Protein 9IT2 (pdb70)

Nearest PDB structures (foldseek):
  6qsu-assembly1_A  TM=9.315E-01  e=1.020E-12  Helicobacter pylori
  8hc1-assembly1_A  TM=9.278E-01  e=2.752E-12  Helicobacter pylori 26695
  1e9y-assembly1_A  TM=9.715E-01  e=1.255E-11  Helicobacter pylori
  8hcn-assembly1_B  TM=9.342E-01  e=1.255E-11  Klebsiella pneumoniae
  3qga-assembly1_A  TM=9.316E-01  e=1.296E-10  Helicobacter mustelae 12198

Solvent-accessible surface area: 66598 Å² total

B-factor: mean 24.15, std 7.8, range [13.93, 62.19]

Radius of gyration: 39.02 Å; Cα contacts (8 Å, |Δi|>4): 7038; chains: 9; bounding box: 124×124×63 Å

Secondary structure (DSSP, 8-state):
--B-HHHHHHHHHHHHHHHHHHHHHTTPPB-HHHHHHHHHHHHHHHHHHT--HHHHHHHGGGS--GGGB-TTHHHH--EEEEEEEETTEEEEEEEES-S--/----TT-EEPPSS-EEESTT---EEEEEEE-SSS-EEEESSS-GGGS-TTEEEE-TTS-EETT-TTTTTEEE-S-TT-EEEE-TT-EEEEEEEE--TT-EE-STTSS--EEPP-/-EEE-HHHHHHHH---TT-EEE-TTSS-EEE---B-S-TT-----STTSSSSBTTTB-SS--TT-EETTEEB-SEEEEEEEEESSS-EEEEEEEEETTEEEEEE-EE-TTTSSS-SEE--TT-EEEE-TT-EEEEPEEEEEEE---TTHHHHHHHTTEEEEEEE--SS-HHHHH-----HHHHHHHHHHHHTTSSSEEEEB----SSHHHHHHHHHTT--B--BTTS---HHHHHHHHHHHHHHT-B-EEB--TT-SS--HHHHHHHHTT--EEETTTT-SSSSSTTTGGGGGG-TTEEEEEEGGGSS-BTTHHHHHHHHHHHHT---TTSHHHHHHHHTTS-HHHHHHHHHHHHHTS--EEE--BTTTB-GGGHHHHHHHHHHHHHHHH-SBTT-BTTB-HHHHHHHHHTTTTHHHHHTT-TTTSSSS-TTSB--EEEE-GGGTTT--SEEEETTEEEEEEE--TTSSSTTBSS-EEEE-GGGSHHHHHHS-EEEE-HHHHHTTHHHHTT--SEEEE---SSS--GGGSSS-------EE-TTT--EEE-TGGGTTSBSS-HHHHHTTS-B-SSS-EE---PPBSS-SSSTTT---/--B-HHHHHHHHHHHHHHHHHHHHHTTPPB-HHHHHHHHHHHHHHHHHHT--HHHHHHHGGGS--GGGB-TTHHHH--EEEEEEEETTEEEEEEEES-S--/----TT-EEPPSS-EEESTT---EEEEEEE-SSS-EEEETTS-GGGS-TTEEEE-TTS-EETT-TTTTTEEE-S-TT-EEEE-TT-EEEEEEEE--TT-EE-STTSS--EEPP-/-EEE-HHHHHHHH---TT-EEE-TTSS-EEE---B-S-TT-----STTSSSSBTTTB-SS--TT-EETTEEB-SEEEEEEEEE-SS-EEEEEEEEETTEEEEEE-EE-TTTSSS-SEE--TT-EEEE-TT-EEEEPEEEEEEE---TTHHHHHHHTTEEEEEEE--SS-HHHHH-----HHHHHHHHHHHHTTSSSEEEEB----S-HHHHHHHHHTT--B--BGGG---HHHHHHHHHHHHHHT-B-EEB--TT-SS--HHHHHHHHTT--EEETTTT-SSSSSTTTGGGGGG-TTEEEEEEGGGSS-BTTHHHHHHHHHHHHTT--TTSHHHHHHHHTTS-HHHHHHHHHHHHHTS--EEE--BTTTB-GGGHHHHHHHHHHHHHHHH-SBTT-BTTB-HHHHHHHHTTTTHHHHHHTT-TTTSSSS-TTSB--EEEE-GGGTTT--SEEEETTEEEEEEE--TTSSSTT-SS-EEEE-GGGSHHHHHHS-EEEE-HHHHHTTHHHHTT--SEEEE---SSS--GGGSSS-------EE-TTT--EEE-TGGGTTSBSS-HHHHHTTS-B-SSS-EE---PPBSS-SSSTTT---/--B-HHHHHHHHHHHHHHHHHHHHHTTPPB-HHHHHHHHHHHHHHHHHHT--HHHHHHHGGGS--GGGB-TTHHHH--EEEEEEEETTEEEEEEEES-S--/----TT-EEPPSS-EEESTT---EEEEEEE-SSS-EEEESSS-GGGS-TTEEEE-TTS-EETT-TTTTTEEE-S-TT-EEEE-TT-EEEEEEEE--TT-EE-STTSS--EEPP-/-EEE-HHHHHHHH---TT-EEE-TTSS-EEE---B-S-TT-----STTSSSSBTTTB-SS--TT-EETTEEB-SEEEEEEEEESSS-EEEEEEEEETTEEEEEE-EE-TTTSSS-SEE--TT-EEEE-TT-EEEEPEEEEEEE---TTHHHHHHHTTEEEEEEE--SS-HHHHH-----HHHHHHHHHHHHTTSSSEEEEB----S-HHHHHHHHHTT--B--BTTT---HHHHHHHHHHHHHHT-B-EEB--TT-SS--HHHHHHHHTT--EEETTTT-SSSSSTTTGGGGGG-TTEEEEEEGGGSS-BTTHHHHHHHHHHHHT---TTSHHHHHHHHTTS-HHHHHHHHHHHHHTS--EEE--BTTTB-GGGHHHHHHHHHHHHHHHH-SBTT-BTTB-HHHHHHHHHTTTTHHHHHTT-TTTSSSS-TTSB--EEEE-GGGTTT--SEEEETTEEEEEEE--TTSSSTT-SS-EEEE-GGGSGGGTTTS-EEEE-HHHHHTTHHHHTT--SEEEE----SS--GGGSSS-------EE-TTT--EEE-TGGGTTSBSS-HHHHHTTSPB-SSS-EE---PPBSS-SSSTTT---

InterPro domains:
  IPR002026 Urease, gamma/gamma-beta subunit [PF00547] (1-99)
  IPR002026 Urease, gamma/gamma-beta subunit [TIGR00193] (1-99)
  IPR002026 Urease, gamma/gamma-beta subunit [cd00390] (6-99)
  IPR012010 Urease, gamma subunit [MF_00739] (1-100)
  IPR012010 Urease, gamma subunit [PIRSF001223] (1-99)
  IPR036463 Urease, gamma subunit superfamily [G3DSA:3.30.280.10] (1-100)
  IPR036463 Urease, gamma subunit superfamily [SSF54111] (1-99)
  IPR050069 Urease subunit [PTHR33569] (1-100)

Sequence (2436 aa):
MNLSLREVQKLLITVAADVARRRLARGLKLNYSEAVALITDHVMEGARDGKLVADLMQSAREVLRVDQVMMEGVDTMVSIIQVEVTFPDGTKLVSVHDPIYKGKLVPGAINFASGEIVMNEGREAKVISIKNTGDRPIQVGSHFHLFEVNSALVFFDEKGNEDKERKVAYGRRFDIPSGTAIRFEPGDKKEVSIIDLAGTREVWGVNGLVNGKLKKMFKISRKNYSDLYGITTGDSVRLGDTNLWVKVEKDLTTYGEESVFGGGKTLREGMGMNSTMKLDDKLGNAEVMDLVITNALIVDYTGIYKADIGIKNGKIAAIGKSGNPHLTDNVDMIVGISTEISAGEGKIYTAGGLDTHVHWLEPEIVPVALDGGITTVIAGGTGMNDGTKATTVSPGKFWVKSALQAADGLSINAGFLAKGQGMEDPIFEQIAAGACGLIHEDWGATGNAIDLALTVADKTDVAVAIHTDTLNEAGFVEHTIAAMKGRTIHAYHTEGAGGGHAPDILETVKYAHILPASTNPTIPYTVNTIAEHLDMLMVCHHLNPKVPEDVAFADSRIRSQTIAAEDLLHDMGAISIMSSDTLAMGRIGEVATRTWQMAHKMKAQFGSLKGDSEFSDNNRVKRYISKYTINPAIAHGVDSYIGSLEVGKLADIVAWEPKFFGAKPYYVVKMGVIARCVAGDPNASIPTCEPVIMRDQFGTYGRLLTNTSVSFVSKIGLENGIKEEYKLEKELLPVKNCRSVNKKSMKWNSATPNLEVDPQTFDAAVDFNDLENWLEQSASELAKKLKKTSSGKYILDAEPLTEAPLAQRYFLFMNLSLREVQKLLITVAADVARRRLARGLKLNYSEAVALITDHVMEGARDGKLVADLMQSAREVLRVDQVMMEGVDTMVSIIQVEVTFPDGTKLVSVHDPIYKGKLVPGAINFASGEIVMNEGREAKVISIKNTGDRPIQVGSHFHLFEVNSALVFFDEKGNEDKERKVAYGRRFDIPSGTAIRFEPGDKKEVSIIDLAGTREVWGVNGLVNGKLKKMFKISRKNYSDLYGITTGDSVRLGDTNLWVKVEKDLTTYGEESVFGGGKTLREGMGMNSTMKLDDKLGNAEVMDLVITNALIVDYTGIYKADIGIKNGKIAAIGKSGNPHLTDNVDMIVGISTEISAGEGKIYTAGGLDTHVHWLEPEIVPVALDGGITTVIAGGTGMNDGTKATTVSPGKFWVKSALQAADGLSINAGFLAKGQGMEDPIFEQIAAGACGLIHEDWGATGNAIDLALTVADKTDVAVAIHTDTLNEAGFVEHTIAAMKGRTIHAYHTEGAGGGHAPDILETVKYAHILPASTNPTIPYTVNTIAEHLDMLMVCHHLNPKVPEDVAFADSRIRSQTIAAEDLLHDMGAISIMSSDTLAMGRIGEVATRTWQMAHKMKAQFGSLKGDSEFSDNNRVKRYISKYTINPAIAHGVDSYIGSLEVGKLADIVAWEPKFFGAKPYYVVKMGVIARCVAGDPNASIPTCEPVIMRDQFGTYGRLLTNTSVSFVSKIGLENGIKEEYKLEKELLPVKNCRSVNKKSMKWNSATPNLEVDPQTFDAAVDFNDLENWLEQSASELAKKLKKTSSGKYILDAEPLTEAPLAQRYFLFMNLSLREVQKLLITVAADVARRRLARGLKLNYSEAVALITDHVMEGARDGKLVADLMQSAREVLRVDQVMMEGVDTMVSIIQVEVTFPDGTKLVSVHDPIYKGKLVPGAINFASGEIVMNEGREAKVISIKNTGDRPIQVGSHFHLFEVNSALVFFDEKGNEDKERKVAYGRRFDIPSGTAIRFEPGDKKEVSIIDLAGTREVWGVNGLVNGKLKKMFKISRKNYSDLYGITTGDSVRLGDTNLWVKVEKDLTTYGEESVFGGGKTLREGMGMNSTMKLDDKLGNAEVMDLVITNALIVDYTGIYKADIGIKNGKIAAIGKSGNPHLTDNVDMIVGISTEISAGEGKIYTAGGLDTHVHWLEPEIVPVALDGGITTVIAGGTGMNDGTKATTVSPGKFWVKSALQAADGLSINAGFLAKGQGMEDPIFEQIAAGACGLIHEDWGATGNAIDLALTVADKTDVAVAIHTDTLNEAGFVEHTIAAMKGRTIHAYHTEGAGGGHAPDILETVKYAHILPASTNPTIPYTVNTIAEHLDMLMVCHHLNPKVPEDVAFADSRIRSQTIAAEDLLHDMGAISIMSSDTLAMGRIGEVATRTWQMAHKMKAQFGSLKGDSEFSDNNRVKRYISKYTINPAIAHGVDSYIGSLEVGKLADIVAWEPKFFGAKPYYVVKMGVIARCVAGDPNASIPTCEPVIMRDQFGTYGRLLTNTSVSFVSKIGLENGIKEEYKLEKELLPVKNCRSVNKKSMKWNSATPNLEVDPQTFDAAVDFNDLENWLEQSASELAKKLKKTSSGKYILDAEPLTEAPLAQRYFLF

Structure (mmCIF, N/CA/C/O backbone):
data_9IT2
#
_entry.id   9IT2
#
_cell.length_a   1.00
_cell.length_b   1.00
_cell.length_c   1.00
_cell.angle_alpha   90.00
_cell.angle_beta   90.00
_cell.angle_gamma   90.00
#
_symmetry.space_group_name_H-M   'P 1'
#
loop_
_entity.id
_entity.type
_entity.pdbx_description
1 polymer 'Urease subunit gamma'
2 polymer 'Urease subunit beta'
3 polymer 'Urease subunit alpha'
4 non-polymer BETA-MERCAPTOETHANOL
5 non-polymer 'NICKEL (II) ION'
6 water water
#
loop_
_atom_site.group_PDB
_atom_site.id
_atom_site.type_symbol
_atom_site.label_atom_id
_atom_site.label_alt_id
_atom_site.label_comp_id
_atom_site.label_asym_id
_atom_site.label_entity_id
_atom_site.label_seq_id
_atom_site.pdbx_PDB_ins_code
_atom_site.Cartn_x
_atom_site.Cartn_y
_atom_site.Cartn_z
_atom_site.occupancy
_atom_site.B_iso_or_equiv
_atom_site.auth_seq_id
_atom_site.auth_comp_id
_atom_site.auth_asym_id
_atom_site.auth_atom_id
_atom_site.pdbx_PDB_model_num
ATOM 1 N N . MET A 1 1 ? 164.122 171.522 161.016 1.00 17.65 1 MET A N 1
ATOM 2 C CA . MET A 1 1 ? 164.950 170.385 161.403 1.00 17.65 1 MET A CA 1
ATOM 3 C C . MET A 1 1 ? 166.010 170.086 160.349 1.00 17.65 1 MET A C 1
ATOM 4 O O . MET A 1 1 ? 167.129 169.698 160.682 1.00 17.65 1 MET A O 1
ATOM 9 N N . ASN A 1 2 ? 165.642 170.267 159.078 1.00 17.92 2 ASN A N 1
ATOM 10 C CA . ASN A 1 2 ? 166.530 169.999 157.945 1.00 17.92 2 ASN A CA 1
ATOM 11 C C . ASN A 1 2 ? 166.992 168.542 157.942 1.00 17.92 2 ASN A C 1
ATOM 12 O O . ASN A 1 2 ? 168.183 168.243 157.860 1.00 17.92 2 ASN A O 1
ATOM 17 N N . LEU A 1 3 ? 166.029 167.628 158.028 1.00 17.06 3 LEU A N 1
ATOM 18 C CA . LEU A 1 3 ? 166.340 166.207 158.111 1.00 17.06 3 LEU A CA 1
ATOM 19 C C . LEU A 1 3 ? 166.642 165.639 156.730 1.00 17.06 3 LEU A C 1
ATOM 20 O O . LEU A 1 3 ? 165.869 165.830 155.786 1.00 17.06 3 LEU A O 1
ATOM 25 N N . SER A 1 4 ? 167.769 164.944 156.616 1.00 16.61 4 SER A N 1
ATOM 26 C CA . SER A 1 4 ? 168.068 164.169 155.425 1.00 16.61 4 SER A CA 1
ATOM 27 C C . SER A 1 4 ? 167.292 162.852 155.453 1.00 16.61 4 SER A C 1
ATOM 28 O O . SER A 1 4 ? 166.659 162.494 156.449 1.00 16.61 4 SER A O 1
ATOM 31 N N . LEU A 1 5 ? 167.348 162.125 154.335 1.00 17.39 5 LEU A N 1
ATOM 32 C CA . LEU A 1 5 ? 166.556 160.904 154.207 1.00 17.39 5 LEU A CA 1
ATOM 33 C C . LEU A 1 5 ? 166.993 159.842 155.212 1.00 17.39 5 LEU A C 1
ATOM 34 O O . LEU A 1 5 ? 166.152 159.142 155.787 1.00 17.39 5 LEU A O 1
ATOM 39 N N . ARG A 1 6 ? 168.303 159.697 155.427 1.00 18.31 6 ARG A N 1
ATOM 40 C CA . ARG A 1 6 ? 168.783 158.682 156.361 1.00 18.31 6 ARG A CA 1
ATOM 41 C C . ARG A 1 6 ? 168.325 158.978 157.786 1.00 18.31 6 ARG A C 1
ATOM 42 O O . ARG A 1 6 ? 167.905 158.067 158.515 1.00 18.31 6 ARG A O 1
ATOM 50 N N . GLU A 1 7 ? 168.368 160.252 158.189 1.00 17.96 7 GLU A N 1
ATOM 51 C CA . GLU A 1 7 ? 167.858 160.632 159.502 1.00 17.96 7 GLU A CA 1
ATOM 52 C C . GLU A 1 7 ? 166.380 160.294 159.637 1.00 17.96 7 GLU A C 1
ATOM 53 O O . GLU A 1 7 ? 165.950 159.759 160.664 1.00 17.96 7 GLU A O 1
ATOM 59 N N . VAL A 1 8 ? 165.587 160.604 158.609 1.00 17.20 8 VAL A N 1
ATOM 60 C CA . VAL A 1 8 ? 164.152 160.330 158.659 1.00 17.20 8 VAL A CA 1
ATOM 61 C C . VAL A 1 8 ? 163.903 158.833 158.791 1.00 17.20 8 VAL A C 1
ATOM 62 O O . VAL A 1 8 ? 163.104 158.388 159.624 1.00 17.20 8 VAL A O 1
ATOM 66 N N . GLN A 1 9 ? 164.593 158.033 157.978 1.00 17.62 9 GLN A N 1
ATOM 67 C CA . GLN A 1 9 ? 164.371 156.593 157.994 1.00 17.62 9 GLN A CA 1
ATOM 68 C C . GLN A 1 9 ? 164.870 155.938 159.275 1.00 17.62 9 GLN A C 1
ATOM 69 O O . GLN A 1 9 ? 164.397 154.851 159.620 1.00 17.62 9 GLN A O 1
ATOM 75 N N . LYS A 1 10 ? 165.804 156.569 159.989 1.00 19.20 10 LYS A N 1
ATOM 76 C CA . LYS A 1 10 ? 166.256 155.982 161.246 1.00 19.20 10 LYS A CA 1
ATOM 77 C C . LYS A 1 10 ? 165.231 156.094 162.372 1.00 19.20 10 LYS A C 1
ATOM 78 O O . LYS A 1 10 ? 165.385 155.408 163.388 1.00 19.20 10 LYS A O 1
ATOM 84 N N . LEU A 1 11 ? 164.196 156.928 162.224 1.00 17.89 11 LEU A N 1
ATOM 85 C CA . LEU A 1 11 ? 163.145 157.009 163.237 1.00 17.89 11 LEU A CA 1
ATOM 86 C C . LEU A 1 11 ? 162.305 155.736 163.306 1.00 17.89 11 LEU A C 1
ATOM 87 O O . LEU A 1 11 ? 161.654 155.485 164.331 1.00 17.89 11 LEU A O 1
ATOM 92 N N . LEU A 1 12 ? 162.300 154.937 162.236 1.00 17.62 12 LEU A N 1
ATOM 93 C CA . LEU A 1 12 ? 161.605 153.655 162.270 1.00 17.62 12 LEU A CA 1
ATOM 94 C C . LEU A 1 12 ? 162.197 152.749 163.340 1.00 17.62 12 LEU A C 1
ATOM 95 O O . LEU A 1 12 ? 161.465 152.039 164.040 1.00 17.62 12 LEU A O 1
ATOM 100 N N . ILE A 1 13 ? 163.526 152.757 163.471 1.00 16.76 13 ILE A N 1
ATOM 101 C CA . ILE A 1 13 ? 164.178 151.994 164.530 1.00 16.76 13 ILE A CA 1
ATOM 102 C C . ILE A 1 13 ? 163.696 152.468 165.892 1.00 16.76 13 ILE A C 1
ATOM 103 O O . ILE A 1 13 ? 163.404 151.658 166.778 1.00 16.76 13 ILE A O 1
ATOM 108 N N . THR A 1 14 ? 163.609 153.786 166.082 1.00 17.18 14 THR A N 1
ATOM 109 C CA . THR A 1 14 ? 163.152 154.329 167.357 1.00 17.18 14 THR A CA 1
ATOM 110 C C . THR A 1 14 ? 161.749 153.838 167.691 1.00 17.18 14 THR A C 1
ATOM 111 O O . THR A 1 14 ? 161.484 153.394 168.814 1.00 17.18 14 THR A O 1
ATOM 115 N N . VAL A 1 15 ? 160.840 153.892 166.716 1.00 15.79 15 VAL A N 1
ATOM 116 C CA . VAL A 1 15 ? 159.457 153.491 166.975 1.00 15.79 15 VAL A CA 1
ATOM 117 C C . VAL A 1 15 ? 159.371 151.992 167.262 1.00 15.79 15 VAL A C 1
ATOM 118 O O . VAL A 1 15 ? 158.698 151.559 168.210 1.00 15.79 15 VAL A O 1
ATOM 122 N N . ALA A 1 16 ? 160.049 151.176 166.449 1.00 15.57 16 ALA A N 1
ATOM 123 C CA . ALA A 1 16 ? 160.005 149.730 166.647 1.00 15.57 16 ALA A CA 1
ATOM 124 C C . ALA A 1 16 ? 160.617 149.338 167.987 1.00 15.57 16 ALA A C 1
ATOM 125 O O . ALA A 1 16 ? 160.117 148.435 168.669 1.00 15.57 16 ALA A O 1
ATOM 127 N N . ALA A 1 17 ? 161.698 150.012 168.384 1.00 15.93 17 ALA A N 1
ATOM 128 C CA . ALA A 1 17 ? 162.313 149.735 169.673 1.00 15.93 17 ALA A CA 1
ATOM 129 C C . ALA A 1 17 ? 161.436 150.191 170.828 1.00 15.93 17 ALA A C 1
ATOM 130 O O . ALA A 1 17 ? 161.448 149.562 171.888 1.00 15.93 17 ALA A O 1
ATOM 132 N N . ASP A 1 18 ? 160.683 151.281 170.657 1.00 18.17 18 ASP A N 1
ATOM 133 C CA . ASP A 1 18 ? 159.714 151.662 171.679 1.00 18.17 18 ASP A CA 1
ATOM 134 C C . ASP A 1 18 ? 158.649 150.585 171.844 1.00 18.17 18 ASP A C 1
ATOM 135 O O . ASP A 1 18 ? 158.276 150.229 172.971 1.00 18.17 18 ASP A O 1
ATOM 140 N N . VAL A 1 19 ? 158.153 150.052 170.725 1.00 16.85 19 VAL A N 1
ATOM 141 C CA . VAL A 1 19 ? 157.190 148.952 170.781 1.00 16.85 19 VAL A CA 1
ATOM 142 C C . VAL A 1 19 ? 157.790 147.760 171.520 1.00 16.85 19 VAL A C 1
ATOM 143 O O . VAL A 1 19 ? 157.159 147.170 172.409 1.00 16.85 19 VAL A O 1
ATOM 147 N N . ALA A 1 20 ? 159.025 147.397 171.164 1.00 17.11 20 ALA A N 1
ATOM 148 C CA . ALA A 1 20 ? 159.682 146.254 171.792 1.00 17.11 20 ALA A CA 1
ATOM 149 C C . ALA A 1 20 ? 159.891 146.480 173.284 1.00 17.11 20 ALA A C 1
ATOM 150 O O . ALA A 1 20 ? 159.719 145.558 174.087 1.00 17.11 20 ALA A O 1
ATOM 152 N N . ARG A 1 21 ? 160.282 147.695 173.670 1.00 17.58 21 ARG A N 1
ATOM 153 C CA . ARG A 1 21 ? 160.506 148.010 175.076 1.00 17.58 21 ARG A CA 1
ATOM 154 C C . ARG A 1 21 ? 159.213 147.927 175.875 1.00 17.58 21 ARG A C 1
ATOM 155 O O . ARG A 1 21 ? 159.197 147.384 176.987 1.00 17.58 21 ARG A O 1
ATOM 163 N N . ARG A 1 22 ? 158.115 148.454 175.324 1.00 18.78 22 ARG A N 1
ATOM 164 C CA . ARG A 1 22 ? 156.831 148.345 176.010 1.00 18.78 22 ARG A CA 1
ATOM 165 C C . ARG A 1 22 ? 156.405 146.890 176.156 1.00 18.78 22 ARG A C 1
ATOM 166 O O . ARG A 1 22 ? 155.898 146.488 177.209 1.00 18.78 22 ARG A O 1
ATOM 174 N N . ARG A 1 23 ? 156.602 146.084 175.110 1.00 17.80 23 ARG A N 1
ATOM 175 C CA . ARG A 1 23 ? 156.224 144.676 175.196 1.00 17.80 23 ARG A CA 1
ATOM 176 C C . ARG A 1 23 ? 157.093 143.922 176.199 1.00 17.80 23 ARG A C 1
ATOM 177 O O . ARG A 1 23 ? 156.600 143.050 176.923 1.00 17.80 23 ARG A O 1
ATOM 185 N N . LEU A 1 24 ? 158.388 144.243 176.254 1.00 18.20 24 LEU A N 1
ATOM 186 C CA . LEU A 1 24 ? 159.264 143.637 177.250 1.00 18.20 24 LEU A CA 1
ATOM 187 C C . LEU A 1 24 ? 158.843 144.025 178.661 1.00 18.20 24 LEU A C 1
ATOM 188 O O . LEU A 1 24 ? 158.911 143.206 179.586 1.00 18.20 24 LEU A O 1
ATOM 193 N N . ALA A 1 25 ? 158.405 145.273 178.846 1.00 19.04 25 ALA A N 1
ATOM 194 C CA . ALA A 1 25 ? 157.969 145.718 180.165 1.00 19.04 25 ALA A CA 1
ATOM 195 C C . ALA A 1 25 ? 156.740 144.955 180.644 1.00 19.04 25 ALA A C 1
ATOM 196 O O . ALA A 1 25 ? 156.512 144.846 181.853 1.00 19.04 25 ALA A O 1
ATOM 198 N N . ARG A 1 26 ? 155.938 144.424 179.721 1.00 19.52 26 ARG A N 1
ATOM 199 C CA . ARG A 1 26 ? 154.770 143.631 180.083 1.00 19.52 26 ARG A CA 1
ATOM 200 C C . ARG A 1 26 ? 155.111 142.178 180.385 1.00 19.52 26 ARG A C 1
ATOM 201 O O . ARG A 1 26 ? 154.206 141.404 180.714 1.00 19.52 26 ARG A O 1
ATOM 209 N N . GLY A 1 27 ? 156.378 141.790 180.280 1.00 20.02 27 GLY A N 1
ATOM 210 C CA . GLY A 1 27 ? 156.769 140.414 180.500 1.00 20.02 27 GLY A CA 1
ATOM 211 C C . GLY A 1 27 ? 156.660 139.516 179.291 1.00 20.02 27 GLY A C 1
ATOM 212 O O . GLY A 1 27 ? 156.646 138.291 179.448 1.00 20.02 27 GLY A O 1
ATOM 213 N N . LEU A 1 28 ? 156.580 140.082 178.090 1.00 18.33 28 LEU A N 1
ATOM 214 C CA . LEU A 1 28 ? 156.494 139.299 176.867 1.00 18.33 28 LEU A CA 1
ATOM 215 C C . LEU A 1 28 ? 157.884 138.895 176.397 1.00 18.33 28 LEU A C 1
ATOM 216 O O . LEU A 1 28 ? 158.852 139.640 176.566 1.00 18.33 28 LEU A O 1
ATOM 221 N N . LYS A 1 29 ? 157.974 137.706 175.807 1.00 19.15 29 LYS A N 1
ATOM 222 C CA . LYS A 1 29 ? 159.219 137.249 175.206 1.00 19.15 29 LYS A CA 1
ATOM 223 C C . LYS A 1 29 ? 159.328 137.820 173.796 1.00 19.15 29 LYS A C 1
ATOM 224 O O . LYS A 1 29 ? 158.433 137.622 172.968 1.00 19.15 29 LYS A O 1
ATOM 230 N N . LEU A 1 30 ? 160.422 138.526 173.528 1.00 17.42 30 LEU A N 1
ATOM 231 C CA . LEU A 1 30 ? 160.555 139.269 172.284 1.00 17.42 30 LEU A CA 1
ATOM 232 C C . LEU A 1 30 ? 160.796 138.335 171.103 1.00 17.42 30 LEU A C 1
ATOM 233 O O . LEU A 1 30 ? 161.428 137.283 171.228 1.00 17.42 30 LEU A O 1
ATOM 238 N N . ASN A 1 31 ? 160.280 138.733 169.944 1.00 16.70 31 ASN A N 1
ATOM 239 C CA . ASN A 1 31 ? 160.509 138.003 168.708 1.00 16.70 31 ASN A CA 1
ATOM 240 C C . ASN A 1 31 ? 161.771 138.535 168.024 1.00 16.70 31 ASN A C 1
ATOM 241 O O . ASN A 1 31 ? 162.535 139.313 168.602 1.00 16.70 31 ASN A O 1
ATOM 246 N N . TYR A 1 32 ? 162.001 138.114 166.779 1.00 15.96 32 TYR A N 1
ATOM 247 C CA . TYR A 1 32 ? 163.226 138.487 166.076 1.00 15.96 32 TYR A CA 1
ATOM 248 C C . TYR A 1 32 ? 163.307 139.995 165.857 1.00 15.96 32 TYR A C 1
ATOM 249 O O . TYR A 1 32 ? 164.302 140.638 166.222 1.00 15.96 32 TYR A O 1
ATOM 258 N N . SER A 1 33 ? 162.258 140.578 165.270 1.00 16.17 33 SER A N 1
ATOM 259 C CA . SER A 1 33 ? 162.294 141.991 164.910 1.00 16.17 33 SER A CA 1
ATOM 260 C C . SER A 1 33 ? 162.359 142.883 166.143 1.00 16.17 33 SER A C 1
ATOM 261 O O . SER A 1 33 ? 163.096 143.876 166.156 1.00 16.17 33 SER A O 1
ATOM 264 N N . GLU A 1 34 ? 161.592 142.550 167.184 1.00 16.65 34 GLU A N 1
ATOM 265 C CA . GLU A 1 34 ? 161.614 143.348 168.405 1.00 16.65 34 GLU A CA 1
ATOM 266 C C . GLU A 1 34 ? 162.997 143.344 169.042 1.00 16.65 34 GLU A C 1
ATOM 267 O O . GLU A 1 34 ? 163.503 144.395 169.454 1.00 16.65 34 GLU A O 1
ATOM 273 N N . ALA A 1 35 ? 163.626 142.170 169.121 1.00 15.66 35 ALA A N 1
ATOM 274 C CA . ALA A 1 35 ? 164.961 142.072 169.702 1.00 15.66 35 ALA A CA 1
ATOM 275 C C . ALA A 1 35 ? 165.975 142.866 168.888 1.00 15.66 35 ALA A C 1
ATOM 276 O O . ALA A 1 35 ? 166.804 143.600 169.447 1.00 15.66 35 ALA A O 1
ATOM 278 N N . VAL A 1 36 ? 165.919 142.734 167.559 1.00 15.36 36 VAL A N 1
ATOM 279 C CA . VAL A 1 36 ? 166.855 143.463 166.707 1.00 15.36 36 VAL A CA 1
ATOM 280 C C . VAL A 1 36 ? 166.680 144.966 166.886 1.00 15.36 36 VAL A C 1
ATOM 281 O O . VAL A 1 36 ? 167.661 145.709 167.023 1.00 15.36 36 VAL A O 1
ATOM 285 N N . ALA A 1 37 ? 165.429 145.435 166.902 1.00 15.01 37 ALA A N 1
ATOM 286 C CA . ALA A 1 37 ? 165.172 146.862 167.070 1.00 15.01 37 ALA A CA 1
ATOM 287 C C . ALA A 1 37 ? 165.670 147.364 168.419 1.00 15.01 37 ALA A C 1
ATOM 288 O O . ALA A 1 37 ? 166.261 148.446 168.505 1.00 15.01 37 ALA A O 1
ATOM 290 N N . LEU A 1 38 ? 165.434 146.595 169.487 1.00 15.46 38 LEU A N 1
ATOM 291 C CA . LEU A 1 38 ? 165.868 147.026 170.814 1.00 15.46 38 LEU A CA 1
ATOM 292 C C . LEU A 1 38 ? 167.388 147.130 170.895 1.00 15.46 38 LEU A C 1
ATOM 293 O O . LEU A 1 38 ? 167.926 148.117 171.419 1.00 15.46 38 LEU A O 1
ATOM 298 N N . ILE A 1 39 ? 168.100 146.130 170.366 1.00 15.83 39 ILE A N 1
ATOM 299 C CA . ILE A 1 39 ? 169.561 146.172 170.400 1.00 15.83 39 ILE A CA 1
ATOM 300 C C . ILE A 1 39 ? 170.086 147.328 169.553 1.00 15.83 39 ILE A C 1
ATOM 301 O O . ILE A 1 39 ? 171.025 148.037 169.949 1.00 15.83 39 ILE A O 1
ATOM 306 N N . THR A 1 40 ? 169.484 147.545 168.379 1.00 16.46 40 THR A N 1
ATOM 307 C CA . THR A 1 40 ? 169.905 148.650 167.524 1.00 16.46 40 THR A CA 1
ATOM 308 C C . THR A 1 40 ? 169.692 149.994 168.209 1.00 16.46 40 THR A C 1
ATOM 309 O O . THR A 1 40 ? 170.533 150.893 168.103 1.00 16.46 40 THR A O 1
ATOM 313 N N . ASP A 1 41 ? 168.562 150.156 168.902 1.00 17.35 41 ASP A N 1
ATOM 314 C CA . ASP A 1 41 ? 168.307 151.403 169.614 1.00 17.35 41 ASP A CA 1
ATOM 315 C C . ASP A 1 41 ? 169.311 151.612 170.737 1.00 17.35 41 ASP A C 1
ATOM 316 O O . ASP A 1 41 ? 169.768 152.738 170.969 1.00 17.35 41 ASP A O 1
ATOM 321 N N . HIS A 1 42 ? 169.651 150.541 171.460 1.00 16.93 42 HIS A N 1
ATOM 322 C CA . HIS A 1 42 ? 170.701 150.654 172.469 1.00 16.93 42 HIS A CA 1
ATOM 323 C C . HIS A 1 42 ? 171.998 151.153 171.846 1.00 16.93 42 HIS A C 1
ATOM 324 O O . HIS A 1 42 ? 172.647 152.062 172.377 1.00 16.93 42 HIS A O 1
ATOM 331 N N . VAL A 1 43 ? 172.383 150.573 170.706 1.00 17.62 43 VAL A N 1
ATOM 332 C CA . VAL A 1 43 ? 173.629 150.974 170.054 1.00 17.62 43 VAL A CA 1
ATOM 333 C C . VAL A 1 43 ? 173.568 152.437 169.624 1.00 17.62 43 VAL A C 1
ATOM 334 O O . VAL A 1 43 ? 174.525 153.197 169.817 1.00 17.62 43 VAL A O 1
ATOM 338 N N . MET A 1 44 ? 172.447 152.850 169.029 1.00 19.76 44 MET A N 1
ATOM 339 C CA . MET A 1 44 ? 172.319 154.222 168.546 1.00 19.76 44 MET A CA 1
ATOM 340 C C . MET A 1 44 ? 172.384 155.225 169.691 1.00 19.76 44 MET A C 1
ATOM 341 O O . MET A 1 44 ? 173.072 156.250 169.593 1.00 19.76 44 MET A O 1
ATOM 346 N N . GLU A 1 45 ? 171.681 154.944 170.791 1.00 19.32 45 GLU A N 1
ATOM 347 C CA . GLU A 1 45 ? 171.701 155.864 171.923 1.00 19.32 45 GLU A CA 1
ATOM 348 C C . GLU A 1 45 ? 173.073 155.895 172.585 1.00 19.32 45 GLU A C 1
ATOM 349 O O . GLU A 1 45 ? 173.527 156.956 173.030 1.00 19.32 45 GLU A O 1
ATOM 355 N N . GLY A 1 46 ? 173.758 154.750 172.649 1.00 19.00 46 GLY A N 1
ATOM 356 C CA . GLY A 1 46 ? 175.111 154.742 173.181 1.00 19.00 46 GLY A CA 1
ATOM 357 C C . GLY A 1 46 ? 176.079 155.535 172.324 1.00 19.00 46 GLY A C 1
ATOM 358 O O . GLY A 1 46 ? 176.960 156.225 172.842 1.00 19.00 46 GLY A O 1
ATOM 359 N N . ALA A 1 47 ? 175.932 155.442 171.001 1.00 19.11 47 ALA A N 1
ATOM 360 C CA . ALA A 1 47 ? 176.762 156.242 170.104 1.00 19.11 47 ALA A CA 1
ATOM 361 C C . ALA A 1 47 ? 176.477 157.729 170.268 1.00 19.11 47 ALA A C 1
ATOM 362 O O . ALA A 1 47 ? 177.401 158.550 170.237 1.00 19.11 47 ALA A O 1
ATOM 364 N N . ARG A 1 48 ? 175.203 158.096 170.431 1.00 18.33 48 ARG A N 1
ATOM 365 C CA . ARG A 1 48 ? 174.874 159.492 170.708 1.00 18.33 48 ARG A CA 1
ATOM 366 C C . ARG A 1 48 ? 175.467 159.950 172.035 1.00 18.33 48 ARG A C 1
ATOM 367 O O . ARG A 1 48 ? 175.871 161.111 172.166 1.00 18.33 48 ARG A O 1
ATOM 375 N N . ASP A 1 49 ? 175.535 159.055 173.024 1.00 20.31 49 ASP A N 1
ATOM 376 C CA . ASP A 1 49 ? 176.111 159.414 174.317 1.00 20.31 49 ASP A CA 1
ATOM 377 C C . ASP A 1 49 ? 177.593 159.749 174.206 1.00 20.31 49 ASP A C 1
ATOM 378 O O . ASP A 1 49 ? 178.102 160.571 174.976 1.00 20.31 49 ASP A O 1
ATOM 383 N N . GLY A 1 50 ? 178.295 159.132 173.269 1.00 20.69 50 GLY A N 1
ATOM 384 C CA . GLY A 1 50 ? 179.716 159.320 173.108 1.00 20.69 50 GLY A CA 1
ATOM 385 C C . GLY A 1 50 ? 180.581 158.111 173.424 1.00 20.69 50 GLY A C 1
ATOM 386 O O . GLY A 1 50 ? 181.790 158.280 173.625 1.00 20.69 50 GLY A O 1
ATOM 387 N N . LYS A 1 51 ? 180.006 156.913 173.480 1.00 21.70 51 LYS A N 1
ATOM 388 C CA . LYS A 1 51 ? 180.780 155.709 173.734 1.00 21.70 51 LYS A CA 1
ATOM 389 C C . LYS A 1 51 ? 181.670 155.377 172.539 1.00 21.70 51 LYS A C 1
ATOM 390 O O . LYS A 1 51 ? 181.424 155.800 171.407 1.00 21.70 51 LYS A O 1
ATOM 396 N N . LEU A 1 52 ? 182.725 154.613 172.809 1.00 21.80 52 LEU A N 1
ATOM 397 C CA . LEU A 1 52 ? 183.566 154.103 171.737 1.00 21.80 52 LEU A CA 1
ATOM 398 C C . LEU A 1 52 ? 182.862 152.956 171.015 1.00 21.80 52 LEU A C 1
ATOM 399 O O . LEU A 1 52 ? 181.968 152.300 171.556 1.00 21.80 52 LEU A O 1
ATOM 404 N N . VAL A 1 53 ? 183.275 152.726 169.766 1.00 21.59 53 VAL A N 1
ATOM 405 C CA . VAL A 1 53 ? 182.642 151.690 168.952 1.00 21.59 53 VAL A CA 1
ATOM 406 C C . VAL A 1 53 ? 182.798 150.324 169.610 1.00 21.59 53 VAL A C 1
ATOM 407 O O . VAL A 1 53 ? 181.827 149.573 169.753 1.00 21.59 53 VAL A O 1
ATOM 411 N N . ALA A 1 54 ? 184.016 149.999 170.056 1.00 22.59 54 ALA A N 1
ATOM 412 C CA . ALA A 1 54 ? 184.270 148.693 170.662 1.00 22.59 54 ALA A CA 1
ATOM 413 C C . ALA A 1 54 ? 183.440 148.495 171.925 1.00 22.59 54 ALA A C 1
ATOM 414 O O . ALA A 1 54 ? 182.924 147.395 172.178 1.00 22.59 54 ALA A O 1
ATOM 416 N N . ASP A 1 55 ? 183.306 149.550 172.732 1.00 22.93 55 ASP A N 1
ATOM 417 C CA . ASP A 1 55 ? 182.459 149.476 173.916 1.00 22.93 55 ASP A CA 1
ATOM 418 C C . ASP A 1 55 ? 181.030 149.109 173.544 1.00 22.93 55 ASP A C 1
ATOM 419 O O . ASP A 1 55 ? 180.390 148.312 174.235 1.00 22.93 55 ASP A O 1
ATOM 424 N N . LEU A 1 56 ? 180.513 149.676 172.451 1.00 20.56 56 LEU A N 1
ATOM 425 C CA . LEU A 1 56 ? 179.152 149.351 172.035 1.00 20.56 56 LEU A CA 1
ATOM 426 C C . LEU A 1 56 ? 179.056 147.928 171.494 1.00 20.56 56 LEU A C 1
ATOM 427 O O . LEU A 1 56 ? 178.081 147.223 171.777 1.00 20.56 56 LEU A O 1
ATOM 432 N N . MET A 1 57 ? 180.054 147.483 170.720 1.00 23.22 57 MET A N 1
ATOM 433 C CA . MET A 1 57 ? 180.054 146.093 170.266 1.00 23.22 57 MET A CA 1
ATOM 434 C C . MET A 1 57 ? 180.028 145.124 171.438 1.00 23.22 57 MET A C 1
ATOM 435 O O . MET A 1 57 ? 179.423 144.050 171.342 1.00 23.22 57 MET A O 1
ATOM 440 N N . GLN A 1 58 ? 180.678 145.479 172.546 1.00 22.72 58 GLN A N 1
ATOM 441 C CA . GLN A 1 58 ? 180.671 144.583 173.698 1.00 22.72 58 GLN A CA 1
ATOM 442 C C . GLN A 1 58 ? 179.417 144.733 174.556 1.00 22.72 58 GLN A C 1
ATOM 443 O O . GLN A 1 58 ? 178.951 143.744 175.133 1.00 22.72 58 GLN A O 1
ATOM 449 N N . SER A 1 59 ? 178.853 145.938 174.652 1.00 19.89 59 SER A N 1
ATOM 450 C CA . SER A 1 59 ? 177.735 146.183 175.554 1.00 19.89 59 SER A CA 1
ATOM 451 C C . SER A 1 59 ? 176.374 145.925 174.925 1.00 19.89 59 SER A C 1
ATOM 452 O O . SER A 1 59 ? 175.389 145.789 175.660 1.00 19.89 59 SER A O 1
ATOM 455 N N . ALA A 1 60 ? 176.284 145.858 173.596 1.00 19.39 60 ALA A N 1
ATOM 456 C CA . ALA A 1 60 ? 175.022 145.498 172.966 1.00 19.39 60 ALA A CA 1
ATOM 457 C C . ALA A 1 60 ? 174.676 144.029 173.157 1.00 19.39 60 ALA A C 1
ATOM 458 O O . ALA A 1 60 ? 173.548 143.630 172.854 1.00 19.39 60 ALA A O 1
ATOM 460 N N . ARG A 1 61 ? 175.615 143.225 173.649 1.00 21.29 61 ARG A N 1
ATOM 461 C CA . ARG A 1 61 ? 175.394 141.811 173.909 1.00 21.29 61 ARG A CA 1
ATOM 462 C C . ARG A 1 61 ? 174.780 141.553 175.278 1.00 21.29 61 ARG A C 1
ATOM 463 O O . ARG A 1 61 ? 174.518 140.394 175.615 1.00 21.29 61 ARG A O 1
ATOM 471 N N . GLU A 1 62 ? 174.550 142.599 176.071 1.00 22.41 62 GLU A N 1
ATOM 472 C CA . GLU A 1 62 ? 173.947 142.472 177.391 1.00 22.41 62 GLU A CA 1
ATOM 473 C C . GLU A 1 62 ? 172.549 143.074 177.453 1.00 22.41 62 GLU A C 1
ATOM 474 O O . GLU A 1 62 ? 171.973 143.170 178.542 1.00 22.41 62 GLU A O 1
ATOM 480 N N . VAL A 1 63 ? 171.993 143.488 176.314 1.00 18.90 63 VAL A N 1
ATOM 481 C CA . VAL A 1 63 ? 170.659 144.080 176.307 1.00 18.90 63 VAL A CA 1
ATOM 482 C C . VAL A 1 63 ? 169.594 143.021 176.572 1.00 18.90 63 VAL A C 1
ATOM 483 O O . VAL A 1 63 ? 168.653 143.248 177.342 1.00 18.90 63 VAL A O 1
ATOM 487 N N . LEU A 1 64 ? 169.719 141.855 175.943 1.00 18.38 64 LEU A N 1
ATOM 488 C CA . LEU A 1 64 ? 168.711 140.810 176.035 1.00 18.38 64 LEU A CA 1
ATOM 489 C C . LEU A 1 64 ? 169.362 139.472 176.345 1.00 18.38 64 LEU A C 1
ATOM 490 O O . LEU A 1 64 ? 170.402 139.129 175.776 1.00 18.38 64 LEU A O 1
ATOM 495 N N . ARG A 1 65 ? 168.738 138.718 177.244 1.00 20.80 65 ARG A N 1
ATOM 496 C CA . ARG A 1 65 ? 169.164 137.364 177.554 1.00 20.80 65 ARG A CA 1
ATOM 497 C C . ARG A 1 65 ? 168.378 136.358 176.717 1.00 20.80 65 ARG A C 1
ATOM 498 O O . ARG A 1 65 ? 167.410 136.698 176.033 1.00 20.80 65 ARG A O 1
ATOM 506 N N . VAL A 1 66 ? 168.813 135.098 176.776 1.00 21.22 66 VAL A N 1
ATOM 507 C CA . VAL A 1 66 ? 168.154 134.044 176.009 1.00 21.22 66 VAL A CA 1
ATOM 508 C C . VAL A 1 66 ? 166.727 133.835 176.501 1.00 21.22 66 VAL A C 1
ATOM 509 O O . VAL A 1 66 ? 165.814 133.570 175.710 1.00 21.22 66 VAL A O 1
ATOM 513 N N . ASP A 1 67 ? 166.504 133.972 177.809 1.00 22.03 67 ASP A N 1
ATOM 514 C CA . ASP A 1 67 ? 165.180 133.746 178.374 1.00 22.03 67 ASP A CA 1
ATOM 515 C C . ASP A 1 67 ? 164.213 134.907 178.157 1.00 22.03 67 ASP A C 1
ATOM 516 O O . ASP A 1 67 ? 163.033 134.774 178.494 1.00 22.03 67 ASP A O 1
ATOM 521 N N . GLN A 1 68 ? 164.672 136.031 177.613 1.00 19.61 68 GLN A N 1
ATOM 522 C CA . GLN A 1 68 ? 163.796 137.164 177.341 1.00 19.61 68 GLN A CA 1
ATOM 523 C C . GLN A 1 68 ? 163.255 137.173 175.917 1.00 19.61 68 GLN A C 1
ATOM 524 O O . GLN A 1 68 ? 162.532 138.105 175.552 1.00 19.61 68 GLN A O 1
ATOM 530 N N . VAL A 1 69 ? 163.576 136.163 175.110 1.00 18.52 69 VAL A N 1
ATOM 531 C CA . VAL A 1 69 ? 163.127 136.095 173.727 1.00 18.52 69 VAL A CA 1
ATOM 532 C C . VAL A 1 69 ? 162.498 134.732 173.479 1.00 18.52 69 VAL A C 1
ATOM 533 O O . VAL A 1 69 ? 162.702 133.778 174.233 1.00 18.52 69 VAL A O 1
ATOM 537 N N A MET A 1 70 ? 161.718 134.655 172.405 0.50 18.42 70 MET A N 1
ATOM 538 N N B MET A 1 70 ? 161.721 134.653 172.402 0.50 18.42 70 MET A N 1
ATOM 539 C CA A MET A 1 70 ? 161.078 133.406 172.028 0.50 18.42 70 MET A CA 1
ATOM 540 C CA B MET A 1 70 ? 161.076 133.407 172.027 0.50 18.42 70 MET A CA 1
ATOM 541 C C A MET A 1 70 ? 162.123 132.369 171.626 0.50 18.42 70 MET A C 1
ATOM 542 C C B MET A 1 70 ? 162.115 132.370 171.606 0.50 18.42 70 MET A C 1
ATOM 543 O O A MET A 1 70 ? 163.253 132.696 171.249 0.50 18.42 70 MET A O 1
ATOM 544 O O B MET A 1 70 ? 163.235 132.699 171.203 0.50 18.42 70 MET A O 1
ATOM 553 N N . GLU A 1 71 ? 161.729 131.101 171.721 1.00 20.69 71 GLU A N 1
ATOM 554 C CA . GLU A 1 71 ? 162.631 130.003 171.392 1.00 20.69 71 GLU A CA 1
ATOM 555 C C . GLU A 1 71 ? 163.133 130.113 169.957 1.00 20.69 71 GLU A C 1
ATOM 556 O O . GLU A 1 71 ? 162.349 130.297 169.022 1.00 20.69 71 GLU A O 1
ATOM 562 N N . GLY A 1 72 ? 164.450 130.002 169.790 1.00 18.87 72 GLY A N 1
ATOM 563 C CA . GLY A 1 72 ? 165.074 130.068 168.489 1.00 18.87 72 GLY A CA 1
ATOM 564 C C . GLY A 1 72 ? 165.483 131.453 168.036 1.00 18.87 72 GLY A C 1
ATOM 565 O O . GLY A 1 72 ? 166.257 131.568 167.078 1.00 18.87 72 GLY A O 1
ATOM 566 N N . VAL A 1 73 ? 164.994 132.507 168.693 1.00 17.82 73 VAL A N 1
ATOM 567 C CA . VAL A 1 73 ? 165.334 133.867 168.285 1.00 17.82 73 VAL A CA 1
ATOM 568 C C . VAL A 1 73 ? 166.817 134.141 168.511 1.00 17.82 73 VAL A C 1
ATOM 569 O O . VAL A 1 73 ? 167.469 134.808 167.699 1.00 17.82 73 VAL A O 1
ATOM 573 N N . ASP A 1 74 ? 167.375 133.621 169.607 1.00 19.88 74 ASP A N 1
ATOM 574 C CA . ASP A 1 74 ? 168.785 133.860 169.905 1.00 19.88 74 ASP A CA 1
ATOM 575 C C . ASP A 1 74 ? 169.691 133.270 168.829 1.00 19.88 74 ASP A C 1
ATOM 576 O O . ASP A 1 74 ? 170.730 133.852 168.497 1.00 19.88 74 ASP A O 1
ATOM 581 N N . THR A 1 75 ? 169.319 132.117 168.270 1.00 19.61 75 THR A N 1
ATOM 582 C CA . THR A 1 75 ? 170.054 131.568 167.138 1.00 19.61 75 THR A CA 1
ATOM 583 C C . THR A 1 75 ? 169.756 132.305 165.840 1.00 19.61 75 THR A C 1
ATOM 584 O O . THR A 1 75 ? 170.559 132.237 164.904 1.00 19.61 75 THR A O 1
ATOM 588 N N . MET A 1 76 ? 168.622 133.001 165.765 1.00 18.48 76 MET A N 1
ATOM 589 C CA . MET A 1 76 ? 168.252 133.719 164.553 1.00 18.48 76 MET A CA 1
ATOM 590 C C . MET A 1 76 ? 169.039 135.013 164.391 1.00 18.48 76 MET A C 1
ATOM 591 O O . MET A 1 76 ? 169.357 135.403 163.262 1.00 18.48 76 MET A O 1
ATOM 596 N N . VAL A 1 77 ? 169.363 135.684 165.495 1.00 19.09 77 VAL A N 1
ATOM 597 C CA . VAL A 1 77 ? 170.055 136.974 165.455 1.00 19.09 77 VAL A CA 1
ATOM 598 C C . VAL A 1 77 ? 171.551 136.673 165.495 1.00 19.09 77 VAL A C 1
ATOM 599 O O . VAL A 1 77 ? 172.183 136.678 166.551 1.00 19.09 77 VAL A O 1
ATOM 603 N N . SER A 1 78 ? 172.124 136.406 164.322 1.00 19.89 78 SER A N 1
ATOM 604 C CA . SER A 1 78 ? 173.556 136.139 164.245 1.00 19.89 78 SER A CA 1
ATOM 605 C C . SER A 1 78 ? 174.376 137.420 164.340 1.00 19.89 78 SER A C 1
ATOM 606 O O . SER A 1 78 ? 175.442 137.430 164.965 1.00 19.89 78 SER A O 1
ATOM 609 N N . ILE A 1 79 ? 173.897 138.507 163.735 1.00 20.08 79 ILE A N 1
ATOM 610 C CA . ILE A 1 79 ? 174.652 139.752 163.685 1.00 20.08 79 ILE A CA 1
ATOM 611 C C . ILE A 1 79 ? 173.673 140.904 163.512 1.00 20.08 79 ILE A C 1
ATOM 612 O O . ILE A 1 79 ? 172.635 140.764 162.860 1.00 20.08 79 ILE A O 1
ATOM 617 N N . ILE A 1 80 ? 173.997 142.041 164.125 1.00 18.20 80 ILE A N 1
ATOM 618 C CA . ILE A 1 80 ? 173.245 143.281 163.955 1.00 18.20 80 ILE A CA 1
ATOM 619 C C . ILE A 1 80 ? 174.230 144.389 163.612 1.00 18.20 80 ILE A C 1
ATOM 620 O O . ILE A 1 80 ? 175.232 144.567 164.308 1.00 18.20 80 ILE A O 1
ATOM 625 N N . GLN A 1 81 ? 173.944 145.145 162.558 1.00 19.51 81 GLN A N 1
ATOM 626 C CA . GLN A 1 81 ? 174.861 146.179 162.101 1.00 19.51 81 GLN A CA 1
ATOM 627 C C . GLN A 1 81 ? 174.117 147.493 161.923 1.00 19.51 81 GLN A C 1
ATOM 628 O O . GLN A 1 81 ? 173.007 147.517 161.383 1.00 19.51 81 GLN A O 1
ATOM 634 N N . VAL A 1 82 ? 174.724 148.583 162.386 1.00 18.80 82 VAL A N 1
ATOM 635 C CA . VAL A 1 82 ? 174.093 149.897 162.272 1.00 18.80 82 VAL A CA 1
ATOM 636 C C . VAL A 1 82 ? 175.179 150.963 162.304 1.00 18.80 82 VAL A C 1
ATOM 637 O O . VAL A 1 82 ? 176.192 150.817 162.990 1.00 18.80 82 VAL A O 1
ATOM 641 N N . GLU A 1 83 ? 174.962 152.040 161.556 1.00 20.29 83 GLU A N 1
ATOM 642 C CA . GLU A 1 83 ? 175.902 153.151 161.491 1.00 20.29 83 GLU A CA 1
ATOM 643 C C . GLU A 1 83 ? 175.299 154.370 162.173 1.00 20.29 83 GLU A C 1
ATOM 644 O O . GLU A 1 83 ? 174.153 154.737 161.899 1.00 20.29 83 GLU A O 1
ATOM 650 N N . VAL A 1 84 ? 176.077 154.995 163.058 1.00 19.09 84 VAL A N 1
ATOM 651 C CA . VAL A 1 84 ? 175.608 156.125 163.847 1.00 19.09 84 VAL A CA 1
ATOM 652 C C . VAL A 1 84 ? 176.655 157.231 163.832 1.00 19.09 84 VAL A C 1
ATOM 653 O O . VAL A 1 84 ? 177.831 157.006 163.540 1.00 19.09 84 VAL A O 1
ATOM 657 N N . THR A 1 85 ? 176.210 158.439 164.173 1.00 19.19 85 THR A N 1
ATOM 658 C CA . THR A 1 85 ? 177.082 159.612 164.220 1.00 19.19 85 THR A CA 1
ATOM 659 C C . THR A 1 85 ? 177.734 159.685 165.596 1.00 19.19 85 THR A C 1
ATOM 660 O O . THR A 1 85 ? 177.145 160.194 166.552 1.00 19.19 85 THR A O 1
ATOM 664 N N . PHE A 1 86 ? 178.947 159.158 165.700 1.00 18.48 86 PHE A N 1
ATOM 665 C CA . PHE A 1 86 ? 179.778 159.317 166.878 1.00 18.48 86 PHE A CA 1
ATOM 666 C C . PHE A 1 86 ? 180.339 160.733 166.904 1.00 18.48 86 PHE A C 1
ATOM 667 O O . PHE A 1 86 ? 180.262 161.459 165.910 1.00 18.48 86 PHE A O 1
ATOM 675 N N . PRO A 1 87 ? 180.894 161.168 168.041 1.00 19.31 87 PRO A N 1
ATOM 676 C CA . PRO A 1 87 ? 181.529 162.497 168.084 1.00 19.31 87 PRO A CA 1
ATOM 677 C C . PRO A 1 87 ? 182.511 162.761 166.952 1.00 19.31 87 PRO A C 1
ATOM 678 O O . PRO A 1 87 ? 182.699 163.922 166.569 1.00 19.31 87 PRO A O 1
ATOM 682 N N . ASP A 1 88 ? 183.139 161.723 166.400 1.00 21.49 88 ASP A N 1
ATOM 683 C CA . ASP A 1 88 ? 184.136 161.875 165.349 1.00 21.49 88 ASP A CA 1
ATOM 684 C C . ASP A 1 88 ? 183.587 161.569 163.956 1.00 21.49 88 ASP A C 1
ATOM 685 O O . ASP A 1 88 ? 184.370 161.397 163.017 1.00 21.49 88 ASP A O 1
ATOM 690 N N . GLY A 1 89 ? 182.272 161.500 163.800 1.00 18.43 89 GLY A N 1
ATOM 691 C CA . GLY A 1 89 ? 181.662 161.242 162.509 1.00 18.43 89 GLY A CA 1
ATOM 692 C C . GLY A 1 89 ? 180.920 159.917 162.486 1.00 18.43 89 GLY A C 1
ATOM 693 O O . GLY A 1 89 ? 180.752 159.242 163.501 1.00 18.43 89 GLY A O 1
ATOM 694 N N . THR A 1 90 ? 180.453 159.555 161.295 1.00 19.34 90 THR A N 1
ATOM 695 C CA . THR A 1 90 ? 179.673 158.333 161.146 1.00 19.34 90 THR A CA 1
ATOM 696 C C . THR A 1 90 ? 180.571 157.106 161.250 1.00 19.34 90 THR A C 1
ATOM 697 O O . THR A 1 90 ? 181.613 157.028 160.594 1.00 19.34 90 THR A O 1
ATOM 701 N N . LYS A 1 91 ? 180.156 156.143 162.071 1.00 20.37 91 LYS A N 1
ATOM 702 C CA . LYS A 1 91 ? 180.886 154.898 162.258 1.00 20.37 91 LYS A CA 1
ATOM 703 C C . LYS A 1 91 ? 179.915 153.727 162.262 1.00 20.37 91 LYS A C 1
ATOM 704 O O . LYS A 1 91 ? 178.741 153.870 162.617 1.00 20.37 91 LYS A O 1
ATOM 710 N N . LEU A 1 92 ? 180.430 152.561 161.882 1.00 19.48 92 LEU A N 1
ATOM 711 C CA . LEU A 1 92 ? 179.663 151.324 161.842 1.00 19.48 92 LEU A CA 1
ATOM 712 C C . LEU A 1 92 ? 179.908 150.516 163.109 1.00 19.48 92 LEU A C 1
ATOM 713 O O . LEU A 1 92 ? 181.055 150.366 163.544 1.00 19.48 92 LEU A O 1
ATOM 718 N N . VAL A 1 93 ? 178.832 149.999 163.694 1.00 18.71 93 VAL A N 1
ATOM 719 C CA . VAL A 1 93 ? 178.886 149.113 164.847 1.00 18.71 93 VAL A CA 1
ATOM 720 C C . VAL A 1 93 ? 178.254 147.789 164.448 1.00 18.71 93 VAL A C 1
ATOM 721 O O . VAL A 1 93 ? 177.115 147.758 163.958 1.00 18.71 93 VAL A O 1
ATOM 725 N N . SER A 1 94 ? 178.998 146.703 164.646 1.00 20.39 94 SER A N 1
ATOM 726 C CA . SER A 1 94 ? 178.533 145.351 164.375 1.00 20.39 94 SER A CA 1
ATOM 727 C C . SER A 1 94 ? 178.555 144.549 165.668 1.00 20.39 94 SER A C 1
ATOM 728 O O . SER A 1 94 ? 179.585 144.483 166.347 1.00 20.39 94 SER A O 1
ATOM 731 N N . VAL A 1 95 ? 177.420 143.944 165.999 1.00 20.56 95 VAL A N 1
ATOM 732 C CA . VAL A 1 95 ? 177.255 143.124 167.191 1.00 20.56 95 VAL A CA 1
ATOM 733 C C . VAL A 1 95 ? 177.101 141.682 166.736 1.00 20.56 95 VAL A C 1
ATOM 734 O O . VAL A 1 95 ? 176.205 141.368 165.941 1.00 20.56 95 VAL A O 1
ATOM 738 N N . HIS A 1 96 ? 177.974 140.811 167.236 1.00 22.45 96 HIS A N 1
ATOM 739 C CA . HIS A 1 96 ? 177.983 139.399 166.882 1.00 22.45 96 HIS A CA 1
ATOM 740 C C . HIS A 1 96 ? 177.336 138.592 167.999 1.00 22.45 96 HIS A C 1
ATOM 741 O O . HIS A 1 96 ? 177.745 138.699 169.160 1.00 22.45 96 HIS A O 1
ATOM 748 N N . ASP A 1 97 ? 176.348 137.778 167.639 1.00 21.60 97 ASP A N 1
ATOM 749 C CA . ASP A 1 97 ? 175.603 136.954 168.585 1.00 21.60 97 ASP A CA 1
ATOM 750 C C . ASP A 1 97 ? 175.180 137.740 169.831 1.00 21.60 97 ASP A C 1
ATOM 751 O O . ASP A 1 97 ? 175.564 137.391 170.951 1.00 21.60 97 ASP A O 1
ATOM 756 N N . PRO A 1 98 ? 174.396 138.810 169.665 1.00 20.23 98 PRO A N 1
ATOM 757 C CA . PRO A 1 98 ? 174.066 139.657 170.824 1.00 20.23 98 PRO A CA 1
ATOM 758 C C . PRO A 1 98 ? 173.263 138.949 171.902 1.00 20.23 98 PRO A C 1
ATOM 759 O O . PRO A 1 98 ? 173.353 139.333 173.074 1.00 20.23 98 PRO A O 1
ATOM 763 N N . ILE A 1 99 ? 172.481 137.934 171.551 1.00 19.57 99 ILE A N 1
ATOM 764 C CA . ILE A 1 99 ? 171.590 137.271 172.501 1.00 19.57 99 ILE A CA 1
ATOM 765 C C . ILE A 1 99 ? 172.250 135.951 172.882 1.00 19.57 99 ILE A C 1
ATOM 766 O O . ILE A 1 99 ? 172.087 134.927 172.216 1.00 19.57 99 ILE A O 1
ATOM 771 N N . TYR A 1 100 ? 173.002 135.980 173.977 1.00 23.11 100 TYR A N 1
ATOM 772 C CA . TYR A 1 100 ? 173.646 134.804 174.539 1.00 23.11 100 TYR A CA 1
ATOM 773 C C . TYR A 1 100 ? 173.427 134.806 176.046 1.00 23.11 100 TYR A C 1
ATOM 774 O O . TYR A 1 100 ? 172.984 135.801 176.625 1.00 23.11 100 TYR A O 1
ATOM 783 N N . LYS A 1 101 ? 173.728 133.666 176.668 1.00 26.02 101 LYS A N 1
ATOM 784 C CA . LYS A 1 101 ? 173.600 133.427 178.117 1.00 26.02 101 LYS A CA 1
ATOM 785 C C . LYS A 1 101 ? 172.274 133.887 178.735 1.00 26.02 101 LYS A C 1
ATOM 786 O O . LYS A 1 101 ? 172.122 133.854 179.955 1.00 26.02 101 LYS A O 1
ATOM 793 N N . GLY B 2 11 ? 164.166 118.608 171.109 1.00 30.74 11 GLY B N 1
ATOM 794 C CA . GLY B 2 11 ? 165.097 119.530 171.731 1.00 30.74 11 GLY B CA 1
ATOM 795 C C . GLY B 2 11 ? 164.772 120.985 171.456 1.00 30.74 11 GLY B C 1
ATOM 796 O O . GLY B 2 11 ? 163.617 121.338 171.224 1.00 30.74 11 GLY B O 1
ATOM 797 N N . LYS B 2 12 ? 165.798 121.833 171.488 1.00 27.23 12 LYS B N 1
ATOM 798 C CA . LYS B 2 12 ? 165.603 123.251 171.223 1.00 27.23 12 LYS B CA 1
ATOM 799 C C . LYS B 2 12 ? 165.191 123.469 169.773 1.00 27.23 12 LYS B C 1
ATOM 800 O O . LYS B 2 12 ? 165.819 122.945 168.850 1.00 27.23 12 LYS B O 1
ATOM 806 N N . LEU B 2 13 ? 164.131 124.249 169.576 1.00 23.04 13 LEU B N 1
ATOM 807 C CA . LEU B 2 13 ? 163.631 124.542 168.237 1.00 23.04 13 LEU B CA 1
ATOM 808 C C . LEU B 2 13 ? 164.504 125.622 167.610 1.00 23.04 13 LEU B C 1
ATOM 809 O O . LEU B 2 13 ? 164.462 126.785 168.025 1.00 23.04 13 LEU B O 1
ATOM 814 N N . VAL B 2 14 ? 165.297 125.241 166.615 1.00 20.23 14 VAL B N 1
ATOM 815 C CA . VAL B 2 14 ? 166.171 126.158 165.894 1.00 20.23 14 VAL B CA 1
ATOM 816 C C . VAL B 2 14 ? 165.589 126.353 164.495 1.00 20.23 14 VAL B C 1
ATOM 817 O O . VAL B 2 14 ? 165.611 125.416 163.683 1.00 20.23 14 VAL B O 1
ATOM 821 N N . PRO B 2 15 ? 165.046 127.527 164.176 1.00 18.19 15 PRO B N 1
ATOM 822 C CA . PRO B 2 15 ? 164.546 127.760 162.815 1.00 18.19 15 PRO B CA 1
ATOM 823 C C . PRO B 2 15 ? 165.653 127.596 161.784 1.00 18.19 15 PRO B C 1
ATOM 824 O O . PRO B 2 15 ? 166.783 128.049 161.980 1.00 18.19 15 PRO B O 1
ATOM 828 N N . GLY B 2 16 ? 165.313 126.948 160.674 1.00 17.78 16 GLY B N 1
ATOM 829 C CA . GLY B 2 16 ? 166.296 126.679 159.640 1.00 17.78 16 GLY B CA 1
ATOM 830 C C . GLY B 2 16 ? 167.420 125.770 160.080 1.00 17.78 16 GLY B C 1
ATOM 831 O O . GLY B 2 16 ? 168.548 125.910 159.597 1.00 17.78 16 GLY B O 1
ATOM 832 N N . ALA B 2 17 ? 167.144 124.839 160.990 1.00 19.10 17 ALA B N 1
ATOM 833 C CA . ALA B 2 17 ? 168.161 123.906 161.445 1.00 19.10 17 ALA B CA 1
ATOM 834 C C . ALA B 2 17 ? 168.568 122.968 160.313 1.00 19.10 17 ALA B C 1
ATOM 835 O O . ALA B 2 17 ? 167.805 122.706 159.380 1.00 19.10 17 ALA B O 1
ATOM 837 N N . ILE B 2 18 ? 169.792 122.458 160.405 1.00 20.83 18 ILE B N 1
ATOM 838 C CA . ILE B 2 18 ? 170.358 121.571 159.398 1.00 20.83 18 ILE B CA 1
ATOM 839 C C . ILE B 2 18 ? 170.592 120.207 160.028 1.00 20.83 18 ILE B C 1
ATOM 840 O O . ILE B 2 18 ? 171.170 120.111 161.117 1.00 20.83 18 ILE B O 1
ATOM 845 N N . ASN B 2 19 ? 170.137 119.158 159.349 1.00 22.01 19 ASN B N 1
ATOM 846 C CA . ASN B 2 19 ? 170.416 117.781 159.731 1.00 22.01 19 ASN B CA 1
ATOM 847 C C . ASN B 2 19 ? 171.347 117.176 158.689 1.00 22.01 19 ASN B C 1
ATOM 848 O O . ASN B 2 19 ? 171.007 117.125 157.503 1.00 22.01 19 ASN B O 1
ATOM 853 N N . PHE B 2 20 ? 172.514 116.721 159.131 1.00 24.57 20 PHE B N 1
ATOM 854 C CA . PHE B 2 20 ? 173.526 116.201 158.225 1.00 24.57 20 PHE B CA 1
ATOM 855 C C . PHE B 2 20 ? 173.365 114.701 158.026 1.00 24.57 20 PHE B C 1
ATOM 856 O O . PHE B 2 20 ? 172.896 113.981 158.911 1.00 24.57 20 PHE B O 1
ATOM 864 N N . ALA B 2 21 ? 173.762 114.236 156.845 1.00 26.19 21 ALA B N 1
ATOM 865 C CA . ALA B 2 21 ? 173.773 112.815 156.541 1.00 26.19 21 ALA B CA 1
ATOM 866 C C . ALA B 2 21 ? 175.017 112.164 157.142 1.00 26.19 21 ALA B C 1
ATOM 867 O O . ALA B 2 21 ? 175.904 112.830 157.682 1.00 26.19 21 ALA B O 1
ATOM 869 N N . SER B 2 22 ? 175.085 110.839 157.051 1.00 31.15 22 SER B N 1
ATOM 870 C CA . SER B 2 22 ? 176.209 110.076 157.575 1.00 31.15 22 SER B CA 1
ATOM 871 C C . SER B 2 22 ? 177.231 109.844 156.470 1.00 31.15 22 SER B C 1
ATOM 872 O O . SER B 2 22 ? 176.873 109.432 155.362 1.00 31.15 22 SER B O 1
ATOM 875 N N . GLY B 2 23 ? 178.499 110.111 156.774 1.00 32.43 23 GLY B N 1
ATOM 876 C CA . GLY B 2 23 ? 179.564 109.886 155.817 1.00 32.43 23 GLY B CA 1
ATOM 877 C C . GLY B 2 23 ? 180.318 111.141 155.432 1.00 32.43 23 GLY B C 1
ATOM 878 O O . GLY B 2 23 ? 179.844 112.258 155.660 1.00 32.43 23 GLY B O 1
ATOM 879 N N . GLU B 2 24 ? 181.496 110.966 154.845 1.00 33.22 24 GLU B N 1
ATOM 880 C CA . GLU B 2 24 ? 182.327 112.075 154.402 1.00 33.22 24 GLU B CA 1
ATOM 881 C C . GLU B 2 24 ? 182.157 112.294 152.901 1.00 33.22 24 GLU B C 1
ATOM 882 O O . GLU B 2 24 ? 181.617 111.454 152.178 1.00 33.22 24 GLU B O 1
ATOM 888 N N . ILE B 2 25 ? 182.626 113.449 152.437 1.00 30.29 25 ILE B N 1
ATOM 889 C CA . ILE B 2 25 ? 182.531 113.842 151.036 1.00 30.29 25 ILE B CA 1
ATOM 890 C C . ILE B 2 25 ? 183.924 113.826 150.426 1.00 30.29 25 ILE B C 1
ATOM 891 O O . ILE B 2 25 ? 184.872 114.367 151.009 1.00 30.29 25 ILE B O 1
ATOM 896 N N . VAL B 2 26 ? 184.044 113.208 149.256 1.00 29.87 26 VAL B N 1
ATOM 897 C CA . VAL B 2 26 ? 185.310 113.093 148.543 1.00 29.87 26 VAL B CA 1
ATOM 898 C C . VAL B 2 26 ? 185.359 114.169 147.467 1.00 29.87 26 VAL B C 1
ATOM 899 O O . VAL B 2 26 ? 184.539 114.172 146.541 1.00 29.87 26 VAL B O 1
ATOM 903 N N . MET B 2 27 ? 186.318 115.082 147.588 1.00 30.05 27 MET B N 1
ATOM 904 C CA . MET B 2 27 ? 186.540 116.131 146.604 1.00 30.05 27 MET B CA 1
ATOM 905 C C . MET B 2 27 ? 187.591 115.693 145.593 1.00 30.05 27 MET B C 1
ATOM 906 O O . MET B 2 27 ? 188.585 115.056 145.953 1.00 30.05 27 MET B O 1
ATOM 911 N N . ASN B 2 28 ? 187.364 116.049 144.328 1.00 29.80 28 ASN B N 1
ATOM 912 C CA . ASN B 2 28 ? 188.278 115.731 143.231 1.00 29.80 28 ASN B CA 1
ATOM 913 C C . ASN B 2 28 ? 188.578 114.235 143.182 1.00 29.80 28 ASN B C 1
ATOM 914 O O . ASN B 2 28 ? 189.732 113.804 143.125 1.00 29.80 28 ASN B O 1
ATOM 919 N N . GLU B 2 29 ? 187.514 113.437 143.214 1.00 33.08 29 GLU B N 1
ATOM 920 C CA . GLU B 2 29 ? 187.661 111.990 143.157 1.00 33.08 29 GLU B CA 1
ATOM 921 C C . GLU B 2 29 ? 188.227 111.565 141.808 1.00 33.08 29 GLU B C 1
ATOM 922 O O . GLU B 2 29 ? 187.824 112.071 140.758 1.00 33.08 29 GLU B O 1
ATOM 928 N N . GLY B 2 30 ? 189.173 110.629 141.842 1.00 32.44 30 GLY B N 1
ATOM 929 C CA . GLY B 2 30 ? 189.794 110.128 140.636 1.00 32.44 30 GLY B CA 1
ATOM 930 C C . GLY B 2 30 ? 190.898 110.993 140.072 1.00 32.44 30 GLY B C 1
ATOM 931 O O . GLY B 2 30 ? 191.454 110.650 139.021 1.00 32.44 30 GLY B O 1
ATOM 932 N N . ARG B 2 31 ? 191.234 112.099 140.727 1.00 31.50 31 ARG B N 1
ATOM 933 C CA . ARG B 2 31 ? 192.275 113.014 140.268 1.00 31.50 31 ARG B CA 1
ATOM 934 C C . ARG B 2 31 ? 193.469 112.864 141.205 1.00 31.50 31 ARG B C 1
ATOM 935 O O . ARG B 2 31 ? 193.514 113.481 142.273 1.00 31.50 31 ARG B O 1
ATOM 943 N N . GLU B 2 32 ? 194.430 112.035 140.801 1.00 36.94 32 GLU B N 1
ATOM 944 C CA . GLU B 2 32 ? 195.594 111.771 141.636 1.00 36.94 32 GLU B CA 1
ATOM 945 C C . GLU B 2 32 ? 196.403 113.044 141.849 1.00 36.94 32 GLU B C 1
ATOM 946 O O . GLU B 2 32 ? 196.636 113.819 140.917 1.00 36.94 32 GLU B O 1
ATOM 952 N N . ALA B 2 33 ? 196.833 113.255 143.088 1.00 34.65 33 ALA B N 1
ATOM 953 C CA . ALA B 2 33 ? 197.527 114.467 143.487 1.00 34.65 33 ALA B CA 1
ATOM 954 C C . ALA B 2 33 ? 199.007 114.192 143.720 1.00 34.65 33 ALA B C 1
ATOM 955 O O . ALA B 2 33 ? 199.404 113.075 144.062 1.00 34.65 33 ALA B O 1
ATOM 957 N N . LYS B 2 34 ? 199.818 115.228 143.531 1.00 35.10 34 LYS B N 1
ATOM 958 C CA . LYS B 2 34 ? 201.252 115.170 143.770 1.00 35.10 34 LYS B CA 1
ATOM 959 C C . LYS B 2 34 ? 201.620 116.148 144.876 1.00 35.10 34 LYS B C 1
ATOM 960 O O . LYS B 2 34 ? 201.083 117.260 144.938 1.00 35.10 34 LYS B O 1
ATOM 966 N N . VAL B 2 35 ? 202.530 115.729 145.749 1.00 35.47 35 VAL B N 1
ATOM 967 C CA . VAL B 2 35 ? 202.962 116.531 146.887 1.00 35.47 35 VAL B CA 1
ATOM 968 C C . VAL B 2 35 ? 204.245 117.255 146.503 1.00 35.47 35 VAL B C 1
ATOM 969 O O . VAL B 2 35 ? 205.251 116.618 146.168 1.00 35.47 35 VAL B O 1
ATOM 973 N N . ILE B 2 36 ? 204.212 118.585 146.553 1.00 33.91 36 ILE B N 1
ATOM 974 C CA . ILE B 2 36 ? 205.349 119.428 146.220 1.00 33.91 36 ILE B CA 1
ATOM 975 C C . ILE B 2 36 ? 205.533 120.449 147.338 1.00 33.91 36 ILE B C 1
ATOM 976 O O . ILE B 2 36 ? 204.813 120.438 148.334 1.00 33.91 36 ILE B O 1
ATOM 981 N N . SER B 2 37 ? 206.511 121.336 147.169 1.00 34.40 37 SER B N 1
ATOM 982 C CA . SER B 2 37 ? 206.769 122.383 148.147 1.00 34.40 37 SER B CA 1
ATOM 983 C C . SER B 2 37 ? 206.797 123.739 147.458 1.00 34.40 37 SER B C 1
ATOM 984 O O . SER B 2 37 ? 207.217 123.858 146.307 1.00 34.40 37 SER B O 1
ATOM 987 N N . ILE B 2 38 ? 206.336 124.763 148.171 1.00 33.27 38 ILE B N 1
ATOM 988 C CA . ILE B 2 38 ? 206.365 126.136 147.680 1.00 33.27 38 ILE B CA 1
ATOM 989 C C . ILE B 2 38 ? 206.949 127.023 148.770 1.00 33.27 38 ILE B C 1
ATOM 990 O O . ILE B 2 38 ? 206.539 126.936 149.932 1.00 33.27 38 ILE B O 1
ATOM 995 N N . LYS B 2 39 ? 207.896 127.879 148.394 1.00 34.73 39 LYS B N 1
ATOM 996 C CA . LYS B 2 39 ? 208.571 128.770 149.329 1.00 34.73 39 LYS B CA 1
ATOM 997 C C . LYS B 2 39 ? 208.423 130.211 148.864 1.00 34.73 39 LYS B C 1
ATOM 998 O O . LYS B 2 39 ? 208.653 130.516 147.690 1.00 34.73 39 LYS B O 1
ATOM 1004 N N . ASN B 2 40 ? 208.040 131.093 149.783 1.00 33.02 40 ASN B N 1
ATOM 1005 C CA . ASN B 2 40 ? 207.955 132.519 149.501 1.00 33.02 40 ASN B CA 1
ATOM 1006 C C . ASN B 2 40 ? 209.305 133.162 149.799 1.00 33.02 40 ASN B C 1
ATOM 1007 O O . ASN B 2 40 ? 209.768 133.140 150.944 1.00 33.02 40 ASN B O 1
ATOM 1012 N N . THR B 2 41 ? 209.932 133.733 148.770 1.00 33.39 41 THR B N 1
ATOM 1013 C CA . THR B 2 41 ? 211.222 134.393 148.920 1.00 33.39 41 THR B CA 1
ATOM 1014 C C . THR B 2 41 ? 211.117 135.911 148.972 1.00 33.39 41 THR B C 1
ATOM 1015 O O . THR B 2 41 ? 212.118 136.574 149.263 1.00 33.39 41 THR B O 1
ATOM 1019 N N . GLY B 2 42 ? 209.942 136.474 148.699 1.00 32.33 42 GLY B N 1
ATOM 1020 C CA . GLY B 2 42 ? 209.742 137.901 148.806 1.00 32.33 42 GLY B CA 1
ATOM 1021 C C . GLY B 2 42 ? 209.573 138.348 150.244 1.00 32.33 42 GLY B C 1
ATOM 1022 O O . GLY B 2 42 ? 209.529 137.552 151.181 1.00 32.33 42 GLY B O 1
ATOM 1023 N N . ASP B 2 43 ? 209.477 139.666 150.416 1.00 32.34 43 ASP B N 1
ATOM 1024 C CA . ASP B 2 43 ? 209.323 140.273 151.731 1.00 32.34 43 ASP B CA 1
ATOM 1025 C C . ASP B 2 43 ? 207.882 140.675 152.031 1.00 32.34 43 ASP B C 1
ATOM 1026 O O . ASP B 2 43 ? 207.642 141.459 152.955 1.00 32.34 43 ASP B O 1
ATOM 1031 N N . ARG B 2 44 ? 206.923 140.162 151.266 1.00 29.39 44 ARG B N 1
ATOM 1032 C CA . ARG B 2 44 ? 205.511 140.447 151.463 1.00 29.39 44 ARG B CA 1
ATOM 1033 C C . ARG B 2 44 ? 204.720 139.156 151.314 1.00 29.39 44 ARG B C 1
ATOM 1034 O O . ARG B 2 44 ? 205.128 138.259 150.567 1.00 29.39 44 ARG B O 1
ATOM 1042 N N . PRO B 2 45 ? 203.592 139.032 152.013 1.00 29.42 45 PRO B N 1
ATOM 1043 C CA . PRO B 2 45 ? 202.841 137.773 151.978 1.00 29.42 45 PRO B CA 1
ATOM 1044 C C . PRO B 2 45 ? 202.162 137.541 150.638 1.00 29.42 45 PRO B C 1
ATOM 1045 O O . PRO B 2 45 ? 201.728 138.474 149.958 1.00 29.42 45 PRO B O 1
ATOM 1049 N N . ILE B 2 46 ? 202.068 136.266 150.268 1.00 28.59 46 ILE B N 1
ATOM 1050 C CA . ILE B 2 46 ? 201.411 135.839 149.040 1.00 28.59 46 ILE B CA 1
ATOM 1051 C C . ILE B 2 46 ? 200.294 134.876 149.419 1.00 28.59 46 ILE B C 1
ATOM 1052 O O . ILE B 2 46 ? 200.387 134.162 150.419 1.00 28.59 46 ILE B O 1
ATOM 1057 N N . GLN B 2 47 ? 199.210 134.889 148.648 1.00 29.21 47 GLN B N 1
ATOM 1058 C CA . GLN B 2 47 ? 198.117 133.955 148.889 1.00 29.21 47 GLN B CA 1
ATOM 1059 C C . GLN B 2 47 ? 197.526 133.544 147.551 1.00 29.21 47 GLN B C 1
ATOM 1060 O O . GLN B 2 47 ? 197.182 134.403 146.736 1.00 29.21 47 GLN B O 1
ATOM 1066 N N . VAL B 2 48 ? 197.408 132.237 147.332 1.00 27.59 48 VAL B N 1
ATOM 1067 C CA . VAL B 2 48 ? 197.060 131.684 146.027 1.00 27.59 48 VAL B CA 1
ATOM 1068 C C . VAL B 2 48 ? 195.782 130.867 146.160 1.00 27.59 48 VAL B C 1
ATOM 1069 O O . VAL B 2 48 ? 195.664 130.032 147.063 1.00 27.59 48 VAL B O 1
ATOM 1073 N N . GLY B 2 49 ? 194.834 131.105 145.252 1.00 25.90 49 GLY B N 1
ATOM 1074 C CA . GLY B 2 49 ? 193.560 130.420 145.269 1.00 25.90 49 GLY B CA 1
ATOM 1075 C C . GLY B 2 49 ? 193.637 129.004 144.726 1.00 25.90 49 GLY B C 1
ATOM 1076 O O . GLY B 2 49 ? 194.671 128.531 144.256 1.00 25.90 49 GLY B O 1
ATOM 1077 N N . SER B 2 50 ? 192.492 128.319 144.794 1.00 25.44 50 SER B N 1
ATOM 1078 C CA . SER B 2 50 ? 192.446 126.901 144.451 1.00 25.44 50 SER B CA 1
ATOM 1079 C C . SER B 2 50 ? 192.608 126.671 142.952 1.00 25.44 50 SER B C 1
ATOM 1080 O O . SER B 2 50 ? 193.233 125.689 142.537 1.00 25.44 50 SER B O 1
ATOM 1083 N N . HIS B 2 51 ? 192.054 127.556 142.125 1.00 24.84 51 HIS B N 1
ATOM 1084 C CA . HIS B 2 51 ? 192.020 127.349 140.682 1.00 24.84 51 HIS B CA 1
ATOM 1085 C C . HIS B 2 51 ? 192.991 128.246 139.924 1.00 24.84 51 HIS B C 1
ATOM 1086 O O . HIS B 2 51 ? 192.941 128.289 138.691 1.00 24.84 51 HIS B O 1
ATOM 1093 N N . PHE B 2 52 ? 193.866 128.960 140.624 1.00 25.32 52 PHE B N 1
ATOM 1094 C CA . PHE B 2 52 ? 194.888 129.754 139.956 1.00 25.32 52 PHE B CA 1
ATOM 1095 C C . PHE B 2 52 ? 195.922 128.838 139.315 1.00 25.32 52 PHE B C 1
ATOM 1096 O O . PHE B 2 52 ? 196.419 127.904 139.951 1.00 25.32 52 PHE B O 1
ATOM 1104 N N . HIS B 2 53 ? 196.242 129.104 138.049 1.00 26.25 53 HIS B N 1
ATOM 1105 C CA . HIS B 2 53 ? 197.258 128.329 137.348 1.00 26.25 53 HIS B CA 1
ATOM 1106 C C . HIS B 2 53 ? 198.604 128.521 138.035 1.00 26.25 53 HIS B C 1
ATOM 1107 O O . HIS B 2 53 ? 199.193 129.604 137.965 1.00 26.25 53 HIS B O 1
ATOM 1114 N N . LEU B 2 54 ? 199.094 127.472 138.702 1.00 27.54 54 LEU B N 1
ATOM 1115 C CA . LEU B 2 54 ? 200.270 127.603 139.556 1.00 27.54 54 LEU B CA 1
ATOM 1116 C C . LEU B 2 54 ? 201.528 127.959 138.775 1.00 27.54 54 LEU B C 1
ATOM 1117 O O . LEU B 2 54 ? 202.488 128.466 139.364 1.00 27.54 54 LEU B O 1
ATOM 1122 N N . PHE B 2 55 ? 201.543 127.704 137.466 1.00 29.06 55 PHE B N 1
ATOM 1123 C CA . PHE B 2 55 ? 202.677 128.078 136.631 1.00 29.06 55 PHE B CA 1
ATOM 1124 C C . PHE B 2 55 ? 202.835 129.589 136.507 1.00 29.06 55 PHE B C 1
ATOM 1125 O O . PHE B 2 55 ? 203.913 130.057 136.127 1.00 29.06 55 PHE B O 1
ATOM 1133 N N . GLU B 2 56 ? 201.796 130.363 136.836 1.00 27.42 56 GLU B N 1
ATOM 1134 C CA . GLU B 2 56 ? 201.789 131.804 136.606 1.00 27.42 56 GLU B CA 1
ATOM 1135 C C . GLU B 2 56 ? 201.703 132.609 137.901 1.00 27.42 56 GLU B C 1
ATOM 1136 O O . GLU B 2 56 ? 201.378 133.799 137.862 1.00 27.42 56 GLU B O 1
ATOM 1142 N N . VAL B 2 57 ? 201.993 131.991 139.045 1.00 27.48 57 VAL B N 1
ATOM 1143 C CA . VAL B 2 57 ? 201.935 132.684 140.330 1.00 27.48 57 VAL B CA 1
ATOM 1144 C C . VAL B 2 57 ? 203.078 133.685 140.436 1.00 27.48 57 VAL B C 1
ATOM 1145 O O . VAL B 2 57 ? 203.965 133.724 139.575 1.00 27.48 57 VAL B O 1
ATOM 1149 N N . ASN B 2 58 ? 203.041 134.513 141.484 1.00 28.12 58 ASN B N 1
ATOM 1150 C CA . ASN B 2 58 ? 204.078 135.506 141.751 1.00 28.12 58 ASN B CA 1
ATOM 1151 C C . ASN B 2 58 ? 205.468 134.903 141.585 1.00 28.12 58 ASN B C 1
ATOM 1152 O O . ASN B 2 58 ? 205.736 133.786 142.035 1.00 28.12 58 ASN B O 1
ATOM 1157 N N . SER B 2 59 ? 206.352 135.659 140.928 1.00 29.58 59 SER B N 1
ATOM 1158 C CA . SER B 2 59 ? 207.700 135.174 140.653 1.00 29.58 59 SER B CA 1
ATOM 1159 C C . SER B 2 59 ? 208.519 134.969 141.921 1.00 29.58 59 SER B C 1
ATOM 1160 O O . SER B 2 59 ? 209.549 134.289 141.871 1.00 29.58 59 SER B O 1
ATOM 1163 N N . ALA B 2 60 ? 208.090 135.535 143.051 1.00 30.93 60 ALA B N 1
ATOM 1164 C CA . ALA B 2 60 ? 208.807 135.326 144.303 1.00 30.93 60 ALA B CA 1
ATOM 1165 C C . ALA B 2 60 ? 208.605 133.923 144.856 1.00 30.93 60 ALA B C 1
ATOM 1166 O O . ALA B 2 60 ? 209.385 133.490 145.711 1.00 30.93 60 ALA B O 1
ATOM 1168 N N . LEU B 2 61 ? 207.584 133.207 144.394 1.00 30.63 61 LEU B N 1
ATOM 1169 C CA . LEU B 2 61 ? 207.369 131.832 144.819 1.00 30.63 61 LEU B CA 1
ATOM 1170 C C . LEU B 2 61 ? 208.342 130.901 144.107 1.00 30.63 61 LEU B C 1
ATOM 1171 O O . LEU B 2 61 ? 208.536 130.990 142.892 1.00 30.63 61 LEU B O 1
ATOM 1176 N N . VAL B 2 62 ? 208.951 130.002 144.875 1.00 32.51 62 VAL B N 1
ATOM 1177 C CA . VAL B 2 62 ? 209.914 129.034 144.367 1.00 32.51 62 VAL B CA 1
ATOM 1178 C C . VAL B 2 62 ? 209.352 127.642 144.614 1.00 32.51 62 VAL B C 1
ATOM 1179 O O . VAL B 2 62 ? 208.950 127.320 145.738 1.00 32.51 62 VAL B O 1
ATOM 1183 N N . PHE B 2 63 ? 209.320 126.826 143.567 1.00 33.08 63 PHE B N 1
ATOM 1184 C CA . PHE B 2 63 ? 208.728 125.500 143.625 1.00 33.08 63 PHE B CA 1
ATOM 1185 C C . PHE B 2 63 ? 209.799 124.440 143.858 1.00 33.08 63 PHE B C 1
ATOM 1186 O O . PHE B 2 63 ? 210.950 124.587 143.439 1.00 33.08 63 PHE B O 1
ATOM 1194 N N . PHE B 2 64 ? 209.401 123.369 144.539 1.00 35.61 64 PHE B N 1
ATOM 1195 C CA . PHE B 2 64 ? 210.248 122.215 144.797 1.00 35.61 64 PHE B CA 1
ATOM 1196 C C . PHE B 2 64 ? 209.457 120.969 144.436 1.00 35.61 64 PHE B C 1
ATOM 1197 O O . PHE B 2 64 ? 208.346 120.770 144.941 1.00 35.61 64 PHE B O 1
ATOM 1205 N N . ASP B 2 65 ? 210.041 120.127 143.587 1.00 38.63 65 ASP B N 1
ATOM 1206 C CA . ASP B 2 65 ? 209.331 118.991 143.022 1.00 38.63 65 ASP B CA 1
ATOM 1207 C C . ASP B 2 65 ? 209.072 117.924 144.088 1.00 38.63 65 ASP B C 1
ATOM 1208 O O . ASP B 2 65 ? 209.385 118.090 145.270 1.00 38.63 65 ASP B O 1
ATOM 1213 N N . GLU B 2 66 ? 208.485 116.808 143.650 1.00 39.96 66 GLU B N 1
ATOM 1214 C CA . GLU B 2 66 ? 208.102 115.747 144.574 1.00 39.96 66 GLU B CA 1
ATOM 1215 C C . GLU B 2 66 ? 209.302 115.110 145.262 1.00 39.96 66 GLU B C 1
ATOM 1216 O O . GLU B 2 66 ? 209.133 114.455 146.297 1.00 39.96 66 GLU B O 1
ATOM 1222 N N . LYS B 2 67 ? 210.504 115.284 144.718 1.00 40.99 67 LYS B N 1
ATOM 1223 C CA . LYS B 2 67 ? 211.719 114.779 145.341 1.00 40.99 67 LYS B CA 1
ATOM 1224 C C . LYS B 2 67 ? 212.410 115.815 146.218 1.00 40.99 67 LYS B C 1
ATOM 1225 O O . LYS B 2 67 ? 213.449 115.509 146.811 1.00 40.99 67 LYS B O 1
ATOM 1231 N N . GLY B 2 68 ? 211.862 117.027 146.316 1.00 39.22 68 GLY B N 1
ATOM 1232 C CA . GLY B 2 68 ? 212.431 118.066 147.144 1.00 39.22 68 GLY B CA 1
ATOM 1233 C C . GLY B 2 68 ? 213.421 118.978 146.451 1.00 39.22 68 GLY B C 1
ATOM 1234 O O . GLY B 2 68 ? 213.881 119.947 147.069 1.00 39.22 68 GLY B O 1
ATOM 1235 N N . ASN B 2 69 ? 213.763 118.706 145.195 1.00 39.26 69 ASN B N 1
ATOM 1236 C CA . ASN B 2 69 ? 214.720 119.529 144.471 1.00 39.26 69 ASN B CA 1
ATOM 1237 C C . ASN B 2 69 ? 214.033 120.748 143.869 1.00 39.26 69 ASN B C 1
ATOM 1238 O O . ASN B 2 69 ? 212.890 120.672 143.409 1.00 39.26 69 ASN B O 1
ATOM 1243 N N . GLU B 2 70 ? 214.739 121.876 143.875 1.00 38.44 70 GLU B N 1
ATOM 1244 C CA . GLU B 2 70 ? 214.181 123.119 143.363 1.00 38.44 70 GLU B CA 1
ATOM 1245 C C . GLU B 2 70 ? 213.908 123.014 141.866 1.00 38.44 70 GLU B C 1
ATOM 1246 O O . GLU B 2 70 ? 214.687 122.434 141.105 1.00 38.44 70 GLU B O 1
ATOM 1252 N N . ASP B 2 71 ? 212.781 123.586 141.449 1.00 37.69 71 ASP B N 1
ATOM 1253 C CA . ASP B 2 71 ? 212.324 123.552 140.061 1.00 37.69 71 ASP B CA 1
ATOM 1254 C C . ASP B 2 71 ? 212.280 124.995 139.567 1.00 37.69 71 ASP B C 1
ATOM 1255 O O . ASP B 2 71 ? 211.303 125.712 139.805 1.00 37.69 71 ASP B O 1
ATOM 1260 N N . LYS B 2 72 ? 213.342 125.417 138.876 1.00 38.99 72 LYS B N 1
ATOM 1261 C CA . LYS B 2 72 ? 213.461 126.817 138.478 1.00 38.99 72 LYS B CA 1
ATOM 1262 C C . LYS B 2 72 ? 212.523 127.170 137.331 1.00 38.99 72 LYS B C 1
ATOM 1263 O O . LYS B 2 72 ? 212.069 128.316 137.237 1.00 38.99 72 LYS B O 1
ATOM 1269 N N . GLU B 2 73 ? 212.221 126.215 136.455 1.00 38.58 73 GLU B N 1
ATOM 1270 C CA . GLU B 2 73 ? 211.332 126.460 135.328 1.00 38.58 73 GLU B CA 1
ATOM 1271 C C . GLU B 2 73 ? 209.885 126.087 135.619 1.00 38.58 73 GLU B C 1
ATOM 1272 O O . GLU B 2 73 ? 209.046 126.180 134.716 1.00 38.58 73 GLU B O 1
ATOM 1278 N N . ARG B 2 74 ? 209.578 125.670 136.850 1.00 33.13 74 ARG B N 1
ATOM 1279 C CA . ARG B 2 74 ? 208.208 125.382 137.280 1.00 33.13 74 ARG B CA 1
ATOM 1280 C C . ARG B 2 74 ? 207.557 124.303 136.416 1.00 33.13 74 ARG B C 1
ATOM 1281 O O . ARG B 2 74 ? 206.359 124.349 136.133 1.00 33.13 74 ARG B O 1
ATOM 1289 N N . LYS B 2 75 ? 208.353 123.318 135.993 1.00 35.61 75 LYS B N 1
ATOM 1290 C CA . LYS B 2 75 ? 207.813 122.229 135.187 1.00 35.61 75 LYS B CA 1
ATOM 1291 C C . LYS B 2 75 ? 206.807 121.382 135.957 1.00 35.61 75 LYS B C 1
ATOM 1292 O O . LYS B 2 75 ? 205.940 120.758 135.336 1.00 35.61 75 LYS B O 1
ATOM 1298 N N . VAL B 2 76 ? 206.901 121.346 137.287 1.00 33.90 76 VAL B N 1
ATOM 1299 C CA . VAL B 2 76 ? 205.919 120.617 138.081 1.00 33.90 76 VAL B CA 1
ATOM 1300 C C . VAL B 2 76 ? 204.611 121.388 138.220 1.00 33.90 76 VAL B C 1
ATOM 1301 O O . VAL B 2 76 ? 203.564 120.776 138.462 1.00 33.90 76 VAL B O 1
ATOM 1305 N N . ALA B 2 77 ? 204.637 122.709 138.061 1.00 30.84 77 ALA B N 1
ATOM 1306 C CA . ALA B 2 77 ? 203.453 123.543 138.222 1.00 30.84 77 ALA B CA 1
ATOM 1307 C C . ALA B 2 77 ? 202.699 123.777 136.920 1.00 30.84 77 ALA B C 1
ATOM 1308 O O . ALA B 2 77 ? 201.642 124.415 136.944 1.00 30.84 77 ALA B O 1
ATOM 1310 N N . TYR B 2 78 ? 203.207 123.283 135.794 1.00 32.02 78 TYR B N 1
ATOM 1311 C CA . TYR B 2 78 ? 202.579 123.553 134.507 1.00 32.02 78 TYR B CA 1
ATOM 1312 C C . TYR B 2 78 ? 201.288 122.755 134.372 1.00 32.02 78 TYR B C 1
ATOM 1313 O O . TYR B 2 78 ? 201.293 121.525 134.489 1.00 32.02 78 TYR B O 1
ATOM 1322 N N . GLY B 2 79 ? 200.185 123.456 134.121 1.00 29.39 79 GLY B N 1
ATOM 1323 C CA . GLY B 2 79 ? 198.910 122.800 133.912 1.00 29.39 79 GLY B CA 1
ATOM 1324 C C . GLY B 2 79 ? 198.269 122.226 135.153 1.00 29.39 79 GLY B C 1
ATOM 1325 O O . GLY B 2 79 ? 197.424 121.335 135.043 1.00 29.39 79 GLY B O 1
ATOM 1326 N N . ARG B 2 80 ? 198.642 122.709 136.338 1.00 29.20 80 ARG B N 1
ATOM 1327 C CA . ARG B 2 80 ? 198.136 122.161 137.586 1.00 29.20 80 ARG B CA 1
ATOM 1328 C C . ARG B 2 80 ? 197.677 123.278 138.514 1.00 29.20 80 ARG B C 1
ATOM 1329 O O . ARG B 2 80 ? 198.080 124.437 138.385 1.00 29.20 80 ARG B O 1
ATOM 1337 N N . ARG B 2 81 ? 196.814 122.899 139.454 1.00 26.95 81 ARG B N 1
ATOM 1338 C CA . ARG B 2 81 ? 196.264 123.797 140.457 1.00 26.95 81 ARG B CA 1
ATOM 1339 C C . ARG B 2 81 ? 196.307 123.105 141.813 1.00 26.95 81 ARG B C 1
ATOM 1340 O O . ARG B 2 81 ? 196.609 121.913 141.917 1.00 26.95 81 ARG B O 1
ATOM 1348 N N . PHE B 2 82 ? 196.002 123.866 142.861 1.00 27.29 82 PHE B N 1
ATOM 1349 C CA . PHE B 2 82 ? 195.976 123.307 144.206 1.00 27.29 82 PHE B CA 1
ATOM 1350 C C . PHE B 2 82 ? 194.832 122.312 144.365 1.00 27.29 82 PHE B C 1
ATOM 1351 O O . PHE B 2 82 ? 193.745 122.480 143.805 1.00 27.29 82 PHE B O 1
ATOM 1359 N N . ASP B 2 83 ? 195.090 121.264 145.143 1.00 29.97 83 ASP B N 1
ATOM 1360 C CA . ASP B 2 83 ? 194.079 120.257 145.454 1.00 29.97 83 ASP B CA 1
ATOM 1361 C C . ASP B 2 83 ? 193.446 120.603 146.803 1.00 29.97 83 ASP B C 1
ATOM 1362 O O . ASP B 2 83 ? 193.596 119.904 147.806 1.00 29.97 83 ASP B O 1
ATOM 1367 N N . ILE B 2 84 ? 192.735 121.725 146.805 1.00 28.47 84 ILE B N 1
ATOM 1368 C CA . ILE B 2 84 ? 192.110 122.262 148.013 1.00 28.47 84 ILE B CA 1
ATOM 1369 C C . ILE B 2 84 ? 190.666 122.611 147.679 1.00 28.47 84 ILE B C 1
ATOM 1370 O O . ILE B 2 84 ? 190.305 122.724 146.497 1.00 28.47 84 ILE B O 1
ATOM 1375 N N . PRO B 2 85 ? 189.807 122.759 148.693 1.00 27.05 85 PRO B N 1
ATOM 1376 C CA . PRO B 2 85 ? 188.397 123.065 148.415 1.00 27.05 85 PRO B CA 1
ATOM 1377 C C . PRO B 2 85 ? 188.253 124.311 147.553 1.00 27.05 85 PRO B C 1
ATOM 1378 O O . PRO B 2 85 ? 188.960 125.303 147.738 1.00 27.05 85 PRO B O 1
ATOM 1382 N N . SER B 2 86 ? 187.337 124.235 146.588 1.00 25.44 86 SER B N 1
ATOM 1383 C CA . SER B 2 86 ? 187.135 125.329 145.648 1.00 25.44 86 SER B CA 1
ATOM 1384 C C . SER B 2 86 ? 186.764 126.609 146.385 1.00 25.44 86 SER B C 1
ATOM 1385 O O . SER B 2 86 ? 185.919 126.602 147.284 1.00 25.44 86 SER B O 1
ATOM 1388 N N . GLY B 2 87 ? 187.411 127.709 146.006 1.00 25.35 87 GLY B N 1
ATOM 1389 C CA . GLY B 2 87 ? 187.175 128.993 146.624 1.00 25.35 87 GLY B CA 1
ATOM 1390 C C . GLY B 2 87 ? 188.062 129.310 147.808 1.00 25.35 87 GLY B C 1
ATOM 1391 O O . GLY B 2 87 ? 188.074 130.462 148.259 1.00 25.35 87 GLY B O 1
ATOM 1392 N N . THR B 2 88 ? 188.804 128.334 148.325 1.00 26.07 88 THR B N 1
ATOM 1393 C CA . THR B 2 88 ? 189.730 128.578 149.420 1.00 26.07 88 THR B CA 1
ATOM 1394 C C . THR B 2 88 ? 191.080 129.015 148.852 1.00 26.07 88 THR B C 1
ATOM 1395 O O . THR B 2 88 ? 191.236 129.216 147.645 1.00 26.07 88 THR B O 1
ATOM 1399 N N . ALA B 2 89 ? 192.076 129.159 149.721 1.00 26.62 89 ALA B N 1
ATOM 1400 C CA . ALA B 2 89 ? 193.385 129.630 149.295 1.00 26.62 89 ALA B CA 1
ATOM 1401 C C . ALA B 2 89 ? 194.438 129.140 150.277 1.00 26.62 89 ALA B C 1
ATOM 1402 O O . ALA B 2 89 ? 194.126 128.699 151.386 1.00 26.62 89 ALA B O 1
ATOM 1404 N N . ILE B 2 90 ? 195.693 129.222 149.846 1.00 29.02 90 ILE B N 1
ATOM 1405 C CA . ILE B 2 90 ? 196.847 128.871 150.665 1.00 29.02 90 ILE B CA 1
ATOM 1406 C C . ILE B 2 90 ? 197.728 130.104 150.794 1.00 29.02 90 ILE B C 1
ATOM 1407 O O . ILE B 2 90 ? 198.007 130.782 149.797 1.00 29.02 90 ILE B O 1
ATOM 1412 N N . ARG B 2 91 ? 198.157 130.394 152.019 1.00 33.65 91 ARG B N 1
ATOM 1413 C CA . ARG B 2 91 ? 198.902 131.604 152.341 1.00 33.65 91 ARG B CA 1
ATOM 1414 C C . ARG B 2 91 ? 200.356 131.258 152.637 1.00 33.65 91 ARG B C 1
ATOM 1415 O O . ARG B 2 91 ? 200.637 130.298 153.362 1.00 33.65 91 ARG B O 1
ATOM 1423 N N . PHE B 2 92 ? 201.271 132.040 152.068 1.00 31.60 92 PHE B N 1
ATOM 1424 C CA . PHE B 2 92 ? 202.706 131.914 152.288 1.00 31.60 92 PHE B CA 1
ATOM 1425 C C . PHE B 2 92 ? 203.218 133.251 152.811 1.00 31.60 92 PHE B C 1
ATOM 1426 O O . PHE B 2 92 ? 203.201 134.254 152.087 1.00 31.60 92 PHE B O 1
ATOM 1434 N N . GLU B 2 93 ? 203.651 133.266 154.069 1.00 34.75 93 GLU B N 1
ATOM 1435 C CA . GLU B 2 93 ? 204.302 134.436 154.629 1.00 34.75 93 GLU B CA 1
ATOM 1436 C C . GLU B 2 93 ? 205.726 134.547 154.086 1.00 34.75 93 GLU B C 1
ATOM 1437 O O . GLU B 2 93 ? 206.278 133.571 153.574 1.00 34.75 93 GLU B O 1
ATOM 1443 N N . PRO B 2 94 ? 206.331 135.733 154.159 1.00 33.96 94 PRO B N 1
ATOM 1444 C CA . PRO B 2 94 ? 207.721 135.875 153.701 1.00 33.96 94 PRO B CA 1
ATOM 1445 C C . PRO B 2 94 ? 208.648 134.907 154.424 1.00 33.96 94 PRO B C 1
ATOM 1446 O O . PRO B 2 94 ? 208.648 134.819 155.654 1.00 33.96 94 PRO B O 1
ATOM 1450 N N . GLY B 2 95 ? 209.442 134.177 153.643 1.00 36.88 95 GLY B N 1
ATOM 1451 C CA . GLY B 2 95 ? 210.372 133.206 154.178 1.00 36.88 95 GLY B CA 1
ATOM 1452 C C . GLY B 2 95 ? 209.774 131.862 154.532 1.00 36.88 95 GLY B C 1
ATOM 1453 O O . GLY B 2 95 ? 210.498 131.001 155.048 1.00 36.88 95 GLY B O 1
ATOM 1454 N N . ASP B 2 96 ? 208.488 131.651 154.277 1.00 38.58 96 ASP B N 1
ATOM 1455 C CA . ASP B 2 96 ? 207.813 130.421 154.661 1.00 38.58 96 ASP B CA 1
ATOM 1456 C C . ASP B 2 96 ? 207.839 129.409 153.521 1.00 38.58 96 ASP B C 1
ATOM 1457 O O . ASP B 2 96 ? 207.774 129.766 152.342 1.00 38.58 96 ASP B O 1
ATOM 1462 N N . LYS B 2 97 ? 207.931 128.132 153.890 1.00 36.43 97 LYS B N 1
ATOM 1463 C CA . LYS B 2 97 ? 207.994 127.031 152.935 1.00 36.43 97 LYS B CA 1
ATOM 1464 C C . LYS B 2 97 ? 206.992 125.966 153.353 1.00 36.43 97 LYS B C 1
ATOM 1465 O O . LYS B 2 97 ? 207.120 125.382 154.434 1.00 36.43 97 LYS B O 1
ATOM 1471 N N . LYS B 2 98 ? 206.003 125.711 152.499 1.00 36.33 98 LYS B N 1
ATOM 1472 C CA . LYS B 2 98 ? 204.901 124.811 152.807 1.00 36.33 98 LYS B CA 1
ATOM 1473 C C . LYS B 2 98 ? 204.855 123.648 151.829 1.00 36.33 98 LYS B C 1
ATOM 1474 O O . LYS B 2 98 ? 205.123 123.814 150.634 1.00 36.33 98 LYS B O 1
ATOM 1480 N N . GLU B 2 99 ? 204.499 122.474 152.344 1.00 36.58 99 GLU B N 1
ATOM 1481 C CA . GLU B 2 99 ? 204.150 121.344 151.497 1.00 36.58 99 GLU B CA 1
ATOM 1482 C C . GLU B 2 99 ? 202.701 121.483 151.048 1.00 36.58 99 GLU B C 1
ATOM 1483 O O . GLU B 2 99 ? 201.818 121.781 151.858 1.00 36.58 99 GLU B O 1
ATOM 1489 N N . VAL B 2 100 ? 202.459 121.273 149.755 1.00 34.18 100 VAL B N 1
ATOM 1490 C CA . VAL B 2 100 ? 201.136 121.432 149.168 1.00 34.18 100 VAL B CA 1
ATOM 1491 C C . VAL B 2 100 ? 200.850 120.257 148.243 1.00 34.18 100 VAL B C 1
ATOM 1492 O O . VAL B 2 100 ? 201.751 119.533 147.813 1.00 34.18 100 VAL B O 1
ATOM 1496 N N . SER B 2 101 ? 199.567 120.074 147.950 1.00 31.91 101 SER B N 1
ATOM 1497 C CA . SER B 2 101 ? 199.085 119.016 147.074 1.00 31.91 101 SER B CA 1
ATOM 1498 C C . SER B 2 101 ? 198.495 119.646 145.819 1.00 31.91 101 SER B C 1
ATOM 1499 O O . SER B 2 101 ? 197.716 120.601 145.909 1.00 31.91 101 SER B O 1
ATOM 1502 N N . ILE B 2 102 ? 198.870 119.119 144.653 1.00 30.41 102 ILE B N 1
ATOM 1503 C CA . ILE B 2 102 ? 198.481 119.699 143.375 1.00 30.41 102 ILE B CA 1
ATOM 1504 C C . ILE B 2 102 ? 197.873 118.625 142.483 1.00 30.41 102 ILE B C 1
ATOM 1505 O O . ILE B 2 102 ? 198.170 117.434 142.619 1.00 30.41 102 ILE B O 1
ATOM 1510 N N . ILE B 2 103 ? 197.013 119.061 141.561 1.00 28.76 103 ILE B N 1
ATOM 1511 C CA . ILE B 2 103 ? 196.351 118.176 140.609 1.00 28.76 103 ILE B CA 1
ATOM 1512 C C . ILE B 2 103 ? 196.298 118.855 139.247 1.00 28.76 103 ILE B C 1
ATOM 1513 O O . ILE B 2 103 ? 196.269 120.084 139.144 1.00 28.76 103 ILE B O 1
ATOM 1518 N N . ASP B 2 104 ? 196.257 118.039 138.197 1.00 29.67 104 ASP B N 1
ATOM 1519 C CA . ASP B 2 104 ? 196.194 118.555 136.836 1.00 29.67 104 ASP B CA 1
ATOM 1520 C C . ASP B 2 104 ? 194.857 119.237 136.564 1.00 29.67 104 ASP B C 1
ATOM 1521 O O . ASP B 2 104 ? 193.815 118.857 137.105 1.00 29.67 104 ASP B O 1
ATOM 1526 N N . LEU B 2 105 ? 194.898 120.255 135.709 1.00 27.57 105 LEU B N 1
ATOM 1527 C CA . LEU B 2 105 ? 193.683 120.912 135.256 1.00 27.57 105 LEU B CA 1
ATOM 1528 C C . LEU B 2 105 ? 192.882 119.985 134.342 1.00 27.57 105 LEU B C 1
ATOM 1529 O O . LEU B 2 105 ? 193.414 119.052 133.734 1.00 27.57 105 LEU B O 1
ATOM 1534 N N . ALA B 2 106 ? 191.586 120.256 134.250 1.00 27.28 106 ALA B N 1
ATOM 1535 C CA . ALA B 2 106 ? 190.640 119.420 133.523 1.00 27.28 106 ALA B CA 1
ATOM 1536 C C . ALA B 2 106 ? 190.022 120.219 132.375 1.00 27.28 106 ALA B C 1
ATOM 1537 O O . ALA B 2 106 ? 190.461 121.326 132.051 1.00 27.28 106 ALA B O 1
ATOM 1539 N N . GLY B 2 107 ? 189.014 119.629 131.735 1.00 28.41 107 GLY B N 1
ATOM 1540 C CA . GLY B 2 107 ? 188.339 120.297 130.638 1.00 28.41 107 GLY B CA 1
ATOM 1541 C C . GLY B 2 107 ? 189.088 120.126 129.328 1.00 28.41 107 GLY B C 1
ATOM 1542 O O . GLY B 2 107 ? 189.728 119.105 129.074 1.00 28.41 107 GLY B O 1
ATOM 1543 N N . THR B 2 108 ? 189.004 121.154 128.485 1.00 28.81 108 THR B N 1
ATOM 1544 C CA . THR B 2 108 ? 189.794 121.182 127.262 1.00 28.81 108 THR B CA 1
ATOM 1545 C C . THR B 2 108 ? 191.253 121.524 127.525 1.00 28.81 108 THR B C 1
ATOM 1546 O O . THR B 2 108 ? 192.060 121.485 126.590 1.00 28.81 108 THR B O 1
ATOM 1550 N N . ARG B 2 109 ? 191.597 121.855 128.771 1.00 29.08 109 ARG B N 1
ATOM 1551 C CA . ARG B 2 109 ? 192.968 122.126 129.197 1.00 29.08 109 ARG B CA 1
ATOM 1552 C C . ARG B 2 109 ? 193.587 123.264 128.383 1.00 29.08 109 ARG B C 1
ATOM 1553 O O . ARG B 2 109 ? 194.634 123.122 127.750 1.00 29.08 109 ARG B O 1
ATOM 1561 N N . GLU B 2 110 ? 192.906 124.405 128.410 1.00 29.29 110 GLU B N 1
ATOM 1562 C CA . GLU B 2 110 ? 193.430 125.655 127.883 1.00 29.29 110 GLU B CA 1
ATOM 1563 C C . GLU B 2 110 ? 193.394 126.704 128.982 1.00 29.29 110 GLU B C 1
ATOM 1564 O O . GLU B 2 110 ? 192.428 126.780 129.747 1.00 29.29 110 GLU B O 1
ATOM 1570 N N . VAL B 2 111 ? 194.449 127.507 129.062 1.00 27.87 111 VAL B N 1
ATOM 1571 C CA . VAL B 2 111 ? 194.528 128.606 130.016 1.00 27.87 111 VAL B CA 1
ATOM 1572 C C . VAL B 2 111 ? 194.597 129.901 129.223 1.00 27.87 111 VAL B C 1
ATOM 1573 O O . VAL B 2 111 ? 195.531 130.106 128.439 1.00 27.87 111 VAL B O 1
ATOM 1577 N N . TRP B 2 112 ? 193.610 130.768 129.427 1.00 27.99 112 TRP B N 1
ATOM 1578 C CA . TRP B 2 112 ? 193.545 132.069 128.779 1.00 27.99 112 TRP B CA 1
ATOM 1579 C C . TRP B 2 112 ? 193.439 133.142 129.850 1.00 27.99 112 TRP B C 1
ATOM 1580 O O . TRP B 2 112 ? 192.579 133.059 130.733 1.00 27.99 112 TRP B O 1
ATOM 1591 N N . GLY B 2 113 ? 194.303 134.141 129.768 1.00 28.10 113 GLY B N 1
ATOM 1592 C CA . GLY B 2 113 ? 194.343 135.199 130.761 1.00 28.10 113 GLY B CA 1
ATOM 1593 C C . GLY B 2 113 ? 195.398 134.920 131.823 1.00 28.10 113 GLY B C 1
ATOM 1594 O O . GLY B 2 113 ? 196.544 134.607 131.500 1.00 28.10 113 GLY B O 1
ATOM 1595 N N . VAL B 2 114 ? 194.995 135.010 133.092 1.00 27.51 114 VAL B N 1
ATOM 1596 C CA . VAL B 2 114 ? 195.903 134.919 134.232 1.00 27.51 114 VAL B CA 1
ATOM 1597 C C . VAL B 2 114 ? 197.039 135.909 134.001 1.00 27.51 114 VAL B C 1
ATOM 1598 O O . VAL B 2 114 ? 196.808 137.119 133.916 1.00 27.51 114 VAL B O 1
ATOM 1602 N N . ASN B 2 115 ? 198.265 135.412 133.860 1.00 29.47 115 ASN B N 1
ATOM 1603 C CA . ASN B 2 115 ? 199.412 136.267 133.588 1.00 29.47 115 ASN B CA 1
ATOM 1604 C C . ASN B 2 115 ? 199.785 136.287 132.112 1.00 29.47 115 ASN B C 1
ATOM 1605 O O . ASN B 2 115 ? 200.828 136.841 131.754 1.00 29.47 115 ASN B O 1
ATOM 1610 N N . GLY B 2 116 ? 198.955 135.703 131.251 1.00 29.41 116 GLY B N 1
ATOM 1611 C CA . GLY B 2 116 ? 199.246 135.678 129.833 1.00 29.41 116 GLY B CA 1
ATOM 1612 C C . GLY B 2 116 ? 200.421 134.813 129.447 1.00 29.41 116 GLY B C 1
ATOM 1613 O O . GLY B 2 116 ? 200.987 134.998 128.367 1.00 29.41 116 GLY B O 1
ATOM 1614 N N . LEU B 2 117 ? 200.808 133.866 130.304 1.00 28.95 117 LEU B N 1
ATOM 1615 C CA . LEU B 2 117 ? 201.970 133.034 130.022 1.00 28.95 117 LEU B CA 1
ATOM 1616 C C . LEU B 2 117 ? 201.643 131.896 129.065 1.00 28.95 117 LEU B C 1
ATOM 1617 O O . LEU B 2 117 ? 202.539 131.402 128.371 1.00 28.95 117 LEU B O 1
ATOM 1622 N N . VAL B 2 118 ? 200.384 131.468 129.012 1.00 29.29 118 VAL B N 1
ATOM 1623 C CA . VAL B 2 118 ? 199.939 130.424 128.091 1.00 29.29 118 VAL B CA 1
ATOM 1624 C C . VAL B 2 118 ? 199.049 131.002 126.994 1.00 29.29 118 VAL B C 1
ATOM 1625 O O . VAL B 2 118 ? 199.409 130.976 125.815 1.00 29.29 118 VAL B O 1
ATOM 1629 N N . ASN B 2 119 ? 197.891 131.550 127.368 1.00 29.08 119 ASN B N 1
ATOM 1630 C CA . ASN B 2 119 ? 196.923 132.116 126.426 1.00 29.08 119 ASN B CA 1
ATOM 1631 C C . ASN B 2 119 ? 196.626 131.144 125.284 1.00 29.08 119 ASN B C 1
ATOM 1632 O O . ASN B 2 119 ? 196.668 131.495 124.104 1.00 29.08 119 ASN B O 1
ATOM 1637 N N . GLY B 2 120 ? 196.330 129.902 125.651 1.00 29.04 120 GLY B N 1
ATOM 1638 C CA . GLY B 2 120 ? 196.042 128.886 124.658 1.00 29.04 120 GLY B CA 1
ATOM 1639 C C . GLY B 2 120 ? 196.048 127.504 125.281 1.00 29.04 120 GLY B C 1
ATOM 1640 O O . GLY B 2 120 ? 195.975 127.359 126.502 1.00 29.04 120 GLY B O 1
ATOM 1641 N N . LYS B 2 121 ? 196.131 126.496 124.418 1.00 32.21 121 LYS B N 1
ATOM 1642 C CA . LYS B 2 121 ? 196.158 125.116 124.879 1.00 32.21 121 LYS B CA 1
ATOM 1643 C C . LYS B 2 121 ? 197.461 124.819 125.610 1.00 32.21 121 LYS B C 1
ATOM 1644 O O . LYS B 2 121 ? 198.540 125.244 125.190 1.00 32.21 121 LYS B O 1
ATOM 1650 N N . LEU B 2 122 ? 197.353 124.086 126.715 1.00 33.13 122 LEU B N 1
ATOM 1651 C CA . LEU B 2 122 ? 198.539 123.620 127.419 1.00 33.13 122 LEU B CA 1
ATOM 1652 C C . LEU B 2 122 ? 199.280 122.594 126.571 1.00 33.13 122 LEU B C 1
ATOM 1653 O O . LEU B 2 122 ? 198.666 121.743 125.921 1.00 33.13 122 LEU B O 1
ATOM 1658 N N . LYS B 2 123 ? 200.608 122.679 126.576 1.00 38.03 123 LYS B N 1
ATOM 1659 C CA . LYS B 2 123 ? 201.416 121.776 125.768 1.00 38.03 123 LYS B CA 1
ATOM 1660 C C . LYS B 2 123 ? 201.312 120.353 126.300 1.00 38.03 123 LYS B C 1
ATOM 1661 O O . LYS B 2 123 ? 201.488 120.110 127.497 1.00 38.03 123 LYS B O 1
ATOM 1667 N N . LYS B 2 124 ? 201.028 119.413 125.404 1.00 44.27 124 LYS B N 1
ATOM 1668 C CA . LYS B 2 124 ? 200.846 118.018 125.784 1.00 44.27 124 LYS B CA 1
ATOM 1669 C C . LYS B 2 124 ? 202.168 117.259 125.740 1.00 44.27 124 LYS B C 1
ATOM 1670 O O . LYS B 2 124 ? 203.108 117.664 125.057 1.00 44.27 124 LYS B O 1
ATOM 1677 N N . MET C 3 1 ? 175.967 209.467 145.387 1.00 35.89 1 MET C N 1
ATOM 1678 C CA . MET C 3 1 ? 177.066 208.784 146.057 1.00 35.89 1 MET C CA 1
ATOM 1679 C C . MET C 3 1 ? 176.849 208.841 147.566 1.00 35.89 1 MET C C 1
ATOM 1680 O O . MET C 3 1 ? 176.465 209.876 148.110 1.00 35.89 1 MET C O 1
ATOM 1685 N N . PHE C 3 2 ? 177.097 207.719 148.236 1.00 32.26 2 PHE C N 1
ATOM 1686 C CA . PHE C 3 2 ? 176.995 207.639 149.688 1.00 32.26 2 PHE C CA 1
ATOM 1687 C C . PHE C 3 2 ? 177.887 206.497 150.161 1.00 32.26 2 PHE C C 1
ATOM 1688 O O . PHE C 3 2 ? 178.579 205.854 149.368 1.00 32.26 2 PHE C O 1
ATOM 1696 N N . LYS C 3 3 ? 177.870 206.253 151.469 1.00 32.95 3 LYS C N 1
ATOM 1697 C CA . LYS C 3 3 ? 178.717 205.241 152.081 1.00 32.95 3 LYS C CA 1
ATOM 1698 C C . LYS C 3 3 ? 177.882 204.342 152.980 1.00 32.95 3 LYS C C 1
ATOM 1699 O O . LYS C 3 3 ? 176.898 204.778 153.583 1.00 32.95 3 LYS C O 1
ATOM 1705 N N . ILE C 3 4 ? 178.290 203.079 153.066 1.00 31.04 4 ILE C N 1
ATOM 1706 C CA . ILE C 3 4 ? 177.583 202.074 153.849 1.00 31.04 4 ILE C CA 1
ATOM 1707 C C . ILE C 3 4 ? 178.608 201.218 154.582 1.00 31.04 4 ILE C C 1
ATOM 1708 O O . ILE C 3 4 ? 179.704 200.966 154.071 1.00 31.04 4 ILE C O 1
ATOM 1713 N N . SER C 3 5 ? 178.260 200.795 155.794 1.00 29.94 5 SER C N 1
ATOM 1714 C CA . SER C 3 5 ? 179.117 199.890 156.541 1.00 29.94 5 SER C CA 1
ATOM 1715 C C . SER C 3 5 ? 179.041 198.483 155.955 1.00 29.94 5 SER C C 1
ATOM 1716 O O . SER C 3 5 ? 178.083 198.115 155.270 1.00 29.94 5 SER C O 1
ATOM 1719 N N . ARG C 3 6 ? 180.081 197.692 156.227 1.00 26.85 6 ARG C N 1
ATOM 1720 C CA . ARG C 3 6 ? 180.120 196.328 155.711 1.00 26.85 6 ARG C CA 1
ATOM 1721 C C . ARG C 3 6 ? 179.035 195.456 156.331 1.00 26.85 6 ARG C C 1
ATOM 1722 O O . ARG C 3 6 ? 178.535 194.538 155.674 1.00 26.85 6 ARG C O 1
ATOM 1730 N N . LYS C 3 7 ? 178.658 195.725 157.582 1.00 28.49 7 LYS C N 1
ATOM 1731 C CA . LYS C 3 7 ? 177.608 194.942 158.227 1.00 28.49 7 LYS C CA 1
ATOM 1732 C C . LYS C 3 7 ? 176.266 195.133 157.527 1.00 28.49 7 LYS C C 1
ATOM 1733 O O . LYS C 3 7 ? 175.575 194.158 157.206 1.00 28.49 7 LYS C O 1
ATOM 1739 N N . ASN C 3 8 ? 175.885 196.387 157.269 1.00 29.25 8 ASN C N 1
ATOM 1740 C CA . ASN C 3 8 ? 174.623 196.650 156.581 1.00 29.25 8 ASN C CA 1
ATOM 1741 C C . ASN C 3 8 ? 174.661 196.148 155.142 1.00 29.25 8 ASN C C 1
ATOM 1742 O O . ASN C 3 8 ? 173.662 195.623 154.633 1.00 29.25 8 ASN C O 1
ATOM 1747 N N . TYR C 3 9 ? 175.803 196.306 154.470 1.00 27.86 9 TYR C N 1
ATOM 1748 C CA . TYR C 3 9 ? 175.937 195.782 153.115 1.00 27.86 9 TYR C CA 1
ATOM 1749 C C . TYR C 3 9 ? 175.755 194.270 153.092 1.00 27.86 9 TYR C C 1
ATOM 1750 O O . TYR C 3 9 ? 175.076 193.735 152.210 1.00 27.86 9 TYR C O 1
ATOM 1759 N N . SER C 3 10 ? 176.371 193.562 154.043 1.00 27.27 10 SER C N 1
ATOM 1760 C CA . SER C 3 10 ? 176.204 192.116 154.117 1.00 27.27 10 SER C CA 1
ATOM 1761 C C . SER C 3 10 ? 174.771 191.736 154.459 1.00 27.27 10 SER C C 1
ATOM 1762 O O . SER C 3 10 ? 174.273 190.711 153.980 1.00 27.27 10 SER C O 1
ATOM 1765 N N . ASP C 3 11 ? 174.099 192.541 155.284 1.00 29.04 11 ASP C N 1
ATOM 1766 C CA . ASP C 3 11 ? 172.682 192.308 155.542 1.00 29.04 11 ASP C CA 1
ATOM 1767 C C . ASP C 3 11 ? 171.872 192.407 154.257 1.00 29.04 11 ASP C C 1
ATOM 1768 O O . ASP C 3 11 ? 170.967 191.599 154.018 1.00 29.04 11 ASP C O 1
ATOM 1773 N N . LEU C 3 12 ? 172.184 193.395 153.419 1.00 26.37 12 LEU C N 1
ATOM 1774 C CA . LEU C 3 12 ? 171.408 193.611 152.202 1.00 26.37 12 LEU C CA 1
ATOM 1775 C C . LEU C 3 12 ? 171.715 192.577 151.120 1.00 26.37 12 LEU C C 1
ATOM 1776 O O . LEU C 3 12 ? 170.793 192.063 150.477 1.00 26.37 12 LEU C O 1
ATOM 1781 N N . TYR C 3 13 ? 172.993 192.254 150.903 1.00 24.93 13 TYR C N 1
ATOM 1782 C CA . TYR C 3 13 ? 173.377 191.449 149.751 1.00 24.93 13 TYR C CA 1
ATOM 1783 C C . TYR C 3 13 ? 174.387 190.350 150.052 1.00 24.93 13 TYR C C 1
ATOM 1784 O O . TYR C 3 13 ? 174.826 189.678 149.115 1.00 24.93 13 TYR C O 1
ATOM 1793 N N . GLY C 3 14 ? 174.767 190.136 151.307 1.00 23.72 14 GLY C N 1
ATOM 1794 C CA . GLY C 3 14 ? 175.834 189.214 151.628 1.00 23.72 14 GLY C CA 1
ATOM 1795 C C . GLY C 3 14 ? 177.196 189.885 151.632 1.00 23.72 14 GLY C C 1
ATOM 1796 O O . GLY C 3 14 ? 177.366 191.039 151.232 1.00 23.72 14 GLY C O 1
ATOM 1797 N N . ILE C 3 15 ? 178.193 189.130 152.098 1.00 21.59 15 ILE C N 1
ATOM 1798 C CA . ILE C 3 15 ? 179.521 189.702 152.296 1.00 21.59 15 ILE C CA 1
ATOM 1799 C C . ILE C 3 15 ? 180.195 189.969 150.953 1.00 21.59 15 ILE C C 1
ATOM 1800 O O . ILE C 3 15 ? 179.870 189.371 149.921 1.00 21.59 15 ILE C O 1
ATOM 1805 N N . THR C 3 16 ? 181.157 190.892 150.976 1.00 22.23 16 THR C N 1
ATOM 1806 C CA . THR C 3 16 ? 181.862 191.312 149.771 1.00 22.23 16 THR C CA 1
ATOM 1807 C C . THR C 3 16 ? 183.373 191.196 149.948 1.00 22.23 16 THR C C 1
ATOM 1808 O O . THR C 3 16 ? 183.843 190.586 150.914 1.00 22.23 16 THR C O 1
ATOM 1812 N N . THR C 3 17 ? 184.132 191.774 149.015 1.00 21.10 17 THR C N 1
ATOM 1813 C CA . THR C 3 17 ? 185.580 191.595 148.972 1.00 21.10 17 THR C CA 1
ATOM 1814 C C . THR C 3 17 ? 186.230 191.981 150.295 1.00 21.10 17 THR C C 1
ATOM 1815 O O . THR C 3 17 ? 185.948 193.042 150.859 1.00 21.10 17 THR C O 1
ATOM 1819 N N . GLY C 3 18 ? 187.107 191.106 150.789 1.00 20.78 18 GLY C N 1
ATOM 1820 C CA . GLY C 3 18 ? 187.789 191.302 152.045 1.00 20.78 18 GLY C CA 1
ATOM 1821 C C . GLY C 3 18 ? 187.123 190.654 153.240 1.00 20.78 18 GLY C C 1
ATOM 1822 O O . GLY C 3 18 ? 187.804 190.375 154.233 1.00 20.78 18 GLY C O 1
ATOM 1823 N N . ASP C 3 19 ? 185.820 190.401 153.173 1.00 21.78 19 ASP C N 1
ATOM 1824 C CA . ASP C 3 19 ? 185.119 189.737 154.259 1.00 21.78 19 ASP C CA 1
ATOM 1825 C C . ASP C 3 19 ? 185.341 188.231 154.193 1.00 21.78 19 ASP C C 1
ATOM 1826 O O . ASP C 3 19 ? 185.617 187.668 153.131 1.00 21.78 19 ASP C O 1
ATOM 1831 N N . SER C 3 20 ? 185.218 187.581 155.347 1.00 19.51 20 SER C N 1
ATOM 1832 C CA . SER C 3 20 ? 185.444 186.150 155.464 1.00 19.51 20 SER C CA 1
ATOM 1833 C C . SER C 3 20 ? 184.264 185.497 156.165 1.00 19.51 20 SER C C 1
ATOM 1834 O O . SER C 3 20 ? 183.636 186.091 157.044 1.00 19.51 20 SER C O 1
ATOM 1837 N N . VAL C 3 21 ? 183.968 184.264 155.764 1.00 18.02 21 VAL C N 1
ATOM 1838 C CA . VAL C 3 21 ? 182.898 183.482 156.370 1.00 18.02 21 VAL C CA 1
ATOM 1839 C C . VAL C 3 21 ? 183.433 182.100 156.723 1.00 18.02 21 VAL C C 1
ATOM 1840 O O . VAL C 3 21 ? 184.270 181.540 156.004 1.00 18.02 21 VAL C O 1
ATOM 1844 N N . ARG C 3 22 ? 182.972 181.571 157.855 1.00 17.51 22 ARG C N 1
ATOM 1845 C CA . ARG C 3 22 ? 183.409 180.276 158.360 1.00 17.51 22 ARG C CA 1
ATOM 1846 C C . ARG C 3 22 ? 182.579 179.164 157.733 1.00 17.51 22 ARG C C 1
ATOM 1847 O O . ARG C 3 22 ? 181.348 179.246 157.693 1.00 17.51 22 ARG C O 1
ATOM 1855 N N . LEU C 3 23 ? 183.255 178.127 157.246 1.00 15.36 23 LEU C N 1
ATOM 1856 C CA . LEU C 3 23 ? 182.581 176.981 156.640 1.00 15.36 23 LEU C CA 1
ATOM 1857 C C . LEU C 3 23 ? 182.007 176.106 157.747 1.00 15.36 23 LEU C C 1
ATOM 1858 O O . LEU C 3 23 ? 182.738 175.384 158.426 1.00 15.36 23 LEU C O 1
ATOM 1863 N N . GLY C 3 24 ? 180.688 176.167 157.924 1.00 16.39 24 GLY C N 1
ATOM 1864 C CA . GLY C 3 24 ? 180.023 175.349 158.926 1.00 16.39 24 GLY C CA 1
ATOM 1865 C C . GLY C 3 24 ? 180.563 175.608 160.317 1.00 16.39 24 GLY C C 1
ATOM 1866 O O . GLY C 3 24 ? 180.813 176.751 160.713 1.00 16.39 24 GLY C O 1
ATOM 1867 N N . ASP C 3 25 ? 180.758 174.527 161.071 1.00 16.86 25 ASP C N 1
ATOM 1868 C CA . ASP C 3 25 ? 181.363 174.589 162.393 1.00 16.86 25 ASP C CA 1
ATOM 1869 C C . ASP C 3 25 ? 182.820 174.136 162.384 1.00 16.86 25 ASP C C 1
ATOM 1870 O O . ASP C 3 25 ? 183.361 173.785 163.437 1.00 16.86 25 ASP C O 1
ATOM 1875 N N . THR C 3 26 ? 183.459 174.132 161.216 1.00 16.02 26 THR C N 1
ATOM 1876 C CA . THR C 3 26 ? 184.865 173.782 161.107 1.00 16.02 26 THR C CA 1
ATOM 1877 C C . THR C 3 26 ? 185.737 174.975 161.496 1.00 16.02 26 THR C C 1
ATOM 1878 O O . THR C 3 26 ? 185.248 176.056 161.837 1.00 16.02 26 THR C O 1
ATOM 1882 N N . ASN C 3 27 ? 187.051 174.777 161.435 1.00 16.52 27 ASN C N 1
ATOM 1883 C CA . ASN C 3 27 ? 188.020 175.835 161.681 1.00 16.52 27 ASN C CA 1
ATOM 1884 C C . ASN C 3 27 ? 188.432 176.562 160.407 1.00 16.52 27 ASN C C 1
ATOM 1885 O O . ASN C 3 27 ? 189.420 177.302 160.422 1.00 16.52 27 ASN C O 1
ATOM 1890 N N . LEU C 3 28 ? 187.704 176.366 159.312 1.00 17.24 28 LEU C N 1
ATOM 1891 C CA . LEU C 3 28 ? 188.079 176.898 158.011 1.00 17.24 28 LEU C CA 1
ATOM 1892 C C . LEU C 3 28 ? 187.327 178.189 157.712 1.00 17.24 28 LEU C C 1
ATOM 1893 O O . LEU C 3 28 ? 186.133 178.308 158.001 1.00 17.24 28 LEU C O 1
ATOM 1898 N N . TRP C 3 29 ? 188.040 179.152 157.133 1.00 19.03 29 TRP C N 1
ATOM 1899 C CA . TRP C 3 29 ? 187.485 180.427 156.702 1.00 19.03 29 TRP C CA 1
ATOM 1900 C C . TRP C 3 29 ? 187.739 180.611 155.213 1.00 19.03 29 TRP C C 1
ATOM 1901 O O . TRP C 3 29 ? 188.802 180.239 154.708 1.00 19.03 29 TRP C O 1
ATOM 1912 N N . VAL C 3 30 ? 186.770 181.191 154.510 1.00 18.23 30 VAL C N 1
ATOM 1913 C CA . VAL C 3 30 ? 186.947 181.581 153.115 1.00 18.23 30 VAL C CA 1
ATOM 1914 C C . VAL C 3 30 ? 186.766 183.088 153.013 1.00 18.23 30 VAL C C 1
ATOM 1915 O O . VAL C 3 30 ? 185.834 183.650 153.601 1.00 18.23 30 VAL C O 1
ATOM 1919 N N . LYS C 3 31 ? 187.666 183.737 152.278 1.00 19.05 31 LYS C N 1
ATOM 1920 C CA . LYS C 3 31 ? 187.674 185.183 152.112 1.00 19.05 31 LYS C CA 1
ATOM 1921 C C . LYS C 3 31 ? 187.335 185.538 150.671 1.00 19.05 31 LYS C C 1
ATOM 1922 O O . LYS C 3 31 ? 187.826 184.904 149.733 1.00 19.05 31 LYS C O 1
ATOM 1928 N N . VAL C 3 32 ? 186.491 186.554 150.503 1.00 19.39 32 VAL C N 1
ATOM 1929 C CA . VAL C 3 32 ? 186.035 186.966 149.178 1.00 19.39 32 VAL C CA 1
ATOM 1930 C C . VAL C 3 32 ? 187.215 187.585 148.435 1.00 19.39 32 VAL C C 1
ATOM 1931 O O . VAL C 3 32 ? 187.712 188.648 148.816 1.00 19.39 32 VAL C O 1
ATOM 1935 N N . GLU C 3 33 ? 187.665 186.920 147.370 1.00 20.97 33 GLU C N 1
ATOM 1936 C CA . GLU C 3 33 ? 188.813 187.408 146.614 1.00 20.97 33 GLU C CA 1
ATOM 1937 C C . GLU C 3 33 ? 188.456 188.581 145.710 1.00 20.97 33 GLU C C 1
ATOM 1938 O O . GLU C 3 33 ? 189.288 189.472 145.507 1.00 20.97 33 GLU C O 1
ATOM 1944 N N . LYS C 3 34 ? 187.244 188.603 145.162 1.00 20.41 34 LYS C N 1
ATOM 1945 C CA . LYS C 3 34 ? 186.829 189.684 144.279 1.00 20.41 34 LYS C CA 1
ATOM 1946 C C . LYS C 3 34 ? 185.310 189.733 144.239 1.00 20.41 34 LYS C C 1
ATOM 1947 O O . LYS C 3 34 ? 184.628 188.763 144.582 1.00 20.41 34 LYS C O 1
ATOM 1953 N N . ASP C 3 35 ? 184.788 190.881 143.813 1.00 21.73 35 ASP C N 1
ATOM 1954 C CA . ASP C 3 35 ? 183.353 191.081 143.648 1.00 21.73 35 ASP C CA 1
ATOM 1955 C C . ASP C 3 35 ? 183.101 191.597 142.240 1.00 21.73 35 ASP C C 1
ATOM 1956 O O . ASP C 3 35 ? 183.682 192.609 141.835 1.00 21.73 35 ASP C O 1
ATOM 1961 N N . LEU C 3 36 ? 182.237 190.908 141.500 1.00 20.71 36 LEU C N 1
ATOM 1962 C CA . LEU C 3 36 ? 181.963 191.244 140.109 1.00 20.71 36 LEU C CA 1
ATOM 1963 C C . LEU C 3 36 ? 180.823 192.240 139.944 1.00 20.71 36 LEU C C 1
ATOM 1964 O O . LEU C 3 36 ? 180.482 192.585 138.808 1.00 20.71 36 LEU C O 1
ATOM 1969 N N . THR C 3 37 ? 180.226 192.706 141.035 1.00 24.08 37 THR C N 1
ATOM 1970 C CA . THR C 3 37 ? 179.134 193.662 140.959 1.00 24.08 37 THR C CA 1
ATOM 1971 C C . THR C 3 37 ? 179.665 195.093 140.963 1.00 24.08 37 THR C C 1
ATOM 1972 O O . THR C 3 37 ? 180.846 195.351 141.206 1.00 24.08 37 THR C O 1
ATOM 1976 N N . THR C 3 38 ? 178.768 196.031 140.680 1.00 26.75 38 THR C N 1
ATOM 1977 C CA . THR C 3 38 ? 179.033 197.454 140.839 1.00 26.75 38 THR C CA 1
ATOM 1978 C C . THR C 3 38 ? 178.266 197.949 142.056 1.00 26.75 38 THR C C 1
ATOM 1979 O O . THR C 3 38 ? 177.048 197.761 142.143 1.00 26.75 38 THR C O 1
ATOM 1983 N N . TYR C 3 39 ? 178.980 198.569 142.992 1.00 27.18 39 TYR C N 1
ATOM 1984 C CA . TYR C 3 39 ? 178.367 198.989 144.245 1.00 27.18 39 TYR C CA 1
ATOM 1985 C C . TYR C 3 39 ? 177.279 200.024 143.987 1.00 27.18 39 TYR C C 1
ATOM 1986 O O . TYR C 3 39 ? 177.496 201.009 143.276 1.00 27.18 39 TYR C O 1
ATOM 1995 N N . GLY C 3 40 ? 176.107 199.797 144.574 1.00 27.15 40 GLY C N 1
ATOM 1996 C CA . GLY C 3 40 ? 174.946 200.623 144.324 1.00 27.15 40 GLY C CA 1
ATOM 1997 C C . GLY C 3 40 ? 174.047 200.147 143.204 1.00 27.15 40 GLY C C 1
ATOM 1998 O O . GLY C 3 40 ? 172.991 200.752 142.983 1.00 27.15 40 GLY C O 1
ATOM 1999 N N . GLU C 3 41 ? 174.427 199.085 142.488 1.00 26.98 41 GLU C N 1
ATOM 2000 C CA . GLU C 3 41 ? 173.630 198.567 141.382 1.00 26.98 41 GLU C CA 1
ATOM 2001 C C . GLU C 3 41 ? 173.309 197.085 141.550 1.00 26.98 41 GLU C C 1
ATOM 2002 O O . GLU C 3 41 ? 173.004 196.410 140.562 1.00 26.98 41 GLU C O 1
ATOM 2008 N N . GLU C 3 42 ? 173.367 196.569 142.776 1.00 25.75 42 GLU C N 1
ATOM 2009 C CA . GLU C 3 42 ? 173.142 195.150 143.016 1.00 25.75 42 GLU C CA 1
ATOM 2010 C C . GLU C 3 42 ? 171.735 194.740 142.590 1.00 25.75 42 GLU C C 1
ATOM 2011 O O . GLU C 3 42 ? 170.773 195.500 142.721 1.00 25.75 42 GLU C O 1
ATOM 2017 N N . SER C 3 43 ? 171.625 193.519 142.072 1.00 24.11 43 SER C N 1
ATOM 2018 C CA . SER C 3 43 ? 170.349 192.973 141.631 1.00 24.11 43 SER C CA 1
ATOM 2019 C C . SER C 3 43 ? 169.697 192.223 142.786 1.00 24.11 43 SER C C 1
ATOM 2020 O O . SER C 3 43 ? 170.232 191.215 143.259 1.00 24.11 43 SER C O 1
ATOM 2023 N N . VAL C 3 44 ? 168.548 192.718 143.238 1.00 23.86 44 VAL C N 1
ATOM 2024 C CA . VAL C 3 44 ? 167.789 192.106 144.321 1.00 23.86 44 VAL C CA 1
ATOM 2025 C C . VAL C 3 44 ? 166.332 192.022 143.893 1.00 23.86 44 VAL C C 1
ATOM 2026 O O . VAL C 3 44 ? 165.802 192.954 143.278 1.00 23.86 44 VAL C O 1
ATOM 2030 N N . PHE C 3 45 ? 165.687 190.905 144.211 1.00 22.76 45 PHE C N 1
ATOM 2031 C CA . PHE C 3 45 ? 164.296 190.674 143.853 1.00 22.76 45 PHE C CA 1
ATOM 2032 C C . PHE C 3 45 ? 163.405 190.791 145.082 1.00 22.76 45 PHE C C 1
ATOM 2033 O O . PHE C 3 45 ? 163.757 190.319 146.166 1.00 22.76 45 PHE C O 1
ATOM 2041 N N . GLY C 3 46 ? 162.253 191.420 144.906 1.00 23.80 46 GLY C N 1
ATOM 2042 C CA . GLY C 3 46 ? 161.294 191.548 145.983 1.00 23.80 46 GLY C CA 1
ATOM 2043 C C . GLY C 3 46 ? 160.339 192.693 145.726 1.00 23.80 46 GLY C C 1
ATOM 2044 O O . GLY C 3 46 ? 160.445 193.417 144.736 1.00 23.80 46 GLY C O 1
ATOM 2045 N N . GLY C 3 47 ? 159.390 192.835 146.649 1.00 24.42 47 GLY C N 1
ATOM 2046 C CA . GLY C 3 47 ? 158.432 193.921 146.587 1.00 24.42 47 GLY C CA 1
ATOM 2047 C C . GLY C 3 47 ? 159.093 195.281 146.681 1.00 24.42 47 GLY C C 1
ATOM 2048 O O . GLY C 3 47 ? 159.788 195.572 147.659 1.00 24.42 47 GLY C O 1
ATOM 2049 N N . GLY C 3 48 ? 158.884 196.121 145.670 1.00 25.11 48 GLY C N 1
ATOM 2050 C CA . GLY C 3 48 ? 159.521 197.426 145.642 1.00 25.11 48 GLY C CA 1
ATOM 2051 C C . GLY C 3 48 ? 161.030 197.371 145.598 1.00 25.11 48 GLY C C 1
ATOM 2052 O O . GLY C 3 48 ? 161.692 198.188 146.247 1.00 25.11 48 GLY C O 1
ATOM 2053 N N . LYS C 3 49 ? 161.596 196.431 144.848 1.00 24.95 49 LYS C N 1
ATOM 2054 C CA . LYS C 3 49 ? 163.034 196.235 144.772 1.00 24.95 49 LYS C CA 1
ATOM 2055 C C . LYS C 3 49 ? 163.520 196.446 143.337 1.00 24.95 49 LYS C C 1
ATOM 2056 O O . LYS C 3 49 ? 162.767 196.880 142.458 1.00 24.95 49 LYS C O 1
ATOM 2062 N N . THR C 3 50 ? 164.801 196.144 143.108 1.00 24.95 50 THR C N 1
ATOM 2063 C CA . THR C 3 50 ? 165.455 196.540 141.863 1.00 24.95 50 THR C CA 1
ATOM 2064 C C . THR C 3 50 ? 164.884 195.807 140.653 1.00 24.95 50 THR C C 1
ATOM 2065 O O . THR C 3 50 ? 164.627 196.427 139.615 1.00 24.95 50 THR C O 1
ATOM 2069 N N . LEU C 3 51 ? 164.676 194.495 140.760 1.00 23.69 51 LEU C N 1
ATOM 2070 C CA . LEU C 3 51 ? 164.351 193.670 139.595 1.00 23.69 51 LEU C CA 1
ATOM 2071 C C . LEU C 3 51 ? 162.852 193.745 139.319 1.00 23.69 51 LEU C C 1
ATOM 2072 O O . LEU C 3 51 ? 162.071 192.848 139.649 1.00 23.69 51 LEU C O 1
ATOM 2077 N N . ARG C 3 52 ? 162.451 194.845 138.687 1.00 23.53 52 ARG C N 1
ATOM 2078 C CA . ARG C 3 52 ? 161.070 195.063 138.287 1.00 23.53 52 ARG C CA 1
ATOM 2079 C C . ARG C 3 52 ? 161.052 195.689 136.899 1.00 23.53 52 ARG C C 1
ATOM 2080 O O . ARG C 3 52 ? 162.052 196.241 136.432 1.00 23.53 52 ARG C O 1
ATOM 2088 N N . GLU C 3 53 ? 159.897 195.581 136.242 1.00 25.97 53 GLU C N 1
ATOM 2089 C CA . GLU C 3 53 ? 159.748 195.970 134.842 1.00 25.97 53 GLU C CA 1
ATOM 2090 C C . GLU C 3 53 ? 160.246 197.385 134.589 1.00 25.97 53 GLU C C 1
ATOM 2091 O O . GLU C 3 53 ? 159.707 198.354 135.130 1.00 25.97 53 GLU C O 1
ATOM 2097 N N . GLY C 3 54 ? 161.284 197.494 133.761 1.00 24.68 54 GLY C N 1
ATOM 2098 C CA . GLY C 3 54 ? 161.814 198.770 133.343 1.00 24.68 54 GLY C CA 1
ATOM 2099 C C . GLY C 3 54 ? 162.866 199.371 134.249 1.00 24.68 54 GLY C C 1
ATOM 2100 O O . GLY C 3 54 ? 163.536 200.326 133.837 1.00 24.68 54 GLY C O 1
ATOM 2101 N N . MET C 3 55 ? 163.031 198.858 135.469 1.00 26.05 55 MET C N 1
ATOM 2102 C CA . MET C 3 55 ? 164.009 199.401 136.405 1.00 26.05 55 MET C CA 1
ATOM 2103 C C . MET C 3 55 ? 165.274 198.551 136.471 1.00 26.05 55 MET C C 1
ATOM 2104 O O . MET C 3 55 ? 166.368 199.029 136.158 1.00 26.05 55 MET C O 1
ATOM 2109 N N . GLY C 3 56 ? 165.140 197.286 136.857 1.00 24.36 56 GLY C N 1
ATOM 2110 C CA . GLY C 3 56 ? 166.266 196.375 136.893 1.00 24.36 56 GLY C CA 1
ATOM 2111 C C . GLY C 3 56 ? 166.075 195.233 135.921 1.00 24.36 56 GLY C C 1
ATOM 2112 O O . GLY C 3 56 ? 167.041 194.624 135.452 1.00 24.36 56 GLY C O 1
ATOM 2113 N N . MET C 3 57 ? 164.817 194.937 135.618 1.00 22.11 57 MET C N 1
ATOM 2114 C CA . MET C 3 57 ? 164.454 193.902 134.661 1.00 22.11 57 MET C CA 1
ATOM 2115 C C . MET C 3 57 ? 164.116 194.560 133.329 1.00 22.11 57 MET C C 1
ATOM 2116 O O . MET C 3 57 ? 163.243 195.432 133.266 1.00 22.11 57 MET C O 1
ATOM 2121 N N . ASN C 3 58 ? 164.819 194.151 132.277 1.00 22.56 58 ASN C N 1
ATOM 2122 C CA . ASN C 3 58 ? 164.550 194.664 130.943 1.00 22.56 58 ASN C CA 1
ATOM 2123 C C . ASN C 3 58 ? 163.162 194.233 130.481 1.00 22.56 58 ASN C C 1
ATOM 2124 O O . ASN C 3 58 ? 162.697 193.130 130.779 1.00 22.56 58 ASN C O 1
ATOM 2129 N N . SER C 3 59 ? 162.496 195.121 129.744 1.00 24.95 59 SER C N 1
ATOM 2130 C CA . SER C 3 59 ? 161.113 194.909 129.350 1.00 24.95 59 SER C CA 1
ATOM 2131 C C . SER C 3 59 ? 160.904 194.806 127.845 1.00 24.95 59 SER C C 1
ATOM 2132 O O . SER C 3 59 ? 159.762 194.623 127.409 1.00 24.95 59 SER C O 1
ATOM 2135 N N . THR C 3 60 ? 161.958 194.914 127.041 1.00 24.47 60 THR C N 1
ATOM 2136 C CA . THR C 3 60 ? 161.823 194.920 125.588 1.00 24.47 60 THR C CA 1
ATOM 2137 C C . THR C 3 60 ? 162.354 193.665 124.914 1.00 24.47 60 THR C C 1
ATOM 2138 O O . THR C 3 60 ? 161.736 193.178 123.966 1.00 24.47 60 THR C O 1
ATOM 2142 N N . MET C 3 61 ? 163.479 193.127 125.373 1.00 26.13 61 MET C N 1
ATOM 2143 C CA . MET C 3 61 ? 164.120 192.021 124.678 1.00 26.13 61 MET C CA 1
ATOM 2144 C C . MET C 3 61 ? 163.371 190.716 124.906 1.00 26.13 61 MET C C 1
ATOM 2145 O O . MET C 3 61 ? 162.898 190.434 126.010 1.00 26.13 61 MET C O 1
ATOM 2150 N N . LYS C 3 62 ? 163.263 189.922 123.846 1.00 25.81 62 LYS C N 1
ATOM 2151 C CA . LYS C 3 62 ? 162.686 188.593 123.942 1.00 25.81 62 LYS C CA 1
ATOM 2152 C C . LYS C 3 62 ? 163.728 187.608 124.470 1.00 25.81 62 LYS C C 1
ATOM 2153 O O . LYS C 3 62 ? 164.909 187.931 124.621 1.00 25.81 62 LYS C O 1
ATOM 2159 N N . LEU C 3 63 ? 163.270 186.387 124.765 1.00 23.47 63 LEU C N 1
ATOM 2160 C CA . LEU C 3 63 ? 164.151 185.387 125.362 1.00 23.47 63 LEU C CA 1
ATOM 2161 C C . LEU C 3 63 ? 165.348 185.076 124.470 1.00 23.47 63 LEU C C 1
ATOM 2162 O O . LEU C 3 63 ? 166.444 184.811 124.976 1.00 23.47 63 LEU C O 1
ATOM 2167 N N . ASP C 3 64 ? 165.168 185.113 123.152 1.00 28.02 64 ASP C N 1
ATOM 2168 C CA . ASP C 3 64 ? 166.247 184.825 122.216 1.00 28.02 64 ASP C CA 1
ATOM 2169 C C . ASP C 3 64 ? 166.974 186.074 121.733 1.00 28.02 64 ASP C C 1
ATOM 2170 O O . ASP C 3 64 ? 167.878 185.960 120.899 1.00 28.02 64 ASP C O 1
ATOM 2175 N N . ASP C 3 65 ? 166.612 187.253 122.230 1.00 28.53 65 ASP C N 1
ATOM 2176 C CA . ASP C 3 65 ? 167.252 188.484 121.794 1.00 28.53 65 ASP C CA 1
ATOM 2177 C C . ASP C 3 65 ? 168.629 188.637 122.434 1.00 28.53 65 ASP C C 1
ATOM 2178 O O . ASP C 3 65 ? 168.932 188.049 123.475 1.00 28.53 65 ASP C O 1
ATOM 2183 N N . LYS C 3 66 ? 169.467 189.448 121.792 1.00 30.70 66 LYS C N 1
ATOM 2184 C CA . LYS C 3 66 ? 170.812 189.716 122.277 1.00 30.70 66 LYS C CA 1
ATOM 2185 C C . LYS C 3 66 ? 171.112 191.203 122.165 1.00 30.70 66 LYS C C 1
ATOM 2186 O O . LYS C 3 66 ? 170.624 191.887 121.262 1.00 30.70 66 LYS C O 1
ATOM 2192 N N . LEU C 3 67 ? 171.924 191.695 123.099 1.00 31.83 67 LEU C N 1
ATOM 2193 C CA . LEU C 3 67 ? 172.435 193.065 123.078 1.00 31.83 67 LEU C CA 1
ATOM 2194 C C . LEU C 3 67 ? 173.940 192.978 123.306 1.00 31.83 67 LEU C C 1
ATOM 2195 O O . LEU C 3 67 ? 174.396 192.888 124.450 1.00 31.83 67 LEU C O 1
ATOM 2200 N N . GLY C 3 68 ? 174.707 193.011 122.223 1.00 33.34 68 GLY C N 1
ATOM 2201 C CA . GLY C 3 68 ? 176.129 192.728 122.337 1.00 33.34 68 GLY C CA 1
ATOM 2202 C C . GLY C 3 68 ? 176.332 191.260 122.651 1.00 33.34 68 GLY C C 1
ATOM 2203 O O . GLY C 3 68 ? 175.763 190.380 121.996 1.00 33.34 68 GLY C O 1
ATOM 2204 N N . ASN C 3 69 ? 177.149 190.980 123.664 1.00 34.63 69 ASN C N 1
ATOM 2205 C CA . ASN C 3 69 ? 177.369 189.612 124.111 1.00 34.63 69 ASN C CA 1
ATOM 2206 C C . ASN C 3 69 ? 176.384 189.166 125.184 1.00 34.63 69 ASN C C 1
ATOM 2207 O O . ASN C 3 69 ? 176.391 187.988 125.557 1.00 34.63 69 ASN C O 1
ATOM 2212 N N . ALA C 3 70 ? 175.543 190.067 125.683 1.00 28.55 70 ALA C N 1
ATOM 2213 C CA . ALA C 3 70 ? 174.618 189.732 126.754 1.00 28.55 70 ALA C CA 1
ATOM 2214 C C . ALA C 3 70 ? 173.348 189.093 126.203 1.00 28.55 70 ALA C C 1
ATOM 2215 O O . ALA C 3 70 ? 172.864 189.447 125.124 1.00 28.55 70 ALA C O 1
ATOM 2217 N N . GLU C 3 71 ? 172.808 188.144 126.964 1.00 25.58 71 GLU C N 1
ATOM 2218 C CA . GLU C 3 71 ? 171.604 187.416 126.592 1.00 25.58 71 GLU C CA 1
ATOM 2219 C C . GLU C 3 71 ? 170.619 187.436 127.753 1.00 25.58 71 GLU C C 1
ATOM 2220 O O . GLU C 3 71 ? 170.971 187.751 128.892 1.00 25.58 71 GLU C O 1
ATOM 2226 N N . VAL C 3 72 ? 169.370 187.099 127.450 1.00 21.71 72 VAL C N 1
ATOM 2227 C CA . VAL C 3 72 ? 168.335 186.949 128.466 1.00 21.71 72 VAL C CA 1
ATOM 2228 C C . VAL C 3 72 ? 168.428 185.545 129.048 1.00 21.71 72 VAL C C 1
ATOM 2229 O O . VAL C 3 72 ? 168.417 184.554 128.309 1.00 21.71 72 VAL C O 1
ATOM 2233 N N . MET C 3 73 ? 168.521 185.459 130.370 1.00 20.10 73 MET C N 1
ATOM 2234 C CA . MET C 3 73 ? 168.677 184.185 131.056 1.00 20.10 73 MET C CA 1
ATOM 2235 C C . MET C 3 73 ? 167.326 183.571 131.395 1.00 20.10 73 MET C C 1
ATOM 2236 O O . MET C 3 73 ? 166.324 184.271 131.561 1.00 20.10 73 MET C O 1
ATOM 2241 N N . ASP C 3 74 ? 167.309 182.240 131.488 1.00 18.66 74 ASP C N 1
ATOM 2242 C CA . ASP C 3 74 ? 166.157 181.565 132.075 1.00 18.66 74 ASP C CA 1
ATOM 2243 C C . ASP C 3 74 ? 166.146 181.730 133.589 1.00 18.66 74 ASP C C 1
ATOM 2244 O O . ASP C 3 74 ? 165.090 181.970 134.185 1.00 18.66 74 ASP C O 1
ATOM 2249 N N . LEU C 3 75 ? 167.310 181.611 134.227 1.00 18.17 75 LEU C N 1
ATOM 2250 C CA . LEU C 3 75 ? 167.409 181.757 135.673 1.00 18.17 75 LEU C CA 1
ATOM 2251 C C . LEU C 3 75 ? 168.620 182.612 136.013 1.00 18.17 75 LEU C C 1
ATOM 2252 O O . LEU C 3 75 ? 169.647 182.539 135.336 1.00 18.17 75 LEU C O 1
ATOM 2257 N N . VAL C 3 76 ? 168.490 183.444 137.042 1.00 17.62 76 VAL C N 1
ATOM 2258 C CA . VAL C 3 76 ? 169.603 184.243 137.544 1.00 17.62 76 VAL C CA 1
ATOM 2259 C C . VAL C 3 76 ? 169.675 184.070 139.054 1.00 17.62 76 VAL C C 1
ATOM 2260 O O . VAL C 3 76 ? 168.709 184.374 139.763 1.00 17.62 76 VAL C O 1
ATOM 2264 N N . ILE C 3 77 ? 170.811 183.582 139.540 1.00 17.76 77 ILE C N 1
ATOM 2265 C CA . ILE C 3 77 ? 171.100 183.528 140.967 1.00 17.76 77 ILE C CA 1
ATOM 2266 C C . ILE C 3 77 ? 171.905 184.769 141.322 1.00 17.76 77 ILE C C 1
ATOM 2267 O O . ILE C 3 77 ? 173.024 184.957 140.830 1.00 17.76 77 ILE C O 1
ATOM 2272 N N . THR C 3 78 ? 171.334 185.617 142.171 1.00 17.74 78 THR C N 1
ATOM 2273 C CA . THR C 3 78 ? 171.928 186.909 142.488 1.00 17.74 78 THR C CA 1
ATOM 2274 C C . THR C 3 78 ? 172.778 186.828 143.749 1.00 17.74 78 THR C C 1
ATOM 2275 O O . THR C 3 78 ? 172.433 186.123 144.700 1.00 17.74 78 THR C O 1
ATOM 2279 N N . ASN C 3 79 ? 173.895 187.561 143.742 1.00 18.53 79 ASN C N 1
ATOM 2280 C CA . ASN C 3 79 ? 174.759 187.716 144.916 1.00 18.53 79 ASN C CA 1
ATOM 2281 C C . ASN C 3 79 ? 175.254 186.369 145.440 1.00 18.53 79 ASN C C 1
ATOM 2282 O O . ASN C 3 79 ? 175.325 186.140 146.648 1.00 18.53 79 ASN C O 1
ATOM 2287 N N . ALA C 3 80 ? 175.590 185.468 144.525 1.00 17.09 80 ALA C N 1
ATOM 2288 C CA . ALA C 3 80 ? 176.116 184.166 144.905 1.00 17.09 80 ALA C CA 1
ATOM 2289 C C . ALA C 3 80 ? 177.568 184.276 145.351 1.00 17.09 80 ALA C C 1
ATOM 2290 O O . ALA C 3 80 ? 178.364 185.013 144.759 1.00 17.09 80 ALA C O 1
ATOM 2292 N N . LEU C 3 81 ? 177.908 183.539 146.406 1.00 15.90 81 LEU C N 1
ATOM 2293 C CA . LEU C 3 81 ? 179.291 183.382 146.852 1.00 15.90 81 LEU C CA 1
ATOM 2294 C C . LEU C 3 81 ? 179.801 182.067 146.276 1.00 15.90 81 LEU C C 1
ATOM 2295 O O . LEU C 3 81 ? 179.584 180.996 146.849 1.00 15.90 81 LEU C O 1
ATOM 2300 N N . ILE C 3 82 ? 180.473 182.150 145.134 1.00 15.93 82 ILE C N 1
ATOM 2301 C CA . ILE C 3 82 ? 180.982 180.970 144.448 1.00 15.93 82 ILE C CA 1
ATOM 2302 C C . ILE C 3 82 ? 182.269 180.524 145.128 1.00 15.93 82 ILE C C 1
ATOM 2303 O O . ILE C 3 82 ? 183.211 181.312 145.278 1.00 15.93 82 ILE C O 1
ATOM 2308 N N . VAL C 3 83 ? 182.301 179.263 145.548 1.00 15.38 83 VAL C N 1
ATOM 2309 C CA . VAL C 3 83 ? 183.506 178.603 146.033 1.00 15.38 83 VAL C CA 1
ATOM 2310 C C . VAL C 3 83 ? 183.827 177.494 145.042 1.00 15.38 83 VAL C C 1
ATOM 2311 O O . VAL C 3 83 ? 183.080 176.514 144.925 1.00 15.38 83 VAL C O 1
ATOM 2315 N N . ASP C 3 84 ? 184.939 177.644 144.330 1.00 17.34 84 ASP C N 1
ATOM 2316 C CA . ASP C 3 84 ? 185.280 176.761 143.226 1.00 17.34 84 ASP C CA 1
ATOM 2317 C C . ASP C 3 84 ? 186.797 176.675 143.136 1.00 17.34 84 ASP C C 1
ATOM 2318 O O . ASP C 3 84 ? 187.520 177.462 143.751 1.00 17.34 84 ASP C O 1
ATOM 2323 N N . TYR C 3 85 ? 187.279 175.696 142.366 1.00 18.66 85 TYR C N 1
ATOM 2324 C CA . TYR C 3 85 ? 188.716 175.612 142.125 1.00 18.66 85 TYR C CA 1
ATOM 2325 C C . TYR C 3 85 ? 189.212 176.824 141.349 1.00 18.66 85 TYR C C 1
ATOM 2326 O O . TYR C 3 85 ? 190.384 177.200 141.465 1.00 18.66 85 TYR C O 1
ATOM 2335 N N . THR C 3 86 ? 188.337 177.449 140.558 1.00 19.48 86 THR C N 1
ATOM 2336 C CA . THR C 3 86 ? 188.714 178.668 139.852 1.00 19.48 86 THR C CA 1
ATOM 2337 C C . THR C 3 86 ? 188.894 179.842 140.807 1.00 19.48 86 THR C C 1
ATOM 2338 O O . THR C 3 86 ? 189.772 180.683 140.588 1.00 19.48 86 THR C O 1
ATOM 2342 N N . GLY C 3 87 ? 188.086 179.921 141.857 1.00 17.98 87 GLY C N 1
ATOM 2343 C CA . GLY C 3 87 ? 188.238 180.991 142.824 1.00 17.98 87 GLY C CA 1
ATOM 2344 C C . GLY C 3 87 ? 187.089 181.019 143.805 1.00 17.98 87 GLY C C 1
ATOM 2345 O O . GLY C 3 87 ? 186.098 180.296 143.670 1.00 17.98 87 GLY C O 1
ATOM 2346 N N . ILE C 3 88 ? 187.249 181.875 144.811 1.00 17.61 88 ILE C N 1
ATOM 2347 C CA . ILE C 3 88 ? 186.221 182.150 145.809 1.00 17.61 88 ILE C CA 1
ATOM 2348 C C . ILE C 3 88 ? 185.860 183.621 145.667 1.00 17.61 88 ILE C C 1
ATOM 2349 O O . ILE C 3 88 ? 186.685 184.498 145.952 1.00 17.61 88 ILE C O 1
ATOM 2354 N N . TYR C 3 89 ? 184.635 183.898 145.229 1.00 17.51 89 TYR C N 1
ATOM 2355 C CA . TYR C 3 89 ? 184.300 185.269 144.860 1.00 17.51 89 TYR C CA 1
ATOM 2356 C C . TYR C 3 89 ? 182.792 185.458 144.797 1.00 17.51 89 TYR C C 1
ATOM 2357 O O . TYR C 3 89 ? 182.028 184.498 144.699 1.00 17.51 89 TYR C O 1
ATOM 2366 N N . LYS C 3 90 ? 182.381 186.723 144.819 1.00 18.70 90 LYS C N 1
ATOM 2367 C CA . LYS C 3 90 ? 180.977 187.105 144.757 1.00 18.70 90 LYS C CA 1
ATOM 2368 C C . LYS C 3 90 ? 180.607 187.466 143.324 1.00 18.70 90 LYS C C 1
ATOM 2369 O O . LYS C 3 90 ? 181.296 188.269 142.686 1.00 18.70 90 LYS C O 1
ATOM 2375 N N . ALA C 3 91 ? 179.520 186.878 142.825 1.00 18.21 91 ALA C N 1
ATOM 2376 C CA . ALA C 3 91 ? 179.059 187.170 141.473 1.00 18.21 91 ALA C CA 1
ATOM 2377 C C . ALA C 3 91 ? 177.633 186.668 141.300 1.00 18.21 91 ALA C C 1
ATOM 2378 O O . ALA C 3 91 ? 177.123 185.886 142.105 1.00 18.21 91 ALA C O 1
ATOM 2380 N N . ASP C 3 92 ? 176.996 187.135 140.230 1.00 18.84 92 ASP C N 1
ATOM 2381 C CA . ASP C 3 92 ? 175.719 186.600 139.782 1.00 18.84 92 ASP C CA 1
ATOM 2382 C C . ASP C 3 92 ? 175.949 185.486 138.769 1.00 18.84 92 ASP C C 1
ATOM 2383 O O . ASP C 3 92 ? 176.886 185.535 137.968 1.00 18.84 92 ASP C O 1
ATOM 2388 N N . ILE C 3 93 ? 175.082 184.480 138.810 1.00 17.30 93 ILE C N 1
ATOM 2389 C CA . ILE C 3 93 ? 175.167 183.327 137.918 1.00 17.30 93 ILE C CA 1
ATOM 2390 C C . ILE C 3 93 ? 173.936 183.329 137.022 1.00 17.30 93 ILE C C 1
ATOM 2391 O O . ILE C 3 93 ? 172.805 183.325 137.518 1.00 17.30 93 ILE C O 1
ATOM 2396 N N . GLY C 3 94 ? 174.151 183.330 135.710 1.00 17.19 94 GLY C N 1
ATOM 2397 C CA . GLY C 3 94 ? 173.054 183.268 134.767 1.00 17.19 94 GLY C CA 1
ATOM 2398 C C . GLY C 3 94 ? 173.010 181.958 134.012 1.00 17.19 94 GLY C C 1
ATOM 2399 O O . GLY C 3 94 ? 173.983 181.581 133.351 1.00 17.19 94 GLY C O 1
ATOM 2400 N N . ILE C 3 95 ? 171.868 181.277 134.091 1.00 17.51 95 ILE C N 1
ATOM 2401 C CA . ILE C 3 95 ? 171.660 179.954 133.521 1.00 17.51 95 ILE C CA 1
ATOM 2402 C C . ILE C 3 95 ? 170.654 180.070 132.385 1.00 17.51 95 ILE C C 1
ATOM 2403 O O . ILE C 3 95 ? 169.563 180.633 132.564 1.00 17.51 95 ILE C O 1
ATOM 2408 N N . LYS C 3 96 ? 171.022 179.531 131.224 1.00 18.48 96 LYS C N 1
ATOM 2409 C CA . LYS C 3 96 ? 170.187 179.527 130.032 1.00 18.48 96 LYS C CA 1
ATOM 2410 C C . LYS C 3 96 ? 170.271 178.154 129.382 1.00 18.48 96 LYS C C 1
ATOM 2411 O O . LYS C 3 96 ? 171.368 177.610 129.225 1.00 18.48 96 LYS C O 1
ATOM 2417 N N . ASN C 3 97 ? 169.114 177.602 129.011 1.00 18.88 97 ASN C N 1
ATOM 2418 C CA . ASN C 3 97 ? 169.025 176.295 128.355 1.00 18.88 97 ASN C CA 1
ATOM 2419 C C . ASN C 3 97 ? 169.662 175.188 129.192 1.00 18.88 97 ASN C C 1
ATOM 2420 O O . ASN C 3 97 ? 170.237 174.241 128.651 1.00 18.88 97 ASN C O 1
ATOM 2425 N N . GLY C 3 98 ? 169.572 175.296 130.515 1.00 18.13 98 GLY C N 1
ATOM 2426 C CA . GLY C 3 98 ? 170.111 174.278 131.392 1.00 18.13 98 GLY C CA 1
ATOM 2427 C C . GLY C 3 98 ? 171.607 174.323 131.606 1.00 18.13 98 GLY C C 1
ATOM 2428 O O . GLY C 3 98 ? 172.147 173.429 132.267 1.00 18.13 98 GLY C O 1
ATOM 2429 N N . LYS C 3 99 ? 172.294 175.328 131.074 1.00 18.98 99 LYS C N 1
ATOM 2430 C CA . LYS C 3 99 ? 173.734 175.463 131.222 1.00 18.98 99 LYS C CA 1
ATOM 2431 C C . LYS C 3 99 ? 174.069 176.810 131.845 1.00 18.98 99 LYS C C 1
ATOM 2432 O O . LYS C 3 99 ? 173.296 177.768 131.758 1.00 18.98 99 LYS C O 1
ATOM 2438 N N . ILE C 3 100 ? 175.236 176.875 132.481 1.00 17.42 100 ILE C N 1
ATOM 2439 C CA . ILE C 3 100 ? 175.726 178.137 133.027 1.00 17.42 100 ILE C CA 1
ATOM 2440 C C . ILE C 3 100 ? 176.095 179.037 131.852 1.00 17.42 100 ILE C C 1
ATOM 2441 O O . ILE C 3 100 ? 177.111 178.822 131.186 1.00 17.42 100 ILE C O 1
ATOM 2446 N N . ALA C 3 101 ? 175.265 180.044 131.590 1.00 17.83 101 ALA C N 1
ATOM 2447 C CA . ALA C 3 101 ? 175.475 180.916 130.444 1.00 17.83 101 ALA C CA 1
ATOM 2448 C C . ALA C 3 101 ? 176.421 182.068 130.754 1.00 17.83 101 ALA C C 1
ATOM 2449 O O . ALA C 3 101 ? 177.197 182.478 129.884 1.00 17.83 101 ALA C O 1
ATOM 2451 N N . ALA C 3 102 ? 176.381 182.600 131.974 1.00 18.54 102 ALA C N 1
ATOM 2452 C CA . ALA C 3 102 ? 177.219 183.745 132.299 1.00 18.54 102 ALA C CA 1
ATOM 2453 C C . ALA C 3 102 ? 177.530 183.767 133.788 1.00 18.54 102 ALA C C 1
ATOM 2454 O O . ALA C 3 102 ? 176.791 183.219 134.608 1.00 18.54 102 ALA C O 1
ATOM 2456 N N . ILE C 3 103 ? 178.640 184.419 134.128 1.00 19.63 103 ILE C N 1
ATOM 2457 C CA . ILE C 3 103 ? 179.013 184.683 135.514 1.00 19.63 103 ILE C CA 1
ATOM 2458 C C . ILE C 3 103 ? 179.496 186.126 135.579 1.00 19.63 103 ILE C C 1
ATOM 2459 O O . ILE C 3 103 ? 180.535 186.462 135.001 1.00 19.63 103 ILE C O 1
ATOM 2464 N N . GLY C 3 104 ? 178.745 186.976 136.273 1.00 20.87 104 GLY C N 1
ATOM 2465 C CA . GLY C 3 104 ? 179.080 188.384 136.344 1.00 20.87 104 GLY C CA 1
ATOM 2466 C C . GLY C 3 104 ? 177.989 189.249 136.940 1.00 20.87 104 GLY C C 1
ATOM 2467 O O . GLY C 3 104 ? 177.447 188.938 138.004 1.00 20.87 104 GLY C O 1
ATOM 2468 N N . LYS C 3 105 ? 177.659 190.341 136.257 1.00 23.57 105 LYS C N 1
ATOM 2469 C CA . LYS C 3 105 ? 176.694 191.320 136.738 1.00 23.57 105 LYS C CA 1
ATOM 2470 C C . LYS C 3 105 ? 175.404 191.207 135.938 1.00 23.57 105 LYS C C 1
ATOM 2471 O O . LYS C 3 105 ? 175.433 191.187 134.703 1.00 23.57 105 LYS C O 1
ATOM 2477 N N . SER C 3 106 ? 174.280 191.138 136.643 1.00 22.02 106 SER C N 1
ATOM 2478 C CA . SER C 3 106 ? 172.960 191.037 136.040 1.00 22.02 106 SER C CA 1
ATOM 2479 C C . SER C 3 106 ? 172.198 192.346 136.203 1.00 22.02 106 SER C C 1
ATOM 2480 O O . SER C 3 106 ? 172.490 193.155 137.087 1.00 22.02 106 SER C O 1
ATOM 2483 N N . GLY C 3 107 ? 171.211 192.541 135.343 1.00 23.13 107 GLY C N 1
ATOM 2484 C CA . GLY C 3 107 ? 170.329 193.682 135.450 1.00 23.13 107 GLY C CA 1
ATOM 2485 C C . GLY C 3 107 ? 169.804 194.090 134.088 1.00 23.13 107 GLY C C 1
ATOM 2486 O O . GLY C 3 107 ? 169.722 193.281 133.170 1.00 23.13 107 GLY C O 1
ATOM 2487 N N . ASN C 3 108 ? 169.451 195.370 133.992 1.00 24.51 108 ASN C N 1
ATOM 2488 C CA . ASN C 3 108 ? 168.908 195.960 132.775 1.00 24.51 108 ASN C CA 1
ATOM 2489 C C . ASN C 3 108 ? 169.950 196.882 132.161 1.00 24.51 108 ASN C C 1
ATOM 2490 O O . ASN C 3 108 ? 170.284 197.914 132.764 1.00 24.51 108 ASN C O 1
ATOM 2495 N N . PRO C 3 109 ? 170.491 196.564 130.983 1.00 25.29 109 PRO C N 1
ATOM 2496 C CA . PRO C 3 109 ? 171.481 197.463 130.363 1.00 25.29 109 PRO C CA 1
ATOM 2497 C C . PRO C 3 109 ? 170.921 198.831 130.023 1.00 25.29 109 PRO C C 1
ATOM 2498 O O . PRO C 3 109 ? 171.700 199.772 129.824 1.00 25.29 109 PRO C O 1
ATOM 2502 N N . HIS C 3 110 ? 169.596 198.971 129.944 1.00 26.30 110 HIS C N 1
ATOM 2503 C CA . HIS C 3 110 ? 168.996 200.263 129.634 1.00 26.30 110 HIS C CA 1
ATOM 2504 C C . HIS C 3 110 ? 169.268 201.292 130.725 1.00 26.30 110 HIS C C 1
ATOM 2505 O O . HIS C 3 110 ? 169.358 202.491 130.435 1.00 26.30 110 HIS C O 1
ATOM 2512 N N . LEU C 3 111 ? 169.398 200.853 131.979 1.00 26.47 111 LEU C N 1
ATOM 2513 C CA . LEU C 3 111 ? 169.637 201.758 133.093 1.00 26.47 111 LEU C CA 1
ATOM 2514 C C . LEU C 3 111 ? 170.948 201.525 133.830 1.00 26.47 111 LEU C C 1
ATOM 2515 O O . LEU C 3 111 ? 171.320 202.364 134.657 1.00 26.47 111 LEU C O 1
ATOM 2520 N N . THR C 3 112 ? 171.654 200.428 133.569 1.00 26.25 112 THR C N 1
ATOM 2521 C CA . THR C 3 112 ? 172.851 200.084 134.321 1.00 26.25 112 THR C CA 1
ATOM 2522 C C . THR C 3 112 ? 174.014 199.841 133.368 1.00 26.25 112 THR C C 1
ATOM 2523 O O . THR C 3 112 ? 173.834 199.333 132.258 1.00 26.25 112 THR C O 1
ATOM 2527 N N . ASP C 3 113 ? 175.210 200.212 133.815 1.00 28.50 113 ASP C N 1
ATOM 2528 C CA . ASP C 3 113 ? 176.429 200.032 133.042 1.00 28.50 113 ASP C CA 1
ATOM 2529 C C . ASP C 3 113 ? 177.008 198.640 133.259 1.00 28.50 113 ASP C C 1
ATOM 2530 O O . ASP C 3 113 ? 176.878 198.052 134.336 1.00 28.50 113 ASP C O 1
ATOM 2535 N N . ASN C 3 114 ? 177.653 198.119 132.211 1.00 29.59 114 ASN C N 1
ATOM 2536 C CA . ASN C 3 114 ? 178.431 196.879 132.282 1.00 29.59 114 ASN C CA 1
ATOM 2537 C C . ASN C 3 114 ? 177.571 195.695 132.725 1.00 29.59 114 ASN C C 1
ATOM 2538 O O . ASN C 3 114 ? 177.883 194.995 133.690 1.00 29.59 114 ASN C O 1
ATOM 2543 N N . VAL C 3 115 ? 176.476 195.474 132.007 1.00 25.92 115 VAL C N 1
ATOM 2544 C CA . VAL C 3 115 ? 175.591 194.343 132.264 1.00 25.92 115 VAL C CA 1
ATOM 2545 C C . VAL C 3 115 ? 176.028 193.182 131.379 1.00 25.92 115 VAL C C 1
ATOM 2546 O O . VAL C 3 115 ? 176.068 193.308 130.150 1.00 25.92 115 VAL C O 1
ATOM 2550 N N . ASP C 3 116 ? 176.362 192.052 132.002 1.00 26.56 116 ASP C N 1
ATOM 2551 C CA . ASP C 3 116 ? 176.807 190.876 131.263 1.00 26.56 116 ASP C CA 1
ATOM 2552 C C . ASP C 3 116 ? 175.673 189.909 130.959 1.00 26.56 116 ASP C C 1
ATOM 2553 O O . ASP C 3 116 ? 175.713 189.219 129.934 1.00 26.56 116 ASP C O 1
ATOM 2558 N N . MET C 3 117 ? 174.671 189.838 131.829 1.00 23.10 117 MET C N 1
ATOM 2559 C CA . MET C 3 117 ? 173.503 188.993 131.633 1.00 23.10 117 MET C CA 1
ATOM 2560 C C . MET C 3 117 ? 172.258 189.811 131.939 1.00 23.10 117 MET C C 1
ATOM 2561 O O . MET C 3 117 ? 172.255 190.631 132.862 1.00 23.10 117 MET C O 1
ATOM 2566 N N . ILE C 3 118 ? 171.204 189.594 131.162 1.00 21.70 118 ILE C N 1
ATOM 2567 C CA . ILE C 3 118 ? 170.023 190.447 131.194 1.00 21.70 118 ILE C CA 1
ATOM 2568 C C . ILE C 3 118 ? 168.894 189.707 131.894 1.00 21.70 118 ILE C C 1
ATOM 2569 O O . ILE C 3 118 ? 168.507 188.607 131.480 1.00 21.70 118 ILE C O 1
ATOM 2574 N N . VAL C 3 119 ? 168.372 190.313 132.956 1.00 21.23 119 VAL C N 1
ATOM 2575 C CA . VAL C 3 119 ? 167.146 189.845 133.591 1.00 21.23 119 VAL C CA 1
ATOM 2576 C C . VAL C 3 119 ? 165.980 190.365 132.757 1.00 21.23 119 VAL C C 1
ATOM 2577 O O . VAL C 3 119 ? 165.739 191.572 132.697 1.00 21.23 119 VAL C O 1
ATOM 2581 N N . GLY C 3 120 ? 165.265 189.457 132.101 1.00 20.65 120 GLY C N 1
ATOM 2582 C CA . GLY C 3 120 ? 164.172 189.850 131.236 1.00 20.65 120 GLY C CA 1
ATOM 2583 C C . GLY C 3 120 ? 162.826 189.332 131.693 1.00 20.65 120 GLY C C 1
ATOM 2584 O O . GLY C 3 120 ? 162.691 188.826 132.810 1.00 20.65 120 GLY C O 1
ATOM 2585 N N . ILE C 3 121 ? 161.819 189.456 130.825 1.00 20.62 121 ILE C N 1
ATOM 2586 C CA . ILE C 3 121 ? 160.471 189.009 131.162 1.00 20.62 121 ILE C CA 1
ATOM 2587 C C . ILE C 3 121 ? 160.439 187.501 131.367 1.00 20.62 121 ILE C C 1
ATOM 2588 O O . ILE C 3 121 ? 159.699 186.993 132.218 1.00 20.62 121 ILE C O 1
ATOM 2593 N N . SER C 3 122 ? 161.239 186.762 130.601 1.00 20.96 122 SER C N 1
ATOM 2594 C CA . SER C 3 122 ? 161.283 185.307 130.667 1.00 20.96 122 SER C CA 1
ATOM 2595 C C . SER C 3 122 ? 162.324 184.789 131.655 1.00 20.96 122 SER C C 1
ATOM 2596 O O . SER C 3 122 ? 162.820 183.667 131.493 1.00 20.96 122 SER C O 1
ATOM 2599 N N . THR C 3 123 ? 162.666 185.569 132.676 1.00 19.54 123 THR C N 1
ATOM 2600 C CA . THR C 3 123 ? 163.745 185.235 133.597 1.00 19.54 123 THR C CA 1
ATOM 2601 C C . THR C 3 123 ? 163.191 184.975 134.992 1.00 19.54 123 THR C C 1
ATOM 2602 O O . THR C 3 123 ? 162.377 185.754 135.498 1.00 19.54 123 THR C O 1
ATOM 2606 N N . GLU C 3 124 ? 163.636 183.882 135.604 1.00 19.34 124 GLU C N 1
ATOM 2607 C CA . GLU C 3 124 ? 163.367 183.586 137.003 1.00 19.34 124 GLU C CA 1
ATOM 2608 C C . GLU C 3 124 ? 164.559 184.026 137.848 1.00 19.34 124 GLU C C 1
ATOM 2609 O O . GLU C 3 124 ? 165.694 184.072 137.368 1.00 19.34 124 GLU C O 1
ATOM 2615 N N . ILE C 3 125 ? 164.293 184.371 139.106 1.00 18.80 125 ILE C N 1
ATOM 2616 C CA . ILE C 3 125 ? 165.312 184.900 140.005 1.00 18.80 125 ILE C CA 1
ATOM 2617 C C . ILE C 3 125 ? 165.399 184.018 141.244 1.00 18.80 125 ILE C C 1
ATOM 2618 O O . ILE C 3 125 ? 164.374 183.672 141.842 1.00 18.80 125 ILE C O 1
ATOM 2623 N N . SER C 3 126 ? 166.624 183.655 141.619 1.00 18.87 126 SER C N 1
ATOM 2624 C CA . SER C 3 126 ? 166.921 182.995 142.883 1.00 18.87 126 SER C CA 1
ATOM 2625 C C . SER C 3 126 ? 167.886 183.878 143.663 1.00 18.87 126 SER C C 1
ATOM 2626 O O . SER C 3 126 ? 168.972 184.203 143.168 1.00 18.87 126 SER C O 1
ATOM 2629 N N . ALA C 3 127 ? 167.496 184.259 144.877 1.00 18.59 127 ALA C N 1
ATOM 2630 C CA . ALA C 3 127 ? 168.311 185.146 145.700 1.00 18.59 127 ALA C CA 1
ATOM 2631 C C . ALA C 3 127 ? 169.360 184.320 146.434 1.00 18.59 127 ALA C C 1
ATOM 2632 O O . ALA C 3 127 ? 169.039 183.579 147.369 1.00 18.59 127 ALA C O 1
ATOM 2634 N N . GLY C 3 128 ? 170.613 184.442 146.009 1.00 18.30 128 GLY C N 1
ATOM 2635 C CA . GLY C 3 128 ? 171.721 183.750 146.627 1.00 18.30 128 GLY C CA 1
ATOM 2636 C C . GLY C 3 128 ? 172.505 184.559 147.635 1.00 18.30 128 GLY C C 1
ATOM 2637 O O . GLY C 3 128 ? 173.598 184.134 148.026 1.00 18.30 128 GLY C O 1
ATOM 2638 N N . GLU C 3 129 ? 171.994 185.713 148.061 1.00 19.22 129 GLU C N 1
ATOM 2639 C CA . GLU C 3 129 ? 172.711 186.542 149.020 1.00 19.22 129 GLU C CA 1
ATOM 2640 C C . GLU C 3 129 ? 172.875 185.804 150.343 1.00 19.22 129 GLU C C 1
ATOM 2641 O O . GLU C 3 129 ? 171.922 185.218 150.865 1.00 19.22 129 GLU C O 1
ATOM 2647 N N . GLY C 3 130 ? 174.091 185.830 150.880 1.00 18.08 130 GLY C N 1
ATOM 2648 C CA . GLY C 3 130 ? 174.377 185.169 152.135 1.00 18.08 130 GLY C CA 1
ATOM 2649 C C . GLY C 3 130 ? 174.541 183.668 152.061 1.00 18.08 130 GLY C C 1
ATOM 2650 O O . GLY C 3 130 ? 174.642 183.025 153.110 1.00 18.08 130 GLY C O 1
ATOM 2651 N N . LYS C 3 131 ? 174.567 183.087 150.865 1.00 16.69 131 LYS C N 1
ATOM 2652 C CA . LYS C 3 131 ? 174.723 181.650 150.694 1.00 16.69 131 LYS C CA 1
ATOM 2653 C C . LYS C 3 131 ? 175.940 181.356 149.826 1.00 16.69 131 LYS C C 1
ATOM 2654 O O . LYS C 3 131 ? 176.358 182.184 149.013 1.00 16.69 131 LYS C O 1
ATOM 2660 N N . ILE C 3 132 ? 176.502 180.164 150.009 1.00 15.17 132 ILE C N 1
ATOM 2661 C CA . ILE C 3 132 ? 177.669 179.710 149.262 1.00 15.17 132 ILE C CA 1
ATOM 2662 C C . ILE C 3 132 ? 177.201 178.755 148.174 1.00 15.17 132 ILE C C 1
ATOM 2663 O O . ILE C 3 132 ? 176.379 177.867 148.428 1.00 15.17 132 ILE C O 1
ATOM 2668 N N . TYR C 3 133 ? 177.713 178.933 146.961 1.00 15.32 133 TYR C N 1
ATOM 2669 C CA . TYR C 3 133 ? 177.328 178.105 145.826 1.00 15.32 133 TYR C CA 1
ATOM 2670 C C . TYR C 3 133 ? 178.538 177.336 145.320 1.00 15.32 133 TYR C C 1
ATOM 2671 O O . TYR C 3 133 ? 179.605 177.920 145.106 1.00 15.32 133 TYR C O 1
ATOM 2680 N N . THR C 3 134 ? 178.370 176.027 145.139 1.00 14.96 134 THR C N 1
ATOM 2681 C CA . THR C 3 134 ? 179.432 175.171 144.630 1.00 14.96 134 THR C CA 1
ATOM 2682 C C . THR C 3 134 ? 178.895 174.326 143.484 1.00 14.96 134 THR C C 1
ATOM 2683 O O . THR C 3 134 ? 177.685 174.208 143.278 1.00 14.96 134 THR C O 1
ATOM 2687 N N . ALA C 3 135 ? 179.817 173.747 142.723 1.00 15.63 135 ALA C N 1
ATOM 2688 C CA . ALA C 3 135 ? 179.440 172.771 141.715 1.00 15.63 135 ALA C CA 1
ATOM 2689 C C . ALA C 3 135 ? 178.976 171.481 142.380 1.00 15.63 135 ALA C C 1
ATOM 2690 O O . ALA C 3 135 ? 179.396 171.142 143.490 1.00 15.63 135 ALA C O 1
ATOM 2692 N N . GLY C 3 136 ? 178.091 170.765 141.694 1.00 15.95 136 GLY C N 1
ATOM 2693 C CA . GLY C 3 136 ? 177.663 169.473 142.199 1.00 15.95 136 GLY C CA 1
ATOM 2694 C C . GLY C 3 136 ? 178.829 168.503 142.271 1.00 15.95 136 GLY C C 1
ATOM 2695 O O . GLY C 3 136 ? 179.703 168.485 141.402 1.00 15.95 136 GLY C O 1
ATOM 2696 N N . GLY C 3 137 ? 178.846 167.701 143.330 1.00 16.77 137 GLY C N 1
ATOM 2697 C CA . GLY C 3 137 ? 179.918 166.748 143.509 1.00 16.77 137 GLY C CA 1
ATOM 2698 C C . GLY C 3 137 ? 179.796 165.553 142.583 1.00 16.77 137 GLY C C 1
ATOM 2699 O O . GLY C 3 137 ? 178.727 165.224 142.069 1.00 16.77 137 GLY C O 1
ATOM 2700 N N . LEU C 3 138 ? 180.930 164.893 142.371 1.00 18.99 138 LEU C N 1
ATOM 2701 C CA . LEU C 3 138 ? 181.003 163.669 141.586 1.00 18.99 138 LEU C CA 1
ATOM 2702 C C . LEU C 3 138 ? 181.493 162.537 142.474 1.00 18.99 138 LEU C C 1
ATOM 2703 O O . LEU C 3 138 ? 182.503 162.683 143.171 1.00 18.99 138 LEU C O 1
ATOM 2708 N N . ASP C 3 139 ? 180.781 161.415 142.448 1.00 21.21 139 ASP C N 1
ATOM 2709 C CA . ASP C 3 139 ? 181.166 160.214 143.179 1.00 21.21 139 ASP C CA 1
ATOM 2710 C C . ASP C 3 139 ? 181.512 159.143 142.152 1.00 21.21 139 ASP C C 1
ATOM 2711 O O . ASP C 3 139 ? 180.621 158.592 141.498 1.00 21.21 139 ASP C O 1
ATOM 2716 N N . THR C 3 140 ? 182.802 158.848 142.014 1.00 22.08 140 THR C N 1
ATOM 2717 C CA . THR C 3 140 ? 183.291 157.965 140.963 1.00 22.08 140 THR C CA 1
ATOM 2718 C C . THR C 3 140 ? 183.509 156.531 141.426 1.00 22.08 140 THR C C 1
ATOM 2719 O O . THR C 3 140 ? 183.977 155.708 140.633 1.00 22.08 140 THR C O 1
ATOM 2723 N N . HIS C 3 141 ? 183.191 156.208 142.679 1.00 22.04 141 HIS C N 1
ATOM 2724 C CA . HIS C 3 141 ? 183.282 154.840 143.193 1.00 22.04 141 HIS C CA 1
ATOM 2725 C C . HIS C 3 141 ? 181.951 154.535 143.874 1.00 22.04 141 HIS C C 1
ATOM 2726 O O . HIS C 3 141 ? 181.800 154.738 145.081 1.00 22.04 141 HIS C O 1
ATOM 2733 N N . VAL C 3 142 ? 180.986 154.052 143.097 1.00 19.29 142 VAL C N 1
ATOM 2734 C CA . VAL C 3 142 ? 179.638 153.786 143.586 1.00 19.29 142 VAL C CA 1
ATOM 2735 C C . VAL C 3 142 ? 179.251 152.373 143.179 1.00 19.29 142 VAL C C 1
ATOM 2736 O O . VAL C 3 142 ? 179.288 152.033 141.991 1.00 19.29 142 VAL C O 1
ATOM 2740 N N . HIS C 3 143 ? 178.890 151.549 144.157 1.00 19.16 143 HIS C N 1
ATOM 2741 C CA . HIS C 3 143 ? 178.302 150.251 143.862 1.00 19.16 143 HIS C CA 1
ATOM 2742 C C . HIS C 3 143 ? 176.810 150.429 143.607 1.00 19.16 143 HIS C C 1
ATOM 2743 O O . HIS C 3 143 ? 176.094 151.004 144.432 1.00 19.16 143 HIS C O 1
ATOM 2750 N N . TRP C 3 144 ? 176.348 149.942 142.456 1.00 16.90 144 TRP C N 1
ATOM 2751 C CA . TRP C 3 144 ? 174.975 150.154 141.995 1.00 16.90 144 TRP C CA 1
ATOM 2752 C C . TRP C 3 144 ? 174.089 149.086 142.636 1.00 16.90 144 TRP C C 1
ATOM 2753 O O . TRP C 3 144 ? 173.734 148.073 142.030 1.00 16.90 144 TRP C O 1
ATOM 2764 N N . LEU C 3 145 ? 173.727 149.326 143.897 1.00 18.14 145 LEU C N 1
ATOM 2765 C CA . LEU C 3 145 ? 173.083 148.319 144.733 1.00 18.14 145 LEU C CA 1
ATOM 2766 C C . LEU C 3 145 ? 171.605 148.581 144.981 1.00 18.14 145 LEU C C 1
ATOM 2767 O O . LEU C 3 145 ? 170.784 147.680 144.782 1.00 18.14 145 LEU C O 1
ATOM 2772 N N . GLU C 3 146 ? 171.231 149.779 145.421 1.00 17.30 146 GLU C N 1
ATOM 2773 C CA . GLU C 3 146 ? 169.826 150.102 145.627 1.00 17.30 146 GLU C CA 1
ATOM 2774 C C . GLU C 3 146 ? 169.544 151.520 145.155 1.00 17.30 146 GLU C C 1
ATOM 2775 O O . GLU C 3 146 ? 170.415 152.393 145.246 1.00 17.30 146 GLU C O 1
ATOM 2781 N N . PRO C 3 147 ? 168.338 151.774 144.637 1.00 16.57 147 PRO C N 1
ATOM 2782 C CA . PRO C 3 147 ? 168.037 153.110 144.090 1.00 16.57 147 PRO C CA 1
ATOM 2783 C C . PRO C 3 147 ? 168.115 154.236 145.106 1.00 16.57 147 PRO C C 1
ATOM 2784 O O . PRO C 3 147 ? 168.466 155.363 144.735 1.00 16.57 147 PRO C O 1
ATOM 2788 N N . GLU C 3 148 ? 167.809 153.974 146.378 1.00 17.50 148 GLU C N 1
ATOM 2789 C CA . GLU C 3 148 ? 167.765 155.056 147.357 1.00 17.50 148 GLU C CA 1
ATOM 2790 C C . GLU C 3 148 ? 169.130 155.675 147.634 1.00 17.50 148 GLU C C 1
ATOM 2791 O O . GLU C 3 148 ? 169.205 156.615 148.432 1.00 17.50 148 GLU C O 1
ATOM 2797 N N . ILE C 3 149 ? 170.204 155.188 147.007 1.00 16.11 149 ILE C N 1
ATOM 2798 C CA . ILE C 3 149 ? 171.471 155.904 147.074 1.00 16.11 149 ILE C CA 1
ATOM 2799 C C . ILE C 3 149 ? 171.387 157.241 146.353 1.00 16.11 149 ILE C C 1
ATOM 2800 O O . ILE C 3 149 ? 172.164 158.152 146.660 1.00 16.11 149 ILE C O 1
ATOM 2805 N N . VAL C 3 150 ? 170.468 157.387 145.401 1.00 15.20 150 VAL C N 1
ATOM 2806 C CA . VAL C 3 150 ? 170.342 158.631 144.642 1.00 15.20 150 VAL C CA 1
ATOM 2807 C C . VAL C 3 150 ? 169.874 159.765 145.554 1.00 15.20 150 VAL C C 1
ATOM 2808 O O . VAL C 3 150 ? 170.557 160.798 145.619 1.00 15.20 150 VAL C O 1
ATOM 2812 N N . PRO C 3 151 ? 168.744 159.651 146.270 1.00 14.94 151 PRO C N 1
ATOM 2813 C CA . PRO C 3 151 ? 168.363 160.756 147.170 1.00 14.94 151 PRO C CA 1
ATOM 2814 C C . PRO C 3 151 ? 169.377 161.018 148.269 1.00 14.94 151 PRO C C 1
ATOM 2815 O O . PRO C 3 151 ? 169.522 162.168 148.700 1.00 14.94 151 PRO C O 1
ATOM 2819 N N . VAL C 3 152 ? 170.079 159.987 148.743 1.00 14.80 152 VAL C N 1
ATOM 2820 C CA . VAL C 3 152 ? 171.121 160.196 149.745 1.00 14.80 152 VAL C CA 1
ATOM 2821 C C . VAL C 3 152 ? 172.271 161.004 149.156 1.00 14.80 152 VAL C C 1
ATOM 2822 O O . VAL C 3 152 ? 172.744 161.973 149.761 1.00 14.80 152 VAL C O 1
ATOM 2826 N N . ALA C 3 153 ? 172.722 160.628 147.956 1.00 14.83 153 ALA C N 1
ATOM 2827 C CA . ALA C 3 153 ? 173.822 161.340 147.314 1.00 14.83 153 ALA C CA 1
ATOM 2828 C C . ALA C 3 153 ? 173.482 162.809 147.105 1.00 14.83 153 ALA C C 1
ATOM 2829 O O . ALA C 3 153 ? 174.305 163.690 147.380 1.00 14.83 153 ALA C O 1
ATOM 2831 N N . LEU C 3 154 ? 172.267 163.094 146.629 1.00 14.66 154 LEU C N 1
ATOM 2832 C CA . LEU C 3 154 ? 171.836 164.480 146.490 1.00 14.66 154 LEU C CA 1
ATOM 2833 C C . LEU C 3 154 ? 171.774 165.179 147.839 1.00 14.66 154 LEU C C 1
ATOM 2834 O O . LEU C 3 154 ? 172.032 166.384 147.925 1.00 14.66 154 LEU C O 1
ATOM 2839 N N . ASP C 3 155 ? 171.436 164.446 148.903 1.00 15.92 155 ASP C N 1
ATOM 2840 C CA . ASP C 3 155 ? 171.468 165.022 150.240 1.00 15.92 155 ASP C CA 1
ATOM 2841 C C . ASP C 3 155 ? 172.883 165.332 150.705 1.00 15.92 155 ASP C C 1
ATOM 2842 O O . ASP C 3 155 ? 173.048 166.073 151.679 1.00 15.92 155 ASP C O 1
ATOM 2847 N N . GLY C 3 156 ? 173.898 164.782 150.045 1.00 15.59 156 GLY C N 1
ATOM 2848 C CA . GLY C 3 156 ? 175.284 165.096 150.310 1.00 15.59 156 GLY C CA 1
ATOM 2849 C C . GLY C 3 156 ? 175.937 166.021 149.305 1.00 15.59 156 GLY C C 1
ATOM 2850 O O . GLY C 3 156 ? 177.159 166.201 149.359 1.00 15.59 156 GLY C O 1
ATOM 2851 N N . GLY C 3 157 ? 175.170 166.614 148.393 1.00 15.54 157 GLY C N 1
ATOM 2852 C CA . GLY C 3 157 ? 175.734 167.494 147.388 1.00 15.54 157 GLY C CA 1
ATOM 2853 C C . GLY C 3 157 ? 176.315 166.803 146.177 1.00 15.54 157 GLY C C 1
ATOM 2854 O O . GLY C 3 157 ? 177.160 167.389 145.493 1.00 15.54 157 GLY C O 1
ATOM 2855 N N . ILE C 3 158 ? 175.887 165.579 145.883 1.00 16.46 158 ILE C N 1
ATOM 2856 C CA . ILE C 3 158 ? 176.410 164.792 144.770 1.00 16.46 158 ILE C CA 1
ATOM 2857 C C . ILE C 3 158 ? 175.363 164.776 143.665 1.00 16.46 158 ILE C C 1
ATOM 2858 O O . ILE C 3 158 ? 174.217 164.372 143.894 1.00 16.46 158 ILE C O 1
ATOM 2863 N N . THR C 3 159 ? 175.757 165.210 142.466 1.00 17.14 159 THR C N 1
ATOM 2864 C CA . THR C 3 159 ? 174.863 165.243 141.317 1.00 17.14 159 THR C CA 1
ATOM 2865 C C . THR C 3 159 ? 175.229 164.242 140.230 1.00 17.14 159 THR C C 1
ATOM 2866 O O . THR C 3 159 ? 174.442 164.056 139.292 1.00 17.14 159 THR C O 1
ATOM 2870 N N . THR C 3 160 ? 176.385 163.590 140.329 1.00 16.67 160 THR C N 1
ATOM 2871 C CA . THR C 3 160 ? 176.839 162.660 139.307 1.00 16.67 160 THR C CA 1
ATOM 2872 C C . THR C 3 160 ? 177.515 161.468 139.966 1.00 16.67 160 THR C C 1
ATOM 2873 O O . THR C 3 160 ? 178.296 161.627 140.908 1.00 16.67 160 THR C O 1
ATOM 2877 N N . VAL C 3 161 ? 177.208 160.277 139.462 1.00 16.44 161 VAL C N 1
ATOM 2878 C CA . VAL C 3 161 ? 177.825 159.039 139.916 1.00 16.44 161 VAL C CA 1
ATOM 2879 C C . VAL C 3 161 ? 178.406 158.306 138.715 1.00 16.44 161 VAL C C 1
ATOM 2880 O O . VAL C 3 161 ? 177.776 158.224 137.654 1.00 16.44 161 VAL C O 1
ATOM 2884 N N . ILE C 3 162 ? 179.624 157.804 138.874 1.00 19.35 162 ILE C N 1
ATOM 2885 C CA . ILE C 3 162 ? 180.193 156.809 137.976 1.00 19.35 162 ILE C CA 1
ATOM 2886 C C . ILE C 3 162 ? 180.165 155.497 138.748 1.00 19.35 162 ILE C C 1
ATOM 2887 O O . ILE C 3 162 ? 181.014 155.249 139.611 1.00 19.35 162 ILE C O 1
ATOM 2892 N N . ALA C 3 163 ? 179.182 154.662 138.446 1.00 17.89 163 ALA C N 1
ATOM 2893 C CA . ALA C 3 163 ? 178.851 153.491 139.239 1.00 17.89 163 ALA C CA 1
ATOM 2894 C C . ALA C 3 163 ? 179.037 152.224 138.414 1.00 17.89 163 ALA C C 1
ATOM 2895 O O . ALA C 3 163 ? 179.442 152.259 137.252 1.00 17.89 163 ALA C O 1
ATOM 2897 N N . GLY C 3 164 ? 178.747 151.092 139.046 1.00 17.92 164 GLY C N 1
ATOM 2898 C CA . GLY C 3 164 ? 178.788 149.803 138.391 1.00 17.92 164 GLY C CA 1
ATOM 2899 C C . GLY C 3 164 ? 178.131 148.743 139.247 1.00 17.92 164 GLY C C 1
ATOM 2900 O O . GLY C 3 164 ? 178.357 148.698 140.459 1.00 17.92 164 GLY C O 1
ATOM 2901 N N . GLY C 3 165 ? 177.311 147.899 138.649 1.00 17.41 165 GLY C N 1
ATOM 2902 C CA . GLY C 3 165 ? 176.672 146.835 139.388 1.00 17.41 165 GLY C CA 1
ATOM 2903 C C . GLY C 3 165 ? 175.365 146.419 138.746 1.00 17.41 165 GLY C C 1
ATOM 2904 O O . GLY C 3 165 ? 175.008 146.870 137.662 1.00 17.41 165 GLY C O 1
ATOM 2905 N N . THR C 3 166 ? 174.656 145.539 139.458 1.00 18.47 166 THR C N 1
ATOM 2906 C CA . THR C 3 166 ? 173.460 144.882 138.945 1.00 18.47 166 THR C CA 1
ATOM 2907 C C . THR C 3 166 ? 172.303 144.910 139.935 1.00 18.47 166 THR C C 1
ATOM 2908 O O . THR C 3 166 ? 171.311 144.202 139.727 1.00 18.47 166 THR C O 1
ATOM 2912 N N . GLY C 3 167 ? 172.398 145.699 141.000 1.00 19.19 167 GLY C N 1
ATOM 2913 C CA . GLY C 3 167 ? 171.441 145.609 142.083 1.00 19.19 167 GLY C CA 1
ATOM 2914 C C . GLY C 3 167 ? 172.029 144.861 143.260 1.00 19.19 167 GLY C C 1
ATOM 2915 O O . GLY C 3 167 ? 173.248 144.873 143.452 1.00 19.19 167 GLY C O 1
ATOM 2916 N N . MET C 3 168 ? 171.190 144.192 144.045 1.00 19.98 168 MET C N 1
ATOM 2917 C CA . MET C 3 168 ? 171.654 143.506 145.251 1.00 19.98 168 MET C CA 1
ATOM 2918 C C . MET C 3 168 ? 172.157 142.096 144.949 1.00 19.98 168 MET C C 1
ATOM 2919 O O . MET C 3 168 ? 171.720 141.114 145.546 1.00 19.98 168 MET C O 1
ATOM 2924 N N . ASN C 3 169 ? 173.093 141.994 144.011 1.00 19.75 169 ASN C N 1
ATOM 2925 C CA . ASN C 3 169 ? 173.788 140.749 143.721 1.00 19.75 169 ASN C CA 1
ATOM 2926 C C . ASN C 3 169 ? 175.170 140.771 144.364 1.00 19.75 169 ASN C C 1
ATOM 2927 O O . ASN C 3 169 ? 175.768 141.832 144.554 1.00 19.75 169 ASN C O 1
ATOM 2932 N N . ASP C 3 170 ? 175.671 139.579 144.699 1.00 21.58 170 ASP C N 1
ATOM 2933 C CA . ASP C 3 170 ? 176.944 139.476 145.409 1.00 21.58 170 ASP C CA 1
ATOM 2934 C C . ASP C 3 170 ? 178.092 140.051 144.588 1.00 21.58 170 ASP C C 1
ATOM 2935 O O . ASP C 3 170 ? 178.995 140.696 145.136 1.00 21.58 170 ASP C O 1
ATOM 2940 N N . GLY C 3 171 ? 178.079 139.823 143.273 1.00 20.13 171 GLY C N 1
ATOM 2941 C CA . GLY C 3 171 ? 179.084 140.434 142.418 1.00 20.13 171 GLY C CA 1
ATOM 2942 C C . GLY C 3 171 ? 179.078 141.948 142.510 1.00 20.13 171 GLY C C 1
ATOM 2943 O O . GLY C 3 171 ? 180.133 142.585 142.501 1.00 20.13 171 GLY C O 1
ATOM 2944 N N . THR C 3 172 ? 177.887 142.543 142.603 1.00 19.10 172 THR C N 1
ATOM 2945 C CA . THR C 3 172 ? 177.793 143.986 142.796 1.00 19.10 172 THR C CA 1
ATOM 2946 C C . THR C 3 172 ? 178.155 144.374 144.224 1.00 19.10 172 THR C C 1
ATOM 2947 O O . THR C 3 172 ? 178.766 145.424 144.453 1.00 19.10 172 THR C O 1
ATOM 2951 N N . LYS C 3 173 ? 177.794 143.535 145.198 1.00 19.82 173 LYS C N 1
ATOM 2952 C CA . LYS C 3 173 ? 178.165 143.809 146.583 1.00 19.82 173 LYS C CA 1
ATOM 2953 C C . LYS C 3 173 ? 179.677 143.867 146.751 1.00 19.82 173 LYS C C 1
ATOM 2954 O O . LYS C 3 173 ? 180.178 144.581 147.626 1.00 19.82 173 LYS C O 1
ATOM 2960 N N . ALA C 3 174 ? 180.416 143.130 145.924 1.00 20.21 174 ALA C N 1
ATOM 2961 C CA . ALA C 3 174 ? 181.871 143.114 146.010 1.00 20.21 174 ALA C CA 1
ATOM 2962 C C . ALA C 3 174 ? 182.531 144.149 145.105 1.00 20.21 174 ALA C C 1
ATOM 2963 O O . ALA C 3 174 ? 183.489 144.809 145.522 1.00 20.21 174 ALA C O 1
ATOM 2965 N N . THR C 3 175 ? 182.044 144.310 143.874 1.00 19.76 175 THR C N 1
ATOM 2966 C CA . THR C 3 175 ? 182.725 145.100 142.856 1.00 19.76 175 THR C CA 1
ATOM 2967 C C . THR C 3 175 ? 181.755 146.059 142.179 1.00 19.76 175 THR C C 1
ATOM 2968 O O . THR C 3 175 ? 180.546 145.819 142.137 1.00 19.76 175 THR C O 1
ATOM 2972 N N . THR C 3 176 ? 182.304 147.151 141.641 1.00 19.79 176 THR C N 1
ATOM 2973 C CA . THR C 3 176 ? 181.535 148.098 140.827 1.00 19.79 176 THR C CA 1
ATOM 2974 C C . THR C 3 176 ? 181.632 147.694 139.356 1.00 19.79 176 THR C C 1
ATOM 2975 O O . THR C 3 176 ? 182.335 148.303 138.548 1.00 19.79 176 THR C O 1
ATOM 2979 N N . VAL C 3 177 ? 180.900 146.638 139.013 1.00 18.81 177 VAL C N 1
ATOM 2980 C CA . VAL C 3 177 ? 180.963 146.047 137.683 1.00 18.81 177 VAL C CA 1
ATOM 2981 C C . VAL C 3 177 ? 179.548 145.791 137.189 1.00 18.81 177 VAL C C 1
ATOM 2982 O O . VAL C 3 177 ? 178.797 145.030 137.810 1.00 18.81 177 VAL C O 1
ATOM 2986 N N . SER C 3 178 ? 179.186 146.425 136.071 1.00 18.46 178 SER C N 1
ATOM 2987 C CA . SER C 3 178 ? 177.998 146.057 135.317 1.00 18.46 178 SER C CA 1
ATOM 2988 C C . SER C 3 178 ? 178.443 145.131 134.194 1.00 18.46 178 SER C C 1
ATOM 2989 O O . SER C 3 178 ? 178.888 145.612 133.142 1.00 18.46 178 SER C O 1
ATOM 2992 N N . PRO C 3 179 ? 178.356 143.810 134.361 1.00 18.16 179 PRO C N 1
ATOM 2993 C CA . PRO C 3 179 ? 178.956 142.892 133.380 1.00 18.16 179 PRO C CA 1
ATOM 2994 C C . PRO C 3 179 ? 178.086 142.757 132.140 1.00 18.16 179 PRO C C 1
ATOM 2995 O O . PRO C 3 179 ? 176.948 142.289 132.210 1.00 18.16 179 PRO C O 1
ATOM 2999 N N . GLY C 3 180 ? 178.629 143.173 131.001 1.00 18.20 180 GLY C N 1
ATOM 3000 C CA . GLY C 3 180 ? 178.029 142.871 129.722 1.00 18.20 180 GLY C CA 1
ATOM 3001 C C . GLY C 3 180 ? 176.913 143.805 129.300 1.00 18.20 180 GLY C C 1
ATOM 3002 O O . GLY C 3 180 ? 176.482 144.716 130.017 1.00 18.20 180 GLY C O 1
ATOM 3003 N N . LYS C 3 181 ? 176.432 143.540 128.083 1.00 19.23 181 LYS C N 1
ATOM 3004 C CA . LYS C 3 181 ? 175.428 144.392 127.460 1.00 19.23 181 LYS C CA 1
ATOM 3005 C C . LYS C 3 181 ? 174.135 144.413 128.263 1.00 19.23 181 LYS C C 1
ATOM 3006 O O . LYS C 3 181 ? 173.537 145.478 128.450 1.00 19.23 181 LYS C O 1
ATOM 3012 N N . PHE C 3 182 ? 173.686 143.250 128.742 1.00 17.88 182 PHE C N 1
ATOM 3013 C CA . PHE C 3 182 ? 172.422 143.194 129.469 1.00 17.88 182 PHE C CA 1
ATOM 3014 C C . PHE C 3 182 ? 172.459 144.083 130.704 1.00 17.88 182 PHE C C 1
ATOM 3015 O O . PHE C 3 182 ? 171.546 144.883 130.934 1.00 17.88 182 PHE C O 1
ATOM 3023 N N . TRP C 3 183 ? 173.516 143.970 131.504 1.00 17.18 183 TRP C N 1
ATOM 3024 C CA . TRP C 3 183 ? 173.558 144.716 132.753 1.00 17.18 183 TRP C CA 1
ATOM 3025 C C . TRP C 3 183 ? 173.888 146.187 132.536 1.00 17.18 183 TRP C C 1
ATOM 3026 O O . TRP C 3 183 ? 173.394 147.038 133.282 1.00 17.18 183 TRP C O 1
ATOM 3037 N N . VAL C 3 184 ? 174.683 146.515 131.515 1.00 17.21 184 VAL C N 1
ATOM 3038 C CA . VAL C 3 184 ? 174.889 147.923 131.180 1.00 17.21 184 VAL C CA 1
ATOM 3039 C C . VAL C 3 184 ? 173.573 148.561 130.743 1.00 17.21 184 VAL C C 1
ATOM 3040 O O . VAL C 3 184 ? 173.228 149.672 131.171 1.00 17.21 184 VAL C O 1
ATOM 3044 N N . LYS C 3 185 ? 172.812 147.860 129.897 1.00 17.70 185 LYS C N 1
ATOM 3045 C CA . LYS C 3 185 ? 171.513 148.359 129.462 1.00 17.70 185 LYS C CA 1
ATOM 3046 C C . LYS C 3 185 ? 170.548 148.488 130.634 1.00 17.70 185 LYS C C 1
ATOM 3047 O O . LYS C 3 185 ? 169.794 149.461 130.718 1.00 17.70 185 LYS C O 1
ATOM 3053 N N . SER C 3 186 ? 170.552 147.511 131.544 1.00 16.74 186 SER C N 1
ATOM 3054 C CA . SER C 3 186 ? 169.682 147.583 132.713 1.00 16.74 186 SER C CA 1
ATOM 3055 C C . SER C 3 186 ? 170.043 148.769 133.598 1.00 16.74 186 SER C C 1
ATOM 3056 O O . SER C 3 186 ? 169.157 149.464 134.105 1.00 16.74 186 SER C O 1
ATOM 3059 N N . ALA C 3 187 ? 171.341 149.015 133.795 1.00 16.38 187 ALA C N 1
ATOM 3060 C CA . ALA C 3 187 ? 171.764 150.170 134.578 1.00 16.38 187 ALA C CA 1
ATOM 3061 C C . ALA C 3 187 ? 171.320 151.472 133.924 1.00 16.38 187 ALA C C 1
ATOM 3062 O O . ALA C 3 187 ? 170.821 152.377 134.603 1.00 16.38 187 ALA C O 1
ATOM 3064 N N . LEU C 3 188 ? 171.492 151.584 132.604 1.00 16.38 188 LEU C N 1
ATOM 3065 C CA . LEU C 3 188 ? 171.074 152.801 131.911 1.00 16.38 188 LEU C CA 1
ATOM 3066 C C . LEU C 3 188 ? 169.562 152.988 131.987 1.00 16.38 188 LEU C C 1
ATOM 3067 O O . LEU C 3 188 ? 169.076 154.105 132.201 1.00 16.38 188 LEU C O 1
ATOM 3072 N N . GLN C 3 189 ? 168.805 151.901 131.833 1.00 17.21 189 GLN C N 1
ATOM 3073 C CA . GLN C 3 189 ? 167.350 151.985 131.890 1.00 17.21 189 GLN C CA 1
ATOM 3074 C C . GLN C 3 189 ? 166.868 152.368 133.284 1.00 17.21 189 GLN C C 1
ATOM 3075 O O . GLN C 3 189 ? 165.910 153.138 133.425 1.00 17.21 189 GLN C O 1
ATOM 3081 N N . ALA C 3 190 ? 167.508 151.834 134.327 1.00 16.03 190 ALA C N 1
ATOM 3082 C CA . ALA C 3 190 ? 167.151 152.221 135.688 1.00 16.03 190 ALA C CA 1
ATOM 3083 C C . ALA C 3 190 ? 167.499 153.681 135.956 1.00 16.03 190 ALA C C 1
ATOM 3084 O O . ALA C 3 190 ? 166.696 154.417 136.540 1.00 16.03 190 ALA C O 1
ATOM 3086 N N . ALA C 3 191 ? 168.688 154.119 135.532 1.00 16.12 191 ALA C N 1
ATOM 3087 C CA . ALA C 3 191 ? 169.078 155.514 135.699 1.00 16.12 191 ALA C CA 1
ATOM 3088 C C . ALA C 3 191 ? 168.185 156.461 134.910 1.00 16.12 191 ALA C C 1
ATOM 3089 O O . ALA C 3 191 ? 168.064 157.632 135.284 1.00 16.12 191 ALA C O 1
ATOM 3091 N N . ASP C 3 192 ? 167.562 155.977 133.832 1.00 17.99 192 ASP C N 1
ATOM 3092 C CA . ASP C 3 192 ? 166.637 156.807 133.066 1.00 17.99 192 ASP C CA 1
ATOM 3093 C C . ASP C 3 192 ? 165.498 157.334 133.932 1.00 17.99 192 ASP C C 1
ATOM 3094 O O . ASP C 3 192 ? 164.919 158.380 133.622 1.00 17.99 192 ASP C O 1
ATOM 3099 N N . GLY C 3 193 ? 165.164 156.631 135.013 1.00 17.24 193 GLY C N 1
ATOM 3100 C CA . GLY C 3 193 ? 164.121 157.080 135.914 1.00 17.24 193 GLY C CA 1
ATOM 3101 C C . GLY C 3 193 ? 164.623 157.502 137.280 1.00 17.24 193 GLY C C 1
ATOM 3102 O O . GLY C 3 193 ? 163.929 157.320 138.283 1.00 17.24 193 GLY C O 1
ATOM 3103 N N . LEU C 3 194 ? 165.831 158.061 137.334 1.00 16.59 194 LEU C N 1
ATOM 3104 C CA . LEU C 3 194 ? 166.401 158.597 138.562 1.00 16.59 194 LEU C CA 1
ATOM 3105 C C . LEU C 3 194 ? 166.999 159.969 138.284 1.00 16.59 194 LEU C C 1
ATOM 3106 O O . LEU C 3 194 ? 167.572 160.200 137.216 1.00 16.59 194 LEU C O 1
ATOM 3111 N N . SER C 3 195 ? 166.864 160.878 139.251 1.00 17.02 195 SER C N 1
ATOM 3112 C CA . SER C 3 195 ? 167.311 162.262 139.082 1.00 17.02 195 SER C CA 1
ATOM 3113 C C . SER C 3 195 ? 168.772 162.400 139.513 1.00 17.02 195 SER C C 1
ATOM 3114 O O . SER C 3 195 ? 169.105 162.943 140.568 1.00 17.02 195 SER C O 1
ATOM 3117 N N . ILE C 3 196 ? 169.655 161.895 138.653 1.00 16.03 196 ILE C N 1
ATOM 3118 C CA . ILE C 3 196 ? 171.093 161.981 138.876 1.00 16.03 196 ILE C CA 1
ATOM 3119 C C . ILE C 3 196 ? 171.781 161.777 137.537 1.00 16.03 196 ILE C C 1
ATOM 3120 O O . ILE C 3 196 ? 171.261 161.088 136.655 1.00 16.03 196 ILE C O 1
ATOM 3125 N N . ASN C 3 197 ? 172.946 162.401 137.372 1.00 16.10 197 ASN C N 1
ATOM 3126 C CA . ASN C 3 197 ? 173.795 162.093 136.229 1.00 16.10 197 ASN C CA 1
ATOM 3127 C C . ASN C 3 197 ? 174.525 160.788 136.509 1.00 16.10 197 ASN C C 1
ATOM 3128 O O . ASN C 3 197 ? 175.034 160.585 137.614 1.00 16.10 197 ASN C O 1
ATOM 3133 N N . ALA C 3 198 ? 174.565 159.893 135.526 1.00 16.41 198 ALA C N 1
ATOM 3134 C CA . ALA C 3 198 ? 175.098 158.561 135.778 1.00 16.41 198 ALA C CA 1
ATOM 3135 C C . ALA C 3 198 ? 175.914 158.055 134.600 1.00 16.41 198 ALA C C 1
ATOM 3136 O O . ALA C 3 198 ? 175.502 158.184 133.444 1.00 16.41 198 ALA C O 1
ATOM 3138 N N . GLY C 3 199 ? 177.075 157.480 134.914 1.00 17.27 199 GLY C N 1
ATOM 3139 C CA . GLY C 3 199 ? 177.796 156.650 133.977 1.00 17.27 199 GLY C CA 1
ATOM 3140 C C . GLY C 3 199 ? 178.110 155.324 134.643 1.00 17.27 199 GLY C C 1
ATOM 3141 O O . GLY C 3 199 ? 178.053 155.197 135.863 1.00 17.27 199 GLY C O 1
ATOM 3142 N N . PHE C 3 200 ? 178.437 154.327 133.825 1.00 16.57 200 PHE C N 1
ATOM 3143 C CA . PHE C 3 200 ? 178.577 152.979 134.358 1.00 16.57 200 PHE C CA 1
ATOM 3144 C C . PHE C 3 200 ? 179.814 152.287 133.802 1.00 16.57 200 PHE C C 1
ATOM 3145 O O . PHE C 3 200 ? 180.258 152.562 132.685 1.00 16.57 200 PHE C O 1
ATOM 3153 N N . LEU C 3 201 ? 180.356 151.374 134.606 1.00 18.48 201 LEU C N 1
ATOM 3154 C CA . LEU C 3 201 ? 181.594 150.666 134.313 1.00 18.48 201 LEU C CA 1
ATOM 3155 C C . LEU C 3 201 ? 181.314 149.186 134.093 1.00 18.48 201 LEU C C 1
ATOM 3156 O O . LEU C 3 201 ? 180.445 148.604 134.749 1.00 18.48 201 LEU C O 1
ATOM 3161 N N . ALA C 3 202 ? 182.055 148.583 133.170 1.00 19.29 202 ALA C N 1
ATOM 3162 C CA . ALA C 3 202 ? 181.907 147.179 132.831 1.00 19.29 202 ALA C CA 1
ATOM 3163 C C . ALA C 3 202 ? 183.058 146.368 133.430 1.00 19.29 202 ALA C C 1
ATOM 3164 O O . ALA C 3 202 ? 183.894 146.887 134.176 1.00 19.29 202 ALA C O 1
ATOM 3166 N N . LYS C 3 203 ? 183.105 145.078 133.102 1.00 19.90 203 LYS C N 1
ATOM 3167 C CA . LYS C 3 203 ? 184.089 144.160 133.664 1.00 19.90 203 LYS C CA 1
ATOM 3168 C C . LYS C 3 203 ? 185.370 144.205 132.839 1.00 19.90 203 LYS C C 1
ATOM 3169 O O . LYS C 3 203 ? 185.372 143.822 131.664 1.00 19.90 203 LYS C O 1
ATOM 3175 N N . GLY C 3 204 ? 186.455 144.668 133.455 1.00 22.62 204 GLY C N 1
ATOM 3176 C CA . GLY C 3 204 ? 187.737 144.730 132.782 1.00 22.62 204 GLY C CA 1
ATOM 3177 C C . GLY C 3 204 ? 188.573 143.476 132.944 1.00 22.62 204 GLY C C 1
ATOM 3178 O O . GLY C 3 204 ? 189.630 143.507 133.582 1.00 22.62 204 GLY C O 1
ATOM 3179 N N . GLN C 3 205 ? 188.112 142.364 132.374 1.00 23.16 205 GLN C N 1
ATOM 3180 C CA . GLN C 3 205 ? 188.849 141.110 132.421 1.00 23.16 205 GLN C CA 1
ATOM 3181 C C . GLN C 3 205 ? 188.600 140.342 131.132 1.00 23.16 205 GLN C C 1
ATOM 3182 O O . GLN C 3 205 ? 187.612 140.571 130.431 1.00 23.16 205 GLN C O 1
ATOM 3188 N N . GLY C 3 206 ? 189.504 139.419 130.833 1.00 25.95 206 GLY C N 1
ATOM 3189 C CA . GLY C 3 206 ? 189.367 138.561 129.675 1.00 25.95 206 GLY C CA 1
ATOM 3190 C C . GLY C 3 206 ? 190.134 139.056 128.464 1.00 25.95 206 GLY C C 1
ATOM 3191 O O . GLY C 3 206 ? 191.034 139.893 128.548 1.00 25.95 206 GLY C O 1
ATOM 3192 N N . MET C 3 207 ? 189.754 138.513 127.309 1.00 27.47 207 MET C N 1
ATOM 3193 C CA . MET C 3 207 ? 190.392 138.861 126.049 1.00 27.47 207 MET C CA 1
ATOM 3194 C C . MET C 3 207 ? 189.822 140.171 125.509 1.00 27.47 207 MET C C 1
ATOM 3195 O O . MET C 3 207 ? 188.973 140.817 126.129 1.00 27.47 207 MET C O 1
ATOM 3200 N N . GLU C 3 208 ? 190.299 140.570 124.328 1.00 29.31 208 GLU C N 1
ATOM 3201 C CA . GLU C 3 208 ? 189.981 141.897 123.808 1.00 29.31 208 GLU C CA 1
ATOM 3202 C C . GLU C 3 208 ? 188.516 142.008 123.400 1.00 29.31 208 GLU C C 1
ATOM 3203 O O . GLU C 3 208 ? 187.846 142.991 123.733 1.00 29.31 208 GLU C O 1
ATOM 3209 N N . ASP C 3 209 ? 188.005 141.021 122.663 1.00 27.86 209 ASP C N 1
ATOM 3210 C CA . ASP C 3 209 ? 186.621 141.084 122.192 1.00 27.86 209 ASP C CA 1
ATOM 3211 C C . ASP C 3 209 ? 185.594 141.094 123.322 1.00 27.86 209 ASP C C 1
ATOM 3212 O O . ASP C 3 209 ? 184.658 141.914 123.264 1.00 27.86 209 ASP C O 1
ATOM 3217 N N . PRO C 3 210 ? 185.664 140.214 124.332 1.00 25.68 210 PRO C N 1
ATOM 3218 C CA . PRO C 3 210 ? 184.670 140.287 125.417 1.00 25.68 210 PRO C CA 1
ATOM 3219 C C . PRO C 3 210 ? 184.686 141.606 126.166 1.00 25.68 210 PRO C C 1
ATOM 3220 O O . PRO C 3 210 ? 183.625 142.074 126.598 1.00 25.68 210 PRO C O 1
ATOM 3224 N N . ILE C 3 211 ? 185.858 142.219 126.342 1.00 24.20 211 ILE C N 1
ATOM 3225 C CA . ILE C 3 211 ? 185.920 143.533 126.974 1.00 24.20 211 ILE C CA 1
ATOM 3226 C C . ILE C 3 211 ? 185.319 144.593 126.060 1.00 24.20 211 ILE C C 1
ATOM 3227 O O . ILE C 3 211 ? 184.545 145.450 126.502 1.00 24.20 211 ILE C O 1
ATOM 3232 N N . PHE C 3 212 ? 185.668 144.550 124.772 1.00 24.33 212 PHE C N 1
ATOM 3233 C CA . PHE C 3 212 ? 185.241 145.588 123.840 1.00 24.33 212 PHE C CA 1
ATOM 3234 C C . PHE C 3 212 ? 183.729 145.594 123.662 1.00 24.33 212 PHE C C 1
ATOM 3235 O O . PHE C 3 212 ? 183.119 146.664 123.546 1.00 24.33 212 PHE C O 1
ATOM 3243 N N . GLU C 3 213 ? 183.108 144.411 123.612 1.00 23.46 213 GLU C N 1
ATOM 3244 C CA . GLU C 3 213 ? 181.667 144.369 123.378 1.00 23.46 213 GLU C CA 1
ATOM 3245 C C . GLU C 3 213 ? 180.890 145.017 124.519 1.00 23.46 213 GLU C C 1
ATOM 3246 O O . GLU C 3 213 ? 179.777 145.511 124.306 1.00 23.46 213 GLU C O 1
ATOM 3252 N N . GLN C 3 214 ? 181.454 145.029 125.730 1.00 21.34 214 GLN C N 1
ATOM 3253 C CA . GLN C 3 214 ? 180.824 145.757 126.828 1.00 21.34 214 GLN C CA 1
ATOM 3254 C C . GLN C 3 214 ? 180.826 147.258 126.568 1.00 21.34 214 GLN C C 1
ATOM 3255 O O . GLN C 3 214 ? 179.831 147.943 126.833 1.00 21.34 214 GLN C O 1
ATOM 3261 N N . ILE C 3 215 ? 181.940 147.787 126.059 1.00 21.55 215 ILE C N 1
ATOM 3262 C CA . ILE C 3 215 ? 182.026 149.214 125.768 1.00 21.55 215 ILE C CA 1
ATOM 3263 C C . ILE C 3 215 ? 181.123 149.574 124.596 1.00 21.55 215 ILE C C 1
ATOM 3264 O O . ILE C 3 215 ? 180.516 150.652 124.570 1.00 21.55 215 ILE C O 1
ATOM 3269 N N . ALA C 3 216 ? 181.024 148.684 123.608 1.00 22.15 216 ALA C N 1
ATOM 3270 C CA . ALA C 3 216 ? 180.092 148.891 122.507 1.00 22.15 216 ALA C CA 1
ATOM 3271 C C . ALA C 3 216 ? 178.649 148.982 122.987 1.00 22.15 216 ALA C C 1
ATOM 3272 O O . ALA C 3 216 ? 177.814 149.577 122.298 1.00 22.15 216 ALA C O 1
ATOM 3274 N N . ALA C 3 217 ? 178.340 148.411 124.152 1.00 20.75 217 ALA C N 1
ATOM 3275 C CA . ALA C 3 217 ? 177.001 148.490 124.719 1.00 20.75 217 ALA C CA 1
ATOM 3276 C C . ALA C 3 217 ? 176.728 149.808 125.431 1.00 20.75 217 ALA C C 1
ATOM 3277 O O . ALA C 3 217 ? 175.584 150.051 125.827 1.00 20.75 217 ALA C O 1
ATOM 3279 N N . GLY C 3 218 ? 177.737 150.658 125.607 1.00 19.69 218 GLY C N 1
ATOM 3280 C CA . GLY C 3 218 ? 177.546 151.968 126.205 1.00 19.69 218 GLY C CA 1
ATOM 3281 C C . GLY C 3 218 ? 178.275 152.207 127.512 1.00 19.69 218 GLY C C 1
ATOM 3282 O O . GLY C 3 218 ? 178.092 153.278 128.107 1.00 19.69 218 GLY C O 1
ATOM 3283 N N . ALA C 3 219 ? 179.089 151.276 128.005 1.00 19.39 219 ALA C N 1
ATOM 3284 C CA . ALA C 3 219 ? 179.825 151.507 129.242 1.00 19.39 219 ALA C CA 1
ATOM 3285 C C . ALA C 3 219 ? 180.853 152.615 129.047 1.00 19.39 219 ALA C C 1
ATOM 3286 O O . ALA C 3 219 ? 181.583 152.631 128.052 1.00 19.39 219 ALA C O 1
ATOM 3288 N N . CYS C 3 220 ? 180.913 153.539 130.002 1.00 20.42 220 CYS C N 1
ATOM 3289 C CA . CYS C 3 220 ? 181.821 154.676 129.925 1.00 20.42 220 CYS C CA 1
ATOM 3290 C C . CYS C 3 220 ? 183.214 154.364 130.457 1.00 20.42 220 CYS C C 1
ATOM 3291 O O . CYS C 3 220 ? 184.082 155.241 130.425 1.00 20.42 220 CYS C O 1
ATOM 3294 N N . GLY C 3 221 ? 183.446 153.151 130.943 1.00 19.87 221 GLY C N 1
ATOM 3295 C CA . GLY C 3 221 ? 184.762 152.794 131.433 1.00 19.87 221 GLY C CA 1
ATOM 3296 C C . GLY C 3 221 ? 184.800 151.349 131.875 1.00 19.87 221 GLY C C 1
ATOM 3297 O O . GLY C 3 221 ? 183.838 150.599 131.696 1.00 19.87 221 GLY C O 1
ATOM 3298 N N . LEU C 3 222 ? 185.931 150.967 132.460 1.00 20.37 222 LEU C N 1
ATOM 3299 C CA . LEU C 3 222 ? 186.116 149.604 132.948 1.00 20.37 222 LEU C CA 1
ATOM 3300 C C . LEU C 3 222 ? 186.670 149.581 134.368 1.00 20.37 222 LEU C C 1
ATOM 3301 O O . LEU C 3 222 ? 187.499 150.410 134.737 1.00 20.37 222 LEU C O 1
ATOM 3318 N N . ILE C 3 224 ? 188.652 147.117 137.061 1.00 22.98 224 ILE C N 1
ATOM 3319 C CA . ILE C 3 224 ? 189.411 145.897 137.301 1.00 22.98 224 ILE C CA 1
ATOM 3320 C C . ILE C 3 224 ? 189.435 145.600 138.792 1.00 22.98 224 ILE C C 1
ATOM 3321 O O . ILE C 3 224 ? 190.141 146.258 139.553 1.00 22.98 224 ILE C O 1
ATOM 3326 N N . HIS C 3 225 ? 188.657 144.605 139.203 1.00 23.08 225 HIS C N 1
ATOM 3327 C CA . HIS C 3 225 ? 188.567 144.202 140.598 1.00 23.08 225 HIS C CA 1
ATOM 3328 C C . HIS C 3 225 ? 189.244 142.851 140.787 1.00 23.08 225 HIS C C 1
ATOM 3329 O O . HIS C 3 225 ? 189.154 141.975 139.921 1.00 23.08 225 HIS C O 1
ATOM 3336 N N . GLU C 3 226 ? 189.926 142.691 141.923 1.00 24.58 226 GLU C N 1
ATOM 3337 C CA . GLU C 3 226 ? 190.615 141.435 142.199 1.00 24.58 226 GLU C CA 1
ATOM 3338 C C . GLU C 3 226 ? 189.636 140.288 142.409 1.00 24.58 226 GLU C C 1
ATOM 3339 O O . GLU C 3 226 ? 189.990 139.126 142.178 1.00 24.58 226 GLU C O 1
ATOM 3345 N N . ASP C 3 227 ? 188.409 140.586 142.849 1.00 24.91 227 ASP C N 1
ATOM 3346 C CA . ASP C 3 227 ? 187.407 139.536 143.001 1.00 24.91 227 ASP C CA 1
ATOM 3347 C C . ASP C 3 227 ? 187.056 138.902 141.661 1.00 24.91 227 ASP C C 1
ATOM 3348 O O . ASP C 3 227 ? 186.629 137.744 141.616 1.00 24.91 227 ASP C O 1
ATOM 3353 N N . TRP C 3 228 ? 187.214 139.644 140.567 1.00 22.54 228 TRP C N 1
ATOM 3354 C CA . TRP C 3 228 ? 187.137 139.073 139.230 1.00 22.54 228 TRP C CA 1
ATOM 3355 C C . TRP C 3 228 ? 188.499 138.639 138.705 1.00 22.54 228 TRP C C 1
ATOM 3356 O O . TRP C 3 228 ? 188.568 138.013 137.641 1.00 22.54 228 TRP C O 1
ATOM 3367 N N . GLY C 3 229 ? 189.572 138.955 139.427 1.00 24.15 229 GLY C N 1
ATOM 3368 C CA . GLY C 3 229 ? 190.926 138.657 139.007 1.00 24.15 229 GLY C CA 1
ATOM 3369 C C . GLY C 3 229 ? 191.638 139.879 138.467 1.00 24.15 229 GLY C C 1
ATOM 3370 O O . GLY C 3 229 ? 191.446 140.254 137.307 1.00 24.15 229 GLY C O 1
ATOM 3371 N N . ALA C 3 230 ? 192.469 140.506 139.297 1.00 25.59 230 ALA C N 1
ATOM 3372 C CA . ALA C 3 230 ? 193.225 141.690 138.893 1.00 25.59 230 ALA C CA 1
ATOM 3373 C C . ALA C 3 230 ? 194.651 141.281 138.529 1.00 25.59 230 ALA C C 1
ATOM 3374 O O . ALA C 3 230 ? 195.621 141.555 139.236 1.00 25.59 230 ALA C O 1
ATOM 3376 N N . THR C 3 231 ? 194.756 140.605 137.392 1.00 26.24 231 THR C N 1
ATOM 3377 C CA . THR C 3 231 ? 196.010 140.036 136.933 1.00 26.24 231 THR C CA 1
ATOM 3378 C C . THR C 3 231 ? 196.658 140.944 135.889 1.00 26.24 231 THR C C 1
ATOM 3379 O O . THR C 3 231 ? 196.102 141.964 135.477 1.00 26.24 231 THR C O 1
ATOM 3383 N N . GLY C 3 232 ? 197.863 140.561 135.461 1.00 27.69 232 GLY C N 1
ATOM 3384 C CA . GLY C 3 232 ? 198.564 141.345 134.456 1.00 27.69 232 GLY C CA 1
ATOM 3385 C C . GLY C 3 232 ? 197.845 141.364 133.120 1.00 27.69 232 GLY C C 1
ATOM 3386 O O . GLY C 3 232 ? 197.758 142.406 132.465 1.00 27.69 232 GLY C O 1
ATOM 3387 N N . ASN C 3 233 ? 197.322 140.209 132.699 1.00 28.15 233 ASN C N 1
ATOM 3388 C CA . ASN C 3 233 ? 196.583 140.142 131.443 1.00 28.15 233 ASN C CA 1
ATOM 3389 C C . ASN C 3 233 ? 195.356 141.041 131.480 1.00 28.15 233 ASN C C 1
ATOM 3390 O O . ASN C 3 233 ? 195.064 141.746 130.506 1.00 28.15 233 ASN C O 1
ATOM 3395 N N . ALA C 3 234 ? 194.624 141.029 132.597 1.00 26.63 234 ALA C N 1
ATOM 3396 C CA . ALA C 3 234 ? 193.439 141.871 132.718 1.00 26.63 234 ALA C CA 1
ATOM 3397 C C . ALA C 3 234 ? 193.801 143.343 132.587 1.00 26.63 234 ALA C C 1
ATOM 3398 O O . ALA C 3 234 ? 193.165 144.085 131.830 1.00 26.63 234 ALA C O 1
ATOM 3400 N N . ILE C 3 235 ? 194.841 143.777 133.304 1.00 25.81 235 ILE C N 1
ATOM 3401 C CA . ILE C 3 235 ? 195.264 145.175 133.247 1.00 25.81 235 ILE C CA 1
ATOM 3402 C C . ILE C 3 235 ? 195.657 145.552 131.825 1.00 25.81 235 ILE C C 1
ATOM 3403 O O . ILE C 3 235 ? 195.187 146.557 131.274 1.00 25.81 235 ILE C O 1
ATOM 3408 N N . ASP C 3 236 ? 196.509 144.733 131.202 1.00 26.87 236 ASP C N 1
ATOM 3409 C CA . ASP C 3 236 ? 197.012 145.047 129.869 1.00 26.87 236 ASP C CA 1
ATOM 3410 C C . ASP C 3 236 ? 195.879 145.134 128.854 1.00 26.87 236 ASP C C 1
ATOM 3411 O O . ASP C 3 236 ? 195.789 146.101 128.087 1.00 26.87 236 ASP C O 1
ATOM 3416 N N . LEU C 3 237 ? 194.983 144.144 128.851 1.00 27.06 237 LEU C N 1
ATOM 3417 C CA . LEU C 3 237 ? 193.951 144.100 127.821 1.00 27.06 237 LEU C CA 1
ATOM 3418 C C . LEU C 3 237 ? 192.877 145.155 128.060 1.00 27.06 237 LEU C C 1
ATOM 3419 O O . LEU C 3 237 ? 192.380 145.766 127.105 1.00 27.06 237 LEU C O 1
ATOM 3424 N N . ALA C 3 238 ? 192.508 145.394 129.324 1.00 25.68 238 ALA C N 1
ATOM 3425 C CA . ALA C 3 238 ? 191.566 146.465 129.620 1.00 25.68 238 ALA C CA 1
ATOM 3426 C C . ALA C 3 238 ? 192.124 147.815 129.198 1.00 25.68 238 ALA C C 1
ATOM 3427 O O . ALA C 3 238 ? 191.405 148.634 128.612 1.00 25.68 238 ALA C O 1
ATOM 3429 N N . LEU C 3 239 ? 193.408 148.065 129.474 1.00 26.32 239 LEU C N 1
ATOM 3430 C CA . LEU C 3 239 ? 194.011 149.326 129.060 1.00 26.32 239 LEU C CA 1
ATOM 3431 C C . LEU C 3 239 ? 194.074 149.441 127.541 1.00 26.32 239 LEU C C 1
ATOM 3432 O O . LEU C 3 239 ? 193.848 150.524 126.990 1.00 26.32 239 LEU C O 1
ATOM 3437 N N . THR C 3 240 ? 194.380 148.340 126.849 1.00 27.47 240 THR C N 1
ATOM 3438 C CA . THR C 3 240 ? 194.403 148.364 125.389 1.00 27.47 240 THR C CA 1
ATOM 3439 C C . THR C 3 240 ? 193.033 148.726 124.823 1.00 27.47 240 THR C C 1
ATOM 3440 O O . THR C 3 240 ? 192.915 149.593 123.946 1.00 27.47 240 THR C O 1
ATOM 3444 N N . VAL C 3 241 ? 191.981 148.075 125.326 1.00 26.94 241 VAL C N 1
ATOM 3445 C CA . VAL C 3 241 ? 190.633 148.355 124.837 1.00 26.94 241 VAL C CA 1
ATOM 3446 C C . VAL C 3 241 ? 190.234 149.791 125.161 1.00 26.94 241 VAL C C 1
ATOM 3447 O O . VAL C 3 241 ? 189.624 150.481 124.335 1.00 26.94 241 VAL C O 1
ATOM 3451 N N . ALA C 3 242 ? 190.574 150.265 126.363 1.00 26.49 242 ALA C N 1
ATOM 3452 C CA . ALA C 3 242 ? 190.234 151.633 126.743 1.00 26.49 242 ALA C CA 1
ATOM 3453 C C . ALA C 3 242 ? 190.940 152.650 125.857 1.00 26.49 242 ALA C C 1
ATOM 3454 O O . ALA C 3 242 ? 190.354 153.673 125.486 1.00 26.49 242 ALA C O 1
ATOM 3456 N N . ASP C 3 243 ? 192.208 152.396 125.524 1.00 27.97 243 ASP C N 1
ATOM 3457 C CA . ASP C 3 243 ? 192.918 153.281 124.607 1.00 27.97 243 ASP C CA 1
ATOM 3458 C C . ASP C 3 243 ? 192.277 153.260 123.227 1.00 27.97 243 ASP C C 1
ATOM 3459 O O . ASP C 3 243 ? 192.195 154.294 122.555 1.00 27.97 243 ASP C O 1
ATOM 3464 N N . LYS C 3 244 ? 191.817 152.087 122.786 1.00 29.35 244 LYS C N 1
ATOM 3465 C CA . LYS C 3 244 ? 191.113 152.011 121.511 1.00 29.35 244 LYS C CA 1
ATOM 3466 C C . LYS C 3 244 ? 189.758 152.712 121.544 1.00 29.35 244 LYS C C 1
ATOM 3467 O O . LYS C 3 244 ? 189.274 153.143 120.493 1.00 29.35 244 LYS C O 1
ATOM 3473 N N . THR C 3 245 ? 189.140 152.841 122.720 1.00 27.05 245 THR C N 1
ATOM 3474 C CA . THR C 3 245 ? 187.779 153.354 122.823 1.00 27.05 245 THR C CA 1
ATOM 3475 C C . THR C 3 245 ? 187.659 154.671 123.581 1.00 27.05 245 THR C C 1
ATOM 3476 O O . THR C 3 245 ? 186.549 155.206 123.676 1.00 27.05 245 THR C O 1
ATOM 3480 N N . ASP C 3 246 ? 188.757 155.203 124.123 1.00 26.10 246 ASP C N 1
ATOM 3481 C CA . ASP C 3 246 ? 188.753 156.479 124.846 1.00 26.10 246 ASP C CA 1
ATOM 3482 C C . ASP C 3 246 ? 187.801 156.447 126.043 1.00 26.10 246 ASP C C 1
ATOM 3483 O O . ASP C 3 246 ? 186.922 157.298 126.193 1.00 26.10 246 ASP C O 1
ATOM 3488 N N . VAL C 3 247 ? 187.985 155.448 126.906 1.00 23.56 247 VAL C N 1
ATOM 3489 C CA . VAL C 3 247 ? 187.244 155.344 128.156 1.00 23.56 247 VAL C CA 1
ATOM 3490 C C . VAL C 3 247 ? 188.239 155.156 129.294 1.00 23.56 247 VAL C C 1
ATOM 3491 O O . VAL C 3 247 ? 189.398 154.790 129.085 1.00 23.56 247 VAL C O 1
ATOM 3495 N N . ALA C 3 248 ? 187.770 155.416 130.509 1.00 22.08 248 ALA C N 1
ATOM 3496 C CA . ALA C 3 248 ? 188.611 155.353 131.694 1.00 22.08 248 ALA C CA 1
ATOM 3497 C C . ALA C 3 248 ? 188.686 153.930 132.240 1.00 22.08 248 ALA C C 1
ATOM 3498 O O . ALA C 3 248 ? 187.841 153.080 131.953 1.00 22.08 248 ALA C O 1
ATOM 3500 N N . VAL C 3 249 ? 189.726 153.676 133.032 1.00 21.85 249 VAL C N 1
ATOM 3501 C CA . VAL C 3 249 ? 189.914 152.399 133.710 1.00 21.85 249 VAL C CA 1
ATOM 3502 C C . VAL C 3 249 ? 190.174 152.665 135.185 1.00 21.85 249 VAL C C 1
ATOM 3503 O O . VAL C 3 249 ? 191.043 153.471 135.533 1.00 21.85 249 VAL C O 1
ATOM 3507 N N . ALA C 3 250 ? 189.425 151.983 136.046 1.00 22.14 250 ALA C N 1
ATOM 3508 C CA . ALA C 3 250 ? 189.654 151.996 137.481 1.00 22.14 250 ALA C CA 1
ATOM 3509 C C . ALA C 3 250 ? 190.045 150.594 137.926 1.00 22.14 250 ALA C C 1
ATOM 3510 O O . ALA C 3 250 ? 189.599 149.599 137.349 1.00 22.14 250 ALA C O 1
ATOM 3512 N N . ILE C 3 251 ? 190.885 150.514 138.954 1.00 23.02 251 ILE C N 1
ATOM 3513 C CA . ILE C 3 251 ? 191.468 149.245 139.368 1.00 23.02 251 ILE C CA 1
ATOM 3514 C C . ILE C 3 251 ? 191.294 149.054 140.868 1.00 23.02 251 ILE C C 1
ATOM 3515 O O . ILE C 3 251 ? 191.425 150.001 141.651 1.00 23.02 251 ILE C O 1
ATOM 3520 N N . HIS C 3 252 ? 190.966 147.826 141.256 1.00 24.66 252 HIS C N 1
ATOM 3521 C CA . HIS C 3 252 ? 191.046 147.350 142.633 1.00 24.66 252 HIS C CA 1
ATOM 3522 C C . HIS C 3 252 ? 192.117 146.263 142.613 1.00 24.66 252 HIS C C 1
ATOM 3523 O O . HIS C 3 252 ? 191.834 145.107 142.285 1.00 24.66 252 HIS C O 1
ATOM 3530 N N . THR C 3 253 ? 193.346 146.638 142.961 1.00 25.51 253 THR C N 1
ATOM 3531 C CA . THR C 3 253 ? 194.503 145.804 142.669 1.00 25.51 253 THR C CA 1
ATOM 3532 C C . THR C 3 253 ? 194.521 144.553 143.547 1.00 25.51 253 THR C C 1
ATOM 3533 O O . THR C 3 253 ? 193.783 144.426 144.528 1.00 25.51 253 THR C O 1
ATOM 3537 N N . ASP C 3 254 ? 195.388 143.616 143.167 1.00 27.27 254 ASP C N 1
ATOM 3538 C CA . ASP C 3 254 ? 195.489 142.317 143.823 1.00 27.27 254 ASP C CA 1
ATOM 3539 C C . ASP C 3 254 ? 196.004 142.496 145.247 1.00 27.27 254 ASP C C 1
ATOM 3540 O O . ASP C 3 254 ? 197.180 142.807 145.458 1.00 27.27 254 ASP C O 1
ATOM 3545 N N . THR C 3 255 ? 195.121 142.299 146.229 1.00 27.89 255 THR C N 1
ATOM 3546 C CA . THR C 3 255 ? 195.523 142.428 147.626 1.00 27.89 255 THR C CA 1
ATOM 3547 C C . THR C 3 255 ? 196.395 141.256 148.060 1.00 27.89 255 THR C C 1
ATOM 3548 O O . THR C 3 255 ? 197.348 141.432 148.828 1.00 27.89 255 THR C O 1
ATOM 3552 N N . LEU C 3 256 ? 196.097 140.057 147.561 1.00 27.50 256 LEU C N 1
ATOM 3553 C CA . LEU C 3 256 ? 196.819 138.858 147.964 1.00 27.50 256 LEU C CA 1
ATOM 3554 C C . LEU C 3 256 ? 198.224 138.779 147.383 1.00 27.50 256 LEU C C 1
ATOM 3555 O O . LEU C 3 256 ? 198.980 137.882 147.774 1.00 27.50 256 LEU C O 1
ATOM 3560 N N . ASN C 3 257 ? 198.589 139.679 146.466 1.00 27.47 257 ASN C N 1
ATOM 3561 C CA . ASN C 3 257 ? 199.863 139.608 145.747 1.00 27.47 257 ASN C CA 1
ATOM 3562 C C . ASN C 3 257 ? 200.018 138.264 145.042 1.00 27.47 257 ASN C C 1
ATOM 3563 O O . ASN C 3 257 ? 201.124 137.734 144.918 1.00 27.47 257 ASN C O 1
ATOM 3568 N N . GLU C 3 258 ? 198.894 137.717 144.578 1.00 27.20 258 GLU C N 1
ATOM 3569 C CA . GLU C 3 258 ? 198.854 136.335 144.114 1.00 27.20 258 GLU C CA 1
ATOM 3570 C C . GLU C 3 258 ? 199.591 136.161 142.790 1.00 27.20 258 GLU C C 1
ATOM 3571 O O . GLU C 3 258 ? 200.290 135.161 142.591 1.00 27.20 258 GLU C O 1
ATOM 3577 N N . ALA C 3 259 ? 199.451 137.118 141.876 1.00 27.61 259 ALA C N 1
ATOM 3578 C CA . ALA C 3 259 ? 200.107 137.057 140.578 1.00 27.61 259 ALA C CA 1
ATOM 3579 C C . ALA C 3 259 ? 201.269 138.034 140.460 1.00 27.61 259 ALA C C 1
ATOM 3580 O O . ALA C 3 259 ? 201.824 138.194 139.369 1.00 27.61 259 ALA C O 1
ATOM 3582 N N . GLY C 3 260 ? 201.644 138.684 141.546 1.00 27.74 260 GLY C N 1
ATOM 3583 C CA . GLY C 3 260 ? 202.728 139.647 141.528 1.00 27.74 260 GLY C CA 1
ATOM 3584 C C . GLY C 3 260 ? 202.537 140.684 142.612 1.00 27.74 260 GLY C C 1
ATOM 3585 O O . GLY C 3 260 ? 201.489 140.779 143.244 1.00 27.74 260 GLY C O 1
ATOM 3586 N N . PHE C 3 261 ? 203.585 141.474 142.818 1.00 28.55 261 PHE C N 1
ATOM 3587 C CA . PHE C 3 261 ? 203.539 142.565 143.779 1.00 28.55 261 PHE C CA 1
ATOM 3588 C C . PHE C 3 261 ? 203.004 143.819 143.089 1.00 28.55 261 PHE C C 1
ATOM 3589 O O . PHE C 3 261 ? 202.566 143.781 141.936 1.00 28.55 261 PHE C O 1
ATOM 3597 N N . VAL C 3 262 ? 203.026 144.950 143.797 1.00 28.72 262 VAL C N 1
ATOM 3598 C CA . VAL C 3 262 ? 202.486 146.184 143.235 1.00 28.72 262 VAL C CA 1
ATOM 3599 C C . VAL C 3 262 ? 203.307 146.630 142.028 1.00 28.72 262 VAL C C 1
ATOM 3600 O O . VAL C 3 262 ? 202.761 147.162 141.052 1.00 28.72 262 VAL C O 1
ATOM 3604 N N . GLU C 3 263 ? 204.624 146.404 142.064 1.00 29.64 263 GLU C N 1
ATOM 3605 C CA . GLU C 3 263 ? 205.464 146.769 140.929 1.00 29.64 263 GLU C CA 1
ATOM 3606 C C . GLU C 3 263 ? 205.086 145.986 139.678 1.00 29.64 263 GLU C C 1
ATOM 3607 O O . GLU C 3 263 ? 205.190 146.511 138.565 1.00 29.64 263 GLU C O 1
ATOM 3613 N N . HIS C 3 264 ? 204.631 144.741 139.841 1.00 30.00 264 HIS C N 1
ATOM 3614 C CA . HIS C 3 264 ? 204.155 143.968 138.698 1.00 30.00 264 HIS C CA 1
ATOM 3615 C C . HIS C 3 264 ? 202.933 144.621 138.063 1.00 30.00 264 HIS C C 1
ATOM 3616 O O . HIS C 3 264 ? 202.839 144.720 136.834 1.00 30.00 264 HIS C O 1
ATOM 3623 N N . THR C 3 265 ? 201.991 145.086 138.888 1.00 28.81 265 THR C N 1
ATOM 3624 C CA . THR C 3 265 ? 200.823 145.792 138.369 1.00 28.81 265 THR C CA 1
ATOM 3625 C C . THR C 3 265 ? 201.227 147.083 137.663 1.00 28.81 265 THR C C 1
ATOM 3626 O O . THR C 3 265 ? 200.728 147.388 136.570 1.00 28.81 265 THR C O 1
ATOM 3630 N N . ILE C 3 266 ? 202.144 147.845 138.265 1.00 28.72 266 ILE C N 1
ATOM 3631 C CA . ILE C 3 266 ? 202.594 149.095 137.654 1.00 28.72 266 ILE C CA 1
ATOM 3632 C C . ILE C 3 266 ? 203.245 148.826 136.303 1.00 28.72 266 ILE C C 1
ATOM 3633 O O . ILE C 3 266 ? 203.005 149.548 135.327 1.00 28.72 266 ILE C O 1
ATOM 3638 N N . ALA C 3 267 ? 204.084 147.790 136.225 1.00 27.93 267 ALA C N 1
ATOM 3639 C CA . ALA C 3 267 ? 204.703 147.429 134.954 1.00 27.93 267 ALA C CA 1
ATOM 3640 C C . ALA C 3 267 ? 203.658 147.000 133.933 1.00 27.93 267 ALA C C 1
ATOM 3641 O O . ALA C 3 267 ? 203.759 147.341 132.749 1.00 27.93 267 ALA C O 1
ATOM 3643 N N . ALA C 3 268 ? 202.647 146.245 134.372 1.00 27.94 268 ALA C N 1
ATOM 3644 C CA . ALA C 3 268 ? 201.582 145.835 133.463 1.00 27.94 268 ALA C CA 1
ATOM 3645 C C . ALA C 3 268 ? 200.791 147.029 132.946 1.00 27.94 268 ALA C C 1
ATOM 3646 O O . ALA C 3 268 ? 200.210 146.961 131.856 1.00 27.94 268 ALA C O 1
ATOM 3648 N N . MET C 3 269 ? 200.750 148.126 133.708 1.00 28.19 269 MET C N 1
ATOM 3649 C CA . MET C 3 269 ? 200.072 149.327 133.223 1.00 28.19 269 MET C CA 1
ATOM 3650 C C . MET C 3 269 ? 200.748 149.882 131.973 1.00 28.19 269 MET C C 1
ATOM 3651 O O . MET C 3 269 ? 200.072 150.362 131.056 1.00 28.19 269 MET C O 1
ATOM 3656 N N . LYS C 3 270 ? 202.082 149.833 131.927 1.00 28.82 270 LYS C N 1
ATOM 3657 C CA . LYS C 3 270 ? 202.865 150.287 130.773 1.00 28.82 270 LYS C CA 1
ATOM 3658 C C . LYS C 3 270 ? 202.645 151.772 130.487 1.00 28.82 270 LYS C C 1
ATOM 3659 O O . LYS C 3 270 ? 202.570 152.196 129.333 1.00 28.82 270 LYS C O 1
ATOM 3665 N N . GLY C 3 271 ? 202.537 152.568 131.548 1.00 27.23 271 GLY C N 1
ATOM 3666 C CA . GLY C 3 271 ? 202.449 154.006 131.416 1.00 27.23 271 GLY C CA 1
ATOM 3667 C C . GLY C 3 271 ? 201.091 154.540 131.019 1.00 27.23 271 GLY C C 1
ATOM 3668 O O . GLY C 3 271 ? 200.935 155.762 130.904 1.00 27.23 271 GLY C O 1
ATOM 3669 N N . ARG C 3 272 ? 200.107 153.672 130.808 1.00 26.78 272 ARG C N 1
ATOM 3670 C CA . ARG C 3 272 ? 198.769 154.113 130.445 1.00 26.78 272 ARG C CA 1
ATOM 3671 C C . ARG C 3 272 ? 198.014 154.582 131.683 1.00 26.78 272 ARG C C 1
ATOM 3672 O O . ARG C 3 272 ? 198.149 154.006 132.766 1.00 26.78 272 ARG C O 1
ATOM 3680 N N . THR C 3 273 ? 197.229 155.645 131.516 1.00 25.00 273 THR C N 1
ATOM 3681 C CA . THR C 3 273 ? 196.546 156.264 132.645 1.00 25.00 273 THR C CA 1
ATOM 3682 C C . THR C 3 273 ? 195.530 155.308 133.260 1.00 25.00 273 THR C C 1
ATOM 3683 O O . THR C 3 273 ? 194.745 154.671 132.552 1.00 25.00 273 THR C O 1
ATOM 3687 N N . ILE C 3 274 ? 195.552 155.209 134.591 1.00 24.79 274 ILE C N 1
ATOM 3688 C CA . ILE C 3 274 ? 194.607 154.392 135.338 1.00 24.79 274 ILE C CA 1
ATOM 3689 C C . ILE C 3 274 ? 194.132 155.182 136.550 1.00 24.79 274 ILE C C 1
ATOM 3690 O O . ILE C 3 274 ? 194.787 156.122 137.005 1.00 24.79 274 ILE C O 1
ATOM 3695 N N . HIS C 3 275 ? 192.962 154.797 137.055 1.00 24.16 275 HIS C N 1
ATOM 3696 C CA . HIS C 3 275 ? 192.338 155.413 138.221 1.00 24.16 275 HIS C CA 1
ATOM 3697 C C . HIS C 3 275 ? 192.475 154.440 139.386 1.00 24.16 275 HIS C C 1
ATOM 3698 O O . HIS C 3 275 ? 191.849 153.375 139.386 1.00 24.16 275 HIS C O 1
ATOM 3705 N N . ALA C 3 276 ? 193.292 154.799 140.374 1.00 23.87 276 ALA C N 1
ATOM 3706 C CA . ALA C 3 276 ? 193.590 153.907 141.493 1.00 23.87 276 ALA C CA 1
ATOM 3707 C C . ALA C 3 276 ? 192.512 154.079 142.556 1.00 23.87 276 ALA C C 1
ATOM 3708 O O . ALA C 3 276 ? 192.517 155.052 143.313 1.00 23.87 276 ALA C O 1
ATOM 3710 N N . TYR C 3 277 ? 191.580 153.129 142.608 1.00 23.26 277 TYR C N 1
ATOM 3711 C CA . TYR C 3 277 ? 190.536 153.149 143.623 1.00 23.26 277 TYR C CA 1
ATOM 3712 C C . TYR C 3 277 ? 191.122 152.867 145.001 1.00 23.26 277 TYR C C 1
ATOM 3713 O O . TYR C 3 277 ? 191.919 151.939 145.171 1.00 23.26 277 TYR C O 1
ATOM 3722 N N . HIS C 3 278 ? 190.700 153.662 145.985 1.00 24.73 278 HIS C N 1
ATOM 3723 C CA . HIS C 3 278 ? 191.078 153.519 147.397 1.00 24.73 278 HIS C CA 1
ATOM 3724 C C . HIS C 3 278 ? 192.554 153.148 147.546 1.00 24.73 278 HIS C C 1
ATOM 3725 O O . HIS C 3 278 ? 192.917 152.087 148.052 1.00 24.73 278 HIS C O 1
ATOM 3732 N N . THR C 3 279 ? 193.410 154.060 147.080 1.00 27.15 279 THR C N 1
ATOM 3733 C CA . THR C 3 279 ? 194.838 153.777 146.992 1.00 27.15 279 THR C CA 1
ATOM 3734 C C . THR C 3 279 ? 195.489 153.562 148.354 1.00 27.15 279 THR C C 1
ATOM 3735 O O . THR C 3 279 ? 196.600 153.027 148.410 1.00 27.15 279 THR C O 1
ATOM 3739 N N . GLU C 3 280 ? 194.837 153.966 149.447 1.00 27.77 280 GLU C N 1
ATOM 3740 C CA . GLU C 3 280 ? 195.394 153.702 150.769 1.00 27.77 280 GLU C CA 1
ATOM 3741 C C . GLU C 3 280 ? 195.447 152.204 151.053 1.00 27.77 280 GLU C C 1
ATOM 3742 O O . GLU C 3 280 ? 196.427 151.706 151.619 1.00 27.77 280 GLU C O 1
ATOM 3748 N N . GLY C 3 281 ? 194.403 151.471 150.673 1.00 28.80 281 GLY C N 1
ATOM 3749 C CA . GLY C 3 281 ? 194.429 150.025 150.709 1.00 28.80 281 GLY C CA 1
ATOM 3750 C C . GLY C 3 281 ? 193.708 149.346 151.854 1.00 28.80 281 GLY C C 1
ATOM 3751 O O . GLY C 3 281 ? 193.863 148.131 152.015 1.00 28.80 281 GLY C O 1
ATOM 3752 N N . ALA C 3 282 ? 192.932 150.081 152.656 1.00 31.42 282 ALA C N 1
ATOM 3753 C CA . ALA C 3 282 ? 192.232 149.457 153.777 1.00 31.42 282 ALA C CA 1
ATOM 3754 C C . ALA C 3 282 ? 191.251 148.392 153.297 1.00 31.42 282 ALA C C 1
ATOM 3755 O O . ALA C 3 282 ? 191.236 147.268 153.813 1.00 31.42 282 ALA C O 1
ATOM 3757 N N . GLY C 3 283 ? 190.424 148.727 152.311 1.00 32.23 283 GLY C N 1
ATOM 3758 C CA . GLY C 3 283 ? 189.442 147.803 151.788 1.00 32.23 283 GLY C CA 1
ATOM 3759 C C . GLY C 3 283 ? 189.927 146.875 150.703 1.00 32.23 283 GLY C C 1
ATOM 3760 O O . GLY C 3 283 ? 189.230 145.914 150.363 1.00 32.23 283 GLY C O 1
ATOM 3761 N N . GLY C 3 284 ? 191.110 147.125 150.151 1.00 29.13 284 GLY C N 1
ATOM 3762 C CA . GLY C 3 284 ? 191.650 146.295 149.095 1.00 29.13 284 GLY C CA 1
ATOM 3763 C C . GLY C 3 284 ? 192.825 146.947 148.401 1.00 29.13 284 GLY C C 1
ATOM 3764 O O . GLY C 3 284 ? 192.989 148.169 148.461 1.00 29.13 284 GLY C O 1
ATOM 3765 N N . GLY C 3 285 ? 193.644 146.145 147.729 1.00 28.29 285 GLY C N 1
ATOM 3766 C CA . GLY C 3 285 ? 194.849 146.656 147.108 1.00 28.29 285 GLY C CA 1
ATOM 3767 C C . GLY C 3 285 ? 196.090 145.953 147.612 1.00 28.29 285 GLY C C 1
ATOM 3768 O O . GLY C 3 285 ? 196.057 145.327 148.676 1.00 28.29 285 GLY C O 1
ATOM 3769 N N . HIS C 3 286 ? 197.191 146.058 146.864 1.00 28.00 286 HIS C N 1
ATOM 3770 C CA . HIS C 3 286 ? 198.422 145.342 147.180 1.00 28.00 286 HIS C CA 1
ATOM 3771 C C . HIS C 3 286 ? 198.875 145.603 148.611 1.00 28.00 286 HIS C C 1
ATOM 3772 O O . HIS C 3 286 ? 199.234 146.731 148.964 1.00 28.00 286 HIS C O 1
ATOM 3779 N N . ALA C 3 287 ? 198.853 144.568 149.436 1.00 29.85 287 ALA C N 1
ATOM 3780 C CA . ALA C 3 287 ? 199.251 144.703 150.829 1.00 29.85 287 ALA C CA 1
ATOM 3781 C C . ALA C 3 287 ? 200.770 144.635 150.945 1.00 29.85 287 ALA C C 1
ATOM 3782 O O . ALA C 3 287 ? 201.381 143.684 150.447 1.00 29.85 287 ALA C O 1
ATOM 3784 N N . PRO C 3 288 ? 201.412 145.616 151.592 1.00 30.25 288 PRO C N 1
ATOM 3785 C CA . PRO C 3 288 ? 200.756 146.799 152.149 1.00 30.25 288 PRO C CA 1
ATOM 3786 C C . PRO C 3 288 ? 201.131 148.099 151.440 1.00 30.25 288 PRO C C 1
ATOM 3787 O O . PRO C 3 288 ? 200.859 149.175 151.971 1.00 30.25 288 PRO C O 1
ATOM 3791 N N . ASP C 3 289 ? 201.740 147.999 150.258 1.00 30.34 289 ASP C N 1
ATOM 3792 C CA . ASP C 3 289 ? 202.403 149.129 149.616 1.00 30.34 289 ASP C CA 1
ATOM 3793 C C . ASP C 3 289 ? 201.640 149.662 148.404 1.00 30.34 289 ASP C C 1
ATOM 3794 O O . ASP C 3 289 ? 202.251 150.155 147.453 1.00 30.34 289 ASP C O 1
ATOM 3799 N N . ILE C 3 290 ? 200.308 149.578 148.421 1.00 28.57 290 ILE C N 1
ATOM 3800 C CA . ILE C 3 290 ? 199.531 150.135 147.317 1.00 28.57 290 ILE C CA 1
ATOM 3801 C C . ILE C 3 290 ? 199.584 151.661 147.330 1.00 28.57 290 ILE C C 1
ATOM 3802 O O . ILE C 3 290 ? 199.517 152.302 146.272 1.00 28.57 290 ILE C O 1
ATOM 3807 N N . LEU C 3 291 ? 199.752 152.266 148.511 1.00 28.78 291 LEU C N 1
ATOM 3808 C CA . LEU C 3 291 ? 199.779 153.723 148.616 1.00 28.78 291 LEU C CA 1
ATOM 3809 C C . LEU C 3 291 ? 200.884 154.332 147.760 1.00 28.78 291 LEU C C 1
ATOM 3810 O O . LEU C 3 291 ? 200.779 155.490 147.334 1.00 28.78 291 LEU C O 1
ATOM 3815 N N . GLU C 3 292 ? 201.923 153.551 147.453 1.00 31.08 292 GLU C N 1
ATOM 3816 C CA . GLU C 3 292 ? 203.025 154.047 146.639 1.00 31.08 292 GLU C CA 1
ATOM 3817 C C . GLU C 3 292 ? 202.570 154.490 145.254 1.00 31.08 292 GLU C C 1
ATOM 3818 O O . GLU C 3 292 ? 203.312 155.207 144.572 1.00 31.08 292 GLU C O 1
ATOM 3824 N N . THR C 3 293 ? 201.356 154.112 144.835 1.00 29.29 293 THR C N 1
ATOM 3825 C CA . THR C 3 293 ? 200.849 154.593 143.554 1.00 29.29 293 THR C CA 1
ATOM 3826 C C . THR C 3 293 ? 200.782 156.112 143.498 1.00 29.29 293 THR C C 1
ATOM 3827 O O . THR C 3 293 ? 200.754 156.676 142.399 1.00 29.29 293 THR C O 1
ATOM 3831 N N . VAL C 3 294 ? 200.766 156.791 144.650 1.00 28.40 294 VAL C N 1
ATOM 3832 C CA . VAL C 3 294 ? 200.763 158.250 144.639 1.00 28.40 294 VAL C CA 1
ATOM 3833 C C . VAL C 3 294 ? 202.050 158.851 144.092 1.00 28.40 294 VAL C C 1
ATOM 3834 O O . VAL C 3 294 ? 202.125 160.075 143.936 1.00 28.40 294 VAL C O 1
ATOM 3838 N N . LYS C 3 295 ? 203.067 158.037 143.798 1.00 30.22 295 LYS C N 1
ATOM 3839 C CA . LYS C 3 295 ? 204.323 158.563 143.275 1.00 30.22 295 LYS C CA 1
ATOM 3840 C C . LYS C 3 295 ? 204.430 158.499 141.755 1.00 30.22 295 LYS C C 1
ATOM 3841 O O . LYS C 3 295 ? 205.397 159.031 141.200 1.00 30.22 295 LYS C O 1
ATOM 3847 N N . TYR C 3 296 ? 203.472 157.881 141.071 1.00 29.84 296 TYR C N 1
ATOM 3848 C CA . TYR C 3 296 ? 203.569 157.653 139.636 1.00 29.84 296 TYR C CA 1
ATOM 3849 C C . TYR C 3 296 ? 202.740 158.674 138.866 1.00 29.84 296 TYR C C 1
ATOM 3850 O O . TYR C 3 296 ? 201.624 159.018 139.268 1.00 29.84 296 TYR C O 1
ATOM 3859 N N . ALA C 3 297 ? 203.299 159.155 137.752 1.00 27.56 297 ALA C N 1
ATOM 3860 C CA . ALA C 3 297 ? 202.675 160.230 136.989 1.00 27.56 297 ALA C CA 1
ATOM 3861 C C . ALA C 3 297 ? 201.478 159.765 136.168 1.00 27.56 297 ALA C C 1
ATOM 3862 O O . ALA C 3 297 ? 200.624 160.589 135.827 1.00 27.56 297 ALA C O 1
ATOM 3864 N N . HIS C 3 298 ? 201.391 158.477 135.842 1.00 26.42 298 HIS C N 1
ATOM 3865 C CA . HIS C 3 298 ? 200.315 157.959 135.009 1.00 26.42 298 HIS C CA 1
ATOM 3866 C C . HIS C 3 298 ? 199.164 157.389 135.825 1.00 26.42 298 HIS C C 1
ATOM 3867 O O . HIS C 3 298 ? 198.295 156.714 135.266 1.00 26.42 298 HIS C O 1
ATOM 3874 N N . ILE C 3 299 ? 199.139 157.639 137.130 1.00 26.04 299 ILE C N 1
ATOM 3875 C CA . ILE C 3 299 ? 198.105 157.124 138.017 1.00 26.04 299 ILE C CA 1
ATOM 3876 C C . ILE C 3 299 ? 197.346 158.302 138.607 1.00 26.04 299 ILE C C 1
ATOM 3877 O O . ILE C 3 299 ? 197.956 159.282 139.050 1.00 26.04 299 ILE C O 1
ATOM 3882 N N . LEU C 3 300 ? 196.016 158.211 138.604 1.00 24.55 300 LEU C N 1
ATOM 3883 C CA . LEU C 3 300 ? 195.187 159.171 139.313 1.00 24.55 300 LEU C CA 1
ATOM 3884 C C . LEU C 3 300 ? 194.758 158.518 140.616 1.00 24.55 300 LEU C C 1
ATOM 3885 O O . LEU C 3 300 ? 193.886 157.636 140.604 1.00 24.55 300 LEU C O 1
ATOM 3890 N N . PRO C 3 301 ? 195.345 158.886 141.752 1.00 23.70 301 PRO C N 1
ATOM 3891 C CA . PRO C 3 301 ? 195.035 158.183 143.000 1.00 23.70 301 PRO C CA 1
ATOM 3892 C C . PRO C 3 301 ? 193.790 158.746 143.664 1.00 23.70 301 PRO C C 1
ATOM 3893 O O . PRO C 3 301 ? 193.604 159.961 143.767 1.00 23.70 301 PRO C O 1
ATOM 3897 N N . ALA C 3 302 ? 192.933 157.838 144.118 1.00 23.19 302 ALA C N 1
ATOM 3898 C CA . ALA C 3 302 ? 191.683 158.196 144.765 1.00 23.19 302 ALA C CA 1
ATOM 3899 C C . ALA C 3 302 ? 191.585 157.495 146.109 1.00 23.19 302 ALA C C 1
ATOM 3900 O O . ALA C 3 302 ? 192.116 156.398 146.297 1.00 23.19 302 ALA C O 1
ATOM 3902 N N . SER C 3 303 ? 190.901 158.144 147.043 1.00 23.75 303 SER C N 1
ATOM 3903 C CA . SER C 3 303 ? 190.626 157.578 148.352 1.00 23.75 303 SER C CA 1
ATOM 3904 C C . SER C 3 303 ? 189.125 157.444 148.554 1.00 23.75 303 SER C C 1
ATOM 3905 O O . SER C 3 303 ? 188.335 158.220 148.007 1.00 23.75 303 SER C O 1
ATOM 3908 N N . THR C 3 304 ? 188.738 156.450 149.344 1.00 24.26 304 THR C N 1
ATOM 3909 C CA . THR C 3 304 ? 187.360 156.291 149.775 1.00 24.26 304 THR C CA 1
ATOM 3910 C C . THR C 3 304 ? 187.198 156.858 151.181 1.00 24.26 304 THR C C 1
ATOM 3911 O O . THR C 3 304 ? 188.124 156.825 151.994 1.00 24.26 304 THR C O 1
ATOM 3915 N N . ASN C 3 305 ? 186.005 157.380 151.460 1.00 23.31 305 ASN C N 1
ATOM 3916 C CA . ASN C 3 305 ? 185.753 158.133 152.686 1.00 23.31 305 ASN C CA 1
ATOM 3917 C C . ASN C 3 305 ? 185.803 157.365 154.016 1.00 23.31 305 ASN C C 1
ATOM 3918 O O . ASN C 3 305 ? 185.997 158.019 155.048 1.00 23.31 305 ASN C O 1
ATOM 3923 N N . PRO C 3 306 ? 185.608 156.033 154.090 1.00 24.53 306 PRO C N 1
ATOM 3924 C CA . PRO C 3 306 ? 185.596 155.404 155.427 1.00 24.53 306 PRO C CA 1
ATOM 3925 C C . PRO C 3 306 ? 186.861 155.643 156.238 1.00 24.53 306 PRO C C 1
ATOM 3926 O O . PRO C 3 306 ? 186.784 155.752 157.468 1.00 24.53 306 PRO C O 1
ATOM 3930 N N . THR C 3 307 ? 188.021 155.729 155.592 1.00 25.60 307 THR C N 1
ATOM 3931 C CA . THR C 3 307 ? 189.284 155.951 156.284 1.00 25.60 307 THR C CA 1
ATOM 3932 C C . THR C 3 307 ? 189.743 157.401 156.251 1.00 25.60 307 THR C C 1
ATOM 3933 O O . THR C 3 307 ? 190.792 157.712 156.824 1.00 25.60 307 THR C O 1
ATOM 3937 N N . ILE C 3 308 ? 189.000 158.293 155.604 1.00 24.38 308 ILE C N 1
ATOM 3938 C CA . ILE C 3 308 ? 189.561 159.591 155.239 1.00 24.38 308 ILE C CA 1
ATOM 3939 C C . ILE C 3 308 ? 189.644 160.474 156.483 1.00 24.38 308 ILE C C 1
ATOM 3940 O O . ILE C 3 308 ? 190.648 161.179 156.655 1.00 24.38 308 ILE C O 1
ATOM 3945 N N . PRO C 3 309 ? 188.653 160.481 157.380 1.00 25.08 309 PRO C N 1
ATOM 3946 C CA . PRO C 3 309 ? 188.949 160.948 158.740 1.00 25.08 309 PRO C CA 1
ATOM 3947 C C . PRO C 3 309 ? 189.664 159.842 159.500 1.00 25.08 309 PRO C C 1
ATOM 3948 O O . PRO C 3 309 ? 189.088 158.779 159.739 1.00 25.08 309 PRO C O 1
ATOM 3952 N N . TYR C 3 310 ? 190.916 160.080 159.882 1.00 24.35 310 TYR C N 1
ATOM 3953 C CA . TYR C 3 310 ? 191.573 159.171 160.816 1.00 24.35 310 TYR C CA 1
ATOM 3954 C C . TYR C 3 310 ? 191.114 159.549 162.218 1.00 24.35 310 TYR C C 1
ATOM 3955 O O . TYR C 3 310 ? 191.487 160.604 162.740 1.00 24.35 310 TYR C O 1
ATOM 3964 N N . THR C 3 311 ? 190.294 158.695 162.824 1.00 23.76 311 THR C N 1
ATOM 3965 C CA . THR C 3 311 ? 189.648 158.992 164.093 1.00 23.76 311 THR C CA 1
ATOM 3966 C C . THR C 3 311 ? 189.918 157.870 165.085 1.00 23.76 311 THR C C 1
ATOM 3967 O O . THR C 3 311 ? 190.490 156.830 164.749 1.00 23.76 311 THR C O 1
ATOM 3971 N N . VAL C 3 312 ? 189.488 158.098 166.329 1.00 24.19 312 VAL C N 1
ATOM 3972 C CA . VAL C 3 312 ? 189.736 157.138 167.401 1.00 24.19 312 VAL C CA 1
ATOM 3973 C C . VAL C 3 312 ? 188.998 155.827 167.155 1.00 24.19 312 VAL C C 1
ATOM 3974 O O . VAL C 3 312 ? 189.435 154.767 167.616 1.00 24.19 312 VAL C O 1
ATOM 3978 N N . ASN C 3 313 ? 187.876 155.869 166.437 1.00 23.58 313 ASN C N 1
ATOM 3979 C CA . ASN C 3 313 ? 187.050 154.690 166.212 1.00 23.58 313 ASN C CA 1
ATOM 3980 C C . ASN C 3 313 ? 187.384 153.952 164.920 1.00 23.58 313 ASN C C 1
ATOM 3981 O O . ASN C 3 313 ? 186.772 152.915 164.645 1.00 23.58 313 ASN C O 1
ATOM 3986 N N . THR C 3 314 ? 188.334 154.453 164.127 1.00 25.36 314 THR C N 1
ATOM 3987 C CA . THR C 3 314 ? 188.561 153.902 162.793 1.00 25.36 314 THR C CA 1
ATOM 3988 C C . THR C 3 314 ? 189.083 152.469 162.849 1.00 25.36 314 THR C C 1
ATOM 3989 O O . THR C 3 314 ? 188.591 151.592 162.129 1.00 25.36 314 THR C O 1
ATOM 3993 N N . ILE C 3 315 ? 190.078 152.211 163.702 1.00 26.86 315 ILE C N 1
ATOM 3994 C CA . ILE C 3 315 ? 190.798 150.940 163.647 1.00 26.86 315 ILE C CA 1
ATOM 3995 C C . ILE C 3 315 ? 189.889 149.777 164.031 1.00 26.86 315 ILE C C 1
ATOM 3996 O O . ILE C 3 315 ? 189.831 148.763 163.328 1.00 26.86 315 ILE C O 1
ATOM 4001 N N . ALA C 3 316 ? 189.181 149.896 165.157 1.00 26.86 316 ALA C N 1
ATOM 4002 C CA . ALA C 3 316 ? 188.313 148.806 165.596 1.00 26.86 316 ALA C CA 1
ATOM 4003 C C . ALA C 3 316 ? 187.175 148.579 164.609 1.00 26.86 316 ALA C C 1
ATOM 4004 O O . ALA C 3 316 ? 186.842 147.430 164.279 1.00 26.86 316 ALA C O 1
ATOM 4006 N N . GLU C 3 317 ? 186.574 149.668 164.125 1.00 27.13 317 GLU C N 1
ATOM 4007 C CA . GLU C 3 317 ? 185.497 149.565 163.148 1.00 27.13 317 GLU C CA 1
ATOM 4008 C C . GLU C 3 317 ? 185.959 148.821 161.905 1.00 27.13 317 GLU C C 1
ATOM 4009 O O . GLU C 3 317 ? 185.280 147.906 161.429 1.00 27.13 317 GLU C O 1
ATOM 4015 N N . HIS C 3 318 ? 187.132 149.182 161.380 1.00 30.51 318 HIS C N 1
ATOM 4016 C CA . HIS C 3 318 ? 187.611 148.562 160.149 1.00 30.51 318 HIS C CA 1
ATOM 4017 C C . HIS C 3 318 ? 188.070 147.126 160.374 1.00 30.51 318 HIS C C 1
ATOM 4018 O O . HIS C 3 318 ? 187.890 146.273 159.495 1.00 30.51 318 HIS C O 1
ATOM 4025 N N . LEU C 3 319 ? 188.656 146.833 161.536 1.00 32.63 319 LEU C N 1
ATOM 4026 C CA . LEU C 3 319 ? 189.036 145.458 161.835 1.00 32.63 319 LEU C CA 1
ATOM 4027 C C . LEU C 3 319 ? 187.810 144.557 161.869 1.00 32.63 319 LEU C C 1
ATOM 4028 O O . LEU C 3 319 ? 187.794 143.486 161.251 1.00 32.63 319 LEU C O 1
ATOM 4033 N N . ASP C 3 320 ? 186.750 144.997 162.557 1.00 33.31 320 ASP C N 1
ATOM 4034 C CA . ASP C 3 320 ? 185.518 144.216 162.558 1.00 33.31 320 ASP C CA 1
ATOM 4035 C C . ASP C 3 320 ? 184.891 144.170 161.169 1.00 33.31 320 ASP C C 1
ATOM 4036 O O . ASP C 3 320 ? 184.299 143.151 160.790 1.00 33.31 320 ASP C O 1
ATOM 4041 N N . MET C 3 321 ? 185.017 145.256 160.400 1.00 36.45 321 MET C N 1
ATOM 4042 C CA . MET C 3 321 ? 184.554 145.266 159.016 1.00 36.45 321 MET C CA 1
ATOM 4043 C C . MET C 3 321 ? 185.168 144.117 158.228 1.00 36.45 321 MET C C 1
ATOM 4044 O O . MET C 3 321 ? 184.464 143.383 157.528 1.00 36.45 321 MET C O 1
ATOM 4049 N N . LEU C 3 322 ? 186.491 143.964 158.314 1.00 42.03 322 LEU C N 1
ATOM 4050 C CA . LEU C 3 322 ? 187.162 142.876 157.605 1.00 42.03 322 LEU C CA 1
ATOM 4051 C C . LEU C 3 322 ? 186.802 141.505 158.169 1.00 42.03 322 LEU C C 1
ATOM 4052 O O . LEU C 3 322 ? 186.625 140.549 157.405 1.00 42.03 322 LEU C O 1
ATOM 4057 N N . MET C 3 323 ? 186.702 141.375 159.495 1.00 46.91 323 MET C N 1
ATOM 4058 C CA . MET C 3 323 ? 186.306 140.078 160.044 1.00 46.91 323 MET C CA 1
ATOM 4059 C C . MET C 3 323 ? 184.905 139.677 159.594 1.00 46.91 323 MET C C 1
ATOM 4060 O O . MET C 3 323 ? 184.600 138.482 159.516 1.00 46.91 323 MET C O 1
ATOM 4065 N N . VAL C 3 324 ? 184.043 140.650 159.292 1.00 44.53 324 VAL C N 1
ATOM 4066 C CA . VAL C 3 324 ? 182.698 140.320 158.823 1.00 44.53 324 VAL C CA 1
ATOM 4067 C C . VAL C 3 324 ? 182.679 140.079 157.316 1.00 44.53 324 VAL C C 1
ATOM 4068 O O . VAL C 3 324 ? 182.080 139.108 156.842 1.00 44.53 324 VAL C O 1
ATOM 4072 N N . CYS C 3 325 ? 183.334 140.954 156.548 1.00 51.37 325 CYS C N 1
ATOM 4073 C CA . CYS C 3 325 ? 183.141 140.986 155.100 1.00 51.37 325 CYS C CA 1
ATOM 4074 C C . CYS C 3 325 ? 183.593 139.693 154.433 1.00 51.37 325 CYS C C 1
ATOM 4075 O O . CYS C 3 325 ? 182.896 139.161 153.561 1.00 51.37 325 CYS C O 1
ATOM 4078 N N . HIS C 3 326 ? 184.753 139.168 154.827 1.00 52.60 326 HIS C N 1
ATOM 4079 C CA . HIS C 3 326 ? 185.297 137.961 154.220 1.00 52.60 326 HIS C CA 1
ATOM 4080 C C . HIS C 3 326 ? 185.167 136.746 155.131 1.00 52.60 326 HIS C C 1
ATOM 4081 O O . HIS C 3 326 ? 185.915 135.776 154.975 1.00 52.60 326 HIS C O 1
ATOM 4088 N N . HIS C 3 327 ? 184.226 136.786 156.078 1.00 54.21 327 HIS C N 1
ATOM 4089 C CA . HIS C 3 327 ? 183.936 135.658 156.966 1.00 54.21 327 HIS C CA 1
ATOM 4090 C C . HIS C 3 327 ? 185.185 135.208 157.720 1.00 54.21 327 HIS C C 1
ATOM 4091 O O . HIS C 3 327 ? 185.379 134.020 157.987 1.00 54.21 327 HIS C O 1
ATOM 4098 N N . LEU C 3 328 ? 186.040 136.168 158.062 1.00 53.51 328 LEU C N 1
ATOM 4099 C CA . LEU C 3 328 ? 187.279 135.873 158.773 1.00 53.51 328 LEU C CA 1
ATOM 4100 C C . LEU C 3 328 ? 186.956 135.411 160.187 1.00 53.51 328 LEU C C 1
ATOM 4101 O O . LEU C 3 328 ? 186.521 136.206 161.026 1.00 53.51 328 LEU C O 1
ATOM 4106 N N . ASN C 3 329 ? 187.159 134.131 160.452 1.00 58.11 329 ASN C N 1
ATOM 4107 C CA . ASN C 3 329 ? 186.981 133.610 161.800 1.00 58.11 329 ASN C CA 1
ATOM 4108 C C . ASN C 3 329 ? 188.161 134.037 162.661 1.00 58.11 329 ASN C C 1
ATOM 4109 O O . ASN C 3 329 ? 189.309 133.728 162.314 1.00 58.11 329 ASN C O 1
ATOM 4114 N N . PRO C 3 330 ? 187.942 134.735 163.779 1.00 58.69 330 PRO C N 1
ATOM 4115 C CA . PRO C 3 330 ? 189.077 135.135 164.620 1.00 58.69 330 PRO C CA 1
ATOM 4116 C C . PRO C 3 330 ? 189.596 133.985 165.468 1.00 58.69 330 PRO C C 1
ATOM 4117 O O . PRO C 3 330 ? 189.895 134.156 166.653 1.00 58.69 330 PRO C O 1
ATOM 4121 N N . LYS C 3 331 ? 189.723 132.811 164.848 1.00 60.76 331 LYS C N 1
ATOM 4122 C CA . LYS C 3 331 ? 190.294 131.630 165.480 1.00 60.76 331 LYS C CA 1
ATOM 4123 C C . LYS C 3 331 ? 191.385 130.971 164.651 1.00 60.76 331 LYS C C 1
ATOM 4124 O O . LYS C 3 331 ? 192.258 130.313 165.231 1.00 60.76 331 LYS C O 1
ATOM 4130 N N . VAL C 3 332 ? 191.366 131.119 163.330 1.00 59.29 332 VAL C N 1
ATOM 4131 C CA . VAL C 3 332 ? 192.395 130.577 162.448 1.00 59.29 332 VAL C CA 1
ATOM 4132 C C . VAL C 3 332 ? 193.475 131.638 162.268 1.00 59.29 332 VAL C C 1
ATOM 4133 O O . VAL C 3 332 ? 193.155 132.799 161.973 1.00 59.29 332 VAL C O 1
ATOM 4137 N N . PRO C 3 333 ? 194.753 131.295 162.450 1.00 58.73 333 PRO C N 1
ATOM 4138 C CA . PRO C 3 333 ? 195.808 132.320 162.357 1.00 58.73 333 PRO C CA 1
ATOM 4139 C C . PRO C 3 333 ? 195.883 133.015 161.008 1.00 58.73 333 PRO C C 1
ATOM 4140 O O . PRO C 3 333 ? 196.280 134.186 160.955 1.00 58.73 333 PRO C O 1
ATOM 4144 N N . GLU C 3 334 ? 195.529 132.333 159.916 1.00 56.78 334 GLU C N 1
ATOM 4145 C CA . GLU C 3 334 ? 195.663 132.937 158.592 1.00 56.78 334 GLU C CA 1
ATOM 4146 C C . GLU C 3 334 ? 194.743 134.143 158.427 1.00 56.78 334 GLU C C 1
ATOM 4147 O O . GLU C 3 334 ? 195.160 135.181 157.900 1.00 56.78 334 GLU C O 1
ATOM 4153 N N . ASP C 3 335 ? 193.488 134.025 158.868 1.00 56.16 335 ASP C N 1
ATOM 4154 C CA . ASP C 3 335 ? 192.551 135.137 158.734 1.00 56.16 335 ASP C CA 1
ATOM 4155 C C . ASP C 3 335 ? 192.995 136.339 159.558 1.00 56.16 335 ASP C C 1
ATOM 4156 O O . ASP C 3 335 ? 192.945 137.482 159.084 1.00 56.16 335 ASP C O 1
ATOM 4161 N N . VAL C 3 336 ? 193.436 136.101 160.794 1.00 53.81 336 VAL C N 1
ATOM 4162 C CA . VAL C 3 336 ? 193.873 137.198 161.651 1.00 53.81 336 VAL C CA 1
ATOM 4163 C C . VAL C 3 336 ? 195.135 137.842 161.091 1.00 53.81 336 VAL C C 1
ATOM 4164 O O . VAL C 3 336 ? 195.304 139.065 161.157 1.00 53.81 336 VAL C O 1
ATOM 4168 N N . ALA C 3 337 ? 196.043 137.035 160.537 1.00 50.71 337 ALA C N 1
ATOM 4169 C CA . ALA C 3 337 ? 197.239 137.589 159.912 1.00 50.71 337 ALA C CA 1
ATOM 4170 C C . ALA C 3 337 ? 196.884 138.436 158.697 1.00 50.71 337 ALA C C 1
ATOM 4171 O O . ALA C 3 337 ? 197.472 139.502 158.479 1.00 50.71 337 ALA C O 1
ATOM 4173 N N . PHE C 3 338 ? 195.925 137.976 157.890 1.00 47.93 338 PHE C N 1
ATOM 4174 C CA . PHE C 3 338 ? 195.527 138.730 156.708 1.00 47.93 338 PHE C CA 1
ATOM 4175 C C . PHE C 3 338 ? 194.797 140.015 157.080 1.00 47.93 338 PHE C C 1
ATOM 4176 O O . PHE C 3 338 ? 194.874 141.004 156.343 1.00 47.93 338 PHE C O 1
ATOM 4184 N N . ALA C 3 339 ? 194.097 140.028 158.216 1.00 47.87 339 ALA C N 1
ATOM 4185 C CA . ALA C 3 339 ? 193.352 141.220 158.612 1.00 47.87 339 ALA C CA 1
ATOM 4186 C C . ALA C 3 339 ? 194.241 142.240 159.320 1.00 47.87 339 ALA C C 1
ATOM 4187 O O . ALA C 3 339 ? 194.180 143.438 159.022 1.00 47.87 339 ALA C O 1
ATOM 4189 N N . ASP C 3 340 ? 195.069 141.784 160.265 1.00 47.13 340 ASP C N 1
ATOM 4190 C CA . ASP C 3 340 ? 195.895 142.701 161.047 1.00 47.13 340 ASP C CA 1
ATOM 4191 C C . ASP C 3 340 ? 196.926 143.416 160.182 1.00 47.13 340 ASP C C 1
ATOM 4192 O O . ASP C 3 340 ? 197.293 144.560 160.476 1.00 47.13 340 ASP C O 1
ATOM 4197 N N . SER C 3 341 ? 197.398 142.770 159.120 1.00 42.20 341 SER C N 1
ATOM 4198 C CA . SER C 3 341 ? 198.322 143.389 158.180 1.00 42.20 341 SER C CA 1
ATOM 4199 C C . SER C 3 341 ? 197.612 144.230 157.129 1.00 42.20 341 SER C C 1
ATOM 4200 O O . SER C 3 341 ? 198.282 144.859 156.303 1.00 42.20 341 SER C O 1
ATOM 4203 N N . ARG C 3 342 ? 196.280 144.253 157.140 1.00 37.69 342 ARG C N 1
ATOM 4204 C CA . ARG C 3 342 ? 195.490 144.969 156.147 1.00 37.69 342 ARG C CA 1
ATOM 4205 C C . ARG C 3 342 ? 194.908 146.277 156.657 1.00 37.69 342 ARG C C 1
ATOM 4206 O O . ARG C 3 342 ? 194.678 147.187 155.858 1.00 37.69 342 ARG C O 1
ATOM 4214 N N . ILE C 3 343 ? 194.667 146.393 157.958 1.00 34.83 343 ILE C N 1
ATOM 4215 C CA . ILE C 3 343 ? 194.253 147.643 158.587 1.00 34.83 343 ILE C CA 1
ATOM 4216 C C . ILE C 3 343 ? 195.462 148.192 159.331 1.00 34.83 343 ILE C C 1
ATOM 4217 O O . ILE C 3 343 ? 195.786 147.751 160.436 1.00 34.83 343 ILE C O 1
ATOM 4222 N N . ARG C 3 344 ? 196.127 149.161 158.716 1.00 30.24 344 ARG C N 1
ATOM 4223 C CA . ARG C 3 344 ? 197.358 149.740 159.233 1.00 30.24 344 ARG C CA 1
ATOM 4224 C C . ARG C 3 344 ? 197.098 151.192 159.607 1.00 30.24 344 ARG C C 1
ATOM 4225 O O . ARG C 3 344 ? 196.714 151.996 158.751 1.00 30.24 344 ARG C O 1
ATOM 4233 N N . SER C 3 345 ? 197.313 151.524 160.881 1.00 28.21 345 SER C N 1
ATOM 4234 C CA . SER C 3 345 ? 197.181 152.912 161.306 1.00 28.21 345 SER C CA 1
ATOM 4235 C C . SER C 3 345 ? 198.199 153.804 160.611 1.00 28.21 345 SER C C 1
ATOM 4236 O O . SER C 3 345 ? 197.949 154.999 160.419 1.00 28.21 345 SER C O 1
ATOM 4239 N N . GLN C 3 346 ? 199.340 153.237 160.209 1.00 28.66 346 GLN C N 1
ATOM 4240 C CA . GLN C 3 346 ? 200.381 154.024 159.558 1.00 28.66 346 GLN C CA 1
ATOM 4241 C C . GLN C 3 346 ? 199.887 154.609 158.240 1.00 28.66 346 GLN C C 1
ATOM 4242 O O . GLN C 3 346 ? 199.952 155.825 158.021 1.00 28.66 346 GLN C O 1
ATOM 4248 N N . THR C 3 347 ? 199.355 153.759 157.358 1.00 27.55 347 THR C N 1
ATOM 4249 C CA . THR C 3 347 ? 198.928 154.235 156.046 1.00 27.55 347 THR C CA 1
ATOM 4250 C C . THR C 3 347 ? 197.650 155.058 156.147 1.00 27.55 347 THR C C 1
ATOM 4251 O O . THR C 3 347 ? 197.479 156.039 155.414 1.00 27.55 347 THR C O 1
ATOM 4255 N N . ILE C 3 348 ? 196.751 154.686 157.060 1.00 26.05 348 ILE C N 1
ATOM 4256 C CA . ILE C 3 348 ? 195.527 155.459 157.252 1.00 26.05 348 ILE C CA 1
ATOM 4257 C C . ILE C 3 348 ? 195.859 156.869 157.725 1.00 26.05 348 ILE C C 1
ATOM 4258 O O . ILE C 3 348 ? 195.270 157.852 157.258 1.00 26.05 348 ILE C O 1
ATOM 4263 N N . ALA C 3 349 ? 196.817 156.995 158.648 1.00 25.75 349 ALA C N 1
ATOM 4264 C CA . ALA C 3 349 ? 197.233 158.318 159.103 1.00 25.75 349 ALA C CA 1
ATOM 4265 C C . ALA C 3 349 ? 197.960 159.087 158.004 1.00 25.75 349 ALA C C 1
ATOM 4266 O O . ALA C 3 349 ? 197.714 160.284 157.815 1.00 25.75 349 ALA C O 1
ATOM 4268 N N . ALA C 3 350 ? 198.856 158.422 157.268 1.00 25.38 350 ALA C N 1
ATOM 4269 C CA . ALA C 3 350 ? 199.611 159.102 156.218 1.00 25.38 350 ALA C CA 1
ATOM 4270 C C . ALA C 3 350 ? 198.730 159.545 155.055 1.00 25.38 350 ALA C C 1
ATOM 4271 O O . ALA C 3 350 ? 199.096 160.486 154.341 1.00 25.38 350 ALA C O 1
ATOM 4273 N N . GLU C 3 351 ? 197.592 158.880 154.848 1.00 24.55 351 GLU C N 1
ATOM 4274 C CA . GLU C 3 351 ? 196.709 159.223 153.737 1.00 24.55 351 GLU C CA 1
ATOM 4275 C C . GLU C 3 351 ? 196.172 160.645 153.865 1.00 24.55 351 GLU C C 1
ATOM 4276 O O . GLU C 3 351 ? 196.076 161.372 152.868 1.00 24.55 351 GLU C O 1
ATOM 4282 N N . ASP C 3 352 ? 195.812 161.061 155.083 1.00 23.73 352 ASP C N 1
ATOM 4283 C CA . ASP C 3 352 ? 195.311 162.418 155.284 1.00 23.73 352 ASP C CA 1
ATOM 4284 C C . ASP C 3 352 ? 196.377 163.458 154.954 1.00 23.73 352 ASP C C 1
ATOM 4285 O O . ASP C 3 352 ? 196.091 164.473 154.307 1.00 23.73 352 ASP C O 1
ATOM 4290 N N . LEU C 3 353 ? 197.617 163.221 155.390 1.00 24.47 353 LEU C N 1
ATOM 4291 C CA . LEU C 3 353 ? 198.698 164.147 155.072 1.00 24.47 353 LEU C CA 1
ATOM 4292 C C . LEU C 3 353 ? 198.965 164.184 153.572 1.00 24.47 353 LEU C C 1
ATOM 4293 O O . LEU C 3 353 ? 199.228 165.252 153.007 1.00 24.47 353 LEU C O 1
ATOM 4298 N N . LEU C 3 354 ? 198.900 163.026 152.909 1.00 23.77 354 LEU C N 1
ATOM 4299 C CA . LEU C 3 354 ? 199.080 162.996 151.461 1.00 23.77 354 LEU C CA 1
ATOM 4300 C C . LEU C 3 354 ? 197.985 163.787 150.756 1.00 23.77 354 LEU C C 1
ATOM 4301 O O . LEU C 3 354 ? 198.245 164.476 149.763 1.00 23.77 354 LEU C O 1
ATOM 4306 N N . HIS C 3 355 ? 196.750 163.692 151.254 1.00 22.03 355 HIS C N 1
ATOM 4307 C CA . HIS C 3 355 ? 195.672 164.527 150.734 1.00 22.03 355 HIS C CA 1
ATOM 4308 C C . HIS C 3 355 ? 195.973 166.005 150.933 1.00 22.03 355 HIS C C 1
ATOM 4309 O O . HIS C 3 355 ? 195.717 166.825 150.044 1.00 22.03 355 HIS C O 1
ATOM 4316 N N . ASP C 3 356 ? 196.507 166.364 152.102 1.00 22.44 356 ASP C N 1
ATOM 4317 C CA . ASP C 3 356 ? 196.819 167.765 152.368 1.00 22.44 356 ASP C CA 1
ATOM 4318 C C . ASP C 3 356 ? 197.913 168.278 151.438 1.00 22.44 356 ASP C C 1
ATOM 4319 O O . ASP C 3 356 ? 197.890 169.442 151.023 1.00 22.44 356 ASP C O 1
ATOM 4324 N N . MET C 3 357 ? 198.885 167.426 151.105 1.00 25.46 357 MET C N 1
ATOM 4325 C CA . MET C 3 357 ? 199.948 167.822 150.188 1.00 25.46 357 MET C CA 1
ATOM 4326 C C . MET C 3 357 ? 199.491 167.865 148.737 1.00 25.46 357 MET C C 1
ATOM 4327 O O . MET C 3 357 ? 200.155 168.501 147.911 1.00 25.46 357 MET C O 1
ATOM 4332 N N . GLY C 3 358 ? 198.380 167.215 148.409 1.00 23.74 358 GLY C N 1
ATOM 4333 C CA . GLY C 3 358 ? 197.956 167.085 147.033 1.00 23.74 358 GLY C CA 1
ATOM 4334 C C . GLY C 3 358 ? 198.453 165.844 146.329 1.00 23.74 358 GLY C C 1
ATOM 4335 O O . GLY C 3 358 ? 198.381 165.782 145.097 1.00 23.74 358 GLY C O 1
ATOM 4336 N N . ALA C 3 359 ? 198.963 164.857 147.070 1.00 23.42 359 ALA C N 1
ATOM 4337 C CA . ALA C 3 359 ? 199.427 163.624 146.445 1.00 23.42 359 ALA C CA 1
ATOM 4338 C C . ALA C 3 359 ? 198.265 162.741 146.009 1.00 23.42 359 ALA C C 1
ATOM 4339 O O . ALA C 3 359 ? 198.378 162.020 145.013 1.00 23.42 359 ALA C O 1
ATOM 4341 N N . ILE C 3 360 ? 197.154 162.773 146.739 1.00 22.79 360 ILE C N 1
ATOM 4342 C CA . ILE C 3 360 ? 195.935 162.068 146.359 1.00 22.79 360 ILE C CA 1
ATOM 4343 C C . ILE C 3 360 ? 194.943 163.099 145.841 1.00 22.79 360 ILE C C 1
ATOM 4344 O O . ILE C 3 360 ? 194.674 164.105 146.510 1.00 22.79 360 ILE C O 1
ATOM 4349 N N . SER C 3 361 ? 194.406 162.858 144.648 1.00 22.45 361 SER C N 1
ATOM 4350 C CA . SER C 3 361 ? 193.682 163.885 143.911 1.00 22.45 361 SER C CA 1
ATOM 4351 C C . SER C 3 361 ? 192.167 163.774 144.002 1.00 22.45 361 SER C C 1
ATOM 4352 O O . SER C 3 361 ? 191.481 164.787 143.845 1.00 22.45 361 SER C O 1
ATOM 4355 N N . ILE C 3 362 ? 191.622 162.585 144.246 1.00 21.47 362 ILE C N 1
ATOM 4356 C CA . ILE C 3 362 ? 190.196 162.332 144.081 1.00 21.47 362 ILE C CA 1
ATOM 4357 C C . ILE C 3 362 ? 189.628 161.765 145.374 1.00 21.47 362 ILE C C 1
ATOM 4358 O O . ILE C 3 362 ? 190.222 160.866 145.981 1.00 21.47 362 ILE C O 1
ATOM 4363 N N . MET C 3 363 ? 188.483 162.296 145.792 1.00 22.88 363 MET C N 1
ATOM 4364 C CA . MET C 3 363 ? 187.706 161.753 146.896 1.00 22.88 363 MET C CA 1
ATOM 4365 C C . MET C 3 363 ? 186.519 160.970 146.348 1.00 22.88 363 MET C C 1
ATOM 4366 O O . MET C 3 363 ? 185.889 161.383 145.370 1.00 22.88 363 MET C O 1
ATOM 4371 N N . SER C 3 364 ? 186.217 159.840 146.982 1.00 23.35 364 SER C N 1
ATOM 4372 C CA . SER C 3 364 ? 185.121 158.981 146.553 1.00 23.35 364 SER C CA 1
ATOM 4373 C C . SER C 3 364 ? 184.522 158.305 147.780 1.00 23.35 364 SER C C 1
ATOM 4374 O O . SER C 3 364 ? 184.916 158.578 148.917 1.00 23.35 364 SER C O 1
ATOM 4377 N N . SER C 3 365 ? 183.564 157.412 147.545 1.00 23.61 365 SER C N 1
ATOM 4378 C CA . SER C 3 365 ? 182.808 156.815 148.639 1.00 23.61 365 SER C CA 1
ATOM 4379 C C . SER C 3 365 ? 182.977 155.311 148.774 1.00 23.61 365 SER C C 1
ATOM 4380 O O . SER C 3 365 ? 183.116 154.825 149.896 1.00 23.61 365 SER C O 1
ATOM 4383 N N . ASP C 3 366 ? 182.980 154.561 147.668 1.00 23.86 366 ASP C N 1
ATOM 4384 C CA . ASP C 3 366 ? 182.802 153.106 147.692 1.00 23.86 366 ASP C CA 1
ATOM 4385 C C . ASP C 3 366 ? 181.440 152.761 148.300 1.00 23.86 366 ASP C C 1
ATOM 4386 O O . ASP C 3 366 ? 181.334 152.134 149.355 1.00 23.86 366 ASP C O 1
ATOM 4391 N N . THR C 3 367 ? 180.394 153.195 147.598 1.00 21.94 367 THR C N 1
ATOM 4392 C CA . THR C 3 367 ? 179.038 153.184 148.137 1.00 21.94 367 THR C CA 1
ATOM 4393 C C . THR C 3 367 ? 178.587 151.777 148.509 1.00 21.94 367 THR C C 1
ATOM 4394 O O . THR C 3 367 ? 178.643 150.855 147.691 1.00 21.94 367 THR C O 1
ATOM 4398 N N . LEU C 3 368 ? 178.141 151.620 149.754 1.00 21.52 368 LEU C N 1
ATOM 4399 C CA . LEU C 3 368 ? 177.497 150.416 150.274 1.00 21.52 368 LEU C CA 1
ATOM 4400 C C . LEU C 3 368 ? 178.359 149.163 150.156 1.00 21.52 368 LEU C C 1
ATOM 4401 O O . LEU C 3 368 ? 177.843 148.048 150.296 1.00 21.52 368 LEU C O 1
ATOM 4406 N N . ALA C 3 369 ? 179.657 149.309 149.904 1.00 24.76 369 ALA C N 1
ATOM 4407 C CA . ALA C 3 369 ? 180.597 148.198 150.000 1.00 24.76 369 ALA C CA 1
ATOM 4408 C C . ALA C 3 369 ? 181.629 148.428 151.090 1.00 24.76 369 ALA C C 1
ATOM 4409 O O . ALA C 3 369 ? 181.907 147.517 151.879 1.00 24.76 369 ALA C O 1
ATOM 4411 N N . MET C 3 370 ? 182.209 149.626 151.153 1.00 28.23 370 MET C N 1
ATOM 4412 C CA . MET C 3 370 ? 183.032 150.026 152.291 1.00 28.23 370 MET C CA 1
ATOM 4413 C C . MET C 3 370 ? 182.744 151.429 152.804 1.00 28.23 370 MET C C 1
ATOM 4414 O O . MET C 3 370 ? 183.076 151.717 153.960 1.00 28.23 370 MET C O 1
ATOM 4419 N N . GLY C 3 371 ? 182.139 152.313 152.015 1.00 23.23 371 GLY C N 1
ATOM 4420 C CA . GLY C 3 371 ? 181.970 153.690 152.433 1.00 23.23 371 GLY C CA 1
ATOM 4421 C C . GLY C 3 371 ? 180.572 154.250 152.278 1.00 23.23 371 GLY C C 1
ATOM 4422 O O . GLY C 3 371 ? 179.618 153.513 152.012 1.00 23.23 371 GLY C O 1
ATOM 4423 N N . ARG C 3 372 ? 180.447 155.567 152.428 1.00 20.69 372 ARG C N 1
ATOM 4424 C CA . ARG C 3 372 ? 179.161 156.237 152.581 1.00 20.69 372 ARG C CA 1
ATOM 4425 C C . ARG C 3 372 ? 178.997 157.281 151.485 1.00 20.69 372 ARG C C 1
ATOM 4426 O O . ARG C 3 372 ? 179.832 158.180 151.348 1.00 20.69 372 ARG C O 1
ATOM 4434 N N . ILE C 3 373 ? 177.915 157.161 150.713 1.00 17.99 373 ILE C N 1
ATOM 4435 C CA . ILE C 3 373 ? 177.725 158.019 149.547 1.00 17.99 373 ILE C CA 1
ATOM 4436 C C . ILE C 3 373 ? 177.272 159.425 149.939 1.00 17.99 373 ILE C C 1
ATOM 4437 O O . ILE C 3 373 ? 177.514 160.385 149.198 1.00 17.99 373 ILE C O 1
ATOM 4442 N N . GLY C 3 374 ? 176.628 159.583 151.089 1.00 17.87 374 GLY C N 1
ATOM 4443 C CA . GLY C 3 374 ? 176.139 160.879 151.505 1.00 17.87 374 GLY C CA 1
ATOM 4444 C C . GLY C 3 374 ? 177.134 161.746 152.243 1.00 17.87 374 GLY C C 1
ATOM 4445 O O . GLY C 3 374 ? 176.770 162.839 152.689 1.00 17.87 374 GLY C O 1
ATOM 4446 N N . GLU C 3 375 ? 178.382 161.300 152.385 1.00 19.02 375 GLU C N 1
ATOM 4447 C CA . GLU C 3 375 ? 179.356 161.977 153.232 1.00 19.02 375 GLU C CA 1
ATOM 4448 C C . GLU C 3 375 ? 180.618 162.387 152.483 1.00 19.02 375 GLU C C 1
ATOM 4449 O O . GLU C 3 375 ? 181.560 162.887 153.112 1.00 19.02 375 GLU C O 1
ATOM 4455 N N . VAL C 3 376 ? 180.643 162.231 151.155 1.00 17.48 376 VAL C N 1
ATOM 4456 C CA . VAL C 3 376 ? 181.868 162.454 150.388 1.00 17.48 376 VAL C CA 1
ATOM 4457 C C . VAL C 3 376 ? 182.414 163.851 150.645 1.00 17.48 376 VAL C C 1
ATOM 4458 O O . VAL C 3 376 ? 183.601 164.028 150.943 1.00 17.48 376 VAL C O 1
ATOM 4462 N N . ALA C 3 377 ? 181.555 164.866 150.544 1.00 16.58 377 ALA C N 1
ATOM 4463 C CA . ALA C 3 377 ? 181.985 166.219 150.875 1.00 16.58 377 ALA C CA 1
ATOM 4464 C C . ALA C 3 377 ? 182.308 166.339 152.358 1.00 16.58 377 ALA C C 1
ATOM 4465 O O . ALA C 3 377 ? 183.380 166.833 152.731 1.00 16.58 377 ALA C O 1
ATOM 4467 N N . THR C 3 378 ? 181.412 165.840 153.216 1.00 17.46 378 THR C N 1
ATOM 4468 C CA . THR C 3 378 ? 181.509 166.104 154.649 1.00 17.46 378 THR C CA 1
ATOM 4469 C C . THR C 3 378 ? 182.867 165.682 155.191 1.00 17.46 378 THR C C 1
ATOM 4470 O O . THR C 3 378 ? 183.660 166.517 155.646 1.00 17.46 378 THR C O 1
ATOM 4474 N N . ARG C 3 379 ? 183.173 164.388 155.090 1.00 19.76 379 ARG C N 1
ATOM 4475 C CA . ARG C 3 379 ? 184.449 163.887 155.581 1.00 19.76 379 ARG C CA 1
ATOM 4476 C C . ARG C 3 379 ? 185.613 164.619 154.931 1.00 19.76 379 ARG C C 1
ATOM 4477 O O . ARG C 3 379 ? 186.610 164.925 155.598 1.00 19.76 379 ARG C O 1
ATOM 4485 N N . THR C 3 380 ? 185.482 164.957 153.644 1.00 17.18 380 THR C N 1
ATOM 4486 C CA . THR C 3 380 ? 186.534 165.710 152.972 1.00 17.18 380 THR C CA 1
ATOM 4487 C C . THR C 3 380 ? 186.862 166.971 153.756 1.00 17.18 380 THR C C 1
ATOM 4488 O O . THR C 3 380 ? 188.009 167.183 154.171 1.00 17.18 380 THR C O 1
ATOM 4492 N N . TRP C 3 381 ? 185.838 167.771 154.055 1.00 16.19 381 TRP C N 1
ATOM 4493 C CA . TRP C 3 381 ? 186.080 168.991 154.810 1.00 16.19 381 TRP C CA 1
ATOM 4494 C C . TRP C 3 381 ? 186.530 168.668 156.225 1.00 16.19 381 TRP C C 1
ATOM 4495 O O . TRP C 3 381 ? 187.384 169.369 156.783 1.00 16.19 381 TRP C O 1
ATOM 4506 N N . GLN C 3 382 ? 186.012 167.577 156.799 1.00 17.42 382 GLN C N 1
ATOM 4507 C CA . GLN C 3 382 ? 186.512 167.135 158.095 1.00 17.42 382 GLN C CA 1
ATOM 4508 C C . GLN C 3 382 ? 188.016 166.923 158.030 1.00 17.42 382 GLN C C 1
ATOM 4509 O O . GLN C 3 382 ? 188.763 167.410 158.889 1.00 17.42 382 GLN C O 1
ATOM 4515 N N . MET C 3 383 ? 188.485 166.259 156.970 1.00 18.57 383 MET C N 1
ATOM 4516 C CA . MET C 3 383 ? 189.920 166.098 156.781 1.00 18.57 383 MET C CA 1
ATOM 4517 C C . MET C 3 383 ? 190.597 167.457 156.702 1.00 18.57 383 MET C C 1
ATOM 4518 O O . MET C 3 383 ? 191.584 167.715 157.404 1.00 18.57 383 MET C O 1
ATOM 4523 N N . ALA C 3 384 ? 190.031 168.366 155.901 1.00 17.29 384 ALA C N 1
ATOM 4524 C CA . ALA C 3 384 ? 190.588 169.707 155.796 1.00 17.29 384 ALA C CA 1
ATOM 4525 C C . ALA C 3 384 ? 190.612 170.392 157.152 1.00 17.29 384 ALA C C 1
ATOM 4526 O O . ALA C 3 384 ? 191.532 171.166 157.441 1.00 17.29 384 ALA C O 1
ATOM 4528 N N . HIS C 3 385 ? 189.620 170.110 157.999 1.00 17.28 385 HIS C N 1
ATOM 4529 C CA . HIS C 3 385 ? 189.648 170.623 159.361 1.00 17.28 385 HIS C CA 1
ATOM 4530 C C . HIS C 3 385 ? 190.831 170.041 160.125 1.00 17.28 385 HIS C C 1
ATOM 4531 O O . HIS C 3 385 ? 191.684 170.782 160.633 1.00 17.28 385 HIS C O 1
ATOM 4538 N N . LYS C 3 386 ? 190.945 168.709 160.130 1.00 19.92 386 LYS C N 1
ATOM 4539 C CA . LYS C 3 386 ? 191.922 168.046 160.988 1.00 19.92 386 LYS C CA 1
ATOM 4540 C C . LYS C 3 386 ? 193.335 168.511 160.667 1.00 19.92 386 LYS C C 1
ATOM 4541 O O . LYS C 3 386 ? 194.091 168.908 161.563 1.00 19.92 386 LYS C O 1
ATOM 4547 N N . MET C 3 387 ? 193.686 168.517 159.380 1.00 20.36 387 MET C N 1
ATOM 4548 C CA . MET C 3 387 ? 195.010 168.965 158.971 1.00 20.36 387 MET C CA 1
ATOM 4549 C C . MET C 3 387 ? 195.287 170.376 159.475 1.00 20.36 387 MET C C 1
ATOM 4550 O O . MET C 3 387 ? 196.349 170.642 160.050 1.00 20.36 387 MET C O 1
ATOM 4555 N N . LYS C 3 388 ? 194.319 171.285 159.313 1.00 18.96 388 LYS C N 1
ATOM 4556 C CA . LYS C 3 388 ? 194.535 172.649 159.781 1.00 18.96 388 LYS C CA 1
ATOM 4557 C C . LYS C 3 388 ? 194.748 172.673 161.287 1.00 18.96 388 LYS C C 1
ATOM 4558 O O . LYS C 3 388 ? 195.574 173.440 161.795 1.00 18.96 388 LYS C O 1
ATOM 4564 N N . ALA C 3 389 ? 194.019 171.826 162.018 1.00 19.82 389 ALA C N 1
ATOM 4565 C CA . ALA C 3 389 ? 194.184 171.784 163.464 1.00 19.82 389 ALA C CA 1
ATOM 4566 C C . ALA C 3 389 ? 195.553 171.248 163.861 1.00 19.82 389 ALA C C 1
ATOM 4567 O O . ALA C 3 389 ? 196.048 171.569 164.946 1.00 19.82 389 ALA C O 1
ATOM 4569 N N . GLN C 3 390 ? 196.185 170.444 163.001 1.00 23.21 390 GLN C N 1
ATOM 4570 C CA . GLN C 3 390 ? 197.416 169.766 163.377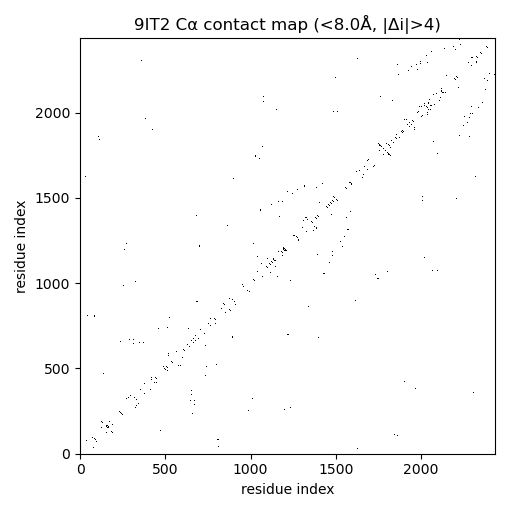 1.00 23.21 390 GLN C CA 1
ATOM 4571 C C . GLN C 3 390 ? 198.663 170.304 162.692 1.00 23.21 390 GLN C C 1
ATOM 4572 O O . GLN C 3 390 ? 199.764 170.095 163.209 1.00 23.21 390 GLN C O 1
ATOM 4578 N N . PHE C 3 391 ? 198.525 170.989 161.558 1.00 22.93 391 PHE C N 1
ATOM 4579 C CA . PHE C 3 391 ? 199.678 171.490 160.828 1.00 22.93 391 PHE C CA 1
ATOM 4580 C C . PHE C 3 391 ? 199.582 172.965 160.466 1.00 22.93 391 PHE C C 1
ATOM 4581 O O . PHE C 3 391 ? 200.471 173.472 159.774 1.00 22.93 391 PHE C O 1
ATOM 4589 N N . GLY C 3 392 ? 198.543 173.664 160.908 1.00 21.60 392 GLY C N 1
ATOM 4590 C CA . GLY C 3 392 ? 198.426 175.080 160.645 1.00 21.60 392 GLY C CA 1
ATOM 4591 C C . GLY C 3 392 ? 197.932 175.386 159.244 1.00 21.60 392 GLY C C 1
ATOM 4592 O O . GLY C 3 392 ? 197.424 174.529 158.515 1.00 21.60 392 GLY C O 1
ATOM 4593 N N . SER C 3 393 ? 198.089 176.653 158.872 1.00 23.82 393 SER C N 1
ATOM 4594 C CA . SER C 3 393 ? 197.616 177.127 157.580 1.00 23.82 393 SER C CA 1
ATOM 4595 C C . SER C 3 393 ? 198.425 176.516 156.442 1.00 23.82 393 SER C C 1
ATOM 4596 O O . SER C 3 393 ? 199.645 176.357 156.539 1.00 23.82 393 SER C O 1
ATOM 4599 N N . LEU C 3 394 ? 197.734 176.169 155.360 1.00 23.69 394 LEU C N 1
ATOM 4600 C CA . LEU C 3 394 ? 198.408 175.725 154.152 1.00 23.69 394 LEU C CA 1
ATOM 4601 C C . LEU C 3 394 ? 199.213 176.877 153.557 1.00 23.69 394 LEU C C 1
ATOM 4602 O O . LEU C 3 394 ? 198.993 178.050 153.873 1.00 23.69 394 LEU C O 1
ATOM 4607 N N . LYS C 3 395 ? 200.167 176.528 152.696 1.00 26.21 395 LYS C N 1
ATOM 4608 C CA . LYS C 3 395 ? 201.060 177.529 152.125 1.00 26.21 395 LYS C CA 1
ATOM 4609 C C . LYS C 3 395 ? 200.268 178.598 151.381 1.00 26.21 395 LYS C C 1
ATOM 4610 O O . LYS C 3 395 ? 199.447 178.291 150.512 1.00 26.21 395 LYS C O 1
ATOM 4616 N N . GLY C 3 396 ? 200.521 179.860 151.728 1.00 24.26 396 GLY C N 1
ATOM 4617 C CA . GLY C 3 396 ? 199.818 180.982 151.145 1.00 24.26 396 GLY C CA 1
ATOM 4618 C C . GLY C 3 396 ? 198.568 181.416 151.882 1.00 24.26 396 GLY C C 1
ATOM 4619 O O . GLY C 3 396 ? 197.997 182.457 151.536 1.00 24.26 396 GLY C O 1
ATOM 4620 N N . ASP C 3 397 ? 198.129 180.661 152.884 1.00 22.38 397 ASP C N 1
ATOM 4621 C CA . ASP C 3 397 ? 196.920 180.976 153.628 1.00 22.38 397 ASP C CA 1
ATOM 4622 C C . ASP C 3 397 ? 197.247 181.804 154.869 1.00 22.38 397 ASP C C 1
ATOM 4623 O O . ASP C 3 397 ? 198.391 181.858 155.327 1.00 22.38 397 ASP C O 1
ATOM 4628 N N . SER C 3 398 ? 196.220 182.456 155.410 1.00 23.94 398 SER C N 1
ATOM 4629 C CA . SER C 3 398 ? 196.384 183.388 156.521 1.00 23.94 398 SER C CA 1
ATOM 4630 C C . SER C 3 398 ? 195.294 183.119 157.556 1.00 23.94 398 SER C C 1
ATOM 4631 O O . SER C 3 398 ? 194.609 182.092 157.513 1.00 23.94 398 SER C O 1
ATOM 4634 N N . GLU C 3 399 ? 195.147 184.054 158.501 1.00 26.17 399 GLU C N 1
ATOM 4635 C CA . GLU C 3 399 ? 194.287 183.834 159.663 1.00 26.17 399 GLU C CA 1
ATOM 4636 C C . GLU C 3 399 ? 192.833 183.609 159.259 1.00 26.17 399 GLU C C 1
ATOM 4637 O O . GLU C 3 399 ? 192.209 182.623 159.670 1.00 26.17 399 GLU C O 1
ATOM 4643 N N . PHE C 3 400 ? 192.272 184.515 158.460 1.00 22.59 400 PHE C N 1
ATOM 4644 C CA . PHE C 3 400 ? 190.890 184.405 158.008 1.00 22.59 400 PHE C CA 1
ATOM 4645 C C . PHE C 3 400 ? 190.804 184.105 156.515 1.00 22.59 400 PHE C C 1
ATOM 4646 O O . PHE C 3 400 ? 189.876 184.552 155.838 1.00 22.59 400 PHE C O 1
ATOM 4654 N N . SER C 3 401 ? 191.766 183.346 155.991 1.00 21.01 401 SER C N 1
ATOM 4655 C CA . SER C 3 401 ? 191.771 182.996 154.573 1.00 21.01 401 SER C CA 1
ATOM 4656 C C . SER C 3 401 ? 192.403 181.614 154.437 1.00 21.01 401 SER C C 1
ATOM 4657 O O . SER C 3 401 ? 193.630 181.485 154.465 1.00 21.01 401 SER C O 1
ATOM 4660 N N . ASP C 3 402 ? 191.563 180.593 154.297 1.00 19.10 402 ASP C N 1
ATOM 4661 C CA . ASP C 3 402 ? 191.998 179.241 153.966 1.00 19.10 402 ASP C CA 1
ATOM 4662 C C . ASP C 3 402 ? 191.655 178.911 152.516 1.00 19.10 402 ASP C C 1
ATOM 4663 O O . ASP C 3 402 ? 191.305 177.778 152.182 1.00 19.10 402 ASP C O 1
ATOM 4668 N N . ASN C 3 403 ? 191.763 179.914 151.640 1.00 18.39 403 ASN C N 1
ATOM 4669 C CA . ASN C 3 403 ? 191.286 179.774 150.267 1.00 18.39 403 ASN C CA 1
ATOM 4670 C C . ASN C 3 403 ? 192.074 178.721 149.497 1.00 18.39 403 ASN C C 1
ATOM 4671 O O . ASN C 3 403 ? 191.493 177.941 148.735 1.00 18.39 403 ASN C O 1
ATOM 4676 N N . ASN C 3 404 ? 193.398 178.691 149.668 1.00 19.54 404 ASN C N 1
ATOM 4677 C CA . ASN C 3 404 ? 194.213 177.702 148.967 1.00 19.54 404 ASN C CA 1
ATOM 4678 C C . ASN C 3 404 ? 193.806 176.284 149.351 1.00 19.54 404 ASN C C 1
ATOM 4679 O O . ASN C 3 404 ? 193.570 175.433 148.483 1.00 19.54 404 ASN C O 1
ATOM 4684 N N . ARG C 3 405 ? 193.714 176.016 150.656 1.00 18.49 405 ARG C N 1
ATOM 4685 C CA . ARG C 3 405 ? 193.310 174.693 151.122 1.00 18.49 405 ARG C CA 1
ATOM 4686 C C . ARG C 3 405 ? 191.891 174.360 150.681 1.00 18.49 405 ARG C C 1
ATOM 4687 O O . ARG C 3 405 ? 191.603 173.220 150.297 1.00 18.49 405 ARG C O 1
ATOM 4695 N N . VAL C 3 406 ? 190.988 175.341 150.742 1.00 16.35 406 VAL C N 1
ATOM 4696 C CA . VAL C 3 406 ? 189.600 175.102 150.361 1.00 16.35 406 VAL C CA 1
ATOM 4697 C C . VAL C 3 406 ? 189.508 174.723 148.889 1.00 16.35 406 VAL C C 1
ATOM 4698 O O . VAL C 3 406 ? 188.798 173.780 148.521 1.00 16.35 406 VAL C O 1
ATOM 4702 N N . LYS C 3 407 ? 190.231 175.440 148.024 1.00 17.86 407 LYS C N 1
ATOM 4703 C CA . LYS C 3 407 ? 190.236 175.097 146.605 1.00 17.86 407 LYS C CA 1
ATOM 4704 C C . LYS C 3 407 ? 190.842 173.720 146.373 1.00 17.86 407 LYS C C 1
ATOM 4705 O O . LYS C 3 407 ? 190.287 172.907 145.620 1.00 17.86 407 LYS C O 1
ATOM 4711 N N . ARG C 3 408 ? 191.972 173.431 147.030 1.00 19.35 408 ARG C N 1
ATOM 4712 C CA . ARG C 3 408 ? 192.609 172.129 146.864 1.00 19.35 408 ARG C CA 1
ATOM 4713 C C . ARG C 3 408 ? 191.663 170.999 147.248 1.00 19.35 408 ARG C C 1
ATOM 4714 O O . ARG C 3 408 ? 191.565 169.993 146.536 1.00 19.35 408 ARG C O 1
ATOM 4722 N N . TYR C 3 409 ? 190.951 171.149 148.365 1.00 17.10 409 TYR C N 1
ATOM 4723 C CA . TYR C 3 409 ? 190.086 170.073 148.832 1.00 17.10 409 TYR C CA 1
ATOM 4724 C C . TYR C 3 409 ? 188.802 169.971 148.015 1.00 17.10 409 TYR C C 1
ATOM 4725 O O . TYR C 3 409 ? 188.335 168.861 147.737 1.00 17.10 409 TYR C O 1
ATOM 4734 N N . ILE C 3 410 ? 188.213 171.104 147.620 1.00 16.80 410 ILE C N 1
ATOM 4735 C CA . ILE C 3 410 ? 186.990 171.045 146.826 1.00 16.80 410 ILE C CA 1
ATOM 4736 C C . ILE C 3 410 ? 187.274 170.461 145.448 1.00 16.80 410 ILE C C 1
ATOM 4737 O O . ILE C 3 410 ? 186.399 169.827 144.847 1.00 16.80 410 ILE C O 1
ATOM 4742 N N . SER C 3 411 ? 188.490 170.652 144.925 1.00 17.37 411 SER C N 1
ATOM 4743 C CA . SER C 3 411 ? 188.846 170.030 143.655 1.00 17.37 411 SER C CA 1
ATOM 4744 C C . SER C 3 411 ? 188.777 168.509 143.712 1.00 17.37 411 SER C C 1
ATOM 4745 O O . SER C 3 411 ? 188.577 167.871 142.673 1.00 17.37 411 SER C O 1
ATOM 4748 N N . LYS C 3 412 ? 188.919 167.917 144.901 1.00 18.28 412 LYS C N 1
ATOM 4749 C CA . LYS C 3 412 ? 189.052 166.467 144.995 1.00 18.28 412 LYS C CA 1
ATOM 4750 C C . LYS C 3 412 ? 187.747 165.741 144.693 1.00 18.28 412 LYS C C 1
ATOM 4751 O O . LYS C 3 412 ? 187.777 164.581 144.270 1.00 18.28 412 LYS C O 1
ATOM 4757 N N . TYR C 3 413 ? 186.599 166.384 144.901 1.00 16.49 413 TYR C N 1
ATOM 4758 C CA . TYR C 3 413 ? 185.326 165.736 144.610 1.00 16.49 413 TYR C CA 1
ATOM 4759 C C . TYR C 3 413 ? 184.504 166.469 143.556 1.00 16.49 413 TYR C C 1
ATOM 4760 O O . TYR C 3 413 ? 183.366 166.064 143.291 1.00 16.49 413 TYR C O 1
ATOM 4769 N N . THR C 3 414 ? 185.035 167.527 142.941 1.00 16.79 414 THR C N 1
ATOM 4770 C CA . THR C 3 414 ? 184.298 168.215 141.885 1.00 16.79 414 THR C CA 1
ATOM 4771 C C . THR C 3 414 ? 184.979 168.123 140.524 1.00 16.79 414 THR C C 1
ATOM 4772 O O . THR C 3 414 ? 184.399 167.548 139.598 1.00 16.79 414 THR C O 1
ATOM 4776 N N . ILE C 3 415 ? 186.202 168.623 140.378 1.00 17.29 415 ILE C N 1
ATOM 4777 C CA . ILE C 3 415 ? 186.815 168.779 139.064 1.00 17.29 415 ILE C CA 1
ATOM 4778 C C . ILE C 3 415 ? 187.767 167.634 138.740 1.00 17.29 415 ILE C C 1
ATOM 4779 O O . ILE C 3 415 ? 187.805 167.167 137.602 1.00 17.29 415 ILE C O 1
ATOM 4784 N N . ASN C 3 416 ? 188.549 167.179 139.718 1.00 19.09 416 ASN C N 1
ATOM 4785 C CA . ASN C 3 416 ? 189.464 166.065 139.472 1.00 19.09 416 ASN C CA 1
ATOM 4786 C C . ASN C 3 416 ? 188.740 164.775 139.108 1.00 19.09 416 ASN C C 1
ATOM 4787 O O . ASN C 3 416 ? 189.156 164.117 138.138 1.00 19.09 416 ASN C O 1
ATOM 4792 N N . PRO C 3 417 ? 187.689 164.342 139.817 1.00 18.23 417 PRO C N 1
ATOM 4793 C CA . PRO C 3 417 ? 186.941 163.168 139.337 1.00 18.23 417 PRO C CA 1
ATOM 4794 C C . PRO C 3 417 ? 186.311 163.372 137.970 1.00 18.23 417 PRO C C 1
ATOM 4795 O O . PRO C 3 417 ? 186.190 162.407 137.205 1.00 18.23 417 PRO C O 1
ATOM 4799 N N . ALA C 3 418 ? 185.901 164.600 137.639 1.00 18.07 418 ALA C N 1
ATOM 4800 C CA . ALA C 3 418 ? 185.359 164.865 136.309 1.00 18.07 418 ALA C CA 1
ATOM 4801 C C . ALA C 3 418 ? 186.426 164.701 135.234 1.00 18.07 418 ALA C C 1
ATOM 4802 O O . ALA C 3 418 ? 186.162 164.124 134.172 1.00 18.07 418 ALA C O 1
ATOM 4804 N N . ILE C 3 419 ? 187.634 165.204 135.491 1.00 19.30 419 ILE C N 1
ATOM 4805 C CA . ILE C 3 419 ? 188.726 165.067 134.532 1.00 19.30 419 ILE C CA 1
ATOM 4806 C C . ILE C 3 419 ? 189.134 163.605 134.399 1.00 19.30 419 ILE C C 1
ATOM 4807 O O . ILE C 3 419 ? 189.453 163.132 133.301 1.00 19.30 419 ILE C O 1
ATOM 4812 N N . ALA C 3 420 ? 189.114 162.865 135.510 1.00 19.78 420 ALA C N 1
ATOM 4813 C CA . ALA C 3 420 ? 189.539 161.469 135.485 1.00 19.78 420 ALA C CA 1
ATOM 4814 C C . ALA C 3 420 ? 188.668 160.637 134.553 1.00 19.78 420 ALA C C 1
ATOM 4815 O O . ALA C 3 420 ? 189.173 159.773 133.827 1.00 19.78 420 ALA C O 1
ATOM 4817 N N . HIS C 3 421 ? 187.359 160.879 134.557 1.00 20.09 421 HIS C N 1
ATOM 4818 C CA . HIS C 3 421 ? 186.429 160.117 133.737 1.00 20.09 421 HIS C CA 1
ATOM 4819 C C . HIS C 3 421 ? 186.017 160.858 132.472 1.00 20.09 421 HIS C C 1
ATOM 4820 O O . HIS C 3 421 ? 185.087 160.424 131.787 1.00 20.09 421 HIS C O 1
ATOM 4827 N N . GLY C 3 422 ? 186.690 161.957 132.149 1.00 20.07 422 GLY C N 1
ATOM 4828 C CA . GLY C 3 422 ? 186.446 162.669 130.906 1.00 20.07 422 GLY C CA 1
ATOM 4829 C C . GLY C 3 422 ? 185.075 163.295 130.770 1.00 20.07 422 GLY C C 1
ATOM 4830 O O . GLY C 3 422 ? 184.453 163.187 129.706 1.00 20.07 422 GLY C O 1
ATOM 4831 N N . VAL C 3 423 ? 184.586 163.949 131.822 1.00 18.44 423 VAL C N 1
ATOM 4832 C CA . VAL C 3 423 ? 183.302 164.640 131.769 1.00 18.44 423 VAL C CA 1
ATOM 4833 C C . VAL C 3 423 ? 183.479 166.066 132.274 1.00 18.44 423 VAL C C 1
ATOM 4834 O O . VAL C 3 423 ? 182.502 166.740 132.617 1.00 18.44 423 VAL C O 1
ATOM 4838 N N . ASP C 3 424 ? 184.729 166.534 132.319 1.00 19.32 424 ASP C N 1
ATOM 4839 C CA . ASP C 3 424 ? 185.000 167.869 132.839 1.00 19.32 424 ASP C CA 1
ATOM 4840 C C . ASP C 3 424 ? 184.471 168.959 131.915 1.00 19.32 424 ASP C C 1
ATOM 4841 O O . ASP C 3 424 ? 184.204 170.075 132.372 1.00 19.32 424 ASP C O 1
ATOM 4846 N N . SER C 3 425 ? 184.315 168.663 130.623 1.00 19.57 425 SER C N 1
ATOM 4847 C CA . SER C 3 425 ? 183.744 169.645 129.709 1.00 19.57 425 SER C CA 1
ATOM 4848 C C . SER C 3 425 ? 182.253 169.850 129.944 1.00 19.57 425 SER C C 1
ATOM 4849 O O . SER C 3 425 ? 181.701 170.862 129.501 1.00 19.57 425 SER C O 1
ATOM 4852 N N . TYR C 3 426 ? 181.594 168.916 130.628 1.00 18.11 426 TYR C N 1
ATOM 4853 C CA . TYR C 3 426 ? 180.174 169.016 130.939 1.00 18.11 426 TYR C CA 1
ATOM 4854 C C . TYR C 3 426 ? 179.919 169.491 132.364 1.00 18.11 426 TYR C C 1
ATOM 4855 O O . TYR C 3 426 ? 179.089 170.377 132.585 1.00 18.11 426 TYR C O 1
ATOM 4864 N N . ILE C 3 427 ? 180.616 168.913 133.340 1.00 17.19 427 ILE C N 1
ATOM 4865 C CA . ILE C 3 427 ? 180.360 169.138 134.754 1.00 17.19 427 ILE C CA 1
ATOM 4866 C C . ILE C 3 427 ? 181.692 169.308 135.476 1.00 17.19 427 ILE C C 1
ATOM 4867 O O . ILE C 3 427 ? 182.760 169.345 134.860 1.00 17.19 427 ILE C O 1
ATOM 4872 N N . GLY C 3 428 ? 181.619 169.417 136.802 1.00 17.22 428 GLY C N 1
ATOM 4873 C CA . GLY C 3 428 ? 182.790 169.436 137.651 1.00 17.22 428 GLY C CA 1
ATOM 4874 C C . GLY C 3 428 ? 183.177 170.791 138.204 1.00 17.22 428 GLY C C 1
ATOM 4875 O O . GLY C 3 428 ? 184.008 170.846 139.119 1.00 17.22 428 GLY C O 1
ATOM 4876 N N . SER C 3 429 ? 182.608 171.877 137.690 1.00 18.50 429 SER C N 1
ATOM 4877 C CA . SER C 3 429 ? 182.930 173.208 138.188 1.00 18.50 429 SER C CA 1
ATOM 4878 C C . SER C 3 429 ? 181.838 174.175 137.755 1.00 18.50 429 SER C C 1
ATOM 4879 O O . SER C 3 429 ? 181.007 173.865 136.898 1.00 18.50 429 SER C O 1
ATOM 4882 N N . LEU C 3 430 ? 181.851 175.358 138.367 1.00 17.89 430 LEU C N 1
ATOM 4883 C CA . LEU C 3 430 ? 180.909 176.425 138.035 1.00 17.89 430 LEU C CA 1
ATOM 4884 C C . LEU C 3 430 ? 181.584 177.351 137.032 1.00 17.89 430 LEU C C 1
ATOM 4885 O O . LEU C 3 430 ? 182.197 178.355 137.393 1.00 17.89 430 LEU C O 1
ATOM 4890 N N . GLU C 3 431 ? 181.473 177.002 135.752 1.00 19.01 431 GLU C N 1
ATOM 4891 C CA . GLU C 3 431 ? 182.074 177.777 134.678 1.00 19.01 431 GLU C CA 1
ATOM 4892 C C . GLU C 3 431 ? 181.103 177.851 133.509 1.00 19.01 431 GLU C C 1
ATOM 4893 O O . GLU C 3 431 ? 180.207 177.016 133.365 1.00 19.01 431 GLU C O 1
ATOM 4899 N N . VAL C 3 432 ? 181.297 178.870 132.673 1.00 18.00 432 VAL C N 1
ATOM 4900 C CA . VAL C 3 432 ? 180.412 179.103 131.538 1.00 18.00 432 VAL C CA 1
ATOM 4901 C C . VAL C 3 432 ? 180.532 177.950 130.550 1.00 18.00 432 VAL C C 1
ATOM 4902 O O . VAL C 3 432 ? 181.639 177.507 130.216 1.00 18.00 432 VAL C O 1
ATOM 4906 N N . GLY C 3 433 ? 179.387 177.457 130.078 1.00 18.50 433 GLY C N 1
ATOM 4907 C CA . GLY C 3 433 ? 179.336 176.360 129.137 1.00 18.50 433 GLY C CA 1
ATOM 4908 C C . GLY C 3 433 ? 179.051 175.008 129.753 1.00 18.50 433 GLY C C 1
ATOM 4909 O O . GLY C 3 433 ? 178.726 174.068 129.019 1.00 18.50 433 GLY C O 1
ATOM 4910 N N . LYS C 3 434 ? 179.159 174.884 131.070 1.00 18.84 434 LYS C N 1
ATOM 4911 C CA . LYS C 3 434 ? 178.935 173.623 131.756 1.00 18.84 434 LYS C CA 1
ATOM 4912 C C . LYS C 3 434 ? 177.469 173.479 132.152 1.00 18.84 434 LYS C C 1
ATOM 4913 O O . LYS C 3 434 ? 176.704 174.446 132.165 1.00 18.84 434 LYS C O 1
ATOM 4919 N N . LEU C 3 435 ? 177.083 172.245 132.474 1.00 18.55 435 LEU C N 1
ATOM 4920 C CA . LEU C 3 435 ? 175.731 171.987 132.947 1.00 18.55 435 LEU C CA 1
ATOM 4921 C C . LEU C 3 435 ? 175.488 172.706 134.270 1.00 18.55 435 LEU C C 1
ATOM 4922 O O . LEU C 3 435 ? 176.393 172.864 135.093 1.00 18.55 435 LEU C O 1
ATOM 4927 N N . ALA C 3 436 ? 174.246 173.145 134.470 1.00 17.24 436 ALA C N 1
ATOM 4928 C CA . ALA C 3 436 ? 173.882 173.924 135.653 1.00 17.24 436 ALA C CA 1
ATOM 4929 C C . ALA C 3 436 ? 173.555 173.006 136.835 1.00 17.24 436 ALA C C 1
ATOM 4930 O O . ALA C 3 436 ? 172.443 172.977 137.360 1.00 17.24 436 ALA C O 1
ATOM 4932 N N . ASP C 3 437 ? 174.566 172.247 137.253 1.00 17.63 437 ASP C N 1
ATOM 4933 C CA . ASP C 3 437 ? 174.485 171.391 138.436 1.00 17.63 437 ASP C CA 1
ATOM 4934 C C . ASP C 3 437 ? 175.114 172.164 139.590 1.00 17.63 437 ASP C C 1
ATOM 4935 O O . ASP C 3 437 ? 176.339 172.263 139.687 1.00 17.63 437 ASP C O 1
ATOM 4940 N N . ILE C 3 438 ? 174.275 172.718 140.463 1.00 16.09 438 ILE C N 1
ATOM 4941 C CA . ILE C 3 438 ? 174.722 173.671 141.474 1.00 16.09 438 ILE C CA 1
ATOM 4942 C C . ILE C 3 438 ? 174.161 173.274 142.831 1.00 16.09 438 ILE C C 1
ATOM 4943 O O . ILE C 3 438 ? 172.977 172.951 142.953 1.00 16.09 438 ILE C O 1
ATOM 4948 N N . VAL C 3 439 ? 175.000 173.318 143.860 1.00 14.32 439 VAL C N 1
ATOM 4949 C CA . VAL C 3 439 ? 174.573 173.062 145.229 1.00 14.32 439 VAL C CA 1
ATOM 4950 C C . VAL C 3 439 ? 174.680 174.360 146.014 1.00 14.32 439 VAL C C 1
ATOM 4951 O O . VAL C 3 439 ? 175.723 175.029 145.986 1.00 14.32 439 VAL C O 1
ATOM 4955 N N . ALA C 3 440 ? 173.600 174.721 146.705 1.00 14.06 440 ALA C N 1
ATOM 4956 C CA . ALA C 3 440 ? 173.573 175.901 147.556 1.00 14.06 440 ALA C CA 1
ATOM 4957 C C . ALA C 3 440 ? 173.666 175.487 149.018 1.00 14.06 440 ALA C C 1
ATOM 4958 O O . ALA C 3 440 ? 173.051 174.502 149.436 1.00 14.06 440 ALA C O 1
ATOM 4960 N N . TRP C 3 441 ? 174.440 176.244 149.793 1.00 13.97 441 TRP C N 1
ATOM 4961 C CA . TRP C 3 441 ? 174.650 175.969 151.206 1.00 13.97 441 TRP C CA 1
ATOM 4962 C C . TRP C 3 441 ? 174.457 177.244 152.008 1.00 13.97 441 TRP C C 1
ATOM 4963 O O . TRP C 3 441 ? 174.963 178.304 151.627 1.00 13.97 441 TRP C O 1
ATOM 4974 N N . GLU C 3 442 ? 173.732 177.143 153.110 1.00 16.04 442 GLU C N 1
ATOM 4975 C CA . GLU C 3 442 ? 173.826 178.165 154.140 1.00 16.04 442 GLU C CA 1
ATOM 4976 C C . GLU C 3 442 ? 175.157 177.992 154.864 1.00 16.04 442 GLU C C 1
ATOM 4977 O O . GLU C 3 442 ? 175.520 176.863 155.211 1.00 16.04 442 GLU C O 1
ATOM 4983 N N . PRO C 3 443 ? 175.915 179.070 155.091 1.00 15.30 443 PRO C N 1
ATOM 4984 C CA . PRO C 3 443 ? 177.276 178.905 155.635 1.00 15.30 443 PRO C CA 1
ATOM 4985 C C . PRO C 3 443 ? 177.334 178.123 156.936 1.00 15.30 443 PRO C C 1
ATOM 4986 O O . PRO C 3 443 ? 178.283 177.359 157.148 1.00 15.30 443 PRO C O 1
ATOM 4990 N N . LYS C 3 444 ? 176.344 178.285 157.816 1.00 15.38 444 LYS C N 1
ATOM 4991 C CA . LYS C 3 444 ? 176.316 177.514 159.053 1.00 15.38 444 LYS C CA 1
ATOM 4992 C C . LYS C 3 444 ? 176.081 176.027 158.810 1.00 15.38 444 LYS C C 1
ATOM 4993 O O . LYS C 3 444 ? 176.369 175.217 159.696 1.00 15.38 444 LYS C O 1
ATOM 4999 N N . PHE C 3 445 ? 175.566 175.652 157.639 1.00 14.66 445 PHE C N 1
ATOM 5000 C CA . PHE C 3 445 ? 175.346 174.257 157.282 1.00 14.66 445 PHE C CA 1
ATOM 5001 C C . PHE C 3 445 ? 176.331 173.746 156.237 1.00 14.66 445 PHE C C 1
ATOM 5002 O O . PHE C 3 445 ? 176.157 172.630 155.737 1.00 14.66 445 PHE C O 1
ATOM 5010 N N . PHE C 3 446 ? 177.350 174.531 155.888 1.00 14.54 446 PHE C N 1
ATOM 5011 C CA . PHE C 3 446 ? 178.234 174.157 154.790 1.00 14.54 446 PHE C CA 1
ATOM 5012 C C . PHE C 3 446 ? 178.956 172.852 155.095 1.00 14.54 446 PHE C C 1
ATOM 5013 O O . PHE C 3 446 ? 179.569 172.697 156.155 1.00 14.54 446 PHE C O 1
ATOM 5021 N N . GLY C 3 447 ? 178.893 171.918 154.149 1.00 15.59 447 GLY C N 1
ATOM 5022 C CA . GLY C 3 447 ? 179.513 170.621 154.300 1.00 15.59 447 GLY C CA 1
ATOM 5023 C C . GLY C 3 447 ? 178.698 169.602 155.064 1.00 15.59 447 GLY C C 1
ATOM 5024 O O . GLY C 3 447 ? 179.130 168.448 155.176 1.00 15.59 447 GLY C O 1
ATOM 5025 N N . ALA C 3 448 ? 177.538 169.983 155.594 1.00 15.36 448 ALA C N 1
ATOM 5026 C CA . ALA C 3 448 ? 176.683 169.066 156.338 1.00 15.36 448 ALA C CA 1
ATOM 5027 C C . ALA C 3 448 ? 175.320 168.878 155.693 1.00 15.36 448 ALA C C 1
ATOM 5028 O O . ALA C 3 448 ? 174.909 167.738 155.446 1.00 15.36 448 ALA C O 1
ATOM 5030 N N . LYS C 3 449 ? 174.604 169.966 155.410 1.00 15.32 449 LYS C N 1
ATOM 5031 C CA . LYS C 3 449 ? 173.237 169.874 154.913 1.00 15.32 449 LYS C CA 1
ATOM 5032 C C . LYS C 3 449 ? 172.983 170.944 153.858 1.00 15.32 449 LYS C C 1
ATOM 5033 O O . LYS C 3 449 ? 172.883 172.133 154.188 1.00 15.32 449 LYS C O 1
ATOM 5039 N N . PRO C 3 450 ? 172.873 170.566 152.587 1.00 14.55 450 PRO C N 1
ATOM 5040 C CA . PRO C 3 450 ? 172.705 171.567 151.530 1.00 14.55 450 PRO C CA 1
ATOM 5041 C C . PRO C 3 450 ? 171.335 172.221 151.579 1.00 14.55 450 PRO C C 1
ATOM 5042 O O . PRO C 3 450 ? 170.361 171.650 152.075 1.00 14.55 450 PRO C O 1
ATOM 5046 N N . TYR C 3 451 ? 171.270 173.439 151.043 1.00 15.69 451 TYR C N 1
ATOM 5047 C CA . TYR C 3 451 ? 170.013 174.178 151.020 1.00 15.69 451 TYR C CA 1
ATOM 5048 C C . TYR C 3 451 ? 169.136 173.728 149.856 1.00 15.69 451 TYR C C 1
ATOM 5049 O O . TYR C 3 451 ? 167.960 173.403 150.049 1.00 15.69 451 TYR C O 1
ATOM 5058 N N . TYR C 3 452 ? 169.688 173.699 148.643 1.00 15.09 452 TYR C N 1
ATOM 5059 C CA . TYR C 3 452 ? 169.022 173.043 147.526 1.00 15.09 452 TYR C CA 1
ATOM 5060 C C . TYR C 3 452 ? 170.062 172.536 146.535 1.00 15.09 452 TYR C C 1
ATOM 5061 O O . TYR C 3 452 ? 171.220 172.971 146.535 1.00 15.09 452 TYR C O 1
ATOM 5070 N N . VAL C 3 453 ? 169.633 171.593 145.697 1.00 14.60 453 VAL C N 1
ATOM 5071 C CA . VAL C 3 453 ? 170.470 171.002 144.658 1.00 14.60 453 VAL C CA 1
ATOM 5072 C C . VAL C 3 453 ? 169.764 171.193 143.322 1.00 14.60 453 VAL C C 1
ATOM 5073 O O . VAL C 3 453 ? 168.619 170.757 143.151 1.00 14.60 453 VAL C O 1
ATOM 5077 N N . VAL C 3 454 ? 170.450 171.833 142.379 1.00 15.57 454 VAL C N 1
ATOM 5078 C CA . VAL C 3 454 ? 169.903 172.196 141.079 1.00 15.57 454 VAL C CA 1
ATOM 5079 C C . VAL C 3 454 ? 170.548 171.312 140.023 1.00 15.57 454 VAL C C 1
ATOM 5080 O O . VAL C 3 454 ? 171.781 171.219 139.949 1.00 15.57 454 VAL C O 1
ATOM 5084 N N . LYS C 3 455 ? 169.714 170.682 139.199 1.00 17.13 455 LYS C N 1
ATOM 5085 C CA . LYS C 3 455 ? 170.152 169.788 138.133 1.00 17.13 455 LYS C CA 1
ATOM 5086 C C . LYS C 3 455 ? 169.772 170.417 136.798 1.00 17.13 455 LYS C C 1
ATOM 5087 O O . LYS C 3 455 ? 168.594 170.425 136.424 1.00 17.13 455 LYS C O 1
ATOM 5093 N N . MET C 3 456 ? 170.772 170.943 136.087 1.00 18.16 456 MET C N 1
ATOM 5094 C CA . MET C 3 456 ? 170.580 171.566 134.775 1.00 18.16 456 MET C CA 1
ATOM 5095 C C . MET C 3 456 ? 169.551 172.698 134.842 1.00 18.16 456 MET C C 1
ATOM 5096 O O . MET C 3 456 ? 168.644 172.798 134.014 1.00 18.16 456 MET C O 1
ATOM 5101 N N . GLY C 3 457 ? 169.699 173.555 135.850 1.00 17.01 457 GLY C N 1
ATOM 5102 C CA . GLY C 3 457 ? 168.861 174.725 136.000 1.00 17.01 457 GLY C CA 1
ATOM 5103 C C . GLY C 3 457 ? 167.553 174.506 136.729 1.00 17.01 457 GLY C C 1
ATOM 5104 O O . GLY C 3 457 ? 166.819 175.477 136.949 1.00 17.01 457 GLY C O 1
ATOM 5105 N N . VAL C 3 458 ? 167.236 173.273 137.113 1.00 15.40 458 VAL C N 1
ATOM 5106 C CA . VAL C 3 458 ? 165.982 172.948 137.782 1.00 15.40 458 VAL C CA 1
ATOM 5107 C C . VAL C 3 458 ? 166.303 172.287 139.114 1.00 15.40 458 VAL C C 1
ATOM 5108 O O . VAL C 3 458 ? 167.147 171.385 139.178 1.00 15.40 458 VAL C O 1
ATOM 5112 N N . ILE C 3 459 ? 165.633 172.738 140.175 1.00 14.41 459 ILE C N 1
ATOM 5113 C CA . ILE C 3 459 ? 165.836 172.153 141.494 1.00 14.41 459 ILE C CA 1
ATOM 5114 C C . ILE C 3 459 ? 165.308 170.725 141.498 1.00 14.41 459 ILE C C 1
ATOM 5115 O O . ILE C 3 459 ? 164.155 170.469 141.129 1.00 14.41 459 ILE C O 1
ATOM 5120 N N . ALA C 3 460 ? 166.154 169.785 141.916 1.00 14.07 460 ALA C N 1
ATOM 5121 C CA . ALA C 3 460 ? 165.797 168.373 141.981 1.00 14.07 460 ALA C CA 1
ATOM 5122 C C . ALA C 3 460 ? 165.483 167.907 143.394 1.00 14.07 460 ALA C C 1
ATOM 5123 O O . ALA C 3 460 ? 164.592 167.075 143.585 1.00 14.07 460 ALA C O 1
ATOM 5125 N N . ARG C 3 461 ? 166.200 168.422 144.388 1.00 15.12 461 ARG C N 1
ATOM 5126 C CA . ARG C 3 461 ? 165.957 168.092 145.784 1.00 15.12 461 ARG C CA 1
ATOM 5127 C C . ARG C 3 461 ? 166.271 169.327 146.612 1.00 15.12 461 ARG C C 1
ATOM 5128 O O . ARG C 3 461 ? 167.192 170.081 146.282 1.00 15.12 461 ARG C O 1
ATOM 5136 N N . CYS C 3 462 ? 165.491 169.551 147.665 1.00 14.51 462 CYS C N 1
ATOM 5137 C CA . CYS C 3 462 ? 165.727 170.758 148.447 1.00 14.51 462 CYS C CA 1
ATOM 5138 C C . CYS C 3 462 ? 165.105 170.630 149.827 1.00 14.51 462 CYS C C 1
ATOM 5139 O O . CYS C 3 462 ? 164.202 169.826 150.054 1.00 14.51 462 CYS C O 1
ATOM 5142 N N . VAL C 3 463 ? 165.601 171.459 150.743 1.00 15.64 463 VAL C N 1
ATOM 5143 C CA . VAL C 3 463 ? 164.974 171.606 152.048 1.00 15.64 463 VAL C CA 1
ATOM 5144 C C . VAL C 3 463 ? 163.630 172.303 151.877 1.00 15.64 463 VAL C C 1
ATOM 5145 O O . VAL C 3 463 ? 163.541 173.375 151.264 1.00 15.64 463 VAL C O 1
ATOM 5149 N N . ALA C 3 464 ? 162.573 171.689 152.403 1.00 16.58 464 ALA C N 1
ATOM 5150 C CA . ALA C 3 464 ? 161.227 172.228 152.269 1.00 16.58 464 ALA C CA 1
ATOM 5151 C C . ALA C 3 464 ? 160.359 171.651 153.376 1.00 16.58 464 ALA C C 1
ATOM 5152 O O . ALA C 3 464 ? 160.675 170.611 153.961 1.00 16.58 464 ALA C O 1
ATOM 5154 N N . GLY C 3 465 ? 159.254 172.339 153.651 1.00 17.81 465 GLY C N 1
ATOM 5155 C CA . GLY C 3 465 ? 158.404 171.971 154.763 1.00 17.81 465 GLY C CA 1
ATOM 5156 C C . GLY C 3 465 ? 157.014 171.494 154.397 1.00 17.81 465 GLY C C 1
ATOM 5157 O O . GLY C 3 465 ? 156.785 170.996 153.291 1.00 17.81 465 GLY C O 1
ATOM 5158 N N . ASP C 3 466 ? 156.082 171.638 155.342 1.00 19.67 466 ASP C N 1
ATOM 5159 C CA . ASP C 3 466 ? 154.684 171.237 155.226 1.00 19.67 466 ASP C CA 1
ATOM 5160 C C . ASP C 3 466 ? 154.064 171.797 153.950 1.00 19.67 466 ASP C C 1
ATOM 5161 O O . ASP C 3 466 ? 153.933 173.019 153.806 1.00 19.67 466 ASP C O 1
ATOM 5166 N N . PRO C 3 467 ? 153.682 170.938 153.002 1.00 18.55 467 PRO C N 1
ATOM 5167 C CA . PRO C 3 467 ? 153.106 171.440 151.742 1.00 18.55 467 PRO C CA 1
ATOM 5168 C C . PRO C 3 467 ? 151.795 172.184 151.923 1.00 18.55 467 PRO C C 1
ATOM 5169 O O . PRO C 3 467 ? 151.441 172.999 151.063 1.00 18.55 467 PRO C O 1
ATOM 5173 N N . ASN C 3 468 ? 151.062 171.930 153.006 1.00 18.71 468 ASN C N 1
ATOM 5174 C CA . ASN C 3 468 ? 149.830 172.655 153.283 1.00 18.71 468 ASN C CA 1
ATOM 5175 C C . ASN C 3 468 ? 150.079 174.017 153.918 1.00 18.71 468 ASN C C 1
ATOM 5176 O O . ASN C 3 468 ? 149.169 174.849 153.931 1.00 18.71 468 ASN C O 1
ATOM 5181 N N . ALA C 3 469 ? 151.284 174.273 154.413 1.00 19.48 469 ALA C N 1
ATOM 5182 C CA . ALA C 3 469 ? 151.540 175.478 155.183 1.00 19.48 469 ALA C CA 1
ATOM 5183 C C . ALA C 3 469 ? 151.445 176.730 154.313 1.00 19.48 469 ALA C C 1
ATOM 5184 O O . ALA C 3 469 ? 151.511 176.679 153.082 1.00 19.48 469 ALA C O 1
ATOM 5186 N N . SER C 3 470 ? 151.283 177.871 154.986 1.00 22.41 470 SER C N 1
ATOM 5187 C CA . SER C 3 470 ? 151.240 179.156 154.300 1.00 22.41 470 SER C CA 1
ATOM 5188 C C . SER C 3 470 ? 152.598 179.564 153.744 1.00 22.41 470 SER C C 1
ATOM 5189 O O . SER C 3 470 ? 152.658 180.438 152.877 1.00 22.41 470 SER C O 1
ATOM 5192 N N . ILE C 3 471 ? 153.679 178.962 154.229 1.00 21.20 471 ILE C N 1
ATOM 5193 C CA . ILE C 3 471 ? 155.032 179.267 153.766 1.00 21.20 471 ILE C CA 1
ATOM 5194 C C . ILE C 3 471 ? 155.825 177.972 153.680 1.00 21.20 471 ILE C C 1
ATOM 5195 O O . ILE C 3 471 ? 155.516 176.991 154.370 1.00 21.20 471 ILE C O 1
ATOM 5200 N N . PRO C 3 472 ? 156.855 177.935 152.831 1.00 21.20 472 PRO C N 1
ATOM 5201 C CA . PRO C 3 472 ? 157.585 176.682 152.597 1.00 21.20 472 PRO C CA 1
ATOM 5202 C C . PRO C 3 472 ? 158.645 176.350 153.637 1.00 21.20 472 PRO C C 1
ATOM 5203 O O . PRO C 3 472 ? 159.491 175.493 153.367 1.00 21.20 472 PRO C O 1
ATOM 5207 N N . THR C 3 473 ? 158.636 176.986 154.807 1.00 20.70 473 THR C N 1
ATOM 5208 C CA . THR C 3 473 ? 159.635 176.738 155.840 1.00 20.70 473 THR C CA 1
ATOM 5209 C C . THR C 3 473 ? 159.000 176.258 157.143 1.00 20.70 473 THR C C 1
ATOM 5210 O O . THR C 3 473 ? 159.515 176.532 158.228 1.00 20.70 473 THR C O 1
ATOM 5214 N N . CYS C 3 474 ? 157.887 175.539 157.054 1.00 19.53 474 CYS C N 1
ATOM 5215 C CA . CYS C 3 474 ? 157.157 175.085 158.229 1.00 19.53 474 CYS C CA 1
ATOM 5216 C C . CYS C 3 474 ? 157.452 173.619 158.513 1.00 19.53 474 CYS C C 1
ATOM 5217 O O . CYS C 3 474 ? 157.560 172.806 157.592 1.00 19.53 474 CYS C O 1
ATOM 5220 N N . GLU C 3 475 ? 157.576 173.291 159.796 1.00 18.47 475 GLU C N 1
ATOM 5221 C CA . GLU C 3 475 ? 157.908 171.934 160.195 1.00 18.47 475 GLU C CA 1
ATOM 5222 C C . GLU C 3 475 ? 156.803 170.967 159.765 1.00 18.47 475 GLU C C 1
ATOM 5223 O O . GLU C 3 475 ? 155.621 171.324 159.763 1.00 18.47 475 GLU C O 1
ATOM 5229 N N . PRO C 3 476 ? 157.159 169.728 159.388 1.00 17.28 476 PRO C N 1
ATOM 5230 C CA . PRO C 3 476 ? 158.528 169.202 159.377 1.00 17.28 476 PRO C CA 1
ATOM 5231 C C . PRO C 3 476 ? 159.331 169.641 158.154 1.00 17.28 476 PRO C C 1
ATOM 5232 O O . PRO C 3 476 ? 158.951 169.365 157.016 1.00 17.28 476 PRO C O 1
ATOM 5236 N N . VAL C 3 477 ? 160.439 170.329 158.405 1.00 17.00 477 VAL C N 1
ATOM 5237 C CA . VAL C 3 477 ? 161.307 170.835 157.350 1.00 17.00 477 VAL C CA 1
ATOM 5238 C C . VAL C 3 477 ? 162.355 169.766 157.062 1.00 17.00 477 VAL C C 1
ATOM 5239 O O . VAL C 3 477 ? 163.253 169.527 157.873 1.00 17.00 477 VAL C O 1
ATOM 5243 N N . ILE C 3 478 ? 162.228 169.107 155.910 1.00 15.97 478 ILE C N 1
ATOM 5244 C CA . ILE C 3 478 ? 163.091 167.995 155.531 1.00 15.97 478 ILE C CA 1
ATOM 5245 C C . ILE C 3 478 ? 163.497 168.162 154.072 1.00 15.97 478 ILE C C 1
ATOM 5246 O O . ILE C 3 478 ? 162.945 168.981 153.337 1.00 15.97 478 ILE C O 1
ATOM 5251 N N . MET C 3 479 ? 164.485 167.375 153.660 1.00 17.09 479 MET C N 1
ATOM 5252 C CA . MET C 3 479 ? 164.895 167.341 152.263 1.00 17.09 479 MET C CA 1
ATOM 5253 C C . MET C 3 479 ? 163.882 166.529 151.464 1.00 17.09 479 MET C C 1
ATOM 5254 O O . MET C 3 479 ? 163.614 165.366 151.783 1.00 17.09 479 MET C O 1
ATOM 5259 N N . ARG C 3 480 ? 163.315 167.152 150.436 1.00 16.29 480 ARG C N 1
ATOM 5260 C CA . ARG C 3 480 ? 162.229 166.588 149.655 1.00 16.29 480 ARG C CA 1
ATOM 5261 C C . ARG C 3 480 ? 162.581 166.628 148.176 1.00 16.29 480 ARG C C 1
ATOM 5262 O O . ARG C 3 480 ? 163.278 167.539 147.705 1.00 16.29 480 ARG C O 1
ATOM 5270 N N . ASP C 3 481 ? 162.100 165.615 147.458 1.00 16.87 481 ASP C N 1
ATOM 5271 C CA . ASP C 3 481 ? 162.162 165.607 146.005 1.00 16.87 481 ASP C CA 1
ATOM 5272 C C . ASP C 3 481 ? 161.302 166.731 145.441 1.00 16.87 481 ASP C C 1
ATOM 5273 O O . ASP C 3 481 ? 160.210 167.011 145.942 1.00 16.87 481 ASP C O 1
ATOM 5278 N N . GLN C 3 482 ? 161.798 167.374 144.393 1.00 15.92 482 GLN C N 1
ATOM 5279 C CA . GLN C 3 482 ? 161.151 168.526 143.790 1.00 15.92 482 GLN C CA 1
ATOM 5280 C C . GLN C 3 482 ? 160.635 168.172 142.395 1.00 15.92 482 GLN C C 1
ATOM 5281 O O . GLN C 3 482 ? 160.641 167.006 141.983 1.00 15.92 482 GLN C O 1
ATOM 5287 N N . PHE C 3 483 ? 160.165 169.193 141.671 1.00 15.77 483 PHE C N 1
ATOM 5288 C CA . PHE C 3 483 ? 159.597 168.979 140.343 1.00 15.77 483 PHE C CA 1
ATOM 5289 C C . PHE C 3 483 ? 160.606 168.396 139.362 1.00 15.77 483 PHE C C 1
ATOM 5290 O O . PHE C 3 483 ? 160.201 167.772 138.375 1.00 15.77 483 PHE C O 1
ATOM 5298 N N . GLY C 3 484 ? 161.904 168.576 139.610 1.00 15.98 484 GLY C N 1
ATOM 5299 C CA . GLY C 3 484 ? 162.921 168.025 138.732 1.00 15.98 484 GLY C CA 1
ATOM 5300 C C . GLY C 3 484 ? 162.943 166.511 138.674 1.00 15.98 484 GLY C C 1
ATOM 5301 O O . GLY C 3 484 ? 163.599 165.952 137.789 1.00 15.98 484 GLY C O 1
ATOM 5302 N N . THR C 3 485 ? 162.253 165.839 139.593 1.00 16.75 485 THR C N 1
ATOM 5303 C CA . THR C 3 485 ? 162.172 164.386 139.616 1.00 16.75 485 THR C CA 1
ATOM 5304 C C . THR C 3 485 ? 160.847 163.855 139.080 1.00 16.75 485 THR C C 1
ATOM 5305 O O . THR C 3 485 ? 160.568 162.662 139.227 1.00 16.75 485 THR C O 1
ATOM 5309 N N . TYR C 3 486 ? 160.027 164.704 138.462 1.00 16.47 486 TYR C N 1
ATOM 5310 C CA . TYR C 3 486 ? 158.691 164.317 138.030 1.00 16.47 486 TYR C CA 1
ATOM 5311 C C . TYR C 3 486 ? 158.524 164.505 136.528 1.00 16.47 486 TYR C C 1
ATOM 5312 O O . TYR C 3 486 ? 159.067 165.443 135.937 1.00 16.47 486 TYR C O 1
ATOM 5321 N N . GLY C 3 487 ? 157.756 163.600 135.923 1.00 17.45 487 GLY C N 1
ATOM 5322 C CA . GLY C 3 487 ? 157.359 163.746 134.531 1.00 17.45 487 GLY C CA 1
ATOM 5323 C C . GLY C 3 487 ? 158.539 163.728 133.582 1.00 17.45 487 GLY C C 1
ATOM 5324 O O . GLY C 3 487 ? 159.544 163.045 133.807 1.00 17.45 487 GLY C O 1
ATOM 5325 N N . ARG C 3 488 ? 158.414 164.491 132.494 1.00 17.46 488 ARG C N 1
ATOM 5326 C CA . ARG C 3 488 ? 159.506 164.616 131.538 1.00 17.46 488 ARG C CA 1
ATOM 5327 C C . ARG C 3 488 ? 160.640 165.474 132.076 1.00 17.46 488 ARG C C 1
ATOM 5328 O O . ARG C 3 488 ? 161.758 165.409 131.551 1.00 17.46 488 ARG C O 1
ATOM 5336 N N . LEU C 3 489 ? 160.375 166.279 133.107 1.00 17.26 489 LEU C N 1
ATOM 5337 C CA . LEU C 3 489 ? 161.434 167.057 133.735 1.00 17.26 489 LEU C CA 1
ATOM 5338 C C . LEU C 3 489 ? 162.491 166.153 134.355 1.00 17.26 489 LEU C C 1
ATOM 5339 O O . LEU C 3 489 ? 163.662 166.537 134.442 1.00 17.26 489 LEU C O 1
ATOM 5344 N N . LEU C 3 490 ? 162.098 164.951 134.787 1.00 18.03 490 LEU C N 1
ATOM 5345 C CA . LEU C 3 490 ? 163.066 163.995 135.314 1.00 18.03 490 LEU C CA 1
ATOM 5346 C C . LEU C 3 490 ? 164.063 163.570 134.242 1.00 18.03 490 LEU C C 1
ATOM 5347 O O . LEU C 3 490 ? 165.265 163.461 134.510 1.00 18.03 490 LEU C O 1
ATOM 5352 N N . THR C 3 491 ? 163.585 163.329 133.024 1.00 18.43 491 THR C N 1
ATOM 5353 C CA . THR C 3 491 ? 164.448 162.930 131.921 1.00 18.43 491 THR C CA 1
ATOM 5354 C C . THR C 3 491 ? 165.054 164.115 131.181 1.00 18.43 491 THR C C 1
ATOM 5355 O O . THR C 3 491 ? 165.872 163.909 130.279 1.00 18.43 491 THR C O 1
ATOM 5359 N N . ASN C 3 492 ? 164.674 165.343 131.534 1.00 19.50 492 ASN C N 1
ATOM 5360 C CA . ASN C 3 492 ? 165.244 166.530 130.910 1.00 19.50 492 ASN C CA 1
ATOM 5361 C C . ASN C 3 492 ? 166.337 167.196 131.736 1.00 19.50 492 ASN C C 1
ATOM 5362 O O . ASN C 3 492 ? 167.125 167.967 131.177 1.00 19.50 492 ASN C O 1
ATOM 5367 N N . THR C 3 493 ? 166.410 166.925 133.039 1.00 17.40 493 THR C N 1
ATOM 5368 C CA . THR C 3 493 ? 167.312 167.645 133.930 1.00 17.40 493 THR C CA 1
ATOM 5369 C C . THR C 3 493 ? 168.524 166.823 134.349 1.00 17.40 493 THR C C 1
ATOM 5370 O O . THR C 3 493 ? 169.290 167.263 135.212 1.00 17.40 493 THR C O 1
ATOM 5374 N N . SER C 3 494 ? 168.720 165.647 133.761 1.00 17.64 494 SER C N 1
ATOM 5375 C CA . SER C 3 494 ? 169.921 164.864 134.006 1.00 17.64 494 SER C CA 1
ATOM 5376 C C . SER C 3 494 ? 170.279 164.116 132.732 1.00 17.64 494 SER C C 1
ATOM 5377 O O . SER C 3 494 ? 169.462 163.983 131.817 1.00 17.64 494 SER C O 1
ATOM 5380 N N . VAL C 3 495 ? 171.517 163.628 132.682 1.00 16.51 495 VAL C N 1
ATOM 5381 C CA . VAL C 3 495 ? 172.045 162.955 131.505 1.00 16.51 495 VAL C CA 1
ATOM 5382 C C . VAL C 3 495 ? 172.666 161.630 131.923 1.00 16.51 495 VAL C C 1
ATOM 5383 O O . VAL C 3 495 ? 172.944 161.388 133.099 1.00 16.51 495 VAL C O 1
ATOM 5387 N N . SER C 3 496 ? 172.874 160.768 130.935 1.00 16.50 496 SER C N 1
ATOM 5388 C CA . SER C 3 496 ? 173.619 159.529 131.105 1.00 16.50 496 SER C CA 1
ATOM 5389 C C . SER C 3 496 ? 174.897 159.615 130.285 1.00 16.50 496 SER C C 1
ATOM 5390 O O . SER C 3 496 ? 174.861 159.995 129.111 1.00 16.50 496 SER C O 1
ATOM 5393 N N . PHE C 3 497 ? 176.020 159.270 130.904 1.00 16.09 497 PHE C N 1
ATOM 5394 C CA . PHE C 3 497 ? 177.316 159.306 130.243 1.00 16.09 497 PHE C CA 1
ATOM 5395 C C . PHE C 3 497 ? 177.648 157.920 129.709 1.00 16.09 497 PHE C C 1
ATOM 5396 O O . PHE C 3 497 ? 177.568 156.930 130.443 1.00 16.09 497 PHE C O 1
ATOM 5404 N N . VAL C 3 498 ? 178.009 157.853 128.427 1.00 17.24 498 VAL C N 1
ATOM 5405 C CA . VAL C 3 498 ? 178.280 156.596 127.742 1.00 17.24 498 VAL C CA 1
ATOM 5406 C C . VAL C 3 498 ? 179.542 156.758 126.905 1.00 17.24 498 VAL C C 1
ATOM 5407 O O . VAL C 3 498 ? 180.062 157.860 126.726 1.00 17.24 498 VAL C O 1
ATOM 5411 N N . SER C 3 499 ? 180.033 155.634 126.395 1.00 20.24 499 SER C N 1
ATOM 5412 C CA . SER C 3 499 ? 181.166 155.657 125.487 1.00 20.24 499 SER C CA 1
ATOM 5413 C C . SER C 3 499 ? 180.760 156.253 124.143 1.00 20.24 499 SER C C 1
ATOM 5414 O O . SER C 3 499 ? 179.587 156.261 123.762 1.00 20.24 499 SER C O 1
ATOM 5417 N N . LYS C 3 500 ? 181.758 156.772 123.426 1.00 22.38 500 LYS C N 1
ATOM 5418 C CA . LYS C 3 500 ? 181.508 157.329 122.101 1.00 22.38 500 LYS C CA 1
ATOM 5419 C C . LYS C 3 500 ? 181.019 156.257 121.134 1.00 22.38 500 LYS C C 1
ATOM 5420 O O . LYS C 3 500 ? 180.081 156.487 120.362 1.00 22.38 500 LYS C O 1
ATOM 5426 N N . ILE C 3 501 ? 181.637 155.073 121.168 1.00 22.84 501 ILE C N 1
ATOM 5427 C CA . ILE C 3 501 ? 181.224 153.993 120.278 1.00 22.84 501 ILE C CA 1
ATOM 5428 C C . ILE C 3 501 ? 179.821 153.513 120.633 1.00 22.84 501 ILE C C 1
ATOM 5429 O O . ILE C 3 501 ? 179.014 153.203 119.747 1.00 22.84 501 ILE C O 1
ATOM 5434 N N . GLY C 3 502 ? 179.506 153.443 121.928 1.00 22.46 502 GLY C N 1
ATOM 5435 C CA . GLY C 3 502 ? 178.160 153.067 122.328 1.00 22.46 502 GLY C CA 1
ATOM 5436 C C . GLY C 3 502 ? 177.115 154.052 121.841 1.00 22.46 502 GLY C C 1
ATOM 5437 O O . GLY C 3 502 ? 176.054 153.656 121.354 1.00 22.46 502 GLY C O 1
ATOM 5438 N N . LEU C 3 503 ? 177.406 155.350 121.959 1.00 22.75 503 LEU C N 1
ATOM 5439 C CA . LEU C 3 503 ? 176.485 156.364 121.456 1.00 22.75 503 LEU C CA 1
ATOM 5440 C C . LEU C 3 503 ? 176.326 156.267 119.944 1.00 22.75 503 LEU C C 1
ATOM 5441 O O . LEU C 3 503 ? 175.211 156.378 119.421 1.00 22.75 503 LEU C O 1
ATOM 5446 N N . GLU C 3 504 ? 177.431 156.057 119.222 1.00 24.97 504 GLU C N 1
ATOM 5447 C CA . GLU C 3 504 ? 177.351 155.893 117.775 1.00 24.97 504 GLU C CA 1
ATOM 5448 C C . GLU C 3 504 ? 176.638 154.609 117.373 1.00 24.97 504 GLU C C 1
ATOM 5449 O O . GLU C 3 504 ? 176.199 154.493 116.225 1.00 24.97 504 GLU C O 1
ATOM 5455 N N . ASN C 3 505 ? 176.513 153.650 118.287 1.00 23.83 505 ASN C N 1
ATOM 5456 C CA . ASN C 3 505 ? 175.804 152.406 118.021 1.00 23.83 505 ASN C CA 1
ATOM 5457 C C . ASN C 3 505 ? 174.293 152.549 118.146 1.00 23.83 505 ASN C C 1
ATOM 5458 O O . ASN C 3 505 ? 173.573 151.577 117.896 1.00 23.83 505 ASN C O 1
ATOM 5463 N N . GLY C 3 506 ? 173.801 153.725 118.521 1.00 21.48 506 GLY C N 1
ATOM 5464 C CA . GLY C 3 506 ? 172.376 153.928 118.707 1.00 21.48 506 GLY C CA 1
ATOM 5465 C C . GLY C 3 506 ? 171.797 153.183 119.890 1.00 21.48 506 GLY C C 1
ATOM 5466 O O . GLY C 3 506 ? 170.692 152.636 119.792 1.00 21.48 506 GLY C O 1
ATOM 5467 N N . ILE C 3 507 ? 172.522 153.146 121.011 1.00 20.83 507 ILE C N 1
ATOM 5468 C CA . ILE C 3 507 ? 172.011 152.479 122.204 1.00 20.83 507 ILE C CA 1
ATOM 5469 C C . ILE C 3 507 ? 170.812 153.223 122.775 1.00 20.83 507 ILE C C 1
ATOM 5470 O O . ILE C 3 507 ? 169.966 152.621 123.446 1.00 20.83 507 ILE C O 1
ATOM 5475 N N . LYS C 3 508 ? 170.721 154.534 122.537 1.00 20.87 508 LYS C N 1
ATOM 5476 C CA . LYS C 3 508 ? 169.592 155.306 123.050 1.00 20.87 508 LYS C CA 1
ATOM 5477 C C . LYS C 3 508 ? 168.273 154.782 122.496 1.00 20.87 508 LYS C C 1
ATOM 5478 O O . LYS C 3 508 ? 167.307 154.584 123.241 1.00 20.87 508 LYS C O 1
ATOM 5484 N N . GLU C 3 509 ? 168.218 154.545 121.184 1.00 22.79 509 GLU C N 1
ATOM 5485 C CA . GLU C 3 509 ? 167.002 154.008 120.584 1.00 22.79 509 GLU C CA 1
ATOM 5486 C C . GLU C 3 509 ? 166.826 152.532 120.919 1.00 22.79 509 GLU C C 1
ATOM 5487 O O . GLU C 3 509 ? 165.706 152.078 121.178 1.00 22.79 509 GLU C O 1
ATOM 5493 N N . GLU C 3 510 ? 167.922 151.768 120.914 1.00 22.05 510 GLU C N 1
ATOM 5494 C CA . GLU C 3 510 ? 167.831 150.340 121.201 1.00 22.05 510 GLU C CA 1
ATOM 5495 C C . GLU C 3 510 ? 167.351 150.088 122.625 1.00 22.05 510 GLU C C 1
ATOM 5496 O O . GLU C 3 510 ? 166.512 149.211 122.859 1.00 22.05 510 GLU C O 1
ATOM 5502 N N . TYR C 3 511 ? 167.865 150.847 123.589 1.00 20.51 511 TYR C N 1
ATOM 5503 C CA . TYR C 3 511 ? 167.473 150.691 124.983 1.00 20.51 511 TYR C CA 1
ATOM 5504 C C . TYR C 3 511 ? 166.236 151.502 125.339 1.00 20.51 511 TYR C C 1
ATOM 5505 O O . TYR C 3 511 ? 165.796 151.454 126.493 1.00 20.51 511 TYR C O 1
ATOM 5514 N N . LYS C 3 512 ? 165.672 152.239 124.379 1.00 21.15 512 LYS C N 1
ATOM 5515 C CA . LYS C 3 512 ? 164.496 153.080 124.603 1.00 21.15 512 LYS C CA 1
ATOM 5516 C C . LYS C 3 512 ? 164.739 154.086 125.726 1.00 21.15 512 LYS C C 1
ATOM 5517 O O . LYS C 3 512 ? 163.872 154.330 126.566 1.00 21.15 512 LYS C O 1
ATOM 5523 N N . LEU C 3 513 ? 165.929 154.678 125.739 1.00 19.85 513 LEU C N 1
ATOM 5524 C CA . LEU C 3 513 ? 166.284 155.642 126.769 1.00 19.85 513 LEU C CA 1
ATOM 5525 C C . LEU C 3 513 ? 165.710 157.014 126.439 1.00 19.85 513 LEU C C 1
ATOM 5526 O O . LEU C 3 513 ? 165.774 157.472 125.294 1.00 19.85 513 LEU C O 1
ATOM 5531 N N . GLU C 3 514 ? 165.145 157.668 127.453 1.00 20.02 514 GLU C N 1
ATOM 5532 C CA . GLU C 3 514 ? 164.550 158.985 127.280 1.00 20.02 514 GLU C CA 1
ATOM 5533 C C . GLU C 3 514 ? 165.495 160.126 127.628 1.00 20.02 514 GLU C C 1
ATOM 5534 O O . GLU C 3 514 ? 165.235 161.266 127.230 1.00 20.02 514 GLU C O 1
ATOM 5540 N N . LYS C 3 515 ? 166.577 159.852 128.351 1.00 17.96 515 LYS C N 1
ATOM 5541 C CA . LYS C 3 515 ? 167.539 160.888 128.689 1.00 17.96 515 LYS C CA 1
ATOM 5542 C C . LYS C 3 515 ? 168.490 161.145 127.524 1.00 17.96 515 LYS C C 1
ATOM 5543 O O . LYS C 3 515 ? 168.668 160.311 126.634 1.00 17.96 515 LYS C O 1
ATOM 5549 N N . GLU C 3 516 ? 169.100 162.326 127.540 1.00 19.29 516 GLU C N 1
ATOM 5550 C CA . GLU C 3 516 ? 170.186 162.616 126.617 1.00 19.29 516 GLU C CA 1
ATOM 5551 C C . GLU C 3 516 ? 171.437 161.849 127.029 1.00 19.29 516 GLU C C 1
ATOM 5552 O O . GLU C 3 516 ? 171.757 161.745 128.216 1.00 19.29 516 GLU C O 1
ATOM 5558 N N . LEU C 3 517 ? 172.143 161.304 126.043 1.00 18.98 517 LEU C N 1
ATOM 5559 C CA . LEU C 3 517 ? 173.379 160.570 126.276 1.00 18.98 517 LEU C CA 1
ATOM 5560 C C . LEU C 3 517 ? 174.563 161.422 125.839 1.00 18.98 517 LEU C C 1
ATOM 5561 O O . LEU C 3 517 ? 174.600 161.904 124.703 1.00 18.98 517 LEU C O 1
ATOM 5566 N N . LEU C 3 518 ? 175.526 161.603 126.744 1.00 17.37 518 LEU C N 1
ATOM 5567 C CA . LEU C 3 518 ? 176.714 162.385 126.449 1.00 17.37 518 LEU C CA 1
ATOM 5568 C C . LEU C 3 518 ? 177.953 161.500 126.467 1.00 17.37 518 LEU C C 1
ATOM 5569 O O . LEU C 3 518 ? 178.113 160.677 127.375 1.00 17.37 518 LEU C O 1
ATOM 5574 N N . PRO C 3 519 ? 178.842 161.641 125.484 1.00 18.16 519 PRO C N 1
ATOM 5575 C CA . PRO C 3 519 ? 180.020 160.770 125.417 1.00 18.16 519 PRO C CA 1
ATOM 5576 C C . PRO C 3 519 ? 181.198 161.299 126.220 1.00 18.16 519 PRO C C 1
ATOM 5577 O O . PRO C 3 519 ? 181.521 162.488 126.199 1.00 18.16 519 PRO C O 1
ATOM 5581 N N . VAL C 3 520 ? 181.849 160.385 126.942 1.00 19.51 520 VAL C N 1
ATOM 5582 C CA . VAL C 3 520 ? 183.090 160.726 127.623 1.00 19.51 520 VAL C CA 1
ATOM 5583 C C . VAL C 3 520 ? 184.203 160.886 126.594 1.00 19.51 520 VAL C C 1
ATOM 5584 O O . VAL C 3 520 ? 184.188 160.266 125.523 1.00 19.51 520 VAL C O 1
ATOM 5588 N N . LYS C 3 521 ? 185.179 161.731 126.915 1.00 22.36 521 LYS C N 1
ATOM 5589 C CA . LYS C 3 521 ? 186.251 162.026 125.975 1.00 22.36 521 LYS C CA 1
ATOM 5590 C C . LYS C 3 521 ? 187.474 162.508 126.740 1.00 22.36 521 LYS C C 1
ATOM 5591 O O . LYS C 3 521 ? 187.376 162.960 127.883 1.00 22.36 521 LYS C O 1
ATOM 5597 N N . ASN C 3 522 ? 188.630 162.404 126.082 1.00 25.95 522 ASN C N 1
ATOM 5598 C CA . ASN C 3 522 ? 189.915 162.828 126.641 1.00 25.95 522 ASN C CA 1
ATOM 5599 C C . ASN C 3 522 ? 190.256 162.073 127.923 1.00 25.95 522 ASN C C 1
ATOM 5600 O O . ASN C 3 522 ? 190.919 162.607 128.814 1.00 25.95 522 ASN C O 1
ATOM 5605 N N . CYS C 3 523 ? 189.801 160.823 128.027 1.00 26.22 523 CYS C N 1
ATOM 5606 C CA . CYS C 3 523 ? 190.100 160.017 129.203 1.00 26.22 523 CYS C CA 1
ATOM 5607 C C . CYS C 3 523 ? 191.532 159.496 129.197 1.00 26.22 523 CYS C C 1
ATOM 5608 O O . CYS C 3 523 ? 192.112 159.283 130.267 1.00 26.22 523 CYS C O 1
ATOM 5611 N N . ARG C 3 524 ? 192.114 159.287 128.017 1.00 26.56 524 ARG C N 1
ATOM 5612 C CA . ARG C 3 524 ? 193.442 158.693 127.917 1.00 26.56 524 ARG C CA 1
ATOM 5613 C C . ARG C 3 524 ? 194.563 159.722 127.967 1.00 26.56 524 ARG C C 1
ATOM 5614 O O . ARG C 3 524 ? 195.686 159.383 128.356 1.00 26.56 524 ARG C O 1
ATOM 5622 N N . SER C 3 525 ? 194.288 160.969 127.587 1.00 27.18 525 SER C N 1
ATOM 5623 C CA . SER C 3 525 ? 195.328 161.985 127.490 1.00 27.18 525 SER C CA 1
ATOM 5624 C C . SER C 3 525 ? 195.624 162.678 128.814 1.00 27.18 525 SER C C 1
ATOM 5625 O O . SER C 3 525 ? 196.572 163.468 128.876 1.00 27.18 525 SER C O 1
ATOM 5628 N N . VAL C 3 526 ? 194.855 162.413 129.859 1.00 25.63 526 VAL C N 1
ATOM 5629 C CA . VAL C 3 526 ? 195.050 163.071 131.145 1.00 25.63 526 VAL C CA 1
ATOM 5630 C C . VAL C 3 526 ? 195.924 162.196 132.031 1.00 25.63 526 VAL C C 1
ATOM 5631 O O . VAL C 3 526 ? 195.948 160.967 131.905 1.00 25.63 526 VAL C O 1
ATOM 5635 N N . ASN C 3 527 ? 196.657 162.840 132.935 1.00 26.14 527 ASN C N 1
ATOM 5636 C CA . ASN C 3 527 ? 197.519 162.149 133.886 1.00 26.14 527 ASN C CA 1
ATOM 5637 C C . ASN C 3 527 ? 197.482 162.914 135.206 1.00 26.14 527 ASN C C 1
ATOM 5638 O O . ASN C 3 527 ? 196.624 163.775 135.422 1.00 26.14 527 ASN C O 1
ATOM 5643 N N . LYS C 3 528 ? 198.422 162.587 136.097 1.00 26.23 528 LYS C N 1
ATOM 5644 C CA . LYS C 3 528 ? 198.444 163.200 137.422 1.00 26.23 528 LYS C CA 1
ATOM 5645 C C . LYS C 3 528 ? 198.595 164.714 137.348 1.00 26.23 528 LYS C C 1
ATOM 5646 O O . LYS C 3 528 ? 198.012 165.435 138.166 1.00 26.23 528 LYS C O 1
ATOM 5652 N N . LYS C 3 529 ? 199.365 165.216 136.381 1.00 27.39 529 LYS C N 1
ATOM 5653 C CA . LYS C 3 529 ? 199.548 166.655 136.241 1.00 27.39 529 LYS C CA 1
ATOM 5654 C C . LYS C 3 529 ? 198.283 167.373 135.788 1.00 27.39 529 LYS C C 1
ATOM 5655 O O . LYS C 3 529 ? 198.224 168.603 135.883 1.00 27.39 529 LYS C O 1
ATOM 5661 N N . SER C 3 530 ? 197.278 166.642 135.301 1.00 25.25 530 SER C N 1
ATOM 5662 C CA . SER C 3 530 ? 196.029 167.267 134.883 1.00 25.25 530 SER C CA 1
ATOM 5663 C C . SER C 3 530 ? 195.169 167.687 136.069 1.00 25.25 530 SER C C 1
ATOM 5664 O O . SER C 3 530 ? 194.376 168.627 135.949 1.00 25.25 530 SER C O 1
ATOM 5667 N N . MET C 3 531 ? 195.305 167.009 137.207 1.00 23.59 531 MET C N 1
ATOM 5668 C CA . MET C 3 531 ? 194.484 167.314 138.371 1.00 23.59 531 MET C CA 1
ATOM 5669 C C . MET C 3 531 ? 194.778 168.715 138.892 1.00 23.59 531 MET C C 1
ATOM 5670 O O . MET C 3 531 ? 195.937 169.125 139.001 1.00 23.59 531 MET C O 1
ATOM 5675 N N . LYS C 3 532 ? 193.718 169.451 139.216 1.00 21.68 532 LYS C N 1
ATOM 5676 C CA . LYS C 3 532 ? 193.860 170.802 139.740 1.00 21.68 532 LYS C CA 1
ATOM 5677 C C . LYS C 3 532 ? 194.236 170.757 141.216 1.00 21.68 532 LYS C C 1
ATOM 5678 O O . LYS C 3 532 ? 193.579 170.081 142.013 1.00 21.68 532 LYS C O 1
ATOM 5684 N N . TRP C 3 533 ? 195.305 171.469 141.571 1.00 22.41 533 TRP C N 1
ATOM 5685 C CA . TRP C 3 533 ? 195.800 171.625 142.937 1.00 22.41 533 TRP C CA 1
ATOM 5686 C C . TRP C 3 533 ? 196.224 170.308 143.582 1.00 22.41 533 TRP C C 1
ATOM 5687 O O . TRP C 3 533 ? 196.530 170.285 144.779 1.00 22.41 533 TRP C O 1
ATOM 5698 N N . ASN C 3 534 ? 196.241 169.210 142.834 1.00 22.26 534 ASN C N 1
ATOM 5699 C CA . ASN C 3 534 ? 196.540 167.893 143.390 1.00 22.26 534 ASN C CA 1
ATOM 5700 C C . ASN C 3 534 ? 197.454 167.110 142.451 1.00 22.26 534 ASN C C 1
ATOM 5701 O O . ASN C 3 534 ? 197.232 165.933 142.166 1.00 22.26 534 ASN C O 1
ATOM 5706 N N . SER C 3 535 ? 198.502 167.766 141.954 1.00 26.19 535 SER C N 1
ATOM 5707 C CA . SER C 3 535 ? 199.413 167.166 140.988 1.00 26.19 535 SER C CA 1
ATOM 5708 C C . SER C 3 535 ? 200.737 166.719 141.602 1.00 26.19 535 SER C C 1
ATOM 5709 O O . SER C 3 535 ? 201.674 166.409 140.860 1.00 26.19 535 SER C O 1
ATOM 5712 N N . ALA C 3 536 ? 200.839 166.676 142.927 1.00 26.62 536 ALA C N 1
ATOM 5713 C CA . ALA C 3 536 ? 202.100 166.323 143.568 1.00 26.62 536 ALA C CA 1
ATOM 5714 C C . ALA C 3 536 ? 202.365 164.824 143.477 1.00 26.62 536 ALA C C 1
ATOM 5715 O O . ALA C 3 536 ? 201.452 164.004 143.612 1.00 26.62 536 ALA C O 1
ATOM 5717 N N . THR C 3 537 ? 203.630 164.467 143.248 1.00 29.14 537 THR C N 1
ATOM 5718 C CA . THR C 3 537 ? 204.072 163.071 143.187 1.00 29.14 537 THR C CA 1
ATOM 5719 C C . THR C 3 537 ? 205.285 162.897 144.091 1.00 29.14 537 THR C C 1
ATOM 5720 O O . THR C 3 537 ? 206.424 162.807 143.613 1.00 29.14 537 THR C O 1
ATOM 5724 N N . PRO C 3 538 ? 205.080 162.844 145.405 1.00 30.74 538 PRO C N 1
ATOM 5725 C CA . PRO C 3 538 ? 206.202 162.628 146.321 1.00 30.74 538 PRO C CA 1
ATOM 5726 C C . PRO C 3 538 ? 206.727 161.201 146.252 1.00 30.74 538 PRO C C 1
ATOM 5727 O O . PRO C 3 538 ? 206.053 160.277 145.791 1.00 30.74 538 PRO C O 1
ATOM 5731 N N . ASN C 3 539 ? 207.963 161.032 146.725 1.00 33.25 539 ASN C N 1
ATOM 5732 C CA . ASN C 3 539 ? 208.625 159.727 146.722 1.00 33.25 539 ASN C CA 1
ATOM 5733 C C . ASN C 3 539 ? 208.170 158.934 147.950 1.00 33.25 539 ASN C C 1
ATOM 5734 O O . ASN C 3 539 ? 208.903 158.724 148.919 1.00 33.25 539 ASN C O 1
ATOM 5739 N N . LEU C 3 540 ? 206.914 158.497 147.894 1.00 31.63 540 LEU C N 1
ATOM 5740 C CA . LEU C 3 540 ? 206.308 157.757 148.993 1.00 31.63 540 LEU C CA 1
ATOM 5741 C C . LEU C 3 540 ? 206.788 156.312 148.978 1.00 31.63 540 LEU C C 1
ATOM 5742 O O . LEU C 3 540 ? 206.785 155.657 147.930 1.00 31.63 540 LEU C O 1
ATOM 5747 N N . GLU C 3 541 ? 207.199 155.815 150.142 1.00 33.19 541 GLU C N 1
ATOM 5748 C CA . GLU C 3 541 ? 207.612 154.428 150.304 1.00 33.19 541 GLU C CA 1
ATOM 5749 C C . GLU C 3 541 ? 206.949 153.851 151.544 1.00 33.19 541 GLU C C 1
ATOM 5750 O O . GLU C 3 541 ? 206.934 154.494 152.599 1.00 33.19 541 GLU C O 1
ATOM 5756 N N . VAL C 3 542 ? 206.407 152.645 151.416 1.00 32.06 542 VAL C N 1
ATOM 5757 C CA . VAL C 3 542 ? 205.793 151.931 152.528 1.00 32.06 542 VAL C CA 1
ATOM 5758 C C . VAL C 3 542 ? 206.751 150.833 152.964 1.00 32.06 542 VAL C C 1
ATOM 5759 O O . VAL C 3 542 ? 207.148 149.986 152.154 1.00 32.06 542 VAL C O 1
ATOM 5763 N N . ASP C 3 543 ? 207.129 150.849 154.235 1.00 32.85 543 ASP C N 1
ATOM 5764 C CA . ASP C 3 543 ? 208.056 149.851 154.756 1.00 32.85 543 ASP C CA 1
ATOM 5765 C C . ASP C 3 543 ? 207.375 148.490 154.790 1.00 32.85 543 ASP C C 1
ATOM 5766 O O . ASP C 3 543 ? 206.301 148.362 155.391 1.00 32.85 543 ASP C O 1
ATOM 5771 N N . PRO C 3 544 ? 207.945 147.457 154.165 1.00 32.57 544 PRO C N 1
ATOM 5772 C CA . PRO C 3 544 ? 207.278 146.145 154.158 1.00 32.57 544 PRO C CA 1
ATOM 5773 C C . PRO C 3 544 ? 207.116 145.531 155.537 1.00 32.57 544 PRO C C 1
ATOM 5774 O O . PRO C 3 544 ? 206.235 144.683 155.720 1.00 32.57 544 PRO C O 1
ATOM 5778 N N . GLN C 3 545 ? 207.931 145.931 156.513 1.00 33.97 545 GLN C N 1
ATOM 5779 C CA . GLN C 3 545 ? 207.886 145.357 157.852 1.00 33.97 545 GLN C CA 1
ATOM 5780 C C . GLN C 3 545 ? 207.040 146.176 158.820 1.00 33.97 545 GLN C C 1
ATOM 5781 O O . GLN C 3 545 ? 206.148 145.631 159.476 1.00 33.97 545 GLN C O 1
ATOM 5787 N N . THR C 3 546 ? 207.301 147.479 158.924 1.00 33.04 546 THR C N 1
ATOM 5788 C CA . THR C 3 546 ? 206.624 148.328 159.895 1.00 33.04 546 THR C CA 1
ATOM 5789 C C . THR C 3 546 ? 205.442 149.096 159.316 1.00 33.04 546 THR C C 1
ATOM 5790 O O . THR C 3 546 ? 204.751 149.786 160.072 1.00 33.04 546 THR C O 1
ATOM 5794 N N . PHE C 3 547 ? 205.206 149.007 158.007 1.00 32.17 547 PHE C N 1
ATOM 5795 C CA . PHE C 3 547 ? 204.114 149.674 157.298 1.00 32.17 547 PHE C CA 1
ATOM 5796 C C . PHE C 3 547 ? 204.235 151.192 157.312 1.00 32.17 547 PHE C C 1
ATOM 5797 O O . PHE C 3 547 ? 203.315 151.880 156.855 1.00 32.17 547 PHE C O 1
ATOM 5805 N N . ASP C 3 548 ? 205.339 151.736 157.820 1.00 32.60 548 ASP C N 1
ATOM 5806 C CA . ASP C 3 548 ? 205.519 153.180 157.856 1.00 32.60 548 ASP C CA 1
ATOM 5807 C C . ASP C 3 548 ? 205.594 153.748 156.444 1.00 32.60 548 ASP C C 1
ATOM 5808 O O . ASP C 3 548 ? 206.165 153.134 155.538 1.00 32.60 548 ASP C O 1
ATOM 5813 N N . ALA C 3 549 ? 205.009 154.927 156.259 1.00 30.91 549 ALA C N 1
ATOM 5814 C CA . ALA C 3 549 ? 205.007 155.622 154.978 1.00 30.91 549 ALA C CA 1
ATOM 5815 C C . ALA C 3 549 ? 205.839 156.890 155.111 1.00 30.91 549 ALA C C 1
ATOM 5816 O O . ALA C 3 549 ? 205.532 157.754 155.940 1.00 30.91 549 ALA C O 1
ATOM 5818 N N . ALA C 3 550 ? 206.882 157.003 154.292 1.00 32.83 550 ALA C N 1
ATOM 5819 C CA . ALA C 3 550 ? 207.838 158.093 154.400 1.00 32.83 550 ALA C CA 1
ATOM 5820 C C . ALA C 3 550 ? 208.034 158.762 153.047 1.00 32.83 550 ALA C C 1
ATOM 5821 O O . ALA C 3 550 ? 207.805 158.164 151.993 1.00 32.83 550 ALA C O 1
ATOM 5823 N N . VAL C 3 551 ? 208.464 160.023 153.095 1.00 33.92 551 VAL C N 1
ATOM 5824 C CA . VAL C 3 551 ? 208.732 160.826 151.911 1.00 33.92 551 VAL C CA 1
ATOM 5825 C C . VAL C 3 551 ? 210.094 161.491 152.075 1.00 33.92 551 VAL C C 1
ATOM 5826 O O . VAL C 3 551 ? 210.736 161.398 153.120 1.00 33.92 551 VAL C O 1
ATOM 5830 N N . ASP C 3 552 ? 210.527 162.171 151.018 1.00 35.72 552 ASP C N 1
ATOM 5831 C CA . ASP C 3 552 ? 211.797 162.877 151.042 1.00 35.72 552 ASP C CA 1
ATOM 5832 C C . ASP C 3 552 ? 211.637 164.248 151.696 1.00 35.72 552 ASP C C 1
ATOM 5833 O O . ASP C 3 552 ? 210.528 164.746 151.904 1.00 35.72 552 ASP C O 1
ATOM 5838 N N . PHE C 3 553 ? 212.777 164.859 152.027 1.00 36.31 553 PHE C N 1
ATOM 5839 C CA . PHE C 3 553 ? 212.757 166.177 152.655 1.00 36.31 553 PHE C CA 1
ATOM 5840 C C . PHE C 3 553 ? 212.159 167.226 151.726 1.00 36.31 553 PHE C C 1
ATOM 5841 O O . PHE C 3 553 ? 211.397 168.094 152.167 1.00 36.31 553 PHE C O 1
ATOM 5849 N N . ASN C 3 554 ? 212.496 167.167 150.436 1.00 37.05 554 ASN C N 1
ATOM 5850 C CA . ASN C 3 554 ? 211.956 168.131 149.484 1.00 37.05 554 ASN C CA 1
ATOM 5851 C C . ASN C 3 554 ? 210.465 167.934 149.245 1.00 37.05 554 ASN C C 1
ATOM 5852 O O . ASN C 3 554 ? 209.790 168.877 148.821 1.00 37.05 554 ASN C O 1
ATOM 5857 N N . ASP C 3 555 ? 209.938 166.733 149.499 1.00 35.24 555 ASP C N 1
ATOM 5858 C CA . ASP C 3 555 ? 208.501 166.510 149.391 1.00 35.24 555 ASP C CA 1
ATOM 5859 C C . ASP C 3 555 ? 207.714 167.319 150.413 1.00 35.24 555 ASP C C 1
ATOM 5860 O O . ASP C 3 555 ? 206.528 167.585 150.194 1.00 35.24 555 ASP C O 1
ATOM 5865 N N . LEU C 3 556 ? 208.345 167.712 151.520 1.00 34.93 556 LEU C N 1
ATOM 5866 C CA . LEU C 3 556 ? 207.697 168.548 152.521 1.00 34.93 556 LEU C CA 1
ATOM 5867 C C . LEU C 3 556 ? 207.773 170.032 152.189 1.00 34.93 556 LEU C C 1
ATOM 5868 O O . LEU C 3 556 ? 207.195 170.844 152.920 1.00 34.93 556 LEU C O 1
ATOM 5873 N N . GLU C 3 557 ? 208.469 170.403 151.120 1.00 37.12 557 GLU C N 1
ATOM 5874 C CA . GLU C 3 557 ? 208.590 171.799 150.734 1.00 37.12 557 GLU C CA 1
ATOM 5875 C C . GLU C 3 557 ? 207.316 172.285 150.050 1.00 37.12 557 GLU C C 1
ATOM 5876 O O . GLU C 3 557 ? 206.633 171.530 149.352 1.00 37.12 557 GLU C O 1
ATOM 5882 N N . ASN C 3 558 ? 206.998 173.561 150.276 1.00 34.45 558 ASN C N 1
ATOM 5883 C CA . ASN C 3 558 ? 205.857 174.246 149.666 1.00 34.45 558 ASN C CA 1
ATOM 5884 C C . ASN C 3 558 ? 204.519 173.645 150.087 1.00 34.45 558 ASN C C 1
ATOM 5885 O O . ASN C 3 558 ? 203.492 173.907 149.453 1.00 34.45 558 ASN C O 1
ATOM 5890 N N . TRP C 3 559 ? 204.509 172.840 151.150 1.00 28.25 559 TRP C N 1
ATOM 5891 C CA . TRP C 3 559 ? 203.268 172.241 151.630 1.00 28.25 559 TRP C CA 1
ATOM 5892 C C . TRP C 3 559 ? 202.499 173.207 152.524 1.00 28.25 559 TRP C C 1
ATOM 5893 O O . TRP C 3 559 ? 201.377 173.612 152.203 1.00 28.25 559 TRP C O 1
ATOM 5904 N N . LEU C 3 560 ? 203.094 173.595 153.644 1.00 27.26 560 LEU C N 1
ATOM 5905 C CA . LEU C 3 560 ? 202.419 174.342 154.693 1.00 27.26 560 LEU C CA 1
ATOM 5906 C C . LEU C 3 560 ? 203.080 175.703 154.876 1.00 27.26 560 LEU C C 1
ATOM 5907 O O . LEU C 3 560 ? 204.091 176.022 154.246 1.00 27.26 560 LEU C O 1
ATOM 5912 N N . GLU C 3 561 ? 202.486 176.512 155.756 1.00 29.64 561 GLU C N 1
ATOM 5913 C CA . GLU C 3 561 ? 203.095 177.786 156.119 1.00 29.64 561 GLU C CA 1
ATOM 5914 C C . GLU C 3 561 ? 204.421 177.573 156.837 1.00 29.64 561 GLU C C 1
ATOM 5915 O O . GLU C 3 561 ? 205.380 178.325 156.623 1.00 29.64 561 GLU C O 1
ATOM 5921 N N . GLN C 3 562 ? 204.494 176.561 157.696 1.00 32.22 562 GLN C N 1
ATOM 5922 C CA . GLN C 3 562 ? 205.750 176.206 158.337 1.00 32.22 562 GLN C CA 1
ATOM 5923 C C . GLN C 3 562 ? 206.658 175.493 157.343 1.00 32.22 562 GLN C C 1
ATOM 5924 O O . GLN C 3 562 ? 206.210 174.644 156.566 1.00 32.22 562 GLN C O 1
ATOM 5930 N N . SER C 3 563 ? 207.940 175.846 157.372 1.00 35.03 563 SER C N 1
ATOM 5931 C CA . SER C 3 563 ? 208.889 175.346 156.390 1.00 35.03 563 SER C CA 1
ATOM 5932 C C . SER C 3 563 ? 209.139 173.851 156.587 1.00 35.03 563 SER C C 1
ATOM 5933 O O . SER C 3 563 ? 208.741 173.245 157.587 1.00 35.03 563 SER C O 1
ATOM 5936 N N . ALA C 3 564 ? 209.809 173.255 155.598 1.00 36.42 564 ALA C N 1
ATOM 5937 C CA . ALA C 3 564 ? 210.125 171.832 155.661 1.00 36.42 564 ALA C CA 1
ATOM 5938 C C . ALA C 3 564 ? 211.081 171.516 156.803 1.00 36.42 564 ALA C C 1
ATOM 5939 O O . ALA C 3 564 ? 211.000 170.432 157.391 1.00 36.42 564 ALA C O 1
ATOM 5941 N N . SER C 3 565 ? 211.994 172.436 157.123 1.00 38.11 565 SER C N 1
ATOM 5942 C CA . SER C 3 565 ? 212.915 172.209 158.233 1.00 38.11 565 SER C CA 1
ATOM 5943 C C . SER C 3 565 ? 212.169 172.093 159.556 1.00 38.11 565 SER C C 1
ATOM 5944 O O . SER C 3 565 ? 212.475 171.217 160.374 1.00 38.11 565 SER C O 1
ATOM 5947 N N . GLU C 3 566 ? 211.188 172.969 159.787 1.00 38.77 566 GLU C N 1
ATOM 5948 C CA . GLU C 3 566 ? 210.395 172.887 161.010 1.00 38.77 566 GLU C CA 1
ATOM 5949 C C . GLU C 3 566 ? 209.595 171.591 161.063 1.00 38.77 566 GLU C C 1
ATOM 5950 O O . GLU C 3 566 ? 209.475 170.970 162.125 1.00 38.77 566 GLU C O 1
ATOM 5956 N N . LEU C 3 567 ? 209.038 171.170 159.924 1.00 36.98 567 LEU C N 1
ATOM 5957 C CA . LEU C 3 567 ? 208.310 169.907 159.874 1.00 36.98 567 LEU C CA 1
ATOM 5958 C C . LEU C 3 567 ? 209.228 168.718 160.122 1.00 36.98 567 LEU C C 1
ATOM 5959 O O . LEU C 3 567 ? 208.785 167.692 160.651 1.00 36.98 567 LEU C O 1
ATOM 5964 N N . ALA C 3 568 ? 210.502 168.833 159.742 1.00 38.76 568 ALA C N 1
ATOM 5965 C CA . ALA C 3 568 ? 211.458 167.756 159.960 1.00 38.76 568 ALA C CA 1
ATOM 5966 C C . ALA C 3 568 ? 211.721 167.506 161.438 1.00 38.76 568 ALA C C 1
ATOM 5967 O O . ALA C 3 568 ? 212.137 166.402 161.803 1.00 38.76 568 ALA C O 1
ATOM 5969 N N . LYS C 3 569 ? 211.487 168.502 162.293 1.00 39.13 569 LYS C N 1
ATOM 5970 C CA . LYS C 3 569 ? 211.680 168.348 163.727 1.00 39.13 569 LYS C CA 1
ATOM 5971 C C . LYS C 3 569 ? 210.504 167.669 164.415 1.00 39.13 569 LYS C C 1
ATOM 5972 O O . LYS C 3 569 ? 210.595 167.375 165.611 1.00 39.13 569 LYS C O 1
ATOM 5978 N N . LYS C 3 570 ? 209.411 167.418 163.699 1.00 38.34 570 LYS C N 1
ATOM 5979 C CA . LYS C 3 570 ? 208.224 166.789 164.266 1.00 38.34 570 LYS C CA 1
ATOM 5980 C C . LYS C 3 570 ? 207.944 165.407 163.699 1.00 38.34 570 LYS C C 1
ATOM 5981 O O . LYS C 3 570 ? 207.560 164.506 164.448 1.00 38.34 570 LYS C O 1
ATOM 5987 N N . LEU C 3 571 ? 208.121 165.217 162.395 1.00 36.85 571 LEU C N 1
ATOM 5988 C CA . LEU C 3 571 ? 207.958 163.897 161.806 1.00 36.85 571 LEU C CA 1
ATOM 5989 C C . LEU C 3 571 ? 209.160 163.021 162.136 1.00 36.85 571 LEU C C 1
ATOM 5990 O O . LEU C 3 571 ? 210.301 163.489 162.165 1.00 36.85 571 LEU C O 1
ATOM 5995 N N . LYS C 3 572 ? 208.899 161.742 162.392 1.00 36.46 572 LYS C N 1
ATOM 5996 C CA . LYS C 3 572 ? 209.973 160.811 162.701 1.00 36.46 572 LYS C CA 1
ATOM 5997 C C . LYS C 3 572 ? 210.808 160.522 161.458 1.00 36.46 572 LYS C C 1
ATOM 5998 O O . LYS C 3 572 ? 210.334 160.624 160.324 1.00 36.46 572 LYS C O 1
ATOM 6004 N N . LYS C 3 573 ? 212.065 160.156 161.684 1.00 38.24 573 LYS C N 1
ATOM 6005 C CA . LYS C 3 573 ? 213.017 159.888 160.615 1.00 38.24 573 LYS C CA 1
ATOM 6006 C C . LYS C 3 573 ? 213.305 158.396 160.545 1.00 38.24 573 LYS C C 1
ATOM 6007 O O . LYS C 3 573 ? 213.514 157.750 161.578 1.00 38.24 573 LYS C O 1
ATOM 6013 N N . THR C 3 574 ? 213.314 157.853 159.331 1.00 39.42 574 THR C N 1
ATOM 6014 C CA . THR C 3 574 ? 213.664 156.456 159.114 1.00 39.42 574 THR C CA 1
ATOM 6015 C C . THR C 3 574 ? 215.182 156.299 159.187 1.00 39.42 574 THR C C 1
ATOM 6016 O O . THR C 3 574 ? 215.914 157.234 159.521 1.00 39.42 574 THR C O 1
ATOM 6020 N N . SER C 3 575 ? 215.674 155.097 158.876 1.00 42.33 575 SER C N 1
ATOM 6021 C CA . SER C 3 575 ? 217.116 154.891 158.792 1.00 42.33 575 SER C CA 1
ATOM 6022 C C . SER C 3 575 ? 217.727 155.766 157.705 1.00 42.33 575 SER C C 1
ATOM 6023 O O . SER C 3 575 ? 218.799 156.351 157.896 1.00 42.33 575 SER C O 1
ATOM 6026 N N . SER C 3 576 ? 217.056 155.870 156.562 1.00 40.48 576 SER C N 1
ATOM 6027 C CA . SER C 3 576 ? 217.478 156.766 155.496 1.00 40.48 576 SER C CA 1
ATOM 6028 C C . SER C 3 576 ? 217.057 158.193 155.846 1.00 40.48 576 SER C C 1
ATOM 6029 O O . SER C 3 576 ? 216.519 158.463 156.923 1.00 40.48 576 SER C O 1
ATOM 6032 N N . GLY C 3 577 ? 217.296 159.129 154.931 1.00 38.92 577 GLY C N 1
ATOM 6033 C CA . GLY C 3 577 ? 216.917 160.510 155.156 1.00 38.92 577 GLY C CA 1
ATOM 6034 C C . GLY C 3 577 ? 215.473 160.799 154.799 1.00 38.92 577 GLY C C 1
ATOM 6035 O O . GLY C 3 577 ? 215.172 161.830 154.190 1.00 38.92 577 GLY C O 1
ATOM 6036 N N . LYS C 3 578 ? 214.573 159.897 155.172 1.00 36.40 578 LYS C N 1
ATOM 6037 C CA . LYS C 3 578 ? 213.150 160.040 154.907 1.00 36.40 578 LYS C CA 1
ATOM 6038 C C . LYS C 3 578 ? 212.399 160.341 156.199 1.00 36.40 578 LYS C C 1
ATOM 6039 O O . LYS C 3 578 ? 212.869 160.054 157.302 1.00 36.40 578 LYS C O 1
ATOM 6045 N N . TYR C 3 579 ? 211.214 160.928 156.048 1.00 35.24 579 TYR C N 1
ATOM 6046 C CA . TYR C 3 579 ? 210.409 161.369 157.178 1.00 35.24 579 TYR C CA 1
ATOM 6047 C C . TYR C 3 579 ? 209.037 160.714 157.115 1.00 35.24 579 TYR C C 1
ATOM 6048 O O . TYR C 3 579 ? 208.388 160.722 156.065 1.00 35.24 579 TYR C O 1
ATOM 6057 N N . ILE C 3 580 ? 208.597 160.164 158.242 1.00 32.48 580 ILE C N 1
ATOM 6058 C CA . ILE C 3 580 ? 207.375 159.367 158.287 1.00 32.48 580 ILE C CA 1
ATOM 6059 C C . ILE C 3 580 ? 206.170 160.287 158.423 1.00 32.48 580 ILE C C 1
ATOM 6060 O O . ILE C 3 580 ? 206.112 161.130 159.325 1.00 32.48 580 ILE C O 1
ATOM 6065 N N . LEU C 3 581 ? 205.202 160.125 157.524 1.00 29.73 581 LEU C N 1
ATOM 6066 C CA . LEU C 3 581 ? 203.955 160.875 157.591 1.00 29.73 581 LEU C CA 1
ATOM 6067 C C . LEU C 3 581 ? 203.037 160.232 158.624 1.00 29.73 581 LEU C C 1
ATOM 6068 O O . LEU C 3 581 ? 202.677 159.057 158.494 1.00 29.73 581 LEU C O 1
ATOM 6073 N N . ASP C 3 582 ? 202.656 160.998 159.644 1.00 29.12 582 ASP C N 1
ATOM 6074 C CA . ASP C 3 582 ? 201.813 160.472 160.707 1.00 29.12 582 ASP C CA 1
ATOM 6075 C C . ASP C 3 582 ? 201.152 161.630 161.439 1.00 29.12 582 ASP C C 1
ATOM 6076 O O . ASP C 3 582 ? 201.603 162.776 161.365 1.00 29.12 582 ASP C O 1
ATOM 6081 N N . ALA C 3 583 ? 200.074 161.307 162.151 1.00 25.94 583 ALA C N 1
ATOM 6082 C CA . ALA C 3 583 ? 199.361 162.273 162.976 1.00 25.94 583 ALA C CA 1
ATOM 6083 C C . ALA C 3 583 ? 198.436 161.517 163.916 1.00 25.94 583 ALA C C 1
ATOM 6084 O O . ALA C 3 583 ? 198.026 160.389 163.630 1.00 25.94 583 ALA C O 1
ATOM 6086 N N . GLU C 3 584 ? 198.117 162.149 165.041 1.00 26.49 584 GLU C N 1
ATOM 6087 C CA . GLU C 3 584 ? 197.224 161.531 166.009 1.00 26.49 584 GLU C CA 1
ATOM 6088 C C . GLU C 3 584 ? 195.802 161.479 165.454 1.00 26.49 584 GLU C C 1
ATOM 6089 O O . GLU C 3 584 ? 195.381 162.393 164.739 1.00 26.49 584 GLU C O 1
ATOM 6095 N N . PRO C 3 585 ? 195.042 160.428 165.759 1.00 24.26 585 PRO C N 1
ATOM 6096 C CA . PRO C 3 585 ? 193.664 160.351 165.263 1.00 24.26 585 PRO C CA 1
ATOM 6097 C C . PRO C 3 585 ? 192.780 161.422 165.882 1.00 24.26 585 PRO C C 1
ATOM 6098 O O . PRO C 3 585 ? 192.962 161.829 167.032 1.00 24.26 585 PRO C O 1
ATOM 6102 N N . LEU C 3 586 ? 191.812 161.878 165.093 1.00 24.24 586 LEU C N 1
ATOM 6103 C CA . LEU C 3 586 ? 190.879 162.898 165.552 1.00 24.24 586 LEU C CA 1
ATOM 6104 C C . LEU C 3 586 ? 189.903 162.317 166.570 1.00 24.24 586 LEU C C 1
ATOM 6105 O O . LEU C 3 586 ? 189.439 161.182 166.435 1.00 24.24 586 LEU C O 1
ATOM 6110 N N . THR C 3 587 ? 189.591 163.107 167.597 1.00 25.53 587 THR C N 1
ATOM 6111 C CA . THR C 3 587 ? 188.632 162.710 168.621 1.00 25.53 587 THR C CA 1
ATOM 6112 C C . THR C 3 587 ? 187.252 163.314 168.388 1.00 25.53 587 THR C C 1
ATOM 6113 O O . THR C 3 587 ? 186.245 162.603 168.441 1.00 25.53 587 THR C O 1
ATOM 6117 N N . GLU C 3 588 ? 187.188 164.617 168.129 1.00 23.80 588 GLU C N 1
ATOM 6118 C CA . GLU C 3 588 ? 185.943 165.305 167.823 1.00 23.80 588 GLU C CA 1
ATOM 6119 C C . GLU C 3 588 ? 186.038 165.905 166.429 1.00 23.80 588 GLU C C 1
ATOM 6120 O O . GLU C 3 588 ? 187.016 166.588 166.108 1.00 23.80 588 GLU C O 1
ATOM 6126 N N . ALA C 3 589 ? 185.029 165.649 165.608 1.00 19.63 589 ALA C N 1
ATOM 6127 C CA . ALA C 3 589 ? 185.011 166.166 164.253 1.00 19.63 589 ALA C CA 1
ATOM 6128 C C . ALA C 3 589 ? 183.920 167.219 164.089 1.00 19.63 589 ALA C C 1
ATOM 6129 O O . ALA C 3 589 ? 182.905 167.186 164.792 1.00 19.63 589 ALA C O 1
ATOM 6131 N N . PRO C 3 590 ? 184.105 168.175 163.189 1.00 16.98 590 PRO C N 1
ATOM 6132 C CA . PRO C 3 590 ? 183.013 169.070 162.802 1.00 16.98 590 PRO C CA 1
ATOM 6133 C C . PRO C 3 590 ? 182.115 168.372 161.786 1.00 16.98 590 PRO C C 1
ATOM 6134 O O . PRO C 3 590 ? 182.387 167.252 161.358 1.00 16.98 590 PRO C O 1
ATOM 6138 N N . LEU C 3 591 ? 181.040 169.057 161.399 1.00 16.22 591 LEU C N 1
ATOM 6139 C CA . LEU C 3 591 ? 180.057 168.519 160.458 1.00 16.22 591 LEU C CA 1
ATOM 6140 C C . LEU C 3 591 ? 179.581 167.145 160.931 1.00 16.22 591 LEU C C 1
ATOM 6141 O O . LEU C 3 591 ? 179.642 166.140 160.222 1.00 16.22 591 LEU C O 1
ATOM 6146 N N . ALA C 3 592 ? 179.094 167.140 162.167 1.00 16.89 592 ALA C N 1
ATOM 6147 C CA . ALA C 3 592 ? 178.981 165.954 163.004 1.00 16.89 592 ALA C CA 1
ATOM 6148 C C . ALA C 3 592 ? 177.778 166.099 163.923 1.00 16.89 592 ALA C C 1
ATOM 6149 O O . ALA C 3 592 ? 176.796 166.758 163.566 1.00 16.89 592 ALA C O 1
ATOM 6151 N N . GLN C 3 593 ? 177.836 165.459 165.091 1.00 17.22 593 GLN C N 1
ATOM 6152 C CA . GLN C 3 593 ? 176.723 165.366 166.031 1.00 17.22 593 GLN C CA 1
ATOM 6153 C C . GLN C 3 593 ? 176.042 166.702 166.322 1.00 17.22 593 GLN C C 1
ATOM 6154 O O . GLN C 3 593 ? 174.932 166.721 166.859 1.00 17.22 593 GLN C O 1
ATOM 6160 N N . ARG C 3 594 ? 176.683 167.822 165.979 1.00 17.34 594 ARG C N 1
ATOM 6161 C CA . ARG C 3 594 ? 176.011 169.115 166.060 1.00 17.34 594 ARG C CA 1
ATOM 6162 C C . ARG C 3 594 ? 174.916 169.278 165.012 1.00 17.34 594 ARG C C 1
ATOM 6163 O O . ARG C 3 594 ? 174.093 170.191 165.138 1.00 17.34 594 ARG C O 1
ATOM 6171 N N . TYR C 3 595 ? 174.873 168.417 164.000 1.00 16.33 595 TYR C N 1
ATOM 6172 C CA . TYR C 3 595 ? 173.950 168.568 162.880 1.00 16.33 595 TYR C CA 1
ATOM 6173 C C . TYR C 3 595 ? 172.965 167.422 162.731 1.00 16.33 595 TYR C C 1
ATOM 6174 O O . TYR C 3 595 ? 171.783 167.664 162.480 1.00 16.33 595 TYR C O 1
ATOM 6183 N N . PHE C 3 596 ? 173.414 166.181 162.877 1.00 17.41 596 PHE C N 1
ATOM 6184 C CA . PHE C 3 596 ? 172.654 165.027 162.419 1.00 17.41 596 PHE C CA 1
ATOM 6185 C C . PHE C 3 596 ? 171.902 164.372 163.568 1.00 17.41 596 PHE C C 1
ATOM 6186 O O . PHE C 3 596 ? 172.496 164.030 164.595 1.00 17.41 596 PHE C O 1
ATOM 6194 N N . LEU C 3 597 ? 170.593 164.216 163.391 1.00 19.63 597 LEU C N 1
ATOM 6195 C CA . LEU C 3 597 ? 169.813 163.326 164.238 1.00 19.63 597 LEU C CA 1
ATOM 6196 C C . LEU C 3 597 ? 170.256 161.893 163.971 1.00 19.63 597 LEU C C 1
ATOM 6197 O O . LEU C 3 597 ? 170.228 161.439 162.822 1.00 19.63 597 LEU C O 1
ATOM 6202 N N . PHE C 3 598 ? 170.682 161.196 165.022 1.00 20.13 598 PHE C N 1
ATOM 6203 C CA . PHE C 3 598 ? 171.344 159.889 164.916 1.00 20.13 598 PHE C CA 1
ATOM 6204 C C . PHE C 3 598 ? 172.668 159.978 164.155 1.00 20.13 598 PHE C C 1
ATOM 6205 O O . PHE C 3 598 ? 172.917 160.891 163.368 1.00 20.13 598 PHE C O 1
ATOM 6214 N N . MET D 1 1 ? 141.405 155.936 160.907 1.00 18.12 1 MET D N 1
ATOM 6215 C CA . MET D 1 1 ? 141.835 157.254 161.361 1.00 18.12 1 MET D CA 1
ATOM 6216 C C . MET D 1 1 ? 141.507 158.333 160.335 1.00 18.12 1 MET D C 1
ATOM 6217 O O . MET D 1 1 ? 141.241 159.479 160.696 1.00 18.12 1 MET D O 1
ATOM 6222 N N . ASN D 1 2 ? 141.540 157.953 159.056 1.00 18.03 2 ASN D N 1
ATOM 6223 C CA . ASN D 1 2 ? 141.323 158.877 157.941 1.00 18.03 2 ASN D CA 1
ATOM 6224 C C . ASN D 1 2 ? 142.345 160.013 157.966 1.00 18.03 2 ASN D C 1
ATOM 6225 O O . ASN D 1 2 ? 141.998 161.194 157.938 1.00 18.03 2 ASN D O 1
ATOM 6230 N N . LEU D 1 3 ? 143.622 159.643 158.013 1.00 17.29 3 LEU D N 1
ATOM 6231 C CA . LEU D 1 3 ? 144.692 160.626 158.111 1.00 17.29 3 LEU D CA 1
ATOM 6232 C C . LEU D 1 3 ? 145.051 161.175 156.736 1.00 17.29 3 LEU D C 1
ATOM 6233 O O . LEU D 1 3 ? 145.372 160.415 155.817 1.00 17.29 3 LEU D O 1
ATOM 6238 N N . SER D 1 4 ? 144.995 162.496 156.600 1.00 17.36 4 SER D N 1
ATOM 6239 C CA . SER D 1 4 ? 145.549 163.155 155.430 1.00 17.36 4 SER D CA 1
ATOM 6240 C C . SER D 1 4 ? 147.077 163.097 155.474 1.00 17.36 4 SER D C 1
ATOM 6241 O O . SER D 1 4 ? 147.685 162.726 156.482 1.00 17.36 4 SER D O 1
ATOM 6244 N N . LEU D 1 5 ? 147.701 163.466 154.352 1.00 17.68 5 LEU D N 1
ATOM 6245 C CA . LEU D 1 5 ? 149.152 163.347 154.237 1.00 17.68 5 LEU D CA 1
ATOM 6246 C C . LEU D 1 5 ? 149.874 164.259 155.224 1.00 17.68 5 LEU D C 1
ATOM 6247 O O . LEU D 1 5 ? 150.900 163.873 155.798 1.00 17.68 5 LEU D O 1
ATOM 6252 N N . ARG D 1 6 ? 149.366 165.478 155.426 1.00 19.09 6 ARG D N 1
ATOM 6253 C CA . ARG D 1 6 ? 150.020 166.400 156.351 1.00 19.09 6 ARG D CA 1
ATOM 6254 C C . ARG D 1 6 ? 149.996 165.864 157.779 1.00 19.09 6 ARG D C 1
ATOM 6255 O O . ARG D 1 6 ? 150.997 165.960 158.505 1.00 19.09 6 ARG D O 1
ATOM 6263 N N . GLU D 1 7 ? 148.871 165.273 158.191 1.00 18.62 7 GLU D N 1
ATOM 6264 C CA . GLU D 1 7 ? 148.801 164.651 159.508 1.00 18.62 7 GLU D CA 1
ATOM 6265 C C . GLU D 1 7 ? 149.826 163.534 159.644 1.00 18.62 7 GLU D C 1
ATOM 6266 O O . GLU D 1 7 ? 150.498 163.420 160.675 1.00 18.62 7 GLU D O 1
ATOM 6272 N N . VAL D 1 8 ? 149.955 162.696 158.613 1.00 18.21 8 VAL D N 1
ATOM 6273 C CA . VAL D 1 8 ? 150.909 161.589 158.660 1.00 18.21 8 VAL D CA 1
ATOM 6274 C C . VAL D 1 8 ? 152.331 162.119 158.789 1.00 18.21 8 VAL D C 1
ATOM 6275 O O . VAL D 1 8 ? 153.120 161.642 159.613 1.00 18.21 8 VAL D O 1
ATOM 6279 N N . GLN D 1 9 ? 152.675 163.123 157.981 1.00 18.49 9 GLN D N 1
ATOM 6280 C CA . GLN D 1 9 ? 154.032 163.654 157.997 1.00 18.49 9 GLN D CA 1
ATOM 6281 C C . GLN D 1 9 ? 154.348 164.411 159.279 1.00 18.49 9 GLN D C 1
ATOM 6282 O O . GLN D 1 9 ? 155.526 164.545 159.626 1.00 18.49 9 GLN D O 1
ATOM 6288 N N . LYS D 1 10 ? 153.333 164.902 159.994 1.00 19.61 10 LYS D N 1
ATOM 6289 C CA . LYS D 1 10 ? 153.608 165.590 161.251 1.00 19.61 10 LYS D CA 1
ATOM 6290 C C . LYS D 1 10 ? 154.009 164.641 162.379 1.00 19.61 10 LYS D C 1
ATOM 6291 O O . LYS D 1 10 ? 154.532 165.105 163.397 1.00 19.61 10 LYS D O 1
ATOM 6297 N N . LEU D 1 11 ? 153.780 163.332 162.231 1.00 18.16 11 LEU D N 1
ATOM 6298 C CA . LEU D 1 11 ? 154.235 162.374 163.237 1.00 18.16 11 LEU D CA 1
ATOM 6299 C C . LEU D 1 11 ? 155.756 162.270 163.292 1.00 18.16 11 LEU D C 1
ATOM 6300 O O . LEU D 1 11 ? 156.306 161.828 164.313 1.00 18.16 11 LEU D O 1
ATOM 6305 N N . LEU D 1 12 ? 156.442 162.656 162.213 1.00 18.19 12 LEU D N 1
ATOM 6306 C CA . LEU D 1 12 ? 157.899 162.722 162.237 1.00 18.19 12 LEU D CA 1
ATOM 6307 C C . LEU D 1 12 ? 158.378 163.672 163.324 1.00 18.19 12 LEU D C 1
ATOM 6308 O O . LEU D 1 12 ? 159.357 163.387 164.026 1.00 18.19 12 LEU D O 1
ATOM 6313 N N . ILE D 1 13 ? 157.701 164.814 163.468 1.00 16.99 13 ILE D N 1
ATOM 6314 C CA . ILE D 1 13 ? 158.026 165.753 164.535 1.00 16.99 13 ILE D CA 1
ATOM 6315 C C . ILE D 1 13 ? 157.858 165.090 165.893 1.00 16.99 13 ILE D C 1
ATOM 6316 O O . ILE D 1 13 ? 158.702 165.247 166.781 1.00 16.99 13 ILE D O 1
ATOM 6321 N N . THR D 1 14 ? 156.766 164.346 166.079 1.00 17.22 14 THR D N 1
ATOM 6322 C CA . THR D 1 14 ? 156.527 163.681 167.357 1.00 17.22 14 THR D CA 1
ATOM 6323 C C . THR D 1 14 ? 157.658 162.716 167.690 1.00 17.22 14 THR D C 1
ATOM 6324 O O . THR D 1 14 ? 158.173 162.707 168.815 1.00 17.22 14 THR D O 1
ATOM 6328 N N . VAL D 1 15 ? 158.080 161.914 166.712 1.00 15.88 15 VAL D N 1
ATOM 6329 C CA . VAL D 1 15 ? 159.128 160.926 166.971 1.00 15.88 15 VAL D CA 1
ATOM 6330 C C . VAL D 1 15 ? 160.465 161.614 167.254 1.00 15.88 15 VAL D C 1
ATOM 6331 O O . VAL D 1 15 ? 161.181 161.258 168.201 1.00 15.88 15 VAL D O 1
ATOM 6335 N N . ALA D 1 16 ? 160.819 162.614 166.440 1.00 15.63 16 ALA D N 1
ATOM 6336 C CA . ALA D 1 16 ? 162.090 163.307 166.634 1.00 15.63 16 ALA D CA 1
ATOM 6337 C C . ALA D 1 16 ? 162.122 164.038 167.970 1.00 15.63 16 ALA D C 1
ATOM 6338 O O . ALA D 1 16 ? 163.156 164.070 168.648 1.00 15.63 16 ALA D O 1
ATOM 6340 N N . ALA D 1 17 ? 160.995 164.627 168.371 1.00 16.01 17 ALA D N 1
ATOM 6341 C CA . ALA D 1 17 ? 160.922 165.295 169.661 1.00 16.01 17 ALA D CA 1
ATOM 6342 C C . ALA D 1 17 ? 160.972 164.306 170.814 1.00 16.01 17 ALA D C 1
ATOM 6343 O O . ALA D 1 17 ? 161.510 164.632 171.874 1.00 16.01 17 ALA D O 1
ATOM 6345 N N . ASP D 1 18 ? 160.408 163.108 170.643 1.00 18.57 18 ASP D N 1
ATOM 6346 C CA . ASP D 1 18 ? 160.572 162.078 171.663 1.00 18.57 18 ASP D CA 1
ATOM 6347 C C . ASP D 1 18 ? 162.041 161.714 171.833 1.00 18.57 18 ASP D C 1
ATOM 6348 O O . ASP D 1 18 ? 162.534 161.580 172.962 1.00 18.57 18 ASP D O 1
ATOM 6353 N N . VAL D 1 19 ? 162.756 161.567 170.716 1.00 16.94 19 VAL D N 1
ATOM 6354 C CA . VAL D 1 19 ? 164.191 161.290 170.775 1.00 16.94 19 VAL D CA 1
ATOM 6355 C C . VAL D 1 19 ? 164.919 162.417 171.502 1.00 16.94 19 VAL D C 1
ATOM 6356 O O . VAL D 1 19 ? 165.753 162.179 172.388 1.00 16.94 19 VAL D O 1
ATOM 6360 N N . ALA D 1 20 ? 164.602 163.664 171.142 1.00 16.85 20 ALA D N 1
ATOM 6361 C CA . ALA D 1 20 ? 165.258 164.812 171.761 1.00 16.85 20 ALA D CA 1
ATOM 6362 C C . ALA D 1 20 ? 164.967 164.883 173.255 1.00 16.85 20 ALA D C 1
ATOM 6363 O O . ALA D 1 20 ? 165.862 165.177 174.053 1.00 16.85 20 ALA D O 1
ATOM 6365 N N . ARG D 1 21 ? 163.719 164.626 173.648 1.00 17.59 21 ARG D N 1
ATOM 6366 C CA . ARG D 1 21 ? 163.339 164.673 175.055 1.00 17.59 21 ARG D CA 1
ATOM 6367 C C . ARG D 1 21 ? 164.060 163.598 175.859 1.00 17.59 21 ARG D C 1
ATOM 6368 O O . ARG D 1 21 ? 164.562 163.867 176.958 1.00 17.59 21 ARG D O 1
ATOM 6376 N N . ARG D 1 22 ? 164.128 162.375 175.324 1.00 18.49 22 ARG D N 1
ATOM 6377 C CA . ARG D 1 22 ? 164.851 161.314 176.020 1.00 18.49 22 ARG D CA 1
ATOM 6378 C C . ARG D 1 22 ? 166.333 161.643 176.149 1.00 18.49 22 ARG D C 1
ATOM 6379 O O . ARG D 1 22 ? 166.940 161.394 177.197 1.00 18.49 22 ARG D O 1
ATOM 6387 N N . ARG D 1 23 ? 166.936 162.206 175.098 1.00 17.84 23 ARG D N 1
ATOM 6388 C CA . ARG D 1 23 ? 168.346 162.576 175.192 1.00 17.84 23 ARG D CA 1
ATOM 6389 C C . ARG D 1 23 ? 168.568 163.728 176.167 1.00 17.84 23 ARG D C 1
ATOM 6390 O O . ARG D 1 23 ? 169.599 163.770 176.849 1.00 17.84 23 ARG D O 1
ATOM 6398 N N . LEU D 1 24 ? 167.624 164.668 176.246 1.00 18.68 24 LEU D N 1
ATOM 6399 C CA . LEU D 1 24 ? 167.720 165.739 177.232 1.00 18.68 24 LEU D CA 1
ATOM 6400 C C . LEU D 1 24 ? 167.616 165.192 178.649 1.00 18.68 24 LEU D C 1
ATOM 6401 O O . LEU D 1 24 ? 168.285 165.688 179.563 1.00 18.68 24 LEU D O 1
ATOM 6406 N N . ALA D 1 25 ? 166.779 164.170 178.849 1.00 19.12 25 ALA D N 1
ATOM 6407 C CA . ALA D 1 25 ? 166.638 163.576 180.174 1.00 19.12 25 ALA D CA 1
ATOM 6408 C C . ALA D 1 25 ? 167.936 162.933 180.647 1.00 19.12 25 ALA D C 1
ATOM 6409 O O . ALA D 1 25 ? 168.221 162.929 181.849 1.00 19.12 25 ALA D O 1
ATOM 6411 N N . ARG D 1 26 ? 168.732 162.388 179.727 1.00 19.37 26 ARG D N 1
ATOM 6412 C CA . ARG D 1 26 ? 170.015 161.789 180.075 1.00 19.37 26 ARG D CA 1
ATOM 6413 C C . ARG D 1 26 ? 171.094 162.823 180.373 1.00 19.37 26 ARG D C 1
ATOM 6414 O O . ARG D 1 26 ? 172.211 162.438 180.733 1.00 19.37 26 ARG D O 1
ATOM 6422 N N . GLY D 1 27 ? 170.797 164.111 180.232 1.00 19.10 27 GLY D N 1
ATOM 6423 C CA . GLY D 1 27 ? 171.779 165.145 180.478 1.00 19.10 27 GLY D CA 1
ATOM 6424 C C . GLY D 1 27 ? 172.627 165.524 179.288 1.00 19.10 27 GLY D C 1
ATOM 6425 O O . GLY D 1 27 ? 173.688 166.130 179.473 1.00 19.10 27 GLY D O 1
ATOM 6426 N N . LEU D 1 28 ? 172.202 165.186 178.076 1.00 18.22 28 LEU D N 1
ATOM 6427 C CA . LEU D 1 28 ? 172.942 165.523 176.871 1.00 18.22 28 LEU D CA 1
ATOM 6428 C C . LEU D 1 28 ? 172.588 166.928 176.399 1.00 18.22 28 LEU D C 1
ATOM 6429 O O . LEU D 1 28 ? 171.451 167.385 176.539 1.00 18.22 28 LEU D O 1
ATOM 6434 N N . LYS D 1 29 ? 173.581 167.613 175.840 1.00 18.97 29 LYS D N 1
ATOM 6435 C CA . LYS D 1 29 ? 173.353 168.913 175.223 1.00 18.97 29 LYS D CA 1
ATOM 6436 C C . LYS D 1 29 ? 172.803 168.706 173.816 1.00 18.97 29 LYS D C 1
ATOM 6437 O O . LYS D 1 29 ? 173.434 168.043 172.986 1.00 18.97 29 LYS D O 1
ATOM 6443 N N . LEU D 1 30 ? 171.631 169.275 173.552 1.00 17.26 30 LEU D N 1
ATOM 6444 C CA . LEU D 1 30 ? 170.922 169.007 172.310 1.00 17.26 30 LEU D CA 1
ATOM 6445 C C . LEU D 1 30 ? 171.596 169.695 171.127 1.00 17.26 30 LEU D C 1
ATOM 6446 O O . LEU D 1 30 ? 172.200 170.762 171.257 1.00 17.26 30 LEU D O 1
ATOM 6451 N N . ASN D 1 31 ? 171.488 169.065 169.961 1.00 16.34 31 ASN D N 1
ATOM 6452 C CA . ASN D 1 31 ? 172.009 169.635 168.730 1.00 16.34 31 ASN D CA 1
ATOM 6453 C C . ASN D 1 31 ? 170.918 170.459 168.042 1.00 16.34 31 ASN D C 1
ATOM 6454 O O . ASN D 1 31 ? 169.864 170.740 168.617 1.00 16.34 31 ASN D O 1
ATOM 6459 N N . TYR D 1 32 ? 171.171 170.859 166.794 1.00 15.26 32 TYR D N 1
ATOM 6460 C CA . TYR D 1 32 ? 170.240 171.730 166.081 1.00 15.26 32 TYR D CA 1
ATOM 6461 C C . TYR D 1 32 ? 168.894 171.047 165.858 1.00 15.26 32 TYR D C 1
ATOM 6462 O O . TYR D 1 32 ? 167.838 171.591 166.212 1.00 15.26 32 TYR D O 1
ATOM 6471 N N . SER D 1 33 ? 168.916 169.842 165.281 1.00 15.62 33 SER D N 1
ATOM 6472 C CA . SER D 1 33 ? 167.673 169.169 164.919 1.00 15.62 33 SER D CA 1
ATOM 6473 C C . SER D 1 33 ? 166.867 168.783 166.152 1.00 15.62 33 SER D C 1
ATOM 6474 O O . SER D 1 33 ? 165.639 168.924 166.163 1.00 15.62 33 SER D O 1
ATOM 6477 N N . GLU D 1 34 ? 167.538 168.295 167.198 1.00 16.31 34 GLU D N 1
ATOM 6478 C CA . GLU D 1 34 ? 166.833 167.925 168.421 1.00 16.31 34 GLU D CA 1
ATOM 6479 C C . GLU D 1 34 ? 166.152 169.133 169.053 1.00 16.31 34 GLU D C 1
ATOM 6480 O O . GLU D 1 34 ? 164.990 169.053 169.472 1.00 16.31 34 GLU D O 1
ATOM 6486 N N . ALA D 1 35 ? 166.859 170.263 169.123 1.00 15.50 35 ALA D N 1
ATOM 6487 C CA . ALA D 1 35 ? 166.283 171.473 169.701 1.00 15.50 35 ALA D CA 1
ATOM 6488 C C . ALA D 1 35 ? 165.088 171.956 168.889 1.00 15.50 35 ALA D C 1
ATOM 6489 O O . ALA D 1 35 ? 164.037 172.303 169.449 1.00 15.50 35 ALA D O 1
ATOM 6491 N N . VAL D 1 36 ? 165.227 171.971 167.559 1.00 14.83 36 VAL D N 1
ATOM 6492 C CA . VAL D 1 36 ? 164.125 172.409 166.706 1.00 14.83 36 VAL D CA 1
ATOM 6493 C C . VAL D 1 36 ? 162.915 171.502 166.889 1.00 14.83 36 VAL D C 1
ATOM 6494 O O . VAL D 1 36 ? 161.780 171.977 167.021 1.00 14.83 36 VAL D O 1
ATOM 6498 N N . ALA D 1 37 ? 163.138 170.184 166.913 1.00 14.52 37 ALA D N 1
ATOM 6499 C CA . ALA D 1 37 ? 162.033 169.244 167.070 1.00 14.52 37 ALA D CA 1
ATOM 6500 C C . ALA D 1 37 ? 161.341 169.415 168.417 1.00 14.52 37 ALA D C 1
ATOM 6501 O O . ALA D 1 37 ? 160.108 169.384 168.494 1.00 14.52 37 ALA D O 1
ATOM 6503 N N . LEU D 1 38 ? 162.116 169.593 169.491 1.00 15.54 38 LEU D N 1
ATOM 6504 C CA . LEU D 1 38 ? 161.515 169.749 170.812 1.00 15.54 38 LEU D CA 1
ATOM 6505 C C . LEU D 1 38 ? 160.679 171.023 170.897 1.00 15.54 38 LEU D C 1
ATOM 6506 O O . LEU D 1 38 ? 159.556 171.007 171.421 1.00 15.54 38 LEU D O 1
ATOM 6511 N N . ILE D 1 39 ? 161.202 172.136 170.371 1.00 15.55 39 ILE D N 1
ATOM 6512 C CA . ILE D 1 39 ? 160.447 173.388 170.405 1.00 15.55 39 ILE D CA 1
ATOM 6513 C C . ILE D 1 39 ? 159.181 173.274 169.561 1.00 15.55 39 ILE D C 1
ATOM 6514 O O . ILE D 1 39 ? 158.098 173.727 169.965 1.00 15.55 39 ILE D O 1
ATOM 6519 N N . THR D 1 40 ? 159.291 172.657 168.380 1.00 16.36 40 THR D N 1
ATOM 6520 C CA . THR D 1 40 ? 158.125 172.475 167.524 1.00 16.36 40 THR D CA 1
ATOM 6521 C C . THR D 1 40 ? 157.065 171.617 168.202 1.00 16.36 40 THR D C 1
ATOM 6522 O O . THR D 1 40 ? 155.868 171.904 168.101 1.00 16.36 40 THR D O 1
ATOM 6526 N N . ASP D 1 41 ? 157.484 170.546 168.880 1.00 17.27 41 ASP D N 1
ATOM 6527 C CA . ASP D 1 41 ? 156.527 169.691 169.574 1.00 17.27 41 ASP D CA 1
ATOM 6528 C C . ASP D 1 41 ? 155.846 170.432 170.713 1.00 17.27 41 ASP D C 1
ATOM 6529 O O . ASP D 1 41 ? 154.645 170.248 170.949 1.00 17.27 41 ASP D O 1
ATOM 6534 N N . HIS D 1 42 ? 156.598 171.262 171.442 1.00 16.98 42 HIS D N 1
ATOM 6535 C CA . HIS D 1 42 ? 155.970 172.100 172.459 1.00 16.98 42 HIS D CA 1
ATOM 6536 C C . HIS D 1 42 ? 154.894 172.982 171.841 1.00 16.98 42 HIS D C 1
ATOM 6537 O O . HIS D 1 42 ? 153.778 173.080 172.366 1.00 16.98 42 HIS D O 1
ATOM 6544 N N . VAL D 1 43 ? 155.212 173.626 170.715 1.00 17.67 43 VAL D N 1
ATOM 6545 C CA . VAL D 1 43 ? 154.239 174.502 170.062 1.00 17.67 43 VAL D CA 1
ATOM 6546 C C . VAL D 1 43 ? 153.008 173.712 169.627 1.00 17.67 43 VAL D C 1
ATOM 6547 O O . VAL D 1 43 ? 151.868 174.155 169.815 1.00 17.67 43 VAL D O 1
ATOM 6551 N N . MET D 1 44 ? 153.219 172.534 169.038 1.00 19.95 44 MET D N 1
ATOM 6552 C CA . MET D 1 44 ? 152.106 171.731 168.539 1.00 19.95 44 MET D CA 1
ATOM 6553 C C . MET D 1 44 ? 151.191 171.285 169.673 1.00 19.95 44 MET D C 1
ATOM 6554 O O . MET D 1 44 ? 149.961 171.381 169.572 1.00 19.95 44 MET D O 1
ATOM 6559 N N . GLU D 1 45 ? 151.775 170.802 170.772 1.00 19.27 45 GLU D N 1
ATOM 6560 C CA . GLU D 1 45 ? 150.955 170.342 171.887 1.00 19.27 45 GLU D CA 1
ATOM 6561 C C . GLU D 1 45 ? 150.249 171.507 172.572 1.00 19.27 45 GLU D C 1
ATOM 6562 O O . GLU D 1 45 ? 149.107 171.366 173.023 1.00 19.27 45 GLU D O 1
ATOM 6568 N N . GLY D 1 46 ? 150.900 172.671 172.643 1.00 18.93 46 GLY D N 1
ATOM 6569 C CA . GLY D 1 46 ? 150.233 173.843 173.187 1.00 18.93 46 GLY D CA 1
ATOM 6570 C C . GLY D 1 46 ? 149.068 174.300 172.331 1.00 18.93 46 GLY D C 1
ATOM 6571 O O . GLY D 1 46 ? 148.028 174.712 172.851 1.00 18.93 46 GLY D O 1
ATOM 6572 N N . ALA D 1 47 ? 149.227 174.240 171.007 1.00 19.19 47 ALA D N 1
ATOM 6573 C CA . ALA D 1 47 ? 148.122 174.572 170.113 1.00 19.19 47 ALA D CA 1
ATOM 6574 C C . ALA D 1 47 ? 146.976 173.582 170.267 1.00 19.19 47 ALA D C 1
ATOM 6575 O O . ALA D 1 47 ? 145.802 173.970 170.236 1.00 19.19 47 ALA D O 1
ATOM 6577 N N . ARG D 1 48 ? 147.296 172.295 170.423 1.00 18.29 48 ARG D N 1
ATOM 6578 C CA . ARG D 1 48 ? 146.254 171.312 170.702 1.00 18.29 48 ARG D CA 1
ATOM 6579 C C . ARG D 1 48 ? 145.555 171.602 172.025 1.00 18.29 48 ARG D C 1
ATOM 6580 O O . ARG D 1 48 ? 144.347 171.372 172.152 1.00 18.29 48 ARG D O 1
ATOM 6588 N N . ASP D 1 49 ? 146.292 172.112 173.016 1.00 20.23 49 ASP D N 1
ATOM 6589 C CA . ASP D 1 49 ? 145.684 172.447 174.300 1.00 20.23 49 ASP D CA 1
ATOM 6590 C C . ASP D 1 49 ? 144.685 173.591 174.178 1.00 20.23 49 ASP D C 1
ATOM 6591 O O . ASP D 1 49 ? 143.730 173.662 174.959 1.00 20.23 49 ASP D O 1
ATOM 6596 N N . GLY D 1 50 ? 144.884 174.488 173.224 1.00 20.73 50 GLY D N 1
ATOM 6597 C CA . GLY D 1 50 ? 144.021 175.628 173.036 1.00 20.73 50 GLY D CA 1
ATOM 6598 C C . GLY D 1 50 ? 144.623 176.982 173.378 1.00 20.73 50 GLY D C 1
ATOM 6599 O O . GLY D 1 50 ? 143.864 177.937 173.584 1.00 20.73 50 GLY D O 1
ATOM 6600 N N . LYS D 1 51 ? 145.947 177.091 173.447 1.00 21.26 51 LYS D N 1
ATOM 6601 C CA . LYS D 1 51 ? 146.589 178.366 173.725 1.00 21.26 51 LYS D CA 1
ATOM 6602 C C . LYS D 1 51 ? 146.470 179.303 172.526 1.00 21.26 51 LYS D C 1
ATOM 6603 O O . LYS D 1 51 ? 146.262 178.879 171.387 1.00 21.26 51 LYS D O 1
ATOM 6609 N N . LEU D 1 52 ? 146.595 180.599 172.799 1.00 21.89 52 LEU D N 1
ATOM 6610 C CA . LEU D 1 52 ? 146.623 181.585 171.732 1.00 21.89 52 LEU D CA 1
ATOM 6611 C C . LEU D 1 52 ? 147.965 181.545 171.005 1.00 21.89 52 LEU D C 1
ATOM 6612 O O . LEU D 1 52 ? 148.978 181.082 171.537 1.00 21.89 52 LEU D O 1
ATOM 6617 N N . VAL D 1 53 ? 147.957 182.030 169.761 1.00 21.33 53 VAL D N 1
ATOM 6618 C CA . VAL D 1 53 ? 149.169 182.008 168.944 1.00 21.33 53 VAL D CA 1
ATOM 6619 C C . VAL D 1 53 ? 150.272 182.833 169.599 1.00 21.33 53 VAL D C 1
ATOM 6620 O O . VAL D 1 53 ? 151.423 182.395 169.690 1.00 21.33 53 VAL D O 1
ATOM 6624 N N . ALA D 1 54 ? 149.931 184.032 170.082 1.00 22.17 54 ALA D N 1
ATOM 6625 C CA . ALA D 1 54 ? 150.928 184.886 170.724 1.00 22.17 54 ALA D CA 1
ATOM 6626 C C . ALA D 1 54 ? 151.504 184.226 171.970 1.00 22.17 54 ALA D C 1
ATOM 6627 O O . ALA D 1 54 ? 152.714 184.313 172.231 1.00 22.17 54 ALA D O 1
ATOM 6629 N N . ASP D 1 55 ? 150.650 183.562 172.754 1.00 22.53 55 ASP D N 1
ATOM 6630 C CA . ASP D 1 55 ? 151.125 182.847 173.932 1.00 22.53 55 ASP D CA 1
ATOM 6631 C C . ASP D 1 55 ? 152.161 181.798 173.556 1.00 22.53 55 ASP D C 1
ATOM 6632 O O . ASP D 1 55 ? 153.171 181.641 174.247 1.00 22.53 55 ASP D O 1
ATOM 6637 N N . LEU D 1 56 ? 151.930 181.069 172.462 1.00 20.38 56 LEU D N 1
ATOM 6638 C CA . LEU D 1 56 ? 152.897 180.060 172.041 1.00 20.38 56 LEU D CA 1
ATOM 6639 C C . LEU D 1 56 ? 154.176 180.698 171.510 1.00 20.38 56 LEU D C 1
ATOM 6640 O O . LEU D 1 56 ? 155.276 180.210 171.792 1.00 20.38 56 LEU D O 1
ATOM 6645 N N . MET D 1 57 ? 154.058 181.789 170.745 1.00 22.90 57 MET D N 1
ATOM 6646 C CA . MET D 1 57 ? 155.255 182.485 170.275 1.00 22.90 57 MET D CA 1
ATOM 6647 C C . MET D 1 57 ? 156.115 182.962 171.436 1.00 22.90 57 MET D C 1
ATOM 6648 O O . MET D 1 57 ? 157.344 183.019 171.313 1.00 22.90 57 MET D O 1
ATOM 6653 N N . GLN D 1 58 ? 155.497 183.310 172.562 1.00 22.94 58 GLN D N 1
ATOM 6654 C CA . GLN D 1 58 ? 156.277 183.719 173.724 1.00 22.94 58 GLN D CA 1
ATOM 6655 C C . GLN D 1 58 ? 156.768 182.546 174.567 1.00 22.94 58 GLN D C 1
ATOM 6656 O O . GLN D 1 58 ? 157.870 182.616 175.123 1.00 22.94 58 GLN D O 1
ATOM 6662 N N . SER D 1 59 ? 155.990 181.468 174.672 1.00 20.66 59 SER D N 1
ATOM 6663 C CA . SER D 1 59 ? 156.330 180.367 175.564 1.00 20.66 59 SER D CA 1
ATOM 6664 C C . SER D 1 59 ? 157.252 179.332 174.934 1.00 20.66 59 SER D C 1
ATOM 6665 O O . SER D 1 59 ? 157.896 178.575 175.668 1.00 20.66 59 SER D O 1
ATOM 6668 N N . ALA D 1 60 ? 157.339 179.279 173.603 1.00 19.80 60 ALA D N 1
ATOM 6669 C CA . ALA D 1 60 ? 158.305 178.395 172.964 1.00 19.80 60 ALA D CA 1
ATOM 6670 C C . ALA D 1 60 ? 159.740 178.860 173.161 1.00 19.80 60 ALA D C 1
ATOM 6671 O O . ALA D 1 60 ? 160.666 178.101 172.855 1.00 19.80 60 ALA D O 1
ATOM 6673 N N . ARG D 1 61 ? 159.943 180.077 173.656 1.00 21.50 61 ARG D N 1
ATOM 6674 C CA . ARG D 1 61 ? 161.270 180.613 173.923 1.00 21.50 61 ARG D CA 1
ATOM 6675 C C . ARG D 1 61 ? 161.805 180.207 175.289 1.00 21.50 61 ARG D C 1
ATOM 6676 O O . ARG D 1 61 ? 162.937 180.566 175.626 1.00 21.50 61 ARG D O 1
ATOM 6684 N N . GLU D 1 62 ? 161.022 179.474 176.080 1.00 23.06 62 GLU D N 1
ATOM 6685 C CA . GLU D 1 62 ? 161.451 178.990 177.386 1.00 23.06 62 GLU D CA 1
ATOM 6686 C C . GLU D 1 62 ? 161.584 177.474 177.429 1.00 23.06 62 GLU D C 1
ATOM 6687 O O . GLU D 1 62 ? 161.756 176.906 178.513 1.00 23.06 62 GLU D O 1
ATOM 6693 N N . VAL D 1 63 ? 161.505 176.805 176.279 1.00 19.47 63 VAL D N 1
ATOM 6694 C CA . VAL D 1 63 ? 161.640 175.353 176.250 1.00 19.47 63 VAL D CA 1
ATOM 6695 C C . VAL D 1 63 ? 163.080 174.940 176.528 1.00 19.47 63 VAL D C 1
ATOM 6696 O O . VAL D 1 63 ? 163.335 173.993 177.282 1.00 19.47 63 VAL D O 1
ATOM 6700 N N . LEU D 1 64 ? 164.043 175.636 175.928 1.00 18.75 64 LEU D N 1
ATOM 6701 C CA . LEU D 1 64 ? 165.449 175.278 176.034 1.00 18.75 64 LEU D CA 1
ATOM 6702 C C . LEU D 1 64 ? 166.285 176.508 176.344 1.00 18.75 64 LEU D C 1
ATOM 6703 O O . LEU D 1 64 ? 166.065 177.581 175.775 1.00 18.75 64 LEU D O 1
ATOM 6708 N N . ARG D 1 65 ? 167.245 176.344 177.246 1.00 21.58 65 ARG D N 1
ATOM 6709 C CA . ARG D 1 65 ? 168.204 177.389 177.560 1.00 21.58 65 ARG D CA 1
ATOM 6710 C C . ARG D 1 65 ? 169.466 177.216 176.718 1.00 21.58 65 ARG D C 1
ATOM 6711 O O . ARG D 1 65 ? 169.662 176.204 176.043 1.00 21.58 65 ARG D O 1
ATOM 6719 N N . VAL D 1 66 ? 170.329 178.233 176.761 1.00 21.60 66 VAL D N 1
ATOM 6720 C CA . VAL D 1 66 ? 171.580 178.183 176.008 1.00 21.60 66 VAL D CA 1
ATOM 6721 C C . VAL D 1 66 ? 172.465 177.051 176.515 1.00 21.60 66 VAL D C 1
ATOM 6722 O O . VAL D 1 66 ? 173.110 176.346 175.729 1.00 21.60 66 VAL D O 1
ATOM 6726 N N . ASP D 1 67 ? 172.498 176.847 177.833 1.00 23.15 67 ASP D N 1
ATOM 6727 C CA . ASP D 1 67 ? 173.342 175.813 178.420 1.00 23.15 67 ASP D CA 1
ATOM 6728 C C . ASP D 1 67 ? 172.850 174.398 178.135 1.00 23.15 67 ASP D C 1
ATOM 6729 O O . ASP D 1 67 ? 173.594 173.446 178.388 1.00 23.15 67 ASP D O 1
ATOM 6734 N N . GLN D 1 68 ? 171.634 174.231 177.623 1.00 20.38 68 GLN D N 1
ATOM 6735 C CA . GLN D 1 68 ? 171.091 172.907 177.347 1.00 20.38 68 GLN D CA 1
ATOM 6736 C C . GLN D 1 68 ? 171.352 172.435 175.923 1.00 20.38 68 GLN D C 1
ATOM 6737 O O . GLN D 1 68 ? 170.922 171.334 175.564 1.00 20.38 68 GLN D O 1
ATOM 6743 N N . VAL D 1 69 ? 172.046 173.227 175.107 1.00 18.62 69 VAL D N 1
ATOM 6744 C CA . VAL D 1 69 ? 172.330 172.865 173.726 1.00 18.62 69 VAL D CA 1
ATOM 6745 C C . VAL D 1 69 ? 173.825 172.996 173.479 1.00 18.62 69 VAL D C 1
ATOM 6746 O O . VAL D 1 69 ? 174.551 173.653 174.228 1.00 18.62 69 VAL D O 1
ATOM 6750 N N A MET D 1 70 ? 174.280 172.350 172.408 0.50 18.55 70 MET D N 1
ATOM 6751 N N B MET D 1 70 ? 174.281 172.349 172.409 0.50 18.55 70 MET D N 1
ATOM 6752 C CA A MET D 1 70 ? 175.680 172.415 172.024 0.50 18.55 70 MET D CA 1
ATOM 6753 C CA B MET D 1 70 ? 175.683 172.412 172.032 0.50 18.55 70 MET D CA 1
ATOM 6754 C C A MET D 1 70 ? 176.059 173.837 171.622 0.50 18.55 70 MET D C 1
ATOM 6755 C C B MET D 1 70 ? 176.061 173.831 171.612 0.50 18.55 70 MET D C 1
ATOM 6756 O O A MET D 1 70 ? 175.214 174.650 171.235 0.50 18.55 70 MET D O 1
ATOM 6757 O O B MET D 1 70 ? 175.217 174.634 171.205 0.50 18.55 70 MET D O 1
ATOM 6766 N N . GLU D 1 71 ? 177.353 174.133 171.730 1.00 20.46 71 GLU D N 1
ATOM 6767 C CA . GLU D 1 71 ? 177.853 175.462 171.402 1.00 20.46 71 GLU D CA 1
ATOM 6768 C C . GLU D 1 71 ? 177.510 175.844 169.966 1.00 20.46 71 GLU D C 1
ATOM 6769 O O . GLU D 1 71 ? 177.706 175.057 169.036 1.00 20.46 71 GLU D O 1
ATOM 6775 N N . GLY D 1 72 ? 176.990 177.059 169.794 1.00 18.45 72 GLY D N 1
ATOM 6776 C CA . GLY D 1 72 ? 176.617 177.567 168.493 1.00 18.45 72 GLY D CA 1
ATOM 6777 C C . GLY D 1 72 ? 175.213 177.226 168.042 1.00 18.45 72 GLY D C 1
ATOM 6778 O O . GLY D 1 72 ? 174.725 177.837 167.084 1.00 18.45 72 GLY D O 1
ATOM 6779 N N . VAL D 1 73 ? 174.547 176.276 168.701 1.00 17.31 73 VAL D N 1
ATOM 6780 C CA . VAL D 1 73 ? 173.201 175.883 168.293 1.00 17.31 73 VAL D CA 1
ATOM 6781 C C . VAL D 1 73 ? 172.214 177.022 168.522 1.00 17.31 73 VAL D C 1
ATOM 6782 O O . VAL D 1 73 ? 171.291 177.230 167.725 1.00 17.31 73 VAL D O 1
ATOM 6786 N N . ASP D 1 74 ? 172.395 177.781 169.607 1.00 19.45 74 ASP D N 1
ATOM 6787 C CA . ASP D 1 74 ? 171.484 178.883 169.902 1.00 19.45 74 ASP D CA 1
ATOM 6788 C C . ASP D 1 74 ? 171.510 179.936 168.800 1.00 19.45 74 ASP D C 1
ATOM 6789 O O . ASP D 1 74 ? 170.467 180.493 168.441 1.00 19.45 74 ASP D O 1
ATOM 6794 N N . THR D 1 75 ? 172.692 180.228 168.254 1.00 19.14 75 THR D N 1
ATOM 6795 C CA . THR D 1 75 ? 172.785 181.132 167.115 1.00 19.14 75 THR D CA 1
ATOM 6796 C C . THR D 1 75 ? 172.317 180.485 165.820 1.00 19.14 75 THR D C 1
ATOM 6797 O O . THR D 1 75 ? 171.980 181.200 164.870 1.00 19.14 75 THR D O 1
ATOM 6801 N N . MET D 1 76 ? 172.289 179.154 165.763 1.00 17.86 76 MET D N 1
ATOM 6802 C CA . MET D 1 76 ? 171.851 178.454 164.562 1.00 17.86 76 MET D CA 1
ATOM 6803 C C . MET D 1 76 ? 170.337 178.473 164.408 1.00 17.86 76 MET D C 1
ATOM 6804 O O . MET D 1 76 ? 169.832 178.520 163.281 1.00 17.86 76 MET D O 1
ATOM 6809 N N . VAL D 1 77 ? 169.604 178.435 165.517 1.00 18.43 77 VAL D N 1
ATOM 6810 C CA . VAL D 1 77 ? 168.133 178.385 165.472 1.00 18.43 77 VAL D CA 1
ATOM 6811 C C . VAL D 1 77 ? 167.656 179.833 165.490 1.00 18.43 77 VAL D C 1
ATOM 6812 O O . VAL D 1 77 ? 167.331 180.414 166.527 1.00 18.43 77 VAL D O 1
ATOM 6816 N N . SER D 1 78 ? 167.616 180.434 164.300 1.00 19.60 78 SER D N 1
ATOM 6817 C CA . SER D 1 78 ? 167.146 181.810 164.186 1.00 19.60 78 SER D CA 1
ATOM 6818 C C . SER D 1 78 ? 165.629 181.900 164.303 1.00 19.60 78 SER D C 1
ATOM 6819 O O . SER D 1 78 ? 165.108 182.821 164.941 1.00 19.60 78 SER D O 1
ATOM 6822 N N . ILE D 1 79 ? 164.906 180.953 163.705 1.00 20.05 79 ILE D N 1
ATOM 6823 C CA . ILE D 1 79 ? 163.449 180.995 163.689 1.00 20.05 79 ILE D CA 1
ATOM 6824 C C . ILE D 1 79 ? 162.929 179.576 163.516 1.00 20.05 79 ILE D C 1
ATOM 6825 O O . ILE D 1 79 ? 163.558 178.744 162.856 1.00 20.05 79 ILE D O 1
ATOM 6830 N N . ILE D 1 80 ? 161.786 179.294 164.137 1.00 18.49 80 ILE D N 1
ATOM 6831 C CA . ILE D 1 80 ? 161.083 178.025 163.968 1.00 18.49 80 ILE D CA 1
ATOM 6832 C C . ILE D 1 80 ? 159.629 178.324 163.636 1.00 18.49 80 ILE D C 1
ATOM 6833 O O . ILE D 1 80 ? 158.960 179.055 164.371 1.00 18.49 80 ILE D O 1
ATOM 6838 N N . GLN D 1 81 ? 159.129 177.747 162.549 1.00 19.77 81 GLN D N 1
ATOM 6839 C CA . GLN D 1 81 ? 157.771 178.021 162.105 1.00 19.77 81 GLN D CA 1
ATOM 6840 C C . GLN D 1 81 ? 157.016 176.714 161.914 1.00 19.77 81 GLN D C 1
ATOM 6841 O O . GLN D 1 81 ? 157.556 175.752 161.363 1.00 19.77 81 GLN D O 1
ATOM 6847 N N . VAL D 1 82 ? 155.770 176.681 162.381 1.00 18.77 82 VAL D N 1
ATOM 6848 C CA . VAL D 1 82 ? 154.958 175.471 162.271 1.00 18.77 82 VAL D CA 1
ATOM 6849 C C . VAL D 1 82 ? 153.488 175.866 162.306 1.00 18.77 82 VAL D C 1
ATOM 6850 O O . VAL D 1 82 ? 153.099 176.803 163.005 1.00 18.77 82 VAL D O 1
ATOM 6854 N N . GLU D 1 83 ? 152.671 175.143 161.546 1.00 20.38 83 GLU D N 1
ATOM 6855 C CA . GLU D 1 83 ? 151.238 175.393 161.474 1.00 20.38 83 GLU D CA 1
ATOM 6856 C C . GLU D 1 83 ? 150.487 174.263 162.163 1.00 20.38 83 GLU D C 1
ATOM 6857 O O . GLU D 1 83 ? 150.739 173.086 161.888 1.00 20.38 83 GLU D O 1
ATOM 6863 N N . VAL D 1 84 ? 149.562 174.626 163.054 1.00 19.33 84 VAL D N 1
ATOM 6864 C CA . VAL D 1 84 ? 148.825 173.656 163.851 1.00 19.33 84 VAL D CA 1
ATOM 6865 C C . VAL D 1 84 ? 147.341 173.998 163.831 1.00 19.33 84 VAL D C 1
ATOM 6866 O O . VAL D 1 84 ? 146.939 175.124 163.530 1.00 19.33 84 VAL D O 1
ATOM 6870 N N . THR D 1 85 ? 146.525 173.005 164.179 1.00 19.22 85 THR D N 1
ATOM 6871 C CA . THR D 1 85 ? 145.072 173.162 164.229 1.00 19.22 85 THR D CA 1
ATOM 6872 C C . THR D 1 85 ? 144.680 173.692 165.604 1.00 19.22 85 THR D C 1
ATOM 6873 O O . THR D 1 85 ? 144.552 172.930 166.565 1.00 19.22 85 THR D O 1
ATOM 6877 N N . PHE D 1 86 ? 144.505 175.003 165.699 1.00 18.06 86 PHE D N 1
ATOM 6878 C CA . PHE D 1 86 ? 143.949 175.647 166.874 1.00 18.06 86 PHE D CA 1
ATOM 6879 C C . PHE D 1 86 ? 142.439 175.442 166.887 1.00 18.06 86 PHE D C 1
ATOM 6880 O O . PHE D 1 86 ? 141.853 175.018 165.889 1.00 18.06 86 PHE D O 1
ATOM 6888 N N . PRO D 1 87 ? 141.769 175.729 168.020 1.00 18.71 87 PRO D N 1
ATOM 6889 C CA . PRO D 1 87 ? 140.304 175.595 168.062 1.00 18.71 87 PRO D CA 1
ATOM 6890 C C . PRO D 1 87 ? 139.583 176.343 166.949 1.00 18.71 87 PRO D C 1
ATOM 6891 O O . PRO D 1 87 ? 138.464 175.977 166.578 1.00 18.71 87 PRO D O 1
ATOM 6895 N N . ASP D 1 88 ? 140.209 177.385 166.407 1.00 20.94 88 ASP D N 1
ATOM 6896 C CA . ASP D 1 88 ? 139.603 178.205 165.368 1.00 20.94 88 ASP D CA 1
ATOM 6897 C C . ASP D 1 88 ? 140.106 177.871 163.966 1.00 20.94 88 ASP D C 1
ATOM 6898 O O . ASP D 1 88 ? 139.848 178.636 163.033 1.00 20.94 88 ASP D O 1
ATOM 6903 N N . GLY D 1 89 ? 140.809 176.759 163.794 1.00 18.10 89 GLY D N 1
ATOM 6904 C CA . GLY D 1 89 ? 141.330 176.369 162.497 1.00 18.10 89 GLY D CA 1
ATOM 6905 C C . GLY D 1 89 ? 142.848 176.353 162.480 1.00 18.10 89 GLY D C 1
ATOM 6906 O O . GLY D 1 89 ? 143.515 176.512 163.501 1.00 18.10 89 GLY D O 1
ATOM 6907 N N . THR D 1 90 ? 143.396 176.140 161.287 1.00 19.47 90 THR D N 1
ATOM 6908 C CA . THR D 1 90 ? 144.845 176.067 161.143 1.00 19.47 90 THR D CA 1
ATOM 6909 C C . THR D 1 90 ? 145.463 177.457 161.248 1.00 19.47 90 THR D C 1
ATOM 6910 O O . THR D 1 90 ? 145.027 178.395 160.574 1.00 19.47 90 THR D O 1
ATOM 6914 N N . LYS D 1 91 ? 146.488 177.583 162.089 1.00 20.70 91 LYS D N 1
ATOM 6915 C CA . LYS D 1 91 ? 147.206 178.836 162.264 1.00 20.70 91 LYS D CA 1
ATOM 6916 C C . LYS D 1 91 ? 148.704 178.576 162.280 1.00 20.70 91 LYS D C 1
ATOM 6917 O O . LYS D 1 91 ? 149.163 177.494 162.659 1.00 20.70 91 LYS D O 1
ATOM 6923 N N . LEU D 1 92 ? 149.460 179.594 161.879 1.00 20.45 92 LEU D N 1
ATOM 6924 C CA . LEU D 1 92 ? 150.914 179.549 161.853 1.00 20.45 92 LEU D CA 1
ATOM 6925 C C . LEU D 1 92 ? 151.489 180.175 163.116 1.00 20.45 92 LEU D C 1
ATOM 6926 O O . LEU D 1 92 ? 151.042 181.238 163.555 1.00 20.45 92 LEU D O 1
ATOM 6931 N N . VAL D 1 93 ? 152.482 179.507 163.696 1.00 19.47 93 VAL D N 1
ATOM 6932 C CA . VAL D 1 93 ? 153.220 180.001 164.849 1.00 19.47 93 VAL D CA 1
ATOM 6933 C C . VAL D 1 93 ? 154.683 180.119 164.451 1.00 19.47 93 VAL D C 1
ATOM 6934 O O . VAL D 1 93 ? 155.278 179.153 163.952 1.00 19.47 93 VAL D O 1
ATOM 6938 N N . SER D 1 94 ? 155.254 181.302 164.665 1.00 21.02 94 SER D N 1
ATOM 6939 C CA . SER D 1 94 ? 156.656 181.578 164.389 1.00 21.02 94 SER D CA 1
ATOM 6940 C C . SER D 1 94 ? 157.345 181.994 165.681 1.00 21.02 94 SER D C 1
ATOM 6941 O O . SER D 1 94 ? 156.884 182.910 166.369 1.00 21.02 94 SER D O 1
ATOM 6944 N N . VAL D 1 95 ? 158.445 181.322 165.999 1.00 20.93 95 VAL D N 1
ATOM 6945 C CA . VAL D 1 95 ? 159.237 181.583 167.193 1.00 20.93 95 VAL D CA 1
ATOM 6946 C C . VAL D 1 95 ? 160.564 182.173 166.743 1.00 20.93 95 VAL D C 1
ATOM 6947 O O . VAL D 1 95 ? 161.290 181.553 165.954 1.00 20.93 95 VAL D O 1
ATOM 6951 N N . HIS D 1 96 ? 160.874 183.367 167.241 1.00 22.98 96 HIS D N 1
ATOM 6952 C CA . HIS D 1 96 ? 162.086 184.091 166.884 1.00 22.98 96 HIS D CA 1
ATOM 6953 C C . HIS D 1 96 ? 163.110 183.950 168.000 1.00 22.98 96 HIS D C 1
ATOM 6954 O O . HIS D 1 96 ? 162.814 184.259 169.159 1.00 22.98 96 HIS D O 1
ATOM 6961 N N . ASP D 1 97 ? 164.310 183.499 167.643 1.00 22.09 97 ASP D N 1
ATOM 6962 C CA . ASP D 1 97 ? 165.394 183.269 168.593 1.00 22.09 97 ASP D CA 1
ATOM 6963 C C . ASP D 1 97 ? 164.923 182.493 169.826 1.00 22.09 97 ASP D C 1
ATOM 6964 O O . ASP D 1 97 ? 165.017 182.993 170.953 1.00 22.09 97 ASP D O 1
ATOM 6969 N N . PRO D 1 98 ? 164.400 181.276 169.647 1.00 20.94 98 PRO D N 1
ATOM 6970 C CA . PRO D 1 98 ? 163.828 180.552 170.795 1.00 20.94 98 PRO D CA 1
ATOM 6971 C C . PRO D 1 98 ? 164.837 180.208 171.876 1.00 20.94 98 PRO D C 1
ATOM 6972 O O . PRO D 1 98 ? 164.458 180.105 173.049 1.00 20.94 98 PRO D O 1
ATOM 6976 N N . ILE D 1 99 ? 166.105 180.022 171.527 1.00 19.96 99 ILE D N 1
ATOM 6977 C CA . ILE D 1 99 ? 167.123 179.583 172.479 1.00 19.96 99 ILE D CA 1
ATOM 6978 C C . ILE D 1 99 ? 167.927 180.819 172.865 1.00 19.96 99 ILE D C 1
ATOM 6979 O O . ILE D 1 99 ? 168.875 181.217 172.185 1.00 19.96 99 ILE D O 1
ATOM 6984 N N . TYR D 1 100 ? 167.541 181.431 173.981 1.00 23.64 100 TYR D N 1
ATOM 6985 C CA . TYR D 1 100 ? 168.231 182.588 174.527 1.00 23.64 100 TYR D CA 1
ATOM 6986 C C . TYR D 1 100 ? 168.332 182.415 176.036 1.00 23.64 100 TYR D C 1
ATOM 6987 O O . TYR D 1 100 ? 167.710 181.522 176.617 1.00 23.64 100 TYR D O 1
ATOM 6996 N N . LYS D 1 101 ? 169.137 183.276 176.658 1.00 26.09 101 LYS D N 1
ATOM 6997 C CA . LYS D 1 101 ? 169.391 183.310 178.110 1.00 26.09 101 LYS D CA 1
ATOM 6998 C C . LYS D 1 101 ? 169.734 181.952 178.738 1.00 26.09 101 LYS D C 1
ATOM 6999 O O . LYS D 1 101 ? 169.940 181.873 179.948 1.00 26.09 101 LYS D O 1
ATOM 7006 N N . GLY E 2 11 ? 187.101 182.492 171.109 1.00 30.01 11 GLY E N 1
ATOM 7007 C CA . GLY E 2 11 ? 185.812 182.848 171.674 1.00 30.01 11 GLY E CA 1
ATOM 7008 C C . GLY E 2 11 ? 184.736 181.815 171.404 1.00 30.01 11 GLY E C 1
ATOM 7009 O O . GLY E 2 11 ? 185.034 180.656 171.120 1.00 30.01 11 GLY E O 1
ATOM 7010 N N . LYS E 2 12 ? 183.478 182.240 171.501 1.00 26.48 12 LYS E N 1
ATOM 7011 C CA . LYS E 2 12 ? 182.359 181.343 171.244 1.00 26.48 12 LYS E CA 1
ATOM 7012 C C . LYS E 2 12 ? 182.366 180.884 169.792 1.00 26.48 12 LYS E C 1
ATOM 7013 O O . LYS E 2 12 ? 182.525 181.692 168.872 1.00 26.48 12 LYS E O 1
ATOM 7019 N N . LEU E 2 13 ? 182.191 179.581 169.587 1.00 22.59 13 LEU E N 1
ATOM 7020 C CA . LEU E 2 13 ? 182.160 179.011 168.244 1.00 22.59 13 LEU E CA 1
ATOM 7021 C C . LEU E 2 13 ? 180.789 179.266 167.629 1.00 22.59 13 LEU E C 1
ATOM 7022 O O . LEU E 2 13 ? 179.789 178.684 168.061 1.00 22.59 13 LEU E O 1
ATOM 7027 N N . VAL E 2 14 ? 180.740 180.132 166.625 1.00 20.06 14 VAL E N 1
ATOM 7028 C CA . VAL E 2 14 ? 179.514 180.450 165.904 1.00 20.06 14 VAL E CA 1
ATOM 7029 C C . VAL E 2 14 ? 179.625 179.837 164.509 1.00 20.06 14 VAL E C 1
ATOM 7030 O O . VAL E 2 14 ? 180.423 180.313 163.688 1.00 20.06 14 VAL E O 1
ATOM 7034 N N . PRO E 2 15 ? 178.872 178.781 164.202 1.00 17.83 15 PRO E N 1
ATOM 7035 C CA . PRO E 2 15 ? 178.917 178.214 162.849 1.00 17.83 15 PRO E CA 1
ATOM 7036 C C . PRO E 2 15 ? 178.490 179.236 161.806 1.00 17.83 15 PRO E C 1
ATOM 7037 O O . PRO E 2 15 ? 177.535 179.990 162.002 1.00 17.83 15 PRO E O 1
ATOM 7041 N N . GLY E 2 16 ? 179.205 179.245 160.685 1.00 17.74 16 GLY E N 1
ATOM 7042 C CA . GLY E 2 16 ? 178.931 180.212 159.637 1.00 17.74 16 GLY E CA 1
ATOM 7043 C C . GLY E 2 16 ? 179.138 181.649 160.056 1.00 17.74 16 GLY E C 1
ATOM 7044 O O . GLY E 2 16 ? 178.415 182.535 159.589 1.00 17.74 16 GLY E O 1
ATOM 7045 N N . ALA E 2 17 ? 180.106 181.906 160.931 1.00 18.87 17 ALA E N 1
ATOM 7046 C CA . ALA E 2 17 ? 180.373 183.263 161.379 1.00 18.87 17 ALA E CA 1
ATOM 7047 C C . ALA E 2 17 ? 180.980 184.091 160.250 1.00 18.87 17 ALA E C 1
ATOM 7048 O O . ALA E 2 17 ? 181.584 183.567 159.311 1.00 18.87 17 ALA E O 1
ATOM 7050 N N . ILE E 2 18 ? 180.812 185.405 160.354 1.00 20.46 18 ILE E N 1
ATOM 7051 C CA . ILE E 2 18 ? 181.299 186.349 159.356 1.00 20.46 18 ILE E CA 1
ATOM 7052 C C . ILE E 2 18 ? 182.364 187.228 159.994 1.00 20.46 18 ILE E C 1
ATOM 7053 O O . ILE E 2 18 ? 182.163 187.764 161.091 1.00 20.46 18 ILE E O 1
ATOM 7058 N N . ASN E 2 19 ? 183.498 187.368 159.312 1.00 21.24 19 ASN E N 1
ATOM 7059 C CA . ASN E 2 19 ? 184.551 188.296 159.702 1.00 21.24 19 ASN E CA 1
ATOM 7060 C C . ASN E 2 19 ? 184.613 189.410 158.665 1.00 21.24 19 ASN E C 1
ATOM 7061 O O . ASN E 2 19 ? 184.761 189.141 157.469 1.00 21.24 19 ASN E O 1
ATOM 7066 N N . PHE E 2 20 ? 184.502 190.652 159.122 1.00 24.15 20 PHE E N 1
ATOM 7067 C CA . PHE E 2 20 ? 184.445 191.798 158.227 1.00 24.15 20 PHE E CA 1
ATOM 7068 C C . PHE E 2 20 ? 185.822 192.422 158.044 1.00 24.15 20 PHE E C 1
ATOM 7069 O O . PHE E 2 20 ? 186.661 192.409 158.948 1.00 24.15 20 PHE E O 1
ATOM 7077 N N . ALA E 2 21 ? 186.042 192.974 156.854 1.00 25.91 21 ALA E N 1
ATOM 7078 C CA . ALA E 2 21 ? 187.255 193.720 156.570 1.00 25.91 21 ALA E CA 1
ATOM 7079 C C . ALA E 2 21 ? 187.155 195.131 157.147 1.00 25.91 21 ALA E C 1
ATOM 7080 O O . ALA E 2 21 ? 186.106 195.562 157.633 1.00 25.91 21 ALA E O 1
ATOM 7082 N N . SER E 2 22 ? 188.270 195.854 157.096 1.00 31.33 22 SER E N 1
ATOM 7083 C CA . SER E 2 22 ? 188.331 197.214 157.614 1.00 31.33 22 SER E CA 1
ATOM 7084 C C . SER E 2 22 ? 188.000 198.208 156.509 1.00 31.33 22 SER E C 1
ATOM 7085 O O . SER E 2 22 ? 188.542 198.120 155.402 1.00 31.33 22 SER E O 1
ATOM 7088 N N . GLY E 2 23 ? 187.112 199.151 156.812 1.00 33.17 23 GLY E N 1
ATOM 7089 C CA . GLY E 2 23 ? 186.756 200.185 155.861 1.00 33.17 23 GLY E CA 1
ATOM 7090 C C . GLY E 2 23 ? 185.295 200.176 155.465 1.00 33.17 23 GLY E C 1
ATOM 7091 O O . GLY E 2 23 ? 184.591 199.184 155.672 1.00 33.17 23 GLY E O 1
ATOM 7092 N N . GLU E 2 24 ? 184.829 201.280 154.892 1.00 34.79 24 GLU E N 1
ATOM 7093 C CA . GLU E 2 24 ? 183.455 201.404 154.432 1.00 34.79 24 GLU E CA 1
ATOM 7094 C C . GLU E 2 24 ? 183.375 201.167 152.928 1.00 34.79 24 GLU E C 1
ATOM 7095 O O . GLU E 2 24 ? 184.384 201.124 152.221 1.00 34.79 24 GLU E O 1
ATOM 7101 N N . ILE E 2 25 ? 182.147 201.010 152.442 1.00 31.23 25 ILE E N 1
ATOM 7102 C CA . ILE E 2 25 ? 181.873 200.744 151.035 1.00 31.23 25 ILE E CA 1
ATOM 7103 C C . ILE E 2 25 ? 181.212 201.972 150.428 1.00 31.23 25 ILE E C 1
ATOM 7104 O O . ILE E 2 25 ? 180.222 202.484 150.965 1.00 31.23 25 ILE E O 1
ATOM 7109 N N . VAL E 2 26 ? 181.760 202.442 149.312 1.00 30.72 26 VAL E N 1
ATOM 7110 C CA . VAL E 2 26 ? 181.235 203.607 148.610 1.00 30.72 26 VAL E CA 1
ATOM 7111 C C . VAL E 2 26 ? 180.294 203.114 147.517 1.00 30.72 26 VAL E C 1
ATOM 7112 O O . VAL E 2 26 ? 180.724 202.469 146.558 1.00 30.72 26 VAL E O 1
ATOM 7116 N N . MET E 2 27 ? 179.007 203.419 147.659 1.00 30.35 27 MET E N 1
ATOM 7117 C CA . MET E 2 27 ? 178.006 203.029 146.678 1.00 30.35 27 MET E CA 1
ATOM 7118 C C . MET E 2 27 ? 177.782 204.151 145.674 1.00 30.35 27 MET E C 1
ATOM 7119 O O . MET E 2 27 ? 177.827 205.333 146.026 1.00 30.35 27 MET E O 1
ATOM 7124 N N . ASN E 2 28 ? 177.533 203.767 144.422 1.00 29.84 28 ASN E N 1
ATOM 7125 C CA . ASN E 2 28 ? 177.314 204.710 143.325 1.00 29.84 28 ASN E CA 1
ATOM 7126 C C . ASN E 2 28 ? 178.453 205.722 143.238 1.00 29.84 28 ASN E C 1
ATOM 7127 O O . ASN E 2 28 ? 178.243 206.935 143.164 1.00 29.84 28 ASN E O 1
ATOM 7132 N N . GLU E 2 29 ? 179.680 205.206 143.263 1.00 32.72 29 GLU E N 1
ATOM 7133 C CA . GLU E 2 29 ? 180.856 206.059 143.170 1.00 32.72 29 GLU E CA 1
ATOM 7134 C C . GLU E 2 29 ? 180.911 206.728 141.802 1.00 32.72 29 GLU E C 1
ATOM 7135 O O . GLU E 2 29 ? 180.695 206.082 140.772 1.00 32.72 29 GLU E O 1
ATOM 7141 N N . GLY E 2 30 ? 181.200 208.029 141.793 1.00 32.22 30 GLY E N 1
ATOM 7142 C CA . GLY E 2 30 ? 181.258 208.795 140.569 1.00 32.22 30 GLY E CA 1
ATOM 7143 C C . GLY E 2 30 ? 179.937 209.359 140.098 1.00 32.22 30 GLY E C 1
ATOM 7144 O O . GLY E 2 30 ? 179.933 210.210 139.199 1.00 32.22 30 GLY E O 1
ATOM 7145 N N . ARG E 2 31 ? 178.816 208.921 140.666 1.00 31.71 31 ARG E N 1
ATOM 7146 C CA . ARG E 2 31 ? 177.498 209.440 140.305 1.00 31.71 31 ARG E CA 1
ATOM 7147 C C . ARG E 2 31 ? 177.187 210.608 141.232 1.00 31.71 31 ARG E C 1
ATOM 7148 O O . ARG E 2 31 ? 176.735 210.414 142.363 1.00 31.71 31 ARG E O 1
ATOM 7156 N N . GLU E 2 32 ? 177.438 211.825 140.755 1.00 36.01 32 GLU E N 1
ATOM 7157 C CA . GLU E 2 32 ? 177.182 213.011 141.562 1.00 36.01 32 GLU E CA 1
ATOM 7158 C C . GLU E 2 32 ? 175.692 213.135 141.855 1.00 36.01 32 GLU E C 1
ATOM 7159 O O . GLU E 2 32 ? 174.855 213.003 140.958 1.00 36.01 32 GLU E O 1
ATOM 7165 N N . ALA E 2 33 ? 175.365 213.393 143.116 1.00 34.64 33 ALA E N 1
ATOM 7166 C CA . ALA E 2 33 ? 173.990 213.402 143.585 1.00 34.64 33 ALA E CA 1
ATOM 7167 C C . ALA E 2 33 ? 173.478 214.827 143.747 1.00 34.64 33 ALA E C 1
ATOM 7168 O O . ALA E 2 33 ? 174.241 215.753 144.036 1.00 34.64 33 ALA E O 1
ATOM 7170 N N . LYS E 2 34 ? 172.172 214.989 143.557 1.00 34.63 34 LYS E N 1
ATOM 7171 C CA . LYS E 2 34 ? 171.487 216.260 143.746 1.00 34.63 34 LYS E CA 1
ATOM 7172 C C . LYS E 2 34 ? 170.456 216.113 144.855 1.00 34.63 34 LYS E C 1
ATOM 7173 O O . LYS E 2 34 ? 169.752 215.100 144.930 1.00 34.63 34 LYS E O 1
ATOM 7179 N N . VAL E 2 35 ? 170.368 217.124 145.714 1.00 35.15 35 VAL E N 1
ATOM 7180 C CA . VAL E 2 35 ? 169.468 217.108 146.861 1.00 35.15 35 VAL E CA 1
ATOM 7181 C C . VAL E 2 35 ? 168.199 217.862 146.487 1.00 35.15 35 VAL E C 1
ATOM 7182 O O . VAL E 2 35 ? 168.250 219.049 146.144 1.00 35.15 35 VAL E O 1
ATOM 7186 N N . ILE E 2 36 ? 167.061 217.174 146.555 1.00 33.74 36 ILE E N 1
ATOM 7187 C CA . ILE E 2 36 ? 165.761 217.739 146.228 1.00 33.74 36 ILE E CA 1
ATOM 7188 C C . ILE E 2 36 ? 164.788 217.387 147.349 1.00 33.74 36 ILE E C 1
ATOM 7189 O O . ILE E 2 36 ? 165.166 216.794 148.356 1.00 33.74 36 ILE E O 1
ATOM 7194 N N . SER E 2 37 ? 163.522 217.759 147.166 1.00 35.05 37 SER E N 1
ATOM 7195 C CA . SER E 2 37 ? 162.491 217.458 148.148 1.00 35.05 37 SER E CA 1
ATOM 7196 C C . SER E 2 37 ? 161.290 216.822 147.464 1.00 35.05 37 SER E C 1
ATOM 7197 O O . SER E 2 37 ? 160.986 217.120 146.308 1.00 35.05 37 SER E O 1
ATOM 7200 N N . ILE E 2 38 ? 160.611 215.934 148.186 1.00 34.00 38 ILE E N 1
ATOM 7201 C CA . ILE E 2 38 ? 159.412 215.269 147.691 1.00 34.00 38 ILE E CA 1
ATOM 7202 C C . ILE E 2 38 ? 158.345 215.328 148.775 1.00 34.00 38 ILE E C 1
ATOM 7203 O O . ILE E 2 38 ? 158.623 215.033 149.942 1.00 34.00 38 ILE E O 1
ATOM 7208 N N . LYS E 2 39 ? 157.126 215.700 148.388 1.00 35.52 39 LYS E N 1
ATOM 7209 C CA . LYS E 2 39 ? 156.005 215.813 149.310 1.00 35.52 39 LYS E CA 1
ATOM 7210 C C . LYS E 2 39 ? 154.848 214.941 148.845 1.00 35.52 39 LYS E C 1
ATOM 7211 O O . LYS E 2 39 ? 154.521 214.908 147.656 1.00 35.52 39 LYS E O 1
ATOM 7217 N N . ASN E 2 40 ? 154.228 214.238 149.788 1.00 33.65 40 ASN E N 1
ATOM 7218 C CA . ASN E 2 40 ? 153.032 213.454 149.512 1.00 33.65 40 ASN E CA 1
ATOM 7219 C C . ASN E 2 40 ? 151.804 214.310 149.802 1.00 33.65 40 ASN E C 1
ATOM 7220 O O . ASN E 2 40 ? 151.607 214.755 150.938 1.00 33.65 40 ASN E O 1
ATOM 7225 N N . THR E 2 41 ? 150.985 214.543 148.776 1.00 34.05 41 THR E N 1
ATOM 7226 C CA . THR E 2 41 ? 149.769 215.334 148.921 1.00 34.05 41 THR E CA 1
ATOM 7227 C C . THR E 2 41 ? 148.507 214.486 148.985 1.00 34.05 41 THR E C 1
ATOM 7228 O O . THR E 2 41 ? 147.435 215.024 149.281 1.00 34.05 41 THR E O 1
ATOM 7232 N N . GLY E 2 42 ? 148.603 213.185 148.718 1.00 33.62 42 GLY E N 1
ATOM 7233 C CA . GLY E 2 42 ? 147.464 212.302 148.827 1.00 33.62 42 GLY E CA 1
ATOM 7234 C C . GLY E 2 42 ? 147.162 211.932 150.265 1.00 33.62 42 GLY E C 1
ATOM 7235 O O . GLY E 2 42 ? 147.857 212.316 151.204 1.00 33.62 42 GLY E O 1
ATOM 7236 N N . ASP E 2 43 ? 146.089 211.162 150.434 1.00 33.49 43 ASP E N 1
ATOM 7237 C CA . ASP E 2 43 ? 145.653 210.709 151.747 1.00 33.49 43 ASP E CA 1
ATOM 7238 C C . ASP E 2 43 ? 146.026 209.257 152.030 1.00 33.49 43 ASP E C 1
ATOM 7239 O O . ASP E 2 43 ? 145.494 208.664 152.974 1.00 33.49 43 ASP E O 1
ATOM 7244 N N . ARG E 2 44 ? 146.918 208.675 151.237 1.00 30.22 44 ARG E N 1
ATOM 7245 C CA . ARG E 2 44 ? 147.385 207.312 151.433 1.00 30.22 44 ARG E CA 1
ATOM 7246 C C . ARG E 2 44 ? 148.898 207.281 151.285 1.00 30.22 44 ARG E C 1
ATOM 7247 O O . ARG E 2 44 ? 149.465 208.073 150.523 1.00 30.22 44 ARG E O 1
ATOM 7255 N N . PRO E 2 45 ? 149.577 206.388 152.004 1.00 30.09 45 PRO E N 1
ATOM 7256 C CA . PRO E 2 45 ? 151.044 206.378 151.970 1.00 30.09 45 PRO E CA 1
ATOM 7257 C C . PRO E 2 45 ? 151.590 205.933 150.622 1.00 30.09 45 PRO E C 1
ATOM 7258 O O . PRO E 2 45 ? 150.980 205.137 149.906 1.00 30.09 45 PRO E O 1
ATOM 7262 N N . ILE E 2 46 ? 152.766 206.461 150.288 1.00 29.82 46 ILE E N 1
ATOM 7263 C CA . ILE E 2 46 ? 153.472 206.117 149.060 1.00 29.82 46 ILE E CA 1
ATOM 7264 C C . ILE E 2 46 ? 154.863 205.628 149.442 1.00 29.82 46 ILE E C 1
ATOM 7265 O O . ILE E 2 46 ? 155.414 206.030 150.468 1.00 29.82 46 ILE E O 1
ATOM 7270 N N . GLN E 2 47 ? 155.417 204.725 148.637 1.00 29.43 47 GLN E N 1
ATOM 7271 C CA . GLN E 2 47 ? 156.769 204.236 148.877 1.00 29.43 47 GLN E CA 1
ATOM 7272 C C . GLN E 2 47 ? 157.427 203.950 147.537 1.00 29.43 47 GLN E C 1
ATOM 7273 O O . GLN E 2 47 ? 156.871 203.212 146.720 1.00 29.43 47 GLN E O 1
ATOM 7279 N N . VAL E 2 48 ? 158.606 204.528 147.319 1.00 27.65 48 VAL E N 1
ATOM 7280 C CA . VAL E 2 48 ? 159.267 204.502 146.018 1.00 27.65 48 VAL E CA 1
ATOM 7281 C C . VAL E 2 48 ? 160.611 203.801 146.159 1.00 27.65 48 VAL E C 1
ATOM 7282 O O . VAL E 2 48 ? 161.393 204.123 147.061 1.00 27.65 48 VAL E O 1
ATOM 7286 N N . GLY E 2 49 ? 160.877 202.851 145.261 1.00 26.13 49 GLY E N 1
ATOM 7287 C CA . GLY E 2 49 ? 162.096 202.073 145.295 1.00 26.13 49 GLY E CA 1
ATOM 7288 C C . GLY E 2 49 ? 163.300 202.819 144.749 1.00 26.13 49 GLY E C 1
ATOM 7289 O O . GLY E 2 49 ? 163.221 203.955 144.281 1.00 26.13 49 GLY E O 1
ATOM 7290 N N . SER E 2 50 ? 164.450 202.140 144.813 1.00 25.82 50 SER E N 1
ATOM 7291 C CA . SER E 2 50 ? 165.718 202.774 144.466 1.00 25.82 50 SER E CA 1
ATOM 7292 C C . SER E 2 50 ? 165.850 203.036 142.970 1.00 25.82 50 SER E C 1
ATOM 7293 O O . SER E 2 50 ? 166.460 204.035 142.574 1.00 25.82 50 SER E O 1
ATOM 7296 N N . HIS E 2 51 ? 165.297 202.165 142.127 1.00 24.98 51 HIS E N 1
ATOM 7297 C CA . HIS E 2 51 ? 165.497 202.258 140.686 1.00 24.98 51 HIS E CA 1
ATOM 7298 C C . HIS E 2 51 ? 164.230 202.636 139.930 1.00 24.98 51 HIS E C 1
ATOM 7299 O O . HIS E 2 51 ? 164.203 202.537 138.700 1.00 24.98 51 HIS E O 1
ATOM 7306 N N . PHE E 2 52 ? 163.187 203.071 140.630 1.00 25.15 52 PHE E N 1
ATOM 7307 C CA . PHE E 2 52 ? 161.986 203.548 139.959 1.00 25.15 52 PHE E CA 1
ATOM 7308 C C . PHE E 2 52 ? 162.254 204.906 139.323 1.00 25.15 52 PHE E C 1
ATOM 7309 O O . PHE E 2 52 ? 162.796 205.809 139.966 1.00 25.15 52 PHE E O 1
ATOM 7317 N N . HIS E 2 53 ? 161.879 205.045 138.051 1.00 25.97 53 HIS E N 1
ATOM 7318 C CA . HIS E 2 53 ? 162.031 206.313 137.348 1.00 25.97 53 HIS E CA 1
ATOM 7319 C C . HIS E 2 53 ? 161.189 207.378 138.037 1.00 25.97 53 HIS E C 1
ATOM 7320 O O . HIS E 2 53 ? 159.956 207.343 137.969 1.00 25.97 53 HIS E O 1
ATOM 7327 N N . LEU E 2 54 ? 161.851 208.331 138.698 1.00 27.61 54 LEU E N 1
ATOM 7328 C CA . LEU E 2 54 ? 161.151 209.289 139.549 1.00 27.61 54 LEU E CA 1
ATOM 7329 C C . LEU E 2 54 ? 160.206 210.187 138.764 1.00 27.61 54 LEU E C 1
ATOM 7330 O O . LEU E 2 54 ? 159.268 210.742 139.346 1.00 27.61 54 LEU E O 1
ATOM 7335 N N . PHE E 2 55 ? 160.432 210.340 137.459 1.00 29.15 55 PHE E N 1
ATOM 7336 C CA . PHE E 2 55 ? 159.538 211.121 136.614 1.00 29.15 55 PHE E CA 1
ATOM 7337 C C . PHE E 2 55 ? 158.151 210.499 136.501 1.00 29.15 55 PHE E C 1
ATOM 7338 O O . PHE E 2 55 ? 157.201 211.197 136.132 1.00 29.15 55 PHE E O 1
ATOM 7346 N N . GLU E 2 56 ? 158.007 209.211 136.824 1.00 27.57 56 GLU E N 1
ATOM 7347 C CA . GLU E 2 56 ? 156.766 208.478 136.595 1.00 27.57 56 GLU E CA 1
ATOM 7348 C C . GLU E 2 56 ? 156.112 208.003 137.890 1.00 27.57 56 GLU E C 1
ATOM 7349 O O . GLU E 2 56 ? 155.275 207.096 137.858 1.00 27.57 56 GLU E O 1
ATOM 7355 N N . VAL E 2 57 ? 156.468 208.596 139.029 1.00 28.27 57 VAL E N 1
ATOM 7356 C CA . VAL E 2 57 ? 155.904 208.187 140.312 1.00 28.27 57 VAL E CA 1
ATOM 7357 C C . VAL E 2 57 ? 154.465 208.674 140.422 1.00 28.27 57 VAL E C 1
ATOM 7358 O O . VAL E 2 57 ? 153.992 209.440 139.574 1.00 28.27 57 VAL E O 1
ATOM 7362 N N . ASN E 2 58 ? 153.761 208.205 141.454 1.00 28.92 58 ASN E N 1
ATOM 7363 C CA . ASN E 2 58 ? 152.394 208.624 141.751 1.00 28.92 58 ASN E CA 1
ATOM 7364 C C . ASN E 2 58 ? 152.240 210.133 141.606 1.00 28.92 58 ASN E C 1
ATOM 7365 O O . ASN E 2 58 ? 153.052 210.906 142.120 1.00 28.92 58 ASN E O 1
ATOM 7370 N N . SER E 2 59 ? 151.188 210.544 140.893 1.00 31.02 59 SER E N 1
ATOM 7371 C CA . SER E 2 59 ? 150.969 211.961 140.621 1.00 31.02 59 SER E CA 1
ATOM 7372 C C . SER E 2 59 ? 150.745 212.773 141.890 1.00 31.02 59 SER E C 1
ATOM 7373 O O . SER E 2 59 ? 150.904 213.998 141.863 1.00 31.02 59 SER E O 1
ATOM 7376 N N . ALA E 2 60 ? 150.380 212.125 142.999 1.00 31.47 60 ALA E N 1
ATOM 7377 C CA . ALA E 2 60 ? 150.213 212.844 144.256 1.00 31.47 60 ALA E CA 1
ATOM 7378 C C . ALA E 2 60 ? 151.539 213.325 144.830 1.00 31.47 60 ALA E C 1
ATOM 7379 O O . ALA E 2 60 ? 151.538 214.179 145.722 1.00 31.47 60 ALA E O 1
ATOM 7381 N N . LEU E 2 61 ? 152.662 212.802 144.344 1.00 30.90 61 LEU E N 1
ATOM 7382 C CA . LEU E 2 61 ? 153.968 213.273 144.779 1.00 30.90 61 LEU E CA 1
ATOM 7383 C C . LEU E 2 61 ? 154.302 214.589 144.087 1.00 30.90 61 LEU E C 1
ATOM 7384 O O . LEU E 2 61 ? 154.139 214.721 142.870 1.00 30.90 61 LEU E O 1
ATOM 7389 N N . VAL E 2 62 ? 154.773 215.558 144.865 1.00 32.99 62 VAL E N 1
ATOM 7390 C CA . VAL E 2 62 ? 155.134 216.881 144.372 1.00 32.99 62 VAL E CA 1
ATOM 7391 C C . VAL E 2 62 ? 156.622 217.084 144.615 1.00 32.99 62 VAL E C 1
ATOM 7392 O O . VAL E 2 62 ? 157.103 216.898 145.739 1.00 32.99 62 VAL E O 1
ATOM 7396 N N . PHE E 2 63 ? 157.344 217.461 143.567 1.00 33.40 63 PHE E N 1
ATOM 7397 C CA . PHE E 2 63 ? 158.789 217.610 143.625 1.00 33.40 63 PHE E CA 1
ATOM 7398 C C . PHE E 2 63 ? 159.173 219.066 143.862 1.00 33.40 63 PHE E C 1
ATOM 7399 O O . PHE E 2 63 ? 158.472 219.992 143.446 1.00 33.40 63 PHE E O 1
ATOM 7407 N N . PHE E 2 64 ? 160.300 219.253 144.542 1.00 36.52 64 PHE E N 1
ATOM 7408 C CA . PHE E 2 64 ? 160.878 220.562 144.804 1.00 36.52 64 PHE E CA 1
ATOM 7409 C C . PHE E 2 64 ? 162.353 220.502 144.444 1.00 36.52 64 PHE E C 1
ATOM 7410 O O . PHE E 2 64 ? 163.080 219.635 144.943 1.00 36.52 64 PHE E O 1
ATOM 7418 N N . ASP E 2 65 ? 162.793 221.436 143.604 1.00 38.99 65 ASP E N 1
ATOM 7419 C CA . ASP E 2 65 ? 164.132 221.392 143.038 1.00 38.99 65 ASP E CA 1
ATOM 7420 C C . ASP E 2 65 ? 165.186 221.690 144.105 1.00 38.99 65 ASP E C 1
ATOM 7421 O O . ASP E 2 65 ? 164.890 221.861 145.291 1.00 38.99 65 ASP E O 1
ATOM 7426 N N . GLU E 2 66 ? 166.447 221.745 143.666 1.00 40.07 66 GLU E N 1
ATOM 7427 C CA . GLU E 2 66 ? 167.556 221.951 144.590 1.00 40.07 66 GLU E CA 1
ATOM 7428 C C . GLU E 2 66 ? 167.496 223.308 145.279 1.00 40.07 66 GLU E C 1
ATOM 7429 O O . GLU E 2 66 ? 168.142 223.491 146.316 1.00 40.07 66 GLU E O 1
ATOM 7435 N N . LYS E 2 67 ? 166.742 224.259 144.733 1.00 41.99 67 LYS E N 1
ATOM 7436 C CA . LYS E 2 67 ? 166.555 225.559 145.362 1.00 41.99 67 LYS E CA 1
ATOM 7437 C C . LYS E 2 67 ? 165.295 225.629 146.215 1.00 41.99 67 LYS E C 1
ATOM 7438 O O . LYS E 2 67 ? 165.013 226.684 146.791 1.00 41.99 67 LYS E O 1
ATOM 7444 N N . GLY E 2 68 ? 164.537 224.537 146.312 1.00 40.61 68 GLY E N 1
ATOM 7445 C CA . GLY E 2 68 ? 163.350 224.491 147.136 1.00 40.61 68 GLY E CA 1
ATOM 7446 C C . GLY E 2 68 ? 162.063 224.893 146.448 1.00 40.61 68 GLY E C 1
ATOM 7447 O O . GLY E 2 68 ? 160.994 224.784 147.062 1.00 40.61 68 GLY E O 1
ATOM 7448 N N . ASN E 2 69 ? 162.124 225.348 145.200 1.00 40.51 69 ASN E N 1
ATOM 7449 C CA . ASN E 2 69 ? 160.926 225.762 144.483 1.00 40.51 69 ASN E CA 1
ATOM 7450 C C . ASN E 2 69 ? 160.230 224.561 143.857 1.00 40.51 69 ASN E C 1
ATOM 7451 O O . ASN E 2 69 ? 160.879 223.633 143.367 1.00 40.51 69 ASN E O 1
ATOM 7456 N N . GLU E 2 70 ? 158.900 224.585 143.877 1.00 40.06 70 GLU E N 1
ATOM 7457 C CA . GLU E 2 70 ? 158.115 223.475 143.357 1.00 40.06 70 GLU E CA 1
ATOM 7458 C C . GLU E 2 70 ? 158.315 223.323 141.853 1.00 40.06 70 GLU E C 1
ATOM 7459 O O . GLU E 2 70 ? 158.394 224.304 141.108 1.00 40.06 70 GLU E O 1
ATOM 7465 N N . ASP E 2 71 ? 158.397 222.070 141.411 1.00 38.15 71 ASP E N 1
ATOM 7466 C CA . ASP E 2 71 ? 158.629 221.719 140.011 1.00 38.15 71 ASP E CA 1
ATOM 7467 C C . ASP E 2 71 ? 157.398 220.962 139.522 1.00 38.15 71 ASP E C 1
ATOM 7468 O O . ASP E 2 71 ? 157.273 219.754 139.745 1.00 38.15 71 ASP E O 1
ATOM 7473 N N . LYS E 2 72 ? 156.489 221.676 138.851 1.00 39.70 72 LYS E N 1
ATOM 7474 C CA . LYS E 2 72 ? 155.222 221.073 138.448 1.00 39.70 72 LYS E CA 1
ATOM 7475 C C . LYS E 2 72 ? 155.397 220.071 137.314 1.00 39.70 72 LYS E C 1
ATOM 7476 O O . LYS E 2 72 ? 154.646 219.092 137.237 1.00 39.70 72 LYS E O 1
ATOM 7482 N N . GLU E 2 73 ? 156.365 220.293 136.430 1.00 39.49 73 GLU E N 1
ATOM 7483 C CA . GLU E 2 73 ? 156.598 219.397 135.304 1.00 39.49 73 GLU E CA 1
ATOM 7484 C C . GLU E 2 73 ? 157.666 218.349 135.586 1.00 39.49 73 GLU E C 1
ATOM 7485 O O . GLU E 2 73 ? 158.010 217.582 134.681 1.00 39.49 73 GLU E O 1
ATOM 7491 N N . ARG E 2 74 ? 158.194 218.302 136.811 1.00 34.16 74 ARG E N 1
ATOM 7492 C CA . ARG E 2 74 ? 159.147 217.273 137.233 1.00 34.16 74 ARG E CA 1
ATOM 7493 C C . ARG E 2 74 ? 160.399 217.262 136.358 1.00 34.16 74 ARG E C 1
ATOM 7494 O O . ARG E 2 74 ? 160.914 216.203 135.995 1.00 34.16 74 ARG E O 1
ATOM 7502 N N . LYS E 2 75 ? 160.895 218.453 136.011 1.00 36.83 75 LYS E N 1
ATOM 7503 C CA . LYS E 2 75 ? 162.128 218.536 135.234 1.00 36.83 75 LYS E CA 1
ATOM 7504 C C . LYS E 2 75 ? 163.312 217.951 135.994 1.00 36.83 75 LYS E C 1
ATOM 7505 O O . LYS E 2 75 ? 164.174 217.301 135.392 1.00 36.83 75 LYS E O 1
ATOM 7511 N N . VAL E 2 76 ? 163.377 218.177 137.308 1.00 33.78 76 VAL E N 1
ATOM 7512 C CA . VAL E 2 76 ? 164.476 217.644 138.104 1.00 33.78 76 VAL E CA 1
ATOM 7513 C C . VAL E 2 76 ? 164.427 216.123 138.202 1.00 33.78 76 VAL E C 1
ATOM 7514 O O . VAL E 2 76 ? 165.468 215.487 138.401 1.00 33.78 76 VAL E O 1
ATOM 7518 N N . ALA E 2 77 ? 163.248 215.519 138.058 1.00 31.74 77 ALA E N 1
ATOM 7519 C CA . ALA E 2 77 ? 163.091 214.080 138.219 1.00 31.74 77 ALA E CA 1
ATOM 7520 C C . ALA E 2 77 ? 163.254 213.301 136.921 1.00 31.74 77 ALA E C 1
ATOM 7521 O O . ALA E 2 77 ? 163.241 212.066 136.956 1.00 31.74 77 ALA E O 1
ATOM 7523 N N . TYR E 2 78 ? 163.411 213.979 135.787 1.00 31.79 78 TYR E N 1
ATOM 7524 C CA . TYR E 2 78 ? 163.484 213.286 134.509 1.00 31.79 78 TYR E CA 1
ATOM 7525 C C . TYR E 2 78 ? 164.823 212.574 134.363 1.00 31.79 78 TYR E C 1
ATOM 7526 O O . TYR E 2 78 ? 165.885 213.193 134.481 1.00 31.79 78 TYR E O 1
ATOM 7535 N N . GLY E 2 79 ? 164.770 211.271 134.103 1.00 29.94 79 GLY E N 1
ATOM 7536 C CA . GLY E 2 79 ? 165.979 210.491 133.918 1.00 29.94 79 GLY E CA 1
ATOM 7537 C C . GLY E 2 79 ? 166.799 210.288 135.172 1.00 29.94 79 GLY E C 1
ATOM 7538 O O . GLY E 2 79 ? 168.019 210.121 135.084 1.00 29.94 79 GLY E O 1
ATOM 7539 N N . ARG E 2 80 ? 166.163 210.294 136.342 1.00 29.28 80 ARG E N 1
ATOM 7540 C CA . ARG E 2 80 ? 166.870 210.180 137.609 1.00 29.28 80 ARG E CA 1
ATOM 7541 C C . ARG E 2 80 ? 166.189 209.154 138.506 1.00 29.28 80 ARG E C 1
ATOM 7542 O O . ARG E 2 80 ? 165.012 208.826 138.337 1.00 29.28 80 ARG E O 1
ATOM 7550 N N . ARG E 2 81 ? 166.963 208.647 139.463 1.00 27.01 81 ARG E N 1
ATOM 7551 C CA . ARG E 2 81 ? 166.494 207.683 140.447 1.00 27.01 81 ARG E CA 1
ATOM 7552 C C . ARG E 2 81 ? 167.063 208.056 141.809 1.00 27.01 81 ARG E C 1
ATOM 7553 O O . ARG E 2 81 ? 167.917 208.937 141.928 1.00 27.01 81 ARG E O 1
ATOM 7561 N N . PHE E 2 82 ? 166.576 207.381 142.846 1.00 27.83 82 PHE E N 1
ATOM 7562 C CA . PHE E 2 82 ? 167.054 207.645 144.196 1.00 27.83 82 PHE E CA 1
ATOM 7563 C C . PHE E 2 82 ? 168.495 207.179 144.374 1.00 27.83 82 PHE E C 1
ATOM 7564 O O . PHE E 2 82 ? 168.922 206.166 143.814 1.00 27.83 82 PHE E O 1
ATOM 7572 N N . ASP E 2 83 ? 169.244 207.937 145.170 1.00 30.95 83 ASP E N 1
ATOM 7573 C CA . ASP E 2 83 ? 170.618 207.586 145.523 1.00 30.95 83 ASP E CA 1
ATOM 7574 C C . ASP E 2 83 ? 170.625 206.856 146.866 1.00 30.95 83 ASP E C 1
ATOM 7575 O O . ASP E 2 83 ? 171.149 207.327 147.876 1.00 30.95 83 ASP E O 1
ATOM 7580 N N . ILE E 2 84 ? 170.018 205.674 146.852 1.00 28.91 84 ILE E N 1
ATOM 7581 C CA . ILE E 2 84 ? 169.867 204.848 148.048 1.00 28.91 84 ILE E CA 1
ATOM 7582 C C . ILE E 2 84 ? 170.317 203.435 147.704 1.00 28.91 84 ILE E C 1
ATOM 7583 O O . ILE E 2 84 ? 170.430 203.083 146.518 1.00 28.91 84 ILE E O 1
ATOM 7588 N N . PRO E 2 85 ? 170.609 202.607 148.712 1.00 27.61 85 PRO E N 1
ATOM 7589 C CA . PRO E 2 85 ? 171.056 201.239 148.424 1.00 27.61 85 PRO E CA 1
ATOM 7590 C C . PRO E 2 85 ? 170.056 200.496 147.550 1.00 27.61 85 PRO E C 1
ATOM 7591 O O . PRO E 2 85 ? 168.841 200.616 147.722 1.00 27.61 85 PRO E O 1
ATOM 7595 N N . SER E 2 86 ? 170.588 199.740 146.591 1.00 25.97 86 SER E N 1
ATOM 7596 C CA . SER E 2 86 ? 169.750 199.022 145.639 1.00 25.97 86 SER E CA 1
ATOM 7597 C C . SER E 2 86 ? 168.815 198.062 146.363 1.00 25.97 86 SER E C 1
ATOM 7598 O O . SER E 2 86 ? 169.236 197.305 147.242 1.00 25.97 86 SER E O 1
ATOM 7601 N N . GLY E 2 87 ? 167.538 198.099 145.987 1.00 25.94 87 GLY E N 1
ATOM 7602 C CA . GLY E 2 87 ? 166.530 197.268 146.603 1.00 25.94 87 GLY E CA 1
ATOM 7603 C C . GLY E 2 87 ? 165.824 197.886 147.789 1.00 25.94 87 GLY E C 1
ATOM 7604 O O . GLY E 2 87 ? 164.833 197.316 148.263 1.00 25.94 87 GLY E O 1
ATOM 7605 N N . THR E 2 88 ? 166.295 199.027 148.286 1.00 26.91 88 THR E N 1
ATOM 7606 C CA . THR E 2 88 ? 165.626 199.720 149.373 1.00 26.91 88 THR E CA 1
ATOM 7607 C C . THR E 2 88 ? 164.575 200.675 148.809 1.00 26.91 88 THR E C 1
ATOM 7608 O O . THR E 2 88 ? 164.337 200.737 147.601 1.00 26.91 88 THR E O 1
ATOM 7612 N N . ALA E 2 89 ? 163.938 201.436 149.695 1.00 27.25 89 ALA E N 1
ATOM 7613 C CA . ALA E 2 89 ? 162.870 202.332 149.286 1.00 27.25 89 ALA E CA 1
ATOM 7614 C C . ALA E 2 89 ? 162.756 203.477 150.280 1.00 27.25 89 ALA E C 1
ATOM 7615 O O . ALA E 2 89 ? 163.266 203.410 151.401 1.00 27.25 89 ALA E O 1
ATOM 7617 N N . ILE E 2 90 ? 162.077 204.535 149.846 1.00 29.54 90 ILE E N 1
ATOM 7618 C CA . ILE E 2 90 ? 161.795 205.701 150.673 1.00 29.54 90 ILE E CA 1
ATOM 7619 C C . ILE E 2 90 ? 160.284 205.841 150.791 1.00 29.54 90 ILE E C 1
ATOM 7620 O O . ILE E 2 90 ? 159.569 205.774 149.784 1.00 29.54 90 ILE E O 1
ATOM 7625 N N . ARG E 2 91 ? 159.805 206.024 152.019 1.00 34.24 91 ARG E N 1
ATOM 7626 C CA . ARG E 2 91 ? 158.383 206.077 152.321 1.00 34.24 91 ARG E CA 1
ATOM 7627 C C . ARG E 2 91 ? 157.959 207.508 152.627 1.00 34.24 91 ARG E C 1
ATOM 7628 O O . ARG E 2 91 ? 158.655 208.235 153.341 1.00 34.24 91 ARG E O 1
ATOM 7636 N N . PHE E 2 92 ? 156.813 207.904 152.076 1.00 32.30 92 PHE E N 1
ATOM 7637 C CA . PHE E 2 92 ? 156.203 209.208 152.308 1.00 32.30 92 PHE E CA 1
ATOM 7638 C C . PHE E 2 92 ? 154.789 208.978 152.824 1.00 32.30 92 PHE E C 1
ATOM 7639 O O . PHE E 2 92 ? 153.936 208.451 152.098 1.00 32.30 92 PHE E O 1
ATOM 7647 N N . GLU E 2 93 ? 154.547 209.355 154.075 1.00 34.69 93 GLU E N 1
ATOM 7648 C CA . GLU E 2 93 ? 153.208 209.347 154.636 1.00 34.69 93 GLU E CA 1
ATOM 7649 C C . GLU E 2 93 ? 152.410 210.527 154.090 1.00 34.69 93 GLU E C 1
ATOM 7650 O O . GLU E 2 93 ? 152.986 211.484 153.567 1.00 34.69 93 GLU E O 1
ATOM 7656 N N . PRO E 2 94 ? 151.079 210.475 154.171 1.00 34.04 94 PRO E N 1
ATOM 7657 C CA . PRO E 2 94 ? 150.273 211.614 153.710 1.00 34.04 94 PRO E CA 1
ATOM 7658 C C . PRO E 2 94 ? 150.673 212.905 154.413 1.00 34.04 94 PRO E C 1
ATOM 7659 O O . PRO E 2 94 ? 150.806 212.952 155.638 1.00 34.04 94 PRO E O 1
ATOM 7663 N N . GLY E 2 95 ? 150.868 213.957 153.620 1.00 36.65 95 GLY E N 1
ATOM 7664 C CA . GLY E 2 95 ? 151.240 215.251 154.151 1.00 36.65 95 GLY E CA 1
ATOM 7665 C C . GLY E 2 95 ? 152.691 215.399 154.548 1.00 36.65 95 GLY E C 1
ATOM 7666 O O . GLY E 2 95 ? 153.043 216.404 155.175 1.00 36.65 95 GLY E O 1
ATOM 7667 N N . ASP E 2 96 ? 153.543 214.439 154.207 1.00 38.28 96 ASP E N 1
ATOM 7668 C CA . ASP E 2 96 ? 154.937 214.444 154.623 1.00 38.28 96 ASP E CA 1
ATOM 7669 C C . ASP E 2 96 ? 155.834 214.946 153.497 1.00 38.28 96 ASP E C 1
ATOM 7670 O O . ASP E 2 96 ? 155.594 214.676 152.318 1.00 38.28 96 ASP E O 1
ATOM 7675 N N . LYS E 2 97 ? 156.876 215.684 153.878 1.00 36.84 97 LYS E N 1
ATOM 7676 C CA . LYS E 2 97 ? 157.810 216.288 152.934 1.00 36.84 97 LYS E CA 1
ATOM 7677 C C . LYS E 2 97 ? 159.228 215.944 153.363 1.00 36.84 97 LYS E C 1
ATOM 7678 O O . LYS E 2 97 ? 159.661 216.336 154.451 1.00 36.84 97 LYS E O 1
ATOM 7684 N N . LYS E 2 98 ? 159.950 215.221 152.509 1.00 35.96 98 LYS E N 1
ATOM 7685 C CA . LYS E 2 98 ? 161.280 214.717 152.825 1.00 35.96 98 LYS E CA 1
ATOM 7686 C C . LYS E 2 98 ? 162.315 215.257 151.852 1.00 35.96 98 LYS E C 1
ATOM 7687 O O . LYS E 2 98 ? 162.042 215.412 150.657 1.00 35.96 98 LYS E O 1
ATOM 7693 N N . GLU E 2 99 ? 163.511 215.524 152.369 1.00 37.24 99 GLU E N 1
ATOM 7694 C CA . GLU E 2 99 ? 164.671 215.748 151.522 1.00 37.24 99 GLU E CA 1
ATOM 7695 C C . GLU E 2 99 ? 165.233 214.411 151.062 1.00 37.24 99 GLU E C 1
ATOM 7696 O O . GLU E 2 99 ? 165.367 213.472 151.852 1.00 37.24 99 GLU E O 1
ATOM 7702 N N . VAL E 2 100 ? 165.557 214.324 149.772 1.00 34.53 100 VAL E N 1
ATOM 7703 C CA . VAL E 2 100 ? 166.065 213.099 149.171 1.00 34.53 100 VAL E CA 1
ATOM 7704 C C . VAL E 2 100 ? 167.237 213.435 148.259 1.00 34.53 100 VAL E C 1
ATOM 7705 O O . VAL E 2 100 ? 167.434 214.582 147.849 1.00 34.53 100 VAL E O 1
ATOM 7709 N N . SER E 2 101 ? 168.023 212.408 147.954 1.00 32.53 101 SER E N 1
ATOM 7710 C CA . SER E 2 101 ? 169.181 212.515 147.078 1.00 32.53 101 SER E CA 1
ATOM 7711 C C . SER E 2 101 ? 168.933 211.682 145.828 1.00 32.53 101 SER E C 1
ATOM 7712 O O . SER E 2 101 ? 168.491 210.532 145.923 1.00 32.53 101 SER E O 1
ATOM 7715 N N . ILE E 2 102 ? 169.209 212.263 144.661 1.00 30.72 102 ILE E N 1
ATOM 7716 C CA . ILE E 2 102 ? 168.904 211.634 143.383 1.00 30.72 102 ILE E CA 1
ATOM 7717 C C . ILE E 2 102 ? 170.142 211.644 142.496 1.00 30.72 102 ILE E C 1
ATOM 7718 O O . ILE E 2 102 ? 171.018 212.505 142.625 1.00 30.72 102 ILE E O 1
ATOM 7723 N N . ILE E 2 103 ? 170.210 210.666 141.589 1.00 29.11 103 ILE E N 1
ATOM 7724 C CA . ILE E 2 103 ? 171.311 210.535 140.643 1.00 29.11 103 ILE E CA 1
ATOM 7725 C C . ILE E 2 103 ? 170.758 210.153 139.275 1.00 29.11 103 ILE E C 1
ATOM 7726 O O . ILE E 2 103 ? 169.690 209.551 139.154 1.00 29.11 103 ILE E O 1
ATOM 7731 N N . ASP E 2 104 ? 171.520 210.494 138.240 1.00 29.49 104 ASP E N 1
ATOM 7732 C CA . ASP E 2 104 ? 171.123 210.196 136.871 1.00 29.49 104 ASP E CA 1
ATOM 7733 C C . ASP E 2 104 ? 171.151 208.695 136.601 1.00 29.49 104 ASP E C 1
ATOM 7734 O O . ASP E 2 104 ? 171.955 207.951 137.169 1.00 29.49 104 ASP E O 1
ATOM 7739 N N . LEU E 2 105 ? 170.258 208.255 135.720 1.00 27.19 105 LEU E N 1
ATOM 7740 C CA . LEU E 2 105 ? 170.283 206.881 135.246 1.00 27.19 105 LEU E CA 1
ATOM 7741 C C . LEU E 2 105 ? 171.486 206.658 134.330 1.00 27.19 105 LEU E C 1
ATOM 7742 O O . LEU E 2 105 ? 172.035 207.591 133.738 1.00 27.19 105 LEU E O 1
ATOM 7747 N N . ALA E 2 106 ? 171.890 205.399 134.219 1.00 26.47 106 ALA E N 1
ATOM 7748 C CA . ALA E 2 106 ? 173.093 204.999 133.500 1.00 26.47 106 ALA E CA 1
ATOM 7749 C C . ALA E 2 106 ? 172.714 204.094 132.326 1.00 26.47 106 ALA E C 1
ATOM 7750 O O . ALA E 2 106 ? 171.541 203.956 131.973 1.00 26.47 106 ALA E O 1
ATOM 7752 N N . GLY E 2 107 ? 173.730 203.509 131.694 1.00 28.29 107 GLY E N 1
ATOM 7753 C CA . GLY E 2 107 ? 173.491 202.596 130.592 1.00 28.29 107 GLY E CA 1
ATOM 7754 C C . GLY E 2 107 ? 173.223 203.333 129.291 1.00 28.29 107 GLY E C 1
ATOM 7755 O O . GLY E 2 107 ? 173.759 204.412 129.034 1.00 28.29 107 GLY E O 1
ATOM 7756 N N . THR E 2 108 ? 172.374 202.733 128.460 1.00 28.64 108 THR E N 1
ATOM 7757 C CA . THR E 2 108 ? 171.921 203.389 127.242 1.00 28.64 108 THR E CA 1
ATOM 7758 C C . THR E 2 108 ? 170.898 204.482 127.519 1.00 28.64 108 THR E C 1
ATOM 7759 O O . THR E 2 108 ? 170.491 205.178 126.583 1.00 28.64 108 THR E O 1
ATOM 7763 N N . ARG E 2 109 ? 170.482 204.638 128.777 1.00 29.40 109 ARG E N 1
ATOM 7764 C CA . ARG E 2 109 ? 169.563 205.694 129.202 1.00 29.40 109 ARG E CA 1
ATOM 7765 C C . ARG E 2 109 ? 168.254 205.640 128.417 1.00 29.40 109 ARG E C 1
ATOM 7766 O O . ARG E 2 109 ? 167.830 206.616 127.795 1.00 29.40 109 ARG E O 1
ATOM 7774 N N . GLU E 2 110 ? 167.616 204.474 128.446 1.00 29.53 110 GLU E N 1
ATOM 7775 C CA . GLU E 2 110 ? 166.282 204.284 127.901 1.00 29.53 110 GLU E CA 1
ATOM 7776 C C . GLU E 2 110 ? 165.382 203.714 128.985 1.00 29.53 110 GLU E C 1
ATOM 7777 O O . GLU E 2 110 ? 165.788 202.819 129.733 1.00 29.53 110 GLU E O 1
ATOM 7783 N N . VAL E 2 111 ? 164.163 204.235 129.072 1.00 27.62 111 VAL E N 1
ATOM 7784 C CA . VAL E 2 111 ? 163.170 203.755 130.024 1.00 27.62 111 VAL E CA 1
ATOM 7785 C C . VAL E 2 111 ? 162.010 203.178 129.230 1.00 27.62 111 VAL E C 1
ATOM 7786 O O . VAL E 2 111 ? 161.380 203.887 128.436 1.00 27.62 111 VAL E O 1
ATOM 7790 N N . TRP E 2 112 ? 161.732 201.895 129.441 1.00 27.03 112 TRP E N 1
ATOM 7791 C CA . TRP E 2 112 ? 160.636 201.198 128.785 1.00 27.03 112 TRP E CA 1
ATOM 7792 C C . TRP E 2 112 ? 159.744 200.579 129.848 1.00 27.03 112 TRP E C 1
ATOM 7793 O O . TRP E 2 112 ? 160.233 199.889 130.748 1.00 27.03 112 TRP E O 1
ATOM 7804 N N . GLY E 2 113 ? 158.447 200.824 129.744 1.00 27.73 113 GLY E N 1
ATOM 7805 C CA . GLY E 2 113 ? 157.506 200.332 130.734 1.00 27.73 113 GLY E CA 1
ATOM 7806 C C . GLY E 2 113 ? 157.235 201.378 131.796 1.00 27.73 113 GLY E C 1
ATOM 7807 O O . GLY E 2 113 ? 156.953 202.534 131.477 1.00 27.73 113 GLY E O 1
ATOM 7808 N N . VAL E 2 114 ? 157.345 200.971 133.063 1.00 27.36 114 VAL E N 1
ATOM 7809 C CA . VAL E 2 114 ? 156.978 201.802 134.206 1.00 27.36 114 VAL E CA 1
ATOM 7810 C C . VAL E 2 114 ? 155.555 202.302 133.986 1.00 27.36 114 VAL E C 1
ATOM 7811 O O . VAL E 2 114 ? 154.612 201.505 133.927 1.00 27.36 114 VAL E O 1
ATOM 7815 N N . ASN E 2 115 ? 155.385 203.612 133.828 1.00 29.34 115 ASN E N 1
ATOM 7816 C CA . ASN E 2 115 ? 154.072 204.189 133.578 1.00 29.34 115 ASN E CA 1
ATOM 7817 C C . ASN E 2 115 ? 153.845 204.509 132.106 1.00 29.34 115 ASN E C 1
ATOM 7818 O O . ASN E 2 115 ? 152.847 205.152 131.769 1.00 29.34 115 ASN E O 1
ATOM 7823 N N . GLY E 2 116 ? 154.745 204.074 131.226 1.00 29.65 116 GLY E N 1
ATOM 7824 C CA . GLY E 2 116 ? 154.592 204.344 129.812 1.00 29.65 116 GLY E CA 1
ATOM 7825 C C . GLY E 2 116 ? 154.815 205.784 129.420 1.00 29.65 116 GLY E C 1
ATOM 7826 O O . GLY E 2 116 ? 154.468 206.173 128.302 1.00 29.65 116 GLY E O 1
ATOM 7827 N N . LEU E 2 117 ? 155.390 206.591 130.312 1.00 29.18 117 LEU E N 1
ATOM 7828 C CA . LEU E 2 117 ? 155.553 208.014 130.041 1.00 29.18 117 LEU E CA 1
ATOM 7829 C C . LEU E 2 117 ? 156.687 208.291 129.063 1.00 29.18 117 LEU E C 1
ATOM 7830 O O . LEU E 2 117 ? 156.614 209.259 128.298 1.00 29.18 117 LEU E O 1
ATOM 7835 N N . VAL E 2 118 ? 157.733 207.468 129.070 1.00 28.48 118 VAL E N 1
ATOM 7836 C CA . VAL E 2 118 ? 158.865 207.617 128.158 1.00 28.48 118 VAL E CA 1
ATOM 7837 C C . VAL E 2 118 ? 158.825 206.563 127.054 1.00 28.48 118 VAL E C 1
ATOM 7838 O O . VAL E 2 118 ? 158.678 206.893 125.875 1.00 28.48 118 VAL E O 1
ATOM 7842 N N . ASN E 2 119 ? 158.935 205.285 127.422 1.00 28.34 119 ASN E N 1
ATOM 7843 C CA . ASN E 2 119 ? 158.930 204.164 126.478 1.00 28.34 119 ASN E CA 1
ATOM 7844 C C . ASN E 2 119 ? 159.917 204.393 125.334 1.00 28.34 119 ASN E C 1
ATOM 7845 O O . ASN E 2 119 ? 159.581 204.281 124.153 1.00 28.34 119 ASN E O 1
ATOM 7850 N N . GLY E 2 120 ? 161.149 204.724 125.697 1.00 28.93 120 GLY E N 1
ATOM 7851 C CA . GLY E 2 120 ? 162.176 204.978 124.705 1.00 28.93 120 GLY E CA 1
ATOM 7852 C C . GLY E 2 120 ? 163.365 205.682 125.335 1.00 28.93 120 GLY E C 1
ATOM 7853 O O . GLY E 2 120 ? 163.508 205.717 126.556 1.00 28.93 120 GLY E O 1
ATOM 7854 N N . LYS E 2 121 ? 164.209 206.232 124.468 1.00 32.39 121 LYS E N 1
ATOM 7855 C CA . LYS E 2 121 ? 165.390 206.950 124.922 1.00 32.39 121 LYS E CA 1
ATOM 7856 C C . LYS E 2 121 ? 165.000 208.246 125.621 1.00 32.39 121 LYS E C 1
ATOM 7857 O O . LYS E 2 121 ? 164.104 208.968 125.175 1.00 32.39 121 LYS E O 1
ATOM 7863 N N . LEU E 2 122 ? 165.677 208.534 126.729 1.00 33.48 122 LEU E N 1
ATOM 7864 C CA . LEU E 2 122 ? 165.488 209.803 127.415 1.00 33.48 122 LEU E CA 1
ATOM 7865 C C . LEU E 2 122 ? 166.019 210.945 126.557 1.00 33.48 122 LEU E C 1
ATOM 7866 O O . LEU E 2 122 ? 167.062 210.823 125.909 1.00 33.48 122 LEU E O 1
ATOM 7871 N N . LYS E 2 123 ? 165.293 212.060 126.552 1.00 39.29 123 LYS E N 1
ATOM 7872 C CA . LYS E 2 123 ? 165.683 213.200 125.734 1.00 39.29 123 LYS E CA 1
ATOM 7873 C C . LYS E 2 123 ? 166.955 213.834 126.281 1.00 39.29 123 LYS E C 1
ATOM 7874 O O . LYS E 2 123 ? 167.065 214.098 127.482 1.00 39.29 123 LYS E O 1
ATOM 7880 N N . LYS E 2 124 ? 167.915 214.079 125.396 1.00 47.26 124 LYS E N 1
ATOM 7881 C CA . LYS E 2 124 ? 169.198 214.648 125.790 1.00 47.26 124 LYS E CA 1
ATOM 7882 C C . LYS E 2 124 ? 169.158 216.172 125.752 1.00 47.26 124 LYS E C 1
ATOM 7883 O O . LYS E 2 124 ? 168.435 216.768 124.953 1.00 47.26 124 LYS E O 1
ATOM 7890 N N . MET F 3 1 ? 102.391 147.376 145.413 1.00 35.12 1 MET F N 1
ATOM 7891 C CA . MET F 3 1 ? 102.473 148.677 146.064 1.00 35.12 1 MET F CA 1
ATOM 7892 C C . MET F 3 1 ? 102.504 148.460 147.574 1.00 35.12 1 MET F C 1
ATOM 7893 O O . MET F 3 1 ? 101.752 147.647 148.109 1.00 35.12 1 MET F O 1
ATOM 7898 N N . PHE F 3 2 ? 103.382 149.192 148.255 1.00 31.42 2 PHE F N 1
ATOM 7899 C CA . PHE F 3 2 ? 103.494 149.120 149.705 1.00 31.42 2 PHE F CA 1
ATOM 7900 C C . PHE F 3 2 ? 104.040 150.449 150.215 1.00 31.42 2 PHE F C 1
ATOM 7901 O O . PHE F 3 2 ? 104.274 151.384 149.445 1.00 31.42 2 PHE F O 1
ATOM 7909 N N . LYS F 3 3 ? 104.238 150.527 151.528 1.00 32.15 3 LYS F N 1
ATOM 7910 C CA . LYS F 3 3 ? 104.683 151.750 152.178 1.00 32.15 3 LYS F CA 1
ATOM 7911 C C . LYS F 3 3 ? 105.923 151.471 153.013 1.00 32.15 3 LYS F C 1
ATOM 7912 O O . LYS F 3 3 ? 106.095 150.376 153.555 1.00 32.15 3 LYS F O 1
ATOM 7918 N N . ILE F 3 4 ? 106.786 152.479 153.113 1.00 29.23 4 ILE F N 1
ATOM 7919 C CA . ILE F 3 4 ? 108.029 152.378 153.865 1.00 29.23 4 ILE F CA 1
ATOM 7920 C C . ILE F 3 4 ? 108.259 153.688 154.608 1.00 29.23 4 ILE F C 1
ATOM 7921 O O . ILE F 3 4 ? 107.907 154.769 154.126 1.00 29.23 4 ILE F O 1
ATOM 7926 N N . SER F 3 5 ? 108.829 153.582 155.805 1.00 28.21 5 SER F N 1
ATOM 7927 C CA . SER F 3 5 ? 109.191 154.769 156.563 1.00 28.21 5 SER F CA 1
ATOM 7928 C C . SER F 3 5 ? 110.433 155.423 155.964 1.00 28.21 5 SER F C 1
ATOM 7929 O O . SER F 3 5 ? 111.236 154.786 155.277 1.00 28.21 5 SER F O 1
ATOM 7932 N N . ARG F 3 6 ? 110.582 156.721 156.233 1.00 26.21 6 ARG F N 1
ATOM 7933 C CA . ARG F 3 6 ? 111.735 157.450 155.717 1.00 26.21 6 ARG F CA 1
ATOM 7934 C C . ARG F 3 6 ? 113.035 156.967 156.347 1.00 26.21 6 ARG F C 1
ATOM 7935 O O . ARG F 3 6 ? 114.089 157.029 155.707 1.00 26.21 6 ARG F O 1
ATOM 7943 N N . LYS F 3 7 ? 112.981 156.476 157.587 1.00 27.61 7 LYS F N 1
ATOM 7944 C CA . LYS F 3 7 ? 114.181 155.954 158.234 1.00 27.61 7 LYS F CA 1
ATOM 7945 C C . LYS F 3 7 ? 114.681 154.695 157.534 1.00 27.61 7 LYS F C 1
ATOM 7946 O O . LYS F 3 7 ? 115.869 154.582 157.210 1.00 27.61 7 LYS F O 1
ATOM 7952 N N . ASN F 3 8 ? 113.783 153.740 157.279 1.00 27.76 8 ASN F N 1
ATOM 7953 C CA . ASN F 3 8 ? 114.179 152.518 156.583 1.00 27.76 8 ASN F CA 1
ATOM 7954 C C . ASN F 3 8 ? 114.585 152.807 155.142 1.00 27.76 8 ASN F C 1
ATOM 7955 O O . ASN F 3 8 ? 115.531 152.202 154.621 1.00 27.76 8 ASN F O 1
ATOM 7960 N N . TYR F 3 9 ? 113.877 153.726 154.481 1.00 27.41 9 TYR F N 1
ATOM 7961 C CA . TYR F 3 9 ? 114.255 154.105 153.125 1.00 27.41 9 TYR F CA 1
ATOM 7962 C C . TYR F 3 9 ? 115.652 154.713 153.094 1.00 27.41 9 TYR F C 1
ATOM 7963 O O . TYR F 3 9 ? 116.447 154.407 152.200 1.00 27.41 9 TYR F O 1
ATOM 7972 N N . SER F 3 10 ? 115.962 155.593 154.050 1.00 26.77 10 SER F N 1
ATOM 7973 C CA . SER F 3 10 ? 117.297 156.175 154.111 1.00 26.77 10 SER F CA 1
ATOM 7974 C C . SER F 3 10 ? 118.347 155.129 154.456 1.00 26.77 10 SER F C 1
ATOM 7975 O O . SER F 3 10 ? 119.489 155.224 153.994 1.00 26.77 10 SER F O 1
ATOM 7978 N N . ASP F 3 11 ? 117.984 154.135 155.268 1.00 27.92 11 ASP F N 1
ATOM 7979 C CA . ASP F 3 11 ? 118.899 153.031 155.531 1.00 27.92 11 ASP F CA 1
ATOM 7980 C C . ASP F 3 11 ? 119.219 152.272 154.251 1.00 27.92 11 ASP F C 1
ATOM 7981 O O . ASP F 3 11 ? 120.373 151.900 154.009 1.00 27.92 11 ASP F O 1
ATOM 7986 N N . LEU F 3 12 ? 118.205 152.034 153.418 1.00 25.70 12 LEU F N 1
ATOM 7987 C CA . LEU F 3 12 ? 118.415 151.248 152.205 1.00 25.70 12 LEU F CA 1
ATOM 7988 C C . LEU F 3 12 ? 119.146 152.042 151.125 1.00 25.70 12 LEU F C 1
ATOM 7989 O O . LEU F 3 12 ? 120.077 151.526 150.497 1.00 25.70 12 LEU F O 1
ATOM 7994 N N . TYR F 3 13 ? 118.746 153.297 150.892 1.00 24.89 13 TYR F N 1
ATOM 7995 C CA . TYR F 3 13 ? 119.229 154.026 149.725 1.00 24.89 13 TYR F CA 1
ATOM 7996 C C . TYR F 3 13 ? 119.658 155.460 150.023 1.00 24.89 13 TYR F C 1
ATOM 7997 O O . TYR F 3 13 ? 119.944 156.206 149.079 1.00 24.89 13 TYR F O 1
ATOM 8006 N N . GLY F 3 14 ? 119.716 155.874 151.283 1.00 23.60 14 GLY F N 1
ATOM 8007 C CA . GLY F 3 14 ? 119.988 157.256 151.613 1.00 23.60 14 GLY F CA 1
ATOM 8008 C C . GLY F 3 14 ? 118.731 158.107 151.621 1.00 23.60 14 GLY F C 1
ATOM 8009 O O . GLY F 3 14 ? 117.646 157.689 151.210 1.00 23.60 14 GLY F O 1
ATOM 8010 N N . ILE F 3 15 ? 118.891 159.342 152.104 1.00 21.98 15 ILE F N 1
ATOM 8011 C CA . ILE F 3 15 ? 117.737 160.212 152.306 1.00 21.98 15 ILE F CA 1
ATOM 8012 C C . ILE F 3 15 ? 117.162 160.657 150.964 1.00 21.98 15 ILE F C 1
ATOM 8013 O O . ILE F 3 15 ? 117.836 160.663 149.927 1.00 21.98 15 ILE F O 1
ATOM 8018 N N . THR F 3 16 ? 115.884 161.035 150.992 1.00 22.19 16 THR F N 1
ATOM 8019 C CA . THR F 3 16 ? 115.163 161.427 149.787 1.00 22.19 16 THR F CA 1
ATOM 8020 C C . THR F 3 16 ? 114.515 162.798 149.954 1.00 22.19 16 THR F C 1
ATOM 8021 O O . THR F 3 16 ? 114.818 163.518 150.910 1.00 22.19 16 THR F O 1
ATOM 8025 N N . THR F 3 17 ? 113.626 163.158 149.026 1.00 21.01 17 THR F N 1
ATOM 8026 C CA . THR F 3 17 ? 113.063 164.504 148.972 1.00 21.01 17 THR F CA 1
ATOM 8027 C C . THR F 3 17 ? 112.414 164.893 150.295 1.00 21.01 17 THR F C 1
ATOM 8028 O O . THR F 3 17 ? 111.644 164.124 150.877 1.00 21.01 17 THR F O 1
ATOM 8032 N N . GLY F 3 18 ? 112.734 166.098 150.768 1.00 20.97 18 GLY F N 1
ATOM 8033 C CA . GLY F 3 18 ? 112.223 166.611 152.016 1.00 20.97 18 GLY F CA 1
ATOM 8034 C C . GLY F 3 18 ? 113.104 166.358 153.221 1.00 20.97 18 GLY F C 1
ATOM 8035 O O . GLY F 3 18 ? 112.993 167.085 154.213 1.00 20.97 18 GLY F O 1
ATOM 8036 N N . ASP F 3 19 ? 113.974 165.354 153.164 1.00 21.99 19 ASP F N 1
ATOM 8037 C CA . ASP F 3 19 ? 114.900 165.087 154.253 1.00 21.99 19 ASP F CA 1
ATOM 8038 C C . ASP F 3 19 ? 116.083 166.047 154.195 1.00 21.99 19 ASP F C 1
ATOM 8039 O O . ASP F 3 19 ? 116.435 166.572 153.135 1.00 21.99 19 ASP F O 1
ATOM 8044 N N . SER F 3 20 ? 116.696 166.274 155.354 1.00 19.60 20 SER F N 1
ATOM 8045 C CA . SER F 3 20 ? 117.827 167.179 155.475 1.00 19.60 20 SER F CA 1
ATOM 8046 C C . SER F 3 20 ? 118.976 166.476 156.181 1.00 19.60 20 SER F C 1
ATOM 8047 O O . SER F 3 20 ? 118.766 165.644 157.067 1.00 19.60 20 SER F O 1
ATOM 8050 N N . VAL F 3 21 ? 120.195 166.820 155.776 1.00 18.09 21 VAL F N 1
ATOM 8051 C CA . VAL F 3 21 ? 121.404 166.274 156.381 1.00 18.09 21 VAL F CA 1
ATOM 8052 C C . VAL F 3 21 ? 122.345 167.421 156.730 1.00 18.09 21 VAL F C 1
ATOM 8053 O O . VAL F 3 21 ? 122.398 168.436 156.024 1.00 18.09 21 VAL F O 1
ATOM 8057 N N . ARG F 3 22 ? 123.064 167.267 157.841 1.00 17.55 22 ARG F N 1
ATOM 8058 C CA . ARG F 3 22 ? 123.968 168.290 158.347 1.00 17.55 22 ARG F CA 1
ATOM 8059 C C . ARG F 3 22 ? 125.353 168.126 157.737 1.00 17.55 22 ARG F C 1
ATOM 8060 O O . ARG F 3 22 ? 125.889 167.017 157.670 1.00 17.55 22 ARG F O 1
ATOM 8068 N N . LEU F 3 23 ? 125.930 169.240 157.293 1.00 15.60 23 LEU F N 1
ATOM 8069 C CA . LEU F 3 23 ? 127.257 169.233 156.687 1.00 15.60 23 LEU F CA 1
ATOM 8070 C C . LEU F 3 23 ? 128.311 169.191 157.787 1.00 15.60 23 LEU F C 1
ATOM 8071 O O . LEU F 3 23 ? 128.542 170.192 158.473 1.00 15.60 23 LEU F O 1
ATOM 8076 N N . GLY F 3 24 ? 128.953 168.035 157.949 1.00 16.68 24 GLY F N 1
ATOM 8077 C CA . GLY F 3 24 ? 130.002 167.882 158.944 1.00 16.68 24 GLY F CA 1
ATOM 8078 C C . GLY F 3 24 ? 129.508 168.198 160.340 1.00 16.68 24 GLY F C 1
ATOM 8079 O O . GLY F 3 24 ? 128.419 167.787 160.752 1.00 16.68 24 GLY F O 1
ATOM 8080 N N . ASP F 3 25 ? 130.321 168.950 161.082 1.00 16.89 25 ASP F N 1
ATOM 8081 C CA . ASP F 3 25 ? 129.958 169.431 162.406 1.00 16.89 25 ASP F CA 1
ATOM 8082 C C . ASP F 3 25 ? 129.597 170.913 162.403 1.00 16.89 25 ASP F C 1
ATOM 8083 O O . ASP F 3 25 ? 129.668 171.566 163.449 1.00 16.89 25 ASP F O 1
ATOM 8088 N N . THR F 3 26 ? 129.210 171.452 161.249 1.00 16.10 26 THR F N 1
ATOM 8089 C CA . THR F 3 26 ? 128.824 172.848 161.134 1.00 16.10 26 THR F CA 1
ATOM 8090 C C . THR F 3 26 ? 127.351 173.024 161.501 1.00 16.10 26 THR F C 1
ATOM 8091 O O . THR F 3 26 ? 126.644 172.069 161.837 1.00 16.10 26 THR F O 1
ATOM 8095 N N . ASN F 3 27 ? 126.880 174.266 161.427 1.00 16.68 27 ASN F N 1
ATOM 8096 C CA . ASN F 3 27 ? 125.486 174.597 161.684 1.00 16.68 27 ASN F CA 1
ATOM 8097 C C . ASN F 3 27 ? 124.634 174.591 160.420 1.00 16.68 27 ASN F C 1
ATOM 8098 O O . ASN F 3 27 ? 123.501 175.081 160.449 1.00 16.68 27 ASN F O 1
ATOM 8103 N N . LEU F 3 28 ? 125.146 174.047 159.321 1.00 17.30 28 LEU F N 1
ATOM 8104 C CA . LEU F 3 28 ? 124.479 174.107 158.029 1.00 17.30 28 LEU F CA 1
ATOM 8105 C C . LEU F 3 28 ? 123.763 172.797 157.724 1.00 17.30 28 LEU F C 1
ATOM 8106 O O . LEU F 3 28 ? 124.275 171.712 158.013 1.00 17.30 28 LEU F O 1
ATOM 8111 N N . TRP F 3 29 ? 122.573 172.911 157.139 1.00 18.95 29 TRP F N 1
ATOM 8112 C CA . TRP F 3 29 ? 121.768 171.777 156.710 1.00 18.95 29 TRP F CA 1
ATOM 8113 C C . TRP F 3 29 ? 121.478 171.899 155.222 1.00 18.95 29 TRP F C 1
ATOM 8114 O O . TRP F 3 29 ? 121.275 173.005 154.712 1.00 18.95 29 TRP F O 1
ATOM 8125 N N . VAL F 3 30 ? 121.450 170.766 154.525 1.00 18.14 30 VAL F N 1
ATOM 8126 C CA . VAL F 3 30 ? 121.036 170.719 153.127 1.00 18.14 30 VAL F CA 1
ATOM 8127 C C . VAL F 3 30 ? 119.826 169.803 153.018 1.00 18.14 30 VAL F C 1
ATOM 8128 O O . VAL F 3 30 ? 119.820 168.701 153.580 1.00 18.14 30 VAL F O 1
ATOM 8132 N N . LYS F 3 31 ? 118.801 170.270 152.310 1.00 18.98 31 LYS F N 1
ATOM 8133 C CA . LYS F 3 31 ? 117.552 169.545 152.129 1.00 18.98 31 LYS F CA 1
ATOM 8134 C C . LYS F 3 31 ? 117.447 169.057 150.691 1.00 18.98 31 LYS F C 1
ATOM 8135 O O . LYS F 3 31 ? 117.773 169.789 149.752 1.00 18.98 31 LYS F O 1
ATOM 8141 N N . VAL F 3 32 ? 116.997 167.815 150.525 1.00 19.08 32 VAL F N 1
ATOM 8142 C CA . VAL F 3 32 ? 116.877 167.214 149.199 1.00 19.08 32 VAL F CA 1
ATOM 8143 C C . VAL F 3 32 ? 115.761 167.933 148.447 1.00 19.08 32 VAL F C 1
ATOM 8144 O O . VAL F 3 32 ? 114.589 167.845 148.823 1.00 19.08 32 VAL F O 1
ATOM 8148 N N . GLU F 3 33 ? 116.123 168.646 147.380 1.00 20.23 33 GLU F N 1
ATOM 8149 C CA . GLU F 3 33 ? 115.136 169.402 146.618 1.00 20.23 33 GLU F CA 1
ATOM 8150 C C . GLU F 3 33 ? 114.293 168.509 145.718 1.00 20.23 33 GLU F C 1
ATOM 8151 O O . GLU F 3 33 ? 113.107 168.788 145.515 1.00 20.23 33 GLU F O 1
ATOM 8157 N N . LYS F 3 34 ? 114.877 167.445 145.173 1.00 19.84 34 LYS F N 1
ATOM 8158 C CA . LYS F 3 34 ? 114.143 166.537 144.302 1.00 19.84 34 LYS F CA 1
ATOM 8159 C C . LYS F 3 34 ? 114.872 165.202 144.257 1.00 19.84 34 LYS F C 1
ATOM 8160 O O . LYS F 3 34 ? 116.049 165.103 144.613 1.00 19.84 34 LYS F O 1
ATOM 8166 N N . ASP F 3 35 ? 114.151 164.176 143.813 1.00 21.14 35 ASP F N 1
ATOM 8167 C CA . ASP F 3 35 ? 114.709 162.844 143.631 1.00 21.14 35 ASP F CA 1
ATOM 8168 C C . ASP F 3 35 ? 114.377 162.371 142.224 1.00 21.14 35 ASP F C 1
ATOM 8169 O O . ASP F 3 35 ? 113.209 162.377 141.824 1.00 21.14 35 ASP F O 1
ATOM 8174 N N . LEU F 3 36 ? 115.401 161.959 141.481 1.00 20.22 36 LEU F N 1
ATOM 8175 C CA . LEU F 3 36 ? 115.235 161.556 140.091 1.00 20.22 36 LEU F CA 1
ATOM 8176 C C . LEU F 3 36 ? 114.947 160.070 139.929 1.00 20.22 36 LEU F C 1
ATOM 8177 O O . LEU F 3 36 ? 114.811 159.601 138.794 1.00 20.22 36 LEU F O 1
ATOM 8182 N N . THR F 3 37 ? 114.851 159.322 141.022 1.00 23.55 37 THR F N 1
ATOM 8183 C CA . THR F 3 37 ? 114.551 157.902 140.956 1.00 23.55 37 THR F CA 1
ATOM 8184 C C . THR F 3 37 ? 113.043 157.665 140.984 1.00 23.55 37 THR F C 1
ATOM 8185 O O . THR F 3 37 ? 112.246 158.564 141.259 1.00 23.55 37 THR F O 1
ATOM 8189 N N . THR F 3 38 ? 112.658 156.429 140.682 1.00 25.75 38 THR F N 1
ATOM 8190 C CA . THR F 3 38 ? 111.289 155.962 140.845 1.00 25.75 38 THR F CA 1
ATOM 8191 C C . THR F 3 38 ? 111.237 155.058 142.067 1.00 25.75 38 THR F C 1
ATOM 8192 O O . THR F 3 38 ? 112.021 154.109 142.173 1.00 25.75 38 THR F O 1
ATOM 8196 N N . TYR F 3 39 ? 110.323 155.357 142.988 1.00 26.58 39 TYR F N 1
ATOM 8197 C CA . TYR F 3 39 ? 110.264 154.624 144.245 1.00 26.58 39 TYR F CA 1
ATOM 8198 C C . TYR F 3 39 ? 109.898 153.165 144.000 1.00 26.58 39 TYR F C 1
ATOM 8199 O O . TYR F 3 39 ? 108.863 152.862 143.399 1.00 26.58 39 TYR F O 1
ATOM 8208 N N . GLY F 3 40 ? 110.755 152.262 144.472 1.00 26.10 40 GLY F N 1
ATOM 8209 C CA . GLY F 3 40 ? 110.596 150.842 144.249 1.00 26.10 40 GLY F CA 1
ATOM 8210 C C . GLY F 3 40 ? 111.491 150.265 143.173 1.00 26.10 40 GLY F C 1
ATOM 8211 O O . GLY F 3 40 ? 111.577 149.037 143.058 1.00 26.10 40 GLY F O 1
ATOM 8212 N N . GLU F 3 41 ? 112.158 151.110 142.385 1.00 26.62 41 GLU F N 1
ATOM 8213 C CA . GLU F 3 41 ? 113.039 150.658 141.314 1.00 26.62 41 GLU F CA 1
ATOM 8214 C C . GLU F 3 41 ? 114.475 151.131 141.512 1.00 26.62 41 GLU F C 1
ATOM 8215 O O . GLU F 3 41 ? 115.232 151.224 140.541 1.00 26.62 41 GLU F O 1
ATOM 8221 N N . GLU F 3 42 ? 114.864 151.430 142.751 1.00 25.48 42 GLU F N 1
ATOM 8222 C CA . GLU F 3 42 ? 116.194 151.963 143.020 1.00 25.48 42 GLU F CA 1
ATOM 8223 C C . GLU F 3 42 ? 117.273 150.975 142.592 1.00 25.48 42 GLU F C 1
ATOM 8224 O O . GLU F 3 42 ? 117.109 149.758 142.708 1.00 25.48 42 GLU F O 1
ATOM 8230 N N . SER F 3 43 ? 118.385 151.509 142.090 1.00 23.90 43 SER F N 1
ATOM 8231 C CA . SER F 3 43 ? 119.503 150.696 141.623 1.00 23.90 43 SER F CA 1
ATOM 8232 C C . SER F 3 43 ? 120.469 150.478 142.782 1.00 23.90 43 SER F C 1
ATOM 8233 O O . SER F 3 43 ? 121.088 151.428 143.271 1.00 23.90 43 SER F O 1
ATOM 8236 N N . VAL F 3 44 ? 120.595 149.229 143.220 1.00 23.71 44 VAL F N 1
ATOM 8237 C CA . VAL F 3 44 ? 121.493 148.853 144.305 1.00 23.71 44 VAL F CA 1
ATOM 8238 C C . VAL F 3 44 ? 122.291 147.636 143.864 1.00 23.71 44 VAL F C 1
ATOM 8239 O O . VAL F 3 44 ? 121.751 146.727 143.225 1.00 23.71 44 VAL F O 1
ATOM 8243 N N . PHE F 3 45 ? 123.577 147.620 144.201 1.00 22.66 45 PHE F N 1
ATOM 8244 C CA . PHE F 3 45 ? 124.476 146.536 143.836 1.00 22.66 45 PHE F CA 1
ATOM 8245 C C . PHE F 3 45 ? 124.840 145.713 145.064 1.00 22.66 45 PHE F C 1
ATOM 8246 O O . PHE F 3 45 ? 125.102 146.264 146.137 1.00 22.66 45 PHE F O 1
ATOM 8254 N N . GLY F 3 46 ? 124.851 144.400 144.900 1.00 23.84 46 GLY F N 1
ATOM 8255 C CA . GLY F 3 46 ? 125.246 143.511 145.973 1.00 23.84 46 GLY F CA 1
ATOM 8256 C C . GLY F 3 46 ? 124.730 142.110 145.729 1.00 23.84 46 GLY F C 1
ATOM 8257 O O . GLY F 3 46 ? 124.089 141.821 144.719 1.00 23.84 46 GLY F O 1
ATOM 8258 N N . GLY F 3 47 ? 125.030 141.238 146.690 1.00 25.03 47 GLY F N 1
ATOM 8259 C CA . GLY F 3 47 ? 124.553 139.870 146.640 1.00 25.03 47 GLY F CA 1
ATOM 8260 C C . GLY F 3 47 ? 123.042 139.781 146.675 1.00 25.03 47 GLY F C 1
ATOM 8261 O O . GLY F 3 47 ? 122.408 140.247 147.626 1.00 25.03 47 GLY F O 1
ATOM 8262 N N . GLY F 3 48 ? 122.453 139.186 145.641 1.00 25.09 48 GLY F N 1
ATOM 8263 C CA . GLY F 3 48 ? 121.008 139.090 145.556 1.00 25.09 48 GLY F CA 1
ATOM 8264 C C . GLY F 3 48 ? 120.296 140.420 145.454 1.00 25.09 48 GLY F C 1
ATOM 8265 O O . GLY F 3 48 ? 119.130 140.522 145.846 1.00 25.09 48 GLY F O 1
ATOM 8266 N N . LYS F 3 49 ? 120.965 141.446 144.938 1.00 25.01 49 LYS F N 1
ATOM 8267 C CA . LYS F 3 49 ? 120.401 142.781 144.839 1.00 25.01 49 LYS F CA 1
ATOM 8268 C C . LYS F 3 49 ? 119.957 143.066 143.403 1.00 25.01 49 LYS F C 1
ATOM 8269 O O . LYS F 3 49 ? 119.952 142.184 142.539 1.00 25.01 49 LYS F O 1
ATOM 8275 N N . THR F 3 50 ? 119.565 144.318 143.147 1.00 24.80 50 THR F N 1
ATOM 8276 C CA . THR F 3 50 ? 118.884 144.658 141.900 1.00 24.80 50 THR F CA 1
ATOM 8277 C C . THR F 3 50 ? 119.795 144.516 140.685 1.00 24.80 50 THR F C 1
ATOM 8278 O O . THR F 3 50 ? 119.371 143.996 139.647 1.00 24.80 50 THR F O 1
ATOM 8282 N N . LEU F 3 51 ? 121.045 144.971 140.785 1.00 23.56 51 LEU F N 1
ATOM 8283 C CA . LEU F 3 51 ? 121.912 145.098 139.612 1.00 23.56 51 LEU F CA 1
ATOM 8284 C C . LEU F 3 51 ? 122.589 143.760 139.330 1.00 23.56 51 LEU F C 1
ATOM 8285 O O . LEU F 3 51 ? 123.753 143.522 139.662 1.00 23.56 51 LEU F O 1
ATOM 8290 N N . ARG F 3 52 ? 121.831 142.871 138.691 1.00 23.71 52 ARG F N 1
ATOM 8291 C CA . ARG F 3 52 ? 122.324 141.562 138.295 1.00 23.71 52 ARG F CA 1
ATOM 8292 C C . ARG F 3 52 ? 121.800 141.237 136.902 1.00 23.71 52 ARG F C 1
ATOM 8293 O O . ARG F 3 52 ? 120.858 141.863 136.410 1.00 23.71 52 ARG F O 1
ATOM 8301 N N . GLU F 3 53 ? 122.436 140.250 136.270 1.00 25.86 53 GLU F N 1
ATOM 8302 C CA . GLU F 3 53 ? 122.193 139.947 134.863 1.00 25.86 53 GLU F CA 1
ATOM 8303 C C . GLU F 3 53 ? 120.716 139.683 134.596 1.00 25.86 53 GLU F C 1
ATOM 8304 O O . GLU F 3 53 ? 120.144 138.714 135.104 1.00 25.86 53 GLU F O 1
ATOM 8310 N N . GLY F 3 54 ? 120.103 140.556 133.799 1.00 24.59 54 GLY F N 1
ATOM 8311 C CA . GLY F 3 54 ? 118.732 140.402 133.375 1.00 24.59 54 GLY F CA 1
ATOM 8312 C C . GLY F 3 54 ? 117.697 141.034 134.281 1.00 24.59 54 GLY F C 1
ATOM 8313 O O . GLY F 3 54 ? 116.553 141.217 133.852 1.00 24.59 54 GLY F O 1
ATOM 8314 N N . MET F 3 55 ? 118.054 141.363 135.523 1.00 25.81 55 MET F N 1
ATOM 8315 C CA . MET F 3 55 ? 117.119 141.985 136.455 1.00 25.81 55 MET F CA 1
ATOM 8316 C C . MET F 3 55 ? 117.251 143.505 136.477 1.00 25.81 55 MET F C 1
ATOM 8317 O O . MET F 3 55 ? 116.311 144.221 136.120 1.00 25.81 55 MET F O 1
ATOM 8322 N N . GLY F 3 56 ? 118.415 144.011 136.873 1.00 24.17 56 GLY F N 1
ATOM 8323 C CA . GLY F 3 56 ? 118.666 145.438 136.872 1.00 24.17 56 GLY F CA 1
ATOM 8324 C C . GLY F 3 56 ? 119.761 145.787 135.891 1.00 24.17 56 GLY F C 1
ATOM 8325 O O . GLY F 3 56 ? 119.837 146.913 135.391 1.00 24.17 56 GLY F O 1
ATOM 8326 N N . MET F 3 57 ? 120.621 144.812 135.617 1.00 22.75 57 MET F N 1
ATOM 8327 C CA . MET F 3 57 ? 121.688 144.955 134.638 1.00 22.75 57 MET F CA 1
ATOM 8328 C C . MET F 3 57 ? 121.204 144.417 133.297 1.00 22.75 57 MET F C 1
ATOM 8329 O O . MET F 3 57 ? 120.816 143.247 133.197 1.00 22.75 57 MET F O 1
ATOM 8334 N N . ASN F 3 58 ? 121.220 145.267 132.275 1.00 23.01 58 ASN F N 1
ATOM 8335 C CA . ASN F 3 58 ? 120.899 144.815 130.930 1.00 23.01 58 ASN F CA 1
ATOM 8336 C C . ASN F 3 58 ? 121.959 143.832 130.450 1.00 23.01 58 ASN F C 1
ATOM 8337 O O . ASN F 3 58 ? 123.150 143.991 130.733 1.00 23.01 58 ASN F O 1
ATOM 8342 N N . SER F 3 59 ? 121.523 142.809 129.718 1.00 24.85 59 SER F N 1
ATOM 8343 C CA . SER F 3 59 ? 122.401 141.714 129.334 1.00 24.85 59 SER F CA 1
ATOM 8344 C C . SER F 3 59 ? 122.611 141.582 127.832 1.00 24.85 59 SER F C 1
ATOM 8345 O O . SER F 3 59 ? 123.375 140.708 127.408 1.00 24.85 59 SER F O 1
ATOM 8348 N N . THR F 3 60 ? 121.971 142.417 127.018 1.00 24.80 60 THR F N 1
ATOM 8349 C CA . THR F 3 60 ? 122.057 142.302 125.566 1.00 24.80 60 THR F CA 1
ATOM 8350 C C . THR F 3 60 ? 122.885 143.393 124.908 1.00 24.80 60 THR F C 1
ATOM 8351 O O . THR F 3 60 ? 123.627 143.109 123.966 1.00 24.80 60 THR F O 1
ATOM 8355 N N . MET F 3 61 ? 122.779 144.635 125.371 1.00 26.85 61 MET F N 1
ATOM 8356 C CA . MET F 3 61 ? 123.418 145.748 124.684 1.00 26.85 61 MET F CA 1
ATOM 8357 C C . MET F 3 61 ? 124.919 145.766 124.937 1.00 26.85 61 MET F C 1
ATOM 8358 O O . MET F 3 61 ? 125.379 145.583 126.067 1.00 26.85 61 MET F O 1
ATOM 8363 N N . LYS F 3 62 ? 125.679 145.986 123.869 1.00 26.07 62 LYS F N 1
ATOM 8364 C CA . LYS F 3 62 ? 127.118 146.153 123.973 1.00 26.07 62 LYS F CA 1
ATOM 8365 C C . LYS F 3 62 ? 127.446 147.554 124.487 1.00 26.07 62 LYS F C 1
ATOM 8366 O O . LYS F 3 62 ? 126.573 148.414 124.626 1.00 26.07 62 LYS F O 1
ATOM 8372 N N . LEU F 3 63 ? 128.730 147.773 124.784 1.00 23.30 63 LEU F N 1
ATOM 8373 C CA . LEU F 3 63 ? 129.153 149.039 125.378 1.00 23.30 63 LEU F CA 1
ATOM 8374 C C . LEU F 3 63 ? 128.799 150.231 124.495 1.00 23.30 63 LEU F C 1
ATOM 8375 O O . LEU F 3 63 ? 128.475 151.307 125.010 1.00 23.30 63 LEU F O 1
ATOM 8380 N N . ASP F 3 64 ? 128.840 150.062 123.175 1.00 27.76 64 ASP F N 1
ATOM 8381 C CA . ASP F 3 64 ? 128.545 151.142 122.244 1.00 27.76 64 ASP F CA 1
ATOM 8382 C C . ASP F 3 64 ? 127.107 151.131 121.741 1.00 27.76 64 ASP F C 1
ATOM 8383 O O . ASP F 3 64 ? 126.760 151.953 120.887 1.00 27.76 64 ASP F O 1
ATOM 8388 N N . ASP F 3 65 ? 126.267 150.231 122.242 1.00 28.40 65 ASP F N 1
ATOM 8389 C CA . ASP F 3 65 ? 124.883 150.172 121.799 1.00 28.40 65 ASP F CA 1
ATOM 8390 C C . ASP F 3 65 ? 124.064 151.297 122.427 1.00 28.40 65 ASP F C 1
ATOM 8391 O O . ASP F 3 65 ? 124.424 151.864 123.462 1.00 28.40 65 ASP F O 1
ATOM 8396 N N . LYS F 3 66 ? 122.946 151.618 121.780 1.00 30.51 66 LYS F N 1
ATOM 8397 C CA . LYS F 3 66 ? 122.052 152.664 122.251 1.00 30.51 66 LYS F CA 1
ATOM 8398 C C . LYS F 3 66 ? 120.609 152.195 122.145 1.00 30.51 66 LYS F C 1
ATOM 8399 O O . LYS F 3 66 ? 120.246 151.447 121.234 1.00 30.51 66 LYS F O 1
ATOM 8405 N N . LEU F 3 67 ? 119.790 152.646 123.093 1.00 31.16 67 LEU F N 1
ATOM 8406 C CA . LEU F 3 67 ? 118.346 152.416 123.084 1.00 31.16 67 LEU F CA 1
ATOM 8407 C C . LEU F 3 67 ? 117.687 153.760 123.373 1.00 31.16 67 LEU F C 1
ATOM 8408 O O . LEU F 3 67 ? 117.686 154.223 124.517 1.00 31.16 67 LEU F O 1
ATOM 8413 N N . GLY F 3 68 ? 117.125 154.379 122.341 1.00 32.82 68 GLY F N 1
ATOM 8414 C CA . GLY F 3 68 ? 116.687 155.758 122.480 1.00 32.82 68 GLY F CA 1
ATOM 8415 C C . GLY F 3 68 ? 117.891 156.653 122.696 1.00 32.82 68 GLY F C 1
ATOM 8416 O O . GLY F 3 68 ? 118.890 156.567 121.974 1.00 32.82 68 GLY F O 1
ATOM 8417 N N . ASN F 3 69 ? 117.808 157.525 123.699 1.00 33.96 69 ASN F N 1
ATOM 8418 C CA . ASN F 3 69 ? 118.932 158.375 124.067 1.00 33.96 69 ASN F CA 1
ATOM 8419 C C . ASN F 3 69 ? 119.835 157.749 125.122 1.00 33.96 69 ASN F C 1
ATOM 8420 O O . ASN F 3 69 ? 120.895 158.311 125.418 1.00 33.96 69 ASN F O 1
ATOM 8425 N N . ALA F 3 70 ? 119.449 156.610 125.689 1.00 28.07 70 ALA F N 1
ATOM 8426 C CA . ALA F 3 70 ? 120.216 155.997 126.761 1.00 28.07 70 ALA F CA 1
ATOM 8427 C C . ALA F 3 70 ? 121.395 155.204 126.209 1.00 28.07 70 ALA F C 1
ATOM 8428 O O . ALA F 3 70 ? 121.326 154.614 125.128 1.00 28.07 70 ALA F O 1
ATOM 8430 N N . GLU F 3 71 ? 122.486 155.193 126.973 1.00 25.64 71 GLU F N 1
ATOM 8431 C CA . GLU F 3 71 ? 123.706 154.494 126.597 1.00 25.64 71 GLU F CA 1
ATOM 8432 C C . GLU F 3 71 ? 124.179 153.629 127.756 1.00 25.64 71 GLU F C 1
ATOM 8433 O O . GLU F 3 71 ? 123.755 153.800 128.902 1.00 25.64 71 GLU F O 1
ATOM 8439 N N . VAL F 3 72 ? 125.063 152.688 127.443 1.00 21.81 72 VAL F N 1
ATOM 8440 C CA . VAL F 3 72 ? 125.690 151.860 128.467 1.00 21.81 72 VAL F CA 1
ATOM 8441 C C . VAL F 3 72 ? 126.872 152.620 129.054 1.00 21.81 72 VAL F C 1
ATOM 8442 O O . VAL F 3 72 ? 127.774 153.052 128.326 1.00 21.81 72 VAL F O 1
ATOM 8446 N N . MET F 3 73 ? 126.873 152.780 130.372 1.00 20.26 73 MET F N 1
ATOM 8447 C CA . MET F 3 73 ? 127.877 153.582 131.053 1.00 20.26 73 MET F CA 1
ATOM 8448 C C . MET F 3 73 ? 129.116 152.758 131.373 1.00 20.26 73 MET F C 1
ATOM 8449 O O . MET F 3 73 ? 129.053 151.536 131.530 1.00 20.26 73 MET F O 1
ATOM 8454 N N . ASP F 3 74 ? 130.256 153.445 131.459 1.00 18.64 74 ASP F N 1
ATOM 8455 C CA . ASP F 3 74 ? 131.445 152.817 132.024 1.00 18.64 74 ASP F CA 1
ATOM 8456 C C . ASP F 3 74 ? 131.327 152.698 133.538 1.00 18.64 74 ASP F C 1
ATOM 8457 O O . ASP F 3 74 ? 131.735 151.687 134.121 1.00 18.64 74 ASP F O 1
ATOM 8462 N N . LEU F 3 75 ? 130.769 153.717 134.190 1.00 17.74 75 LEU F N 1
ATOM 8463 C CA . LEU F 3 75 ? 130.615 153.710 135.638 1.00 17.74 75 LEU F CA 1
ATOM 8464 C C . LEU F 3 75 ? 129.291 154.361 136.009 1.00 17.74 75 LEU F C 1
ATOM 8465 O O . LEU F 3 75 ? 128.860 155.315 135.360 1.00 17.74 75 LEU F O 1
ATOM 8470 N N . VAL F 3 76 ? 128.630 153.824 137.030 1.00 17.14 76 VAL F N 1
ATOM 8471 C CA . VAL F 3 76 ? 127.400 154.409 137.554 1.00 17.14 76 VAL F CA 1
ATOM 8472 C C . VAL F 3 76 ? 127.538 154.556 139.062 1.00 17.14 76 VAL F C 1
ATOM 8473 O O . VAL F 3 76 ? 127.756 153.566 139.769 1.00 17.14 76 VAL F O 1
ATOM 8477 N N . ILE F 3 77 ? 127.415 155.786 139.548 1.00 17.35 77 ILE F N 1
ATOM 8478 C CA . ILE F 3 77 ? 127.329 156.071 140.975 1.00 17.35 77 ILE F CA 1
ATOM 8479 C C . ILE F 3 77 ? 125.849 156.125 141.330 1.00 17.35 77 ILE F C 1
ATOM 8480 O O . ILE F 3 77 ? 125.119 157.002 140.860 1.00 17.35 77 ILE F O 1
ATOM 8485 N N . THR F 3 78 ? 125.407 155.179 142.152 1.00 17.83 78 THR F N 1
ATOM 8486 C CA . THR F 3 78 ? 123.993 155.029 142.470 1.00 17.83 78 THR F CA 1
ATOM 8487 C C . THR F 3 78 ? 123.628 155.794 143.735 1.00 17.83 78 THR F C 1
ATOM 8488 O O . THR F 3 78 ? 124.407 155.848 144.689 1.00 17.83 78 THR F O 1
ATOM 8492 N N . ASN F 3 79 ? 122.429 156.382 143.730 1.00 18.21 79 ASN F N 1
ATOM 8493 C CA . ASN F 3 79 ? 121.858 157.050 144.902 1.00 18.21 79 ASN F CA 1
ATOM 8494 C C . ASN F 3 79 ? 122.783 158.141 145.439 1.00 18.21 79 ASN F C 1
ATOM 8495 O O . ASN F 3 79 ? 122.974 158.279 146.649 1.00 18.21 79 ASN F O 1
ATOM 8500 N N . ALA F 3 80 ? 123.367 158.917 144.533 1.00 16.85 80 ALA F N 1
ATOM 8501 C CA . ALA F 3 80 ? 124.240 160.013 144.926 1.00 16.85 80 ALA F CA 1
ATOM 8502 C C . ALA F 3 80 ? 123.424 161.226 145.355 1.00 16.85 80 ALA F C 1
ATOM 8503 O O . ALA F 3 80 ? 122.408 161.562 144.739 1.00 16.85 80 ALA F O 1
ATOM 8505 N N . LEU F 3 81 ? 123.876 161.883 146.421 1.00 15.65 81 LEU F N 1
ATOM 8506 C CA . LEU F 3 81 ? 123.315 163.161 146.855 1.00 15.65 81 LEU F CA 1
ATOM 8507 C C . LEU F 3 81 ? 124.216 164.256 146.294 1.00 15.65 81 LEU F C 1
ATOM 8508 O O . LEU F 3 81 ? 125.252 164.585 146.876 1.00 15.65 81 LEU F O 1
ATOM 8513 N N . ILE F 3 82 ? 123.819 164.811 145.156 1.00 15.76 82 ILE F N 1
ATOM 8514 C CA . ILE F 3 82 ? 124.597 165.838 144.479 1.00 15.76 82 ILE F CA 1
ATOM 8515 C C . ILE F 3 82 ? 124.335 167.180 145.145 1.00 15.76 82 ILE F C 1
ATOM 8516 O O . ILE F 3 82 ? 123.179 167.601 145.295 1.00 15.76 82 ILE F O 1
ATOM 8521 N N . VAL F 3 83 ? 125.410 167.848 145.554 1.00 15.32 83 VAL F N 1
ATOM 8522 C CA . VAL F 3 83 ? 125.369 169.222 146.039 1.00 15.32 83 VAL F CA 1
ATOM 8523 C C . VAL F 3 83 ? 126.168 170.056 145.049 1.00 15.32 83 VAL F C 1
ATOM 8524 O O . VAL F 3 83 ? 127.392 169.904 144.940 1.00 15.32 83 VAL F O 1
ATOM 8528 N N . ASP F 3 84 ? 125.480 170.939 144.332 1.00 17.12 84 ASP F N 1
ATOM 8529 C CA . ASP F 3 84 ? 126.073 171.679 143.230 1.00 17.12 84 ASP F CA 1
ATOM 8530 C C . ASP F 3 84 ? 125.375 173.027 143.135 1.00 17.12 84 ASP F C 1
ATOM 8531 O O . ASP F 3 84 ? 124.320 173.244 143.735 1.00 17.12 84 ASP F O 1
ATOM 8536 N N . TYR F 3 85 ? 125.983 173.946 142.381 1.00 18.41 85 TYR F N 1
ATOM 8537 C CA . TYR F 3 85 ? 125.330 175.226 142.137 1.00 18.41 85 TYR F CA 1
ATOM 8538 C C . TYR F 3 85 ? 124.040 175.059 141.345 1.00 18.41 85 TYR F C 1
ATOM 8539 O O . TYR F 3 85 ? 123.155 175.917 141.435 1.00 18.41 85 TYR F O 1
ATOM 8548 N N . THR F 3 86 ? 123.913 173.974 140.575 1.00 18.94 86 THR F N 1
ATOM 8549 C CA . THR F 3 86 ? 122.667 173.708 139.867 1.00 18.94 86 THR F CA 1
ATOM 8550 C C . THR F 3 86 ? 121.559 173.272 140.818 1.00 18.94 86 THR F C 1
ATOM 8551 O O . THR F 3 86 ? 120.389 173.598 140.590 1.00 18.94 86 THR F O 1
ATOM 8555 N N . GLY F 3 87 ? 121.896 172.543 141.874 1.00 17.25 87 GLY F N 1
ATOM 8556 C CA . GLY F 3 87 ? 120.895 172.132 142.840 1.00 17.25 87 GLY F CA 1
ATOM 8557 C C . GLY F 3 87 ? 121.456 171.128 143.819 1.00 17.25 87 GLY F C 1
ATOM 8558 O O . GLY F 3 87 ? 122.586 170.649 143.689 1.00 17.25 87 GLY F O 1
ATOM 8559 N N . ILE F 3 88 ? 120.635 170.819 144.820 1.00 17.27 88 ILE F N 1
ATOM 8560 C CA . ILE F 3 88 ? 120.927 169.794 145.816 1.00 17.27 88 ILE F CA 1
ATOM 8561 C C . ILE F 3 88 ? 119.848 168.731 145.673 1.00 17.27 88 ILE F C 1
ATOM 8562 O O . ILE F 3 88 ? 118.678 168.980 145.992 1.00 17.27 88 ILE F O 1
ATOM 8567 N N . TYR F 3 89 ? 120.229 167.550 145.194 1.00 17.08 89 TYR F N 1
ATOM 8568 C CA . TYR F 3 89 ? 119.215 166.572 144.816 1.00 17.08 89 TYR F CA 1
ATOM 8569 C C . TYR F 3 89 ? 119.810 165.173 144.763 1.00 17.08 89 TYR F C 1
ATOM 8570 O O . TYR F 3 89 ? 121.024 164.997 144.665 1.00 17.08 89 TYR F O 1
ATOM 8579 N N . LYS F 3 90 ? 118.926 164.181 144.794 1.00 18.49 90 LYS F N 1
ATOM 8580 C CA . LYS F 3 90 ? 119.308 162.776 144.735 1.00 18.49 90 LYS F CA 1
ATOM 8581 C C . LYS F 3 90 ? 119.177 162.266 143.306 1.00 18.49 90 LYS F C 1
ATOM 8582 O O . LYS F 3 90 ? 118.132 162.450 142.672 1.00 18.49 90 LYS F O 1
ATOM 8588 N N . ALA F 3 91 ? 120.230 161.622 142.806 1.00 18.33 91 ALA F N 1
ATOM 8589 C CA . ALA F 3 91 ? 120.206 161.079 141.454 1.00 18.33 91 ALA F CA 1
ATOM 8590 C C . ALA F 3 91 ? 121.334 160.073 141.281 1.00 18.33 91 ALA F C 1
ATOM 8591 O O . ALA F 3 91 ? 122.264 160.005 142.088 1.00 18.33 91 ALA F O 1
ATOM 8593 N N . ASP F 3 92 ? 121.230 159.288 140.212 1.00 18.90 92 ASP F N 1
ATOM 8594 C CA . ASP F 3 92 ? 122.322 158.443 139.752 1.00 18.90 92 ASP F CA 1
ATOM 8595 C C . ASP F 3 92 ? 123.178 159.217 138.759 1.00 18.90 92 ASP F C 1
ATOM 8596 O O . ASP F 3 92 ? 122.663 160.005 137.961 1.00 18.90 92 ASP F O 1
ATOM 8601 N N . ILE F 3 93 ? 124.486 158.987 138.810 1.00 17.29 93 ILE F N 1
ATOM 8602 C CA . ILE F 3 93 ? 125.441 159.656 137.933 1.00 17.29 93 ILE F CA 1
ATOM 8603 C C . ILE F 3 93 ? 126.065 158.607 137.024 1.00 17.29 93 ILE F C 1
ATOM 8604 O O . ILE F 3 93 ? 126.627 157.620 137.507 1.00 17.29 93 ILE F O 1
ATOM 8609 N N . GLY F 3 94 ? 125.973 158.820 135.714 1.00 16.95 94 GLY F N 1
ATOM 8610 C CA . GLY F 3 94 ? 126.561 157.903 134.760 1.00 16.95 94 GLY F CA 1
ATOM 8611 C C . GLY F 3 94 ? 127.720 158.514 134.003 1.00 16.95 94 GLY F C 1
ATOM 8612 O O . GLY F 3 94 ? 127.566 159.552 133.350 1.00 16.95 94 GLY F O 1
ATOM 8613 N N . ILE F 3 95 ? 128.873 157.851 134.072 1.00 17.12 95 ILE F N 1
ATOM 8614 C CA . ILE F 3 95 ? 130.130 158.325 133.510 1.00 17.12 95 ILE F CA 1
ATOM 8615 C C . ILE F 3 95 ? 130.531 157.397 132.372 1.00 17.12 95 ILE F C 1
ATOM 8616 O O . ILE F 3 95 ? 130.534 156.168 132.532 1.00 17.12 95 ILE F O 1
ATOM 8621 N N . LYS F 3 96 ? 130.886 157.993 131.235 1.00 18.43 96 LYS F N 1
ATOM 8622 C CA . LYS F 3 96 ? 131.297 157.276 130.036 1.00 18.43 96 LYS F CA 1
ATOM 8623 C C . LYS F 3 96 ? 132.448 158.030 129.389 1.00 18.43 96 LYS F C 1
ATOM 8624 O O . LYS F 3 96 ? 132.364 159.248 129.203 1.00 18.43 96 LYS F O 1
ATOM 8630 N N . ASN F 3 97 ? 133.517 157.306 129.050 1.00 18.82 97 ASN F N 1
ATOM 8631 C CA . ASN F 3 97 ? 134.695 157.880 128.393 1.00 18.82 97 ASN F CA 1
ATOM 8632 C C . ASN F 3 97 ? 135.298 159.022 129.210 1.00 18.82 97 ASN F C 1
ATOM 8633 O O . ASN F 3 97 ? 135.775 160.017 128.661 1.00 18.82 97 ASN F O 1
ATOM 8638 N N . GLY F 3 98 ? 135.275 158.883 130.534 1.00 17.83 98 GLY F N 1
ATOM 8639 C CA . GLY F 3 98 ? 135.864 159.874 131.411 1.00 17.83 98 GLY F CA 1
ATOM 8640 C C . GLY F 3 98 ? 135.055 161.136 131.612 1.00 17.83 98 GLY F C 1
ATOM 8641 O O . GLY F 3 98 ? 135.556 162.077 132.238 1.00 17.83 98 GLY F O 1
ATOM 8642 N N . LYS F 3 99 ? 133.826 161.191 131.108 1.00 18.55 99 LYS F N 1
ATOM 8643 C CA . LYS F 3 99 ? 132.982 162.368 131.236 1.00 18.55 99 LYS F CA 1
ATOM 8644 C C . LYS F 3 99 ? 131.648 161.979 131.856 1.00 18.55 99 LYS F C 1
ATOM 8645 O O . LYS F 3 99 ? 131.216 160.827 131.779 1.00 18.55 99 LYS F O 1
ATOM 8651 N N . ILE F 3 100 ? 130.997 162.960 132.477 1.00 17.19 100 ILE F N 1
ATOM 8652 C CA . ILE F 3 100 ? 129.661 162.752 133.026 1.00 17.19 100 ILE F CA 1
ATOM 8653 C C . ILE F 3 100 ? 128.690 162.638 131.855 1.00 17.19 100 ILE F C 1
ATOM 8654 O O . ILE F 3 100 ? 128.361 163.636 131.209 1.00 17.19 100 ILE F O 1
ATOM 8659 N N . ALA F 3 101 ? 128.235 161.419 131.575 1.00 17.80 101 ALA F N 1
ATOM 8660 C CA . ALA F 3 101 ? 127.359 161.187 130.436 1.00 17.80 101 ALA F CA 1
ATOM 8661 C C . ALA F 3 101 ? 125.889 161.397 130.763 1.00 17.80 101 ALA F C 1
ATOM 8662 O O . ALA F 3 101 ? 125.121 161.800 129.882 1.00 17.80 101 ALA F O 1
ATOM 8664 N N . ALA F 3 102 ? 125.472 161.135 132.000 1.00 18.73 102 ALA F N 1
ATOM 8665 C CA . ALA F 3 102 ? 124.060 161.262 132.333 1.00 18.73 102 ALA F CA 1
ATOM 8666 C C . ALA F 3 102 ? 123.883 161.531 133.820 1.00 18.73 102 ALA F C 1
ATOM 8667 O O . ALA F 3 102 ? 124.726 161.162 134.640 1.00 18.73 102 ALA F O 1
ATOM 8669 N N . ILE F 3 103 ? 122.769 162.179 134.156 1.00 19.76 103 ILE F N 1
ATOM 8670 C CA . ILE F 3 103 ? 122.342 162.369 135.539 1.00 19.76 103 ILE F CA 1
ATOM 8671 C C . ILE F 3 103 ? 120.854 162.050 135.588 1.00 19.76 103 ILE F C 1
ATOM 8672 O O . ILE F 3 103 ? 120.042 162.774 135.002 1.00 19.76 103 ILE F O 1
ATOM 8677 N N . GLY F 3 104 ? 120.495 160.971 136.278 1.00 21.70 104 GLY F N 1
ATOM 8678 C CA . GLY F 3 104 ? 119.111 160.545 136.318 1.00 21.70 104 GLY F CA 1
ATOM 8679 C C . GLY F 3 104 ? 118.903 159.172 136.921 1.00 21.70 104 GLY F C 1
ATOM 8680 O O . GLY F 3 104 ? 119.419 158.874 138.001 1.00 21.70 104 GLY F O 1
ATOM 8681 N N . LYS F 3 105 ? 118.147 158.325 136.230 1.00 23.73 105 LYS F N 1
ATOM 8682 C CA . LYS F 3 105 ? 117.776 157.007 136.724 1.00 23.73 105 LYS F CA 1
ATOM 8683 C C . LYS F 3 105 ? 118.506 155.933 135.929 1.00 23.73 105 LYS F C 1
ATOM 8684 O O . LYS F 3 105 ? 118.428 155.905 134.697 1.00 23.73 105 LYS F O 1
ATOM 8690 N N . SER F 3 106 ? 119.212 155.057 136.635 1.00 21.96 106 SER F N 1
ATOM 8691 C CA . SER F 3 106 ? 119.920 153.938 136.032 1.00 21.96 106 SER F CA 1
ATOM 8692 C C . SER F 3 106 ? 119.129 152.646 136.203 1.00 21.96 106 SER F C 1
ATOM 8693 O O . SER F 3 106 ? 118.268 152.527 137.077 1.00 21.96 106 SER F O 1
ATOM 8696 N N . GLY F 3 107 ? 119.437 151.676 135.356 1.00 23.73 107 GLY F N 1
ATOM 8697 C CA . GLY F 3 107 ? 118.842 150.362 135.463 1.00 23.73 107 GLY F CA 1
ATOM 8698 C C . GLY F 3 107 ? 118.777 149.687 134.108 1.00 23.73 107 GLY F C 1
ATOM 8699 O O . GLY F 3 107 ? 119.533 150.014 133.198 1.00 23.73 107 GLY F O 1
ATOM 8700 N N . ASN F 3 108 ? 117.853 148.736 134.007 1.00 24.49 108 ASN F N 1
ATOM 8701 C CA . ASN F 3 108 ? 117.636 147.960 132.793 1.00 24.49 108 ASN F CA 1
ATOM 8702 C C . ASN F 3 108 ? 116.329 148.396 132.148 1.00 24.49 108 ASN F C 1
ATOM 8703 O O . ASN F 3 108 ? 115.258 148.203 132.745 1.00 24.49 108 ASN F O 1
ATOM 8708 N N . PRO F 3 109 ? 116.356 148.987 130.951 1.00 25.15 109 PRO F N 1
ATOM 8709 C CA . PRO F 3 109 ? 115.094 149.379 130.300 1.00 25.15 109 PRO F CA 1
ATOM 8710 C C . PRO F 3 109 ? 114.190 148.203 129.977 1.00 25.15 109 PRO F C 1
ATOM 8711 O O . PRO F 3 109 ? 112.987 148.404 129.770 1.00 25.15 109 PRO F O 1
ATOM 8715 N N . HIS F 3 110 ? 114.731 146.983 129.922 1.00 25.82 110 HIS F N 1
ATOM 8716 C CA . HIS F 3 110 ? 113.908 145.812 129.643 1.00 25.82 110 HIS F CA 1
ATOM 8717 C C . HIS F 3 110 ? 112.911 145.537 130.762 1.00 25.82 110 HIS F C 1
ATOM 8718 O O . HIS F 3 110 ? 111.854 144.946 130.517 1.00 25.82 110 HIS F O 1
ATOM 8725 N N . LEU F 3 111 ? 113.228 145.948 131.992 1.00 26.11 111 LEU F N 1
ATOM 8726 C CA . LEU F 3 111 ? 112.382 145.672 133.144 1.00 26.11 111 LEU F CA 1
ATOM 8727 C C . LEU F 3 111 ? 111.848 146.910 133.847 1.00 26.11 111 LEU F C 1
ATOM 8728 O O . LEU F 3 111 ? 110.897 146.787 134.627 1.00 26.11 111 LEU F O 1
ATOM 8733 N N . THR F 3 112 ? 112.416 148.089 133.605 1.00 26.04 112 THR F N 1
ATOM 8734 C CA . THR F 3 112 ? 112.069 149.287 134.358 1.00 26.04 112 THR F CA 1
ATOM 8735 C C . THR F 3 112 ? 111.716 150.419 133.404 1.00 26.04 112 THR F C 1
ATOM 8736 O O . THR F 3 112 ? 112.301 150.539 132.324 1.00 26.04 112 THR F O 1
ATOM 8740 N N . ASP F 3 113 ? 110.753 151.241 133.809 1.00 28.70 113 ASP F N 1
ATOM 8741 C CA . ASP F 3 113 ? 110.339 152.393 133.024 1.00 28.70 113 ASP F CA 1
ATOM 8742 C C . ASP F 3 113 ? 111.275 153.574 133.252 1.00 28.70 113 ASP F C 1
ATOM 8743 O O . ASP F 3 113 ? 111.857 153.733 134.330 1.00 28.70 113 ASP F O 1
ATOM 8748 N N . ASN F 3 114 ? 111.416 154.403 132.215 1.00 28.66 114 ASN F N 1
ATOM 8749 C CA . ASN F 3 114 ? 112.114 155.688 132.304 1.00 28.66 114 ASN F CA 1
ATOM 8750 C C . ASN F 3 114 ? 113.569 155.514 132.742 1.00 28.66 114 ASN F C 1
ATOM 8751 O O . ASN F 3 114 ? 114.014 156.080 133.742 1.00 28.66 114 ASN F O 1
ATOM 8756 N N . VAL F 3 115 ? 114.312 154.721 131.980 1.00 26.04 115 VAL F N 1
ATOM 8757 C CA . VAL F 3 115 ? 115.731 154.502 132.235 1.00 26.04 115 VAL F CA 1
ATOM 8758 C C . VAL F 3 115 ? 116.528 155.459 131.357 1.00 26.04 115 VAL F C 1
ATOM 8759 O O . VAL F 3 115 ? 116.432 155.410 130.126 1.00 26.04 115 VAL F O 1
ATOM 8763 N N . ASP F 3 116 ? 117.312 156.334 131.989 1.00 27.15 116 ASP F N 1
ATOM 8764 C CA . ASP F 3 116 ? 118.109 157.313 131.258 1.00 27.15 116 ASP F CA 1
ATOM 8765 C C . ASP F 3 116 ? 119.516 156.819 130.957 1.00 27.15 116 ASP F C 1
ATOM 8766 O O . ASP F 3 116 ? 120.091 157.194 129.930 1.00 27.15 116 ASP F O 1
ATOM 8771 N N . MET F 3 117 ? 120.085 155.998 131.834 1.00 23.61 117 MET F N 1
ATOM 8772 C CA . MET F 3 117 ? 121.390 155.390 131.626 1.00 23.61 117 MET F CA 1
ATOM 8773 C C . MET F 3 117 ? 121.283 153.905 131.935 1.00 23.61 117 MET F C 1
ATOM 8774 O O . MET F 3 117 ? 120.562 153.506 132.853 1.00 23.61 117 MET F O 1
ATOM 8779 N N . ILE F 3 118 ? 121.999 153.090 131.170 1.00 22.28 118 ILE F N 1
ATOM 8780 C CA . ILE F 3 118 ? 121.839 151.642 131.208 1.00 22.28 118 ILE F CA 1
ATOM 8781 C C . ILE F 3 118 ? 123.037 151.029 131.916 1.00 22.28 118 ILE F C 1
ATOM 8782 O O . ILE F 3 118 ? 124.187 151.243 131.514 1.00 22.28 118 ILE F O 1
ATOM 8787 N N . VAL F 3 119 ? 122.762 150.269 132.972 1.00 21.50 119 VAL F N 1
ATOM 8788 C CA . VAL F 3 119 ? 123.776 149.441 133.614 1.00 21.50 119 VAL F CA 1
ATOM 8789 C C . VAL F 3 119 ? 123.926 148.180 132.771 1.00 21.50 119 VAL F C 1
ATOM 8790 O O . VAL F 3 119 ? 123.013 147.354 132.706 1.00 21.50 119 VAL F O 1
ATOM 8794 N N . GLY F 3 120 ? 125.070 148.036 132.111 1.00 21.09 120 GLY F N 1
ATOM 8795 C CA . GLY F 3 120 ? 125.289 146.901 131.239 1.00 21.09 120 GLY F CA 1
ATOM 8796 C C . GLY F 3 120 ? 126.417 146.002 131.693 1.00 21.09 120 GLY F C 1
ATOM 8797 O O . GLY F 3 120 ? 126.960 146.176 132.788 1.00 21.09 120 GLY F O 1
ATOM 8798 N N . ILE F 3 121 ? 126.777 145.032 130.849 1.00 20.83 121 ILE F N 1
ATOM 8799 C CA . ILE F 3 121 ? 127.841 144.089 131.184 1.00 20.83 121 ILE F CA 1
ATOM 8800 C C . ILE F 3 121 ? 129.171 144.811 131.355 1.00 20.83 121 ILE F C 1
ATOM 8801 O O . ILE F 3 121 ? 130.006 144.413 132.176 1.00 20.83 121 ILE F O 1
ATOM 8806 N N . SER F 3 122 ? 129.388 145.882 130.596 1.00 21.82 122 SER F N 1
ATOM 8807 C CA . SER F 3 122 ? 130.629 146.642 130.634 1.00 21.82 122 SER F CA 1
ATOM 8808 C C . SER F 3 122 ? 130.595 147.788 131.642 1.00 21.82 122 SER F C 1
ATOM 8809 O O . SER F 3 122 ? 131.370 148.741 131.507 1.00 21.82 122 SER F O 1
ATOM 8812 N N . THR F 3 123 ? 129.726 147.718 132.646 1.00 20.29 123 THR F N 1
ATOM 8813 C CA . THR F 3 123 ? 129.510 148.816 133.577 1.00 20.29 123 THR F CA 1
ATOM 8814 C C . THR F 3 123 ? 130.023 148.459 134.967 1.00 20.29 123 THR F C 1
ATOM 8815 O O . THR F 3 123 ? 129.768 147.362 135.473 1.00 20.29 123 THR F O 1
ATOM 8819 N N . GLU F 3 124 ? 130.745 149.394 135.577 1.00 19.51 124 GLU F N 1
ATOM 8820 C CA . GLU F 3 124 ? 131.137 149.312 136.975 1.00 19.51 124 GLU F CA 1
ATOM 8821 C C . GLU F 3 124 ? 130.170 150.136 137.819 1.00 19.51 124 GLU F C 1
ATOM 8822 O O . GLU F 3 124 ? 129.584 151.112 137.343 1.00 19.51 124 GLU F O 1
ATOM 8828 N N . ILE F 3 125 ? 129.984 149.724 139.071 1.00 19.07 125 ILE F N 1
ATOM 8829 C CA . ILE F 3 125 ? 129.015 150.344 139.967 1.00 19.07 125 ILE F CA 1
ATOM 8830 C C . ILE F 3 125 ? 129.731 150.847 141.213 1.00 19.07 125 ILE F C 1
ATOM 8831 O O . ILE F 3 125 ? 130.550 150.130 141.799 1.00 19.07 125 ILE F O 1
ATOM 8836 N N . SER F 3 126 ? 129.426 152.082 141.606 1.00 18.78 126 SER F N 1
ATOM 8837 C CA . SER F 3 126 ? 129.855 152.652 142.877 1.00 18.78 126 SER F CA 1
ATOM 8838 C C . SER F 3 126 ? 128.612 153.064 143.654 1.00 18.78 126 SER F C 1
ATOM 8839 O O . SER F 3 126 ? 127.803 153.856 143.159 1.00 18.78 126 SER F O 1
ATOM 8842 N N . ALA F 3 127 ? 128.465 152.537 144.867 1.00 18.62 127 ALA F N 1
ATOM 8843 C CA . ALA F 3 127 ? 127.286 152.812 145.682 1.00 18.62 127 ALA F CA 1
ATOM 8844 C C . ALA F 3 127 ? 127.482 154.137 146.406 1.00 18.62 127 ALA F C 1
ATOM 8845 O O . ALA F 3 127 ? 128.308 154.241 147.319 1.00 18.62 127 ALA F O 1
ATOM 8847 N N . GLY F 3 128 ? 126.728 155.151 145.997 1.00 17.86 128 GLY F N 1
ATOM 8848 C CA . GLY F 3 128 ? 126.781 156.460 146.608 1.00 17.86 128 GLY F CA 1
ATOM 8849 C C . GLY F 3 128 ? 125.714 156.732 147.643 1.00 17.86 128 GLY F C 1
ATOM 8850 O O . GLY F 3 128 ? 125.579 157.883 148.077 1.00 17.86 128 GLY F O 1
ATOM 8851 N N . GLU F 3 129 ? 124.948 155.721 148.049 1.00 19.12 129 GLU F N 1
ATOM 8852 C CA . GLU F 3 129 ? 123.882 155.930 149.019 1.00 19.12 129 GLU F CA 1
ATOM 8853 C C . GLU F 3 129 ? 124.456 156.403 150.347 1.00 19.12 129 GLU F C 1
ATOM 8854 O O . GLU F 3 129 ? 125.431 155.841 150.854 1.00 19.12 129 GLU F O 1
ATOM 8860 N N . GLY F 3 130 ? 123.850 157.447 150.906 1.00 17.33 130 GLY F N 1
ATOM 8861 C CA . GLY F 3 130 ? 124.287 158.001 152.167 1.00 17.33 130 GLY F CA 1
ATOM 8862 C C . GLY F 3 130 ? 125.466 158.945 152.091 1.00 17.33 130 GLY F C 1
ATOM 8863 O O . GLY F 3 130 ? 125.917 159.423 153.139 1.00 17.33 130 GLY F O 1
ATOM 8864 N N . LYS F 3 131 ? 125.981 159.234 150.899 1.00 15.99 131 LYS F N 1
ATOM 8865 C CA . LYS F 3 131 ? 127.132 160.109 150.734 1.00 15.99 131 LYS F CA 1
ATOM 8866 C C . LYS F 3 131 ? 126.772 161.303 149.859 1.00 15.99 131 LYS F C 1
ATOM 8867 O O . LYS F 3 131 ? 125.848 161.243 149.043 1.00 15.99 131 LYS F O 1
ATOM 8873 N N . ILE F 3 132 ? 127.515 162.392 150.042 1.00 14.75 132 ILE F N 1
ATOM 8874 C CA . ILE F 3 132 ? 127.340 163.622 149.277 1.00 14.75 132 ILE F CA 1
ATOM 8875 C C . ILE F 3 132 ? 128.395 163.664 148.182 1.00 14.75 132 ILE F C 1
ATOM 8876 O O . ILE F 3 132 ? 129.561 163.325 148.412 1.00 14.75 132 ILE F O 1
ATOM 8881 N N . TYR F 3 133 ? 127.991 164.067 146.981 1.00 14.59 133 TYR F N 1
ATOM 8882 C CA . TYR F 3 133 ? 128.892 164.128 145.840 1.00 14.59 133 TYR F CA 1
ATOM 8883 C C . TYR F 3 133 ? 128.967 165.556 145.325 1.00 14.59 133 TYR F C 1
ATOM 8884 O O . TYR F 3 133 ? 127.933 166.185 145.077 1.00 14.59 133 TYR F O 1
ATOM 8893 N N . THR F 3 134 ? 130.187 166.065 145.170 1.00 14.42 134 THR F N 1
ATOM 8894 C CA . THR F 3 134 ? 130.398 167.410 144.656 1.00 14.42 134 THR F CA 1
ATOM 8895 C C . THR F 3 134 ? 131.384 167.366 143.498 1.00 14.42 134 THR F C 1
ATOM 8896 O O . THR F 3 134 ? 132.117 166.393 143.312 1.00 14.42 134 THR F O 1
ATOM 8900 N N . ALA F 3 135 ? 131.371 168.428 142.700 1.00 15.28 135 ALA F N 1
ATOM 8901 C CA . ALA F 3 135 ? 132.400 168.607 141.691 1.00 15.28 135 ALA F CA 1
ATOM 8902 C C . ALA F 3 135 ? 133.745 168.864 142.358 1.00 15.28 135 ALA F C 1
ATOM 8903 O O . ALA F 3 135 ? 133.820 169.386 143.474 1.00 15.28 135 ALA F O 1
ATOM 8905 N N . GLY F 3 136 ? 134.815 168.476 141.670 1.00 16.10 136 GLY F N 1
ATOM 8906 C CA . GLY F 3 136 ? 136.142 168.746 142.191 1.00 16.10 136 GLY F CA 1
ATOM 8907 C C . GLY F 3 136 ? 136.406 170.239 142.265 1.00 16.10 136 GLY F C 1
ATOM 8908 O O . GLY F 3 136 ? 135.962 171.013 141.414 1.00 16.10 136 GLY F O 1
ATOM 8909 N N . GLY F 3 137 ? 137.134 170.645 143.302 1.00 16.74 137 GLY F N 1
ATOM 8910 C CA . GLY F 3 137 ? 137.423 172.048 143.488 1.00 16.74 137 GLY F CA 1
ATOM 8911 C C . GLY F 3 137 ? 138.516 172.554 142.567 1.00 16.74 137 GLY F C 1
ATOM 8912 O O . GLY F 3 137 ? 139.342 171.800 142.056 1.00 16.74 137 GLY F O 1
ATOM 8913 N N . LEU F 3 138 ? 138.509 173.867 142.358 1.00 18.55 138 LEU F N 1
ATOM 8914 C CA . LEU F 3 138 ? 139.527 174.552 141.575 1.00 18.55 138 LEU F CA 1
ATOM 8915 C C . LEU F 3 138 ? 140.259 175.539 142.469 1.00 18.55 138 LEU F C 1
ATOM 8916 O O . LEU F 3 138 ? 139.626 176.342 143.162 1.00 18.55 138 LEU F O 1
ATOM 8921 N N . ASP F 3 139 ? 141.586 175.478 142.451 1.00 20.74 139 ASP F N 1
ATOM 8922 C CA . ASP F 3 139 ? 142.430 176.413 143.185 1.00 20.74 139 ASP F CA 1
ATOM 8923 C C . ASP F 3 139 ? 143.190 177.242 142.157 1.00 20.74 139 ASP F C 1
ATOM 8924 O O . ASP F 3 139 ? 144.101 176.736 141.495 1.00 20.74 139 ASP F O 1
ATOM 8929 N N . THR F 3 140 ? 142.817 178.513 142.029 1.00 21.45 140 THR F N 1
ATOM 8930 C CA . THR F 3 140 ? 143.335 179.372 140.974 1.00 21.45 140 THR F CA 1
ATOM 8931 C C . THR F 3 140 ? 144.474 180.274 141.429 1.00 21.45 140 THR F C 1
ATOM 8932 O O . THR F 3 140 ? 144.960 181.080 140.630 1.00 21.45 140 THR F O 1
ATOM 8936 N N . HIS F 3 141 ? 144.912 180.166 142.683 1.00 21.45 141 HIS F N 1
ATOM 8937 C CA . HIS F 3 141 ? 146.048 180.933 143.196 1.00 21.45 141 HIS F CA 1
ATOM 8938 C C . HIS F 3 141 ? 146.980 179.937 143.880 1.00 21.45 141 HIS F C 1
ATOM 8939 O O . HIS F 3 141 ? 146.887 179.714 145.089 1.00 21.45 141 HIS F O 1
ATOM 8946 N N . VAL F 3 142 ? 147.875 179.337 143.101 1.00 18.88 142 VAL F N 1
ATOM 8947 C CA . VAL F 3 142 ? 148.804 178.329 143.596 1.00 18.88 142 VAL F CA 1
ATOM 8948 C C . VAL F 3 142 ? 150.212 178.720 143.175 1.00 18.88 142 VAL F C 1
ATOM 8949 O O . VAL F 3 142 ? 150.464 178.962 141.990 1.00 18.88 142 VAL F O 1
ATOM 8953 N N . HIS F 3 143 ? 151.122 178.794 144.141 1.00 19.34 143 HIS F N 1
ATOM 8954 C CA . HIS F 3 143 ? 152.537 178.923 143.827 1.00 19.34 143 HIS F CA 1
ATOM 8955 C C . HIS F 3 143 ? 153.119 177.538 143.568 1.00 19.34 143 HIS F C 1
ATOM 8956 O O . HIS F 3 143 ? 152.970 176.628 144.390 1.00 19.34 143 HIS F O 1
ATOM 8963 N N . TRP F 3 144 ? 153.774 177.380 142.418 1.00 17.11 144 TRP F N 1
ATOM 8964 C CA . TRP F 3 144 ? 154.292 176.088 141.966 1.00 17.11 144 TRP F CA 1
ATOM 8965 C C . TRP F 3 144 ? 155.648 175.860 142.632 1.00 17.11 144 TRP F C 1
ATOM 8966 O O . TRP F 3 144 ? 156.714 176.044 142.040 1.00 17.11 144 TRP F O 1
ATOM 8977 N N . LEU F 3 145 ? 155.599 175.447 143.899 1.00 18.39 145 LEU F N 1
ATOM 8978 C CA . LEU F 3 145 ? 156.783 175.392 144.750 1.00 18.39 145 LEU F CA 1
ATOM 8979 C C . LEU F 3 145 ? 157.296 173.980 144.997 1.00 18.39 145 LEU F C 1
ATOM 8980 O O . LEU F 3 145 ? 158.489 173.723 144.805 1.00 18.39 145 LEU F O 1
ATOM 8985 N N . GLU F 3 146 ? 156.443 173.054 145.428 1.00 18.15 146 GLU F N 1
ATOM 8986 C CA . GLU F 3 146 ? 156.868 171.677 145.642 1.00 18.15 146 GLU F CA 1
ATOM 8987 C C . GLU F 3 146 ? 155.783 170.717 145.177 1.00 18.15 146 GLU F C 1
ATOM 8988 O O . GLU F 3 146 ? 154.591 171.043 145.240 1.00 18.15 146 GLU F O 1
ATOM 8994 N N . PRO F 3 147 ? 156.168 169.533 144.689 1.00 17.01 147 PRO F N 1
ATOM 8995 C CA . PRO F 3 147 ? 155.168 168.599 144.140 1.00 17.01 147 PRO F CA 1
ATOM 8996 C C . PRO F 3 147 ? 154.154 168.089 145.152 1.00 17.01 147 PRO F C 1
ATOM 8997 O O . PRO F 3 147 ? 153.004 167.826 144.774 1.00 17.01 147 PRO F O 1
ATOM 9001 N N . GLU F 3 148 ? 154.529 167.943 146.425 1.00 18.04 148 GLU F N 1
ATOM 9002 C CA . GLU F 3 148 ? 153.609 167.354 147.395 1.00 18.04 148 GLU F CA 1
ATOM 9003 C C . GLU F 3 148 ? 152.379 168.213 147.660 1.00 18.04 148 GLU F C 1
ATOM 9004 O O . GLU F 3 148 ? 151.529 167.805 148.458 1.00 18.04 148 GLU F O 1
ATOM 9010 N N . ILE F 3 149 ? 152.255 169.381 147.025 1.00 16.28 149 ILE F N 1
ATOM 9011 C CA . ILE F 3 149 ? 150.997 170.111 147.085 1.00 16.28 149 ILE F CA 1
ATOM 9012 C C . ILE F 3 149 ? 149.886 169.362 146.361 1.00 16.28 149 ILE F C 1
ATOM 9013 O O . ILE F 3 149 ? 148.708 169.555 146.682 1.00 16.28 149 ILE F O 1
ATOM 9018 N N . VAL F 3 150 ? 150.224 168.519 145.387 1.00 15.28 150 VAL F N 1
ATOM 9019 C CA . VAL F 3 150 ? 149.213 167.778 144.634 1.00 15.28 150 VAL F CA 1
ATOM 9020 C C . VAL F 3 150 ? 148.478 166.798 145.548 1.00 15.28 150 VAL F C 1
ATOM 9021 O O . VAL F 3 150 ? 147.240 166.833 145.587 1.00 15.28 150 VAL F O 1
ATOM 9025 N N . PRO F 3 151 ? 149.156 165.913 146.295 1.00 14.75 151 PRO F N 1
ATOM 9026 C CA . PRO F 3 151 ? 148.404 165.047 147.220 1.00 14.75 151 PRO F CA 1
ATOM 9027 C C . PRO F 3 151 ? 147.646 165.815 148.290 1.00 14.75 151 PRO F C 1
ATOM 9028 O O . PRO F 3 151 ? 146.560 165.383 148.694 1.00 14.75 151 PRO F O 1
ATOM 9032 N N . VAL F 3 152 ? 148.185 166.940 148.763 1.00 15.05 152 VAL F N 1
ATOM 9033 C CA . VAL F 3 152 ? 147.476 167.743 149.755 1.00 15.05 152 VAL F CA 1
ATOM 9034 C C . VAL F 3 152 ? 146.205 168.332 149.153 1.00 15.05 152 VAL F C 1
ATOM 9035 O O . VAL F 3 152 ? 145.126 168.266 149.753 1.00 15.05 152 VAL F O 1
ATOM 9039 N N . ALA F 3 153 ? 146.312 168.898 147.948 1.00 14.73 153 ALA F N 1
ATOM 9040 C CA . ALA F 3 153 ? 145.149 169.496 147.300 1.00 14.73 153 ALA F CA 1
ATOM 9041 C C . ALA F 3 153 ? 144.048 168.467 147.087 1.00 14.73 153 ALA F C 1
ATOM 9042 O O . ALA F 3 153 ? 142.870 168.746 147.338 1.00 14.73 153 ALA F O 1
ATOM 9044 N N . LEU F 3 154 ? 144.415 167.266 146.634 1.00 14.96 154 LEU F N 1
ATOM 9045 C CA . LEU F 3 154 ? 143.431 166.198 146.498 1.00 14.96 154 LEU F CA 1
ATOM 9046 C C . LEU F 3 154 ? 142.837 165.830 147.851 1.00 14.96 154 LEU F C 1
ATOM 9047 O O . LEU F 3 154 ? 141.650 165.497 147.946 1.00 14.96 154 LEU F O 1
ATOM 9052 N N . ASP F 3 155 ? 143.646 165.886 148.913 1.00 16.03 155 ASP F N 1
ATOM 9053 C CA . ASP F 3 155 ? 143.126 165.649 150.254 1.00 16.03 155 ASP F CA 1
ATOM 9054 C C . ASP F 3 155 ? 142.164 166.742 150.698 1.00 16.03 155 ASP F C 1
ATOM 9055 O O . ASP F 3 155 ? 141.422 166.540 151.663 1.00 16.03 155 ASP F O 1
ATOM 9060 N N . GLY F 3 156 ? 142.168 167.890 150.027 1.00 15.89 156 GLY F N 1
ATOM 9061 C CA . GLY F 3 156 ? 141.214 168.950 150.270 1.00 15.89 156 GLY F CA 1
ATOM 9062 C C . GLY F 3 156 ? 140.073 169.023 149.280 1.00 15.89 156 GLY F C 1
ATOM 9063 O O . GLY F 3 156 ? 139.299 169.986 149.323 1.00 15.89 156 GLY F O 1
ATOM 9064 N N . GLY F 3 157 ? 139.936 168.039 148.393 1.00 15.87 157 GLY F N 1
ATOM 9065 C CA . GLY F 3 157 ? 138.889 168.063 147.391 1.00 15.87 157 GLY F CA 1
ATOM 9066 C C . GLY F 3 157 ? 139.184 168.903 146.170 1.00 15.87 157 GLY F C 1
ATOM 9067 O O . GLY F 3 157 ? 138.250 169.284 145.458 1.00 15.87 157 GLY F O 1
ATOM 9068 N N . ILE F 3 158 ? 140.451 169.201 145.900 1.00 16.38 158 ILE F N 1
ATOM 9069 C CA . ILE F 3 158 ? 140.849 170.035 144.771 1.00 16.38 158 ILE F CA 1
ATOM 9070 C C . ILE F 3 158 ? 141.383 169.128 143.671 1.00 16.38 158 ILE F C 1
ATOM 9071 O O . ILE F 3 158 ? 142.299 168.331 143.904 1.00 16.38 158 ILE F O 1
ATOM 9076 N N . THR F 3 159 ? 140.813 169.248 142.470 1.00 17.23 159 THR F N 1
ATOM 9077 C CA . THR F 3 159 ? 141.232 168.449 141.326 1.00 17.23 159 THR F CA 1
ATOM 9078 C C . THR F 3 159 ? 141.931 169.256 140.241 1.00 17.23 159 THR F C 1
ATOM 9079 O O . THR F 3 159 ? 142.502 168.660 139.319 1.00 17.23 159 THR F O 1
ATOM 9083 N N . THR F 3 160 ? 141.908 170.584 140.324 1.00 16.65 160 THR F N 1
ATOM 9084 C CA . THR F 3 160 ? 142.502 171.434 139.305 1.00 16.65 160 THR F CA 1
ATOM 9085 C C . THR F 3 160 ? 143.192 172.617 139.966 1.00 16.65 160 THR F C 1
ATOM 9086 O O . THR F 3 160 ? 142.650 173.223 140.894 1.00 16.65 160 THR F O 1
ATOM 9090 N N . VAL F 3 161 ? 144.386 172.939 139.480 1.00 16.25 161 VAL F N 1
ATOM 9091 C CA . VAL F 3 161 ? 145.141 174.099 139.931 1.00 16.25 161 VAL F CA 1
ATOM 9092 C C . VAL F 3 161 ? 145.472 174.972 138.728 1.00 16.25 161 VAL F C 1
ATOM 9093 O O . VAL F 3 161 ? 145.818 174.469 137.652 1.00 16.25 161 VAL F O 1
ATOM 9097 N N . ILE F 3 162 ? 145.330 176.279 138.904 1.00 18.56 162 ILE F N 1
ATOM 9098 C CA . ILE F 3 162 ? 145.875 177.268 137.985 1.00 18.56 162 ILE F CA 1
ATOM 9099 C C . ILE F 3 162 ? 147.023 177.935 138.730 1.00 18.56 162 ILE F C 1
ATOM 9100 O O . ILE F 3 162 ? 146.812 178.837 139.549 1.00 18.56 162 ILE F O 1
ATOM 9105 N N . ALA F 3 163 ? 148.239 177.485 138.454 1.00 17.73 163 ALA F N 1
ATOM 9106 C CA . ALA F 3 163 ? 149.417 177.815 139.238 1.00 17.73 163 ALA F CA 1
ATOM 9107 C C . ALA F 3 163 ? 150.409 178.612 138.398 1.00 17.73 163 ALA F C 1
ATOM 9108 O O . ALA F 3 163 ? 150.153 178.959 137.244 1.00 17.73 163 ALA F O 1
ATOM 9110 N N . GLY F 3 164 ? 151.551 178.908 139.008 1.00 17.72 164 GLY F N 1
ATOM 9111 C CA . GLY F 3 164 ? 152.642 179.582 138.337 1.00 17.72 164 GLY F CA 1
ATOM 9112 C C . GLY F 3 164 ? 153.894 179.549 139.185 1.00 17.72 164 GLY F C 1
ATOM 9113 O O . GLY F 3 164 ? 153.840 179.837 140.384 1.00 17.72 164 GLY F O 1
ATOM 9114 N N . GLY F 3 165 ? 155.021 179.186 138.595 1.00 17.00 165 GLY F N 1
ATOM 9115 C CA . GLY F 3 165 ? 156.256 179.144 139.348 1.00 17.00 165 GLY F CA 1
ATOM 9116 C C . GLY F 3 165 ? 157.285 178.245 138.699 1.00 17.00 165 GLY F C 1
ATOM 9117 O O . GLY F 3 165 ? 157.087 177.707 137.610 1.00 17.00 165 GLY F O 1
ATOM 9118 N N . THR F 3 166 ? 158.404 178.096 139.413 1.00 18.12 166 THR F N 1
ATOM 9119 C CA . THR F 3 166 ? 159.579 177.396 138.910 1.00 18.12 166 THR F CA 1
ATOM 9120 C C . THR F 3 166 ? 160.129 176.382 139.905 1.00 18.12 166 THR F C 1
ATOM 9121 O O . THR F 3 166 ? 161.220 175.844 139.681 1.00 18.12 166 THR F O 1
ATOM 9125 N N . GLY F 3 167 ? 159.415 176.107 140.991 1.00 18.86 167 GLY F N 1
ATOM 9126 C CA . GLY F 3 167 ? 159.966 175.315 142.070 1.00 18.86 167 GLY F CA 1
ATOM 9127 C C . GLY F 3 167 ? 160.315 176.189 143.255 1.00 18.86 167 GLY F C 1
ATOM 9128 O O . GLY F 3 167 ? 159.696 177.237 143.452 1.00 18.86 167 GLY F O 1
ATOM 9129 N N . MET F 3 168 ? 161.307 175.789 144.044 1.00 20.00 168 MET F N 1
ATOM 9130 C CA . MET F 3 168 ? 161.671 176.539 145.246 1.00 20.00 168 MET F CA 1
ATOM 9131 C C . MET F 3 168 ? 162.659 177.662 144.942 1.00 20.00 168 MET F C 1
ATOM 9132 O O . MET F 3 168 ? 163.720 177.773 145.554 1.00 20.00 168 MET F O 1
ATOM 9137 N N . ASN F 3 169 ? 162.304 178.509 143.982 1.00 19.52 169 ASN F N 1
ATOM 9138 C CA . ASN F 3 169 ? 163.028 179.739 143.708 1.00 19.52 169 ASN F CA 1
ATOM 9139 C C . ASN F 3 169 ? 162.296 180.913 144.349 1.00 19.52 169 ASN F C 1
ATOM 9140 O O . ASN F 3 169 ? 161.079 180.876 144.542 1.00 19.52 169 ASN F O 1
ATOM 9145 N N . ASP F 3 170 ? 163.057 181.960 144.677 1.00 21.19 170 ASP F N 1
ATOM 9146 C CA . ASP F 3 170 ? 162.490 183.099 145.394 1.00 21.19 170 ASP F CA 1
ATOM 9147 C C . ASP F 3 170 ? 161.411 183.798 144.576 1.00 21.19 170 ASP F C 1
ATOM 9148 O O . ASP F 3 170 ? 160.407 184.267 145.129 1.00 21.19 170 ASP F O 1
ATOM 9153 N N . GLY F 3 171 ? 161.599 183.882 143.257 1.00 20.01 171 GLY F N 1
ATOM 9154 C CA . GLY F 3 171 ? 160.556 184.432 142.406 1.00 20.01 171 GLY F CA 1
ATOM 9155 C C . GLY F 3 171 ? 159.250 183.670 142.522 1.00 20.01 171 GLY F C 1
ATOM 9156 O O . GLY F 3 171 ? 158.171 184.265 142.533 1.00 20.01 171 GLY F O 1
ATOM 9157 N N . THR F 3 172 ? 159.332 182.340 142.613 1.00 18.79 172 THR F N 1
ATOM 9158 C CA . THR F 3 172 ? 158.134 181.538 142.834 1.00 18.79 172 THR F CA 1
ATOM 9159 C C . THR F 3 172 ? 157.645 181.648 144.273 1.00 18.79 172 THR F C 1
ATOM 9160 O O . THR F 3 172 ? 156.435 181.615 144.520 1.00 18.79 172 THR F O 1
ATOM 9164 N N . LYS F 3 173 ? 158.565 181.789 145.231 1.00 19.58 173 LYS F N 1
ATOM 9165 C CA . LYS F 3 173 ? 158.159 181.978 146.619 1.00 19.58 173 LYS F CA 1
ATOM 9166 C C . LYS F 3 173 ? 157.347 183.255 146.793 1.00 19.58 173 LYS F C 1
ATOM 9167 O O . LYS F 3 173 ? 156.489 183.330 147.678 1.00 19.58 173 LYS F O 1
ATOM 9173 N N . ALA F 3 174 ? 157.600 184.262 145.959 1.00 20.26 174 ALA F N 1
ATOM 9174 C CA . ALA F 3 174 ? 156.897 185.536 146.037 1.00 20.26 174 ALA F CA 1
ATOM 9175 C C . ALA F 3 174 ? 155.688 185.621 145.113 1.00 20.26 174 ALA F C 1
ATOM 9176 O O . ALA F 3 174 ? 154.652 186.160 145.512 1.00 20.26 174 ALA F O 1
ATOM 9178 N N . THR F 3 175 ? 155.791 185.104 143.888 1.00 19.58 175 THR F N 1
ATOM 9179 C CA . THR F 3 175 ? 154.782 185.316 142.8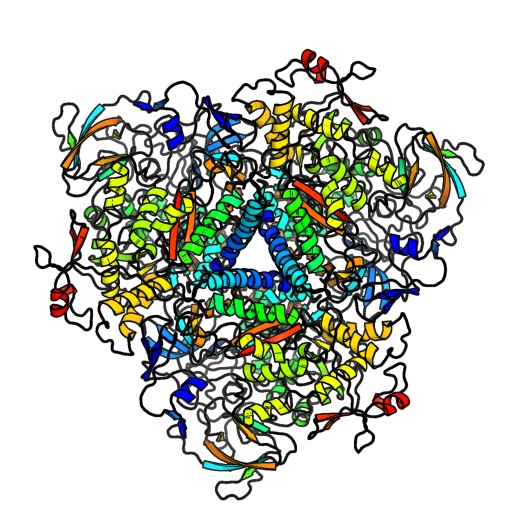58 1.00 19.58 175 THR F CA 1
ATOM 9180 C C . THR F 3 175 ? 154.417 183.999 142.188 1.00 19.58 175 THR F C 1
ATOM 9181 O O . THR F 3 175 ? 155.209 183.053 142.168 1.00 19.58 175 THR F O 1
ATOM 9185 N N . THR F 3 176 ? 153.204 183.950 141.633 1.00 19.76 176 THR F N 1
ATOM 9186 C CA . THR F 3 176 ? 152.758 182.808 140.828 1.00 19.76 176 THR F CA 1
ATOM 9187 C C . THR F 3 176 ? 153.064 183.080 139.355 1.00 19.76 176 THR F C 1
ATOM 9188 O O . THR F 3 176 ? 152.183 183.335 138.532 1.00 19.76 176 THR F O 1
ATOM 9192 N N . VAL F 3 177 ? 154.351 183.016 139.030 1.00 18.59 177 VAL F N 1
ATOM 9193 C CA . VAL F 3 177 ? 154.837 183.367 137.702 1.00 18.59 177 VAL F CA 1
ATOM 9194 C C . VAL F 3 177 ? 155.747 182.254 137.202 1.00 18.59 177 VAL F C 1
ATOM 9195 O O . VAL F 3 177 ? 156.761 181.943 137.838 1.00 18.59 177 VAL F O 1
ATOM 9199 N N . SER F 3 178 ? 155.382 181.656 136.069 1.00 17.97 178 SER F N 1
ATOM 9200 C CA . SER F 3 178 ? 156.276 180.779 135.326 1.00 17.97 178 SER F CA 1
ATOM 9201 C C . SER F 3 178 ? 156.870 181.584 134.178 1.00 17.97 178 SER F C 1
ATOM 9202 O O . SER F 3 178 ? 156.271 181.659 133.097 1.00 17.97 178 SER F O 1
ATOM 9205 N N . PRO F 3 179 ? 158.038 182.202 134.371 1.00 17.60 179 PRO F N 1
ATOM 9206 C CA . PRO F 3 179 ? 158.551 183.162 133.382 1.00 17.60 179 PRO F CA 1
ATOM 9207 C C . PRO F 3 179 ? 159.114 182.457 132.157 1.00 17.60 179 PRO F C 1
ATOM 9208 O O . PRO F 3 179 ? 160.086 181.705 132.248 1.00 17.60 179 PRO F O 1
ATOM 9212 N N . GLY F 3 180 ? 158.496 182.706 131.009 1.00 17.77 180 GLY F N 1
ATOM 9213 C CA . GLY F 3 180 ? 159.072 182.352 129.732 1.00 17.77 180 GLY F CA 1
ATOM 9214 C C . GLY F 3 180 ? 158.805 180.925 129.291 1.00 17.77 180 GLY F C 1
ATOM 9215 O O . GLY F 3 180 ? 158.217 180.101 130.000 1.00 17.77 180 GLY F O 1
ATOM 9216 N N . LYS F 3 181 ? 159.273 180.646 128.071 1.00 19.31 181 LYS F N 1
ATOM 9217 C CA . LYS F 3 181 ? 159.042 179.350 127.445 1.00 19.31 181 LYS F CA 1
ATOM 9218 C C . LYS F 3 181 ? 159.662 178.220 128.252 1.00 19.31 181 LYS F C 1
ATOM 9219 O O . LYS F 3 181 ? 159.033 177.174 128.442 1.00 19.31 181 LYS F O 1
ATOM 9225 N N . PHE F 3 182 ? 160.895 178.407 128.730 1.00 17.47 182 PHE F N 1
ATOM 9226 C CA . PHE F 3 182 ? 161.570 177.337 129.458 1.00 17.47 182 PHE F CA 1
ATOM 9227 C C . PHE F 3 182 ? 160.780 176.930 130.692 1.00 17.47 182 PHE F C 1
ATOM 9228 O O . PHE F 3 182 ? 160.549 175.741 130.930 1.00 17.47 182 PHE F O 1
ATOM 9236 N N . TRP F 3 183 ? 160.350 177.906 131.489 1.00 16.75 183 TRP F N 1
ATOM 9237 C CA . TRP F 3 183 ? 159.688 177.569 132.741 1.00 16.75 183 TRP F CA 1
ATOM 9238 C C . TRP F 3 183 ? 158.248 177.122 132.530 1.00 16.75 183 TRP F C 1
ATOM 9239 O O . TRP F 3 183 ? 157.762 176.266 133.277 1.00 16.75 183 TRP F O 1
ATOM 9250 N N . VAL F 3 184 ? 157.560 177.649 131.513 1.00 16.66 184 VAL F N 1
ATOM 9251 C CA . VAL F 3 184 ? 156.241 177.115 131.178 1.00 16.66 184 VAL F CA 1
ATOM 9252 C C . VAL F 3 184 ? 156.354 175.657 130.742 1.00 16.66 184 VAL F C 1
ATOM 9253 O O . VAL F 3 184 ? 155.567 174.798 131.168 1.00 16.66 184 VAL F O 1
ATOM 9257 N N . LYS F 3 185 ? 157.344 175.353 129.897 1.00 17.52 185 LYS F N 1
ATOM 9258 C CA . LYS F 3 185 ? 157.571 173.980 129.460 1.00 17.52 185 LYS F CA 1
ATOM 9259 C C . LYS F 3 185 ? 157.933 173.079 130.633 1.00 17.52 185 LYS F C 1
ATOM 9260 O O . LYS F 3 185 ? 157.455 171.945 130.722 1.00 17.52 185 LYS F O 1
ATOM 9266 N N . SER F 3 186 ? 158.781 173.567 131.541 1.00 16.47 186 SER F N 1
ATOM 9267 C CA . SER F 3 186 ? 159.156 172.778 132.709 1.00 16.47 186 SER F CA 1
ATOM 9268 C C . SER F 3 186 ? 157.950 172.496 133.594 1.00 16.47 186 SER F C 1
ATOM 9269 O O . SER F 3 186 ? 157.793 171.379 134.102 1.00 16.47 186 SER F O 1
ATOM 9272 N N . ALA F 3 187 ? 157.087 173.495 133.791 1.00 15.77 187 ALA F N 1
ATOM 9273 C CA . ALA F 3 187 ? 155.881 173.290 134.585 1.00 15.77 187 ALA F CA 1
ATOM 9274 C C . ALA F 3 187 ? 154.969 172.253 133.939 1.00 15.77 187 ALA F C 1
ATOM 9275 O O . ALA F 3 187 ? 154.443 171.364 134.618 1.00 15.77 187 ALA F O 1
ATOM 9277 N N . LEU F 3 188 ? 154.770 172.354 132.622 1.00 16.02 188 LEU F N 1
ATOM 9278 C CA . LEU F 3 188 ? 153.922 171.385 131.932 1.00 16.02 188 LEU F CA 1
ATOM 9279 C C . LEU F 3 188 ? 154.514 169.981 132.005 1.00 16.02 188 LEU F C 1
ATOM 9280 O O . LEU F 3 188 ? 153.790 169.002 132.223 1.00 16.02 188 LEU F O 1
ATOM 9285 N N . GLN F 3 189 ? 155.834 169.866 131.844 1.00 16.96 189 GLN F N 1
ATOM 9286 C CA . GLN F 3 189 ? 156.484 168.561 131.897 1.00 16.96 189 GLN F CA 1
ATOM 9287 C C . GLN F 3 189 ? 156.404 167.954 133.293 1.00 16.96 189 GLN F C 1
ATOM 9288 O O . GLN F 3 189 ? 156.231 166.738 133.436 1.00 16.96 189 GLN F O 1
ATOM 9294 N N . ALA F 3 190 ? 156.546 168.778 134.334 1.00 15.60 190 ALA F N 1
ATOM 9295 C CA . ALA F 3 190 ? 156.392 168.277 135.696 1.00 15.60 190 ALA F CA 1
ATOM 9296 C C . ALA F 3 190 ? 154.958 167.839 135.965 1.00 15.60 190 ALA F C 1
ATOM 9297 O O . ALA F 3 190 ? 154.728 166.772 136.545 1.00 15.60 190 ALA F O 1
ATOM 9299 N N . ALA F 3 191 ? 153.979 168.647 135.546 1.00 15.58 191 ALA F N 1
ATOM 9300 C CA . ALA F 3 191 ? 152.578 168.281 135.717 1.00 15.58 191 ALA F CA 1
ATOM 9301 C C . ALA F 3 191 ? 152.208 167.033 134.928 1.00 15.58 191 ALA F C 1
ATOM 9302 O O . ALA F 3 191 ? 151.263 166.335 135.309 1.00 15.58 191 ALA F O 1
ATOM 9304 N N . ASP F 3 192 ? 152.933 166.743 133.843 1.00 17.11 192 ASP F N 1
ATOM 9305 C CA . ASP F 3 192 ? 152.673 165.536 133.067 1.00 17.11 192 ASP F CA 1
ATOM 9306 C C . ASP F 3 192 ? 152.791 164.277 133.919 1.00 17.11 192 ASP F C 1
ATOM 9307 O O . ASP F 3 192 ? 152.183 163.251 133.594 1.00 17.11 192 ASP F O 1
ATOM 9312 N N . GLY F 3 193 ? 153.562 164.331 135.003 1.00 16.24 193 GLY F N 1
ATOM 9313 C CA . GLY F 3 193 ? 153.705 163.192 135.888 1.00 16.24 193 GLY F CA 1
ATOM 9314 C C . GLY F 3 193 ? 153.076 163.390 137.253 1.00 16.24 193 GLY F C 1
ATOM 9315 O O . GLY F 3 193 ? 153.586 162.880 138.255 1.00 16.24 193 GLY F O 1
ATOM 9316 N N . LEU F 3 194 ? 151.971 164.132 137.308 1.00 15.96 194 LEU F N 1
ATOM 9317 C CA . LEU F 3 194 ? 151.217 164.335 138.537 1.00 15.96 194 LEU F CA 1
ATOM 9318 C C . LEU F 3 194 ? 149.732 164.161 138.253 1.00 15.96 194 LEU F C 1
ATOM 9319 O O . LEU F 3 194 ? 149.256 164.461 137.155 1.00 15.96 194 LEU F O 1
ATOM 9324 N N . SER F 3 195 ? 149.001 163.674 139.257 1.00 17.08 195 SER F N 1
ATOM 9325 C CA . SER F 3 195 ? 147.580 163.356 139.099 1.00 17.08 195 SER F CA 1
ATOM 9326 C C . SER F 3 195 ? 146.741 164.558 139.525 1.00 17.08 195 SER F C 1
ATOM 9327 O O . SER F 3 195 ? 146.120 164.585 140.590 1.00 17.08 195 SER F O 1
ATOM 9330 N N . ILE F 3 196 ? 146.720 165.569 138.658 1.00 16.18 196 ILE F N 1
ATOM 9331 C CA . ILE F 3 196 ? 145.941 166.778 138.893 1.00 16.18 196 ILE F CA 1
ATOM 9332 C C . ILE F 3 196 ? 145.796 167.500 137.563 1.00 16.18 196 ILE F C 1
ATOM 9333 O O . ILE F 3 196 ? 146.674 167.421 136.700 1.00 16.18 196 ILE F O 1
ATOM 9338 N N . ASN F 3 197 ? 144.670 168.186 137.384 1.00 16.14 197 ASN F N 1
ATOM 9339 C CA . ASN F 3 197 ? 144.527 169.078 136.244 1.00 16.14 197 ASN F CA 1
ATOM 9340 C C . ASN F 3 197 ? 145.288 170.366 136.524 1.00 16.14 197 ASN F C 1
ATOM 9341 O O . ASN F 3 197 ? 145.227 170.905 137.631 1.00 16.14 197 ASN F O 1
ATOM 9346 N N . ALA F 3 198 ? 146.020 170.856 135.528 1.00 16.52 198 ALA F N 1
ATOM 9347 C CA . ALA F 3 198 ? 146.902 171.988 135.767 1.00 16.52 198 ALA F CA 1
ATOM 9348 C C . ALA F 3 198 ? 146.895 172.961 134.598 1.00 16.52 198 ALA F C 1
ATOM 9349 O O . ALA F 3 198 ? 146.903 172.558 133.433 1.00 16.52 198 ALA F O 1
ATOM 9351 N N . GLY F 3 199 ? 146.875 174.251 134.938 1.00 17.24 199 GLY F N 1
ATOM 9352 C CA . GLY F 3 199 ? 147.216 175.296 134.001 1.00 17.24 199 GLY F CA 1
ATOM 9353 C C . GLY F 3 199 ? 148.222 176.223 134.653 1.00 17.24 199 GLY F C 1
ATOM 9354 O O . GLY F 3 199 ? 148.371 176.242 135.872 1.00 17.24 199 GLY F O 1
ATOM 9355 N N . PHE F 3 200 ? 148.926 176.993 133.825 1.00 16.47 200 PHE F N 1
ATOM 9356 C CA . PHE F 3 200 ? 150.037 177.774 134.346 1.00 16.47 200 PHE F CA 1
ATOM 9357 C C . PHE F 3 200 ? 150.025 179.190 133.787 1.00 16.47 200 PHE F C 1
ATOM 9358 O O . PHE F 3 200 ? 149.583 179.434 132.662 1.00 16.47 200 PHE F O 1
ATOM 9366 N N . LEU F 3 201 ? 150.526 180.120 134.598 1.00 18.16 201 LEU F N 1
ATOM 9367 C CA . LEU F 3 201 ? 150.518 181.545 134.299 1.00 18.16 201 LEU F CA 1
ATOM 9368 C C . LEU F 3 201 ? 151.941 182.046 134.094 1.00 18.16 201 LEU F C 1
ATOM 9369 O O . LEU F 3 201 ? 152.870 181.605 134.778 1.00 18.16 201 LEU F O 1
ATOM 9374 N N . ALA F 3 202 ? 152.105 182.969 133.151 1.00 19.06 202 ALA F N 1
ATOM 9375 C CA . ALA F 3 202 ? 153.395 183.550 132.823 1.00 19.06 202 ALA F CA 1
ATOM 9376 C C . ALA F 3 202 ? 153.520 184.942 133.446 1.00 19.06 202 ALA F C 1
ATOM 9377 O O . ALA F 3 202 ? 152.673 185.377 134.232 1.00 19.06 202 ALA F O 1
ATOM 9379 N N . LYS F 3 203 ? 154.590 185.653 133.092 1.00 19.62 203 LYS F N 1
ATOM 9380 C CA . LYS F 3 203 ? 154.891 186.959 133.666 1.00 19.62 203 LYS F CA 1
ATOM 9381 C C . LYS F 3 203 ? 154.207 188.052 132.852 1.00 19.62 203 LYS F C 1
ATOM 9382 O O . LYS F 3 203 ? 154.521 188.244 131.672 1.00 19.62 203 LYS F O 1
ATOM 9388 N N . GLY F 3 204 ? 153.282 188.770 133.484 1.00 22.04 204 GLY F N 1
ATOM 9389 C CA . GLY F 3 204 ? 152.585 189.854 132.820 1.00 22.04 204 GLY F CA 1
ATOM 9390 C C . GLY F 3 204 ? 153.264 191.201 132.974 1.00 22.04 204 GLY F C 1
ATOM 9391 O O . GLY F 3 204 ? 152.717 192.108 133.607 1.00 22.04 204 GLY F O 1
ATOM 9392 N N . GLN F 3 205 ? 154.459 191.343 132.403 1.00 22.42 205 GLN F N 1
ATOM 9393 C CA . GLN F 3 205 ? 155.182 192.606 132.436 1.00 22.42 205 GLN F CA 1
ATOM 9394 C C . GLN F 3 205 ? 155.956 192.764 131.136 1.00 22.42 205 GLN F C 1
ATOM 9395 O O . GLN F 3 205 ? 156.235 191.789 130.435 1.00 22.42 205 GLN F O 1
ATOM 9401 N N . GLY F 3 206 ? 156.306 194.005 130.825 1.00 24.94 206 GLY F N 1
ATOM 9402 C CA . GLY F 3 206 ? 157.109 194.301 129.655 1.00 24.94 206 GLY F CA 1
ATOM 9403 C C . GLY F 3 206 ? 156.279 194.714 128.456 1.00 24.94 206 GLY F C 1
ATOM 9404 O O . GLY F 3 206 ? 155.094 195.044 128.550 1.00 24.94 206 GLY F O 1
ATOM 9405 N N . MET F 3 207 ? 156.936 194.688 127.298 1.00 26.34 207 MET F N 1
ATOM 9406 C CA . MET F 3 207 ? 156.301 195.073 126.048 1.00 26.34 207 MET F CA 1
ATOM 9407 C C . MET F 3 207 ? 155.468 193.917 125.496 1.00 26.34 207 MET F C 1
ATOM 9408 O O . MET F 3 207 ? 155.338 192.856 126.112 1.00 26.34 207 MET F O 1
ATOM 9413 N N . GLU F 3 208 ? 154.894 194.127 124.310 1.00 28.36 208 GLU F N 1
ATOM 9414 C CA . GLU F 3 208 ? 153.908 193.189 123.783 1.00 28.36 208 GLU F CA 1
ATOM 9415 C C . GLU F 3 208 ? 154.547 191.864 123.378 1.00 28.36 208 GLU F C 1
ATOM 9416 O O . GLU F 3 208 ? 154.029 190.793 123.708 1.00 28.36 208 GLU F O 1
ATOM 9422 N N . ASP F 3 209 ? 155.663 191.917 122.649 1.00 26.87 209 ASP F N 1
ATOM 9423 C CA . ASP F 3 209 ? 156.298 190.687 122.174 1.00 26.87 209 ASP F CA 1
ATOM 9424 C C . ASP F 3 209 ? 156.804 189.791 123.301 1.00 26.87 209 ASP F C 1
ATOM 9425 O O . ASP F 3 209 ? 156.556 188.571 123.245 1.00 26.87 209 ASP F O 1
ATOM 9430 N N . PRO F 3 210 ? 157.537 190.288 124.308 1.00 25.01 210 PRO F N 1
ATOM 9431 C CA . PRO F 3 210 ? 157.973 189.389 125.391 1.00 25.01 210 PRO F CA 1
ATOM 9432 C C . PRO F 3 210 ? 156.824 188.747 126.146 1.00 25.01 210 PRO F C 1
ATOM 9433 O O . PRO F 3 210 ? 156.953 187.600 126.590 1.00 25.01 210 PRO F O 1
ATOM 9437 N N . ILE F 3 211 ? 155.704 189.454 126.313 1.00 23.52 211 ILE F N 1
ATOM 9438 C CA . ILE F 3 211 ? 154.538 188.855 126.953 1.00 23.52 211 ILE F CA 1
ATOM 9439 C C . ILE F 3 211 ? 153.909 187.806 126.045 1.00 23.52 211 ILE F C 1
ATOM 9440 O O . ILE F 3 211 ? 153.557 186.708 126.491 1.00 23.52 211 ILE F O 1
ATOM 9445 N N . PHE F 3 212 ? 153.761 188.128 124.758 1.00 23.73 212 PHE F N 1
ATOM 9446 C CA . PHE F 3 212 ? 153.068 187.237 123.834 1.00 23.73 212 PHE F CA 1
ATOM 9447 C C . PHE F 3 212 ? 153.821 185.927 123.649 1.00 23.73 212 PHE F C 1
ATOM 9448 O O . PHE F 3 212 ? 153.202 184.861 123.538 1.00 23.73 212 PHE F O 1
ATOM 9456 N N . GLU F 3 213 ? 155.155 185.984 123.590 1.00 22.88 213 GLU F N 1
ATOM 9457 C CA . GLU F 3 213 ? 155.917 184.760 123.365 1.00 22.88 213 GLU F CA 1
ATOM 9458 C C . GLU F 3 213 ? 155.769 183.767 124.513 1.00 22.88 213 GLU F C 1
ATOM 9459 O O . GLU F 3 213 ? 155.954 182.564 124.303 1.00 22.88 213 GLU F O 1
ATOM 9465 N N . GLN F 3 214 ? 155.439 184.240 125.718 1.00 21.00 214 GLN F N 1
ATOM 9466 C CA . GLN F 3 214 ? 155.142 183.321 126.813 1.00 21.00 214 GLN F CA 1
ATOM 9467 C C . GLN F 3 214 ? 153.830 182.584 126.572 1.00 21.00 214 GLN F C 1
ATOM 9468 O O . GLN F 3 214 ? 153.722 181.385 126.852 1.00 21.00 214 GLN F O 1
ATOM 9474 N N . ILE F 3 215 ? 152.818 183.290 126.063 1.00 21.17 215 ILE F N 1
ATOM 9475 C CA . ILE F 3 215 ? 151.536 182.658 125.771 1.00 21.17 215 ILE F CA 1
ATOM 9476 C C . ILE F 3 215 ? 151.674 181.687 124.606 1.00 21.17 215 ILE F C 1
ATOM 9477 O O . ILE F 3 215 ? 151.045 180.622 124.588 1.00 21.17 215 ILE F O 1
ATOM 9482 N N . ALA F 3 216 ? 152.495 182.039 123.615 1.00 21.32 216 ALA F N 1
ATOM 9483 C CA . ALA F 3 216 ? 152.773 181.124 122.515 1.00 21.32 216 ALA F CA 1
ATOM 9484 C C . ALA F 3 216 ? 153.439 179.840 122.993 1.00 21.32 216 ALA F C 1
ATOM 9485 O O . ALA F 3 216 ? 153.341 178.813 122.313 1.00 21.32 216 ALA F O 1
ATOM 9487 N N . ALA F 3 217 ? 154.110 179.874 124.145 1.00 20.29 217 ALA F N 1
ATOM 9488 C CA . ALA F 3 217 ? 154.729 178.684 124.711 1.00 20.29 217 ALA F CA 1
ATOM 9489 C C . ALA F 3 217 ? 153.737 177.778 125.428 1.00 20.29 217 ALA F C 1
ATOM 9490 O O . ALA F 3 217 ? 154.113 176.671 125.826 1.00 20.29 217 ALA F O 1
ATOM 9492 N N . GLY F 3 218 ? 152.492 178.213 125.606 1.00 19.51 218 GLY F N 1
ATOM 9493 C CA . GLY F 3 218 ? 151.464 177.386 126.212 1.00 19.51 218 GLY F CA 1
ATOM 9494 C C . GLY F 3 218 ? 150.889 177.903 127.515 1.00 19.51 218 GLY F C 1
ATOM 9495 O O . GLY F 3 218 ? 150.039 177.220 128.102 1.00 19.51 218 GLY F O 1
ATOM 9496 N N . ALA F 3 219 ? 151.304 179.065 128.015 1.00 18.96 219 ALA F N 1
ATOM 9497 C CA . ALA F 3 219 ? 150.731 179.592 129.246 1.00 18.96 219 ALA F CA 1
ATOM 9498 C C . ALA F 3 219 ? 149.261 179.939 129.045 1.00 18.96 219 ALA F C 1
ATOM 9499 O O . ALA F 3 219 ? 148.881 180.552 128.044 1.00 18.96 219 ALA F O 1
ATOM 9501 N N . CYS F 3 220 ? 148.431 179.548 130.010 1.00 19.73 220 CYS F N 1
ATOM 9502 C CA . CYS F 3 220 ? 146.993 179.762 129.929 1.00 19.73 220 CYS F CA 1
ATOM 9503 C C . CYS F 3 220 ? 146.562 181.130 130.441 1.00 19.73 220 CYS F C 1
ATOM 9504 O O . CYS F 3 220 ? 145.371 181.451 130.373 1.00 19.73 220 CYS F O 1
ATOM 9507 N N . GLY F 3 221 ? 147.485 181.934 130.950 1.00 19.57 221 GLY F N 1
ATOM 9508 C CA . GLY F 3 221 ? 147.127 183.255 131.424 1.00 19.57 221 GLY F CA 1
ATOM 9509 C C . GLY F 3 221 ? 148.351 184.019 131.873 1.00 19.57 221 GLY F C 1
ATOM 9510 O O . GLY F 3 221 ? 149.486 183.570 131.702 1.00 19.57 221 GLY F O 1
ATOM 9511 N N . LEU F 3 222 ? 148.103 185.188 132.454 1.00 19.76 222 LEU F N 1
ATOM 9512 C CA . LEU F 3 222 ? 149.177 186.044 132.945 1.00 19.76 222 LEU F CA 1
ATOM 9513 C C . LEU F 3 222 ? 148.910 186.526 134.367 1.00 19.76 222 LEU F C 1
ATOM 9514 O O . LEU F 3 222 ? 147.773 186.822 134.731 1.00 19.76 222 LEU F O 1
ATOM 9531 N N . ILE F 3 224 ? 150.042 189.467 137.055 1.00 23.21 224 ILE F N 1
ATOM 9532 C CA . ILE F 3 224 ? 150.727 190.729 137.292 1.00 23.21 224 ILE F CA 1
ATOM 9533 C C . ILE F 3 224 ? 150.976 190.894 138.782 1.00 23.21 224 ILE F C 1
ATOM 9534 O O . ILE F 3 224 ? 150.057 191.184 139.546 1.00 23.21 224 ILE F O 1
ATOM 9539 N N . HIS F 3 225 ? 152.224 190.705 139.193 1.00 22.90 225 HIS F N 1
ATOM 9540 C CA . HIS F 3 225 ? 152.617 190.816 140.589 1.00 22.90 225 HIS F CA 1
ATOM 9541 C C . HIS F 3 225 ? 153.471 192.061 140.786 1.00 22.90 225 HIS F C 1
ATOM 9542 O O . HIS F 3 225 ? 154.317 192.385 139.947 1.00 22.90 225 HIS F O 1
ATOM 9549 N N . GLU F 3 226 ? 153.237 192.760 141.900 1.00 24.56 226 GLU F N 1
ATOM 9550 C CA . GLU F 3 226 ? 153.980 193.984 142.179 1.00 24.56 226 GLU F CA 1
ATOM 9551 C C . GLU F 3 226 ? 155.466 193.715 142.374 1.00 24.56 226 GLU F C 1
ATOM 9552 O O . GLU F 3 226 ? 156.290 194.602 142.122 1.00 24.56 226 GLU F O 1
ATOM 9558 N N . ASP F 3 227 ? 155.830 192.510 142.822 1.00 24.48 227 ASP F N 1
ATOM 9559 C CA . ASP F 3 227 ? 157.242 192.169 142.962 1.00 24.48 227 ASP F CA 1
ATOM 9560 C C . ASP F 3 227 ? 157.959 192.145 141.619 1.00 24.48 227 ASP F C 1
ATOM 9561 O O . ASP F 3 227 ? 159.188 192.265 141.582 1.00 24.48 227 ASP F O 1
ATOM 9566 N N . TRP F 3 228 ? 157.225 191.980 140.520 1.00 22.04 228 TRP F N 1
ATOM 9567 C CA . TRP F 3 228 ? 157.757 192.198 139.183 1.00 22.04 228 TRP F CA 1
ATOM 9568 C C . TRP F 3 228 ? 157.448 193.592 138.653 1.00 22.04 228 TRP F C 1
ATOM 9569 O O . TRP F 3 228 ? 157.952 193.962 137.588 1.00 22.04 228 TRP F O 1
ATOM 9580 N N . GLY F 3 229 ? 156.639 194.365 139.375 1.00 23.67 229 GLY F N 1
ATOM 9581 C CA . GLY F 3 229 ? 156.215 195.683 138.952 1.00 23.67 229 GLY F CA 1
ATOM 9582 C C . GLY F 3 229 ? 154.797 195.684 138.420 1.00 23.67 229 GLY F C 1
ATOM 9583 O O . GLY F 3 229 ? 154.564 195.337 137.259 1.00 23.67 229 GLY F O 1
ATOM 9584 N N . ALA F 3 230 ? 153.844 196.083 139.255 1.00 25.02 230 ALA F N 1
ATOM 9585 C CA . ALA F 3 230 ? 152.434 196.129 138.866 1.00 25.02 230 ALA F CA 1
ATOM 9586 C C . ALA F 3 230 ? 152.035 197.553 138.485 1.00 25.02 230 ALA F C 1
ATOM 9587 O O . ALA F 3 230 ? 151.196 198.193 139.117 1.00 25.02 230 ALA F O 1
ATOM 9589 N N . THR F 3 231 ? 152.665 198.044 137.423 1.00 26.28 231 THR F N 1
ATOM 9590 C CA . THR F 3 231 ? 152.479 199.413 136.979 1.00 26.28 231 THR F CA 1
ATOM 9591 C C . THR F 3 231 ? 151.399 199.484 135.899 1.00 26.28 231 THR F C 1
ATOM 9592 O O . THR F 3 231 ? 150.845 198.472 135.466 1.00 26.28 231 THR F O 1
ATOM 9596 N N . GLY F 3 232 ? 151.095 200.708 135.460 1.00 27.48 232 GLY F N 1
ATOM 9597 C CA . GLY F 3 232 ? 150.067 200.887 134.447 1.00 27.48 232 GLY F CA 1
ATOM 9598 C C . GLY F 3 232 ? 150.430 200.253 133.118 1.00 27.48 232 GLY F C 1
ATOM 9599 O O . GLY F 3 232 ? 149.579 199.661 132.449 1.00 27.48 232 GLY F O 1
ATOM 9600 N N . ASN F 3 233 ? 151.697 200.375 132.715 1.00 27.87 233 ASN F N 1
ATOM 9601 C CA . ASN F 3 233 ? 152.139 199.775 131.460 1.00 27.87 233 ASN F CA 1
ATOM 9602 C C . ASN F 3 233 ? 151.966 198.262 131.481 1.00 27.87 233 ASN F C 1
ATOM 9603 O O . ASN F 3 233 ? 151.496 197.670 130.502 1.00 27.87 233 ASN F O 1
ATOM 9608 N N . ALA F 3 234 ? 152.342 197.621 132.590 1.00 26.25 234 ALA F N 1
ATOM 9609 C CA . ALA F 3 234 ? 152.198 196.173 132.696 1.00 26.25 234 ALA F CA 1
ATOM 9610 C C . ALA F 3 234 ? 150.738 195.760 132.575 1.00 26.25 234 ALA F C 1
ATOM 9611 O O . ALA F 3 234 ? 150.403 194.840 131.821 1.00 26.25 234 ALA F O 1
ATOM 9613 N N . ILE F 3 235 ? 149.851 196.448 133.298 1.00 25.44 235 ILE F N 1
ATOM 9614 C CA . ILE F 3 235 ? 148.426 196.129 133.243 1.00 25.44 235 ILE F CA 1
ATOM 9615 C C . ILE F 3 235 ? 147.903 196.277 131.820 1.00 25.44 235 ILE F C 1
ATOM 9616 O O . ILE F 3 235 ? 147.267 195.366 131.273 1.00 25.44 235 ILE F O 1
ATOM 9621 N N . ASP F 3 236 ? 148.193 197.419 131.190 1.00 26.44 236 ASP F N 1
ATOM 9622 C CA . ASP F 3 236 ? 147.665 197.696 129.858 1.00 26.44 236 ASP F CA 1
ATOM 9623 C C . ASP F 3 236 ? 148.158 196.673 128.841 1.00 26.44 236 ASP F C 1
ATOM 9624 O O . ASP F 3 236 ? 147.367 196.112 128.072 1.00 26.44 236 ASP F O 1
ATOM 9629 N N . LEU F 3 237 ? 149.464 196.398 128.835 1.00 26.74 237 LEU F N 1
ATOM 9630 C CA . LEU F 3 237 ? 150.020 195.524 127.807 1.00 26.74 237 LEU F CA 1
ATOM 9631 C C . LEU F 3 237 ? 149.639 194.067 128.047 1.00 26.74 237 LEU F C 1
ATOM 9632 O O . LEU F 3 237 ? 149.354 193.332 127.092 1.00 26.74 237 LEU F O 1
ATOM 9637 N N . ALA F 3 238 ? 149.617 193.630 129.311 1.00 25.34 238 ALA F N 1
ATOM 9638 C CA . ALA F 3 238 ? 149.157 192.281 129.613 1.00 25.34 238 ALA F CA 1
ATOM 9639 C C . ALA F 3 238 ? 147.710 192.090 129.186 1.00 25.34 238 ALA F C 1
ATOM 9640 O O . ALA F 3 238 ? 147.362 191.059 128.599 1.00 25.34 238 ALA F O 1
ATOM 9642 N N . LEU F 3 239 ? 146.850 193.076 129.462 1.00 26.22 239 LEU F N 1
ATOM 9643 C CA . LEU F 3 239 ? 145.456 192.966 129.049 1.00 26.22 239 LEU F CA 1
ATOM 9644 C C . LEU F 3 239 ? 145.324 192.961 127.531 1.00 26.22 239 LEU F C 1
ATOM 9645 O O . LEU F 3 239 ? 144.496 192.227 126.980 1.00 26.22 239 LEU F O 1
ATOM 9650 N N . THR F 3 240 ? 146.126 193.772 126.836 1.00 27.50 240 THR F N 1
ATOM 9651 C CA . THR F 3 240 ? 146.089 193.779 125.376 1.00 27.50 240 THR F CA 1
ATOM 9652 C C . THR F 3 240 ? 146.467 192.414 124.810 1.00 27.50 240 THR F C 1
ATOM 9653 O O . THR F 3 240 ? 145.779 191.875 123.931 1.00 27.50 240 THR F O 1
ATOM 9657 N N . VAL F 3 241 ? 147.555 191.830 125.316 1.00 26.46 241 VAL F N 1
ATOM 9658 C CA . VAL F 3 241 ? 147.986 190.523 124.828 1.00 26.46 241 VAL F CA 1
ATOM 9659 C C . VAL F 3 241 ? 146.948 189.456 125.161 1.00 26.46 241 VAL F C 1
ATOM 9660 O O . VAL F 3 241 ? 146.667 188.570 124.346 1.00 26.46 241 VAL F O 1
ATOM 9664 N N . ALA F 3 242 ? 146.355 189.527 126.356 1.00 26.21 242 ALA F N 1
ATOM 9665 C CA . ALA F 3 242 ? 145.342 188.549 126.738 1.00 26.21 242 ALA F CA 1
ATOM 9666 C C . ALA F 3 242 ? 144.107 188.652 125.855 1.00 26.21 242 ALA F C 1
ATOM 9667 O O . ALA F 3 242 ? 143.499 187.634 125.504 1.00 26.21 242 ALA F O 1
ATOM 9669 N N . ASP F 3 243 ? 143.707 189.875 125.500 1.00 28.25 243 ASP F N 1
ATOM 9670 C CA . ASP F 3 243 ? 142.587 190.042 124.581 1.00 28.25 243 ASP F CA 1
ATOM 9671 C C . ASP F 3 243 ? 142.932 189.500 123.201 1.00 28.25 243 ASP F C 1
ATOM 9672 O O . ASP F 3 243 ? 142.070 188.946 122.509 1.00 28.25 243 ASP F O 1
ATOM 9677 N N . LYS F 3 244 ? 144.190 189.653 122.782 1.00 28.97 244 LYS F N 1
ATOM 9678 C CA . LYS F 3 244 ? 144.609 189.082 121.507 1.00 28.97 244 LYS F CA 1
ATOM 9679 C C . LYS F 3 244 ? 144.704 187.560 121.547 1.00 28.97 244 LYS F C 1
ATOM 9680 O O . LYS F 3 244 ? 144.617 186.921 120.493 1.00 28.97 244 LYS F O 1
ATOM 9686 N N . THR F 3 245 ? 144.874 186.965 122.729 1.00 26.32 245 THR F N 1
ATOM 9687 C CA . THR F 3 245 ? 145.103 185.530 122.843 1.00 26.32 245 THR F CA 1
ATOM 9688 C C . THR F 3 245 ? 144.008 184.781 123.592 1.00 26.32 245 THR F C 1
ATOM 9689 O O . THR F 3 245 ? 144.088 183.551 123.694 1.00 26.32 245 THR F O 1
ATOM 9693 N N . ASP F 3 246 ? 143.000 185.477 124.122 1.00 25.64 246 ASP F N 1
ATOM 9694 C CA . ASP F 3 246 ? 141.890 184.850 124.845 1.00 25.64 246 ASP F CA 1
ATOM 9695 C C . ASP F 3 246 ? 142.386 184.053 126.053 1.00 25.64 246 ASP F C 1
ATOM 9696 O O . ASP F 3 246 ? 142.088 182.868 126.213 1.00 25.64 246 ASP F O 1
ATOM 9701 N N . VAL F 3 247 ? 143.158 184.718 126.913 1.00 23.27 247 VAL F N 1
ATOM 9702 C CA . VAL F 3 247 ? 143.630 184.128 128.158 1.00 23.27 247 VAL F CA 1
ATOM 9703 C C . VAL F 3 247 ? 143.280 185.067 129.305 1.00 23.27 247 VAL F C 1
ATOM 9704 O O . VAL F 3 247 ? 143.045 186.261 129.116 1.00 23.27 247 VAL F O 1
ATOM 9708 N N . ALA F 3 248 ? 143.239 184.502 130.509 1.00 22.04 248 ALA F N 1
ATOM 9709 C CA . ALA F 3 248 ? 142.884 185.263 131.696 1.00 22.04 248 ALA F CA 1
ATOM 9710 C C . ALA F 3 248 ? 144.083 186.051 132.218 1.00 22.04 248 ALA F C 1
ATOM 9711 O O . ALA F 3 248 ? 145.238 185.772 131.888 1.00 22.04 248 ALA F O 1
ATOM 9713 N N . VAL F 3 249 ? 143.790 187.059 133.038 1.00 21.79 249 VAL F N 1
ATOM 9714 C CA . VAL F 3 249 ? 144.810 187.873 133.689 1.00 21.79 249 VAL F CA 1
ATOM 9715 C C . VAL F 3 249 ? 144.466 187.997 135.165 1.00 21.79 249 VAL F C 1
ATOM 9716 O O . VAL F 3 249 ? 143.353 188.404 135.517 1.00 21.79 249 VAL F O 1
ATOM 9720 N N . ALA F 3 250 ? 145.422 187.657 136.023 1.00 22.17 250 ALA F N 1
ATOM 9721 C CA . ALA F 3 250 ? 145.309 187.860 137.457 1.00 22.17 250 ALA F CA 1
ATOM 9722 C C . ALA F 3 250 ? 146.324 188.908 137.891 1.00 22.17 250 ALA F C 1
ATOM 9723 O O . ALA F 3 250 ? 147.388 189.052 137.283 1.00 22.17 250 ALA F O 1
ATOM 9725 N N . ILE F 3 251 ? 145.990 189.650 138.943 1.00 22.74 251 ILE F N 1
ATOM 9726 C CA . ILE F 3 251 ? 146.795 190.790 139.360 1.00 22.74 251 ILE F CA 1
ATOM 9727 C C . ILE F 3 251 ? 147.034 190.738 140.863 1.00 22.74 251 ILE F C 1
ATOM 9728 O O . ILE F 3 251 ? 146.142 190.377 141.639 1.00 22.74 251 ILE F O 1
ATOM 9733 N N . HIS F 3 252 ? 148.259 191.069 141.261 1.00 24.58 252 HIS F N 1
ATOM 9734 C CA . HIS F 3 252 ? 148.624 191.371 142.643 1.00 24.58 252 HIS F CA 1
ATOM 9735 C C . HIS F 3 252 ? 149.044 192.838 142.623 1.00 24.58 252 HIS F C 1
ATOM 9736 O O . HIS F 3 252 ? 150.182 193.159 142.265 1.00 24.58 252 HIS F O 1
ATOM 9743 N N . THR F 3 253 ? 148.126 193.725 143.003 1.00 25.43 253 THR F N 1
ATOM 9744 C CA . THR F 3 253 ? 148.275 195.141 142.700 1.00 25.43 253 THR F CA 1
ATOM 9745 C C . THR F 3 253 ? 149.369 195.782 143.554 1.00 25.43 253 THR F C 1
ATOM 9746 O O . THR F 3 253 ? 149.886 195.198 144.511 1.00 25.43 253 THR F O 1
ATOM 9750 N N . ASP F 3 254 ? 149.717 197.012 143.182 1.00 27.16 254 ASP F N 1
ATOM 9751 C CA . ASP F 3 254 ? 150.797 197.760 143.818 1.00 27.16 254 ASP F CA 1
ATOM 9752 C C . ASP F 3 254 ? 150.405 198.121 145.247 1.00 27.16 254 ASP F C 1
ATOM 9753 O O . ASP F 3 254 ? 149.557 198.991 145.467 1.00 27.16 254 ASP F O 1
ATOM 9758 N N . THR F 3 255 ? 151.022 197.449 146.222 1.00 28.27 255 THR F N 1
ATOM 9759 C CA . THR F 3 255 ? 150.723 197.735 147.622 1.00 28.27 255 THR F CA 1
ATOM 9760 C C . THR F 3 255 ? 151.314 199.073 148.051 1.00 28.27 255 THR F C 1
ATOM 9761 O O . THR F 3 255 ? 150.704 199.806 148.839 1.00 28.27 255 THR F O 1
ATOM 9765 N N . LEU F 3 256 ? 152.488 199.420 147.524 1.00 27.86 256 LEU F N 1
ATOM 9766 C CA . LEU F 3 256 ? 153.182 200.636 147.929 1.00 27.86 256 LEU F CA 1
ATOM 9767 C C . LEU F 3 256 ? 152.539 201.908 147.391 1.00 27.86 256 LEU F C 1
ATOM 9768 O O . LEU F 3 256 ? 152.949 202.998 147.803 1.00 27.86 256 LEU F O 1
ATOM 9773 N N . ASN F 3 257 ? 151.560 201.802 146.488 1.00 27.56 257 ASN F N 1
ATOM 9774 C CA . ASN F 3 257 ? 150.999 202.960 145.785 1.00 27.56 257 ASN F CA 1
ATOM 9775 C C . ASN F 3 257 ? 152.089 203.734 145.052 1.00 27.56 257 ASN F C 1
ATOM 9776 O O . ASN F 3 257 ? 152.009 204.955 144.899 1.00 27.56 257 ASN F O 1
ATOM 9781 N N . GLU F 3 258 ? 153.113 203.011 144.597 1.00 27.26 258 GLU F N 1
ATOM 9782 C CA . GLU F 3 258 ? 154.336 203.643 144.117 1.00 27.26 258 GLU F CA 1
ATOM 9783 C C . GLU F 3 258 ? 154.120 204.358 142.787 1.00 27.26 258 GLU F C 1
ATOM 9784 O O . GLU F 3 258 ? 154.664 205.446 142.568 1.00 27.26 258 GLU F O 1
ATOM 9790 N N . ALA F 3 259 ? 153.329 203.770 141.891 1.00 28.56 259 ALA F N 1
ATOM 9791 C CA . ALA F 3 259 ? 153.051 204.366 140.591 1.00 28.56 259 ALA F CA 1
ATOM 9792 C C . ALA F 3 259 ? 151.622 204.878 140.475 1.00 28.56 259 ALA F C 1
ATOM 9793 O O . ALA F 3 259 ? 151.180 205.211 139.371 1.00 28.56 259 ALA F O 1
ATOM 9795 N N . GLY F 3 260 ? 150.895 204.947 141.575 1.00 28.58 260 GLY F N 1
ATOM 9796 C CA . GLY F 3 260 ? 149.516 205.394 141.552 1.00 28.58 260 GLY F CA 1
ATOM 9797 C C . GLY F 3 260 ? 148.705 204.683 142.612 1.00 28.58 260 GLY F C 1
ATOM 9798 O O . GLY F 3 260 ? 149.127 203.688 143.196 1.00 28.58 260 GLY F O 1
ATOM 9799 N N . PHE F 3 261 ? 147.514 205.220 142.856 1.00 29.00 261 PHE F N 1
ATOM 9800 C CA . PHE F 3 261 ? 146.584 204.616 143.793 1.00 29.00 261 PHE F CA 1
ATOM 9801 C C . PHE F 3 261 ? 145.759 203.546 143.081 1.00 29.00 261 PHE F C 1
ATOM 9802 O O . PHE F 3 261 ? 145.987 203.224 141.912 1.00 29.00 261 PHE F O 1
ATOM 9810 N N . VAL F 3 262 ? 144.784 202.980 143.797 1.00 28.99 262 VAL F N 1
ATOM 9811 C CA . VAL F 3 262 ? 143.972 201.909 143.227 1.00 28.99 262 VAL F CA 1
ATOM 9812 C C . VAL F 3 262 ? 143.171 202.410 142.031 1.00 28.99 262 VAL F C 1
ATOM 9813 O O . VAL F 3 262 ? 142.973 201.674 141.054 1.00 28.99 262 VAL F O 1
ATOM 9817 N N . GLU F 3 263 ? 142.714 203.666 142.073 1.00 30.15 263 GLU F N 1
ATOM 9818 C CA . GLU F 3 263 ? 141.974 204.219 140.944 1.00 30.15 263 GLU F CA 1
ATOM 9819 C C . GLU F 3 263 ? 142.834 204.282 139.688 1.00 30.15 263 GLU F C 1
ATOM 9820 O O . GLU F 3 263 ? 142.322 204.105 138.578 1.00 30.15 263 GLU F O 1
ATOM 9826 N N . HIS F 3 264 ? 144.140 204.516 139.843 1.00 30.35 264 HIS F N 1
ATOM 9827 C CA . HIS F 3 264 ? 145.042 204.488 138.696 1.00 30.35 264 HIS F CA 1
ATOM 9828 C C . HIS F 3 264 ? 145.086 203.099 138.068 1.00 30.35 264 HIS F C 1
ATOM 9829 O O . HIS F 3 264 ? 145.050 202.961 136.840 1.00 30.35 264 HIS F O 1
ATOM 9836 N N . THR F 3 265 ? 145.148 202.057 138.900 1.00 29.08 265 THR F N 1
ATOM 9837 C CA . THR F 3 265 ? 145.129 200.688 138.393 1.00 29.08 265 THR F CA 1
ATOM 9838 C C . THR F 3 265 ? 143.815 200.379 137.680 1.00 29.08 265 THR F C 1
ATOM 9839 O O . THR F 3 265 ? 143.810 199.784 136.592 1.00 29.08 265 THR F O 1
ATOM 9843 N N . ILE F 3 266 ? 142.690 200.794 138.269 1.00 29.05 266 ILE F N 1
ATOM 9844 C CA . ILE F 3 266 ? 141.389 200.550 137.649 1.00 29.05 266 ILE F CA 1
ATOM 9845 C C . ILE F 3 266 ? 141.293 201.264 136.306 1.00 29.05 266 ILE F C 1
ATOM 9846 O O . ILE F 3 266 ? 140.767 200.714 135.330 1.00 29.05 266 ILE F O 1
ATOM 9851 N N . ALA F 3 267 ? 141.788 202.502 136.235 1.00 28.04 267 ALA F N 1
ATOM 9852 C CA . ALA F 3 267 ? 141.814 203.220 134.965 1.00 28.04 267 ALA F CA 1
ATOM 9853 C C . ALA F 3 267 ? 142.707 202.512 133.954 1.00 28.04 267 ALA F C 1
ATOM 9854 O O . ALA F 3 267 ? 142.398 202.477 132.757 1.00 28.04 267 ALA F O 1
ATOM 9856 N N . ALA F 3 268 ? 143.826 201.948 134.417 1.00 27.86 268 ALA F N 1
ATOM 9857 C CA . ALA F 3 268 ? 144.698 201.189 133.529 1.00 27.86 268 ALA F CA 1
ATOM 9858 C C . ALA F 3 268 ? 144.012 199.935 132.998 1.00 27.86 268 ALA F C 1
ATOM 9859 O O . ALA F 3 268 ? 144.352 199.464 131.907 1.00 27.86 268 ALA F O 1
ATOM 9861 N N . MET F 3 269 ? 143.055 199.380 133.749 1.00 28.63 269 MET F N 1
ATOM 9862 C CA . MET F 3 269 ? 142.301 198.234 133.241 1.00 28.63 269 MET F CA 1
ATOM 9863 C C . MET F 3 269 ? 141.541 198.584 131.965 1.00 28.63 269 MET F C 1
ATOM 9864 O O . MET F 3 269 ? 141.484 197.777 131.029 1.00 28.63 269 MET F O 1
ATOM 9869 N N . LYS F 3 270 ? 140.941 199.775 131.917 1.00 29.21 270 LYS F N 1
ATOM 9870 C CA . LYS F 3 270 ? 140.158 200.235 130.766 1.00 29.21 270 LYS F CA 1
ATOM 9871 C C . LYS F 3 270 ? 138.980 199.305 130.476 1.00 29.21 270 LYS F C 1
ATOM 9872 O O . LYS F 3 270 ? 138.645 199.039 129.320 1.00 29.21 270 LYS F O 1
ATOM 9878 N N . GLY F 3 271 ? 138.348 198.803 131.535 1.00 27.43 271 GLY F N 1
ATOM 9879 C CA . GLY F 3 271 ? 137.150 198.002 131.403 1.00 27.43 271 GLY F CA 1
ATOM 9880 C C . GLY F 3 271 ? 137.368 196.557 131.014 1.00 27.43 271 GLY F C 1
ATOM 9881 O O . GLY F 3 271 ? 136.384 195.821 130.862 1.00 27.43 271 GLY F O 1
ATOM 9882 N N . ARG F 3 272 ? 138.613 196.124 130.850 1.00 26.55 272 ARG F N 1
ATOM 9883 C CA . ARG F 3 272 ? 138.896 194.746 130.476 1.00 26.55 272 ARG F CA 1
ATOM 9884 C C . ARG F 3 272 ? 138.881 193.849 131.708 1.00 26.55 272 ARG F C 1
ATOM 9885 O O . ARG F 3 272 ? 139.278 194.264 132.801 1.00 26.55 272 ARG F O 1
ATOM 9893 N N . THR F 3 273 ? 138.410 192.617 131.526 1.00 25.59 273 THR F N 1
ATOM 9894 C CA . THR F 3 273 ? 138.222 191.706 132.648 1.00 25.59 273 THR F CA 1
ATOM 9895 C C . THR F 3 273 ? 139.563 191.326 133.269 1.00 25.59 273 THR F C 1
ATOM 9896 O O . THR F 3 273 ? 140.524 191.013 132.561 1.00 25.59 273 THR F O 1
ATOM 9900 N N . ILE F 3 274 ? 139.622 191.359 134.600 1.00 25.01 274 ILE F N 1
ATOM 9901 C CA . ILE F 3 274 ? 140.813 190.979 135.347 1.00 25.01 274 ILE F CA 1
ATOM 9902 C C . ILE F 3 274 ? 140.382 190.191 136.577 1.00 25.01 274 ILE F C 1
ATOM 9903 O O . ILE F 3 274 ? 139.259 190.338 137.070 1.00 25.01 274 ILE F O 1
ATOM 9908 N N . HIS F 3 275 ? 141.284 189.338 137.059 1.00 24.02 275 HIS F N 1
ATOM 9909 C CA . HIS F 3 275 ? 141.045 188.487 138.221 1.00 24.02 275 HIS F CA 1
ATOM 9910 C C . HIS F 3 275 ? 141.809 189.080 139.400 1.00 24.02 275 HIS F C 1
ATOM 9911 O O . HIS F 3 275 ? 143.044 189.059 139.420 1.00 24.02 275 HIS F O 1
ATOM 9918 N N . ALA F 3 276 ? 141.079 189.609 140.380 1.00 23.54 276 ALA F N 1
ATOM 9919 C CA . ALA F 3 276 ? 141.690 190.302 141.513 1.00 23.54 276 ALA F CA 1
ATOM 9920 C C . ALA F 3 276 ? 142.082 189.270 142.564 1.00 23.54 276 ALA F C 1
ATOM 9921 O O . ALA F 3 276 ? 141.239 188.781 143.319 1.00 23.54 276 ALA F O 1
ATOM 9923 N N . TYR F 3 277 ? 143.370 188.935 142.607 1.00 22.42 277 TYR F N 1
ATOM 9924 C CA . TYR F 3 277 ? 143.878 188.009 143.610 1.00 22.42 277 TYR F CA 1
ATOM 9925 C C . TYR F 3 277 ? 143.829 188.648 144.992 1.00 22.42 277 TYR F C 1
ATOM 9926 O O . TYR F 3 277 ? 144.262 189.792 145.168 1.00 22.42 277 TYR F O 1
ATOM 9935 N N . HIS F 3 278 ? 143.322 187.896 145.970 1.00 24.22 278 HIS F N 1
ATOM 9936 C CA . HIS F 3 278 ? 143.263 188.290 147.384 1.00 24.22 278 HIS F CA 1
ATOM 9937 C C . HIS F 3 278 ? 142.892 189.764 147.540 1.00 24.22 278 HIS F C 1
ATOM 9938 O O . HIS F 3 278 ? 143.654 190.582 148.055 1.00 24.22 278 HIS F O 1
ATOM 9945 N N . THR F 3 279 ? 141.686 190.091 147.072 1.00 27.23 279 THR F N 1
ATOM 9946 C CA . THR F 3 279 ? 141.249 191.481 146.995 1.00 27.23 279 THR F CA 1
ATOM 9947 C C . THR F 3 279 ? 141.102 192.145 148.359 1.00 27.23 279 THR F C 1
ATOM 9948 O O . THR F 3 279 ? 140.999 193.374 148.414 1.00 27.23 279 THR F O 1
ATOM 9952 N N . GLU F 3 280 ? 141.077 191.378 149.452 1.00 28.14 280 GLU F N 1
ATOM 9953 C CA . GLU F 3 280 ? 141.037 191.993 150.776 1.00 28.14 280 GLU F CA 1
ATOM 9954 C C . GLU F 3 280 ? 142.319 192.771 151.057 1.00 28.14 280 GLU F C 1
ATOM 9955 O O . GLU F 3 280 ? 142.274 193.863 151.635 1.00 28.14 280 GLU F O 1
ATOM 9961 N N . GLY F 3 281 ? 143.467 192.226 150.664 1.00 28.90 281 GLY F N 1
ATOM 9962 C CA . GLY F 3 281 ? 144.714 192.959 150.695 1.00 28.90 281 GLY F CA 1
ATOM 9963 C C . GLY F 3 281 ? 145.618 192.741 151.889 1.00 28.90 281 GLY F C 1
ATOM 9964 O O . GLY F 3 281 ? 146.564 193.516 152.066 1.00 28.90 281 GLY F O 1
ATOM 9965 N N . ALA F 3 282 ? 145.362 191.723 152.715 1.00 31.47 282 ALA F N 1
ATOM 9966 C CA . ALA F 3 282 ? 146.225 191.478 153.869 1.00 31.47 282 ALA F CA 1
ATOM 9967 C C . ALA F 3 282 ? 147.661 191.206 153.439 1.00 31.47 282 ALA F C 1
ATOM 9968 O O . ALA F 3 282 ? 148.606 191.802 153.970 1.00 31.47 282 ALA F O 1
ATOM 9970 N N . GLY F 3 283 ? 147.844 190.310 152.474 1.00 32.36 283 GLY F N 1
ATOM 9971 C CA . GLY F 3 283 ? 149.156 189.936 151.993 1.00 32.36 283 GLY F CA 1
ATOM 9972 C C . GLY F 3 283 ? 149.621 190.646 150.742 1.00 32.36 283 GLY F C 1
ATOM 9973 O O . GLY F 3 283 ? 150.677 190.292 150.206 1.00 32.36 283 GLY F O 1
ATOM 9974 N N . GLY F 3 284 ? 148.879 191.640 150.263 1.00 29.06 284 GLY F N 1
ATOM 9975 C CA . GLY F 3 284 ? 149.266 192.364 149.070 1.00 29.06 284 GLY F CA 1
ATOM 9976 C C . GLY F 3 284 ? 148.097 193.058 148.409 1.00 29.06 284 GLY F C 1
ATOM 9977 O O . GLY F 3 284 ? 146.968 192.561 148.446 1.00 29.06 284 GLY F O 1
ATOM 9978 N N . GLY F 3 285 ? 148.355 194.205 147.789 1.00 28.76 285 GLY F N 1
ATOM 9979 C CA . GLY F 3 285 ? 147.297 194.994 147.194 1.00 28.76 285 GLY F CA 1
ATOM 9980 C C . GLY F 3 285 ? 147.337 196.435 147.656 1.00 28.76 285 GLY F C 1
ATOM 9981 O O . GLY F 3 285 ? 147.943 196.736 148.688 1.00 28.76 285 GLY F O 1
ATOM 9982 N N . HIS F 3 286 ? 146.690 197.331 146.907 1.00 28.23 286 HIS F N 1
ATOM 9983 C CA . HIS F 3 286 ? 146.724 198.759 147.204 1.00 28.23 286 HIS F CA 1
ATOM 9984 C C . HIS F 3 286 ? 146.281 199.044 148.634 1.00 28.23 286 HIS F C 1
ATOM 9985 O O . HIS F 3 286 ? 145.120 198.824 148.991 1.00 28.23 286 HIS F O 1
ATOM 9992 N N . ALA F 3 287 ? 147.203 199.528 149.454 1.00 29.52 287 ALA F N 1
ATOM 9993 C CA . ALA F 3 287 ? 146.890 199.842 150.841 1.00 29.52 287 ALA F CA 1
ATOM 9994 C C . ALA F 3 287 ? 146.167 201.181 150.921 1.00 29.52 287 ALA F C 1
ATOM 9995 O O . ALA F 3 287 ? 146.672 202.183 150.405 1.00 29.52 287 ALA F O 1
ATOM 9997 N N . PRO F 3 288 ? 144.990 201.243 151.559 1.00 30.19 288 PRO F N 1
ATOM 9998 C CA . PRO F 3 288 ? 144.294 200.091 152.132 1.00 30.19 288 PRO F CA 1
ATOM 9999 C C . PRO F 3 288 ? 142.978 199.757 151.430 1.00 30.19 288 PRO F C 1
ATOM 10000 O O . PRO F 3 288 ? 142.190 198.979 151.967 1.00 30.19 288 PRO F O 1
ATOM 10004 N N . ASP F 3 289 ? 142.748 200.332 150.249 1.00 30.48 289 ASP F N 1
ATOM 10005 C CA . ASP F 3 289 ? 141.436 200.325 149.613 1.00 30.48 289 ASP F CA 1
ATOM 10006 C C . ASP F 3 289 ? 141.361 199.391 148.405 1.00 30.48 289 ASP F C 1
ATOM 10007 O O . ASP F 3 289 ? 140.641 199.673 147.445 1.00 30.48 289 ASP F O 1
ATOM 10012 N N . ILE F 3 290 ? 142.093 198.276 148.435 1.00 28.63 290 ILE F N 1
ATOM 10013 C CA . ILE F 3 290 ? 142.006 197.317 147.337 1.00 28.63 290 ILE F CA 1
ATOM 10014 C C . ILE F 3 290 ? 140.656 196.602 147.341 1.00 28.63 290 ILE F C 1
ATOM 10015 O O . ILE F 3 290 ? 140.133 196.241 146.278 1.00 28.63 290 ILE F O 1
ATOM 10020 N N . LEU F 3 291 ? 140.051 196.427 148.520 1.00 28.79 291 LEU F N 1
ATOM 10021 C CA . LEU F 3 291 ? 138.771 195.729 148.617 1.00 28.79 291 LEU F CA 1
ATOM 10022 C C . LEU F 3 291 ? 137.697 196.392 147.761 1.00 28.79 291 LEU F C 1
ATOM 10023 O O . LEU F 3 291 ? 136.753 195.724 147.315 1.00 28.79 291 LEU F O 1
ATOM 10028 N N . GLU F 3 292 ? 137.845 197.690 147.482 1.00 30.98 292 GLU F N 1
ATOM 10029 C CA . GLU F 3 292 ? 136.868 198.403 146.667 1.00 30.98 292 GLU F CA 1
ATOM 10030 C C . GLU F 3 292 ? 136.716 197.800 145.276 1.00 30.98 292 GLU F C 1
ATOM 10031 O O . GLU F 3 292 ? 135.735 198.105 144.588 1.00 30.98 292 GLU F O 1
ATOM 10037 N N . THR F 3 293 ? 137.638 196.925 144.858 1.00 29.46 293 THR F N 1
ATOM 10038 C CA . THR F 3 293 ? 137.478 196.263 143.568 1.00 29.46 293 THR F CA 1
ATOM 10039 C C . THR F 3 293 ? 136.202 195.437 143.500 1.00 29.46 293 THR F C 1
ATOM 10040 O O . THR F 3 293 ? 135.758 195.100 142.398 1.00 29.46 293 THR F O 1
ATOM 10044 N N . VAL F 3 294 ? 135.597 195.107 144.644 1.00 28.41 294 VAL F N 1
ATOM 10045 C CA . VAL F 3 294 ? 134.355 194.340 144.641 1.00 28.41 294 VAL F CA 1
ATOM 10046 C C . VAL F 3 294 ? 133.201 195.160 144.069 1.00 28.41 294 VAL F C 1
ATOM 10047 O O . VAL F 3 294 ? 132.099 194.634 143.874 1.00 28.41 294 VAL F O 1
ATOM 10051 N N . LYS F 3 295 ? 133.430 196.448 143.800 1.00 30.26 295 LYS F N 1
ATOM 10052 C CA . LYS F 3 295 ? 132.362 197.298 143.282 1.00 30.26 295 LYS F CA 1
ATOM 10053 C C . LYS F 3 295 ? 132.364 197.435 141.763 1.00 30.26 295 LYS F C 1
ATOM 10054 O O . LYS F 3 295 ? 131.422 198.016 141.214 1.00 30.26 295 LYS F O 1
ATOM 10060 N N . TYR F 3 296 ? 133.373 196.913 141.072 1.00 29.54 296 TYR F N 1
ATOM 10061 C CA . TYR F 3 296 ? 133.510 197.108 139.635 1.00 29.54 296 TYR F CA 1
ATOM 10062 C C . TYR F 3 296 ? 133.051 195.871 138.871 1.00 29.54 296 TYR F C 1
ATOM 10063 O O . TYR F 3 296 ? 133.309 194.737 139.286 1.00 29.54 296 TYR F O 1
ATOM 10072 N N . ALA F 3 297 ? 132.366 196.103 137.748 1.00 28.17 297 ALA F N 1
ATOM 10073 C CA . ALA F 3 297 ? 131.759 195.019 136.985 1.00 28.17 297 ALA F CA 1
ATOM 10074 C C . ALA F 3 297 ? 132.769 194.216 136.175 1.00 28.17 297 ALA F C 1
ATOM 10075 O O . ALA F 3 297 ? 132.514 193.043 135.884 1.00 28.17 297 ALA F O 1
ATOM 10077 N N . HIS F 3 298 ? 133.900 194.809 135.801 1.00 27.03 298 HIS F N 1
ATOM 10078 C CA . HIS F 3 298 ? 134.892 194.131 134.979 1.00 27.03 298 HIS F CA 1
ATOM 10079 C C . HIS F 3 298 ? 135.943 193.403 135.805 1.00 27.03 298 HIS F C 1
ATOM 10080 O O . HIS F 3 298 ? 136.972 192.995 135.259 1.00 27.03 298 HIS F O 1
ATOM 10087 N N . ILE F 3 299 ? 135.712 193.234 137.102 1.00 26.34 299 ILE F N 1
ATOM 10088 C CA . ILE F 3 299 ? 136.666 192.600 138.002 1.00 26.34 299 ILE F CA 1
ATOM 10089 C C . ILE F 3 299 ? 136.026 191.348 138.580 1.00 26.34 299 ILE F C 1
ATOM 10090 O O . ILE F 3 299 ? 134.871 191.381 139.019 1.00 26.34 299 ILE F O 1
ATOM 10095 N N . LEU F 3 300 ? 136.774 190.244 138.573 1.00 24.80 300 LEU F N 1
ATOM 10096 C CA . LEU F 3 300 ? 136.357 189.041 139.273 1.00 24.80 300 LEU F CA 1
ATOM 10097 C C . LEU F 3 300 ? 137.128 188.991 140.581 1.00 24.80 300 LEU F C 1
ATOM 10098 O O . LEU F 3 300 ? 138.330 188.683 140.576 1.00 24.80 300 LEU F O 1
ATOM 10103 N N . PRO F 3 301 ? 136.507 189.306 141.715 1.00 24.00 301 PRO F N 1
ATOM 10104 C CA . PRO F 3 301 ? 137.262 189.391 142.968 1.00 24.00 301 PRO F CA 1
ATOM 10105 C C . PRO F 3 301 ? 137.420 188.029 143.623 1.00 24.00 301 PRO F C 1
ATOM 10106 O O . PRO F 3 301 ? 136.479 187.235 143.700 1.00 24.00 301 PRO F O 1
ATOM 10110 N N . ALA F 3 302 ? 138.632 187.769 144.100 1.00 22.92 302 ALA F N 1
ATOM 10111 C CA . ALA F 3 302 ? 138.966 186.515 144.752 1.00 22.92 302 ALA F CA 1
ATOM 10112 C C . ALA F 3 302 ? 139.607 186.798 146.101 1.00 22.92 302 ALA F C 1
ATOM 10113 O O . ALA F 3 302 ? 140.261 187.825 146.294 1.00 22.92 302 ALA F O 1
ATOM 10115 N N . SER F 3 303 ? 139.404 185.875 147.033 1.00 23.47 303 SER F N 1
ATOM 10116 C CA . SER F 3 303 ? 140.019 185.938 148.348 1.00 23.47 303 SER F CA 1
ATOM 10117 C C . SER F 3 303 ? 140.880 184.705 148.577 1.00 23.47 303 SER F C 1
ATOM 10118 O O . SER F 3 303 ? 140.590 183.619 148.064 1.00 23.47 303 SER F O 1
ATOM 10121 N N . THR F 3 304 ? 141.942 184.883 149.353 1.00 23.86 304 THR F N 1
ATOM 10122 C CA . THR F 3 304 ? 142.780 183.779 149.792 1.00 23.86 304 THR F CA 1
ATOM 10123 C C . THR F 3 304 ? 142.361 183.345 151.192 1.00 23.86 304 THR F C 1
ATOM 10124 O O . THR F 3 304 ? 141.931 184.159 152.012 1.00 23.86 304 THR F O 1
ATOM 10128 N N . ASN F 3 305 ? 142.496 182.046 151.459 1.00 23.35 305 ASN F N 1
ATOM 10129 C CA . ASN F 3 305 ? 141.960 181.442 152.677 1.00 23.35 305 ASN F CA 1
ATOM 10130 C C . ASN F 3 305 ? 142.595 181.855 154.014 1.00 23.35 305 ASN F C 1
ATOM 10131 O O . ASN F 3 305 ? 141.928 181.678 155.041 1.00 23.35 305 ASN F O 1
ATOM 10136 N N . PRO F 3 306 ? 143.845 182.357 154.099 1.00 24.51 306 PRO F N 1
ATOM 10137 C CA . PRO F 3 306 ? 144.376 182.666 155.444 1.00 24.51 306 PRO F CA 1
ATOM 10138 C C . PRO F 3 306 ? 143.515 183.633 156.243 1.00 24.51 306 PRO F C 1
ATOM 10139 O O . PRO F 3 306 ? 143.363 183.458 157.458 1.00 24.51 306 PRO F O 1
ATOM 10143 N N . THR F 3 307 ? 142.941 184.647 155.598 1.00 25.65 307 THR F N 1
ATOM 10144 C CA . THR F 3 307 ? 142.109 185.633 156.275 1.00 25.65 307 THR F CA 1
ATOM 10145 C C . THR F 3 307 ? 140.624 185.305 156.224 1.00 25.65 307 THR F C 1
ATOM 10146 O O . THR F 3 307 ? 139.823 186.046 156.801 1.00 25.65 307 THR F O 1
ATOM 10150 N N . ILE F 3 308 ? 140.237 184.223 155.556 1.00 24.72 308 ILE F N 1
ATOM 10151 C CA . ILE F 3 308 ? 138.840 184.028 155.176 1.00 24.72 308 ILE F CA 1
ATOM 10152 C C . ILE F 3 308 ? 137.982 183.726 156.401 1.00 24.72 308 ILE F C 1
ATOM 10153 O O . ILE F 3 308 ? 136.877 184.277 156.514 1.00 24.72 308 ILE F O 1
ATOM 10158 N N . PRO F 3 309 ? 138.413 182.877 157.342 1.00 25.42 309 PRO F N 1
ATOM 10159 C CA . PRO F 3 309 ? 137.749 182.891 158.649 1.00 25.42 309 PRO F CA 1
ATOM 10160 C C . PRO F 3 309 ? 138.386 183.935 159.548 1.00 25.42 309 PRO F C 1
ATOM 10161 O O . PRO F 3 309 ? 139.551 183.790 159.928 1.00 25.42 309 PRO F O 1
ATOM 10165 N N . TYR F 3 310 ? 137.654 184.993 159.886 1.00 24.79 310 TYR F N 1
ATOM 10166 C CA . TYR F 3 310 ? 138.162 185.976 160.837 1.00 24.79 310 TYR F CA 1
ATOM 10167 C C . TYR F 3 310 ? 138.064 185.363 162.228 1.00 24.79 310 TYR F C 1
ATOM 10168 O O . TYR F 3 310 ? 136.963 185.136 162.739 1.00 24.79 310 TYR F O 1
ATOM 10177 N N . THR F 3 311 ? 139.213 185.081 162.834 1.00 23.86 311 THR F N 1
ATOM 10178 C CA . THR F 3 311 ? 139.276 184.371 164.101 1.00 23.86 311 THR F CA 1
ATOM 10179 C C . THR F 3 311 ? 140.118 185.161 165.092 1.00 23.86 311 THR F C 1
ATOM 10180 O O . THR F 3 311 ? 140.739 186.172 164.753 1.00 23.86 311 THR F O 1
ATOM 10184 N N . VAL F 3 312 ? 140.130 184.681 166.338 1.00 23.98 312 VAL F N 1
ATOM 10185 C CA . VAL F 3 312 ? 140.843 185.375 167.405 1.00 23.98 312 VAL F CA 1
ATOM 10186 C C . VAL F 3 312 ? 142.349 185.369 167.164 1.00 23.98 312 VAL F C 1
ATOM 10187 O O . VAL F 3 312 ? 143.058 186.273 167.620 1.00 23.98 312 VAL F O 1
ATOM 10191 N N . ASN F 3 313 ? 142.865 184.363 166.459 1.00 22.94 313 ASN F N 1
ATOM 10192 C CA . ASN F 3 313 ? 144.298 184.236 166.232 1.00 22.94 313 ASN F CA 1
ATOM 10193 C C . ASN F 3 313 ? 144.773 184.908 164.949 1.00 22.94 313 ASN F C 1
ATOM 10194 O O . ASN F 3 313 ? 145.984 184.949 164.706 1.00 22.94 313 ASN F O 1
ATOM 10199 N N . THR F 3 314 ? 143.859 185.434 164.132 1.00 24.86 314 THR F N 1
ATOM 10200 C CA . THR F 3 314 ? 144.225 185.904 162.798 1.00 24.86 314 THR F CA 1
ATOM 10201 C C . THR F 3 314 ? 145.191 187.084 162.856 1.00 24.86 314 THR F C 1
ATOM 10202 O O . THR F 3 314 ? 146.187 187.120 162.124 1.00 24.86 314 THR F O 1
ATOM 10206 N N . ILE F 3 315 ? 144.917 188.058 163.727 1.00 26.04 315 ILE F N 1
ATOM 10207 C CA . ILE F 3 315 ? 145.639 189.328 163.677 1.00 26.04 315 ILE F CA 1
ATOM 10208 C C . ILE F 3 315 ? 147.106 189.140 164.046 1.00 26.04 315 ILE F C 1
ATOM 10209 O O . ILE F 3 315 ? 148.002 189.603 163.332 1.00 26.04 315 ILE F O 1
ATOM 10214 N N . ALA F 3 316 ? 147.375 188.474 165.171 1.00 26.42 316 ALA F N 1
ATOM 10215 C CA . ALA F 3 316 ? 148.759 188.283 165.600 1.00 26.42 316 ALA F CA 1
ATOM 10216 C C . ALA F 3 316 ? 149.524 187.407 164.617 1.00 26.42 316 ALA F C 1
ATOM 10217 O O . ALA F 3 316 ? 150.681 187.698 164.278 1.00 26.42 316 ALA F O 1
ATOM 10219 N N . GLU F 3 317 ? 148.889 186.329 164.151 1.00 27.01 317 GLU F N 1
ATOM 10220 C CA . GLU F 3 317 ? 149.512 185.453 163.166 1.00 27.01 317 GLU F CA 1
ATOM 10221 C C . GLU F 3 317 ? 149.912 186.230 161.921 1.00 27.01 317 GLU F C 1
ATOM 10222 O O . GLU F 3 317 ? 151.044 186.113 161.440 1.00 27.01 317 GLU F O 1
ATOM 10228 N N . HIS F 3 318 ? 149.000 187.052 161.398 1.00 29.49 318 HIS F N 1
ATOM 10229 C CA . HIS F 3 318 ? 149.284 187.772 160.162 1.00 29.49 318 HIS F CA 1
ATOM 10230 C C . HIS F 3 318 ? 150.287 188.898 160.375 1.00 29.49 318 HIS F C 1
ATOM 10231 O O . HIS F 3 318 ? 151.099 189.176 159.485 1.00 29.49 318 HIS F O 1
ATOM 10238 N N . LEU F 3 319 ? 150.258 189.553 161.538 1.00 32.57 319 LEU F N 1
ATOM 10239 C CA . LEU F 3 319 ? 151.254 190.579 161.824 1.00 32.57 319 LEU F CA 1
ATOM 10240 C C . LEU F 3 319 ? 152.654 189.979 161.862 1.00 32.57 319 LEU F C 1
ATOM 10241 O O . LEU F 3 319 ? 153.588 190.508 161.246 1.00 32.57 319 LEU F O 1
ATOM 10246 N N . ASP F 3 320 ? 152.812 188.849 162.559 1.00 33.34 320 ASP F N 1
ATOM 10247 C CA . ASP F 3 320 ? 154.116 188.194 162.577 1.00 33.34 320 ASP F CA 1
ATOM 10248 C C . ASP F 3 320 ? 154.491 187.663 161.199 1.00 33.34 320 ASP F C 1
ATOM 10249 O O . ASP F 3 320 ? 155.669 187.693 160.824 1.00 33.34 320 ASP F O 1
ATOM 10254 N N . MET F 3 321 ? 153.505 187.186 160.434 1.00 36.90 321 MET F N 1
ATOM 10255 C CA . MET F 3 321 ? 153.750 186.767 159.059 1.00 36.90 321 MET F CA 1
ATOM 10256 C C . MET F 3 321 ? 154.350 187.903 158.244 1.00 36.90 321 MET F C 1
ATOM 10257 O O . MET F 3 321 ? 155.317 187.709 157.501 1.00 36.90 321 MET F O 1
ATOM 10262 N N . LEU F 3 322 ? 153.772 189.099 158.363 1.00 43.21 322 LEU F N 1
ATOM 10263 C CA . LEU F 3 322 ? 154.277 190.242 157.611 1.00 43.21 322 LEU F CA 1
ATOM 10264 C C . LEU F 3 322 ? 155.664 190.654 158.090 1.00 43.21 322 LEU F C 1
ATOM 10265 O O . LEU F 3 322 ? 156.521 191.016 157.276 1.00 43.21 322 LEU F O 1
ATOM 10270 N N . MET F 3 323 ? 155.906 190.612 159.405 1.00 48.20 323 MET F N 1
ATOM 10271 C CA . MET F 3 323 ? 157.245 190.937 159.897 1.00 48.20 323 MET F CA 1
ATOM 10272 C C . MET F 3 323 ? 158.290 189.946 159.398 1.00 48.20 323 MET F C 1
ATOM 10273 O O . MET F 3 323 ? 159.439 190.331 159.154 1.00 48.20 323 MET F O 1
ATOM 10278 N N . VAL F 3 324 ? 157.919 188.675 159.240 1.00 45.07 324 VAL F N 1
ATOM 10279 C CA . VAL F 3 324 ? 158.880 187.678 158.772 1.00 45.07 324 VAL F CA 1
ATOM 10280 C C . VAL F 3 324 ? 159.088 187.774 157.264 1.00 45.07 324 VAL F C 1
ATOM 10281 O O . VAL F 3 324 ? 160.224 187.715 156.780 1.00 45.07 324 VAL F O 1
ATOM 10285 N N . CYS F 3 325 ? 158.001 187.924 156.501 1.00 51.45 325 CYS F N 1
ATOM 10286 C CA . CYS F 3 325 ? 158.068 187.757 155.051 1.00 51.45 325 CYS F CA 1
ATOM 10287 C C . CYS F 3 325 ? 158.969 188.798 154.398 1.00 51.45 325 CYS F C 1
ATOM 10288 O O . CYS F 3 325 ? 159.744 188.474 153.490 1.00 51.45 325 CYS F O 1
ATOM 10291 N N . HIS F 3 326 ? 158.887 190.052 154.842 1.00 52.68 326 HIS F N 1
ATOM 10292 C CA . HIS F 3 326 ? 159.669 191.131 154.254 1.00 52.68 326 HIS F CA 1
ATOM 10293 C C . HIS F 3 326 ? 160.782 191.612 155.178 1.00 52.68 326 HIS F C 1
ATOM 10294 O O . HIS F 3 326 ? 161.247 192.749 155.041 1.00 52.68 326 HIS F O 1
ATOM 10301 N N . HIS F 3 327 ? 161.218 190.765 156.113 1.00 54.72 327 HIS F N 1
ATOM 10302 C CA . HIS F 3 327 ? 162.314 191.077 157.033 1.00 54.72 327 HIS F CA 1
ATOM 10303 C C . HIS F 3 327 ? 162.059 192.370 157.801 1.00 54.72 327 HIS F C 1
ATOM 10304 O O . HIS F 3 327 ? 162.993 193.110 158.120 1.00 54.72 327 HIS F O 1
ATOM 10311 N N . LEU F 3 328 ? 160.792 192.653 158.097 1.00 54.60 328 LEU F N 1
ATOM 10312 C CA . LEU F 3 328 ? 160.423 193.880 158.794 1.00 54.60 328 LEU F CA 1
ATOM 10313 C C . LEU F 3 328 ? 160.964 193.840 160.217 1.00 54.60 328 LEU F C 1
ATOM 10314 O O . LEU F 3 328 ? 160.492 193.060 161.049 1.00 54.60 328 LEU F O 1
ATOM 10319 N N . ASN F 3 329 ? 161.954 194.676 160.497 1.00 59.37 329 ASN F N 1
ATOM 10320 C CA . ASN F 3 329 ? 162.486 194.785 161.848 1.00 59.37 329 ASN F CA 1
ATOM 10321 C C . ASN F 3 329 ? 161.513 195.574 162.713 1.00 59.37 329 ASN F C 1
ATOM 10322 O O . ASN F 3 329 ? 161.184 196.716 162.370 1.00 59.37 329 ASN F O 1
ATOM 10327 N N . PRO F 3 330 ? 161.034 195.021 163.831 1.00 59.97 330 PRO F N 1
ATOM 10328 C CA . PRO F 3 330 ? 160.117 195.786 164.686 1.00 59.97 330 PRO F CA 1
ATOM 10329 C C . PRO F 3 330 ? 160.848 196.814 165.535 1.00 59.97 330 PRO F C 1
ATOM 10330 O O . PRO F 3 330 ? 160.570 196.964 166.728 1.00 59.97 330 PRO F O 1
ATOM 10334 N N . LYS F 3 331 ? 161.779 197.536 164.910 1.00 62.19 331 LYS F N 1
ATOM 10335 C CA . LYS F 3 331 ? 162.510 198.622 165.549 1.00 62.19 331 LYS F CA 1
ATOM 10336 C C . LYS F 3 331 ? 162.573 199.886 164.709 1.00 62.19 331 LYS F C 1
ATOM 10337 O O . LYS F 3 331 ? 162.759 200.970 165.275 1.00 62.19 331 LYS F O 1
ATOM 10343 N N . VAL F 3 332 ? 162.429 199.789 163.391 1.00 60.15 332 VAL F N 1
ATOM 10344 C CA . VAL F 3 332 ? 162.414 200.947 162.501 1.00 60.15 332 VAL F CA 1
ATOM 10345 C C . VAL F 3 332 ? 160.964 201.367 162.298 1.00 60.15 332 VAL F C 1
ATOM 10346 O O . VAL F 3 332 ? 160.111 200.518 162.001 1.00 60.15 332 VAL F O 1
ATOM 10350 N N . PRO F 3 333 ? 160.635 202.651 162.463 1.00 59.42 333 PRO F N 1
ATOM 10351 C CA . PRO F 3 333 ? 159.227 203.068 162.344 1.00 59.42 333 PRO F CA 1
ATOM 10352 C C . PRO F 3 333 ? 158.608 202.774 160.988 1.00 59.42 333 PRO F C 1
ATOM 10353 O O . PRO F 3 333 ? 157.396 202.540 160.916 1.00 59.42 333 PRO F O 1
ATOM 10357 N N . GLU F 3 334 ? 159.397 202.787 159.910 1.00 57.77 334 GLU F N 1
ATOM 10358 C CA . GLU F 3 334 ? 158.832 202.574 158.580 1.00 57.77 334 GLU F CA 1
ATOM 10359 C C . GLU F 3 334 ? 158.242 201.176 158.438 1.00 57.77 334 GLU F C 1
ATOM 10360 O O . GLU F 3 334 ? 157.142 201.013 157.898 1.00 57.77 334 GLU F O 1
ATOM 10366 N N . ASP F 3 335 ? 158.955 200.153 158.918 1.00 56.89 335 ASP F N 1
ATOM 10367 C CA . ASP F 3 335 ? 158.452 198.786 158.808 1.00 56.89 335 ASP F CA 1
ATOM 10368 C C . ASP F 3 335 ? 157.182 198.594 159.628 1.00 56.89 335 ASP F C 1
ATOM 10369 O O . ASP F 3 335 ? 156.220 197.968 159.163 1.00 56.89 335 ASP F O 1
ATOM 10374 N N . VAL F 3 336 ? 157.158 199.127 160.851 1.00 54.30 336 VAL F N 1
ATOM 10375 C CA . VAL F 3 336 ? 155.983 198.977 161.702 1.00 54.30 336 VAL F CA 1
ATOM 10376 C C . VAL F 3 336 ? 154.795 199.724 161.109 1.00 54.30 336 VAL F C 1
ATOM 10377 O O . VAL F 3 336 ? 153.657 199.243 161.159 1.00 54.30 336 VAL F O 1
ATOM 10381 N N . ALA F 3 337 ? 155.033 200.912 160.549 1.00 50.64 337 ALA F N 1
ATOM 10382 C CA . ALA F 3 337 ? 153.957 201.645 159.888 1.00 50.64 337 ALA F CA 1
ATOM 10383 C C . ALA F 3 337 ? 153.443 200.890 158.670 1.00 50.64 337 ALA F C 1
ATOM 10384 O O . ALA F 3 337 ? 152.232 200.840 158.424 1.00 50.64 337 ALA F O 1
ATOM 10386 N N . PHE F 3 338 ? 154.351 200.295 157.893 1.00 47.94 338 PHE F N 1
ATOM 10387 C CA . PHE F 3 338 ? 153.949 199.540 156.713 1.00 47.94 338 PHE F CA 1
ATOM 10388 C C . PHE F 3 338 ? 153.174 198.282 157.084 1.00 47.94 338 PHE F C 1
ATOM 10389 O O . PHE F 3 338 ? 152.313 197.839 156.316 1.00 47.94 338 PHE F O 1
ATOM 10397 N N . ALA F 3 339 ? 153.459 197.698 158.249 1.00 47.39 339 ALA F N 1
ATOM 10398 C CA . ALA F 3 339 ? 152.781 196.466 158.644 1.00 47.39 339 ALA F CA 1
ATOM 10399 C C . ALA F 3 339 ? 151.443 196.742 159.324 1.00 47.39 339 ALA F C 1
ATOM 10400 O O . ALA F 3 339 ? 150.432 196.110 158.998 1.00 47.39 339 ALA F O 1
ATOM 10402 N N . ASP F 3 340 ? 151.418 197.677 160.279 1.00 47.45 340 ASP F N 1
ATOM 10403 C CA . ASP F 3 340 ? 150.205 197.930 161.052 1.00 47.45 340 ASP F CA 1
ATOM 10404 C C . ASP F 3 340 ? 149.083 198.491 160.186 1.00 47.45 340 ASP F C 1
ATOM 10405 O O . ASP F 3 340 ? 147.904 198.255 160.472 1.00 47.45 340 ASP F O 1
ATOM 10410 N N . SER F 3 341 ? 149.423 199.224 159.130 1.00 43.65 341 SER F N 1
ATOM 10411 C CA . SER F 3 341 ? 148.436 199.721 158.182 1.00 43.65 341 SER F CA 1
ATOM 10412 C C . SER F 3 341 ? 148.111 198.706 157.096 1.00 43.65 341 SER F C 1
ATOM 10413 O O . SER F 3 341 ? 147.296 198.998 156.214 1.00 43.65 341 SER F O 1
ATOM 10416 N N . ARG F 3 342 ? 148.729 197.528 157.141 1.00 37.83 342 ARG F N 1
ATOM 10417 C CA . ARG F 3 342 ? 148.516 196.473 156.161 1.00 37.83 342 ARG F CA 1
ATOM 10418 C C . ARG F 3 342 ? 147.670 195.323 156.678 1.00 37.83 342 ARG F C 1
ATOM 10419 O O . ARG F 3 342 ? 146.938 194.713 155.897 1.00 37.83 342 ARG F O 1
ATOM 10427 N N . ILE F 3 343 ? 147.751 195.015 157.968 1.00 35.00 343 ILE F N 1
ATOM 10428 C CA . ILE F 3 343 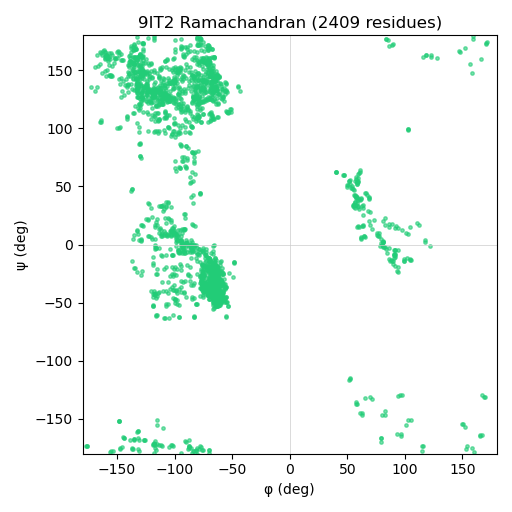? 146.938 193.978 158.591 1.00 35.00 343 ILE F CA 1
ATOM 10429 C C . ILE F 3 343 ? 145.817 194.700 159.328 1.00 35.00 343 ILE F C 1
ATOM 10430 O O . ILE F 3 343 ? 145.996 195.172 160.454 1.00 35.00 343 ILE F O 1
ATOM 10435 N N . ARG F 3 344 ? 144.654 194.789 158.690 1.00 30.66 344 ARG F N 1
ATOM 10436 C CA . ARG F 3 344 ? 143.539 195.587 159.184 1.00 30.66 344 ARG F CA 1
ATOM 10437 C C . ARG F 3 344 ? 142.392 194.661 159.555 1.00 30.66 344 ARG F C 1
ATOM 10438 O O . ARG F 3 344 ? 141.868 193.944 158.696 1.00 30.66 344 ARG F O 1
ATOM 10446 N N . SER F 3 345 ? 142.001 194.680 160.831 1.00 28.51 345 SER F N 1
ATOM 10447 C CA . SER F 3 345 ? 140.868 193.871 161.265 1.00 28.51 345 SER F CA 1
ATOM 10448 C C . SER F 3 345 ? 139.575 194.311 160.591 1.00 28.51 345 SER F C 1
ATOM 10449 O O . SER F 3 345 ? 138.668 193.493 160.400 1.00 28.51 345 SER F O 1
ATOM 10452 N N . GLN F 3 346 ? 139.476 195.589 160.214 1.00 29.14 346 GLN F N 1
ATOM 10453 C CA . GLN F 3 346 ? 138.255 196.091 159.591 1.00 29.14 346 GLN F CA 1
ATOM 10454 C C . GLN F 3 346 ? 137.987 195.399 158.259 1.00 29.14 346 GLN F C 1
ATOM 10455 O O . GLN F 3 346 ? 136.903 194.844 158.040 1.00 29.14 346 GLN F O 1
ATOM 10461 N N . THR F 3 347 ? 138.975 195.401 157.362 1.00 27.78 347 THR F N 1
ATOM 10462 C CA . THR F 3 347 ? 138.772 194.802 156.047 1.00 27.78 347 THR F CA 1
ATOM 10463 C C . THR F 3 347 ? 138.698 193.283 156.138 1.00 27.78 347 THR F C 1
ATOM 10464 O O . THR F 3 347 ? 137.929 192.649 155.405 1.00 27.78 347 THR F O 1
ATOM 10468 N N . ILE F 3 348 ? 139.477 192.684 157.042 1.00 26.54 348 ILE F N 1
ATOM 10469 C CA . ILE F 3 348 ? 139.429 191.236 157.222 1.00 26.54 348 ILE F CA 1
ATOM 10470 C C . ILE F 3 348 ? 138.043 190.805 157.686 1.00 26.54 348 ILE F C 1
ATOM 10471 O O . ILE F 3 348 ? 137.490 189.811 157.198 1.00 26.54 348 ILE F O 1
ATOM 10476 N N . ALA F 3 349 ? 137.454 191.549 158.625 1.00 26.30 349 ALA F N 1
ATOM 10477 C CA . ALA F 3 349 ? 136.104 191.233 159.080 1.00 26.30 349 ALA F CA 1
ATOM 10478 C C . ALA F 3 349 ? 135.070 191.485 157.988 1.00 26.30 349 ALA F C 1
ATOM 10479 O O . ALA F 3 349 ? 134.158 190.674 157.794 1.00 26.30 349 ALA F O 1
ATOM 10481 N N . ALA F 3 350 ? 135.191 192.603 157.263 1.00 25.45 350 ALA F N 1
ATOM 10482 C CA . ALA F 3 350 ? 134.221 192.923 156.220 1.00 25.45 350 ALA F CA 1
ATOM 10483 C C . ALA F 3 350 ? 134.278 191.951 155.047 1.00 25.45 350 ALA F C 1
ATOM 10484 O O . ALA F 3 350 ? 133.282 191.808 154.327 1.00 25.45 350 ALA F O 1
ATOM 10486 N N . GLU F 3 351 ? 135.420 191.292 154.839 1.00 24.36 351 GLU F N 1
ATOM 10487 C CA . GLU F 3 351 ? 135.561 190.357 153.728 1.00 24.36 351 GLU F CA 1
ATOM 10488 C C . GLU F 3 351 ? 134.595 189.183 153.858 1.00 24.36 351 GLU F C 1
ATOM 10489 O O . GLU F 3 351 ? 134.013 188.736 152.862 1.00 24.36 351 GLU F O 1
ATOM 10495 N N . ASP F 3 352 ? 134.418 188.664 155.076 1.00 23.78 352 ASP F N 1
ATOM 10496 C CA . ASP F 3 352 ? 133.497 187.549 155.278 1.00 23.78 352 ASP F CA 1
ATOM 10497 C C . ASP F 3 352 ? 132.062 187.948 154.952 1.00 23.78 352 ASP F C 1
ATOM 10498 O O . ASP F 3 352 ? 131.328 187.193 154.300 1.00 23.78 352 ASP F O 1
ATOM 10503 N N . LEU F 3 353 ? 131.645 189.137 155.393 1.00 24.43 353 LEU F N 1
ATOM 10504 C CA . LEU F 3 353 ? 130.301 189.609 155.076 1.00 24.43 353 LEU F CA 1
ATOM 10505 C C . LEU F 3 353 ? 130.136 189.821 153.577 1.00 24.43 353 LEU F C 1
ATOM 10506 O O . LEU F 3 353 ? 129.085 189.500 153.009 1.00 24.43 353 LEU F O 1
ATOM 10511 N N . LEU F 3 354 ? 131.166 190.357 152.916 1.00 23.33 354 LEU F N 1
ATOM 10512 C CA . LEU F 3 354 ? 131.098 190.543 151.470 1.00 23.33 354 LEU F CA 1
ATOM 10513 C C . LEU F 3 354 ? 130.961 189.206 150.753 1.00 23.33 354 LEU F C 1
ATOM 10514 O O . LEU F 3 354 ? 130.220 189.090 149.770 1.00 23.33 354 LEU F O 1
ATOM 10519 N N . HIS F 3 355 ? 131.675 188.184 151.231 1.00 21.42 355 HIS F N 1
ATOM 10520 C CA . HIS F 3 355 ? 131.489 186.835 150.708 1.00 21.42 355 HIS F CA 1
ATOM 10521 C C . HIS F 3 355 ? 130.058 186.359 150.906 1.00 21.42 355 HIS F C 1
ATOM 10522 O O . HIS F 3 355 ? 129.466 185.751 150.007 1.00 21.42 355 HIS F O 1
ATOM 10529 N N . ASP F 3 356 ? 129.488 186.619 152.084 1.00 22.19 356 ASP F N 1
ATOM 10530 C CA . ASP F 3 356 ? 128.131 186.156 152.360 1.00 22.19 356 ASP F CA 1
ATOM 10531 C C . ASP F 3 356 ? 127.113 186.844 151.457 1.00 22.19 356 ASP F C 1
ATOM 10532 O O . ASP F 3 356 ? 126.117 186.230 151.056 1.00 22.19 356 ASP F O 1
ATOM 10537 N N . MET F 3 357 ? 127.341 188.117 151.125 1.00 25.00 357 MET F N 1
ATOM 10538 C CA . MET F 3 357 ? 126.445 188.819 150.211 1.00 25.00 357 MET F CA 1
ATOM 10539 C C . MET F 3 357 ? 126.646 188.414 148.757 1.00 25.00 357 MET F C 1
ATOM 10540 O O . MET F 3 357 ? 125.755 188.650 147.934 1.00 25.00 357 MET F O 1
ATOM 10545 N N . GLY F 3 358 ? 127.779 187.802 148.426 1.00 23.59 358 GLY F N 1
ATOM 10546 C CA . GLY F 3 358 ? 128.099 187.505 147.047 1.00 23.59 358 GLY F CA 1
ATOM 10547 C C . GLY F 3 358 ? 128.905 188.568 146.339 1.00 23.59 358 GLY F C 1
ATOM 10548 O O . GLY F 3 358 ? 128.959 188.563 145.104 1.00 23.59 358 GLY F O 1
ATOM 10549 N N . ALA F 3 359 ? 129.526 189.488 147.078 1.00 23.83 359 ALA F N 1
ATOM 10550 C CA . ALA F 3 359 ? 130.362 190.508 146.456 1.00 23.83 359 ALA F CA 1
ATOM 10551 C C . ALA F 3 359 ? 131.713 189.954 146.021 1.00 23.83 359 ALA F C 1
ATOM 10552 O O . ALA F 3 359 ? 132.273 190.417 145.023 1.00 23.83 359 ALA F O 1
ATOM 10554 N N . ILE F 3 360 ? 132.251 188.981 146.752 1.00 22.59 360 ILE F N 1
ATOM 10555 C CA . ILE F 3 360 ? 133.471 188.282 146.365 1.00 22.59 360 ILE F CA 1
ATOM 10556 C C . ILE F 3 360 ? 133.077 186.911 145.835 1.00 22.59 360 ILE F C 1
ATOM 10557 O O . ILE F 3 360 ? 132.330 186.174 146.490 1.00 22.59 360 ILE F O 1
ATOM 10562 N N . SER F 3 361 ? 133.576 186.568 144.649 1.00 22.52 361 SER F N 1
ATOM 10563 C CA . SER F 3 361 ? 133.055 185.432 143.900 1.00 22.52 361 SER F CA 1
ATOM 10564 C C . SER F 3 361 ? 133.910 184.176 143.990 1.00 22.52 361 SER F C 1
ATOM 10565 O O . SER F 3 361 ? 133.372 183.074 143.853 1.00 22.52 361 SER F O 1
ATOM 10568 N N . ILE F 3 362 ? 135.215 184.300 144.215 1.00 21.11 362 ILE F N 1
ATOM 10569 C CA . ILE F 3 362 ? 136.142 183.186 144.057 1.00 21.11 362 ILE F CA 1
ATOM 10570 C C . ILE F 3 362 ? 136.917 182.971 145.350 1.00 21.11 362 ILE F C 1
ATOM 10571 O O . ILE F 3 362 ? 137.387 183.928 145.974 1.00 21.11 362 ILE F O 1
ATOM 10576 N N . MET F 3 363 ? 137.042 181.707 145.746 1.00 21.38 363 MET F N 1
ATOM 10577 C CA . MET F 3 363 ? 137.894 181.290 146.850 1.00 21.38 363 MET F CA 1
ATOM 10578 C C . MET F 3 363 ? 139.155 180.630 146.309 1.00 21.38 363 MET F C 1
ATOM 10579 O O . MET F 3 363 ? 139.098 179.857 145.347 1.00 21.38 363 MET F O 1
ATOM 10584 N N . SER F 3 364 ? 140.291 180.934 146.935 1.00 22.49 364 SER F N 1
ATOM 10585 C CA . SER F 3 364 ? 141.584 180.408 146.521 1.00 22.49 364 SER F CA 1
ATOM 10586 C C . SER F 3 364 ? 142.458 180.225 147.755 1.00 22.49 364 SER F C 1
ATOM 10587 O O . SER F 3 364 ? 142.015 180.426 148.890 1.00 22.49 364 SER F O 1
ATOM 10590 N N . SER F 3 365 ? 143.714 179.845 147.532 1.00 23.31 365 SER F N 1
ATOM 10591 C CA . SER F 3 365 ? 144.607 179.494 148.630 1.00 23.31 365 SER F CA 1
ATOM 10592 C C . SER F 3 365 ? 145.817 180.403 148.771 1.00 23.31 365 SER F C 1
ATOM 10593 O O . SER F 3 365 ? 146.155 180.775 149.894 1.00 23.31 365 SER F O 1
ATOM 10596 N N . ASP F 3 366 ? 146.472 180.779 147.668 1.00 24.04 366 ASP F N 1
ATOM 10597 C CA . ASP F 3 366 ? 147.817 181.364 147.700 1.00 24.04 366 ASP F CA 1
ATOM 10598 C C . ASP F 3 366 ? 148.804 180.363 148.306 1.00 24.04 366 ASP F C 1
ATOM 10599 O O . ASP F 3 366 ? 149.412 180.593 149.353 1.00 24.04 366 ASP F O 1
ATOM 10604 N N . THR F 3 367 ? 148.941 179.233 147.612 1.00 21.83 367 THR F N 1
ATOM 10605 C CA . THR F 3 367 ? 149.628 178.062 148.147 1.00 21.83 367 THR F CA 1
ATOM 10606 C C . THR F 3 367 ? 151.069 178.378 148.530 1.00 21.83 367 THR F C 1
ATOM 10607 O O . THR F 3 367 ? 151.848 178.870 147.708 1.00 21.83 367 THR F O 1
ATOM 10611 N N . LEU F 3 368 ? 151.413 178.092 149.787 1.00 21.84 368 LEU F N 1
ATOM 10612 C CA . LEU F 3 368 ? 152.783 178.125 150.299 1.00 21.84 368 LEU F CA 1
ATOM 10613 C C . LEU F 3 368 ? 153.443 179.495 150.159 1.00 21.84 368 LEU F C 1
ATOM 10614 O O . LEU F 3 368 ? 154.669 179.608 150.260 1.00 21.84 368 LEU F O 1
ATOM 10619 N N . ALA F 3 369 ? 152.661 180.541 149.927 1.00 24.95 369 ALA F N 1
ATOM 10620 C CA . ALA F 3 369 ? 153.150 181.911 150.013 1.00 24.95 369 ALA F CA 1
ATOM 10621 C C . ALA F 3 369 ? 152.429 182.718 151.077 1.00 24.95 369 ALA F C 1
ATOM 10622 O O . ALA F 3 369 ? 153.075 183.431 151.849 1.00 24.95 369 ALA F O 1
ATOM 10624 N N . MET F 3 370 ? 151.101 182.625 151.137 1.00 28.46 370 MET F N 1
ATOM 10625 C CA . MET F 3 370 ? 150.341 183.141 152.272 1.00 28.46 370 MET F CA 1
ATOM 10626 C C . MET F 3 370 ? 149.275 182.187 152.791 1.00 28.46 370 MET F C 1
ATOM 10627 O O . MET F 3 370 ? 148.852 182.342 153.942 1.00 28.46 370 MET F O 1
ATOM 10632 N N . GLY F 3 371 ? 148.823 181.209 152.010 1.00 23.60 371 GLY F N 1
ATOM 10633 C CA . GLY F 3 371 ? 147.716 180.374 152.431 1.00 23.60 371 GLY F CA 1
ATOM 10634 C C . GLY F 3 371 ? 147.927 178.883 152.268 1.00 23.60 371 GLY F C 1
ATOM 10635 O O . GLY F 3 371 ? 149.046 178.422 152.028 1.00 23.60 371 GLY F O 1
ATOM 10636 N N . ARG F 3 372 ? 146.840 178.122 152.384 1.00 20.82 372 ARG F N 1
ATOM 10637 C CA . ARG F 3 372 ? 146.895 176.675 152.546 1.00 20.82 372 ARG F CA 1
ATOM 10638 C C . ARG F 3 372 ? 146.068 176.006 151.459 1.00 20.82 372 ARG F C 1
ATOM 10639 O O . ARG F 3 372 ? 144.873 176.285 151.325 1.00 20.82 372 ARG F O 1
ATOM 10647 N N . ILE F 3 373 ? 146.706 175.121 150.691 1.00 17.92 373 ILE F N 1
ATOM 10648 C CA . ILE F 3 373 ? 146.050 174.514 149.537 1.00 17.92 373 ILE F CA 1
ATOM 10649 C C . ILE F 3 373 ? 145.068 173.420 149.950 1.00 17.92 373 ILE F C 1
ATOM 10650 O O . ILE F 3 373 ? 144.101 173.148 149.230 1.00 17.92 373 ILE F O 1
ATOM 10655 N N . GLY F 3 374 ? 145.280 172.784 151.098 1.00 17.99 374 GLY F N 1
ATOM 10656 C CA . GLY F 3 374 ? 144.405 171.712 151.522 1.00 17.99 374 GLY F CA 1
ATOM 10657 C C . GLY F 3 374 ? 143.153 172.135 152.250 1.00 17.99 374 GLY F C 1
ATOM 10658 O O . GLY F 3 374 ? 142.376 171.277 152.677 1.00 17.99 374 GLY F O 1
ATOM 10659 N N . GLU F 3 375 ? 142.924 173.440 152.403 1.00 19.28 375 GLU F N 1
ATOM 10660 C CA . GLU F 3 375 ? 141.848 173.947 153.244 1.00 19.28 375 GLU F CA 1
ATOM 10661 C C . GLU F 3 375 ? 140.870 174.840 152.489 1.00 19.28 375 GLU F C 1
ATOM 10662 O O . GLU F 3 375 ? 139.969 175.414 153.114 1.00 19.28 375 GLU F O 1
ATOM 10668 N N . VAL F 3 376 ? 141.000 174.937 151.162 1.00 17.81 376 VAL F N 1
ATOM 10669 C CA . VAL F 3 376 ? 140.202 175.889 150.389 1.00 17.81 376 VAL F CA 1
ATOM 10670 C C . VAL F 3 376 ? 138.716 175.673 150.643 1.00 17.81 376 VAL F C 1
ATOM 10671 O O . VAL F 3 376 ? 137.975 176.618 150.938 1.00 17.81 376 VAL F O 1
ATOM 10675 N N . ALA F 3 377 ? 138.260 174.425 150.542 1.00 17.12 377 ALA F N 1
ATOM 10676 C CA . ALA F 3 377 ? 136.871 174.132 150.871 1.00 17.12 377 ALA F CA 1
ATOM 10677 C C . ALA F 3 377 ? 136.608 174.339 152.357 1.00 17.12 377 ALA F C 1
ATOM 10678 O O . ALA F 3 377 ? 135.642 175.013 152.738 1.00 17.12 377 ALA F O 1
ATOM 10680 N N . THR F 3 378 ? 137.491 173.806 153.209 1.00 17.27 378 THR F N 1
ATOM 10681 C CA . THR F 3 378 ? 137.226 173.765 154.644 1.00 17.27 378 THR F CA 1
ATOM 10682 C C . THR F 3 378 ? 136.919 175.156 155.182 1.00 17.27 378 THR F C 1
ATOM 10683 O O . THR F 3 378 ? 135.801 175.430 155.640 1.00 17.27 378 THR F O 1
ATOM 10687 N N . ARG F 3 379 ? 137.888 176.066 155.075 1.00 19.98 379 ARG F N 1
ATOM 10688 C CA . ARG F 3 379 ? 137.687 177.424 155.563 1.00 19.98 379 ARG F CA 1
ATOM 10689 C C . ARG F 3 379 ? 136.465 178.062 154.919 1.00 19.98 379 ARG F C 1
ATOM 10690 O O . ARG F 3 379 ? 135.704 178.770 155.591 1.00 19.98 379 ARG F O 1
ATOM 10698 N N . THR F 3 380 ? 136.229 177.776 153.634 1.00 17.38 380 THR F N 1
ATOM 10699 C CA . THR F 3 380 ? 135.048 178.311 152.969 1.00 17.38 380 THR F CA 1
ATOM 10700 C C . THR F 3 380 ? 133.794 177.966 153.757 1.00 17.38 380 THR F C 1
ATOM 10701 O O . THR F 3 380 ? 133.036 178.855 154.169 1.00 17.38 380 THR F O 1
ATOM 10705 N N . TRP F 3 381 ? 133.611 176.680 154.061 1.00 16.29 381 TRP F N 1
ATOM 10706 C CA . TRP F 3 381 ? 132.432 176.293 154.820 1.00 16.29 381 TRP F CA 1
ATOM 10707 C C . TRP F 3 381 ? 132.489 176.839 156.236 1.00 16.29 381 TRP F C 1
ATOM 10708 O O . TRP F 3 381 ? 131.450 177.219 156.789 1.00 16.29 381 TRP F O 1
ATOM 10719 N N . GLN F 3 382 ? 133.691 176.945 156.814 1.00 17.64 382 GLN F N 1
ATOM 10720 C CA . GLN F 3 382 ? 133.813 177.604 158.108 1.00 17.64 382 GLN F CA 1
ATOM 10721 C C . GLN F 3 382 ? 133.234 179.007 158.031 1.00 17.64 382 GLN F C 1
ATOM 10722 O O . GLN F 3 382 ? 132.433 179.412 158.883 1.00 17.64 382 GLN F O 1
ATOM 10728 N N . MET F 3 383 ? 133.577 179.737 156.966 1.00 19.20 383 MET F N 1
ATOM 10729 C CA . MET F 3 383 ? 132.983 181.048 156.746 1.00 19.20 383 MET F CA 1
ATOM 10730 C C . MET F 3 383 ? 131.467 180.938 156.686 1.00 19.20 383 MET F C 1
ATOM 10731 O O . MET F 3 383 ? 130.752 181.648 157.404 1.00 19.20 383 MET F O 1
ATOM 10736 N N . ALA F 3 384 ? 130.964 179.999 155.877 1.00 17.49 384 ALA F N 1
ATOM 10737 C CA . ALA F 3 384 ? 129.524 179.810 155.774 1.00 17.49 384 ALA F CA 1
ATOM 10738 C C . ALA F 3 384 ? 128.920 179.475 157.127 1.00 17.49 384 ALA F C 1
ATOM 10739 O O . ALA F 3 384 ? 127.778 179.855 157.409 1.00 17.49 384 ALA F O 1
ATOM 10741 N N . HIS F 3 385 ? 129.673 178.777 157.979 1.00 17.22 385 HIS F N 1
ATOM 10742 C CA . HIS F 3 385 ? 129.200 178.527 159.333 1.00 17.22 385 HIS F CA 1
ATOM 10743 C C . HIS F 3 385 ? 129.128 179.830 160.119 1.00 17.22 385 HIS F C 1
ATOM 10744 O O . HIS F 3 385 ? 128.066 180.194 160.643 1.00 17.22 385 HIS F O 1
ATOM 10751 N N . LYS F 3 386 ? 130.227 180.591 160.125 1.00 20.14 386 LYS F N 1
ATOM 10752 C CA . LYS F 3 386 ? 130.313 181.774 160.976 1.00 20.14 386 LYS F CA 1
ATOM 10753 C C . LYS F 3 386 ? 129.206 182.764 160.646 1.00 20.14 386 LYS F C 1
ATOM 10754 O O . LYS F 3 386 ? 128.489 183.234 161.539 1.00 20.14 386 LYS F O 1
ATOM 10760 N N . MET F 3 387 ? 129.023 183.053 159.357 1.00 20.66 387 MET F N 1
ATOM 10761 C CA . MET F 3 387 ? 127.977 183.980 158.947 1.00 20.66 387 MET F CA 1
ATOM 10762 C C . MET F 3 387 ? 126.620 183.521 159.460 1.00 20.66 387 MET F C 1
ATOM 10763 O O . MET F 3 387 ? 125.863 184.311 160.038 1.00 20.66 387 MET F O 1
ATOM 10768 N N . LYS F 3 388 ? 126.316 182.226 159.310 1.00 18.82 388 LYS F N 1
ATOM 10769 C CA . LYS F 3 388 ? 125.032 181.732 159.794 1.00 18.82 388 LYS F CA 1
ATOM 10770 C C . LYS F 3 388 ? 124.915 181.925 161.298 1.00 18.82 388 LYS F C 1
ATOM 10771 O O . LYS F 3 388 ? 123.847 182.288 161.804 1.00 18.82 388 LYS F O 1
ATOM 10777 N N . ALA F 3 389 ? 126.010 181.701 162.027 1.00 19.58 389 ALA F N 1
ATOM 10778 C CA . ALA F 3 389 ? 125.976 181.887 163.471 1.00 19.58 389 ALA F CA 1
ATOM 10779 C C . ALA F 3 389 ? 125.729 183.342 163.847 1.00 19.58 389 ALA F C 1
ATOM 10780 O O . ALA F 3 389 ? 125.161 183.615 164.910 1.00 19.58 389 ALA F O 1
ATOM 10782 N N . GLN F 3 390 ? 126.133 184.287 162.993 1.00 22.83 390 GLN F N 1
ATOM 10783 C CA . GLN F 3 390 ? 126.107 185.693 163.366 1.00 22.83 390 GLN F CA 1
ATOM 10784 C C . GLN F 3 390 ? 125.023 186.506 162.676 1.00 22.83 390 GLN F C 1
ATOM 10785 O O . GLN F 3 390 ? 124.678 187.582 163.173 1.00 22.83 390 GLN F O 1
ATOM 10791 N N . PHE F 3 391 ? 124.476 186.028 161.560 1.00 23.13 391 PHE F N 1
ATOM 10792 C CA . PHE F 3 391 ? 123.464 186.777 160.831 1.00 23.13 391 PHE F CA 1
ATOM 10793 C C . PHE F 3 391 ? 122.236 185.956 160.467 1.00 23.13 391 PHE F C 1
ATOM 10794 O O . PHE F 3 391 ? 121.344 186.480 159.791 1.00 23.13 391 PHE F O 1
ATOM 10802 N N . GLY F 3 392 ? 122.159 184.701 160.890 1.00 21.76 392 GLY F N 1
ATOM 10803 C CA . GLY F 3 392 ? 120.989 183.896 160.628 1.00 21.76 392 GLY F CA 1
ATOM 10804 C C . GLY F 3 392 ? 120.961 183.327 159.221 1.00 21.76 392 GLY F C 1
ATOM 10805 O O . GLY F 3 392 ? 121.949 183.330 158.482 1.00 21.76 392 GLY F O 1
ATOM 10806 N N . SER F 3 393 ? 119.782 182.831 158.855 1.00 24.09 393 SER F N 1
ATOM 10807 C CA . SER F 3 393 ? 119.597 182.198 157.557 1.00 24.09 393 SER F CA 1
ATOM 10808 C C . SER F 3 393 ? 119.711 183.214 156.428 1.00 24.09 393 SER F C 1
ATOM 10809 O O . SER F 3 393 ? 119.221 184.342 156.531 1.00 24.09 393 SER F O 1
ATOM 10812 N N . LEU F 3 394 ? 120.365 182.804 155.344 1.00 24.22 394 LEU F N 1
ATOM 10813 C CA . LEU F 3 394 ? 120.399 183.614 154.138 1.00 24.22 394 LEU F CA 1
ATOM 10814 C C . LEU F 3 394 ? 118.996 183.725 153.549 1.00 24.22 394 LEU F C 1
ATOM 10815 O O . LEU F 3 394 ? 118.099 182.937 153.862 1.00 24.22 394 LEU F O 1
ATOM 10820 N N . LYS F 3 395 ? 118.808 184.730 152.696 1.00 26.20 395 LYS F N 1
ATOM 10821 C CA . LYS F 3 395 ? 117.493 184.987 152.120 1.00 26.20 395 LYS F CA 1
ATOM 10822 C C . LYS F 3 395 ? 116.982 183.761 151.372 1.00 26.20 395 LYS F C 1
ATOM 10823 O O . LYS F 3 395 ? 117.664 183.221 150.496 1.00 26.20 395 LYS F O 1
ATOM 10829 N N . GLY F 3 396 ? 115.770 183.329 151.720 1.00 24.78 396 GLY F N 1
ATOM 10830 C CA . GLY F 3 396 ? 115.169 182.150 151.137 1.00 24.78 396 GLY F CA 1
ATOM 10831 C C . GLY F 3 396 ? 115.430 180.858 151.880 1.00 24.78 396 GLY F C 1
ATOM 10832 O O . GLY F 3 396 ? 114.816 179.837 151.547 1.00 24.78 396 GLY F O 1
ATOM 10833 N N . ASP F 3 397 ? 116.310 180.867 152.875 1.00 22.93 397 ASP F N 1
ATOM 10834 C CA . ASP F 3 397 ? 116.654 179.672 153.630 1.00 22.93 397 ASP F CA 1
ATOM 10835 C C . ASP F 3 397 ? 115.765 179.540 154.865 1.00 22.93 397 ASP F C 1
ATOM 10836 O O . ASP F 3 397 ? 115.136 180.500 155.316 1.00 22.93 397 ASP F O 1
ATOM 10841 N N . SER F 3 398 ? 115.720 178.326 155.412 1.00 24.89 398 SER F N 1
ATOM 10842 C CA . SER F 3 398 ? 114.835 178.005 156.526 1.00 24.89 398 SER F CA 1
ATOM 10843 C C . SER F 3 398 ? 115.618 177.195 157.558 1.00 24.89 398 SER F C 1
ATOM 10844 O O . SER F 3 398 ? 116.849 177.113 157.508 1.00 24.89 398 SER F O 1
ATOM 10847 N N . GLU F 3 399 ? 114.886 176.601 158.506 1.00 26.56 399 GLU F N 1
ATOM 10848 C CA . GLU F 3 399 ? 115.513 175.966 159.664 1.00 26.56 399 GLU F CA 1
ATOM 10849 C C . GLU F 3 399 ? 116.412 174.804 159.256 1.00 26.56 399 GLU F C 1
ATOM 10850 O O . GLU F 3 399 ? 117.580 174.739 159.655 1.00 26.56 399 GLU F O 1
ATOM 10856 N N . PHE F 3 400 ? 115.886 173.871 158.466 1.00 22.29 400 PHE F N 1
ATOM 10857 C CA . PHE F 3 400 ? 116.642 172.711 158.006 1.00 22.29 400 PHE F CA 1
ATOM 10858 C C . PHE F 3 400 ? 116.940 172.800 156.513 1.00 22.29 400 PHE F C 1
ATOM 10859 O O . PHE F 3 400 ? 116.982 171.790 155.809 1.00 22.29 400 PHE F O 1
ATOM 10867 N N . SER F 3 401 ? 117.151 174.018 156.014 1.00 21.38 401 SER F N 1
ATOM 10868 C CA . SER F 3 401 ? 117.438 174.219 154.596 1.00 21.38 401 SER F CA 1
ATOM 10869 C C . SER F 3 401 ? 118.321 175.457 154.466 1.00 21.38 401 SER F C 1
ATOM 10870 O O . SER F 3 401 ? 117.824 176.585 154.519 1.00 21.38 401 SER F O 1
ATOM 10873 N N . ASP F 3 402 ? 119.622 175.238 154.306 1.00 19.27 402 ASP F N 1
ATOM 10874 C CA . ASP F 3 402 ? 120.572 176.294 153.973 1.00 19.27 402 ASP F CA 1
ATOM 10875 C C . ASP F 3 402 ? 121.035 176.157 152.525 1.00 19.27 402 ASP F C 1
ATOM 10876 O O . ASP F 3 402 ? 122.191 176.424 152.194 1.00 19.27 402 ASP F O 1
ATOM 10881 N N . ASN F 3 403 ? 120.116 175.740 151.649 1.00 18.36 403 ASN F N 1
ATOM 10882 C CA . ASN F 3 403 ? 120.479 175.401 150.276 1.00 18.36 403 ASN F CA 1
ATOM 10883 C C . ASN F 3 403 ? 121.009 176.609 149.512 1.00 18.36 403 ASN F C 1
ATOM 10884 O O . ASN F 3 403 ? 121.982 176.492 148.759 1.00 18.36 403 ASN F O 1
ATOM 10889 N N . ASN F 3 404 ? 120.376 177.773 149.679 1.00 19.57 404 ASN F N 1
ATOM 10890 C CA . ASN F 3 404 ? 120.825 178.969 148.970 1.00 19.57 404 ASN F CA 1
ATOM 10891 C C . ASN F 3 404 ? 122.256 179.330 149.351 1.00 19.57 404 ASN F C 1
ATOM 10892 O O . ASN F 3 404 ? 123.110 179.548 148.482 1.00 19.57 404 ASN F O 1
ATOM 10897 N N . ARG F 3 405 ? 122.537 179.385 150.656 1.00 18.84 405 ARG F N 1
ATOM 10898 C CA . ARG F 3 405 ? 123.886 179.694 151.117 1.00 18.84 405 ARG F CA 1
ATOM 10899 C C . ARG F 3 405 ? 124.878 178.625 150.679 1.00 18.84 405 ARG F C 1
ATOM 10900 O O . ARG F 3 405 ? 126.011 178.939 150.295 1.00 18.84 405 ARG F O 1
ATOM 10908 N N . VAL F 3 406 ? 124.472 177.356 150.743 1.00 16.33 406 VAL F N 1
ATOM 10909 C CA . VAL F 3 406 ? 125.366 176.264 150.369 1.00 16.33 406 VAL F CA 1
ATOM 10910 C C . VAL F 3 406 ? 125.755 176.376 148.900 1.00 16.33 406 VAL F C 1
ATOM 10911 O O . VAL F 3 406 ? 126.929 176.236 148.541 1.00 16.33 406 VAL F O 1
ATOM 10915 N N . LYS F 3 407 ? 124.777 176.641 148.030 1.00 17.64 407 LYS F N 1
ATOM 10916 C CA . LYS F 3 407 ? 125.080 176.816 146.612 1.00 17.64 407 LYS F CA 1
ATOM 10917 C C . LYS F 3 407 ? 125.966 178.032 146.381 1.00 17.64 407 LYS F C 1
ATOM 10918 O O . LYS F 3 407 ? 126.947 177.962 145.627 1.00 17.64 407 LYS F O 1
ATOM 10924 N N . ARG F 3 408 ? 125.649 179.154 147.038 1.00 19.08 408 ARG F N 1
ATOM 10925 C CA . ARG F 3 408 ? 126.451 180.361 146.868 1.00 19.08 408 ARG F CA 1
ATOM 10926 C C . ARG F 3 408 ? 127.903 180.119 147.260 1.00 19.08 408 ARG F C 1
ATOM 10927 O O . ARG F 3 408 ? 128.824 180.571 146.569 1.00 19.08 408 ARG F O 1
ATOM 10935 N N . TYR F 3 409 ? 128.129 179.402 148.361 1.00 16.87 409 TYR F N 1
ATOM 10936 C CA . TYR F 3 409 ? 129.493 179.188 148.831 1.00 16.87 409 TYR F CA 1
ATOM 10937 C C . TYR F 3 409 ? 130.222 178.120 148.023 1.00 16.87 409 TYR F C 1
ATOM 10938 O O . TYR F 3 409 ? 131.425 178.253 147.768 1.00 16.87 409 TYR F O 1
ATOM 10947 N N . ILE F 3 410 ? 129.527 177.056 147.609 1.00 16.45 410 ILE F N 1
ATOM 10948 C CA . ILE F 3 410 ? 130.190 176.026 146.816 1.00 16.45 410 ILE F CA 1
ATOM 10949 C C . ILE F 3 410 ? 130.557 176.566 145.441 1.00 16.45 410 ILE F C 1
ATOM 10950 O O . ILE F 3 410 ? 131.543 176.125 144.839 1.00 16.45 410 ILE F O 1
ATOM 10955 N N . SER F 3 411 ? 129.790 177.532 144.924 1.00 16.96 411 SER F N 1
ATOM 10956 C CA . SER F 3 411 ? 130.144 178.144 143.647 1.00 16.96 411 SER F CA 1
ATOM 10957 C C . SER F 3 411 ? 131.495 178.847 143.706 1.00 16.96 411 SER F C 1
ATOM 10958 O O . SER F 3 411 ? 132.154 179.005 142.674 1.00 16.96 411 SER F O 1
ATOM 10961 N N . LYS F 3 412 ? 131.928 179.262 144.900 1.00 18.11 412 LYS F N 1
ATOM 10962 C CA . LYS F 3 412 ? 133.126 180.089 145.006 1.00 18.11 412 LYS F CA 1
ATOM 10963 C C . LYS F 3 412 ? 134.398 179.319 144.677 1.00 18.11 412 LYS F C 1
ATOM 10964 O O . LYS F 3 412 ? 135.373 179.919 144.212 1.00 18.11 412 LYS F O 1
ATOM 10970 N N . TYR F 3 413 ? 134.428 178.008 144.914 1.00 16.13 413 TYR F N 1
ATOM 10971 C CA . TYR F 3 413 ? 135.620 177.226 144.611 1.00 16.13 413 TYR F CA 1
ATOM 10972 C C . TYR F 3 413 ? 135.389 176.160 143.546 1.00 16.13 413 TYR F C 1
ATOM 10973 O O . TYR F 3 413 ? 136.306 175.381 143.266 1.00 16.13 413 TYR F O 1
ATOM 10982 N N . THR F 3 414 ? 134.202 176.097 142.939 1.00 16.46 414 THR F N 1
ATOM 10983 C CA . THR F 3 414 ? 133.967 175.117 141.882 1.00 16.46 414 THR F CA 1
ATOM 10984 C C . THR F 3 414 ? 133.696 175.754 140.525 1.00 16.46 414 THR F C 1
ATOM 10985 O O . THR F 3 414 ? 134.479 175.544 139.594 1.00 16.46 414 THR F O 1
ATOM 10989 N N . ILE F 3 415 ? 132.648 176.560 140.385 1.00 16.91 415 ILE F N 1
ATOM 10990 C CA . ILE F 3 415 ? 132.194 177.009 139.073 1.00 16.91 415 ILE F CA 1
ATOM 10991 C C . ILE F 3 415 ? 132.698 178.409 138.744 1.00 16.91 415 ILE F C 1
ATOM 10992 O O . ILE F 3 415 ? 133.056 178.684 137.599 1.00 16.91 415 ILE F O 1
ATOM 10997 N N . ASN F 3 416 ? 132.724 179.310 139.725 1.00 18.60 416 ASN F N 1
ATOM 10998 C CA . ASN F 3 416 ? 133.232 180.658 139.474 1.00 18.60 416 ASN F CA 1
ATOM 10999 C C . ASN F 3 416 ? 134.712 180.676 139.108 1.00 18.60 416 ASN F C 1
ATOM 11000 O O . ASN F 3 416 ? 135.075 181.371 138.144 1.00 18.60 416 ASN F O 1
ATOM 11005 N N . PRO F 3 417 ? 135.611 179.974 139.812 1.00 17.75 417 PRO F N 1
ATOM 11006 C CA . PRO F 3 417 ? 137.000 179.908 139.326 1.00 17.75 417 PRO F CA 1
ATOM 11007 C C . PRO F 3 417 ? 137.126 179.272 137.953 1.00 17.75 417 PRO F C 1
ATOM 11008 O O . PRO F 3 417 ? 137.999 179.673 137.174 1.00 17.75 417 PRO F O 1
ATOM 11012 N N . ALA F 3 418 ? 136.282 178.287 137.631 1.00 17.51 418 ALA F N 1
ATOM 11013 C CA . ALA F 3 418 ? 136.311 177.695 136.297 1.00 17.51 418 ALA F CA 1
ATOM 11014 C C . ALA F 3 418 ? 135.915 178.709 135.231 1.00 17.51 418 ALA F C 1
ATOM 11015 O O . ALA F 3 418 ? 136.554 178.790 134.176 1.00 17.51 418 ALA F O 1
ATOM 11017 N N . ILE F 3 419 ? 134.865 179.490 135.490 1.00 18.97 419 ILE F N 1
ATOM 11018 C CA . ILE F 3 419 ? 134.438 180.509 134.536 1.00 18.97 419 ILE F CA 1
ATOM 11019 C C . ILE F 3 419 ? 135.503 181.589 134.398 1.00 18.97 419 ILE F C 1
ATOM 11020 O O . ILE F 3 419 ? 135.750 182.101 133.299 1.00 18.97 419 ILE F O 1
ATOM 11025 N N . ALA F 3 420 ? 136.162 181.940 135.505 1.00 19.56 420 ALA F N 1
ATOM 11026 C CA . ALA F 3 420 ? 137.143 183.021 135.479 1.00 19.56 420 ALA F CA 1
ATOM 11027 C C . ALA F 3 420 ? 138.308 182.699 134.551 1.00 19.56 420 ALA F C 1
ATOM 11028 O O . ALA F 3 420 ? 138.779 183.569 133.810 1.00 19.56 420 ALA F O 1
ATOM 11030 N N . HIS F 3 421 ? 138.788 181.459 134.576 1.00 19.67 421 HIS F N 1
ATOM 11031 C CA . HIS F 3 421 ? 139.929 181.055 133.768 1.00 19.67 421 HIS F CA 1
ATOM 11032 C C . HIS F 3 421 ? 139.521 180.329 132.493 1.00 19.67 421 HIS F C 1
ATOM 11033 O O . HIS F 3 421 ? 140.385 179.783 131.800 1.00 19.67 421 HIS F O 1
ATOM 11040 N N . GLY F 3 422 ? 138.233 180.319 132.168 1.00 19.47 422 GLY F N 1
ATOM 11041 C CA . GLY F 3 422 ? 137.763 179.744 130.920 1.00 19.47 422 GLY F CA 1
ATOM 11042 C C . GLY F 3 422 ? 137.927 178.246 130.789 1.00 19.47 422 GLY F C 1
ATOM 11043 O O . GLY F 3 422 ? 138.329 177.764 129.723 1.00 19.47 422 GLY F O 1
ATOM 11044 N N . VAL F 3 423 ? 137.625 177.494 131.846 1.00 18.09 423 VAL F N 1
ATOM 11045 C CA . VAL F 3 423 ? 137.667 176.037 131.793 1.00 18.09 423 VAL F CA 1
ATOM 11046 C C . VAL F 3 423 ? 136.335 175.485 132.280 1.00 18.09 423 VAL F C 1
ATOM 11047 O O . VAL F 3 423 ? 136.222 174.296 132.599 1.00 18.09 423 VAL F O 1
ATOM 11051 N N . ASP F 3 424 ? 135.315 176.345 132.337 1.00 19.09 424 ASP F N 1
ATOM 11052 C CA . ASP F 3 424 ? 134.009 175.927 132.830 1.00 19.09 424 ASP F CA 1
ATOM 11053 C C . ASP F 3 424 ? 133.312 174.952 131.889 1.00 19.09 424 ASP F C 1
ATOM 11054 O O . ASP F 3 424 ? 132.432 174.209 132.334 1.00 19.09 424 ASP F O 1
ATOM 11059 N N . SER F 3 425 ? 133.678 174.937 130.606 1.00 19.08 425 SER F N 1
ATOM 11060 C CA . SER F 3 425 ? 133.099 173.966 129.685 1.00 19.08 425 SER F CA 1
ATOM 11061 C C . SER F 3 425 ? 133.603 172.553 129.947 1.00 19.08 425 SER F C 1
ATOM 11062 O O . SER F 3 425 ? 132.958 171.590 129.519 1.00 19.08 425 SER F O 1
ATOM 11065 N N . TYR F 3 426 ? 134.733 172.409 130.637 1.00 17.98 426 TYR F N 1
ATOM 11066 C CA . TYR F 3 426 ? 135.308 171.107 130.952 1.00 17.98 426 TYR F CA 1
ATOM 11067 C C . TYR F 3 426 ? 135.029 170.671 132.384 1.00 17.98 426 TYR F C 1
ATOM 11068 O O . TYR F 3 426 ? 134.656 169.518 132.620 1.00 17.98 426 TYR F O 1
ATOM 11077 N N . ILE F 3 427 ? 135.211 171.568 133.350 1.00 16.95 427 ILE F N 1
ATOM 11078 C CA . ILE F 3 427 ? 135.140 171.245 134.767 1.00 16.95 427 ILE F CA 1
ATOM 11079 C C . ILE F 3 427 ? 134.347 172.333 135.482 1.00 16.95 427 ILE F C 1
ATOM 11080 O O . ILE F 3 427 ? 133.807 173.252 134.862 1.00 16.95 427 ILE F O 1
ATOM 11085 N N . GLY F 3 428 ? 134.277 172.218 136.808 1.00 17.04 428 GLY F N 1
ATOM 11086 C CA . GLY F 3 428 ? 133.683 173.231 137.651 1.00 17.04 428 GLY F CA 1
ATOM 11087 C C . GLY F 3 428 ? 132.310 172.907 138.198 1.00 17.04 428 GLY F C 1
ATOM 11088 O O . GLY F 3 428 ? 131.850 173.604 139.111 1.00 17.04 428 GLY F O 1
ATOM 11089 N N . SER F 3 429 ? 131.642 171.880 137.679 1.00 18.00 429 SER F N 1
ATOM 11090 C CA . SER F 3 429 ? 130.322 171.510 138.172 1.00 18.00 429 SER F CA 1
ATOM 11091 C C . SER F 3 429 ? 130.023 170.078 137.754 1.00 18.00 429 SER F C 1
ATOM 11092 O O . SER F 3 429 ? 130.695 169.504 136.894 1.00 18.00 429 SER F O 1
ATOM 11095 N N . LEU F 3 430 ? 128.997 169.504 138.384 1.00 17.28 430 LEU F N 1
ATOM 11096 C CA . LEU F 3 430 ? 128.532 168.156 138.057 1.00 17.28 430 LEU F CA 1
ATOM 11097 C C . LEU F 3 430 ? 127.391 168.273 137.050 1.00 17.28 430 LEU F C 1
ATOM 11098 O O . LEU F 3 430 ? 126.208 168.283 137.394 1.00 17.28 430 LEU F O 1
ATOM 11103 N N . GLU F 3 431 ? 127.766 168.371 135.777 1.00 18.53 431 GLU F N 1
ATOM 11104 C CA . GLU F 3 431 ? 126.805 168.499 134.692 1.00 18.53 431 GLU F CA 1
ATOM 11105 C C . GLU F 3 431 ? 127.233 167.610 133.533 1.00 18.53 431 GLU F C 1
ATOM 11106 O O . GLU F 3 431 ? 128.407 167.260 133.391 1.00 18.53 431 GLU F O 1
ATOM 11112 N N . VAL F 3 432 ? 126.254 167.250 132.701 1.00 17.76 432 VAL F N 1
ATOM 11113 C CA . VAL F 3 432 ? 126.498 166.352 131.580 1.00 17.76 432 VAL F CA 1
ATOM 11114 C C . VAL F 3 432 ? 127.432 167.014 130.576 1.00 17.76 432 VAL F C 1
ATOM 11115 O O . VAL F 3 432 ? 127.265 168.189 130.220 1.00 17.76 432 VAL F O 1
ATOM 11119 N N . GLY F 3 433 ? 128.427 166.258 130.114 1.00 18.51 433 GLY F N 1
ATOM 11120 C CA . GLY F 3 433 ? 129.401 166.743 129.162 1.00 18.51 433 GLY F CA 1
ATOM 11121 C C . GLY F 3 433 ? 130.715 167.182 129.769 1.00 18.51 433 GLY F C 1
ATOM 11122 O O . GLY F 3 433 ? 131.694 167.349 129.032 1.00 18.51 433 GLY F O 1
ATOM 11123 N N . LYS F 3 434 ? 130.767 167.370 131.082 1.00 18.56 434 LYS F N 1
ATOM 11124 C CA . LYS F 3 434 ? 131.979 167.791 131.763 1.00 18.56 434 LYS F CA 1
ATOM 11125 C C . LYS F 3 434 ? 132.822 166.580 132.158 1.00 18.56 434 LYS F C 1
ATOM 11126 O O . LYS F 3 434 ? 132.362 165.437 132.144 1.00 18.56 434 LYS F O 1
ATOM 11132 N N . LEU F 3 435 ? 134.077 166.848 132.512 1.00 18.36 435 LEU F N 1
ATOM 11133 C CA . LEU F 3 435 ? 134.961 165.791 132.982 1.00 18.36 435 LEU F CA 1
ATOM 11134 C C . LEU F 3 435 ? 134.439 165.207 134.290 1.00 18.36 435 LEU F C 1
ATOM 11135 O O . LEU F 3 435 ? 133.799 165.892 135.093 1.00 18.36 435 LEU F O 1
ATOM 11140 N N . ALA F 3 436 ? 134.715 163.922 134.500 1.00 17.06 436 ALA F N 1
ATOM 11141 C CA . ALA F 3 436 ? 134.207 163.206 135.671 1.00 17.06 436 ALA F CA 1
ATOM 11142 C C . ALA F 3 436 ? 135.146 163.379 136.867 1.00 17.06 436 ALA F C 1
ATOM 11143 O O . ALA F 3 436 ? 135.663 162.421 137.441 1.00 17.06 436 ALA F O 1
ATOM 11145 N N . ASP F 3 437 ? 135.352 164.640 137.242 1.00 17.38 437 ASP F N 1
ATOM 11146 C CA . ASP F 3 437 ? 136.122 164.993 138.434 1.00 17.38 437 ASP F CA 1
ATOM 11147 C C . ASP F 3 437 ? 135.134 165.152 139.583 1.00 17.38 437 ASP F C 1
ATOM 11148 O O . ASP F 3 437 ? 134.442 166.167 139.685 1.00 17.38 437 ASP F O 1
ATOM 11153 N N . ILE F 3 438 ? 135.059 164.146 140.453 1.00 15.51 438 ILE F N 1
ATOM 11154 C CA . ILE F 3 438 ? 134.013 164.074 141.468 1.00 15.51 438 ILE F CA 1
ATOM 11155 C C . ILE F 3 438 ? 134.634 163.755 142.820 1.00 15.51 438 ILE F C 1
ATOM 11156 O O . ILE F 3 438 ? 135.469 162.853 142.933 1.00 15.51 438 ILE F O 1
ATOM 11161 N N . VAL F 3 439 ? 134.208 164.474 143.853 1.00 13.95 439 VAL F N 1
ATOM 11162 C CA . VAL F 3 439 ? 134.653 164.226 145.217 1.00 13.95 439 VAL F CA 1
ATOM 11163 C C . VAL F 3 439 ? 133.477 163.677 146.011 1.00 13.95 439 VAL F C 1
ATOM 11164 O O . VAL F 3 439 ? 132.383 164.259 146.001 1.00 13.95 439 VAL F O 1
ATOM 11168 N N . ALA F 3 440 ? 133.700 162.551 146.688 1.00 13.98 440 ALA F N 1
ATOM 11169 C CA . ALA F 3 440 ? 132.704 161.950 147.563 1.00 13.98 440 ALA F CA 1
ATOM 11170 C C . ALA F 3 440 ? 133.006 162.308 149.012 1.00 13.98 440 ALA F C 1
ATOM 11171 O O . ALA F 3 440 ? 134.170 162.375 149.416 1.00 13.98 440 ALA F O 1
ATOM 11173 N N . TRP F 3 441 ? 131.951 162.538 149.789 1.00 13.93 441 TRP F N 1
ATOM 11174 C CA . TRP F 3 441 ? 132.067 162.909 151.191 1.00 13.93 441 TRP F CA 1
ATOM 11175 C C . TRP F 3 441 ? 131.076 162.102 152.011 1.00 13.93 441 TRP F C 1
ATOM 11176 O O . TRP F 3 441 ? 129.903 161.993 151.641 1.00 13.93 441 TRP F O 1
ATOM 11187 N N . GLU F 3 442 ? 131.541 161.540 153.114 1.00 15.70 442 GLU F N 1
ATOM 11188 C CA . GLU F 3 442 ? 130.618 161.103 154.150 1.00 15.70 442 GLU F CA 1
ATOM 11189 C C . GLU F 3 442 ? 130.096 162.337 154.879 1.00 15.70 442 GLU F C 1
ATOM 11190 O O . GLU F 3 442 ? 130.887 163.223 155.223 1.00 15.70 442 GLU F O 1
ATOM 11196 N N . PRO F 3 443 ? 128.784 162.445 155.109 1.00 14.76 443 PRO F N 1
ATOM 11197 C CA . PRO F 3 443 ? 128.237 163.701 155.656 1.00 14.76 443 PRO F CA 1
ATOM 11198 C C . PRO F 3 443 ? 128.881 164.143 156.959 1.00 14.76 443 PRO F C 1
ATOM 11199 O O . PRO F 3 443 ? 129.063 165.348 157.170 1.00 14.76 443 PRO F O 1
ATOM 11203 N N . LYS F 3 444 ? 129.235 163.206 157.840 1.00 15.04 444 LYS F N 1
ATOM 11204 C CA . LYS F 3 444 ? 129.920 163.574 159.074 1.00 15.04 444 LYS F CA 1
ATOM 11205 C C . LYS F 3 444 ? 131.318 164.127 158.823 1.00 15.04 444 LYS F C 1
ATOM 11206 O O . LYS F 3 444 ? 131.870 164.798 159.701 1.00 15.04 444 LYS F O 1
ATOM 11212 N N . PHE F 3 445 ? 131.898 163.869 157.651 1.00 14.51 445 PHE F N 1
ATOM 11213 C CA . PHE F 3 445 ? 133.221 164.368 157.298 1.00 14.51 445 PHE F CA 1
ATOM 11214 C C . PHE F 3 445 ? 133.177 165.460 156.235 1.00 14.51 445 PHE F C 1
ATOM 11215 O O . PHE F 3 445 ? 134.232 165.855 155.729 1.00 14.51 445 PHE F O 1
ATOM 11223 N N . PHE F 3 446 ? 131.989 165.951 155.882 1.00 14.29 446 PHE F N 1
ATOM 11224 C CA . PHE F 3 446 ? 131.870 166.894 154.776 1.00 14.29 446 PHE F CA 1
ATOM 11225 C C . PHE F 3 446 ? 132.649 168.170 155.065 1.00 14.29 446 PHE F C 1
ATOM 11226 O O . PHE F 3 446 ? 132.501 168.778 156.128 1.00 14.29 446 PHE F O 1
ATOM 11234 N N . GLY F 3 447 ? 133.476 168.578 154.105 1.00 15.62 447 GLY F N 1
ATOM 11235 C CA . GLY F 3 447 ? 134.278 169.773 154.241 1.00 15.62 447 GLY F CA 1
ATOM 11236 C C . GLY F 3 447 ? 135.552 169.605 155.037 1.00 15.62 447 GLY F C 1
ATOM 11237 O O . GLY F 3 447 ? 136.312 170.573 155.167 1.00 15.62 447 GLY F O 1
ATOM 11238 N N . ALA F 3 448 ? 135.813 168.416 155.574 1.00 15.30 448 ALA F N 1
ATOM 11239 C CA . ALA F 3 448 ? 137.031 168.148 156.326 1.00 15.30 448 ALA F CA 1
ATOM 11240 C C . ALA F 3 448 ? 137.882 167.061 155.690 1.00 15.30 448 ALA F C 1
ATOM 11241 O O . ALA F 3 448 ? 139.076 167.276 155.452 1.00 15.30 448 ALA F O 1
ATOM 11243 N N . LYS F 3 449 ? 137.299 165.899 155.402 1.00 15.63 449 LYS F N 1
ATOM 11244 C CA . LYS F 3 449 ? 138.056 164.767 154.886 1.00 15.63 449 LYS F CA 1
ATOM 11245 C C . LYS F 3 449 ? 137.249 164.030 153.824 1.00 15.63 449 LYS F C 1
ATOM 11246 O O . LYS F 3 449 ? 136.247 163.379 154.144 1.00 15.63 449 LYS F O 1
ATOM 11252 N N . PRO F 3 450 ? 137.649 164.109 152.557 1.00 14.84 450 PRO F N 1
ATOM 11253 C CA . PRO F 3 450 ? 136.881 163.448 151.498 1.00 14.84 450 PRO F CA 1
ATOM 11254 C C . PRO F 3 450 ? 136.998 161.936 151.572 1.00 14.84 450 PRO F C 1
ATOM 11255 O O . PRO F 3 450 ? 137.970 161.384 152.091 1.00 14.84 450 PRO F O 1
ATOM 11259 N N . TYR F 3 451 ? 135.980 161.263 151.033 1.00 15.85 451 TYR F N 1
ATOM 11260 C CA . TYR F 3 451 ? 135.969 159.806 151.020 1.00 15.85 451 TYR F CA 1
ATOM 11261 C C . TYR F 3 451 ? 136.803 159.264 149.863 1.00 15.85 451 TYR F C 1
ATOM 11262 O O . TYR F 3 451 ? 137.674 158.411 150.064 1.00 15.85 451 TYR F O 1
ATOM 11271 N N . TYR F 3 452 ? 136.554 159.749 148.646 1.00 15.02 452 TYR F N 1
ATOM 11272 C CA . TYR F 3 452 ? 137.455 159.490 147.530 1.00 15.02 452 TYR F CA 1
ATOM 11273 C C . TYR F 3 452 ? 137.376 160.639 146.534 1.00 15.02 452 TYR F C 1
ATOM 11274 O O . TYR F 3 452 ? 136.421 161.424 146.526 1.00 15.02 452 TYR F O 1
ATOM 11283 N N . VAL F 3 453 ? 138.409 160.733 145.696 1.00 14.58 453 VAL F N 1
ATOM 11284 C CA . VAL F 3 453 ? 138.509 161.746 144.652 1.00 14.58 453 VAL F CA 1
ATOM 11285 C C . VAL F 3 453 ? 138.677 161.032 143.317 1.00 14.58 453 VAL F C 1
ATOM 11286 O O . VAL F 3 453 ? 139.576 160.197 143.163 1.00 14.58 453 VAL F O 1
ATOM 11290 N N . VAL F 3 454 ? 137.818 161.364 142.358 1.00 15.34 454 VAL F N 1
ATOM 11291 C CA . VAL F 3 454 ? 137.745 160.689 141.069 1.00 15.34 454 VAL F CA 1
ATOM 11292 C C . VAL F 3 454 ? 138.165 161.672 139.987 1.00 15.34 454 VAL F C 1
ATOM 11293 O O . VAL F 3 454 ? 137.606 162.773 139.886 1.00 15.34 454 VAL F O 1
ATOM 11297 N N . LYS F 3 455 ? 139.137 161.265 139.173 1.00 16.84 455 LYS F N 1
ATOM 11298 C CA . LYS F 3 455 ? 139.682 162.079 138.093 1.00 16.84 455 LYS F CA 1
ATOM 11299 C C . LYS F 3 455 ? 139.340 161.405 136.770 1.00 16.84 455 LYS F C 1
ATOM 11300 O O . LYS F 3 455 ? 139.921 160.368 136.428 1.00 16.84 455 LYS F O 1
ATOM 11306 N N . MET F 3 456 ? 138.401 161.996 136.031 1.00 17.80 456 MET F N 1
ATOM 11307 C CA . MET F 3 456 ? 137.954 161.476 134.737 1.00 17.80 456 MET F CA 1
ATOM 11308 C C . MET F 3 456 ? 137.491 160.024 134.851 1.00 17.80 456 MET F C 1
ATOM 11309 O O . MET F 3 456 ? 137.876 159.155 134.066 1.00 17.80 456 MET F O 1
ATOM 11314 N N . GLY F 3 457 ? 136.655 159.765 135.855 1.00 17.19 457 GLY F N 1
ATOM 11315 C CA . GLY F 3 457 ? 136.054 158.462 136.046 1.00 17.19 457 GLY F CA 1
ATOM 11316 C C . GLY F 3 457 ? 136.907 157.445 136.772 1.00 17.19 457 GLY F C 1
ATOM 11317 O O . GLY F 3 457 ? 136.435 156.326 137.006 1.00 17.19 457 GLY F O 1
ATOM 11318 N N . VAL F 3 458 ? 138.135 157.791 137.145 1.00 15.30 458 VAL F N 1
ATOM 11319 C CA . VAL F 3 458 ? 139.053 156.873 137.808 1.00 15.30 458 VAL F CA 1
ATOM 11320 C C . VAL F 3 458 ? 139.473 157.486 139.136 1.00 15.30 458 VAL F C 1
ATOM 11321 O O . VAL F 3 458 ? 139.793 158.678 139.201 1.00 15.30 458 VAL F O 1
ATOM 11325 N N . ILE F 3 459 ? 139.465 156.672 140.191 1.00 14.75 459 ILE F N 1
ATOM 11326 C CA . ILE F 3 459 ? 139.857 157.153 141.509 1.00 14.75 459 ILE F CA 1
ATOM 11327 C C . ILE F 3 459 ? 141.359 157.404 141.528 1.00 14.75 459 ILE F C 1
ATOM 11328 O O . ILE F 3 459 ? 142.159 156.517 141.202 1.00 14.75 459 ILE F O 1
ATOM 11333 N N . ALA F 3 460 ? 141.749 158.619 141.908 1.00 14.83 460 ALA F N 1
ATOM 11334 C CA . ALA F 3 460 ? 143.150 159.016 141.984 1.00 14.83 460 ALA F CA 1
ATOM 11335 C C . ALA F 3 460 ? 143.697 158.981 143.403 1.00 14.83 460 ALA F C 1
ATOM 11336 O O . ALA F 3 460 ? 144.871 158.658 143.604 1.00 14.83 460 ALA F O 1
ATOM 11338 N N . ARG F 3 461 ? 142.870 159.312 144.390 1.00 15.53 461 ARG F N 1
ATOM 11339 C CA . ARG F 3 461 ? 143.264 159.284 145.790 1.00 15.53 461 ARG F CA 1
ATOM 11340 C C . ARG F 3 461 ? 142.033 158.933 146.608 1.00 15.53 461 ARG F C 1
ATOM 11341 O O . ARG F 3 461 ? 140.922 159.358 146.276 1.00 15.53 461 ARG F O 1
ATOM 11349 N N . CYS F 3 462 ? 142.220 158.136 147.656 1.00 14.90 462 CYS F N 1
ATOM 11350 C CA . CYS F 3 462 ? 141.053 157.747 148.436 1.00 14.90 462 CYS F CA 1
ATOM 11351 C C . CYS F 3 462 ? 141.465 157.294 149.826 1.00 14.90 462 CYS F C 1
ATOM 11352 O O . CYS F 3 462 ? 142.627 156.978 150.083 1.00 14.90 462 CYS F O 1
ATOM 11355 N N . VAL F 3 463 ? 140.478 157.258 150.716 1.00 15.98 463 VAL F N 1
ATOM 11356 C CA . VAL F 3 463 ? 140.661 156.676 152.039 1.00 15.98 463 VAL F CA 1
ATOM 11357 C C . VAL F 3 463 ? 140.747 155.161 151.891 1.00 15.98 463 VAL F C 1
ATOM 11358 O O . VAL F 3 463 ? 139.856 154.526 151.316 1.00 15.98 463 VAL F O 1
ATOM 11362 N N . ALA F 3 464 ? 141.831 154.576 152.397 1.00 16.73 464 ALA F N 1
ATOM 11363 C CA . ALA F 3 464 ? 142.057 153.143 152.271 1.00 16.73 464 ALA F CA 1
ATOM 11364 C C . ALA F 3 464 ? 143.023 152.706 153.361 1.00 16.73 464 ALA F C 1
ATOM 11365 O O . ALA F 3 464 ? 143.788 153.512 153.898 1.00 16.73 464 ALA F O 1
ATOM 11367 N N . GLY F 3 465 ? 142.979 151.415 153.678 1.00 17.66 465 GLY F N 1
ATOM 11368 C CA . GLY F 3 465 ? 143.756 150.897 154.784 1.00 17.66 465 GLY F CA 1
ATOM 11369 C C . GLY F 3 465 ? 144.838 149.905 154.413 1.00 17.66 465 GLY F C 1
ATOM 11370 O O . GLY F 3 465 ? 145.400 149.961 153.315 1.00 17.66 465 GLY F O 1
ATOM 11371 N N . ASP F 3 466 ? 145.142 148.998 155.343 1.00 19.03 466 ASP F N 1
ATOM 11372 C CA . ASP F 3 466 ? 146.172 147.973 155.220 1.00 19.03 466 ASP F CA 1
ATOM 11373 C C . ASP F 3 466 ? 145.982 147.168 153.938 1.00 19.03 466 ASP F C 1
ATOM 11374 O O . ASP F 3 466 ? 144.976 146.463 153.789 1.00 19.03 466 ASP F O 1
ATOM 11379 N N . PRO F 3 467 ? 146.916 147.259 152.988 1.00 18.12 467 PRO F N 1
ATOM 11380 C CA . PRO F 3 467 ? 146.765 146.493 151.738 1.00 18.12 467 PRO F CA 1
ATOM 11381 C C . PRO F 3 467 ? 146.779 144.989 151.943 1.00 18.12 467 PRO F C 1
ATOM 11382 O O . PRO F 3 467 ? 146.219 144.256 151.119 1.00 18.12 467 PRO F O 1
ATOM 11386 N N . ASN F 3 468 ? 147.406 144.505 153.016 1.00 18.23 468 ASN F N 1
ATOM 11387 C CA . ASN F 3 468 ? 147.401 143.078 153.309 1.00 18.23 468 ASN F CA 1
ATOM 11388 C C . ASN F 3 468 ? 146.091 142.613 153.930 1.00 18.23 468 ASN F C 1
ATOM 11389 O O . ASN F 3 468 ? 145.823 141.410 153.945 1.00 18.23 468 ASN F O 1
ATOM 11394 N N . ALA F 3 469 ? 145.264 143.533 154.415 1.00 18.86 469 ALA F N 1
ATOM 11395 C CA . ALA F 3 469 ? 144.086 143.152 155.176 1.00 18.86 469 ALA F CA 1
ATOM 11396 C C . ALA F 3 469 ? 143.083 142.395 154.309 1.00 18.86 469 ALA F C 1
ATOM 11397 O O . ALA F 3 469 ? 143.109 142.451 153.076 1.00 18.86 469 ALA F O 1
ATOM 11399 N N . SER F 3 470 ? 142.186 141.671 154.983 1.00 21.96 470 SER F N 1
ATOM 11400 C CA . SER F 3 470 ? 141.127 140.951 154.289 1.00 21.96 470 SER F CA 1
ATOM 11401 C C . SER F 3 470 ? 140.061 141.885 153.736 1.00 21.96 470 SER F C 1
ATOM 11402 O O . SER F 3 470 ? 139.337 141.498 152.816 1.00 21.96 470 SER F O 1
ATOM 11405 N N . ILE F 3 471 ? 139.940 143.090 154.284 1.00 21.42 471 ILE F N 1
ATOM 11406 C CA . ILE F 3 471 ? 138.981 144.088 153.812 1.00 21.42 471 ILE F CA 1
ATOM 11407 C C . ILE F 3 471 ? 139.674 145.442 153.742 1.00 21.42 471 ILE F C 1
ATOM 11408 O O . ILE F 3 471 ? 140.680 145.678 154.426 1.00 21.42 471 ILE F O 1
ATOM 11413 N N . PRO F 3 472 ? 139.160 146.362 152.901 1.00 21.10 472 PRO F N 1
ATOM 11414 C CA . PRO F 3 472 ? 139.908 147.599 152.628 1.00 21.10 472 PRO F CA 1
ATOM 11415 C C . PRO F 3 472 ? 139.689 148.712 153.643 1.00 21.10 472 PRO F C 1
ATOM 11416 O O . PRO F 3 472 ? 139.986 149.874 153.348 1.00 21.10 472 PRO F O 1
ATOM 11420 N N . THR F 3 473 ? 139.178 148.392 154.827 1.00 20.86 473 THR F N 1
ATOM 11421 C CA . THR F 3 473 ? 138.886 149.393 155.847 1.00 20.86 473 THR F CA 1
ATOM 11422 C C . THR F 3 473 ? 139.617 149.094 157.152 1.00 20.86 473 THR F C 1
ATOM 11423 O O . THR F 3 473 ? 139.096 149.329 158.244 1.00 20.86 473 THR F O 1
ATOM 11427 N N . CYS F 3 474 ? 140.836 148.574 157.060 1.00 19.68 474 CYS F N 1
ATOM 11428 C CA . CYS F 3 474 ? 141.596 148.170 158.235 1.00 19.68 474 CYS F CA 1
ATOM 11429 C C . CYS F 3 474 ? 142.717 149.160 158.518 1.00 19.68 474 CYS F C 1
ATOM 11430 O O . CYS F 3 474 ? 143.343 149.687 157.596 1.00 19.68 474 CYS F O 1
ATOM 11433 N N . GLU F 3 475 ? 142.967 149.400 159.801 1.00 18.86 475 GLU F N 1
ATOM 11434 C CA . GLU F 3 475 ? 143.965 150.381 160.196 1.00 18.86 475 GLU F CA 1
ATOM 11435 C C . GLU F 3 475 ? 145.355 149.925 159.754 1.00 18.86 475 GLU F C 1
ATOM 11436 O O . GLU F 3 475 ? 145.646 148.723 159.763 1.00 18.86 475 GLU F O 1
ATOM 11442 N N . PRO F 3 476 ? 146.242 150.853 159.357 1.00 17.89 476 PRO F N 1
ATOM 11443 C CA . PRO F 3 476 ? 146.013 152.302 159.341 1.00 17.89 476 PRO F CA 1
ATOM 11444 C C . PRO F 3 476 ? 145.230 152.782 158.119 1.00 17.89 476 PRO F C 1
ATOM 11445 O O . PRO F 3 476 ? 145.674 152.625 156.983 1.00 17.89 476 PRO F O 1
ATOM 11449 N N . VAL F 3 477 ? 144.066 153.371 158.370 1.00 17.36 477 VAL F N 1
ATOM 11450 C CA . VAL F 3 477 ? 143.195 153.873 157.315 1.00 17.36 477 VAL F CA 1
ATOM 11451 C C . VAL F 3 477 ? 143.588 155.321 157.041 1.00 17.36 477 VAL F C 1
ATOM 11452 O O . VAL F 3 477 ? 143.304 156.215 157.842 1.00 17.36 477 VAL F O 1
ATOM 11456 N N . ILE F 3 478 ? 144.255 155.554 155.909 1.00 16.13 478 ILE F N 1
ATOM 11457 C CA . ILE F 3 478 ? 144.771 156.868 155.551 1.00 16.13 478 ILE F CA 1
ATOM 11458 C C . ILE F 3 478 ? 144.429 157.158 154.094 1.00 16.13 478 ILE F C 1
ATOM 11459 O O . ILE F 3 478 ? 143.967 156.291 153.352 1.00 16.13 478 ILE F O 1
ATOM 11464 N N . MET F 3 479 ? 144.659 158.406 153.695 1.00 17.34 479 MET F N 1
ATOM 11465 C CA . MET F 3 479 ? 144.491 158.808 152.304 1.00 17.34 479 MET F CA 1
ATOM 11466 C C . MET F 3 479 ? 145.682 158.308 151.495 1.00 17.34 479 MET F C 1
ATOM 11467 O O . MET F 3 479 ? 146.833 158.636 151.805 1.00 17.34 479 MET F O 1
ATOM 11472 N N . ARG F 3 480 ? 145.406 157.513 150.466 1.00 16.51 480 ARG F N 1
ATOM 11473 C CA . ARG F 3 480 ? 146.431 156.847 149.681 1.00 16.51 480 ARG F CA 1
ATOM 11474 C C . ARG F 3 480 ? 146.213 157.110 148.199 1.00 16.51 480 ARG F C 1
ATOM 11475 O O . ARG F 3 480 ? 145.077 157.277 147.735 1.00 16.51 480 ARG F O 1
ATOM 11483 N N . ASP F 3 481 ? 147.327 157.142 147.469 1.00 17.22 481 ASP F N 1
ATOM 11484 C CA . ASP F 3 481 ? 147.290 157.193 146.015 1.00 17.22 481 ASP F CA 1
ATOM 11485 C C . ASP F 3 481 ? 146.710 155.898 145.461 1.00 17.22 481 ASP F C 1
ATOM 11486 O O . ASP F 3 481 ? 146.957 154.811 145.988 1.00 17.22 481 ASP F O 1
ATOM 11491 N N . GLN F 3 482 ? 145.937 156.019 144.391 1.00 16.03 482 GLN F N 1
ATOM 11492 C CA . GLN F 3 482 ? 145.259 154.892 143.776 1.00 16.03 482 GLN F CA 1
ATOM 11493 C C . GLN F 3 482 ? 145.832 154.633 142.382 1.00 16.03 482 GLN F C 1
ATOM 11494 O O . GLN F 3 482 ? 146.832 155.236 141.977 1.00 16.03 482 GLN F O 1
ATOM 11500 N N . PHE F 3 483 ? 145.195 153.715 141.649 1.00 15.96 483 PHE F N 1
ATOM 11501 C CA . PHE F 3 483 ? 145.687 153.331 140.330 1.00 15.96 483 PHE F CA 1
ATOM 11502 C C . PHE F 3 483 ? 145.691 154.492 139.346 1.00 15.96 483 PHE F C 1
ATOM 11503 O O . PHE F 3 483 ? 146.431 154.448 138.357 1.00 15.96 483 PHE F O 1
ATOM 11511 N N . GLY F 3 484 ? 144.892 155.530 139.593 1.00 15.77 484 GLY F N 1
ATOM 11512 C CA . GLY F 3 484 ? 144.877 156.690 138.719 1.00 15.77 484 GLY F CA 1
ATOM 11513 C C . GLY F 3 484 ? 146.180 157.461 138.685 1.00 15.77 484 GLY F C 1
ATOM 11514 O O . GLY F 3 484 ? 146.339 158.336 137.827 1.00 15.77 484 GLY F O 1
ATOM 11515 N N . THR F 3 485 ? 147.106 157.169 139.596 1.00 16.73 485 THR F N 1
ATOM 11516 C CA . THR F 3 485 ? 148.405 157.823 139.641 1.00 16.73 485 THR F CA 1
ATOM 11517 C C . THR F 3 485 ? 149.529 156.949 139.096 1.00 16.73 485 THR F C 1
ATOM 11518 O O . THR F 3 485 ? 150.702 157.292 139.268 1.00 16.73 485 THR F O 1
ATOM 11522 N N . TYR F 3 486 ? 149.205 155.833 138.446 1.00 16.65 486 TYR F N 1
ATOM 11523 C CA . TYR F 3 486 ? 150.206 154.872 138.005 1.00 16.65 486 TYR F CA 1
ATOM 11524 C C . TYR F 3 486 ? 150.111 154.628 136.505 1.00 16.65 486 TYR F C 1
ATOM 11525 O O . TYR F 3 486 ? 149.025 154.660 135.918 1.00 16.65 486 TYR F O 1
ATOM 11534 N N . GLY F 3 487 ? 151.269 154.377 135.896 1.00 17.12 487 GLY F N 1
ATOM 11535 C CA . GLY F 3 487 ? 151.327 153.960 134.504 1.00 17.12 487 GLY F CA 1
ATOM 11536 C C . GLY F 3 487 ? 150.781 155.009 133.559 1.00 17.12 487 GLY F C 1
ATOM 11537 O O . GLY F 3 487 ? 150.931 156.217 133.769 1.00 17.12 487 GLY F O 1
ATOM 11538 N N . ARG F 3 488 ? 150.140 154.538 132.487 1.00 17.24 488 ARG F N 1
ATOM 11539 C CA . ARG F 3 488 ? 149.488 155.431 131.538 1.00 17.24 488 ARG F CA 1
ATOM 11540 C C . ARG F 3 488 ? 148.170 155.974 132.067 1.00 17.24 488 ARG F C 1
ATOM 11541 O O . ARG F 3 488 ? 147.668 156.975 131.543 1.00 17.24 488 ARG F O 1
ATOM 11549 N N . LEU F 3 489 ? 147.600 155.331 133.089 1.00 17.32 489 LEU F N 1
ATOM 11550 C CA . LEU F 3 489 ? 146.400 155.861 133.723 1.00 17.32 489 LEU F CA 1
ATOM 11551 C C . LEU F 3 489 ? 146.658 157.229 134.337 1.00 17.32 489 LEU F C 1
ATOM 11552 O O . LEU F 3 489 ? 145.741 158.053 134.424 1.00 17.32 489 LEU F O 1
ATOM 11557 N N . LEU F 3 490 ? 147.896 157.489 134.766 1.00 17.60 490 LEU F N 1
ATOM 11558 C CA . LEU F 3 490 ? 148.238 158.801 135.303 1.00 17.60 490 LEU F CA 1
ATOM 11559 C C . LEU F 3 490 ? 148.083 159.889 134.246 1.00 17.60 490 LEU F C 1
ATOM 11560 O O . LEU F 3 490 ? 147.559 160.971 134.532 1.00 17.60 490 LEU F O 1
ATOM 11565 N N . THR F 3 491 ? 148.527 159.619 133.020 1.00 18.33 491 THR F N 1
ATOM 11566 C CA . THR F 3 491 ? 148.425 160.588 131.938 1.00 18.33 491 THR F CA 1
ATOM 11567 C C . THR F 3 491 ? 147.097 160.518 131.198 1.00 18.33 491 THR F C 1
ATOM 11568 O O . THR F 3 491 ? 146.839 161.369 130.341 1.00 18.33 491 THR F O 1
ATOM 11572 N N . ASN F 3 492 ? 146.254 159.531 131.502 1.00 19.34 492 ASN F N 1
ATOM 11573 C CA . ASN F 3 492 ? 144.932 159.438 130.896 1.00 19.34 492 ASN F CA 1
ATOM 11574 C C . ASN F 3 492 ? 143.830 160.078 131.729 1.00 19.34 492 ASN F C 1
ATOM 11575 O O . ASN F 3 492 ? 142.782 160.425 131.173 1.00 19.34 492 ASN F O 1
ATOM 11580 N N . THR F 3 493 ? 144.031 160.243 133.036 1.00 17.38 493 THR F N 1
ATOM 11581 C CA . THR F 3 493 ? 142.970 160.667 133.941 1.00 17.38 493 THR F CA 1
ATOM 11582 C C . THR F 3 493 ? 143.076 162.132 134.349 1.00 17.38 493 THR F C 1
ATOM 11583 O O . THR F 3 493 ? 142.319 162.576 135.218 1.00 17.38 493 THR F O 1
ATOM 11587 N N . SER F 3 494 ? 143.989 162.891 133.751 1.00 17.77 494 SER F N 1
ATOM 11588 C CA . SER F 3 494 ? 144.065 164.323 133.999 1.00 17.77 494 SER F CA 1
ATOM 11589 C C . SER F 3 494 ? 144.562 165.009 132.736 1.00 17.77 494 SER F C 1
ATOM 11590 O O . SER F 3 494 ? 145.119 164.372 131.838 1.00 17.77 494 SER F O 1
ATOM 11593 N N . VAL F 3 495 ? 144.349 166.323 132.675 1.00 16.37 495 VAL F N 1
ATOM 11594 C CA . VAL F 3 495 ? 144.667 167.117 131.498 1.00 16.37 495 VAL F CA 1
ATOM 11595 C C . VAL F 3 495 ? 145.532 168.299 131.915 1.00 16.37 495 VAL F C 1
ATOM 11596 O O . VAL F 3 495 ? 145.695 168.597 133.098 1.00 16.37 495 VAL F O 1
ATOM 11600 N N . SER F 3 496 ? 146.096 168.967 130.913 1.00 16.46 496 SER F N 1
ATOM 11601 C CA . SER F 3 496 ? 146.810 170.222 131.095 1.00 16.46 496 SER F CA 1
ATOM 11602 C C . SER F 3 496 ? 146.113 171.296 130.275 1.00 16.46 496 SER F C 1
ATOM 11603 O O . SER F 3 496 ? 145.835 171.093 129.088 1.00 16.46 496 SER F O 1
ATOM 11606 N N . PHE F 3 497 ? 145.826 172.429 130.905 1.00 16.14 497 PHE F N 1
ATOM 11607 C CA . PHE F 3 497 ? 145.146 173.535 130.247 1.00 16.14 497 PHE F CA 1
ATOM 11608 C C . PHE F 3 497 ? 146.178 174.520 129.714 1.00 16.14 497 PHE F C 1
ATOM 11609 O O . PHE F 3 497 ? 147.040 174.990 130.463 1.00 16.14 497 PHE F O 1
ATOM 11617 N N . VAL F 3 498 ? 146.092 174.817 128.418 1.00 17.41 498 VAL F N 1
ATOM 11618 C CA . VAL F 3 498 ? 147.035 175.696 127.741 1.00 17.41 498 VAL F CA 1
ATOM 11619 C C . VAL F 3 498 ? 146.253 176.695 126.898 1.00 17.41 498 VAL F C 1
ATOM 11620 O O . VAL F 3 498 ? 145.048 176.561 126.688 1.00 17.41 498 VAL F O 1
ATOM 11624 N N . SER F 3 499 ? 146.962 177.712 126.420 1.00 20.01 499 SER F N 1
ATOM 11625 C CA . SER F 3 499 ? 146.362 178.685 125.523 1.00 20.01 499 SER F CA 1
ATOM 11626 C C . SER F 3 499 ? 146.079 178.053 124.163 1.00 20.01 499 SER F C 1
ATOM 11627 O O . SER F 3 499 ? 146.678 177.047 123.775 1.00 20.01 499 SER F O 1
ATOM 11630 N N . LYS F 3 500 ? 145.135 178.658 123.440 1.00 22.01 500 LYS F N 1
ATOM 11631 C CA . LYS F 3 500 ? 144.785 178.162 122.113 1.00 22.01 500 LYS F CA 1
ATOM 11632 C C . LYS F 3 500 ? 145.964 178.268 121.151 1.00 22.01 500 LYS F C 1
ATOM 11633 O O . LYS F 3 500 ? 146.235 177.336 120.385 1.00 22.01 500 LYS F O 1
ATOM 11639 N N . ILE F 3 501 ? 146.681 179.394 121.183 1.00 22.25 501 ILE F N 1
ATOM 11640 C CA . ILE F 3 501 ? 147.809 179.579 120.275 1.00 22.25 501 ILE F CA 1
ATOM 11641 C C . ILE F 3 501 ? 148.943 178.623 120.629 1.00 22.25 501 ILE F C 1
ATOM 11642 O O . ILE F 3 501 ? 149.623 178.092 119.742 1.00 22.25 501 ILE F O 1
ATOM 11647 N N . GLY F 3 502 ? 149.162 178.382 121.923 1.00 22.02 502 GLY F N 1
ATOM 11648 C CA . GLY F 3 502 ? 150.167 177.411 122.321 1.00 22.02 502 GLY F CA 1
ATOM 11649 C C . GLY F 3 502 ? 149.837 176.009 121.846 1.00 22.02 502 GLY F C 1
ATOM 11650 O O . GLY F 3 502 ? 150.711 175.284 121.364 1.00 22.02 502 GLY F O 1
ATOM 11651 N N . LEU F 3 503 ? 148.569 175.610 121.970 1.00 22.13 503 LEU F N 1
ATOM 11652 C CA . LEU F 3 503 ? 148.151 174.302 121.474 1.00 22.13 503 LEU F CA 1
ATOM 11653 C C . LEU F 3 503 ? 148.312 174.208 119.962 1.00 22.13 503 LEU F C 1
ATOM 11654 O O . LEU F 3 503 ? 148.770 173.184 119.443 1.00 22.13 503 LEU F O 1
ATOM 11659 N N . GLU F 3 504 ? 147.939 175.266 119.237 1.00 24.31 504 GLU F N 1
ATOM 11660 C CA . GLU F 3 504 ? 148.117 175.273 117.789 1.00 24.31 504 GLU F CA 1
ATOM 11661 C C . GLU F 3 504 ? 149.585 175.302 117.385 1.00 24.31 504 GLU F C 1
ATOM 11662 O O . GLU F 3 504 ? 149.907 174.962 116.242 1.00 24.31 504 GLU F O 1
ATOM 11668 N N . ASN F 3 505 ? 150.476 175.694 118.292 1.00 23.15 505 ASN F N 1
ATOM 11669 C CA . ASN F 3 505 ? 151.910 175.685 118.034 1.00 23.15 505 ASN F CA 1
ATOM 11670 C C . ASN F 3 505 ? 152.523 174.296 118.149 1.00 23.15 505 ASN F C 1
ATOM 11671 O O . ASN F 3 505 ? 153.719 174.141 117.877 1.00 23.15 505 ASN F O 1
ATOM 11676 N N . GLY F 3 506 ? 151.743 173.293 118.537 1.00 21.35 506 GLY F N 1
ATOM 11677 C CA . GLY F 3 506 ? 152.268 171.952 118.722 1.00 21.35 506 GLY F CA 1
ATOM 11678 C C . GLY F 3 506 ? 153.209 171.815 119.898 1.00 21.35 506 GLY F C 1
ATOM 11679 O O . GLY F 3 506 ? 154.234 171.129 119.790 1.00 21.35 506 GLY F O 1
ATOM 11680 N N . ILE F 3 507 ? 152.888 172.457 121.024 1.00 20.53 507 ILE F N 1
ATOM 11681 C CA . ILE F 3 507 ? 153.727 172.340 122.212 1.00 20.53 507 ILE F CA 1
ATOM 11682 C C . ILE F 3 507 ? 153.684 170.925 122.774 1.00 20.53 507 ILE F C 1
ATOM 11683 O O . ILE F 3 507 ? 154.639 170.481 123.422 1.00 20.53 507 ILE F O 1
ATOM 11688 N N . LYS F 3 508 ? 152.585 170.199 122.550 1.00 20.29 508 LYS F N 1
ATOM 11689 C CA . LYS F 3 508 ? 152.474 168.837 123.066 1.00 20.29 508 LYS F CA 1
ATOM 11690 C C . LYS F 3 508 ? 153.572 167.945 122.500 1.00 20.29 508 LYS F C 1
ATOM 11691 O O . LYS F 3 508 ? 154.217 167.190 123.236 1.00 20.29 508 LYS F O 1
ATOM 11697 N N . GLU F 3 509 ? 153.801 168.024 121.189 1.00 22.25 509 GLU F N 1
ATOM 11698 C CA . GLU F 3 509 ? 154.863 167.234 120.579 1.00 22.25 509 GLU F CA 1
ATOM 11699 C C . GLU F 3 509 ? 156.237 167.802 120.914 1.00 22.25 509 GLU F C 1
ATOM 11700 O O . GLU F 3 509 ? 157.181 167.047 121.173 1.00 22.25 509 GLU F O 1
ATOM 11706 N N . GLU F 3 510 ? 156.368 169.132 120.913 1.00 21.69 510 GLU F N 1
ATOM 11707 C CA . GLU F 3 510 ? 157.660 169.751 121.194 1.00 21.69 510 GLU F CA 1
ATOM 11708 C C . GLU F 3 510 ? 158.120 169.460 122.618 1.00 21.69 510 GLU F C 1
ATOM 11709 O O . GLU F 3 510 ? 159.301 169.178 122.850 1.00 21.69 510 GLU F O 1
ATOM 11715 N N . TYR F 3 511 ? 157.206 169.524 123.582 1.00 19.95 511 TYR F N 1
ATOM 11716 C CA . TYR F 3 511 ? 157.540 169.272 124.977 1.00 19.95 511 TYR F CA 1
ATOM 11717 C C . TYR F 3 511 ? 157.485 167.795 125.336 1.00 19.95 511 TYR F C 1
ATOM 11718 O O . TYR F 3 511 ? 157.759 167.445 126.489 1.00 19.95 511 TYR F O 1
ATOM 11727 N N . LYS F 3 512 ? 157.139 166.931 124.379 1.00 20.45 512 LYS F N 1
ATOM 11728 C CA . LYS F 3 512 ? 157.029 165.489 124.603 1.00 20.45 512 LYS F CA 1
ATOM 11729 C C . LYS F 3 512 ? 156.033 165.177 125.716 1.00 20.45 512 LYS F C 1
ATOM 11730 O O . LYS F 3 512 ? 156.261 164.302 126.552 1.00 20.45 512 LYS F O 1
ATOM 11736 N N . LEU F 3 513 ? 154.916 165.897 125.724 1.00 19.38 513 LEU F N 1
ATOM 11737 C CA . LEU F 3 513 ? 153.899 165.710 126.748 1.00 19.38 513 LEU F CA 1
ATOM 11738 C C . LEU F 3 513 ? 153.022 164.508 126.420 1.00 19.38 513 LEU F C 1
ATOM 11739 O O . LEU F 3 513 ? 152.738 164.227 125.253 1.00 19.38 513 LEU F O 1
ATOM 11744 N N . GLU F 3 514 ? 152.596 163.798 127.463 1.00 19.87 514 GLU F N 1
ATOM 11745 C CA . GLU F 3 514 ? 151.738 162.634 127.300 1.00 19.87 514 GLU F CA 1
ATOM 11746 C C . GLU F 3 514 ? 150.277 162.908 127.631 1.00 19.87 514 GLU F C 1
ATOM 11747 O O . GLU F 3 514 ? 149.408 162.145 127.197 1.00 19.87 514 GLU F O 1
ATOM 11753 N N . LYS F 3 515 ? 149.986 163.970 128.376 1.00 17.65 515 LYS F N 1
ATOM 11754 C CA . LYS F 3 515 ? 148.611 164.303 128.709 1.00 17.65 515 LYS F CA 1
ATOM 11755 C C . LYS F 3 515 ? 147.920 164.998 127.540 1.00 17.65 515 LYS F C 1
ATOM 11756 O O . LYS F 3 515 ? 148.557 165.581 126.659 1.00 17.65 515 LYS F O 1
ATOM 11762 N N . GLU F 3 516 ? 146.592 164.925 127.542 1.00 19.09 516 GLU F N 1
ATOM 11763 C CA . GLU F 3 516 ? 145.799 165.716 126.614 1.00 19.09 516 GLU F CA 1
ATOM 11764 C C . GLU F 3 516 ? 145.836 167.184 127.022 1.00 19.09 516 GLU F C 1
ATOM 11765 O O . GLU F 3 516 ? 145.744 167.518 128.206 1.00 19.09 516 GLU F O 1
ATOM 11771 N N . LEU F 3 517 ? 145.987 168.063 126.036 1.00 18.32 517 LEU F N 1
ATOM 11772 C CA . LEU F 3 517 ? 146.012 169.501 126.264 1.00 18.32 517 LEU F CA 1
ATOM 11773 C C . LEU F 3 517 ? 144.685 170.103 125.823 1.00 18.32 517 LEU F C 1
ATOM 11774 O O . LEU F 3 517 ? 144.264 169.916 124.677 1.00 18.32 517 LEU F O 1
ATOM 11779 N N . LEU F 3 518 ? 144.031 170.822 126.734 1.00 17.36 518 LEU F N 1
ATOM 11780 C CA . LEU F 3 518 ? 142.747 171.442 126.456 1.00 17.36 518 LEU F CA 1
ATOM 11781 C C . LEU F 3 518 ? 142.885 172.954 126.462 1.00 17.36 518 LEU F C 1
ATOM 11782 O O . LEU F 3 518 ? 143.476 173.513 127.396 1.00 17.36 518 LEU F O 1
ATOM 11787 N N . PRO F 3 519 ? 142.362 173.646 125.453 1.00 18.21 519 PRO F N 1
ATOM 11788 C CA . PRO F 3 519 ? 142.529 175.101 125.395 1.00 18.21 519 PRO F CA 1
ATOM 11789 C C . PRO F 3 519 ? 141.493 175.831 126.236 1.00 18.21 519 PRO F C 1
ATOM 11790 O O . PRO F 3 519 ? 140.314 175.473 126.258 1.00 18.21 519 PRO F O 1
ATOM 11794 N N . VAL F 3 520 ? 141.950 176.867 126.933 1.00 19.65 520 VAL F N 1
ATOM 11795 C CA . VAL F 3 520 ? 141.041 177.764 127.634 1.00 19.65 520 VAL F CA 1
ATOM 11796 C C . VAL F 3 520 ? 140.360 178.668 126.615 1.00 19.65 520 VAL F C 1
ATOM 11797 O O . VAL F 3 520 ? 140.910 178.966 125.550 1.00 19.65 520 VAL F O 1
ATOM 11801 N N . LYS F 3 521 ? 139.143 179.100 126.935 1.00 22.72 521 LYS F N 1
ATOM 11802 C CA . LYS F 3 521 ? 138.365 179.894 125.996 1.00 22.72 521 LYS F CA 1
ATOM 11803 C C . LYS F 3 521 ? 137.338 180.712 126.762 1.00 22.72 521 LYS F C 1
ATOM 11804 O O . LYS F 3 521 ? 137.010 180.412 127.912 1.00 22.72 521 LYS F O 1
ATOM 11810 N N . ASN F 3 522 ? 136.835 181.755 126.097 1.00 26.07 522 ASN F N 1
ATOM 11811 C CA . ASN F 3 522 ? 135.832 182.660 126.660 1.00 26.07 522 ASN F CA 1
ATOM 11812 C C . ASN F 3 522 ? 136.324 183.331 127.940 1.00 26.07 522 ASN F C 1
ATOM 11813 O O . ASN F 3 522 ? 135.538 183.610 128.849 1.00 26.07 522 ASN F O 1
ATOM 11818 N N . CYS F 3 523 ? 137.629 183.593 128.024 1.00 26.55 523 CYS F N 1
ATOM 11819 C CA . CYS F 3 523 ? 138.183 184.264 129.194 1.00 26.55 523 CYS F CA 1
ATOM 11820 C C . CYS F 3 523 ? 137.923 185.766 129.178 1.00 26.55 523 CYS F C 1
ATOM 11821 O O . CYS F 3 523 ? 137.841 186.385 130.245 1.00 26.55 523 CYS F O 1
ATOM 11824 N N . ARG F 3 524 ? 137.793 186.366 127.996 1.00 26.83 524 ARG F N 1
ATOM 11825 C CA . ARG F 3 524 ? 137.636 187.812 127.890 1.00 26.83 524 ARG F CA 1
ATOM 11826 C C . ARG F 3 524 ? 136.184 188.265 127.959 1.00 26.83 524 ARG F C 1
ATOM 11827 O O . ARG F 3 524 ? 135.919 189.401 128.366 1.00 26.83 524 ARG F O 1
ATOM 11835 N N . SER F 3 525 ? 135.241 187.407 127.577 1.00 27.67 525 SER F N 1
ATOM 11836 C CA . SER F 3 525 ? 133.838 187.791 127.491 1.00 27.67 525 SER F CA 1
ATOM 11837 C C . SER F 3 525 ? 133.098 187.693 128.819 1.00 27.67 525 SER F C 1
ATOM 11838 O O . SER F 3 525 ? 131.929 188.086 128.884 1.00 27.67 525 SER F O 1
ATOM 11841 N N . VAL F 3 526 ? 133.734 187.186 129.869 1.00 25.98 526 VAL F N 1
ATOM 11842 C CA . VAL F 3 526 ? 133.087 187.018 131.164 1.00 25.98 526 VAL F CA 1
ATOM 11843 C C . VAL F 3 526 ? 133.400 188.222 132.040 1.00 25.98 526 VAL F C 1
ATOM 11844 O O . VAL F 3 526 ? 134.450 188.862 131.909 1.00 25.98 526 VAL F O 1
ATOM 11848 N N . ASN F 3 527 ? 132.471 188.539 132.939 1.00 26.36 527 ASN F N 1
ATOM 11849 C CA . ASN F 3 527 ? 132.635 189.632 133.889 1.00 26.36 527 ASN F CA 1
ATOM 11850 C C . ASN F 3 527 ? 131.980 189.222 135.204 1.00 26.36 527 ASN F C 1
ATOM 11851 O O . ASN F 3 527 ? 131.659 188.050 135.420 1.00 26.36 527 ASN F O 1
ATOM 11856 N N . LYS F 3 528 ? 131.785 190.202 136.093 1.00 26.36 528 LYS F N 1
ATOM 11857 C CA . LYS F 3 528 ? 131.235 189.915 137.415 1.00 26.36 528 LYS F CA 1
ATOM 11858 C C . LYS F 3 528 ? 129.851 189.282 137.336 1.00 26.36 528 LYS F C 1
ATOM 11859 O O . LYS F 3 528 ? 129.517 188.421 138.157 1.00 26.36 528 LYS F O 1
ATOM 11865 N N . LYS F 3 529 ? 129.036 189.685 136.359 1.00 27.33 529 LYS F N 1
ATOM 11866 C CA . LYS F 3 529 ? 127.695 189.127 136.230 1.00 27.33 529 LYS F CA 1
ATOM 11867 C C . LYS F 3 529 ? 127.699 187.673 135.773 1.00 27.33 529 LYS F C 1
ATOM 11868 O O . LYS F 3 529 ? 126.651 187.021 135.837 1.00 27.33 529 LYS F O 1
ATOM 11874 N N . SER F 3 530 ? 128.840 187.153 135.315 1.00 25.50 530 SER F N 1
ATOM 11875 C CA . SER F 3 530 ? 128.917 185.757 134.901 1.00 25.50 530 SER F CA 1
ATOM 11876 C C . SER F 3 530 ? 128.971 184.804 136.090 1.00 25.50 530 SER F C 1
ATOM 11877 O O . SER F 3 530 ? 128.517 183.660 135.979 1.00 25.50 530 SER F O 1
ATOM 11880 N N . MET F 3 531 ? 129.522 185.249 137.219 1.00 23.66 531 MET F N 1
ATOM 11881 C CA . MET F 3 531 ? 129.667 184.383 138.382 1.00 23.66 531 MET F CA 1
ATOM 11882 C C . MET F 3 531 ? 128.307 183.940 138.909 1.00 23.66 531 MET F C 1
ATOM 11883 O O . MET F 3 531 ? 127.381 184.743 139.046 1.00 23.66 531 MET F O 1
ATOM 11888 N N . LYS F 3 532 ? 128.194 182.648 139.208 1.00 21.57 532 LYS F N 1
ATOM 11889 C CA . LYS F 3 532 ? 126.958 182.096 139.747 1.00 21.57 532 LYS F CA 1
ATOM 11890 C C . LYS F 3 532 ? 126.815 182.460 141.220 1.00 21.57 532 LYS F C 1
ATOM 11891 O O . LYS F 3 532 ? 127.734 182.244 142.015 1.00 21.57 532 LYS F O 1
ATOM 11897 N N . TRP F 3 533 ? 125.662 183.028 141.571 1.00 22.32 533 TRP F N 1
ATOM 11898 C CA . TRP F 3 533 ? 125.271 183.384 142.934 1.00 22.32 533 TRP F CA 1
ATOM 11899 C C . TRP F 3 533 ? 126.193 184.413 143.582 1.00 22.32 533 TRP F C 1
ATOM 11900 O O . TRP F 3 533 ? 126.023 184.724 144.766 1.00 22.32 533 TRP F O 1
ATOM 11911 N N . ASN F 3 534 ? 127.165 184.948 142.850 1.00 22.16 534 ASN F N 1
ATOM 11912 C CA . ASN F 3 534 ? 128.161 185.850 143.422 1.00 22.16 534 ASN F CA 1
ATOM 11913 C C . ASN F 3 534 ? 128.410 187.035 142.491 1.00 22.16 534 ASN F C 1
ATOM 11914 O O . ASN F 3 534 ? 129.550 187.396 142.199 1.00 22.16 534 ASN F O 1
ATOM 11919 N N . SER F 3 535 ? 127.334 187.659 142.009 1.00 26.52 535 SER F N 1
ATOM 11920 C CA . SER F 3 535 ? 127.431 188.756 141.053 1.00 26.52 535 SER F CA 1
ATOM 11921 C C . SER F 3 535 ? 127.095 190.113 141.668 1.00 26.52 535 SER F C 1
ATOM 11922 O O . SER F 3 535 ? 126.810 191.064 140.934 1.00 26.52 535 SER F O 1
ATOM 11925 N N . ALA F 3 536 ? 127.124 190.227 142.993 1.00 27.10 536 ALA F N 1
ATOM 11926 C CA . ALA F 3 536 ? 126.774 191.487 143.639 1.00 27.10 536 ALA F CA 1
ATOM 11927 C C . ALA F 3 536 ? 127.913 192.495 143.524 1.00 27.10 536 ALA F C 1
ATOM 11928 O O . ALA F 3 536 ? 129.092 192.142 143.629 1.00 27.10 536 ALA F O 1
ATOM 11930 N N . THR F 3 537 ? 127.553 193.763 143.307 1.00 29.72 537 THR F N 1
ATOM 11931 C CA . THR F 3 537 ? 128.515 194.865 143.215 1.00 29.72 537 THR F CA 1
ATOM 11932 C C . THR F 3 537 ? 128.060 196.001 144.124 1.00 29.72 537 THR F C 1
ATOM 11933 O O . THR F 3 537 ? 127.535 197.019 143.652 1.00 29.72 537 THR F O 1
ATOM 11937 N N . PRO F 3 538 ? 128.247 195.862 145.436 1.00 31.23 538 PRO F N 1
ATOM 11938 C CA . PRO F 3 538 ? 127.886 196.947 146.354 1.00 31.23 538 PRO F CA 1
ATOM 11939 C C . PRO F 3 538 ? 128.851 198.122 146.266 1.00 31.23 538 PRO F C 1
ATOM 11940 O O . PRO F 3 538 ? 129.977 198.009 145.778 1.00 31.23 538 PRO F O 1
ATOM 11944 N N . ASN F 3 539 ? 128.384 199.273 146.752 1.00 34.38 539 ASN F N 1
ATOM 11945 C CA . ASN F 3 539 ? 129.184 200.500 146.746 1.00 34.38 539 ASN F CA 1
ATOM 11946 C C . ASN F 3 539 ? 130.103 200.490 147.970 1.00 34.38 539 ASN F C 1
ATOM 11947 O O . ASN F 3 539 ? 129.945 201.249 148.929 1.00 34.38 539 ASN F O 1
ATOM 11952 N N . LEU F 3 540 ? 131.086 199.594 147.921 1.00 32.43 540 LEU F N 1
ATOM 11953 C CA . LEU F 3 540 ? 132.027 199.428 149.020 1.00 32.43 540 LEU F CA 1
ATOM 11954 C C . LEU F 3 540 ? 133.056 200.552 149.002 1.00 32.43 540 LEU F C 1
ATOM 11955 O O . LEU F 3 540 ? 133.642 200.853 147.958 1.00 32.43 540 LEU F O 1
ATOM 11960 N N . GLU F 3 541 ? 133.274 201.168 150.162 1.00 34.01 541 GLU F N 1
ATOM 11961 C CA . GLU F 3 541 ? 134.272 202.216 150.321 1.00 34.01 541 GLU F CA 1
ATOM 11962 C C . GLU F 3 541 ? 135.093 201.941 151.571 1.00 34.01 541 GLU F C 1
ATOM 11963 O O . GLU F 3 541 ? 134.534 201.649 152.633 1.00 34.01 541 GLU F O 1
ATOM 11969 N N . VAL F 3 542 ? 136.413 202.037 151.442 1.00 33.04 542 VAL F N 1
ATOM 11970 C CA . VAL F 3 542 ? 137.337 201.851 152.554 1.00 33.04 542 VAL F CA 1
ATOM 11971 C C . VAL F 3 542 ? 137.833 203.225 152.981 1.00 33.04 542 VAL F C 1
ATOM 11972 O O . VAL F 3 542 ? 138.380 203.977 152.164 1.00 33.04 542 VAL F O 1
ATOM 11976 N N . ASP F 3 543 ? 137.635 203.555 154.251 1.00 33.94 543 ASP F N 1
ATOM 11977 C CA . ASP F 3 543 ? 138.044 204.862 154.753 1.00 33.94 543 ASP F CA 1
ATOM 11978 C C . ASP F 3 543 ? 139.565 204.948 154.791 1.00 33.94 543 ASP F C 1
ATOM 11979 O O . ASP F 3 543 ? 140.214 204.087 155.394 1.00 33.94 543 ASP F O 1
ATOM 11984 N N . PRO F 3 544 ? 140.169 205.959 154.162 1.00 33.42 544 PRO F N 1
ATOM 11985 C CA . PRO F 3 544 ? 141.639 206.044 154.154 1.00 33.42 544 PRO F CA 1
ATOM 11986 C C . PRO F 3 544 ? 142.251 206.232 155.531 1.00 33.42 544 PRO F C 1
ATOM 11987 O O . PRO F 3 544 ? 143.437 205.930 155.709 1.00 33.42 544 PRO F O 1
ATOM 11991 N N . GLN F 3 545 ? 141.487 206.716 156.510 1.00 34.68 545 GLN F N 1
ATOM 11992 C CA . GLN F 3 545 ? 142.009 206.989 157.844 1.00 34.68 545 GLN F CA 1
ATOM 11993 C C . GLN F 3 545 ? 141.733 205.861 158.832 1.00 34.68 545 GLN F C 1
ATOM 11994 O O . GLN F 3 545 ? 142.640 205.436 159.554 1.00 34.68 545 GLN F O 1
ATOM 12000 N N . THR F 3 546 ? 140.500 205.362 158.879 1.00 33.68 546 THR F N 1
ATOM 12001 C CA . THR F 3 546 ? 140.104 204.362 159.862 1.00 33.68 546 THR F CA 1
ATOM 12002 C C . THR F 3 546 ? 139.995 202.957 159.285 1.00 33.68 546 THR F C 1
ATOM 12003 O O . THR F 3 546 ? 139.718 202.018 160.037 1.00 33.68 546 THR F O 1
ATOM 12007 N N . PHE F 3 547 ? 140.189 202.793 157.976 1.00 33.18 547 PHE F N 1
ATOM 12008 C CA . PHE F 3 547 ? 140.153 201.509 157.278 1.00 33.18 547 PHE F CA 1
ATOM 12009 C C . PHE F 3 547 ? 138.778 200.852 157.309 1.00 33.18 547 PHE F C 1
ATOM 12010 O O . PHE F 3 547 ? 138.640 199.701 156.879 1.00 33.18 547 PHE F O 1
ATOM 12018 N N . ASP F 3 548 ? 137.758 201.549 157.803 1.00 33.99 548 ASP F N 1
ATOM 12019 C CA . ASP F 3 548 ? 136.415 200.988 157.843 1.00 33.99 548 ASP F CA 1
ATOM 12020 C C . ASP F 3 548 ? 135.881 200.772 156.433 1.00 33.99 548 ASP F C 1
ATOM 12021 O O . ASP F 3 548 ? 136.100 201.589 155.535 1.00 33.99 548 ASP F O 1
ATOM 12026 N N . ALA F 3 549 ? 135.175 199.661 156.242 1.00 32.45 549 ALA F N 1
ATOM 12027 C CA . ALA F 3 549 ? 134.565 199.314 154.965 1.00 32.45 549 ALA F CA 1
ATOM 12028 C C . ALA F 3 549 ? 133.053 199.416 155.107 1.00 32.45 549 ALA F C 1
ATOM 12029 O O . ALA F 3 549 ? 132.457 198.726 155.940 1.00 32.45 549 ALA F O 1
ATOM 12031 N N . ALA F 3 550 ? 132.437 200.270 154.292 1.00 33.61 550 ALA F N 1
ATOM 12032 C CA . ALA F 3 550 ? 131.018 200.567 154.408 1.00 33.61 550 ALA F CA 1
ATOM 12033 C C . ALA F 3 550 ? 130.339 200.446 153.052 1.00 33.61 550 ALA F C 1
ATOM 12034 O O . ALA F 3 550 ? 130.948 200.690 152.007 1.00 33.61 550 ALA F O 1
ATOM 12036 N N . VAL F 3 551 ? 129.064 200.063 153.084 1.00 34.20 551 VAL F N 1
ATOM 12037 C CA . VAL F 3 551 ? 128.235 199.917 151.900 1.00 34.20 551 VAL F CA 1
ATOM 12038 C C . VAL F 3 551 ? 126.999 200.799 152.060 1.00 34.20 551 VAL F C 1
ATOM 12039 O O . VAL F 3 551 ? 126.805 201.450 153.084 1.00 34.20 551 VAL F O 1
ATOM 12043 N N . ASP F 3 552 ? 126.162 200.810 151.029 1.00 36.43 552 ASP F N 1
ATOM 12044 C CA . ASP F 3 552 ? 124.930 201.581 151.052 1.00 36.43 552 ASP F CA 1
ATOM 12045 C C . ASP F 3 552 ? 123.801 200.766 151.678 1.00 36.43 552 ASP F C 1
ATOM 12046 O O . ASP F 3 552 ? 123.906 199.553 151.875 1.00 36.43 552 ASP F O 1
ATOM 12051 N N . PHE F 3 553 ? 122.705 201.457 152.000 1.00 36.96 553 PHE F N 1
ATOM 12052 C CA . PHE F 3 553 ? 121.571 200.793 152.637 1.00 36.96 553 PHE F CA 1
ATOM 12053 C C . PHE F 3 553 ? 120.932 199.767 151.709 1.00 36.96 553 PHE F C 1
ATOM 12054 O O . PHE F 3 553 ? 120.511 198.695 152.159 1.00 36.96 553 PHE F O 1
ATOM 12062 N N . ASN F 3 554 ? 120.840 200.076 150.414 1.00 38.02 554 ASN F N 1
ATOM 12063 C CA . ASN F 3 554 ? 120.262 199.125 149.472 1.00 38.02 554 ASN F CA 1
ATOM 12064 C C . ASN F 3 554 ? 121.172 197.929 149.231 1.00 38.02 554 ASN F C 1
ATOM 12065 O O . ASN F 3 554 ? 120.686 196.871 148.818 1.00 38.02 554 ASN F O 1
ATOM 12070 N N . ASP F 3 555 ? 122.478 198.072 149.473 1.00 35.67 555 ASP F N 1
ATOM 12071 C CA . ASP F 3 555 ? 123.390 196.940 149.356 1.00 35.67 555 ASP F CA 1
ATOM 12072 C C . ASP F 3 555 ? 123.091 195.852 150.379 1.00 35.67 555 ASP F C 1
ATOM 12073 O O . ASP F 3 555 ? 123.452 194.692 150.155 1.00 35.67 555 ASP F O 1
ATOM 12078 N N . LEU F 3 556 ? 122.445 196.198 151.489 1.00 35.32 556 LEU F N 1
ATOM 12079 C CA . LEU F 3 556 ? 122.045 195.230 152.499 1.00 35.32 556 LEU F CA 1
ATOM 12080 C C . LEU F 3 556 ? 120.704 194.578 152.191 1.00 35.32 556 LEU F C 1
ATOM 12081 O O . LEU F 3 556 ? 120.264 193.710 152.952 1.00 35.32 556 LEU F O 1
ATOM 12086 N N . GLU F 3 557 ? 120.049 194.972 151.105 1.00 36.67 557 GLU F N 1
ATOM 12087 C CA . GLU F 3 557 ? 118.764 194.399 150.739 1.00 36.67 557 GLU F CA 1
ATOM 12088 C C . GLU F 3 557 ? 118.950 193.049 150.056 1.00 36.67 557 GLU F C 1
ATOM 12089 O O . GLU F 3 557 ? 119.929 192.819 149.341 1.00 36.67 557 GLU F O 1
ATOM 12095 N N . ASN F 3 558 ? 117.995 192.149 150.302 1.00 34.84 558 ASN F N 1
ATOM 12096 C CA . ASN F 3 558 ? 117.945 190.816 149.702 1.00 34.84 558 ASN F CA 1
ATOM 12097 C C . ASN F 3 558 ? 119.131 189.945 150.107 1.00 34.84 558 ASN F C 1
ATOM 12098 O O . ASN F 3 558 ? 119.403 188.926 149.465 1.00 34.84 558 ASN F O 1
ATOM 12103 N N . TRP F 3 559 ? 119.847 190.329 151.165 1.00 28.04 559 TRP F N 1
ATOM 12104 C CA . TRP F 3 559 ? 120.991 189.546 151.623 1.00 28.04 559 TRP F CA 1
ATOM 12105 C C . TRP F 3 559 ? 120.548 188.392 152.517 1.00 28.04 559 TRP F C 1
ATOM 12106 O O . TRP F 3 559 ? 120.761 187.220 152.191 1.00 28.04 559 TRP F O 1
ATOM 12117 N N . LEU F 3 560 ? 119.922 188.708 153.643 1.00 27.76 560 LEU F N 1
ATOM 12118 C CA . LEU F 3 560 ? 119.599 187.737 154.678 1.00 27.76 560 LEU F CA 1
ATOM 12119 C C . LEU F 3 560 ? 118.088 187.650 154.862 1.00 27.76 560 LEU F C 1
ATOM 12120 O O . LEU F 3 560 ? 117.314 188.368 154.222 1.00 27.76 560 LEU F O 1
ATOM 12125 N N . GLU F 3 561 ? 117.674 186.747 155.753 1.00 30.49 561 GLU F N 1
ATOM 12126 C CA . GLU F 3 561 ? 116.264 186.654 156.115 1.00 30.49 561 GLU F CA 1
ATOM 12127 C C . GLU F 3 561 ? 115.797 187.913 156.834 1.00 30.49 561 GLU F C 1
ATOM 12128 O O . GLU F 3 561 ? 114.671 188.378 156.616 1.00 30.49 561 GLU F O 1
ATOM 12134 N N . GLN F 3 562 ? 116.640 188.476 157.694 1.00 33.10 562 GLN F N 1
ATOM 12135 C CA . GLN F 3 562 ? 116.325 189.739 158.342 1.00 33.10 562 GLN F CA 1
ATOM 12136 C C . GLN F 3 562 ? 116.495 190.886 157.354 1.00 33.10 562 GLN F C 1
ATOM 12137 O O . GLN F 3 562 ? 117.479 190.947 156.611 1.00 33.10 562 GLN F O 1
ATOM 12143 N N . SER F 3 563 ? 115.525 191.797 157.350 1.00 36.27 563 SER F N 1
ATOM 12144 C CA . SER F 3 563 ? 115.491 192.868 156.368 1.00 36.27 563 SER F CA 1
ATOM 12145 C C . SER F 3 563 ? 116.653 193.838 156.579 1.00 36.27 563 SER F C 1
ATOM 12146 O O . SER F 3 563 ? 117.358 193.806 157.592 1.00 36.27 563 SER F O 1
ATOM 12149 N N . ALA F 3 564 ? 116.846 194.712 155.589 1.00 37.53 564 ALA F N 1
ATOM 12150 C CA . ALA F 3 564 ? 117.918 195.698 155.665 1.00 37.53 564 ALA F CA 1
ATOM 12151 C C . ALA F 3 564 ? 117.695 196.687 156.801 1.00 37.53 564 ALA F C 1
ATOM 12152 O O . ALA F 3 564 ? 118.662 197.187 157.384 1.00 37.53 564 ALA F O 1
ATOM 12154 N N . SER F 3 565 ? 116.434 196.988 157.123 1.00 39.32 565 SER F N 1
ATOM 12155 C CA . SER F 3 565 ? 116.151 197.898 158.228 1.00 39.32 565 SER F CA 1
ATOM 12156 C C . SER F 3 565 ? 116.629 197.321 159.555 1.00 39.32 565 SER F C 1
ATOM 12157 O O . SER F 3 565 ? 117.217 198.036 160.375 1.00 39.32 565 SER F O 1
ATOM 12160 N N . GLU F 3 566 ? 116.382 196.029 159.786 1.00 40.42 566 GLU F N 1
ATOM 12161 C CA . GLU F 3 566 ? 116.862 195.390 161.008 1.00 40.42 566 GLU F CA 1
ATOM 12162 C C . GLU F 3 566 ? 118.385 195.364 161.055 1.00 40.42 566 GLU F C 1
ATOM 12163 O O . GLU F 3 566 ? 118.985 195.568 162.117 1.00 40.42 566 GLU F O 1
ATOM 12169 N N . LEU F 3 567 ? 119.028 195.108 159.913 1.00 38.50 567 LEU F N 1
ATOM 12170 C CA . LEU F 3 567 ? 120.486 195.105 159.864 1.00 38.50 567 LEU F CA 1
ATOM 12171 C C . LEU F 3 567 ? 121.062 196.491 160.117 1.00 38.50 567 LEU F C 1
ATOM 12172 O O . LEU F 3 567 ? 122.157 196.614 160.677 1.00 38.50 567 LEU F O 1
ATOM 12177 N N . ALA F 3 568 ? 120.348 197.541 159.705 1.00 40.10 568 ALA F N 1
ATOM 12178 C CA . ALA F 3 568 ? 120.802 198.904 159.946 1.00 40.10 568 ALA F CA 1
ATOM 12179 C C . ALA F 3 568 ? 120.848 199.244 161.429 1.00 40.10 568 ALA F C 1
ATOM 12180 O O . ALA F 3 568 ? 121.586 200.153 161.821 1.00 40.10 568 ALA F O 1
ATOM 12182 N N . LYS F 3 569 ? 120.080 198.536 162.257 1.00 40.97 569 LYS F N 1
ATOM 12183 C CA . LYS F 3 569 ? 120.082 198.759 163.696 1.00 40.97 569 LYS F CA 1
ATOM 12184 C C . LYS F 3 569 ? 121.278 198.127 164.394 1.00 40.97 569 LYS F C 1
ATOM 12185 O O . LYS F 3 569 ? 121.480 198.378 165.587 1.00 40.97 569 LYS F O 1
ATOM 12191 N N . LYS F 3 570 ? 122.066 197.318 163.691 1.00 40.07 570 LYS F N 1
ATOM 12192 C CA . LYS F 3 570 ? 123.210 196.626 164.274 1.00 40.07 570 LYS F CA 1
ATOM 12193 C C . LYS F 3 570 ? 124.545 197.089 163.715 1.00 40.07 570 LYS F C 1
ATOM 12194 O O . LYS F 3 570 ? 125.501 197.255 164.476 1.00 40.07 570 LYS F O 1
ATOM 12200 N N . LEU F 3 571 ? 124.639 197.297 162.406 1.00 38.17 571 LEU F N 1
ATOM 12201 C CA . LEU F 3 571 ? 125.876 197.784 161.814 1.00 38.17 571 LEU F CA 1
ATOM 12202 C C . LEU F 3 571 ? 126.078 199.257 162.147 1.00 38.17 571 LEU F C 1
ATOM 12203 O O . LEU F 3 571 ? 125.127 200.042 162.167 1.00 38.17 571 LEU F O 1
ATOM 12208 N N . LYS F 3 572 ? 127.326 199.629 162.419 1.00 37.21 572 LYS F N 1
ATOM 12209 C CA . LYS F 3 572 ? 127.636 201.018 162.721 1.00 37.21 572 LYS F CA 1
ATOM 12210 C C . LYS F 3 572 ? 127.461 201.889 161.482 1.00 37.21 572 LYS F C 1
ATOM 12211 O O . LYS F 3 572 ? 127.670 201.450 160.348 1.00 37.21 572 LYS F O 1
ATOM 12217 N N . LYS F 3 573 ? 127.075 203.140 161.712 1.00 39.22 573 LYS F N 1
ATOM 12218 C CA . LYS F 3 573 ? 126.784 204.091 160.649 1.00 39.22 573 LYS F CA 1
ATOM 12219 C C . LYS F 3 573 ? 127.898 205.126 160.569 1.00 39.22 573 LYS F C 1
ATOM 12220 O O . LYS F 3 573 ? 128.320 205.670 161.595 1.00 39.22 573 LYS F O 1
ATOM 12226 N N . THR F 3 574 ? 128.372 205.390 159.355 1.00 40.40 574 THR F N 1
ATOM 12227 C CA . THR F 3 574 ? 129.387 206.410 159.129 1.00 40.40 574 THR F CA 1
ATOM 12228 C C . THR F 3 574 ? 128.741 207.793 159.199 1.00 40.40 574 THR F C 1
ATOM 12229 O O . THR F 3 574 ? 127.548 207.937 159.482 1.00 40.40 574 THR F O 1
ATOM 12233 N N . SER F 3 575 ? 129.535 208.837 158.946 1.00 42.75 575 SER F N 1
ATOM 12234 C CA . SER F 3 575 ? 128.976 210.183 158.862 1.00 42.75 575 SER F CA 1
ATOM 12235 C C . SER F 3 575 ? 127.964 210.280 157.729 1.00 42.75 575 SER F C 1
ATOM 12236 O O . SER F 3 575 ? 126.901 210.894 157.884 1.00 42.75 575 SER F O 1
ATOM 12239 N N . SER F 3 576 ? 128.274 209.678 156.585 1.00 41.51 576 SER F N 1
ATOM 12240 C CA . SER F 3 576 ? 127.329 209.571 155.484 1.00 41.51 576 SER F CA 1
ATOM 12241 C C . SER F 3 576 ? 126.296 208.494 155.816 1.00 41.51 576 SER F C 1
ATOM 12242 O O . SER F 3 576 ? 126.300 207.907 156.901 1.00 41.51 576 SER F O 1
ATOM 12245 N N . GLY F 3 577 ? 125.397 208.217 154.876 1.00 39.99 577 GLY F N 1
ATOM 12246 C CA . GLY F 3 577 ? 124.376 207.211 155.092 1.00 39.99 577 GLY F CA 1
ATOM 12247 C C . GLY F 3 577 ? 124.838 205.800 154.789 1.00 39.99 577 GLY F C 1
ATOM 12248 O O . GLY F 3 577 ? 124.060 204.979 154.296 1.00 39.99 577 GLY F O 1
ATOM 12249 N N . LYS F 3 578 ? 126.102 205.508 155.077 1.00 37.32 578 LYS F N 1
ATOM 12250 C CA . LYS F 3 578 ? 126.681 204.194 154.843 1.00 37.32 578 LYS F CA 1
ATOM 12251 C C . LYS F 3 578 ? 126.736 203.397 156.143 1.00 37.32 578 LYS F C 1
ATOM 12252 O O . LYS F 3 578 ? 126.676 203.951 157.244 1.00 37.32 578 LYS F O 1
ATOM 12258 N N . TYR F 3 579 ? 126.852 202.079 156.002 1.00 36.21 579 TYR F N 1
ATOM 12259 C CA . TYR F 3 579 ? 126.862 201.164 157.135 1.00 36.21 579 TYR F CA 1
ATOM 12260 C C . TYR F 3 579 ? 128.114 200.300 157.083 1.00 36.21 579 TYR F C 1
ATOM 12261 O O . TYR F 3 579 ? 128.427 199.714 156.042 1.00 36.21 579 TYR F O 1
ATOM 12270 N N . ILE F 3 580 ? 128.815 200.214 158.210 1.00 33.89 580 ILE F N 1
ATOM 12271 C CA . ILE F 3 580 ? 130.108 199.540 158.266 1.00 33.89 580 ILE F CA 1
ATOM 12272 C C . ILE F 3 580 ? 129.896 198.039 158.407 1.00 33.89 580 ILE F C 1
ATOM 12273 O O . ILE F 3 580 ? 129.183 197.580 159.306 1.00 33.89 580 ILE F O 1
ATOM 12278 N N . LEU F 3 581 ? 130.519 197.271 157.517 1.00 31.19 581 LEU F N 1
ATOM 12279 C CA . LEU F 3 581 ? 130.478 195.816 157.594 1.00 31.19 581 LEU F CA 1
ATOM 12280 C C . LEU F 3 581 ? 131.474 195.341 158.646 1.00 31.19 581 LEU F C 1
ATOM 12281 O O . LEU F 3 581 ? 132.675 195.608 158.536 1.00 31.19 581 LEU F O 1
ATOM 12286 N N . ASP F 3 582 ? 130.980 194.636 159.661 1.00 30.59 582 ASP F N 1
ATOM 12287 C CA . ASP F 3 582 ? 131.839 194.172 160.741 1.00 30.59 582 ASP F CA 1
ATOM 12288 C C . ASP F 3 582 ? 131.171 193.004 161.450 1.00 30.59 582 ASP F C 1
ATOM 12289 O O . ASP F 3 582 ? 129.958 192.803 161.353 1.00 30.59 582 ASP F O 1
ATOM 12294 N N . ALA F 3 583 ? 131.989 192.238 162.169 1.00 26.96 583 ALA F N 1
ATOM 12295 C CA . ALA F 3 583 ? 131.531 191.128 162.993 1.00 26.96 583 ALA F CA 1
ATOM 12296 C C . ALA F 3 583 ? 132.669 190.711 163.912 1.00 26.96 583 ALA F C 1
ATOM 12297 O O . ALA F 3 583 ? 133.843 190.911 163.590 1.00 26.96 583 ALA F O 1
ATOM 12299 N N . GLU F 3 584 ? 132.307 190.134 165.054 1.00 27.65 584 GLU F N 1
ATOM 12300 C CA . GLU F 3 584 ? 133.306 189.689 166.011 1.00 27.65 584 GLU F CA 1
ATOM 12301 C C . GLU F 3 584 ? 134.076 188.490 165.458 1.00 27.65 584 GLU F C 1
ATOM 12302 O O . GLU F 3 584 ? 133.512 187.654 164.748 1.00 27.65 584 GLU F O 1
ATOM 12308 N N . PRO F 3 585 ? 135.369 188.387 165.763 1.00 25.17 585 PRO F N 1
ATOM 12309 C CA . PRO F 3 585 ? 136.143 187.236 165.286 1.00 25.17 585 PRO F CA 1
ATOM 12310 C C . PRO F 3 585 ? 135.657 185.936 165.906 1.00 25.17 585 PRO F C 1
ATOM 12311 O O . PRO F 3 585 ? 135.218 185.892 167.058 1.00 25.17 585 PRO F O 1
ATOM 12315 N N . LEU F 3 586 ? 135.738 184.870 165.116 1.00 24.68 586 LEU F N 1
ATOM 12316 C CA . LEU F 3 586 ? 135.328 183.551 165.578 1.00 24.68 586 LEU F CA 1
ATOM 12317 C C . LEU F 3 586 ? 136.326 183.002 166.591 1.00 24.68 586 LEU F C 1
ATOM 12318 O O . LEU F 3 586 ? 137.537 183.196 166.463 1.00 24.68 586 LEU F O 1
ATOM 12323 N N . THR F 3 587 ? 135.812 182.312 167.608 1.00 25.33 587 THR F N 1
ATOM 12324 C CA . THR F 3 587 ? 136.662 181.696 168.620 1.00 25.33 587 THR F CA 1
ATOM 12325 C C . THR F 3 587 ? 136.798 180.188 168.446 1.00 25.33 587 THR F C 1
ATOM 12326 O O . THR F 3 587 ? 137.885 179.644 168.662 1.00 25.33 587 THR F O 1
ATOM 12330 N N . GLU F 3 588 ? 135.729 179.500 168.057 1.00 23.87 588 GLU F N 1
ATOM 12331 C CA . GLU F 3 588 ? 135.767 178.073 167.773 1.00 23.87 588 GLU F CA 1
ATOM 12332 C C . GLU F 3 588 ? 135.164 177.827 166.399 1.00 23.87 588 GLU F C 1
ATOM 12333 O O . GLU F 3 588 ? 134.075 178.326 166.096 1.00 23.87 588 GLU F O 1
ATOM 12339 N N . ALA F 3 589 ? 135.869 177.066 165.574 1.00 19.65 589 ALA F N 1
ATOM 12340 C CA . ALA F 3 589 ? 135.402 176.781 164.231 1.00 19.65 589 ALA F CA 1
ATOM 12341 C C . ALA F 3 589 ? 135.015 175.313 164.091 1.00 19.65 589 ALA F C 1
ATOM 12342 O O . ALA F 3 589 ? 135.532 174.457 164.814 1.00 19.65 589 ALA F O 1
ATOM 12344 N N . PRO F 3 590 ? 134.097 174.993 163.188 1.00 17.07 590 PRO F N 1
ATOM 12345 C CA . PRO F 3 590 ? 133.857 173.596 162.821 1.00 17.07 590 PRO F CA 1
ATOM 12346 C C . PRO F 3 590 ? 134.914 173.142 161.820 1.00 17.07 590 PRO F C 1
ATOM 12347 O O . PRO F 3 590 ? 135.779 173.914 161.409 1.00 17.07 590 PRO F O 1
ATOM 12351 N N . LEU F 3 591 ? 134.824 171.872 161.423 1.00 16.38 591 LEU F N 1
ATOM 12352 C CA . LEU F 3 591 ? 135.774 171.274 160.483 1.00 16.38 591 LEU F CA 1
ATOM 12353 C C . LEU F 3 591 ? 137.205 171.525 160.956 1.00 16.38 591 LEU F C 1
ATOM 12354 O O . LEU F 3 591 ? 138.053 172.048 160.232 1.00 16.38 591 LEU F O 1
ATOM 12359 N N . ALA F 3 592 ? 137.458 171.126 162.198 1.00 17.44 592 ALA F N 1
ATOM 12360 C CA . ALA F 3 592 ? 138.543 171.643 163.019 1.00 17.44 592 ALA F CA 1
ATOM 12361 C C . ALA F 3 592 ? 139.043 170.545 163.946 1.00 17.44 592 ALA F C 1
ATOM 12362 O O . ALA F 3 592 ? 138.975 169.361 163.602 1.00 17.44 592 ALA F O 1
ATOM 12364 N N . GLN F 3 593 ? 139.578 170.938 165.107 1.00 17.29 593 GLN F N 1
ATOM 12365 C CA . GLN F 3 593 ? 140.235 170.014 166.028 1.00 17.29 593 GLN F CA 1
ATOM 12366 C C . GLN F 3 593 ? 139.423 168.754 166.322 1.00 17.29 593 GLN F C 1
ATOM 12367 O O . GLN F 3 593 ? 139.981 167.789 166.851 1.00 17.29 593 GLN F O 1
ATOM 12373 N N . ARG F 3 594 ? 138.127 168.731 165.999 1.00 17.46 594 ARG F N 1
ATOM 12374 C CA . ARG F 3 594 ? 137.364 167.490 166.078 1.00 17.46 594 ARG F CA 1
ATOM 12375 C C . ARG F 3 594 ? 137.773 166.476 165.015 1.00 17.46 594 ARG F C 1
ATOM 12376 O O . ARG F 3 594 ? 137.391 165.306 165.122 1.00 17.46 594 ARG F O 1
ATOM 12384 N N . TYR F 3 595 ? 138.540 166.884 164.010 1.00 16.62 595 TYR F N 1
ATOM 12385 C CA . TYR F 3 595 ? 138.852 166.031 162.869 1.00 16.62 595 TYR F CA 1
ATOM 12386 C C . TYR F 3 595 ? 140.331 165.735 162.701 1.00 16.62 595 TYR F C 1
ATOM 12387 O O . TYR F 3 595 ? 140.695 164.590 162.423 1.00 16.62 595 TYR F O 1
ATOM 12396 N N . PHE F 3 596 ? 141.197 166.728 162.862 1.00 17.93 596 PHE F N 1
ATOM 12397 C CA . PHE F 3 596 ? 142.578 166.628 162.416 1.00 17.93 596 PHE F CA 1
ATOM 12398 C C . PHE F 3 596 ? 143.509 166.310 163.576 1.00 17.93 596 PHE F C 1
ATOM 12399 O O . PHE F 3 596 ? 143.509 167.010 164.593 1.00 17.93 596 PHE F O 1
ATOM 12407 N N . LEU F 3 597 ? 144.288 165.243 163.420 1.00 20.57 597 LEU F N 1
ATOM 12408 C CA . LEU F 3 597 ? 145.450 165.031 164.268 1.00 20.57 597 LEU F CA 1
ATOM 12409 C C . LEU F 3 597 ? 146.463 166.134 163.988 1.00 20.57 597 LEU F C 1
ATOM 12410 O O . LEU F 3 597 ? 146.849 166.353 162.836 1.00 20.57 597 LEU F O 1
ATOM 12415 N N . PHE F 3 598 ? 146.871 166.842 165.040 1.00 20.89 598 PHE F N 1
ATOM 12416 C CA . PHE F 3 598 ? 147.670 168.069 164.926 1.00 20.89 598 PHE F CA 1
ATOM 12417 C C . PHE F 3 598 ? 146.924 169.162 164.160 1.00 20.89 598 PHE F C 1
ATOM 12418 O O . PHE F 3 598 ? 145.869 168.943 163.564 1.00 20.89 598 PHE F O 1
ATOM 12427 N N . MET G 1 1 ? 166.120 144.033 160.973 1.00 18.32 1 MET G N 1
ATOM 12428 C CA . MET G 1 1 ? 164.739 143.833 161.397 1.00 18.32 1 MET G CA 1
ATOM 12429 C C . MET G 1 1 ? 163.948 143.032 160.368 1.00 18.32 1 MET G C 1
ATOM 12430 O O . MET G 1 1 ? 163.065 142.254 160.728 1.00 18.32 1 MET G O 1
ATOM 12435 N N . ASN G 1 2 ? 164.272 143.237 159.090 1.00 18.04 2 ASN G N 1
ATOM 12436 C CA . ASN G 1 2 ? 163.577 142.589 157.975 1.00 18.04 2 ASN G CA 1
ATOM 12437 C C . ASN G 1 2 ? 162.087 142.928 157.990 1.00 18.04 2 ASN G C 1
ATOM 12438 O O . ASN G 1 2 ? 161.225 142.049 157.976 1.00 18.04 2 ASN G O 1
ATOM 12443 N N . LEU G 1 3 ? 161.787 144.224 158.015 1.00 17.30 3 LEU G N 1
ATOM 12444 C CA . LEU G 1 3 ? 160.407 144.679 158.109 1.00 17.30 3 LEU G CA 1
ATOM 12445 C C . LEU G 1 3 ? 159.761 144.731 156.732 1.00 17.30 3 LEU G C 1
ATOM 12446 O O . LEU G 1 3 ? 160.243 145.427 155.833 1.00 17.30 3 LEU G O 1
ATOM 12451 N N . SER G 1 4 ? 158.670 143.989 156.569 1.00 16.76 4 SER G N 1
ATOM 12452 C CA . SER G 1 4 ? 157.841 144.122 155.384 1.00 16.76 4 SER G CA 1
ATOM 12453 C C . SER G 1 4 ? 157.108 145.462 155.411 1.00 16.76 4 SER G C 1
ATOM 12454 O O . SER G 1 4 ? 157.112 146.186 156.410 1.00 16.76 4 SER G O 1
ATOM 12457 N N . LEU G 1 5 ? 156.470 145.792 154.287 1.00 17.18 5 LEU G N 1
ATOM 12458 C CA . LEU G 1 5 ? 155.779 147.073 154.185 1.00 17.18 5 LEU G CA 1
ATOM 12459 C C . LEU G 1 5 ? 154.596 147.149 155.145 1.00 17.18 5 LEU G C 1
ATOM 12460 O O . LEU G 1 5 ? 154.342 148.203 155.739 1.00 17.18 5 LEU G O 1
ATOM 12465 N N . ARG G 1 6 ? 153.858 146.047 155.308 1.00 17.22 6 ARG G N 1
ATOM 12466 C CA . ARG G 1 6 ? 152.688 146.077 156.181 1.00 17.22 6 ARG G CA 1
ATOM 12467 C C . ARG G 1 6 ? 153.090 146.284 157.637 1.00 17.22 6 ARG G C 1
ATOM 12468 O O . ARG G 1 6 ? 152.340 146.885 158.415 1.00 17.22 6 ARG G O 1
ATOM 12476 N N . GLU G 1 7 ? 154.269 145.793 158.026 1.00 17.73 7 GLU G N 1
ATOM 12477 C CA . GLU G 1 7 ? 154.766 146.056 159.373 1.00 17.73 7 GLU G CA 1
ATOM 12478 C C . GLU G 1 7 ? 155.157 147.519 159.542 1.00 17.73 7 GLU G C 1
ATOM 12479 O O . GLU G 1 7 ? 154.865 148.131 160.575 1.00 17.73 7 GLU G O 1
ATOM 12485 N N . VAL G 1 8 ? 155.823 148.093 158.537 1.00 17.06 8 VAL G N 1
ATOM 12486 C CA . VAL G 1 8 ? 156.317 149.465 158.644 1.00 17.06 8 VAL G CA 1
ATOM 12487 C C . VAL G 1 8 ? 155.157 150.441 158.797 1.00 17.06 8 VAL G C 1
ATOM 12488 O O . VAL G 1 8 ? 155.185 151.340 159.646 1.00 17.06 8 VAL G O 1
ATOM 12492 N N . GLN G 1 9 ? 154.115 150.275 157.981 1.00 17.96 9 GLN G N 1
ATOM 12493 C CA . GLN G 1 9 ? 153.002 151.215 157.996 1.00 17.96 9 GLN G CA 1
ATOM 12494 C C . GLN G 1 9 ? 152.167 151.110 159.265 1.00 17.96 9 GLN G C 1
ATOM 12495 O O . GLN G 1 9 ? 151.438 152.053 159.590 1.00 17.96 9 GLN G O 1
ATOM 12501 N N . LYS G 1 10 ? 152.257 149.994 159.991 1.00 19.20 10 LYS G N 1
ATOM 12502 C CA . LYS G 1 10 ? 151.540 149.875 161.254 1.00 19.20 10 LYS G CA 1
ATOM 12503 C C . LYS G 1 10 ? 152.202 150.666 162.373 1.00 19.20 10 LYS G C 1
ATOM 12504 O O . LYS G 1 10 ? 151.555 150.934 163.390 1.00 19.20 10 LYS G O 1
ATOM 12510 N N . LEU G 1 11 ? 153.473 151.046 162.209 1.00 17.28 11 LEU G N 1
ATOM 12511 C CA . LEU G 1 11 ? 154.110 151.943 163.165 1.00 17.28 11 LEU G CA 1
ATOM 12512 C C . LEU G 1 11 ? 153.446 153.314 163.192 1.00 17.28 11 LEU G C 1
ATOM 12513 O O . LEU G 1 11 ? 153.636 154.061 164.157 1.00 17.28 11 LEU G O 1
ATOM 12518 N N . LEU G 1 12 ? 152.682 153.660 162.152 1.00 17.27 12 LEU G N 1
ATOM 12519 C CA . LEU G 1 12 ? 151.907 154.896 162.171 1.00 17.27 12 LEU G CA 1
ATOM 12520 C C . LEU G 1 12 ? 150.882 154.879 163.297 1.00 17.27 12 LEU G C 1
ATOM 12521 O O . LEU G 1 12 ? 150.675 155.893 163.975 1.00 17.27 12 LEU G O 1
ATOM 12526 N N . ILE G 1 13 ? 150.222 153.736 163.502 1.00 16.71 13 ILE G N 1
ATOM 12527 C CA . ILE G 1 13 ? 149.247 153.611 164.581 1.00 16.71 13 ILE G CA 1
ATOM 12528 C C . ILE G 1 13 ? 149.914 153.829 165.932 1.00 16.71 13 ILE G C 1
ATOM 12529 O O . ILE G 1 13 ? 149.367 154.510 166.808 1.00 16.71 13 ILE G O 1
ATOM 12534 N N . THR G 1 14 ? 151.108 153.260 166.119 1.00 16.92 14 THR G N 1
ATOM 12535 C CA . THR G 1 14 ? 151.801 153.372 167.400 1.00 16.92 14 THR G CA 1
ATOM 12536 C C . THR G 1 14 ? 152.089 154.827 167.749 1.00 16.92 14 THR G C 1
ATOM 12537 O O . THR G 1 14 ? 151.883 155.257 168.890 1.00 16.92 14 THR G O 1
ATOM 12541 N N . VAL G 1 15 ? 152.569 155.604 166.776 1.00 15.65 15 VAL G N 1
ATOM 12542 C CA . VAL G 1 15 ? 152.881 157.005 167.038 1.00 15.65 15 VAL G CA 1
ATOM 12543 C C . VAL G 1 15 ? 151.605 157.806 167.275 1.00 15.65 15 VAL G C 1
ATOM 12544 O O . VAL G 1 15 ? 151.533 158.622 168.201 1.00 15.65 15 VAL G O 1
ATOM 12548 N N . ALA G 1 16 ? 150.581 157.585 166.447 1.00 15.49 16 ALA G N 1
ATOM 12549 C CA . ALA G 1 16 ? 149.328 158.320 166.602 1.00 15.49 16 ALA G CA 1
ATOM 12550 C C . ALA G 1 16 ? 148.658 158.002 167.934 1.00 15.49 16 ALA G C 1
ATOM 12551 O O . ALA G 1 16 ? 148.129 158.899 168.600 1.00 15.49 16 ALA G O 1
ATOM 12553 N N . ALA G 1 17 ? 148.665 156.730 168.336 1.00 15.84 17 ALA G N 1
ATOM 12554 C CA . ALA G 1 17 ? 148.120 156.366 169.639 1.00 15.84 17 ALA G CA 1
ATOM 12555 C C . ALA G 1 17 ? 148.952 156.942 170.778 1.00 15.84 17 ALA G C 1
ATOM 12556 O O . ALA G 1 17 ? 148.407 157.263 171.839 1.00 15.84 17 ALA G O 1
ATOM 12558 N N . ASP G 1 18 ? 150.267 157.062 170.586 1.00 18.50 18 ASP G N 1
ATOM 12559 C CA . ASP G 1 18 ? 151.105 157.702 171.595 1.00 18.50 18 ASP G CA 1
ATOM 12560 C C . ASP G 1 18 ? 150.731 159.169 171.763 1.00 18.50 18 ASP G C 1
ATOM 12561 O O . ASP G 1 18 ? 150.719 159.692 172.883 1.00 18.50 18 ASP G O 1
ATOM 12566 N N . VAL G 1 19 ? 150.430 159.849 170.656 1.00 16.76 19 VAL G N 1
ATOM 12567 C CA . VAL G 1 19 ? 149.973 161.234 170.727 1.00 16.76 19 VAL G CA 1
ATOM 12568 C C . VAL G 1 19 ? 148.649 161.314 171.476 1.00 16.76 19 VAL G C 1
ATOM 12569 O O . VAL G 1 19 ? 148.455 162.171 172.346 1.00 16.76 19 VAL G O 1
ATOM 12573 N N . ALA G 1 20 ? 147.718 160.413 171.151 1.00 16.70 20 ALA G N 1
ATOM 12574 C CA . ALA G 1 20 ? 146.419 160.409 171.815 1.00 16.70 20 ALA G CA 1
ATOM 12575 C C . ALA G 1 20 ? 146.553 160.095 173.300 1.00 16.70 20 ALA G C 1
ATOM 12576 O O . ALA G 1 20 ? 145.859 160.689 174.132 1.00 16.70 20 ALA G O 1
ATOM 12578 N N . ARG G 1 21 ? 147.434 159.154 173.648 1.00 17.43 21 ARG G N 1
ATOM 12579 C CA . ARG G 1 21 ? 147.589 158.753 175.043 1.00 17.43 21 ARG G CA 1
ATOM 12580 C C . ARG G 1 21 ? 148.111 159.900 175.902 1.00 17.43 21 ARG G C 1
ATOM 12581 O O . ARG G 1 21 ? 147.629 160.113 177.020 1.00 17.43 21 ARG G O 1
ATOM 12589 N N . ARG G 1 22 ? 149.096 160.650 175.398 1.00 18.90 22 ARG G N 1
ATOM 12590 C CA . ARG G 1 22 ? 149.607 161.799 176.142 1.00 18.90 22 ARG G CA 1
ATOM 12591 C C . ARG G 1 22 ? 148.541 162.874 176.307 1.00 18.90 22 ARG G C 1
ATOM 12592 O O . ARG G 1 22 ? 148.413 163.474 177.381 1.00 18.90 22 ARG G O 1
ATOM 12600 N N . ARG G 1 23 ? 147.769 163.136 175.250 1.00 17.86 23 ARG G N 1
ATOM 12601 C CA . ARG G 1 23 ? 146.738 164.167 175.319 1.00 17.86 23 ARG G CA 1
ATOM 12602 C C . ARG G 1 23 ? 145.634 163.783 176.297 1.00 17.86 23 ARG G C 1
ATOM 12603 O O . ARG G 1 23 ? 145.098 164.643 177.006 1.00 17.86 23 ARG G O 1
ATOM 12611 N N . LEU G 1 24 ? 145.276 162.498 176.343 1.00 18.32 24 LEU G N 1
ATOM 12612 C CA . LEU G 1 24 ? 144.300 162.036 177.324 1.00 18.32 24 LEU G CA 1
ATOM 12613 C C . LEU G 1 24 ? 144.817 162.228 178.744 1.00 18.32 24 LEU G C 1
ATOM 12614 O O . LEU G 1 24 ? 144.046 162.544 179.658 1.00 18.32 24 LEU G O 1
ATOM 12619 N N . ALA G 1 25 ? 146.123 162.036 178.948 1.00 19.66 25 ALA G N 1
ATOM 12620 C CA . ALA G 1 25 ? 146.701 162.206 180.276 1.00 19.66 25 ALA G CA 1
ATOM 12621 C C . ALA G 1 25 ? 146.675 163.663 180.721 1.00 19.66 25 ALA G C 1
ATOM 12622 O O . ALA G 1 25 ? 146.665 163.942 181.924 1.00 19.66 25 ALA G O 1
ATOM 12624 N N . ARG G 1 26 ? 146.664 164.601 179.775 1.00 19.65 26 ARG G N 1
ATOM 12625 C CA . ARG G 1 26 ? 146.563 166.017 180.102 1.00 19.65 26 ARG G CA 1
ATOM 12626 C C . ARG G 1 26 ? 145.131 166.458 180.379 1.00 19.65 26 ARG G C 1
ATOM 12627 O O . ARG G 1 26 ? 144.910 167.637 180.672 1.00 19.65 26 ARG G O 1
ATOM 12635 N N . GLY G 1 27 ? 144.164 165.549 180.297 1.00 19.58 27 GLY G N 1
ATOM 12636 C CA . GLY G 1 27 ? 142.774 165.899 180.501 1.00 19.58 27 GLY G CA 1
ATOM 12637 C C . GLY G 1 27 ? 142.055 166.405 179.274 1.00 19.58 27 GLY G C 1
ATOM 12638 O O . GLY G 1 27 ? 140.974 166.988 179.405 1.00 19.58 27 GLY G O 1
ATOM 12639 N N . LEU G 1 28 ? 142.618 166.205 178.086 1.00 18.17 28 LEU G N 1
ATOM 12640 C CA . LEU G 1 28 ? 141.984 166.652 176.855 1.00 18.17 28 LEU G CA 1
ATOM 12641 C C . LEU G 1 28 ? 140.954 165.634 176.382 1.00 18.17 28 LEU G C 1
ATOM 12642 O O . LEU G 1 28 ? 141.144 164.423 176.526 1.00 18.17 28 LEU G O 1
ATOM 12647 N N . LYS G 1 29 ? 139.859 166.134 175.818 1.00 18.73 29 LYS G N 1
ATOM 12648 C CA . LYS G 1 29 ? 138.868 165.267 175.198 1.00 18.73 29 LYS G CA 1
ATOM 12649 C C . LYS G 1 29 ? 139.325 164.904 173.791 1.00 18.73 29 LYS G C 1
ATOM 12650 O O . LYS G 1 29 ? 139.626 165.784 172.979 1.00 18.73 29 LYS G O 1
ATOM 12656 N N . LEU G 1 30 ? 139.378 163.606 173.507 1.00 16.89 30 LEU G N 1
ATOM 12657 C CA . LEU G 1 30 ? 139.962 163.119 172.267 1.00 16.89 30 LEU G CA 1
ATOM 12658 C C . LEU G 1 30 ? 139.032 163.359 171.083 1.00 16.89 30 LEU G C 1
ATOM 12659 O O . LEU G 1 30 ? 137.806 163.278 171.198 1.00 16.89 30 LEU G O 1
ATOM 12664 N N . ASN G 1 31 ? 139.632 163.660 169.935 1.00 16.13 31 ASN G N 1
ATOM 12665 C CA . ASN G 1 31 ? 138.884 163.866 168.705 1.00 16.13 31 ASN G CA 1
ATOM 12666 C C . ASN G 1 31 ? 138.682 162.527 167.994 1.00 16.13 31 ASN G C 1
ATOM 12667 O O . ASN G 1 31 ? 138.930 161.457 168.555 1.00 16.13 31 ASN G O 1
ATOM 12672 N N . TYR G 1 32 ? 138.224 162.578 166.741 1.00 14.95 32 TYR G N 1
ATOM 12673 C CA . TYR G 1 32 ? 137.932 161.350 166.008 1.00 14.95 32 TYR G CA 1
ATOM 12674 C C . TYR G 1 32 ? 139.195 160.530 165.766 1.00 14.95 32 TYR G C 1
ATOM 12675 O O . TYR G 1 32 ? 139.227 159.324 166.039 1.00 14.95 32 TYR G O 1
ATOM 12684 N N . SER G 1 33 ? 140.247 161.167 165.248 1.00 15.84 33 SER G N 1
ATOM 12685 C CA . SER G 1 33 ? 141.447 160.423 164.875 1.00 15.84 33 SER G CA 1
ATOM 12686 C C . SER G 1 33 ? 142.197 159.918 166.101 1.00 15.84 33 SER G C 1
ATOM 12687 O O . SER G 1 33 ? 142.724 158.800 166.093 1.00 15.84 33 SER G O 1
ATOM 12690 N N . GLU G 1 34 ? 142.263 160.729 167.159 1.00 16.05 34 GLU G N 1
ATOM 12691 C CA . GLU G 1 34 ? 142.928 160.297 168.385 1.00 16.05 34 GLU G CA 1
ATOM 12692 C C . GLU G 1 34 ? 142.216 159.098 169.001 1.00 16.05 34 GLU G C 1
ATOM 12693 O O . GLU G 1 34 ? 142.859 158.144 169.452 1.00 16.05 34 GLU G O 1
ATOM 12699 N N . ALA G 1 35 ? 140.882 159.135 169.031 1.00 14.71 35 ALA G N 1
ATOM 12700 C CA . ALA G 1 35 ? 140.118 158.036 169.614 1.00 14.71 35 ALA G CA 1
ATOM 12701 C C . ALA G 1 35 ? 140.311 156.743 168.830 1.00 14.71 35 ALA G C 1
ATOM 12702 O O . ALA G 1 35 ? 140.497 155.673 169.422 1.00 14.71 35 ALA G O 1
ATOM 12704 N N . VAL G 1 36 ? 140.269 156.821 167.498 1.00 14.67 36 VAL G N 1
ATOM 12705 C CA . VAL G 1 36 ? 140.424 155.623 166.676 1.00 14.67 36 VAL G CA 1
ATOM 12706 C C . VAL G 1 36 ? 141.812 155.022 166.863 1.00 14.67 36 VAL G C 1
ATOM 12707 O O . VAL G 1 36 ? 141.963 153.801 166.992 1.00 14.67 36 VAL G O 1
ATOM 12711 N N . ALA G 1 37 ? 142.845 155.867 166.884 1.00 14.20 37 ALA G N 1
ATOM 12712 C CA . ALA G 1 37 ? 144.206 155.371 167.061 1.00 14.20 37 ALA G CA 1
ATOM 12713 C C . ALA G 1 37 ? 144.387 154.704 168.419 1.00 14.20 37 ALA G C 1
ATOM 12714 O O . ALA G 1 37 ? 145.007 153.639 168.517 1.00 14.20 37 ALA G O 1
ATOM 12716 N N . LEU G 1 38 ? 143.854 155.317 169.480 1.00 14.91 38 LEU G N 1
ATOM 12717 C CA . LEU G 1 38 ? 144.030 154.764 170.820 1.00 14.91 38 LEU G CA 1
ATOM 12718 C C . LEU G 1 38 ? 143.348 153.408 170.960 1.00 14.91 38 LEU G C 1
ATOM 12719 O O . LEU G 1 38 ? 143.906 152.484 171.563 1.00 14.91 38 LEU G O 1
ATOM 12724 N N . ILE G 1 39 ? 142.139 153.268 170.410 1.00 15.05 39 ILE G N 1
ATOM 12725 C CA . ILE G 1 39 ? 141.428 151.994 170.487 1.00 15.05 39 ILE G CA 1
ATOM 12726 C C . ILE G 1 39 ? 142.144 150.932 169.661 1.00 15.05 39 ILE G C 1
ATOM 12727 O O . ILE G 1 39 ? 142.246 149.768 170.071 1.00 15.05 39 ILE G O 1
ATOM 12732 N N . THR G 1 40 ? 142.656 151.316 168.489 1.00 15.80 40 THR G N 1
ATOM 12733 C CA . THR G 1 40 ? 143.365 150.367 167.637 1.00 15.80 40 THR G CA 1
ATOM 12734 C C . THR G 1 40 ? 144.609 149.820 168.327 1.00 15.80 40 THR G C 1
ATOM 12735 O O . THR G 1 40 ? 144.902 148.622 168.238 1.00 15.80 40 THR G O 1
ATOM 12739 N N . ASP G 1 41 ? 145.353 150.684 169.021 1.00 17.54 41 ASP G N 1
ATOM 12740 C CA . ASP G 1 41 ? 146.579 150.247 169.679 1.00 17.54 41 ASP G CA 1
ATOM 12741 C C . ASP G 1 41 ? 146.288 149.251 170.795 1.00 17.54 41 ASP G C 1
ATOM 12742 O O . ASP G 1 41 ? 147.089 148.345 171.048 1.00 17.54 41 ASP G O 1
ATOM 12747 N N . HIS G 1 42 ? 145.155 149.410 171.481 1.00 17.05 42 HIS G N 1
ATOM 12748 C CA . HIS G 1 42 ? 144.761 148.435 172.493 1.00 17.05 42 HIS G CA 1
ATOM 12749 C C . HIS G 1 42 ? 144.538 147.064 171.869 1.00 17.05 42 HIS G C 1
ATOM 12750 O O . HIS G 1 42 ? 144.950 146.039 172.425 1.00 17.05 42 HIS G O 1
ATOM 12757 N N . VAL G 1 43 ? 143.881 147.028 170.707 1.00 17.49 43 VAL G N 1
ATOM 12758 C CA . VAL G 1 43 ? 143.641 145.762 170.020 1.00 17.49 43 VAL G CA 1
ATOM 12759 C C . VAL G 1 43 ? 144.956 145.145 169.558 1.00 17.49 43 VAL G C 1
ATOM 12760 O O . VAL G 1 43 ? 145.181 143.938 169.712 1.00 17.49 43 VAL G O 1
ATOM 12764 N N . MET G 1 44 ? 145.844 145.963 168.988 1.00 19.73 44 MET G N 1
ATOM 12765 C CA . MET G 1 44 ? 147.106 145.448 168.465 1.00 19.73 44 MET G CA 1
ATOM 12766 C C . MET G 1 44 ? 147.970 144.867 169.577 1.00 19.73 44 MET G C 1
ATOM 12767 O O . MET G 1 44 ? 148.506 143.760 169.448 1.00 19.73 44 MET G O 1
ATOM 12772 N N . GLU G 1 45 ? 148.116 145.600 170.682 1.00 19.40 45 GLU G N 1
ATOM 12773 C CA . GLU G 1 45 ? 148.919 145.100 171.794 1.00 19.40 45 GLU G CA 1
ATOM 12774 C C . GLU G 1 45 ? 148.235 143.925 172.483 1.00 19.40 45 GLU G C 1
ATOM 12775 O O . GLU G 1 45 ? 148.908 143.023 172.995 1.00 19.40 45 GLU G O 1
ATOM 12781 N N . GLY G 1 46 ? 146.901 143.918 172.506 1.00 18.91 46 GLY G N 1
ATOM 12782 C CA . GLY G 1 46 ? 146.186 142.785 173.073 1.00 18.91 46 GLY G CA 1
ATOM 12783 C C . GLY G 1 46 ? 146.392 141.509 172.280 1.00 18.91 46 GLY G C 1
ATOM 12784 O O . GLY G 1 46 ? 146.538 140.427 172.853 1.00 18.91 46 GLY G O 1
ATOM 12785 N N . ALA G 1 47 ? 146.400 141.616 170.949 1.00 18.70 47 ALA G N 1
ATOM 12786 C CA . ALA G 1 47 ? 146.652 140.448 170.111 1.00 18.70 47 ALA G CA 1
ATOM 12787 C C . ALA G 1 47 ? 148.072 139.931 170.298 1.00 18.70 47 ALA G C 1
ATOM 12788 O O . ALA G 1 47 ? 148.309 138.718 170.273 1.00 18.70 47 ALA G O 1
ATOM 12790 N N . ARG G 1 48 ? 149.033 140.840 170.474 1.00 18.20 48 ARG G N 1
ATOM 12791 C CA . ARG G 1 48 ? 150.403 140.428 170.758 1.00 18.20 48 ARG G CA 1
ATOM 12792 C C . ARG G 1 48 ? 150.486 139.691 172.090 1.00 18.20 48 ARG G C 1
ATOM 12793 O O . ARG G 1 48 ? 151.284 138.760 172.246 1.00 18.20 48 ARG G O 1
ATOM 12801 N N . ASP G 1 49 ? 149.661 140.093 173.062 1.00 20.32 49 ASP G N 1
ATOM 12802 C CA . ASP G 1 49 ? 149.650 139.422 174.359 1.00 20.32 49 ASP G CA 1
ATOM 12803 C C . ASP G 1 49 ? 149.136 137.992 174.253 1.00 20.32 49 ASP G C 1
ATOM 12804 O O . ASP G 1 49 ? 149.451 137.157 175.107 1.00 20.32 49 ASP G O 1
ATOM 12809 N N . GLY G 1 50 ? 148.352 137.694 173.230 1.00 20.12 50 GLY G N 1
ATOM 12810 C CA . GLY G 1 50 ? 147.758 136.391 173.059 1.00 20.12 50 GLY G CA 1
ATOM 12811 C C . GLY G 1 50 ? 146.279 136.284 173.396 1.00 20.12 50 GLY G C 1
ATOM 12812 O O . GLY G 1 50 ? 145.785 135.162 173.559 1.00 20.12 50 GLY G O 1
ATOM 12813 N N . LYS G 1 51 ? 145.568 137.403 173.514 1.00 21.34 51 LYS G N 1
ATOM 12814 C CA . LYS G 1 51 ? 144.135 137.362 173.761 1.00 21.34 51 LYS G CA 1
ATOM 12815 C C . LYS G 1 51 ? 143.395 136.809 172.546 1.00 21.34 51 LYS G C 1
ATOM 12816 O O . LYS G 1 51 ? 143.864 136.886 171.408 1.00 21.34 51 LYS G O 1
ATOM 12822 N N . LEU G 1 52 ? 142.223 136.236 172.805 1.00 21.54 52 LEU G N 1
ATOM 12823 C CA . LEU G 1 52 ? 141.373 135.757 171.727 1.00 21.54 52 LEU G CA 1
ATOM 12824 C C . LEU G 1 52 ? 140.732 136.929 170.988 1.00 21.54 52 LEU G C 1
ATOM 12825 O O . LEU G 1 52 ? 140.563 138.025 171.530 1.00 21.54 52 LEU G O 1
ATOM 12830 N N . VAL G 1 53 ? 140.379 136.683 169.725 1.00 20.94 53 VAL G N 1
ATOM 12831 C CA . VAL G 1 53 ? 139.716 137.706 168.920 1.00 20.94 53 VAL G CA 1
ATOM 12832 C C . VAL G 1 53 ? 138.412 138.136 169.579 1.00 20.94 53 VAL G C 1
ATOM 12833 O O . VAL G 1 53 ? 138.098 139.329 169.656 1.00 20.94 53 VAL G O 1
ATOM 12837 N N . ALA G 1 54 ? 137.644 137.167 170.086 1.00 21.12 54 ALA G N 1
ATOM 12838 C CA . ALA G 1 54 ? 136.370 137.482 170.726 1.00 21.12 54 ALA G CA 1
ATOM 12839 C C . ALA G 1 54 ? 136.564 138.388 171.936 1.00 21.12 54 ALA G C 1
ATOM 12840 O O . ALA G 1 54 ? 135.756 139.292 172.179 1.00 21.12 54 ALA G O 1
ATOM 12842 N N . ASP G 1 55 ? 137.626 138.155 172.712 1.00 21.96 55 ASP G N 1
ATOM 12843 C CA . ASP G 1 55 ? 137.903 139.000 173.870 1.00 21.96 55 ASP G CA 1
ATOM 12844 C C . ASP G 1 55 ? 138.160 140.445 173.458 1.00 21.96 55 ASP G C 1
ATOM 12845 O O . ASP G 1 55 ? 137.685 141.378 174.114 1.00 21.96 55 ASP G O 1
ATOM 12850 N N . LEU G 1 56 ? 138.914 140.649 172.375 1.00 20.28 56 LEU G N 1
ATOM 12851 C CA . LEU G 1 56 ? 139.297 142.003 171.987 1.00 20.28 56 LEU G CA 1
ATOM 12852 C C . LEU G 1 56 ? 138.115 142.784 171.422 1.00 20.28 56 LEU G C 1
ATOM 12853 O O . LEU G 1 56 ? 138.049 144.009 171.576 1.00 20.28 56 LEU G O 1
ATOM 12858 N N . MET G 1 57 ? 137.173 142.102 170.761 1.00 22.57 57 MET G N 1
ATOM 12859 C CA . MET G 1 57 ? 135.988 142.797 170.263 1.00 22.57 57 MET G CA 1
ATOM 12860 C C . MET G 1 57 ? 135.170 143.397 171.399 1.00 22.57 57 MET G C 1
ATOM 12861 O O . MET G 1 57 ? 134.441 144.373 171.189 1.00 22.57 57 MET G O 1
ATOM 12866 N N . GLN G 1 58 ? 135.277 142.836 172.602 1.00 21.98 58 GLN G N 1
ATOM 12867 C CA . GLN G 1 58 ? 134.546 143.354 173.750 1.00 21.98 58 GLN G CA 1
ATOM 12868 C C . GLN G 1 58 ? 135.382 144.294 174.609 1.00 21.98 58 GLN G C 1
ATOM 12869 O O . GLN G 1 58 ? 134.856 145.296 175.106 1.00 21.98 58 GLN G O 1
ATOM 12875 N N . SER G 1 59 ? 136.669 143.999 174.797 1.00 19.54 59 SER G N 1
ATOM 12876 C CA . SER G 1 59 ? 137.521 144.818 175.648 1.00 19.54 59 SER G CA 1
ATOM 12877 C C . SER G 1 59 ? 137.926 146.136 175.003 1.00 19.54 59 SER G C 1
ATOM 12878 O O . SER G 1 59 ? 138.245 147.088 175.724 1.00 19.54 59 SER G O 1
ATOM 12881 N N . ALA G 1 60 ? 137.920 146.219 173.672 1.00 19.48 60 ALA G N 1
ATOM 12882 C CA . ALA G 1 60 ? 138.194 147.483 173.002 1.00 19.48 60 ALA G CA 1
ATOM 12883 C C . ALA G 1 60 ? 137.069 148.494 173.176 1.00 19.48 60 ALA G C 1
ATOM 12884 O O . ALA G 1 60 ? 137.263 149.670 172.853 1.00 19.48 60 ALA G O 1
ATOM 12886 N N . ARG G 1 61 ? 135.911 148.070 173.675 1.00 21.20 61 ARG G N 1
ATOM 12887 C CA . ARG G 1 61 ? 134.790 148.964 173.927 1.00 21.20 61 ARG G CA 1
ATOM 12888 C C . ARG G 1 61 ? 134.865 149.634 175.292 1.00 21.20 61 ARG G C 1
ATOM 12889 O O . ARG G 1 61 ? 133.989 150.441 175.618 1.00 21.20 61 ARG G O 1
ATOM 12897 N N . GLU G 1 62 ? 135.881 149.319 176.095 1.00 22.47 62 GLU G N 1
ATOM 12898 C CA . GLU G 1 62 ? 136.071 149.931 177.404 1.00 22.47 62 GLU G CA 1
ATOM 12899 C C . GLU G 1 62 ? 137.295 150.837 177.450 1.00 22.47 62 GLU G C 1
ATOM 12900 O O . GLU G 1 62 ? 137.679 151.290 178.533 1.00 22.47 62 GLU G O 1
ATOM 12906 N N . VAL G 1 63 ? 137.920 151.106 176.303 1.00 19.29 63 VAL G N 1
ATOM 12907 C CA . VAL G 1 63 ? 139.098 151.966 176.278 1.00 19.29 63 VAL G CA 1
ATOM 12908 C C . VAL G 1 63 ? 138.715 153.418 176.540 1.00 19.29 63 VAL G C 1
ATOM 12909 O O . VAL G 1 63 ? 139.391 154.125 177.297 1.00 19.29 63 VAL G O 1
ATOM 12913 N N . LEU G 1 64 ? 137.633 153.888 175.922 1.00 18.26 64 LEU G N 1
ATOM 12914 C CA . LEU G 1 64 ? 137.230 155.284 176.011 1.00 18.26 64 LEU G CA 1
ATOM 12915 C C . LEU G 1 64 ? 135.748 155.387 176.334 1.00 18.26 64 LEU G C 1
ATOM 12916 O O . LEU G 1 64 ? 134.928 154.652 175.777 1.00 18.26 64 LEU G O 1
ATOM 12921 N N . ARG G 1 65 ? 135.415 156.305 177.233 1.00 20.35 65 ARG G N 1
ATOM 12922 C CA . ARG G 1 65 ? 134.034 156.633 177.549 1.00 20.35 65 ARG G CA 1
ATOM 12923 C C . ARG G 1 65 ? 133.576 157.827 176.717 1.00 20.35 65 ARG G C 1
ATOM 12924 O O . ARG G 1 65 ? 134.370 158.504 176.061 1.00 20.35 65 ARG G O 1
ATOM 12932 N N . VAL G 1 66 ? 132.265 158.074 176.749 1.00 21.01 66 VAL G N 1
ATOM 12933 C CA . VAL G 1 66 ? 131.697 159.194 176.002 1.00 21.01 66 VAL G CA 1
ATOM 12934 C C . VAL G 1 66 ? 132.255 160.517 176.514 1.00 21.01 66 VAL G C 1
ATOM 12935 O O . VAL G 1 66 ? 132.560 161.424 175.730 1.00 21.01 66 VAL G O 1
ATOM 12939 N N . ASP G 1 67 ? 132.413 160.644 177.833 1.00 21.87 67 ASP G N 1
ATOM 12940 C CA . ASP G 1 67 ? 132.892 161.892 178.417 1.00 21.87 67 ASP G CA 1
ATOM 12941 C C . ASP G 1 67 ? 134.375 162.142 178.168 1.00 21.87 67 ASP G C 1
ATOM 12942 O O . ASP G 1 67 ? 134.855 163.237 178.476 1.00 21.87 67 ASP G O 1
ATOM 12947 N N . GLN G 1 68 ? 135.108 161.171 177.630 1.00 19.47 68 GLN G N 1
ATOM 12948 C CA . GLN G 1 68 ? 136.527 161.344 177.350 1.00 19.47 68 GLN G CA 1
ATOM 12949 C C . GLN G 1 68 ? 136.807 161.800 175.924 1.00 19.47 68 GLN G C 1
ATOM 12950 O O . GLN G 1 68 ? 137.977 161.945 175.555 1.00 19.47 68 GLN G O 1
ATOM 12956 N N . VAL G 1 69 ? 135.774 162.037 175.117 1.00 18.35 69 VAL G N 1
ATOM 12957 C CA . VAL G 1 69 ? 135.944 162.465 173.736 1.00 18.35 69 VAL G CA 1
ATOM 12958 C C . VAL G 1 69 ? 135.080 163.692 173.487 1.00 18.35 69 VAL G C 1
ATOM 12959 O O . VAL G 1 69 ? 134.162 164.003 174.249 1.00 18.35 69 VAL G O 1
ATOM 12963 N N A MET G 1 70 ? 135.392 164.394 172.401 0.50 18.52 70 MET G N 1
ATOM 12964 N N B MET G 1 70 ? 135.391 164.395 172.402 0.50 18.52 70 MET G N 1
ATOM 12965 C CA A MET G 1 70 ? 134.633 165.575 172.024 0.50 18.52 70 MET G CA 1
ATOM 12966 C CA B MET G 1 70 ? 134.635 165.578 172.027 0.50 18.52 70 MET G CA 1
ATOM 12967 C C A MET G 1 70 ? 133.211 165.191 171.626 0.50 18.52 70 MET G C 1
ATOM 12968 C C B MET G 1 70 ? 133.216 165.197 171.612 0.50 18.52 70 MET G C 1
ATOM 12969 O O A MET G 1 70 ? 132.924 164.048 171.259 0.50 18.52 70 MET G O 1
ATOM 12970 O O B MET G 1 70 ? 132.936 164.060 171.220 0.50 18.52 70 MET G O 1
ATOM 12979 N N . GLU G 1 71 ? 132.313 166.170 171.717 1.00 20.74 71 GLU G N 1
ATOM 12980 C CA . GLU G 1 71 ? 130.913 165.943 171.380 1.00 20.74 71 GLU G CA 1
ATOM 12981 C C . GLU G 1 71 ? 130.768 165.443 169.948 1.00 20.74 71 GLU G C 1
ATOM 12982 O O . GLU G 1 71 ? 131.337 166.016 169.014 1.00 20.74 71 GLU G O 1
ATOM 12988 N N . GLY G 1 72 ? 130.005 164.363 169.781 1.00 18.67 72 GLY G N 1
ATOM 12989 C CA . GLY G 1 72 ? 129.753 163.787 168.480 1.00 18.67 72 GLY G CA 1
ATOM 12990 C C . GLY G 1 72 ? 130.760 162.756 168.021 1.00 18.67 72 GLY G C 1
ATOM 12991 O O . GLY G 1 72 ? 130.479 162.028 167.061 1.00 18.67 72 GLY G O 1
ATOM 12992 N N . VAL G 1 73 ? 131.921 162.665 168.674 1.00 17.47 73 VAL G N 1
ATOM 12993 C CA . VAL G 1 73 ? 132.933 161.695 168.268 1.00 17.47 73 VAL G CA 1
ATOM 12994 C C . VAL G 1 73 ? 132.433 160.272 168.493 1.00 17.47 73 VAL G C 1
ATOM 12995 O O . VAL G 1 73 ? 132.695 159.372 167.686 1.00 17.47 73 VAL G O 1
ATOM 12999 N N . ASP G 1 74 ? 131.693 160.049 169.583 1.00 19.38 74 ASP G N 1
ATOM 13000 C CA . ASP G 1 74 ? 131.181 158.714 169.874 1.00 19.38 74 ASP G CA 1
ATOM 13001 C C . ASP G 1 74 ? 130.225 158.226 168.791 1.00 19.38 74 ASP G C 1
ATOM 13002 O O . ASP G 1 74 ? 130.200 157.030 168.483 1.00 19.38 74 ASP G O 1
ATOM 13007 N N . THR G 1 75 ? 129.430 159.126 168.209 1.00 19.16 75 THR G N 1
ATOM 13008 C CA . THR G 1 75 ? 128.574 158.748 167.091 1.00 19.16 75 THR G CA 1
ATOM 13009 C C . THR G 1 75 ? 129.344 158.615 165.784 1.00 19.16 75 THR G C 1
ATOM 13010 O O . THR G 1 75 ? 128.864 157.943 164.865 1.00 19.16 75 THR G O 1
ATOM 13014 N N . MET G 1 76 ? 130.521 159.233 165.680 1.00 17.78 76 MET G N 1
ATOM 13015 C CA . MET G 1 76 ? 131.310 159.134 164.459 1.00 17.78 76 MET G CA 1
ATOM 13016 C C . MET G 1 76 ? 132.049 157.806 164.356 1.00 17.78 76 MET G C 1
ATOM 13017 O O . MET G 1 76 ? 132.238 157.293 163.248 1.00 17.78 76 MET G O 1
ATOM 13022 N N . VAL G 1 77 ? 132.471 157.242 165.483 1.00 18.34 77 VAL G N 1
ATOM 13023 C CA . VAL G 1 77 ? 133.253 155.995 165.476 1.00 18.34 77 VAL G CA 1
ATOM 13024 C C . VAL G 1 77 ? 132.239 154.858 165.515 1.00 18.34 77 VAL G C 1
ATOM 13025 O O . VAL G 1 77 ? 131.905 154.298 166.561 1.00 18.34 77 VAL G O 1
ATOM 13029 N N . SER G 1 78 ? 131.726 154.513 164.334 1.00 19.58 78 SER G N 1
ATOM 13030 C CA . SER G 1 78 ? 130.775 153.412 164.234 1.00 19.58 78 SER G CA 1
ATOM 13031 C C . SER G 1 78 ? 131.470 152.059 164.325 1.00 19.58 78 SER G C 1
ATOM 13032 O O . SER G 1 78 ? 130.948 151.132 164.953 1.00 19.58 78 SER G O 1
ATOM 13035 N N . ILE G 1 79 ? 132.648 151.929 163.715 1.00 20.07 79 ILE G N 1
ATOM 13036 C CA . ILE G 1 79 ? 133.354 150.655 163.679 1.00 20.07 79 ILE G CA 1
ATOM 13037 C C . ILE G 1 79 ? 134.842 150.932 163.521 1.00 20.07 79 ILE G C 1
ATOM 13038 O O . ILE G 1 79 ? 135.245 151.896 162.865 1.00 20.07 79 ILE G O 1
ATOM 13043 N N . ILE G 1 80 ? 135.660 150.093 164.153 1.00 18.05 80 ILE G N 1
ATOM 13044 C CA . ILE G 1 80 ? 137.108 150.106 163.990 1.00 18.05 80 ILE G CA 1
ATOM 13045 C C . ILE G 1 80 ? 137.551 148.689 163.661 1.00 18.05 80 ILE G C 1
ATOM 13046 O O . ILE G 1 80 ? 137.146 147.737 164.337 1.00 18.05 80 ILE G O 1
ATOM 13051 N N . GLN G 1 81 ? 138.373 148.547 162.626 1.00 19.77 81 GLN G N 1
ATOM 13052 C CA . GLN G 1 81 ? 138.825 147.243 162.167 1.00 19.77 81 GLN G CA 1
ATOM 13053 C C . GLN G 1 81 ? 140.328 147.269 161.937 1.00 19.77 81 GLN G C 1
ATOM 13054 O O . GLN G 1 81 ? 140.863 148.229 161.376 1.00 19.77 81 GLN G O 1
ATOM 13060 N N . VAL G 1 82 ? 141.003 146.213 162.382 1.00 18.57 82 VAL G N 1
ATOM 13061 C CA . VAL G 1 82 ? 142.454 146.108 162.260 1.00 18.57 82 VAL G CA 1
ATOM 13062 C C . VAL G 1 82 ? 142.824 144.632 162.315 1.00 18.57 82 VAL G C 1
ATOM 13063 O O . VAL G 1 82 ? 142.177 143.841 163.006 1.00 18.57 82 VAL G O 1
ATOM 13067 N N . GLU G 1 83 ? 143.861 144.264 161.569 1.00 19.70 83 GLU G N 1
ATOM 13068 C CA . GLU G 1 83 ? 144.348 142.893 161.516 1.00 19.70 83 GLU G CA 1
ATOM 13069 C C . GLU G 1 83 ? 145.714 142.813 162.181 1.00 19.70 83 GLU G C 1
ATOM 13070 O O . GLU G 1 83 ? 146.626 143.565 161.826 1.00 19.70 83 GLU G O 1
ATOM 13076 N N . VAL G 1 84 ? 145.853 141.895 163.138 1.00 19.08 84 VAL G N 1
ATOM 13077 C CA . VAL G 1 84 ? 147.081 141.738 163.902 1.00 19.08 84 VAL G CA 1
ATOM 13078 C C . VAL G 1 84 ? 147.508 140.278 163.846 1.00 19.08 84 VAL G C 1
ATOM 13079 O O . VAL G 1 84 ? 146.716 139.385 163.538 1.00 19.08 84 VAL G O 1
ATOM 13083 N N . THR G 1 85 ? 148.782 140.044 164.151 1.00 18.53 85 THR G N 1
ATOM 13084 C CA . THR G 1 85 ? 149.342 138.693 164.161 1.00 18.53 85 THR G CA 1
ATOM 13085 C C . THR G 1 85 ? 149.071 138.057 165.518 1.00 18.53 85 THR G C 1
ATOM 13086 O O . THR G 1 85 ? 149.749 138.350 166.505 1.00 18.53 85 THR G O 1
ATOM 13090 N N . PHE G 1 86 ? 148.069 137.190 165.570 1.00 17.90 86 PHE G N 1
ATOM 13091 C CA . PHE G 1 86 ? 147.764 136.426 166.768 1.00 17.90 86 PHE G CA 1
ATOM 13092 C C . PHE G 1 86 ? 148.721 135.245 166.866 1.00 17.90 86 PHE G C 1
ATOM 13093 O O . PHE G 1 86 ? 149.490 134.979 165.940 1.00 17.90 86 PHE G O 1
ATOM 13101 N N . PRO G 1 87 ? 148.719 134.515 167.997 1.00 18.73 87 PRO G N 1
ATOM 13102 C CA . PRO G 1 87 ? 149.556 133.309 168.084 1.00 18.73 87 PRO G CA 1
ATOM 13103 C C . PRO G 1 87 ? 149.256 132.302 166.983 1.00 18.73 87 PRO G C 1
ATOM 13104 O O . PRO G 1 87 ? 150.142 131.551 166.564 1.00 18.73 87 PRO G O 1
ATOM 13108 N N . ASP G 1 88 ? 148.014 132.283 166.505 1.00 21.02 88 ASP G N 1
ATOM 13109 C CA . ASP G 1 88 ? 147.593 131.377 165.446 1.00 21.02 88 ASP G CA 1
ATOM 13110 C C . ASP G 1 88 ? 147.675 132.007 164.060 1.00 21.02 88 ASP G C 1
ATOM 13111 O O . ASP G 1 88 ? 147.219 131.399 163.088 1.00 21.02 88 ASP G O 1
ATOM 13116 N N . GLY G 1 89 ? 148.242 133.201 163.946 1.00 17.83 89 GLY G N 1
ATOM 13117 C CA . GLY G 1 89 ? 148.371 133.887 162.675 1.00 17.83 89 GLY G CA 1
ATOM 13118 C C . GLY G 1 89 ? 147.557 135.171 162.640 1.00 17.83 89 GLY G C 1
ATOM 13119 O O . GLY G 1 89 ? 146.914 135.568 163.612 1.00 17.83 89 GLY G O 1
ATOM 13120 N N . THR G 1 90 ? 147.602 135.817 161.476 1.00 18.80 90 THR G N 1
ATOM 13121 C CA . THR G 1 90 ? 146.915 137.088 161.290 1.00 18.80 90 THR G CA 1
ATOM 13122 C C . THR G 1 90 ? 145.404 136.893 161.330 1.00 18.80 90 THR G C 1
ATOM 13123 O O . THR G 1 90 ? 144.860 136.034 160.630 1.00 18.80 90 THR G O 1
ATOM 13127 N N . LYS G 1 91 ? 144.727 137.704 162.141 1.00 20.21 91 LYS G N 1
ATOM 13128 C CA . LYS G 1 91 ? 143.278 137.664 162.264 1.00 20.21 91 LYS G CA 1
ATOM 13129 C C . LYS G 1 91 ? 142.722 139.079 162.247 1.00 20.21 91 LYS G C 1
ATOM 13130 O O . LYS G 1 91 ? 143.413 140.041 162.590 1.00 20.21 91 LYS G O 1
ATOM 13136 N N . LEU G 1 92 ? 141.460 139.193 161.845 1.00 19.77 92 LEU G N 1
ATOM 13137 C CA . LEU G 1 92 ? 140.761 140.467 161.796 1.00 19.77 92 LEU G CA 1
ATOM 13138 C C . LEU G 1 92 ? 139.951 140.675 163.068 1.00 19.77 92 LEU G C 1
ATOM 13139 O O . LEU G 1 92 ? 139.246 139.770 163.524 1.00 19.77 92 LEU G O 1
ATOM 13144 N N . VAL G 1 93 ? 140.061 141.871 163.638 1.00 18.93 93 VAL G N 1
ATOM 13145 C CA . VAL G 1 93 ? 139.298 142.269 164.814 1.00 18.93 93 VAL G CA 1
ATOM 13146 C C . VAL G 1 93 ? 138.440 143.468 164.438 1.00 18.93 93 VAL G C 1
ATOM 13147 O O . VAL G 1 93 ? 138.964 144.495 163.992 1.00 18.93 93 VAL G O 1
ATOM 13151 N N . SER G 1 94 ? 137.129 143.339 164.619 1.00 20.28 94 SER G N 1
ATOM 13152 C CA . SER G 1 94 ? 136.185 144.411 164.340 1.00 20.28 94 SER G CA 1
ATOM 13153 C C . SER G 1 94 ? 135.521 144.843 165.638 1.00 20.28 94 SER G C 1
ATOM 13154 O O . SER G 1 94 ? 134.974 144.010 166.368 1.00 20.28 94 SER G O 1
ATOM 13157 N N . VAL G 1 95 ? 135.567 146.141 165.920 1.00 20.43 95 VAL G N 1
ATOM 13158 C CA . VAL G 1 95 ? 134.998 146.714 167.133 1.00 20.43 95 VAL G CA 1
ATOM 13159 C C . VAL G 1 95 ? 133.783 147.537 166.735 1.00 20.43 95 VAL G C 1
ATOM 13160 O O . VAL G 1 95 ? 133.898 148.487 165.950 1.00 20.43 95 VAL G O 1
ATOM 13164 N N . HIS G 1 96 ? 132.621 147.180 167.273 1.00 22.28 96 HIS G N 1
ATOM 13165 C CA . HIS G 1 96 ? 131.367 147.846 166.950 1.00 22.28 96 HIS G CA 1
ATOM 13166 C C . HIS G 1 96 ? 131.001 148.819 168.062 1.00 22.28 96 HIS G C 1
ATOM 13167 O O . HIS G 1 96 ? 130.900 148.422 169.228 1.00 22.28 96 HIS G O 1
ATOM 13174 N N . ASP G 1 97 ? 130.790 150.079 167.692 1.00 21.87 97 ASP G N 1
ATOM 13175 C CA . ASP G 1 97 ? 130.440 151.142 168.627 1.00 21.87 97 ASP G CA 1
ATOM 13176 C C . ASP G 1 97 ? 131.339 151.144 169.869 1.00 21.87 97 ASP G C 1
ATOM 13177 O O . ASP G 1 97 ? 130.852 150.993 170.993 1.00 21.87 97 ASP G O 1
ATOM 13182 N N . PRO G 1 98 ? 132.654 151.307 169.696 1.00 20.26 98 PRO G N 1
ATOM 13183 C CA . PRO G 1 98 ? 133.559 151.196 170.852 1.00 20.26 98 PRO G CA 1
ATOM 13184 C C . PRO G 1 98 ? 133.336 152.254 171.918 1.00 20.26 98 PRO G C 1
ATOM 13185 O O . PRO G 1 98 ? 133.589 151.987 173.099 1.00 20.26 98 PRO G O 1
ATOM 13189 N N . ILE G 1 99 ? 132.871 153.443 171.549 1.00 19.70 99 ILE G N 1
ATOM 13190 C CA . ILE G 1 99 ? 132.737 154.556 172.487 1.00 19.70 99 ILE G CA 1
ATOM 13191 C C . ILE G 1 99 ? 131.262 154.644 172.859 1.00 19.70 99 ILE G C 1
ATOM 13192 O O . ILE G 1 99 ? 130.453 155.268 172.170 1.00 19.70 99 ILE G O 1
ATOM 13197 N N . TYR G 1 100 ? 130.912 154.009 173.974 1.00 23.22 100 TYR G N 1
ATOM 13198 C CA . TYR G 1 100 ? 129.559 154.027 174.503 1.00 23.22 100 TYR G CA 1
ATOM 13199 C C . TYR G 1 100 ? 129.636 154.197 176.013 1.00 23.22 100 TYR G C 1
ATOM 13200 O O . TYR G 1 100 ? 130.701 154.051 176.617 1.00 23.22 100 TYR G O 1
ATOM 13209 N N . LYS G 1 101 ? 128.492 154.527 176.610 1.00 26.20 101 LYS G N 1
ATOM 13210 C CA . LYS G 1 101 ? 128.320 154.711 178.061 1.00 26.20 101 LYS G CA 1
ATOM 13211 C C . LYS G 1 101 ? 129.337 155.659 178.708 1.00 26.20 101 LYS G C 1
ATOM 13212 O O . LYS G 1 101 ? 129.304 155.866 179.921 1.00 26.20 101 LYS G O 1
ATOM 13219 N N . GLY H 2 11 ? 120.248 170.315 171.110 1.00 31.21 11 GLY H N 1
ATOM 13220 C CA . GLY H 2 11 ? 120.575 169.029 171.696 1.00 31.21 11 GLY H CA 1
ATOM 13221 C C . GLY H 2 11 ? 122.004 168.597 171.434 1.00 31.21 11 GLY H C 1
ATOM 13222 O O . GLY H 2 11 ? 122.882 169.430 171.208 1.00 31.21 11 GLY H O 1
ATOM 13223 N N . LYS H 2 12 ? 122.238 167.288 171.470 1.00 26.89 12 LYS H N 1
ATOM 13224 C CA . LYS H 2 12 ? 123.569 166.754 171.213 1.00 26.89 12 LYS H CA 1
ATOM 13225 C C . LYS H 2 12 ? 123.969 167.011 169.766 1.00 26.89 12 LYS H C 1
ATOM 13226 O O . LYS H 2 12 ? 123.195 166.751 168.840 1.00 26.89 12 LYS H O 1
ATOM 13232 N N . LEU H 2 13 ? 125.183 167.521 169.572 1.00 23.18 13 LEU H N 1
ATOM 13233 C CA . LEU H 2 13 ? 125.694 167.814 168.237 1.00 23.18 13 LEU H CA 1
ATOM 13234 C C . LEU H 2 13 ? 126.171 166.511 167.605 1.00 23.18 13 LEU H C 1
ATOM 13235 O O . LEU H 2 13 ? 127.190 165.948 168.018 1.00 23.18 13 LEU H O 1
ATOM 13240 N N . VAL H 2 14 ? 125.435 166.029 166.610 1.00 20.35 14 VAL H N 1
ATOM 13241 C CA . VAL H 2 14 ? 125.763 164.805 165.891 1.00 20.35 14 VAL H CA 1
ATOM 13242 C C . VAL H 2 14 ? 126.251 165.199 164.498 1.00 20.35 14 VAL H C 1
ATOM 13243 O O . VAL H 2 14 ? 125.452 165.673 163.676 1.00 20.35 14 VAL H O 1
ATOM 13247 N N . PRO H 2 15 ? 127.540 165.049 164.195 1.00 18.19 15 PRO H N 1
ATOM 13248 C CA . PRO H 2 15 ? 128.016 165.345 162.838 1.00 18.19 15 PRO H CA 1
ATOM 13249 C C . PRO H 2 15 ? 127.315 164.476 161.804 1.00 18.19 15 PRO H C 1
ATOM 13250 O O . PRO H 2 15 ? 127.137 163.271 161.994 1.00 18.19 15 PRO H O 1
ATOM 13254 N N . GLY H 2 16 ? 126.925 165.102 160.698 1.00 17.75 16 GLY H N 1
ATOM 13255 C CA . GLY H 2 16 ? 126.208 164.392 159.653 1.00 17.75 16 GLY H CA 1
ATOM 13256 C C . GLY H 2 16 ? 124.857 163.868 160.081 1.00 17.75 16 GLY H C 1
ATOM 13257 O O . GLY H 2 16 ? 124.441 162.798 159.623 1.00 17.75 16 GLY H O 1
ATOM 13258 N N . ALA H 2 17 ? 124.158 164.592 160.951 1.00 19.09 17 ALA H N 1
ATOM 13259 C CA . ALA H 2 17 ? 122.841 164.165 161.396 1.00 19.09 17 ALA H CA 1
ATOM 13260 C C . ALA H 2 17 ? 121.830 164.287 160.261 1.00 19.09 17 ALA H C 1
ATOM 13261 O O . ALA H 2 17 ? 122.019 165.036 159.299 1.00 19.09 17 ALA H O 1
ATOM 13263 N N . ILE H 2 18 ? 120.741 163.534 160.383 1.00 21.27 18 ILE H N 1
ATOM 13264 C CA . ILE H 2 18 ? 119.688 163.498 159.377 1.00 21.27 18 ILE H CA 1
ATOM 13265 C C . ILE H 2 18 ? 118.393 163.987 160.008 1.00 21.27 18 ILE H C 1
ATOM 13266 O O . ILE H 2 18 ? 118.011 163.527 161.090 1.00 21.27 18 ILE H O 1
ATOM 13271 N N . ASN H 2 19 ? 117.727 164.920 159.336 1.00 22.04 19 ASN H N 1
ATOM 13272 C CA . ASN H 2 19 ? 116.388 165.359 159.701 1.00 22.04 19 ASN H CA 1
ATOM 13273 C C . ASN H 2 19 ? 115.403 164.827 158.668 1.00 22.04 19 ASN H C 1
ATOM 13274 O O . ASN H 2 19 ? 115.582 165.046 157.466 1.00 22.04 19 ASN H O 1
ATOM 13279 N N . PHE H 2 20 ? 114.372 164.133 159.135 1.00 24.61 20 PHE H N 1
ATOM 13280 C CA . PHE H 2 20 ? 113.417 163.476 158.257 1.00 24.61 20 PHE H CA 1
ATOM 13281 C C . PHE H 2 20 ? 112.172 164.331 158.065 1.00 24.61 20 PHE H C 1
ATOM 13282 O O . PHE H 2 20 ? 111.736 165.043 158.973 1.00 24.61 20 PHE H O 1
ATOM 13290 N N . ALA H 2 21 ? 111.602 164.248 156.867 1.00 26.23 21 ALA H N 1
ATOM 13291 C CA . ALA H 2 21 ? 110.345 164.913 156.570 1.00 26.23 21 ALA H CA 1
ATOM 13292 C C . ALA H 2 21 ? 109.177 164.118 157.151 1.00 26.23 21 ALA H C 1
ATOM 13293 O O . ALA H 2 21 ? 109.336 163.005 157.657 1.00 26.23 21 ALA H O 1
ATOM 13295 N N . SER H 2 22 ? 107.987 164.707 157.077 1.00 30.86 22 SER H N 1
ATOM 13296 C CA . SER H 2 22 ? 106.782 164.077 157.599 1.00 30.86 22 SER H CA 1
ATOM 13297 C C . SER H 2 22 ? 106.102 163.266 156.503 1.00 30.86 22 SER H C 1
ATOM 13298 O O . SER H 2 22 ? 105.935 163.748 155.378 1.00 30.86 22 SER H O 1
ATOM 13301 N N . GLY H 2 23 ? 105.713 162.037 156.835 1.00 32.13 23 GLY H N 1
ATOM 13302 C CA . GLY H 2 23 ? 105.000 161.194 155.897 1.00 32.13 23 GLY H CA 1
ATOM 13303 C C . GLY H 2 23 ? 105.753 159.945 155.492 1.00 32.13 23 GLY H C 1
ATOM 13304 O O . GLY H 2 23 ? 106.975 159.865 155.652 1.00 32.13 23 GLY H O 1
ATOM 13305 N N . GLU H 2 24 ? 105.033 158.961 154.966 1.00 33.62 24 GLU H N 1
ATOM 13306 C CA . GLU H 2 24 ? 105.642 157.731 154.487 1.00 33.62 24 GLU H CA 1
ATOM 13307 C C . GLU H 2 24 ? 105.913 157.819 152.987 1.00 33.62 24 GLU H C 1
ATOM 13308 O O . GLU H 2 24 ? 105.452 158.728 152.294 1.00 33.62 24 GLU H O 1
ATOM 13314 N N . ILE H 2 25 ? 106.677 156.852 152.489 1.00 29.61 25 ILE H N 1
ATOM 13315 C CA . ILE H 2 25 ? 107.054 156.778 151.083 1.00 29.61 25 ILE H CA 1
ATOM 13316 C C . ILE H 2 25 ? 106.321 155.606 150.450 1.00 29.61 25 ILE H C 1
ATOM 13317 O O . ILE H 2 25 ? 106.383 154.479 150.957 1.00 29.61 25 ILE H O 1
ATOM 13322 N N . VAL H 2 26 ? 105.631 155.870 149.345 1.00 29.22 26 VAL H N 1
ATOM 13323 C CA . VAL H 2 26 ? 104.869 154.849 148.636 1.00 29.22 26 VAL H CA 1
ATOM 13324 C C . VAL H 2 26 ? 105.754 154.285 147.530 1.00 29.22 26 VAL H C 1
ATOM 13325 O O . VAL H 2 26 ? 106.139 155.002 146.604 1.00 29.22 26 VAL H O 1
ATOM 13329 N N . MET H 2 27 ? 106.076 152.999 147.627 1.00 29.83 27 MET H N 1
ATOM 13330 C CA . MET H 2 27 ? 106.916 152.324 146.650 1.00 29.83 27 MET H CA 1
ATOM 13331 C C . MET H 2 27 ? 106.053 151.564 145.652 1.00 29.83 27 MET H C 1
ATOM 13332 O O . MET H 2 27 ? 105.024 150.990 146.018 1.00 29.83 27 MET H O 1
ATOM 13337 N N . ASN H 2 28 ? 106.486 151.564 144.391 1.00 29.22 28 ASN H N 1
ATOM 13338 C CA . ASN H 2 28 ? 105.769 150.904 143.301 1.00 29.22 28 ASN H CA 1
ATOM 13339 C C . ASN H 2 28 ? 104.321 151.385 143.228 1.00 29.22 28 ASN H C 1
ATOM 13340 O O . ASN H 2 28 ? 103.376 150.596 143.170 1.00 29.22 28 ASN H O 1
ATOM 13345 N N . GLU H 2 29 ? 104.154 152.705 143.251 1.00 32.20 29 GLU H N 1
ATOM 13346 C CA . GLU H 2 29 ? 102.826 153.293 143.141 1.00 32.20 29 GLU H CA 1
ATOM 13347 C C . GLU H 2 29 ? 102.220 152.973 141.781 1.00 32.20 29 GLU H C 1
ATOM 13348 O O . GLU H 2 29 ? 102.889 153.076 140.749 1.00 32.20 29 GLU H O 1
ATOM 13354 N N . GLY H 2 30 ? 100.948 152.579 141.784 1.00 32.28 30 GLY H N 1
ATOM 13355 C CA . GLY H 2 30 ? 100.252 152.227 140.567 1.00 32.28 30 GLY H CA 1
ATOM 13356 C C . GLY H 2 30 ? 100.453 150.804 140.095 1.00 32.28 30 GLY H C 1
ATOM 13357 O O . GLY H 2 30 ? 99.781 150.386 139.145 1.00 32.28 30 GLY H O 1
ATOM 13358 N N . ARG H 2 31 ? 101.351 150.046 140.719 1.00 31.49 31 ARG H N 1
ATOM 13359 C CA . ARG H 2 31 ? 101.594 148.649 140.363 1.00 31.49 31 ARG H CA 1
ATOM 13360 C C . ARG H 2 31 ? 100.758 147.779 141.294 1.00 31.49 31 ARG H C 1
ATOM 13361 O O . ARG H 2 31 ? 101.166 147.489 142.422 1.00 31.49 31 ARG H O 1
ATOM 13369 N N . GLU H 2 32 ? 99.580 147.374 140.824 1.00 35.39 32 GLU H N 1
ATOM 13370 C CA . GLU H 2 32 ? 98.707 146.531 141.628 1.00 35.39 32 GLU H CA 1
ATOM 13371 C C . GLU H 2 32 ? 99.371 145.186 141.898 1.00 35.39 32 GLU H C 1
ATOM 13372 O O . GLU H 2 32 ? 99.943 144.564 140.999 1.00 35.39 32 GLU H O 1
ATOM 13378 N N . ALA H 2 33 ? 99.288 144.738 143.146 1.00 34.31 33 ALA H N 1
ATOM 13379 C CA . ALA H 2 33 ? 99.983 143.545 143.598 1.00 34.31 33 ALA H CA 1
ATOM 13380 C C . ALA H 2 33 ? 99.015 142.380 143.759 1.00 34.31 33 ALA H C 1
ATOM 13381 O O . ALA H 2 33 ? 97.829 142.567 144.045 1.00 34.31 33 ALA H O 1
ATOM 13383 N N . LYS H 2 34 ? 99.539 141.172 143.569 1.00 34.71 34 LYS H N 1
ATOM 13384 C CA . LYS H 2 34 ? 98.785 139.939 143.732 1.00 34.71 34 LYS H CA 1
ATOM 13385 C C . LYS H 2 34 ? 99.405 139.117 144.853 1.00 34.71 34 LYS H C 1
ATOM 13386 O O . LYS H 2 34 ? 100.630 138.966 144.918 1.00 34.71 34 LYS H O 1
ATOM 13392 N N . VAL H 2 35 ? 98.561 138.590 145.733 1.00 35.16 35 VAL H N 1
ATOM 13393 C CA . VAL H 2 35 ? 99.007 137.837 146.899 1.00 35.16 35 VAL H CA 1
ATOM 13394 C C . VAL H 2 35 ? 99.012 136.357 146.543 1.00 35.16 35 VAL H C 1
ATOM 13395 O O . VAL H 2 35 ? 97.965 135.783 146.220 1.00 35.16 35 VAL H O 1
ATOM 13399 N N . ILE H 2 36 ? 100.191 135.739 146.602 1.00 34.64 36 ILE H N 1
ATOM 13400 C CA . ILE H 2 36 ? 100.374 134.329 146.297 1.00 34.64 36 ILE H CA 1
ATOM 13401 C C . ILE H 2 36 ? 101.212 133.696 147.404 1.00 34.64 36 ILE H C 1
ATOM 13402 O O . ILE H 2 36 ? 101.639 134.363 148.345 1.00 34.64 36 ILE H O 1
ATOM 13407 N N . SER H 2 37 ? 101.442 132.391 147.281 1.00 35.75 37 SER H N 1
ATOM 13408 C CA . SER H 2 37 ? 102.232 131.642 148.246 1.00 35.75 37 SER H CA 1
ATOM 13409 C C . SER H 2 37 ? 103.317 130.852 147.528 1.00 35.75 37 SER H C 1
ATOM 13410 O O . SER H 2 37 ? 103.106 130.330 146.431 1.00 35.75 37 SER H O 1
ATOM 13413 N N . ILE H 2 38 ? 104.484 130.768 148.164 1.00 34.81 38 ILE H N 1
ATOM 13414 C CA . ILE H 2 38 ? 105.623 130.021 147.646 1.00 34.81 38 ILE H CA 1
ATOM 13415 C C . ILE H 2 38 ? 106.098 129.065 148.731 1.00 34.81 38 ILE H C 1
ATOM 13416 O O . ILE H 2 38 ? 106.220 129.457 149.896 1.00 34.81 38 ILE H O 1
ATOM 13421 N N . LYS H 2 39 ? 106.363 127.818 148.351 1.00 35.89 39 LYS H N 1
ATOM 13422 C CA . LYS H 2 39 ? 106.801 126.786 149.280 1.00 35.89 39 LYS H CA 1
ATOM 13423 C C . LYS H 2 39 ? 108.120 126.193 148.807 1.00 35.89 39 LYS H C 1
ATOM 13424 O O . LYS H 2 39 ? 108.256 125.826 147.635 1.00 35.89 39 LYS H O 1
ATOM 13430 N N . ASN H 2 40 ? 109.084 126.099 149.719 1.00 33.47 40 ASN H N 1
ATOM 13431 C CA . ASN H 2 40 ? 110.367 125.469 149.440 1.00 33.47 40 ASN H CA 1
ATOM 13432 C C . ASN H 2 40 ? 110.264 123.980 149.751 1.00 33.47 40 ASN H C 1
ATOM 13433 O O . ASN H 2 40 ? 109.997 123.597 150.895 1.00 33.47 40 ASN H O 1
ATOM 13438 N N . THR H 2 41 ? 110.476 123.144 148.734 1.00 34.22 41 THR H N 1
ATOM 13439 C CA . THR H 2 41 ? 110.403 121.698 148.892 1.00 34.22 41 THR H CA 1
ATOM 13440 C C . THR H 2 41 ? 111.770 121.033 148.977 1.00 34.22 41 THR H C 1
ATOM 13441 O O . THR H 2 41 ? 111.838 119.837 149.278 1.00 34.22 41 THR H O 1
ATOM 13445 N N . GLY H 2 42 ? 112.850 121.768 148.721 1.00 33.25 42 GLY H N 1
ATOM 13446 C CA . GLY H 2 42 ? 114.183 121.221 148.836 1.00 33.25 42 GLY H CA 1
ATOM 13447 C C . GLY H 2 42 ? 114.647 121.133 150.276 1.00 33.25 42 GLY H C 1
ATOM 13448 O O . GLY H 2 42 ? 113.967 121.546 151.215 1.00 33.25 42 GLY H O 1
ATOM 13449 N N . ASP H 2 43 ? 115.843 120.573 150.448 1.00 32.59 43 ASP H N 1
ATOM 13450 C CA . ASP H 2 43 ? 116.449 120.416 151.762 1.00 32.59 43 ASP H CA 1
ATOM 13451 C C . ASP H 2 43 ? 117.509 121.473 152.055 1.00 32.59 43 ASP H C 1
ATOM 13452 O O . ASP H 2 43 ? 118.255 121.335 153.029 1.00 32.59 43 ASP H O 1
ATOM 13457 N N . ARG H 2 44 ? 117.593 122.516 151.237 1.00 29.36 44 ARG H N 1
ATOM 13458 C CA . ARG H 2 44 ? 118.543 123.598 151.424 1.00 29.36 44 ARG H CA 1
ATOM 13459 C C . ARG H 2 44 ? 117.835 124.936 151.275 1.00 29.36 44 ARG H C 1
ATOM 13460 O O . ARG H 2 44 ? 116.858 125.045 150.527 1.00 29.36 44 ARG H O 1
ATOM 13468 N N . PRO H 2 45 ? 118.297 125.968 151.982 1.00 29.02 45 PRO H N 1
ATOM 13469 C CA . PRO H 2 45 ? 117.586 127.251 151.961 1.00 29.02 45 PRO H CA 1
ATOM 13470 C C . PRO H 2 45 ? 117.677 127.947 150.612 1.00 29.02 45 PRO H C 1
ATOM 13471 O O . PRO H 2 45 ? 118.678 127.853 149.898 1.00 29.02 45 PRO H O 1
ATOM 13475 N N . ILE H 2 46 ? 116.605 128.661 150.274 1.00 28.88 46 ILE H N 1
ATOM 13476 C CA . ILE H 2 46 ? 116.505 129.421 149.035 1.00 28.88 46 ILE H CA 1
ATOM 13477 C C . ILE H 2 46 ? 116.107 130.852 149.370 1.00 28.88 46 ILE H C 1
ATOM 13478 O O . ILE H 2 46 ? 115.187 131.092 150.158 1.00 28.88 46 ILE H O 1
ATOM 13483 N N . GLN H 2 47 ? 116.813 131.807 148.766 1.00 28.99 47 GLN H N 1
ATOM 13484 C CA . GLN H 2 47 ? 116.532 133.225 148.952 1.00 28.99 47 GLN H CA 1
ATOM 13485 C C . GLN H 2 47 ? 116.500 133.897 147.588 1.00 28.99 47 GLN H C 1
ATOM 13486 O O . GLN H 2 47 ? 117.424 133.724 146.789 1.00 28.99 47 GLN H O 1
ATOM 13492 N N . VAL H 2 48 ? 115.442 134.662 147.327 1.00 27.16 48 VAL H N 1
ATOM 13493 C CA . VAL H 2 48 ? 115.169 135.217 146.005 1.00 27.16 48 VAL H CA 1
ATOM 13494 C C . VAL H 2 48 ? 115.108 136.735 146.109 1.00 27.16 48 VAL H C 1
ATOM 13495 O O . VAL H 2 48 ? 114.428 137.275 146.989 1.00 27.16 48 VAL H O 1
ATOM 13499 N N . GLY H 2 49 ? 115.810 137.418 145.203 1.00 25.42 49 GLY H N 1
ATOM 13500 C CA . GLY H 2 49 ? 115.867 138.863 145.203 1.00 25.42 49 GLY H CA 1
ATOM 13501 C C . GLY H 2 49 ? 114.597 139.513 144.684 1.00 25.42 49 GLY H C 1
ATOM 13502 O O . GLY H 2 49 ? 113.672 138.863 144.198 1.00 25.42 49 GLY H O 1
ATOM 13503 N N . SER H 2 50 ? 114.570 140.845 144.792 1.00 25.71 50 SER H N 1
ATOM 13504 C CA . SER H 2 50 ? 113.361 141.600 144.472 1.00 25.71 50 SER H CA 1
ATOM 13505 C C . SER H 2 50 ? 113.055 141.582 142.978 1.00 25.71 50 SER H C 1
ATOM 13506 O O . SER H 2 50 ? 111.889 141.470 142.583 1.00 25.71 50 SER H O 1
ATOM 13509 N N . HIS H 2 51 ? 114.078 141.693 142.133 1.00 24.67 51 HIS H N 1
ATOM 13510 C CA . HIS H 2 51 ? 113.882 141.837 140.697 1.00 24.67 51 HIS H CA 1
ATOM 13511 C C . HIS H 2 51 ? 114.152 140.552 139.925 1.00 24.67 51 HIS H C 1
ATOM 13512 O O . HIS H 2 51 ? 114.168 140.576 138.691 1.00 24.67 51 HIS H O 1
ATOM 13519 N N . PHE H 2 52 ? 114.362 139.437 140.618 1.00 24.87 52 PHE H N 1
ATOM 13520 C CA . PHE H 2 52 ? 114.530 138.158 139.945 1.00 24.87 52 PHE H CA 1
ATOM 13521 C C . PHE H 2 52 ? 113.221 137.725 139.298 1.00 24.87 52 PHE H C 1
ATOM 13522 O O . PHE H 2 52 ? 112.150 137.818 139.904 1.00 24.87 52 PHE H O 1
ATOM 13530 N N . HIS H 2 53 ? 113.311 137.255 138.056 1.00 25.72 53 HIS H N 1
ATOM 13531 C CA . HIS H 2 53 ? 112.137 136.759 137.345 1.00 25.72 53 HIS H CA 1
ATOM 13532 C C . HIS H 2 53 ? 111.633 135.504 138.045 1.00 25.72 53 HIS H C 1
ATOM 13533 O O . HIS H 2 53 ? 112.264 134.445 137.969 1.00 25.72 53 HIS H O 1
ATOM 13540 N N . LEU H 2 54 ? 110.492 135.623 138.729 1.00 27.25 54 LEU H N 1
ATOM 13541 C CA . LEU H 2 54 ? 109.995 134.539 139.570 1.00 27.25 54 LEU H CA 1
ATOM 13542 C C . LEU H 2 54 ? 109.678 133.279 138.777 1.00 27.25 54 LEU H C 1
ATOM 13543 O O . LEU H 2 54 ? 109.666 132.185 139.351 1.00 27.25 54 LEU H O 1
ATOM 13548 N N . PHE H 2 55 ? 109.422 133.408 137.474 1.00 28.72 55 PHE H N 1
ATOM 13549 C CA . PHE H 2 55 ? 109.184 132.244 136.630 1.00 28.72 55 PHE H CA 1
ATOM 13550 C C . PHE H 2 55 ? 110.414 131.351 136.514 1.00 28.72 55 PHE H C 1
ATOM 13551 O O . PHE H 2 55 ? 110.279 130.175 136.161 1.00 28.72 55 PHE H O 1
ATOM 13559 N N . GLU H 2 56 ? 111.605 131.874 136.815 1.00 26.71 56 GLU H N 1
ATOM 13560 C CA . GLU H 2 56 ? 112.856 131.156 136.596 1.00 26.71 56 GLU H CA 1
ATOM 13561 C C . GLU H 2 56 ? 113.593 130.840 137.895 1.00 26.71 56 GLU H C 1
ATOM 13562 O O . GLU H 2 56 ? 114.788 130.527 137.862 1.00 26.71 56 GLU H O 1
ATOM 13568 N N . VAL H 2 57 ? 112.912 130.908 139.038 1.00 27.55 57 VAL H N 1
ATOM 13569 C CA . VAL H 2 57 ? 113.542 130.624 140.326 1.00 27.55 57 VAL H CA 1
ATOM 13570 C C . VAL H 2 57 ? 113.843 129.135 140.442 1.00 27.55 57 VAL H C 1
ATOM 13571 O O . VAL H 2 57 ? 113.441 128.341 139.584 1.00 27.55 57 VAL H O 1
ATOM 13575 N N . ASN H 2 58 ? 114.574 128.761 141.496 1.00 28.62 58 ASN H N 1
ATOM 13576 C CA . ASN H 2 58 ? 114.925 127.371 141.769 1.00 28.62 58 ASN H CA 1
ATOM 13577 C C . ASN H 2 58 ? 113.717 126.458 141.599 1.00 28.62 58 ASN H C 1
ATOM 13578 O O . ASN H 2 58 ? 112.614 126.768 142.056 1.00 28.62 58 ASN H O 1
ATOM 13583 N N . SER H 2 59 ? 113.940 125.322 140.932 1.00 31.02 59 SER H N 1
ATOM 13584 C CA . SER H 2 59 ? 112.859 124.382 140.657 1.00 31.02 59 SER H CA 1
ATOM 13585 C C . SER H 2 59 ? 112.272 123.776 141.925 1.00 31.02 59 SER H C 1
ATOM 13586 O O . SER H 2 59 ? 111.161 123.238 141.880 1.00 31.02 59 SER H O 1
ATOM 13589 N N . ALA H 2 60 ? 112.986 123.848 143.051 1.00 32.06 60 ALA H N 1
ATOM 13590 C CA . ALA H 2 60 ? 112.452 123.325 144.302 1.00 32.06 60 ALA H CA 1
ATOM 13591 C C . ALA H 2 60 ? 111.351 124.207 144.874 1.00 32.06 60 ALA H C 1
ATOM 13592 O O . ALA H 2 60 ? 110.577 123.740 145.716 1.00 32.06 60 ALA H O 1
ATOM 13594 N N . LEU H 2 61 ? 111.262 125.461 144.442 1.00 31.71 61 LEU H N 1
ATOM 13595 C CA . LEU H 2 61 ? 110.182 126.334 144.875 1.00 31.71 61 LEU H CA 1
ATOM 13596 C C . LEU H 2 61 ? 108.884 125.950 144.176 1.00 31.71 61 LEU H C 1
ATOM 13597 O O . LEU H 2 61 ? 108.857 125.725 142.963 1.00 31.71 61 LEU H O 1
ATOM 13602 N N . VAL H 2 62 ? 107.806 125.878 144.951 1.00 34.21 62 VAL H N 1
ATOM 13603 C CA . VAL H 2 62 ? 106.487 125.514 144.450 1.00 34.21 62 VAL H CA 1
ATOM 13604 C C . VAL H 2 62 ? 105.552 126.692 144.680 1.00 34.21 62 VAL H C 1
ATOM 13605 O O . VAL H 2 62 ? 105.431 127.185 145.807 1.00 34.21 62 VAL H O 1
ATOM 13609 N N . PHE H 2 63 ? 104.895 127.139 143.615 1.00 34.23 63 PHE H N 1
ATOM 13610 C CA . PHE H 2 63 ? 104.036 128.312 143.660 1.00 34.23 63 PHE H CA 1
ATOM 13611 C C . PHE H 2 63 ? 102.585 127.912 143.895 1.00 34.23 63 PHE H C 1
ATOM 13612 O O . PHE H 2 63 ? 102.156 126.811 143.540 1.00 34.23 63 PHE H O 1
ATOM 13620 N N . PHE H 2 64 ? 101.833 128.826 144.502 1.00 37.47 64 PHE H N 1
ATOM 13621 C CA . PHE H 2 64 ? 100.402 128.665 144.717 1.00 37.47 64 PHE H CA 1
ATOM 13622 C C . PHE H 2 64 ? 99.705 129.944 144.285 1.00 37.47 64 PHE H C 1
ATOM 13623 O O . PHE H 2 64 ? 100.115 131.040 144.681 1.00 37.47 64 PHE H O 1
ATOM 13631 N N . ASP H 2 65 ? 98.657 129.805 143.478 1.00 40.81 65 ASP H N 1
ATOM 13632 C CA . ASP H 2 65 ? 97.972 130.962 142.921 1.00 40.81 65 ASP H CA 1
ATOM 13633 C C . ASP H 2 65 ? 97.203 131.713 144.012 1.00 40.81 65 ASP H C 1
ATOM 13634 O O . ASP H 2 65 ? 97.222 131.353 145.193 1.00 40.81 65 ASP H O 1
ATOM 13639 N N . GLU H 2 66 ? 96.519 132.785 143.602 1.00 41.49 66 GLU H N 1
ATOM 13640 C CA . GLU H 2 66 ? 95.848 133.659 144.558 1.00 41.49 66 GLU H CA 1
ATOM 13641 C C . GLU H 2 66 ? 94.717 132.959 145.301 1.00 41.49 66 GLU H C 1
ATOM 13642 O O . GLU H 2 66 ? 94.298 133.440 146.360 1.00 41.49 66 GLU H O 1
ATOM 13648 N N . LYS H 2 67 ? 94.214 131.845 144.779 1.00 43.81 67 LYS H N 1
ATOM 13649 C CA . LYS H 2 67 ? 93.177 131.073 145.449 1.00 43.81 67 LYS H CA 1
ATOM 13650 C C . LYS H 2 67 ? 93.743 129.972 146.335 1.00 43.81 67 LYS H C 1
ATOM 13651 O O . LYS H 2 67 ? 92.970 129.246 146.968 1.00 43.81 67 LYS H O 1
ATOM 13657 N N . GLY H 2 68 ? 95.067 129.834 146.398 1.00 41.70 68 GLY H N 1
ATOM 13658 C CA . GLY H 2 68 ? 95.704 128.816 147.202 1.00 41.70 68 GLY H CA 1
ATOM 13659 C C . GLY H 2 68 ? 95.974 127.508 146.490 1.00 41.70 68 GLY H C 1
ATOM 13660 O O . GLY H 2 68 ? 96.648 126.641 147.061 1.00 41.70 68 GLY H O 1
ATOM 13661 N N . ASN H 2 69 ? 95.476 127.337 145.268 1.00 41.72 69 ASN H N 1
ATOM 13662 C CA . ASN H 2 69 ? 95.709 126.111 144.518 1.00 41.72 69 ASN H CA 1
ATOM 13663 C C . ASN H 2 69 ? 97.101 126.116 143.901 1.00 41.72 69 ASN H C 1
ATOM 13664 O O . ASN H 2 69 ? 97.594 127.153 143.448 1.00 41.72 69 ASN H O 1
ATOM 13669 N N . GLU H 2 70 ? 97.732 124.946 143.887 1.00 40.20 70 GLU H N 1
ATOM 13670 C CA . GLU H 2 70 ? 99.085 124.823 143.366 1.00 40.20 70 GLU H CA 1
ATOM 13671 C C . GLU H 2 70 ? 99.117 125.085 141.864 1.00 40.20 70 GLU H C 1
ATOM 13672 O O . GLU H 2 70 ? 98.180 124.759 141.131 1.00 40.20 70 GLU H O 1
ATOM 13678 N N . ASP H 2 71 ? 100.216 125.683 141.411 1.00 38.80 71 ASP H N 1
ATOM 13679 C CA . ASP H 2 71 ? 100.413 126.053 140.010 1.00 38.80 71 ASP H CA 1
ATOM 13680 C C . ASP H 2 71 ? 101.698 125.380 139.536 1.00 38.80 71 ASP H C 1
ATOM 13681 O O . ASP H 2 71 ? 102.798 125.886 139.777 1.00 38.80 71 ASP H O 1
ATOM 13686 N N . LYS H 2 72 ? 101.554 124.236 138.861 1.00 39.46 72 LYS H N 1
ATOM 13687 C CA . LYS H 2 72 ? 102.724 123.459 138.464 1.00 39.46 72 LYS H CA 1
ATOM 13688 C C . LYS H 2 72 ? 103.521 124.142 137.359 1.00 39.46 72 LYS H C 1
ATOM 13689 O O . LYS H 2 72 ? 104.746 123.992 137.301 1.00 39.46 72 LYS H O 1
ATOM 13695 N N . GLU H 2 73 ? 102.856 124.885 136.479 1.00 38.98 73 GLU H N 1
ATOM 13696 C CA . GLU H 2 73 ? 103.522 125.513 135.347 1.00 38.98 73 GLU H CA 1
ATOM 13697 C C . GLU H 2 73 ? 103.871 126.979 135.587 1.00 38.98 73 GLU H C 1
ATOM 13698 O O . GLU H 2 73 ? 104.366 127.637 134.666 1.00 38.98 73 GLU H O 1
ATOM 13704 N N . ARG H 2 74 ? 103.622 127.502 136.791 1.00 33.75 74 ARG H N 1
ATOM 13705 C CA . ARG H 2 74 ? 104.077 128.836 137.199 1.00 33.75 74 ARG H CA 1
ATOM 13706 C C . ARG H 2 74 ? 103.515 129.947 136.310 1.00 33.75 74 ARG H C 1
ATOM 13707 O O . ARG H 2 74 ? 104.212 130.910 135.981 1.00 33.75 74 ARG H O 1
ATOM 13715 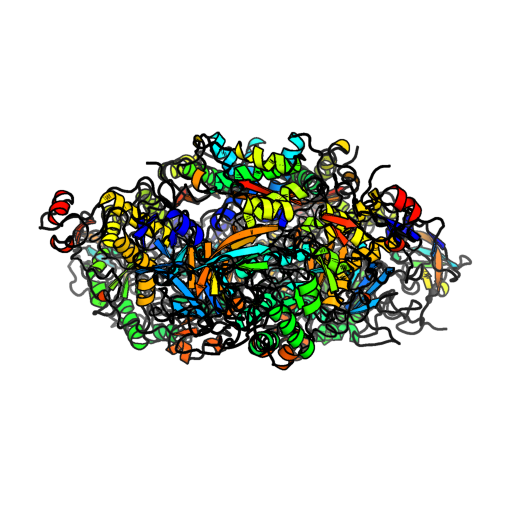N N . LYS H 2 75 ? 102.245 129.824 135.916 1.00 35.66 75 LYS H N 1
ATOM 13716 C CA . LYS H 2 75 ? 101.611 130.901 135.155 1.00 35.66 75 LYS H CA 1
ATOM 13717 C C . LYS H 2 75 ? 101.422 132.160 135.992 1.00 35.66 75 LYS H C 1
ATOM 13718 O O . LYS H 2 75 ? 101.381 133.265 135.439 1.00 35.66 75 LYS H O 1
ATOM 13724 N N . VAL H 2 76 ? 101.306 132.023 137.313 1.00 33.77 76 VAL H N 1
ATOM 13725 C CA . VAL H 2 76 ? 101.173 133.202 138.161 1.00 33.77 76 VAL H CA 1
ATOM 13726 C C . VAL H 2 76 ? 102.493 133.954 138.301 1.00 33.77 76 VAL H C 1
ATOM 13727 O O . VAL H 2 76 ? 102.485 135.160 138.578 1.00 33.77 76 VAL H O 1
ATOM 13731 N N . ALA H 2 77 ? 103.625 133.282 138.103 1.00 30.92 77 ALA H N 1
ATOM 13732 C CA . ALA H 2 77 ? 104.940 133.893 138.244 1.00 30.92 77 ALA H CA 1
ATOM 13733 C C . ALA H 2 77 ? 105.496 134.440 136.936 1.00 30.92 77 ALA H C 1
ATOM 13734 O O . ALA H 2 77 ? 106.559 135.070 136.950 1.00 30.92 77 ALA H O 1
ATOM 13736 N N . TYR H 2 78 ? 104.814 134.221 135.814 1.00 31.20 78 TYR H N 1
ATOM 13737 C CA . TYR H 2 78 ? 105.355 134.623 134.523 1.00 31.20 78 TYR H CA 1
ATOM 13738 C C . TYR H 2 78 ? 105.302 136.137 134.367 1.00 31.20 78 TYR H C 1
ATOM 13739 O O . TYR H 2 78 ? 104.239 136.751 134.500 1.00 31.20 78 TYR H O 1
ATOM 13748 N N . GLY H 2 79 ? 106.453 136.736 134.074 1.00 29.21 79 GLY H N 1
ATOM 13749 C CA . GLY H 2 79 ? 106.526 138.173 133.888 1.00 29.21 79 GLY H CA 1
ATOM 13750 C C . GLY H 2 79 ? 106.288 138.981 135.143 1.00 29.21 79 GLY H C 1
ATOM 13751 O O . GLY H 2 79 ? 105.808 140.116 135.058 1.00 29.21 79 GLY H O 1
ATOM 13752 N N . ARG H 2 80 ? 106.609 138.429 136.311 1.00 28.91 80 ARG H N 1
ATOM 13753 C CA . ARG H 2 80 ? 106.343 139.091 137.578 1.00 28.91 80 ARG H CA 1
ATOM 13754 C C . ARG H 2 80 ? 107.551 138.981 138.499 1.00 28.91 80 ARG H C 1
ATOM 13755 O O . ARG H 2 80 ? 108.373 138.069 138.381 1.00 28.91 80 ARG H O 1
ATOM 13763 N N . ARG H 2 81 ? 107.643 139.936 139.424 1.00 26.81 81 ARG H N 1
ATOM 13764 C CA . ARG H 2 81 ? 108.696 139.975 140.428 1.00 26.81 81 ARG H CA 1
ATOM 13765 C C . ARG H 2 81 ? 108.074 140.292 141.781 1.00 26.81 81 ARG H C 1
ATOM 13766 O O . ARG H 2 81 ? 106.886 140.607 141.883 1.00 26.81 81 ARG H O 1
ATOM 13774 N N . PHE H 2 82 ? 108.891 140.209 142.827 1.00 27.26 82 PHE H N 1
ATOM 13775 C CA . PHE H 2 82 ? 108.417 140.495 144.175 1.00 27.26 82 PHE H CA 1
ATOM 13776 C C . PHE H 2 82 ? 108.114 141.979 144.353 1.00 27.26 82 PHE H C 1
ATOM 13777 O O . PHE H 2 82 ? 108.783 142.848 143.789 1.00 27.26 82 PHE H O 1
ATOM 13785 N N . ASP H 2 83 ? 107.087 142.259 145.152 1.00 30.50 83 ASP H N 1
ATOM 13786 C CA . ASP H 2 83 ? 106.722 143.630 145.508 1.00 30.50 83 ASP H CA 1
ATOM 13787 C C . ASP H 2 83 ? 107.355 143.993 146.851 1.00 30.50 83 ASP H C 1
ATOM 13788 O O . ASP H 2 83 ? 106.687 144.216 147.861 1.00 30.50 83 ASP H O 1
ATOM 13793 N N . ILE H 2 84 ? 108.683 144.042 146.839 1.00 28.45 84 ILE H N 1
ATOM 13794 C CA . ILE H 2 84 ? 109.474 144.323 148.035 1.00 28.45 84 ILE H CA 1
ATOM 13795 C C . ILE H 2 84 ? 110.481 145.410 147.688 1.00 28.45 84 ILE H C 1
ATOM 13796 O O . ILE H 2 84 ? 110.737 145.675 146.503 1.00 28.45 84 ILE H O 1
ATOM 13801 N N . PRO H 2 85 ? 111.050 146.081 148.695 1.00 26.98 85 PRO H N 1
ATOM 13802 C CA . PRO H 2 85 ? 112.017 147.147 148.404 1.00 26.98 85 PRO H CA 1
ATOM 13803 C C . PRO H 2 85 ? 113.169 146.641 147.548 1.00 26.98 85 PRO H C 1
ATOM 13804 O O . PRO H 2 85 ? 113.657 145.524 147.728 1.00 26.98 85 PRO H O 1
ATOM 13808 N N . SER H 2 86 ? 113.582 147.474 146.594 1.00 25.15 86 SER H N 1
ATOM 13809 C CA . SER H 2 86 ? 114.636 147.096 145.661 1.00 25.15 86 SER H CA 1
ATOM 13810 C C . SER H 2 86 ? 115.920 146.761 146.409 1.00 25.15 86 SER H C 1
ATOM 13811 O O . SER H 2 86 ? 116.339 147.492 147.310 1.00 25.15 86 SER H O 1
ATOM 13814 N N . GLY H 2 87 ? 116.538 145.643 146.033 1.00 25.60 87 GLY H N 1
ATOM 13815 C CA . GLY H 2 87 ? 117.749 145.179 146.671 1.00 25.60 87 GLY H CA 1
ATOM 13816 C C . GLY H 2 87 ? 117.542 144.237 147.835 1.00 25.60 87 GLY H C 1
ATOM 13817 O O . GLY H 2 87 ? 118.516 143.632 148.300 1.00 25.60 87 GLY H O 1
ATOM 13818 N N . THR H 2 88 ? 116.312 144.088 148.322 1.00 26.23 88 THR H N 1
ATOM 13819 C CA . THR H 2 88 ? 116.024 143.161 149.402 1.00 26.23 88 THR H CA 1
ATOM 13820 C C . THR H 2 88 ? 115.732 141.773 148.833 1.00 26.23 88 THR H C 1
ATOM 13821 O O . THR H 2 88 ? 115.838 141.530 147.629 1.00 26.23 88 THR H O 1
ATOM 13825 N N . ALA H 2 89 ? 115.355 140.848 149.711 1.00 26.86 89 ALA H N 1
ATOM 13826 C CA . ALA H 2 89 ? 115.114 139.474 149.299 1.00 26.86 89 ALA H CA 1
ATOM 13827 C C . ALA H 2 89 ? 114.189 138.806 150.303 1.00 26.86 89 ALA H C 1
ATOM 13828 O O . ALA H 2 89 ? 113.983 139.301 151.414 1.00 26.86 89 ALA H O 1
ATOM 13830 N N . ILE H 2 90 ? 113.631 137.670 149.891 1.00 29.10 90 ILE H N 1
ATOM 13831 C CA . ILE H 2 90 ? 112.777 136.845 150.736 1.00 29.10 90 ILE H CA 1
ATOM 13832 C C . ILE H 2 90 ? 113.434 135.481 150.876 1.00 29.10 90 ILE H C 1
ATOM 13833 O O . ILE H 2 90 ? 113.800 134.857 149.873 1.00 29.10 90 ILE H O 1
ATOM 13838 N N . ARG H 2 91 ? 113.583 135.021 152.114 1.00 34.01 91 ARG H N 1
ATOM 13839 C CA . ARG H 2 91 ? 114.272 133.774 152.415 1.00 34.01 91 ARG H CA 1
ATOM 13840 C C . ARG H 2 91 ? 113.255 132.669 152.662 1.00 34.01 91 ARG H C 1
ATOM 13841 O O . ARG H 2 91 ? 112.266 132.876 153.373 1.00 34.01 91 ARG H O 1
ATOM 13849 N N . PHE H 2 92 ? 113.498 131.502 152.069 1.00 31.99 92 PHE H N 1
ATOM 13850 C CA . PHE H 2 92 ? 112.657 130.322 152.252 1.00 31.99 92 PHE H CA 1
ATOM 13851 C C . PHE H 2 92 ? 113.514 129.200 152.823 1.00 31.99 92 PHE H C 1
ATOM 13852 O O . PHE H 2 92 ? 114.350 128.630 152.115 1.00 31.99 92 PHE H O 1
ATOM 13860 N N . GLU H 2 93 ? 113.308 128.887 154.099 1.00 35.22 93 GLU H N 1
ATOM 13861 C CA . GLU H 2 93 ? 113.946 127.729 154.697 1.00 35.22 93 GLU H CA 1
ATOM 13862 C C . GLU H 2 93 ? 113.320 126.452 154.138 1.00 35.22 93 GLU H C 1
ATOM 13863 O O . GLU H 2 93 ? 112.206 126.481 153.610 1.00 35.22 93 GLU H O 1
ATOM 13869 N N . PRO H 2 94 ? 114.028 125.324 154.213 1.00 34.66 94 PRO H N 1
ATOM 13870 C CA . PRO H 2 94 ? 113.451 124.066 153.720 1.00 34.66 94 PRO H CA 1
ATOM 13871 C C . PRO H 2 94 ? 112.135 123.746 154.416 1.00 34.66 94 PRO H C 1
ATOM 13872 O O . PRO H 2 94 ? 112.012 123.859 155.637 1.00 34.66 94 PRO H O 1
ATOM 13876 N N . GLY H 2 95 ? 111.144 123.344 153.621 1.00 37.70 95 GLY H N 1
ATOM 13877 C CA . GLY H 2 95 ? 109.836 123.003 154.134 1.00 37.70 95 GLY H CA 1
ATOM 13878 C C . GLY H 2 95 ? 108.963 124.176 154.524 1.00 37.70 95 GLY H C 1
ATOM 13879 O O . GLY H 2 95 ? 107.912 123.963 155.142 1.00 37.70 95 GLY H O 1
ATOM 13880 N N . ASP H 2 96 ? 109.353 125.401 154.185 1.00 39.15 96 ASP H N 1
ATOM 13881 C CA . ASP H 2 96 ? 108.635 126.596 154.605 1.00 39.15 96 ASP H CA 1
ATOM 13882 C C . ASP H 2 96 ? 107.754 127.116 153.475 1.00 39.15 96 ASP H C 1
ATOM 13883 O O . ASP H 2 96 ? 108.137 127.072 152.303 1.00 39.15 96 ASP H O 1
ATOM 13888 N N . LYS H 2 97 ? 106.572 127.610 153.840 1.00 37.47 97 LYS H N 1
ATOM 13889 C CA . LYS H 2 97 ? 105.598 128.129 152.887 1.00 37.47 97 LYS H CA 1
ATOM 13890 C C . LYS H 2 97 ? 105.196 129.532 153.317 1.00 37.47 97 LYS H C 1
ATOM 13891 O O . LYS H 2 97 ? 104.568 129.705 154.366 1.00 37.47 97 LYS H O 1
ATOM 13897 N N . LYS H 2 98 ? 105.552 130.529 152.508 1.00 36.73 98 LYS H N 1
ATOM 13898 C CA . LYS H 2 98 ? 105.309 131.930 152.823 1.00 36.73 98 LYS H CA 1
ATOM 13899 C C . LYS H 2 98 ? 104.308 132.535 151.851 1.00 36.73 98 LYS H C 1
ATOM 13900 O O . LYS H 2 98 ? 104.293 132.194 150.665 1.00 36.73 98 LYS H O 1
ATOM 13906 N N . GLU H 2 99 ? 103.476 133.439 152.363 1.00 37.86 99 GLU H N 1
ATOM 13907 C CA . GLU H 2 99 ? 102.668 134.297 151.509 1.00 37.86 99 GLU H CA 1
ATOM 13908 C C . GLU H 2 99 ? 103.510 135.481 151.053 1.00 37.86 99 GLU H C 1
ATOM 13909 O O . GLU H 2 99 ? 104.191 136.117 151.864 1.00 37.86 99 GLU H O 1
ATOM 13915 N N . VAL H 2 100 ? 103.468 135.777 149.754 1.00 34.80 100 VAL H N 1
ATOM 13916 C CA . VAL H 2 100 ? 104.274 136.842 149.176 1.00 34.80 100 VAL H CA 1
ATOM 13917 C C . VAL H 2 100 ? 103.406 137.687 148.254 1.00 34.80 100 VAL H C 1
ATOM 13918 O O . VAL H 2 100 ? 102.340 137.267 147.801 1.00 34.80 100 VAL H O 1
ATOM 13922 N N . SER H 2 101 ? 103.886 138.896 147.981 1.00 32.34 101 SER H N 1
ATOM 13923 C CA . SER H 2 101 ? 103.214 139.845 147.106 1.00 32.34 101 SER H CA 1
ATOM 13924 C C . SER H 2 101 ? 104.050 140.034 145.847 1.00 32.34 101 SER H C 1
ATOM 13925 O O . SER H 2 101 ? 105.270 140.208 145.929 1.00 32.34 101 SER H O 1
ATOM 13928 N N . ILE H 2 102 ? 103.395 139.994 144.686 1.00 30.37 102 ILE H N 1
ATOM 13929 C CA . ILE H 2 102 ? 104.079 140.037 143.400 1.00 30.37 102 ILE H CA 1
ATOM 13930 C C . ILE H 2 102 ? 103.442 141.099 142.515 1.00 30.37 102 ILE H C 1
ATOM 13931 O O . ILE H 2 102 ? 102.259 141.425 142.654 1.00 30.37 102 ILE H O 1
ATOM 13936 N N . ILE H 2 103 ? 104.244 141.645 141.599 1.00 28.59 103 ILE H N 1
ATOM 13937 C CA . ILE H 2 103 ? 103.789 142.651 140.646 1.00 28.59 103 ILE H CA 1
ATOM 13938 C C . ILE H 2 103 ? 104.388 142.349 139.280 1.00 28.59 103 ILE H C 1
ATOM 13939 O O . ILE H 2 103 ? 105.419 141.679 139.166 1.00 28.59 103 ILE H O 1
ATOM 13944 N N . ASP H 2 104 ? 103.736 142.860 138.238 1.00 29.10 104 ASP H N 1
ATOM 13945 C CA . ASP H 2 104 ? 104.207 142.661 136.874 1.00 29.10 104 ASP H CA 1
ATOM 13946 C C . ASP H 2 104 ? 105.474 143.466 136.604 1.00 29.10 104 ASP H C 1
ATOM 13947 O O . ASP H 2 104 ? 105.685 144.546 137.160 1.00 29.10 104 ASP H O 1
ATOM 13952 N N . LEU H 2 105 ? 106.319 142.925 135.731 1.00 27.26 105 LEU H N 1
ATOM 13953 C CA . LEU H 2 105 ? 107.494 14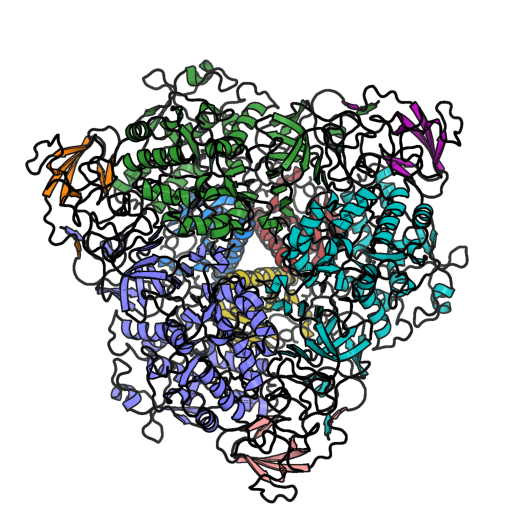3.646 135.271 1.00 27.26 105 LEU H CA 1
ATOM 13954 C C . LEU H 2 105 ? 107.087 144.812 134.372 1.00 27.26 105 LEU H C 1
ATOM 13955 O O . LEU H 2 105 ? 106.004 144.831 133.780 1.00 27.26 105 LEU H O 1
ATOM 13960 N N . ALA H 2 106 ? 107.976 145.793 134.275 1.00 26.83 106 ALA H N 1
ATOM 13961 C CA . ALA H 2 106 ? 107.728 147.032 133.551 1.00 26.83 106 ALA H CA 1
ATOM 13962 C C . ALA H 2 106 ? 108.721 147.159 132.396 1.00 26.83 106 ALA H C 1
ATOM 13963 O O . ALA H 2 106 ? 109.445 146.217 132.062 1.00 26.83 106 ALA H O 1
ATOM 13965 N N . GLY H 2 107 ? 108.724 148.328 131.760 1.00 28.04 107 GLY H N 1
ATOM 13966 C CA . GLY H 2 107 ? 109.630 148.587 130.658 1.00 28.04 107 GLY H CA 1
ATOM 13967 C C . GLY H 2 107 ? 109.108 148.050 129.344 1.00 28.04 107 GLY H C 1
ATOM 13968 O O . GLY H 2 107 ? 107.903 148.098 129.083 1.00 28.04 107 GLY H O 1
ATOM 13969 N N . THR H 2 108 ? 110.004 147.535 128.508 1.00 28.21 108 THR H N 1
ATOM 13970 C CA . THR H 2 108 ? 109.595 146.866 127.282 1.00 28.21 108 THR H CA 1
ATOM 13971 C C . THR H 2 108 ? 109.204 145.415 127.520 1.00 28.21 108 THR H C 1
ATOM 13972 O O . THR H 2 108 ? 108.820 144.729 126.568 1.00 28.21 108 THR H O 1
ATOM 13976 N N . ARG H 2 109 ? 109.299 144.946 128.765 1.00 28.90 109 ARG H N 1
ATOM 13977 C CA . ARG H 2 109 ? 108.860 143.613 129.175 1.00 28.90 109 ARG H CA 1
ATOM 13978 C C . ARG H 2 109 ? 109.573 142.523 128.371 1.00 28.90 109 ARG H C 1
ATOM 13979 O O . ARG H 2 109 ? 108.955 141.694 127.701 1.00 28.90 109 ARG H O 1
ATOM 13987 N N . GLU H 2 110 ? 110.900 142.546 128.452 1.00 28.94 110 GLU H N 1
ATOM 13988 C CA . GLU H 2 110 ? 111.745 141.486 127.926 1.00 28.94 110 GLU H CA 1
ATOM 13989 C C . GLU H 2 110 ? 112.652 140.982 129.036 1.00 28.94 110 GLU H C 1
ATOM 13990 O O . GLU H 2 110 ? 113.189 141.772 129.818 1.00 28.94 110 GLU H O 1
ATOM 13996 N N . VAL H 2 111 ? 112.822 139.666 129.103 1.00 27.49 111 VAL H N 1
ATOM 13997 C CA . VAL H 2 111 ? 113.734 139.039 130.049 1.00 27.49 111 VAL H CA 1
ATOM 13998 C C . VAL H 2 111 ? 114.828 138.354 129.247 1.00 27.49 111 VAL H C 1
ATOM 13999 O O . VAL H 2 111 ? 114.547 137.457 128.443 1.00 27.49 111 VAL H O 1
ATOM 14003 N N . TRP H 2 112 ? 116.070 138.777 129.463 1.00 27.16 112 TRP H N 1
ATOM 14004 C CA . TRP H 2 112 ? 117.232 138.209 128.796 1.00 27.16 112 TRP H CA 1
ATOM 14005 C C . TRP H 2 112 ? 118.233 137.768 129.851 1.00 27.16 112 TRP H C 1
ATOM 14006 O O . TRP H 2 112 ? 118.618 138.561 130.717 1.00 27.16 112 TRP H O 1
ATOM 14017 N N . GLY H 2 113 ? 118.652 136.515 129.776 1.00 27.42 113 GLY H N 1
ATOM 14018 C CA . GLY H 2 113 ? 119.560 135.953 130.760 1.00 27.42 113 GLY H CA 1
ATOM 14019 C C . GLY H 2 113 ? 118.803 135.167 131.823 1.00 27.42 113 GLY H C 1
ATOM 14020 O O . GLY H 2 113 ? 117.965 134.325 131.500 1.00 27.42 113 GLY H O 1
ATOM 14021 N N . VAL H 2 114 ? 119.088 135.466 133.092 1.00 27.03 114 VAL H N 1
ATOM 14022 C CA . VAL H 2 114 ? 118.550 134.728 134.230 1.00 27.03 114 VAL H CA 1
ATOM 14023 C C . VAL H 2 114 ? 118.838 133.247 134.008 1.00 27.03 114 VAL H C 1
ATOM 14024 O O . VAL H 2 114 ? 120.002 132.837 133.950 1.00 27.03 114 VAL H O 1
ATOM 14028 N N . ASN H 2 115 ? 117.795 132.438 133.850 1.00 28.67 115 ASN H N 1
ATOM 14029 C CA . ASN H 2 115 ? 117.959 131.016 133.587 1.00 28.67 115 ASN H CA 1
ATOM 14030 C C . ASN H 2 115 ? 117.830 130.679 132.108 1.00 28.67 115 ASN H C 1
ATOM 14031 O O . ASN H 2 115 ? 117.837 129.498 131.748 1.00 28.67 115 ASN H O 1
ATOM 14036 N N . GLY H 2 116 ? 117.719 131.687 131.246 1.00 28.57 116 GLY H N 1
ATOM 14037 C CA . GLY H 2 116 ? 117.557 131.440 129.828 1.00 28.57 116 GLY H CA 1
ATOM 14038 C C . GLY H 2 116 ? 116.222 130.852 129.443 1.00 28.57 116 GLY H C 1
ATOM 14039 O O . GLY H 2 116 ? 116.087 130.314 128.341 1.00 28.57 116 GLY H O 1
ATOM 14040 N N . LEU H 2 117 ? 115.225 130.937 130.325 1.00 27.99 117 LEU H N 1
ATOM 14041 C CA . LEU H 2 117 ? 113.924 130.341 130.046 1.00 27.99 117 LEU H CA 1
ATOM 14042 C C . LEU H 2 117 ? 113.110 131.168 129.060 1.00 27.99 117 LEU H C 1
ATOM 14043 O O . LEU H 2 117 ? 112.285 130.611 128.328 1.00 27.99 117 LEU H O 1
ATOM 14048 N N . VAL H 2 118 ? 113.318 132.483 129.024 1.00 28.39 118 VAL H N 1
ATOM 14049 C CA . VAL H 2 118 ? 112.617 133.371 128.100 1.00 28.39 118 VAL H CA 1
ATOM 14050 C C . VAL H 2 118 ? 113.554 133.881 127.008 1.00 28.39 118 VAL H C 1
ATOM 14051 O O . VAL H 2 118 ? 113.369 133.575 125.828 1.00 28.39 118 VAL H O 1
ATOM 14055 N N . ASN H 2 119 ? 114.584 134.639 127.389 1.00 28.49 119 ASN H N 1
ATOM 14056 C CA . ASN H 2 119 ? 115.551 135.216 126.453 1.00 28.49 119 ASN H CA 1
ATOM 14057 C C . ASN H 2 119 ? 114.851 135.955 125.313 1.00 28.49 119 ASN H C 1
ATOM 14058 O O . ASN H 2 119 ? 115.116 135.726 124.131 1.00 28.49 119 ASN H O 1
ATOM 14063 N N . GLY H 2 120 ? 113.940 136.849 125.681 1.00 28.38 120 GLY H N 1
ATOM 14064 C CA . GLY H 2 120 ? 113.209 137.611 124.686 1.00 28.38 120 GLY H CA 1
ATOM 14065 C C . GLY H 2 120 ? 112.003 138.291 125.303 1.00 28.38 120 GLY H C 1
ATOM 14066 O O . GLY H 2 120 ? 111.899 138.416 126.524 1.00 28.38 120 GLY H O 1
ATOM 14067 N N . LYS H 2 121 ? 111.098 138.730 124.433 1.00 31.95 121 LYS H N 1
ATOM 14068 C CA . LYS H 2 121 ? 109.884 139.393 124.887 1.00 31.95 121 LYS H CA 1
ATOM 14069 C C . LYS H 2 121 ? 108.972 138.409 125.607 1.00 31.95 121 LYS H C 1
ATOM 14070 O O . LYS H 2 121 ? 108.812 137.260 125.186 1.00 31.95 121 LYS H O 1
ATOM 14076 N N . LEU H 2 122 ? 108.377 138.866 126.705 1.00 32.73 122 LEU H N 1
ATOM 14077 C CA . LEU H 2 122 ? 107.397 138.058 127.416 1.00 32.73 122 LEU H CA 1
ATOM 14078 C C . LEU H 2 122 ? 106.130 137.917 126.581 1.00 32.73 122 LEU H C 1
ATOM 14079 O O . LEU H 2 122 ? 105.679 138.871 125.942 1.00 32.73 122 LEU H O 1
ATOM 14084 N N . LYS H 2 123 ? 105.559 136.715 126.585 1.00 37.90 123 LYS H N 1
ATOM 14085 C CA . LYS H 2 123 ? 104.367 136.450 125.791 1.00 37.90 123 LYS H CA 1
ATOM 14086 C C . LYS H 2 123 ? 103.185 137.249 126.325 1.00 37.90 123 LYS H C 1
ATOM 14087 O O . LYS H 2 123 ? 102.914 137.250 127.530 1.00 37.90 123 LYS H O 1
ATOM 14093 N N . LYS H 2 124 ? 102.480 137.926 125.424 1.00 43.11 124 LYS H N 1
ATOM 14094 C CA . LYS H 2 124 ? 101.355 138.770 125.805 1.00 43.11 124 LYS H CA 1
ATOM 14095 C C . LYS H 2 124 ? 100.044 137.992 125.757 1.00 43.11 124 LYS H C 1
ATOM 14096 O O . LYS H 2 124 ? 99.897 137.045 124.984 1.00 43.11 124 LYS H O 1
ATOM 14103 N N . MET I 3 1 ? 192.934 114.614 145.397 1.00 34.85 1 MET I N 1
ATOM 14104 C CA . MET I 3 1 ? 191.834 113.970 146.101 1.00 34.85 1 MET I CA 1
ATOM 14105 C C . MET I 3 1 ? 192.014 114.141 147.607 1.00 34.85 1 MET I C 1
ATOM 14106 O O . MET I 3 1 ? 193.106 113.945 148.139 1.00 34.85 1 MET I O 1
ATOM 14111 N N . PHE I 3 2 ? 190.932 114.510 148.285 1.00 31.26 2 PHE I N 1
ATOM 14112 C CA . PHE I 3 2 ? 190.917 114.626 149.738 1.00 31.26 2 PHE I CA 1
ATOM 14113 C C . PHE I 3 2 ? 189.475 114.466 150.205 1.00 31.26 2 PHE I C 1
ATOM 14114 O O . PHE I 3 2 ? 188.564 114.246 149.402 1.00 31.26 2 PHE I O 1
ATOM 14122 N N . LYS I 3 3 ? 189.273 114.575 151.515 1.00 32.27 3 LYS I N 1
ATOM 14123 C CA . LYS I 3 3 ? 187.960 114.389 152.112 1.00 32.27 3 LYS I CA 1
ATOM 14124 C C . LYS I 3 3 ? 187.616 115.576 152.998 1.00 32.27 3 LYS I C 1
ATOM 14125 O O . LYS I 3 3 ? 188.490 116.181 153.626 1.00 32.27 3 LYS I O 1
ATOM 14131 N N . ILE I 3 4 ? 186.327 115.901 153.043 1.00 30.21 4 ILE I N 1
ATOM 14132 C CA . ILE I 3 4 ? 185.819 117.021 153.826 1.00 30.21 4 ILE I CA 1
ATOM 14133 C C . ILE I 3 4 ? 184.552 116.576 154.544 1.00 30.21 4 ILE I C 1
ATOM 14134 O O . ILE I 3 4 ? 183.754 115.806 154.000 1.00 30.21 4 ILE I O 1
ATOM 14139 N N . SER I 3 5 ? 184.380 117.044 155.777 1.00 29.18 5 SER I N 1
ATOM 14140 C CA . SER I 3 5 ? 183.169 116.743 156.522 1.00 29.18 5 SER I CA 1
ATOM 14141 C C . SER I 3 5 ? 181.985 117.513 155.944 1.00 29.18 5 SER I C 1
ATOM 14142 O O . SER I 3 5 ? 182.138 118.550 155.293 1.00 29.18 5 SER I O 1
ATOM 14145 N N . ARG I 3 6 ? 180.784 116.983 156.189 1.00 26.77 6 ARG I N 1
ATOM 14146 C CA . ARG I 3 6 ? 179.577 117.628 155.685 1.00 26.77 6 ARG I CA 1
ATOM 14147 C C . ARG I 3 6 ? 179.358 118.992 156.326 1.00 26.77 6 ARG I C 1
ATOM 14148 O O . ARG I 3 6 ? 178.864 119.913 155.665 1.00 26.77 6 ARG I O 1
ATOM 14156 N N . LYS I 3 7 ? 179.713 119.141 157.604 1.00 27.65 7 LYS I N 1
ATOM 14157 C CA . LYS I 3 7 ? 179.586 120.435 158.267 1.00 27.65 7 LYS I CA 1
ATOM 14158 C C . LYS I 3 7 ? 180.490 121.476 157.617 1.00 27.65 7 LYS I C 1
ATOM 14159 O O . LYS I 3 7 ? 180.066 122.610 157.363 1.00 27.65 7 LYS I O 1
ATOM 14165 N N . ASN I 3 8 ? 181.742 121.107 157.333 1.00 28.45 8 ASN I N 1
ATOM 14166 C CA . ASN I 3 8 ? 182.656 122.043 156.686 1.00 28.45 8 ASN I CA 1
ATOM 14167 C C . ASN I 3 8 ? 182.249 122.305 155.241 1.00 28.45 8 ASN I C 1
ATOM 14168 O O . ASN I 3 8 ? 182.433 123.416 154.731 1.00 28.45 8 ASN I O 1
ATOM 14173 N N . TYR I 3 9 ? 181.705 121.292 154.563 1.00 27.32 9 TYR I N 1
ATOM 14174 C CA . TYR I 3 9 ? 181.216 121.492 153.203 1.00 27.32 9 TYR I CA 1
ATOM 14175 C C . TYR I 3 9 ? 180.056 122.479 153.172 1.00 27.32 9 TYR I C 1
ATOM 14176 O O . TYR I 3 9 ? 180.028 123.389 152.335 1.00 27.32 9 TYR I O 1
ATOM 14185 N N . SER I 3 10 ? 179.087 122.314 154.077 1.00 26.78 10 SER I N 1
ATOM 14186 C CA . SER I 3 10 ? 177.939 123.212 154.105 1.00 26.78 10 SER I CA 1
ATOM 14187 C C . SER I 3 10 ? 178.348 124.635 154.457 1.00 26.78 10 SER I C 1
ATOM 14188 O O . SER I 3 10 ? 177.710 125.592 154.001 1.00 26.78 10 SER I O 1
ATOM 14191 N N . ASP I 3 11 ? 179.399 124.794 155.263 1.00 28.37 11 ASP I N 1
ATOM 14192 C CA . ASP I 3 11 ? 179.910 126.128 155.561 1.00 28.37 11 ASP I CA 1
ATOM 14193 C C . ASP I 3 11 ? 180.389 126.828 154.296 1.00 28.37 11 ASP I C 1
ATOM 14194 O O . ASP I 3 11 ? 180.301 128.056 154.184 1.00 28.37 11 ASP I O 1
ATOM 14199 N N . LEU I 3 12 ? 180.893 126.061 153.328 1.00 25.39 12 LEU I N 1
ATOM 14200 C CA . LEU I 3 12 ? 181.458 126.654 152.122 1.00 25.39 12 LEU I CA 1
ATOM 14201 C C . LEU I 3 12 ? 180.412 126.832 151.026 1.00 25.39 12 LEU I C 1
ATOM 14202 O O . LEU I 3 12 ? 180.347 127.895 150.398 1.00 25.39 12 LEU I O 1
ATOM 14207 N N . TYR I 3 13 ? 179.588 125.814 150.780 1.00 24.73 13 TYR I N 1
ATOM 14208 C CA . TYR I 3 13 ? 178.704 125.833 149.623 1.00 24.73 13 TYR I CA 1
ATOM 14209 C C . TYR I 3 13 ? 177.249 125.521 149.940 1.00 24.73 13 TYR I C 1
ATOM 14210 O O . TYR I 3 13 ? 176.442 125.451 149.009 1.00 24.73 13 TYR I O 1
ATOM 14219 N N . GLY I 3 14 ? 176.883 125.339 151.204 1.00 23.36 14 GLY I N 1
ATOM 14220 C CA . GLY I 3 14 ? 175.554 124.890 151.555 1.00 23.36 14 GLY I CA 1
ATOM 14221 C C . GLY I 3 14 ? 175.460 123.376 151.620 1.00 23.36 14 GLY I C 1
ATOM 14222 O O . GLY I 3 14 ? 176.381 122.640 151.259 1.00 23.36 14 GLY I O 1
ATOM 14223 N N . ILE I 3 15 ? 174.304 122.903 152.093 1.00 21.38 15 ILE I N 1
ATOM 14224 C CA . ILE I 3 15 ? 174.132 121.470 152.311 1.00 21.38 15 ILE I CA 1
ATOM 14225 C C . ILE I 3 15 ? 174.027 120.738 150.976 1.00 21.38 15 ILE I C 1
ATOM 14226 O O . ILE I 3 15 ? 173.654 121.303 149.941 1.00 21.38 15 ILE I O 1
ATOM 14231 N N . THR I 3 16 ? 174.372 119.450 151.006 1.00 21.84 16 THR I N 1
ATOM 14232 C CA . THR I 3 16 ? 174.400 118.628 149.802 1.00 21.84 16 THR I CA 1
ATOM 14233 C C . THR I 3 16 ? 173.553 117.371 149.975 1.00 21.84 16 THR I C 1
ATOM 14234 O O . THR I 3 16 ? 172.788 117.263 150.938 1.00 21.84 16 THR I O 1
ATOM 14238 N N . THR 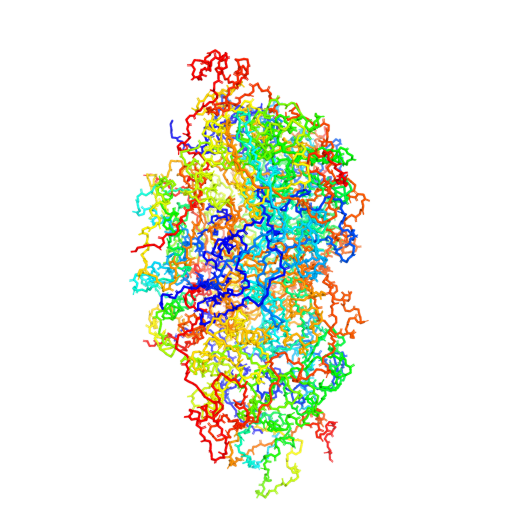I 3 17 ? 173.685 116.426 149.042 1.00 21.35 17 THR I N 1
ATOM 14239 C CA . THR I 3 17 ? 172.809 115.260 148.983 1.00 21.35 17 THR I CA 1
ATOM 14240 C C . THR I 3 17 ? 172.781 114.507 150.307 1.00 21.35 17 THR I C 1
ATOM 14241 O O . THR I 3 17 ? 173.825 114.209 150.892 1.00 21.35 17 THR I O 1
ATOM 14245 N N . GLY I 3 18 ? 171.569 114.205 150.775 1.00 21.00 18 GLY I N 1
ATOM 14246 C CA . GLY I 3 18 ? 171.361 113.494 152.014 1.00 21.00 18 GLY I CA 1
ATOM 14247 C C . GLY I 3 18 ? 171.138 114.371 153.228 1.00 21.00 18 GLY I C 1
ATOM 14248 O O . GLY I 3 18 ? 170.605 113.887 154.232 1.00 21.00 18 GLY I O 1
ATOM 14249 N N . ASP I 3 19 ? 171.525 115.641 153.167 1.00 21.90 19 ASP I N 1
ATOM 14250 C CA . ASP I 3 19 ? 171.301 116.557 154.273 1.00 21.90 19 ASP I CA 1
ATOM 14251 C C . ASP I 3 19 ? 169.888 117.129 154.215 1.00 21.90 19 ASP I C 1
ATOM 14252 O O . ASP I 3 19 ? 169.236 117.145 153.168 1.00 21.90 19 ASP I O 1
ATOM 14257 N N . SER I 3 20 ? 169.418 117.606 155.366 1.00 19.52 20 SER I N 1
ATOM 14258 C CA . SER I 3 20 ? 168.080 118.162 155.494 1.00 19.52 20 SER I CA 1
ATOM 14259 C C . SER I 3 20 ? 168.142 119.502 156.211 1.00 19.52 20 SER I C 1
ATOM 14260 O O . SER I 3 20 ? 168.985 119.719 157.084 1.00 19.52 20 SER I O 1
ATOM 14263 N N . VAL I 3 21 ? 167.237 120.402 155.831 1.00 17.77 21 VAL I N 1
ATOM 14264 C CA . VAL I 3 21 ? 167.125 121.718 156.445 1.00 17.77 21 VAL I CA 1
ATOM 14265 C C . VAL I 3 21 ? 165.668 121.959 156.820 1.00 17.77 21 VAL I C 1
ATOM 14266 O O . VAL I 3 21 ? 164.753 121.543 156.100 1.00 17.77 21 VAL I O 1
ATOM 14270 N N . ARG I 3 22 ? 165.455 122.606 157.964 1.00 17.60 22 ARG I N 1
ATOM 14271 C CA . ARG I 3 22 ? 164.110 122.875 158.455 1.00 17.60 22 ARG I CA 1
ATOM 14272 C C . ARG I 3 22 ? 163.544 124.121 157.787 1.00 17.60 22 ARG I C 1
ATOM 14273 O O . ARG I 3 22 ? 164.213 125.156 157.715 1.00 17.60 22 ARG I O 1
ATOM 14281 N N . LEU I 3 23 ? 162.311 124.021 157.297 1.00 15.37 23 LEU I N 1
ATOM 14282 C CA . LEU I 3 23 ? 161.640 125.155 156.669 1.00 15.37 23 LEU I CA 1
ATOM 14283 C C . LEU I 3 23 ? 161.149 126.106 157.754 1.00 15.37 23 LEU I C 1
ATOM 14284 O O . LEU I 3 23 ? 160.160 125.821 158.436 1.00 15.37 23 LEU I O 1
ATOM 14289 N N . GLY I 3 24 ? 161.837 127.236 157.907 1.00 16.48 24 GLY I N 1
ATOM 14290 C CA . GLY I 3 24 ? 161.454 128.224 158.904 1.00 16.48 24 GLY I CA 1
ATOM 14291 C C . GLY I 3 24 ? 161.425 127.635 160.299 1.00 16.48 24 GLY I C 1
ATOM 14292 O O . GLY I 3 24 ? 162.305 126.863 160.696 1.00 16.48 24 GLY I O 1
ATOM 14293 N N . ASP I 3 25 ? 160.389 127.993 161.055 1.00 17.00 25 ASP I N 1
ATOM 14294 C CA . ASP I 3 25 ? 160.155 127.441 162.381 1.00 17.00 25 ASP I CA 1
ATOM 14295 C C . ASP I 3 25 ? 159.044 126.396 162.388 1.00 17.00 25 ASP I C 1
ATOM 14296 O O . ASP I 3 25 ? 158.464 126.122 163.443 1.00 17.00 25 ASP I O 1
ATOM 14301 N N . THR I 3 26 ? 158.743 125.805 161.233 1.00 16.12 26 THR I N 1
ATOM 14302 C CA . THR I 3 26 ? 157.732 124.764 161.142 1.00 16.12 26 THR I CA 1
ATOM 14303 C C . THR I 3 26 ? 158.335 123.407 161.504 1.00 16.12 26 THR I C 1
ATOM 14304 O O . THR I 3 26 ? 159.514 123.286 161.847 1.00 16.12 26 THR I O 1
ATOM 14308 N N . ASN I 3 27 ? 157.510 122.367 161.416 1.00 16.68 27 ASN I N 1
ATOM 14309 C CA . ASN I 3 27 ? 157.933 120.997 161.672 1.00 16.68 27 ASN I CA 1
ATOM 14310 C C . ASN I 3 27 ? 158.358 120.263 160.406 1.00 16.68 27 ASN I C 1
ATOM 14311 O O . ASN I 3 27 ? 158.508 119.037 160.436 1.00 16.68 27 ASN I O 1
ATOM 14316 N N . LEU I 3 28 ? 158.555 120.977 159.303 1.00 17.26 28 LEU I N 1
ATOM 14317 C CA . LEU I 3 28 ? 158.820 120.369 158.008 1.00 17.26 28 LEU I CA 1
ATOM 14318 C C . LEU I 3 28 ? 160.309 120.387 157.686 1.00 17.26 28 LEU I C 1
ATOM 14319 O O . LEU I 3 28 ? 161.010 121.359 157.981 1.00 17.26 28 LEU I O 1
ATOM 14324 N N . TRP I 3 29 ? 160.782 119.299 157.082 1.00 18.80 29 TRP I N 1
ATOM 14325 C CA . TRP I 3 29 ? 162.158 119.156 156.627 1.00 18.80 29 TRP I CA 1
ATOM 14326 C C . TRP I 3 29 ? 162.174 118.816 155.143 1.00 18.80 29 TRP I C 1
ATOM 14327 O O . TRP I 3 29 ? 161.343 118.037 154.668 1.00 18.80 29 TRP I O 1
ATOM 14338 N N . VAL I 3 30 ? 163.125 119.394 154.415 1.00 18.03 30 VAL I N 1
ATOM 14339 C CA . VAL I 3 30 ? 163.374 119.043 153.022 1.00 18.03 30 VAL I CA 1
ATOM 14340 C C . VAL I 3 30 ? 164.764 118.430 152.931 1.00 18.03 30 VAL I C 1
ATOM 14341 O O . VAL I 3 30 ? 165.716 118.944 153.529 1.00 18.03 30 VAL I O 1
ATOM 14345 N N . LYS I 3 31 ? 164.874 117.323 152.205 1.00 18.87 31 LYS I N 1
ATOM 14346 C CA . LYS I 3 31 ? 166.127 116.600 152.050 1.00 18.87 31 LYS I CA 1
ATOM 14347 C C . LYS I 3 31 ? 166.630 116.745 150.621 1.00 18.87 31 LYS I C 1
ATOM 14348 O O . LYS I 3 31 ? 165.852 116.650 149.666 1.00 18.87 31 LYS I O 1
ATOM 14354 N N . VAL I 3 32 ? 167.932 116.982 150.479 1.00 18.89 32 VAL I N 1
ATOM 14355 C CA . VAL I 3 32 ? 168.536 117.181 149.165 1.00 18.89 32 VAL I CA 1
ATOM 14356 C C . VAL I 3 32 ? 168.488 115.854 148.413 1.00 18.89 32 VAL I C 1
ATOM 14357 O O . VAL I 3 32 ? 169.166 114.893 148.785 1.00 18.89 32 VAL I O 1
ATOM 14361 N N . GLU I 3 33 ? 167.684 115.799 147.351 1.00 20.36 33 GLU I N 1
ATOM 14362 C CA . GLU I 3 33 ? 167.528 114.562 146.595 1.00 20.36 33 GLU I CA 1
ATOM 14363 C C . GLU I 3 33 ? 168.723 114.283 145.693 1.00 20.36 33 GLU I C 1
ATOM 14364 O O . GLU I 3 33 ? 169.075 113.117 145.485 1.00 20.36 33 GLU I O 1
ATOM 14370 N N . LYS I 3 34 ? 169.353 115.322 145.151 1.00 19.79 34 LYS I N 1
ATOM 14371 C CA . LYS I 3 34 ? 170.506 115.146 144.280 1.00 19.79 34 LYS I CA 1
ATOM 14372 C C . LYS I 3 34 ? 171.299 116.443 144.245 1.00 19.79 34 LYS I C 1
ATOM 14373 O O . LYS I 3 34 ? 170.797 117.510 144.609 1.00 19.79 34 LYS I O 1
ATOM 14379 N N . ASP I 3 35 ? 172.548 116.336 143.800 1.00 21.58 35 ASP I N 1
ATOM 14380 C CA . ASP I 3 35 ? 173.430 117.486 143.644 1.00 21.58 35 ASP I CA 1
ATOM 14381 C C . ASP I 3 35 ? 174.002 117.457 142.236 1.00 21.58 35 ASP I C 1
ATOM 14382 O O . ASP I 3 35 ? 174.603 116.458 141.829 1.00 21.58 35 ASP I O 1
ATOM 14387 N N . LEU I 3 36 ? 173.819 118.548 141.496 1.00 20.44 36 LEU I N 1
ATOM 14388 C CA . LEU I 3 36 ? 174.238 118.614 140.102 1.00 20.44 36 LEU I CA 1
ATOM 14389 C C . LEU I 3 36 ? 175.668 119.111 139.929 1.00 20.44 36 LEU I C 1
ATOM 14390 O O . LEU I 3 36 ? 176.123 119.257 138.790 1.00 20.44 36 LEU I O 1
ATOM 14395 N N . THR I 3 37 ? 176.383 119.374 141.017 1.00 23.97 37 THR I N 1
ATOM 14396 C CA . THR I 3 37 ? 177.761 119.826 140.936 1.00 23.97 37 THR I CA 1
ATOM 14397 C C . THR I 3 37 ? 178.722 118.640 140.956 1.00 23.97 37 THR I C 1
ATOM 14398 O O . THR I 3 37 ? 178.341 117.495 141.208 1.00 23.97 37 THR I O 1
ATOM 14402 N N . THR I 3 38 ? 179.988 118.932 140.677 1.00 26.33 38 THR I N 1
ATOM 14403 C CA . THR I 3 38 ? 181.078 117.984 140.853 1.00 26.33 38 THR I CA 1
ATOM 14404 C C . THR I 3 38 ? 181.884 118.407 142.071 1.00 26.33 38 THR I C 1
ATOM 14405 O O . THR I 3 38 ? 182.287 119.570 142.178 1.00 26.33 38 THR I O 1
ATOM 14409 N N . TYR I 3 39 ? 182.112 117.468 142.986 1.00 27.02 39 TYR I N 1
ATOM 14410 C CA . TYR I 3 39 ? 182.766 117.796 144.245 1.00 27.02 39 TYR I CA 1
ATOM 14411 C C . TYR I 3 39 ? 184.207 118.228 144.000 1.00 27.02 39 TYR I C 1
ATOM 14412 O O . TYR I 3 39 ? 184.970 117.534 143.321 1.00 27.02 39 TYR I O 1
ATOM 14421 N N . GLY I 3 40 ? 184.577 119.378 144.559 1.00 26.76 40 GLY I N 1
ATOM 14422 C CA . GLY I 3 40 ? 185.876 119.969 144.324 1.00 26.76 40 GLY I CA 1
ATOM 14423 C C . GLY I 3 40 ? 185.927 120.986 143.204 1.00 26.76 40 GLY I C 1
ATOM 14424 O O . GLY I 3 40 ? 186.979 121.605 143.001 1.00 26.76 40 GLY I O 1
ATOM 14425 N N . GLU I 3 41 ? 184.830 121.180 142.470 1.00 27.32 41 GLU I N 1
ATOM 14426 C CA . GLU I 3 41 ? 184.779 122.133 141.367 1.00 27.32 41 GLU I CA 1
ATOM 14427 C C . GLU I 3 41 ? 183.666 123.161 141.544 1.00 27.32 41 GLU I C 1
ATOM 14428 O O . GLU I 3 41 ? 183.241 123.781 140.565 1.00 27.32 41 GLU I O 1
ATOM 14434 N N . GLU I 3 42 ? 183.190 123.356 142.773 1.00 25.62 42 GLU I N 1
ATOM 14435 C CA . GLU I 3 42 ? 182.072 124.259 143.016 1.00 25.62 42 GLU I CA 1
ATOM 14436 C C . GLU I 3 42 ? 182.418 125.684 142.600 1.00 25.62 42 GLU I C 1
ATOM 14437 O O . GLU I 3 42 ? 183.555 126.138 142.754 1.00 25.62 42 GLU I O 1
ATOM 14443 N N . SER I 3 43 ? 181.425 126.391 142.067 1.00 24.12 43 SER I N 1
ATOM 14444 C CA . SER I 3 43 ? 181.597 127.770 141.628 1.00 24.12 43 SER I CA 1
ATOM 14445 C C . SER I 3 43 ? 181.286 128.708 142.788 1.00 24.12 43 SER I C 1
ATOM 14446 O O . SER I 3 43 ? 180.153 128.743 143.277 1.00 24.12 43 SER I O 1
ATOM 14449 N N . VAL I 3 44 ? 182.291 129.463 143.224 1.00 23.38 44 VAL I N 1
ATOM 14450 C CA . VAL I 3 44 ? 182.149 130.422 144.312 1.00 23.38 44 VAL I CA 1
ATOM 14451 C C . VAL I 3 44 ? 182.786 131.734 143.881 1.00 23.38 44 VAL I C 1
ATOM 14452 O O . VAL I 3 44 ? 183.865 131.742 143.279 1.00 23.38 44 VAL I O 1
ATOM 14456 N N . PHE I 3 45 ? 182.116 132.842 144.183 1.00 22.45 45 PHE I N 1
ATOM 14457 C CA . PHE I 3 45 ? 182.607 134.169 143.846 1.00 22.45 45 PHE I CA 1
ATOM 14458 C C . PHE I 3 45 ? 183.148 134.865 145.088 1.00 22.45 45 PHE I C 1
ATOM 14459 O O . PHE I 3 45 ? 182.564 134.769 146.171 1.00 22.45 45 PHE I O 1
ATOM 14467 N N . GLY I 3 46 ? 184.259 135.563 144.923 1.00 23.67 46 GLY I N 1
ATOM 14468 C CA . GLY I 3 46 ? 184.848 136.309 146.015 1.00 23.67 46 GLY I CA 1
ATOM 14469 C C . GLY I 3 46 ? 186.314 136.580 145.756 1.00 23.67 46 GLY I C 1
ATOM 14470 O O . GLY I 3 46 ? 186.875 136.188 144.734 1.00 23.67 46 GLY I O 1
ATOM 14471 N N . GLY I 3 47 ? 186.923 137.271 146.716 1.00 24.90 47 GLY I N 1
ATOM 14472 C CA . GLY I 3 47 ? 188.344 137.552 146.654 1.00 24.90 47 GLY I CA 1
ATOM 14473 C C . GLY I 3 47 ? 189.188 136.296 146.710 1.00 24.90 47 GLY I C 1
ATOM 14474 O O . GLY I 3 47 ? 189.111 135.533 147.677 1.00 24.90 47 GLY I O 1
ATOM 14475 N N . GLY I 3 48 ? 190.000 136.073 145.681 1.00 25.11 48 GLY I N 1
ATOM 14476 C CA . GLY I 3 48 ? 190.821 134.873 145.623 1.00 25.11 48 GLY I CA 1
ATOM 14477 C C . GLY I 3 48 ? 190.025 133.587 145.588 1.00 25.11 48 GLY I C 1
ATOM 14478 O O . GLY I 3 48 ? 190.409 132.604 146.234 1.00 25.11 48 GLY I O 1
ATOM 14479 N N . LYS I 3 49 ? 188.923 133.567 144.843 1.00 24.66 49 LYS I N 1
ATOM 14480 C CA . LYS I 3 49 ? 188.040 132.415 144.764 1.00 24.66 49 LYS I CA 1
ATOM 14481 C C . LYS I 3 49 ? 187.966 131.903 143.324 1.00 24.66 49 LYS I C 1
ATOM 14482 O O . LYS I 3 49 ? 188.713 132.346 142.443 1.00 24.66 49 LYS I O 1
ATOM 14488 N N . THR I 3 50 ? 187.058 130.951 143.092 1.00 24.42 50 THR I N 1
ATOM 14489 C CA . THR I 3 50 ? 187.060 130.195 141.841 1.00 24.42 50 THR I CA 1
ATOM 14490 C C . THR I 3 50 ? 186.741 131.077 140.639 1.00 24.42 50 THR I C 1
ATOM 14491 O O . THR I 3 50 ? 187.430 131.020 139.615 1.00 24.42 50 THR I O 1
ATOM 14495 N N . LEU I 3 51 ? 185.699 131.904 140.742 1.00 23.52 51 LEU I N 1
ATOM 14496 C CA . LEU I 3 51 ? 185.158 132.610 139.579 1.00 23.52 51 LEU I CA 1
ATOM 14497 C C . LEU I 3 51 ? 185.983 133.866 139.314 1.00 23.52 51 LEU I C 1
ATOM 14498 O O . LEU I 3 51 ? 185.609 134.990 139.656 1.00 23.52 51 LEU I O 1
ATOM 14503 N N . ARG I 3 52 ? 187.134 133.659 138.677 1.00 23.90 52 ARG I N 1
ATOM 14504 C CA . ARG I 3 52 ? 188.024 134.744 138.292 1.00 23.90 52 ARG I CA 1
ATOM 14505 C C . ARG I 3 52 ? 188.576 134.465 136.901 1.00 23.90 52 ARG I C 1
ATOM 14506 O O . ARG I 3 52 ? 188.525 133.337 136.405 1.00 23.90 52 ARG I O 1
ATOM 14514 N N . GLU I 3 53 ? 189.101 135.519 136.276 1.00 26.41 53 GLU I N 1
ATOM 14515 C CA . GLU I 3 53 ? 189.504 135.476 134.874 1.00 26.41 53 GLU I CA 1
ATOM 14516 C C . GLU I 3 53 ? 190.481 134.343 134.600 1.00 26.41 53 GLU I C 1
ATOM 14517 O O . GLU I 3 53 ? 191.612 134.347 135.095 1.00 26.41 53 GLU I O 1
ATOM 14523 N N . GLY I 3 54 ? 190.034 133.370 133.807 1.00 25.17 54 GLY I N 1
ATOM 14524 C CA . GLY I 3 54 ? 190.861 132.271 133.373 1.00 25.17 54 GLY I CA 1
ATOM 14525 C C . GLY I 3 54 ? 190.822 131.042 134.256 1.00 25.17 54 GLY I C 1
ATOM 14526 O O . GLY I 3 54 ? 191.209 129.961 133.800 1.00 25.17 54 GLY I O 1
ATOM 14527 N N . MET I 3 55 ? 190.375 131.171 135.506 1.00 26.09 55 MET I N 1
ATOM 14528 C CA . MET I 3 55 ? 190.316 130.038 136.422 1.00 26.09 55 MET I CA 1
ATOM 14529 C C . MET I 3 55 ? 188.933 129.394 136.453 1.00 26.09 55 MET I C 1
ATOM 14530 O O . MET I 3 55 ? 188.776 128.227 136.083 1.00 26.09 55 MET I O 1
ATOM 14535 N N . GLY I 3 56 ? 187.920 130.145 136.872 1.00 24.48 56 GLY I N 1
ATOM 14536 C CA . GLY I 3 56 ? 186.559 129.646 136.884 1.00 24.48 56 GLY I CA 1
ATOM 14537 C C . GLY I 3 56 ? 185.693 130.418 135.916 1.00 24.48 56 GLY I C 1
ATOM 14538 O O . GLY I 3 56 ? 184.643 129.941 135.477 1.00 24.48 56 GLY I O 1
ATOM 14539 N N . MET I 3 57 ? 186.136 131.624 135.580 1.00 22.62 57 MET I N 1
ATOM 14540 C CA . MET I 3 57 ? 185.460 132.477 134.615 1.00 22.62 57 MET I CA 1
ATOM 14541 C C . MET I 3 57 ? 186.162 132.344 133.270 1.00 22.62 57 MET I C 1
ATOM 14542 O O . MET I 3 57 ? 187.363 132.617 133.164 1.00 22.62 57 MET I O 1
ATOM 14547 N N . ASN I 3 58 ? 185.418 131.922 132.252 1.00 23.44 58 ASN I N 1
ATOM 14548 C CA . ASN I 3 58 ? 185.960 131.894 130.902 1.00 23.44 58 ASN I CA 1
ATOM 14549 C C . ASN I 3 58 ? 186.273 133.313 130.442 1.00 23.44 58 ASN I C 1
ATOM 14550 O O . ASN I 3 58 ? 185.538 134.257 130.743 1.00 23.44 58 ASN I O 1
ATOM 14555 N N . SER I 3 59 ? 187.374 133.463 129.707 1.00 25.57 59 SER I N 1
ATOM 14556 C CA . SER I 3 59 ? 187.867 134.778 129.329 1.00 25.57 59 SER I CA 1
ATOM 14557 C C . SER I 3 59 ? 187.869 135.032 127.828 1.00 25.57 59 SER I C 1
ATOM 14558 O O . SER I 3 59 ? 188.204 136.145 127.409 1.00 25.57 59 SER I O 1
ATOM 14561 N N . THR I 3 60 ? 187.508 134.048 127.010 1.00 25.33 60 THR I N 1
ATOM 14562 C CA . THR I 3 60 ? 187.558 134.188 125.559 1.00 25.33 60 THR I CA 1
ATOM 14563 C C . THR I 3 60 ? 186.196 134.359 124.908 1.00 25.33 60 THR I C 1
ATOM 14564 O O . THR I 3 60 ? 186.054 135.178 123.999 1.00 25.33 60 THR I O 1
ATOM 14568 N N . MET I 3 61 ? 185.188 133.608 125.345 1.00 27.19 61 MET I N 1
ATOM 14569 C CA . MET I 3 61 ? 183.907 133.618 124.655 1.00 27.19 61 MET I CA 1
ATOM 14570 C C . MET I 3 61 ? 183.165 134.928 124.890 1.00 27.19 61 MET I C 1
ATOM 14571 O O . MET I 3 61 ? 183.240 135.523 125.968 1.00 27.19 61 MET I O 1
ATOM 14576 N N . LYS I 3 62 ? 182.451 135.375 123.865 1.00 26.55 62 LYS I N 1
ATOM 14577 C CA . LYS I 3 62 ? 181.600 136.548 123.959 1.00 26.55 62 LYS I CA 1
ATOM 14578 C C . LYS I 3 62 ? 180.220 136.149 124.481 1.00 26.55 62 LYS I C 1
ATOM 14579 O O . LYS I 3 62 ? 179.899 134.968 124.625 1.00 26.55 62 LYS I O 1
ATOM 14585 N N . LEU I 3 63 ? 179.400 137.162 124.776 1.00 23.67 63 LEU I N 1
ATOM 14586 C CA . LEU I 3 63 ? 178.089 136.909 125.368 1.00 23.67 63 LEU I CA 1
ATOM 14587 C C . LEU I 3 63 ? 177.215 136.044 124.467 1.00 23.67 63 LEU I C 1
ATOM 14588 O O . LEU I 3 63 ? 176.391 135.268 124.964 1.00 23.67 63 LEU I O 1
ATOM 14593 N N . ASP I 3 64 ? 177.380 136.151 123.150 1.00 28.12 64 ASP I N 1
ATOM 14594 C CA . ASP I 3 64 ? 176.604 135.362 122.203 1.00 28.12 64 ASP I CA 1
ATOM 14595 C C . ASP I 3 64 ? 177.332 134.113 121.722 1.00 28.12 64 ASP I C 1
ATOM 14596 O O . ASP I 3 64 ? 176.805 133.402 120.861 1.00 28.12 64 ASP I O 1
ATOM 14601 N N . ASP I 3 65 ? 178.519 133.828 122.248 1.00 29.21 65 ASP I N 1
ATOM 14602 C CA . ASP I 3 65 ? 179.271 132.661 121.817 1.00 29.21 65 ASP I CA 1
ATOM 14603 C C . ASP I 3 65 ? 178.721 131.392 122.461 1.00 29.21 65 ASP I C 1
ATOM 14604 O O . ASP I 3 65 ? 178.090 131.421 123.520 1.00 29.21 65 ASP I O 1
ATOM 14609 N N . LYS I 3 66 ? 178.974 130.263 121.802 1.00 31.15 66 LYS I N 1
ATOM 14610 C CA . LYS I 3 66 ? 178.550 128.960 122.288 1.00 31.15 66 LYS I CA 1
ATOM 14611 C C . LYS I 3 66 ? 179.690 127.961 122.164 1.00 31.15 66 LYS I C 1
ATOM 14612 O O . LYS I 3 66 ? 180.498 128.025 121.233 1.00 31.15 66 LYS I O 1
ATOM 14618 N N . LEU I 3 67 ? 179.746 127.035 123.118 1.00 32.09 67 LEU I N 1
ATOM 14619 C CA . LEU I 3 67 ? 180.676 125.907 123.091 1.00 32.09 67 LEU I CA 1
ATOM 14620 C C . LEU I 3 67 ? 179.853 124.656 123.375 1.00 32.09 67 LEU I C 1
ATOM 14621 O O . LEU I 3 67 ? 179.528 124.369 124.531 1.00 32.09 67 LEU I O 1
ATOM 14626 N N . GLY I 3 68 ? 179.522 123.913 122.326 1.00 33.71 68 GLY I N 1
ATOM 14627 C CA . GLY I 3 68 ? 178.559 122.835 122.483 1.00 33.71 68 GLY I CA 1
ATOM 14628 C C . GLY I 3 68 ? 177.178 123.420 122.700 1.00 33.71 68 GLY I C 1
ATOM 14629 O O . GLY I 3 68 ? 176.745 124.324 121.977 1.00 33.71 68 GLY I O 1
ATOM 14630 N N . ASN I 3 69 ? 176.468 122.905 123.702 1.00 35.08 69 ASN I N 1
ATOM 14631 C CA . ASN I 3 69 ? 175.164 123.440 124.068 1.00 35.08 69 ASN I CA 1
ATOM 14632 C C . ASN I 3 69 ? 175.236 124.506 125.154 1.00 35.08 69 ASN I C 1
ATOM 14633 O O . ASN I 3 69 ? 174.195 125.053 125.532 1.00 35.08 69 ASN I O 1
ATOM 14638 N N . ALA I 3 70 ? 176.427 124.813 125.660 1.00 28.68 70 ALA I N 1
ATOM 14639 C CA . ALA I 3 70 ? 176.569 125.772 126.743 1.00 28.68 70 ALA I CA 1
ATOM 14640 C C . ALA I 3 70 ? 176.685 127.194 126.206 1.00 28.68 70 ALA I C 1
ATOM 14641 O O . ALA I 3 70 ? 177.217 127.431 125.118 1.00 28.68 70 ALA I O 1
ATOM 14643 N N . GLU I 3 71 ? 176.182 128.146 126.989 1.00 25.35 71 GLU I N 1
ATOM 14644 C CA . GLU I 3 71 ? 176.175 129.553 126.618 1.00 25.35 71 GLU I CA 1
ATOM 14645 C C . GLU I 3 71 ? 176.662 130.395 127.789 1.00 25.35 71 GLU I C 1
ATOM 14646 O O . GLU I 3 71 ? 176.646 129.962 128.943 1.00 25.35 71 GLU I O 1
ATOM 14652 N N . VAL I 3 72 ? 177.101 131.609 127.474 1.00 21.44 72 VAL I N 1
ATOM 14653 C CA . VAL I 3 72 ? 177.490 132.570 128.500 1.00 21.44 72 VAL I CA 1
ATOM 14654 C C . VAL I 3 72 ? 176.235 133.225 129.059 1.00 21.44 72 VAL I C 1
ATOM 14655 O O . VAL I 3 72 ? 175.415 133.769 128.309 1.00 21.44 72 VAL I O 1
ATOM 14659 N N . MET I 3 73 ? 176.082 133.177 130.377 1.00 20.17 73 MET I N 1
ATOM 14660 C CA . MET I 3 73 ? 174.878 133.660 131.036 1.00 20.17 73 MET I CA 1
ATOM 14661 C C . MET I 3 73 ? 175.004 135.134 131.396 1.00 20.17 73 MET I C 1
ATOM 14662 O O . MET I 3 73 ? 176.105 135.667 131.547 1.00 20.17 73 MET I O 1
ATOM 14667 N N . ASP I 3 74 ? 173.851 135.796 131.522 1.00 18.95 74 ASP I N 1
ATOM 14668 C CA . ASP I 3 74 ? 173.836 137.135 132.101 1.00 18.95 74 ASP I CA 1
ATOM 14669 C C . ASP I 3 74 ? 173.988 137.075 133.615 1.00 18.95 74 ASP I C 1
ATOM 14670 O O . ASP I 3 74 ? 174.645 137.934 134.214 1.00 18.95 74 ASP I O 1
ATOM 14675 N N . LEU I 3 75 ? 173.393 136.066 134.248 1.00 17.92 75 LEU I N 1
ATOM 14676 C CA . LEU I 3 75 ? 173.423 135.913 135.694 1.00 17.92 75 LEU I CA 1
ATOM 14677 C C . LEU I 3 75 ? 173.411 134.433 136.043 1.00 17.92 75 LEU I C 1
ATOM 14678 O O . LEU I 3 75 ? 172.687 133.648 135.423 1.00 17.92 75 LEU I O 1
ATOM 14683 N N . VAL I 3 76 ? 174.221 134.054 137.030 1.00 17.90 76 VAL I N 1
ATOM 14684 C CA . VAL I 3 76 ? 174.285 132.681 137.518 1.00 17.90 76 VAL I CA 1
ATOM 14685 C C . VAL I 3 76 ? 174.110 132.707 139.030 1.00 17.90 76 VAL I C 1
ATOM 14686 O O . VAL I 3 76 ? 174.814 133.449 139.726 1.00 17.90 76 VAL I O 1
ATOM 14690 N N . ILE I 3 77 ? 173.177 131.906 139.534 1.00 17.81 77 ILE I N 1
ATOM 14691 C CA . ILE I 3 77 ? 172.964 131.741 140.967 1.00 17.81 77 ILE I CA 1
ATOM 14692 C C . ILE I 3 77 ? 173.639 130.438 141.376 1.00 17.81 77 ILE I C 1
ATOM 14693 O O . ILE I 3 77 ? 173.163 129.348 141.042 1.00 17.81 77 ILE I O 1
ATOM 14698 N N . THR I 3 78 ? 174.747 130.549 142.103 1.00 17.80 78 THR I N 1
ATOM 14699 C CA . THR I 3 78 ? 175.569 129.397 142.444 1.00 17.80 78 THR I CA 1
ATOM 14700 C C . THR I 3 78 ? 175.060 128.716 143.709 1.00 17.80 78 THR I C 1
ATOM 14701 O O . THR I 3 78 ? 174.620 129.379 144.651 1.00 17.80 78 THR I O 1
ATOM 14705 N N . ASN I 3 79 ? 175.122 127.382 143.713 1.00 18.15 79 ASN I N 1
ATOM 14706 C CA . ASN I 3 79 ? 174.834 126.570 144.899 1.00 18.15 79 ASN I CA 1
ATOM 14707 C C . ASN I 3 79 ? 173.433 126.833 145.447 1.00 18.15 79 ASN I C 1
ATOM 14708 O O . ASN I 3 79 ? 173.228 126.926 146.658 1.00 18.15 79 ASN I O 1
ATOM 14713 N N . ALA I 3 80 ? 172.460 126.957 144.550 1.00 16.53 80 ALA I N 1
ATOM 14714 C CA . ALA I 3 80 ? 171.082 127.182 144.959 1.00 16.53 80 ALA I CA 1
ATOM 14715 C C . ALA I 3 80 ? 170.421 125.874 145.376 1.00 16.53 80 ALA I C 1
ATOM 14716 O O . ALA I 3 80 ? 170.569 124.846 144.710 1.00 16.53 80 ALA I O 1
ATOM 14718 N N . LEU I 3 81 ? 169.693 125.918 146.489 1.00 15.37 81 LEU I N 1
ATOM 14719 C CA . LEU I 3 81 ? 168.857 124.798 146.914 1.00 15.37 81 LEU I CA 1
ATOM 14720 C C . LEU I 3 81 ? 167.473 125.021 146.318 1.00 15.37 81 LEU I C 1
ATOM 14721 O O . LEU I 3 81 ? 166.687 125.826 146.824 1.00 15.37 81 LEU I O 1
ATOM 14726 N N . ILE I 3 82 ? 167.177 124.312 145.235 1.00 15.71 82 ILE I N 1
ATOM 14727 C CA . ILE I 3 82 ? 165.924 124.499 144.513 1.00 15.71 82 ILE I CA 1
ATOM 14728 C C . ILE I 3 82 ? 164.835 123.679 145.192 1.00 15.71 82 ILE I C 1
ATOM 14729 O O . ILE I 3 82 ? 164.997 122.475 145.412 1.00 15.71 82 ILE I O 1
ATOM 14734 N N . VAL I 3 83 ? 163.729 124.331 145.533 1.00 15.41 83 VAL I N 1
ATOM 14735 C CA . VAL I 3 83 ? 162.536 123.661 146.035 1.00 15.41 83 VAL I CA 1
ATOM 14736 C C . VAL I 3 83 ? 161.422 123.922 145.032 1.00 15.41 83 VAL I C 1
ATOM 14737 O O . VAL I 3 83 ? 160.924 125.049 144.917 1.00 15.41 83 VAL I O 1
ATOM 14741 N N . ASP I 3 84 ? 161.026 122.876 144.312 1.00 17.27 84 ASP I N 1
ATOM 14742 C CA . ASP I 3 84 ? 160.090 122.994 143.206 1.00 17.27 84 ASP I CA 1
ATOM 14743 C C . ASP I 3 84 ? 159.276 121.710 143.129 1.00 17.27 84 ASP I C 1
ATOM 14744 O O . ASP I 3 84 ? 159.617 120.698 143.748 1.00 17.27 84 ASP I O 1
ATOM 14749 N N . TYR I 3 85 ? 158.182 121.761 142.366 1.00 18.58 85 TYR I N 1
ATOM 14750 C CA . TYR I 3 85 ? 157.400 120.549 142.142 1.00 18.58 85 TYR I CA 1
ATOM 14751 C C . TYR I 3 85 ? 158.201 119.511 141.366 1.00 18.58 85 TYR I C 1
ATOM 14752 O O . TYR I 3 85 ? 157.923 118.311 141.468 1.00 18.58 85 TYR I O 1
ATOM 14761 N N . THR I 3 86 ? 159.196 119.951 140.591 1.00 19.64 86 THR I N 1
ATOM 14762 C CA . THR I 3 86 ? 160.051 119.008 139.879 1.00 19.64 86 THR I CA 1
ATOM 14763 C C . THR I 3 86 ? 160.979 118.257 140.827 1.00 19.64 86 THR I C 1
ATOM 14764 O O . THR I 3 86 ? 161.265 117.077 140.600 1.00 19.64 86 THR I O 1
ATOM 14768 N N . GLY I 3 87 ? 161.454 118.910 141.881 1.00 17.27 87 GLY I N 1
ATOM 14769 C CA . GLY I 3 87 ? 162.307 118.237 142.841 1.00 17.27 87 GLY I CA 1
ATOM 14770 C C . GLY I 3 87 ? 162.895 119.212 143.834 1.00 17.27 87 GLY I C 1
ATOM 14771 O O . GLY I 3 87 ? 162.730 120.431 143.730 1.00 17.27 87 GLY I O 1
ATOM 14772 N N . ILE I 3 88 ? 163.587 118.642 144.817 1.00 17.35 88 ILE I N 1
ATOM 14773 C CA . ILE I 3 88 ? 164.337 119.392 145.819 1.00 17.35 88 ILE I CA 1
ATOM 14774 C C . ILE I 3 88 ? 165.793 118.971 145.679 1.00 17.35 88 ILE I C 1
ATOM 14775 O O . ILE I 3 88 ? 166.146 117.827 145.992 1.00 17.35 88 ILE I O 1
ATOM 14780 N N . TYR I 3 89 ? 166.640 119.885 145.213 1.00 17.09 89 TYR I N 1
ATOM 14781 C CA . TYR I 3 89 ? 167.993 119.506 144.833 1.00 17.09 89 TYR I CA 1
ATOM 14782 C C . TYR I 3 89 ? 168.884 120.737 144.789 1.00 17.09 89 TYR I C 1
ATOM 14783 O O . TYR I 3 89 ? 168.411 121.876 144.823 1.00 17.09 89 TYR I O 1
ATOM 14792 N N . LYS I 3 90 ? 170.187 120.483 144.709 1.00 18.35 90 LYS I N 1
ATOM 14793 C CA . LYS I 3 90 ? 171.203 121.525 144.640 1.00 18.35 90 LYS I CA 1
ATOM 14794 C C . LYS I 3 90 ? 171.718 121.641 143.211 1.00 18.35 90 LYS I C 1
ATOM 14795 O O . LYS I 3 90 ? 172.050 120.629 142.584 1.00 18.35 90 LYS I O 1
ATOM 14801 N N . ALA I 3 91 ? 171.787 122.870 142.704 1.00 18.18 91 ALA I N 1
ATOM 14802 C CA . ALA I 3 91 ? 172.281 123.121 141.356 1.00 18.18 91 ALA I CA 1
ATOM 14803 C C . ALA I 3 91 ? 172.529 124.612 141.186 1.00 18.18 91 ALA I C 1
ATOM 14804 O O . ALA I 3 91 ? 172.042 125.434 141.968 1.00 18.18 91 ALA I O 1
ATOM 14806 N N . ASP I 3 92 ? 173.296 124.948 140.154 1.00 19.30 92 ASP I N 1
ATOM 14807 C CA . ASP I 3 92 ? 173.437 126.327 139.714 1.00 19.30 92 ASP I CA 1
ATOM 14808 C C . ASP I 3 92 ? 172.310 126.674 138.751 1.00 19.30 92 ASP I C 1
ATOM 14809 O O . ASP I 3 92 ? 171.868 125.841 137.957 1.00 19.30 92 ASP I O 1
ATOM 14814 N N . ILE I 3 93 ? 171.844 127.916 138.831 1.00 17.38 93 ILE I N 1
ATOM 14815 C CA . ILE I 3 93 ? 170.759 128.408 137.990 1.00 17.38 93 ILE I CA 1
ATOM 14816 C C . ILE I 3 93 ? 171.339 129.432 137.026 1.00 17.38 93 ILE I C 1
ATOM 14817 O O . ILE I 3 93 ? 171.981 130.399 137.453 1.00 17.38 93 ILE I O 1
ATOM 14822 N N . GLY I 3 94 ? 171.117 129.220 135.732 1.00 17.46 94 GLY I N 1
ATOM 14823 C CA . GLY I 3 94 ? 171.597 130.139 134.720 1.00 17.46 94 GLY I CA 1
ATOM 14824 C C . GLY I 3 94 ? 170.490 130.944 134.076 1.00 17.46 94 GLY I C 1
ATOM 14825 O O . GLY I 3 94 ? 169.498 130.383 133.604 1.00 17.46 94 GLY I O 1
ATOM 14826 N N . ILE I 3 95 ? 170.653 132.263 134.042 1.00 17.24 95 ILE I N 1
ATOM 14827 C CA . ILE I 3 95 ? 169.643 133.178 133.526 1.00 17.24 95 ILE I CA 1
ATOM 14828 C C . ILE I 3 95 ? 170.228 133.928 132.339 1.00 17.24 95 ILE I C 1
ATOM 14829 O O . ILE I 3 95 ? 171.343 134.458 132.417 1.00 17.24 95 ILE I O 1
ATOM 14834 N N . LYS I 3 96 ? 169.477 133.966 131.240 1.00 18.39 96 LYS I N 1
ATOM 14835 C CA . LYS I 3 96 ? 169.885 134.667 130.030 1.00 18.39 96 LYS I CA 1
ATOM 14836 C C . LYS I 3 96 ? 168.651 135.256 129.367 1.00 18.39 96 LYS I C 1
ATOM 14837 O O . LYS I 3 96 ? 167.643 134.562 129.205 1.00 18.39 96 LYS I O 1
ATOM 14843 N N . ASN I 3 97 ? 168.738 136.533 128.987 1.00 18.87 97 ASN I N 1
ATOM 14844 C CA . ASN I 3 97 ? 167.640 137.243 128.328 1.00 18.87 97 ASN I CA 1
ATOM 14845 C C . ASN I 3 97 ? 166.365 137.209 129.171 1.00 18.87 97 ASN I C 1
ATOM 14846 O O . ASN I 3 97 ? 165.255 137.098 128.647 1.00 18.87 97 ASN I O 1
ATOM 14851 N N . GLY I 3 98 ? 166.525 137.298 130.489 1.00 18.17 98 GLY I N 1
ATOM 14852 C CA . GLY I 3 98 ? 165.392 137.323 131.390 1.00 18.17 98 GLY I CA 1
ATOM 14853 C C . GLY I 3 98 ? 164.708 135.994 131.613 1.00 18.17 98 GLY I C 1
ATOM 14854 O O . GLY I 3 98 ? 163.646 135.963 132.244 1.00 18.17 98 GLY I O 1
ATOM 14855 N N . LYS I 3 99 ? 165.276 134.897 131.121 1.00 18.85 99 LYS I N 1
ATOM 14856 C CA . LYS I 3 99 ? 164.677 133.579 131.255 1.00 18.85 99 LYS I CA 1
ATOM 14857 C C . LYS I 3 99 ? 165.687 132.613 131.855 1.00 18.85 99 LYS I C 1
ATOM 14858 O O . LYS I 3 99 ? 166.901 132.808 131.756 1.00 18.85 99 LYS I O 1
ATOM 14864 N N . ILE I 3 100 ? 165.169 131.561 132.485 1.00 17.37 100 ILE I N 1
ATOM 14865 C CA . ILE I 3 100 ? 166.017 130.492 133.004 1.00 17.37 100 ILE I CA 1
ATOM 14866 C C . ILE I 3 100 ? 166.588 129.731 131.812 1.00 17.37 100 ILE I C 1
ATOM 14867 O O . ILE I 3 100 ? 165.851 129.066 131.079 1.00 17.37 100 ILE I O 1
ATOM 14872 N N . ALA I 3 101 ? 167.900 129.829 131.610 1.00 17.59 101 ALA I N 1
ATOM 14873 C CA . ALA I 3 101 ? 168.526 129.227 130.441 1.00 17.59 101 ALA I CA 1
ATOM 14874 C C . ALA I 3 101 ? 169.174 127.881 130.732 1.00 17.59 101 ALA I C 1
ATOM 14875 O O . ALA I 3 101 ? 169.294 127.054 129.821 1.00 17.59 101 ALA I O 1
ATOM 14877 N N . ALA I 3 102 ? 169.589 127.636 131.972 1.00 18.65 102 ALA I N 1
ATOM 14878 C CA . ALA I 3 102 ? 170.278 126.396 132.295 1.00 18.65 102 ALA I CA 1
ATOM 14879 C C . ALA I 3 102 ? 170.195 126.142 133.792 1.00 18.65 102 ALA I C 1
ATOM 14880 O O . ALA I 3 102 ? 170.224 127.075 134.597 1.00 18.65 102 ALA I O 1
ATOM 14882 N N . ILE I 3 103 ? 170.089 124.863 134.148 1.00 19.70 103 ILE I N 1
ATOM 14883 C CA . ILE I 3 103 ? 170.140 124.416 135.536 1.00 19.70 103 ILE I CA 1
ATOM 14884 C C . ILE I 3 103 ? 171.139 123.268 135.591 1.00 19.70 103 ILE I C 1
ATOM 14885 O O . ILE I 3 103 ? 170.915 122.219 134.977 1.00 19.70 103 ILE I O 1
ATOM 14890 N N . GLY I 3 104 ? 172.236 123.462 136.316 1.00 21.08 104 GLY I N 1
ATOM 14891 C CA . GLY I 3 104 ? 173.282 122.462 136.359 1.00 21.08 104 GLY I CA 1
ATOM 14892 C C . GLY I 3 104 ? 174.578 122.960 136.960 1.00 21.08 104 GLY I C 1
ATOM 14893 O O . GLY I 3 104 ? 174.588 123.540 138.049 1.00 21.08 104 GLY I O 1
ATOM 14894 N N . LYS I 3 105 ? 175.683 122.733 136.256 1.00 23.59 105 LYS I N 1
ATOM 14895 C CA . LYS I 3 105 ? 177.015 123.079 136.731 1.00 23.59 105 LYS I CA 1
ATOM 14896 C C . LYS I 3 105 ? 177.549 124.264 135.938 1.00 23.59 105 LYS I C 1
ATOM 14897 O O . LYS I 3 105 ? 177.521 124.253 134.703 1.00 23.59 105 LYS I O 1
ATOM 14903 N N . SER I 3 106 ? 178.033 125.278 136.648 1.00 21.90 106 SER I N 1
ATOM 14904 C CA . SER I 3 106 ? 178.598 126.475 136.045 1.00 21.90 106 SER I CA 1
ATOM 14905 C C . SER I 3 106 ? 180.114 126.483 136.197 1.00 21.90 106 SER I C 1
ATOM 14906 O O . SER I 3 106 ? 180.679 125.808 137.061 1.00 21.90 106 SER I O 1
ATOM 14909 N N . GLY I 3 107 ? 180.767 127.261 135.348 1.00 23.47 107 GLY I N 1
ATOM 14910 C CA . GLY I 3 107 ? 182.196 127.456 135.449 1.00 23.47 107 GLY I CA 1
ATOM 14911 C C . GLY I 3 107 ? 182.805 127.709 134.084 1.00 23.47 107 GLY I C 1
ATOM 14912 O O . GLY I 3 107 ? 182.138 128.178 133.168 1.00 23.47 107 GLY I O 1
ATOM 14913 N N . ASN I 3 108 ? 184.091 127.384 133.984 1.00 24.09 108 ASN I N 1
ATOM 14914 C CA . ASN I 3 108 ? 184.869 127.580 132.767 1.00 24.09 108 ASN I CA 1
ATOM 14915 C C . ASN I 3 108 ? 185.156 126.226 132.135 1.00 24.09 108 ASN I C 1
ATOM 14916 O O . ASN I 3 108 ? 185.884 125.416 132.730 1.00 24.09 108 ASN I O 1
ATOM 14921 N N . PRO I 3 109 ? 184.615 125.930 130.951 1.00 25.09 109 PRO I N 1
ATOM 14922 C CA . PRO I 3 109 ? 184.900 124.630 130.319 1.00 25.09 109 PRO I CA 1
ATOM 14923 C C . PRO I 3 109 ? 186.367 124.424 129.987 1.00 25.09 109 PRO I C 1
ATOM 14924 O O . PRO I 3 109 ? 186.790 123.276 129.805 1.00 25.09 109 PRO I O 1
ATOM 14928 N N . HIS I 3 110 ? 187.155 125.498 129.898 1.00 26.05 110 HIS I N 1
ATOM 14929 C CA . HIS I 3 110 ? 188.578 125.355 129.613 1.00 26.05 110 HIS I CA 1
ATOM 14930 C C . HIS I 3 110 ? 189.312 124.640 130.740 1.00 26.05 110 HIS I C 1
ATOM 14931 O O . HIS I 3 110 ? 190.347 124.009 130.502 1.00 26.05 110 HIS I O 1
ATOM 14938 N N . LEU I 3 111 ? 188.797 124.725 131.969 1.00 26.67 111 LEU I N 1
ATOM 14939 C CA . LEU I 3 111 ? 189.452 124.131 133.126 1.00 26.67 111 LEU I CA 1
ATOM 14940 C C . LEU I 3 111 ? 188.640 123.056 133.831 1.00 26.67 111 LEU I C 1
ATOM 14941 O O . LEU I 3 111 ? 189.222 122.282 134.597 1.00 26.67 111 LEU I O 1
ATOM 14946 N N . THR I 3 112 ? 187.330 122.979 133.606 1.00 26.57 112 THR I N 1
ATOM 14947 C CA . THR I 3 112 ? 186.464 122.088 134.364 1.00 26.57 112 THR I CA 1
ATOM 14948 C C . THR I 3 112 ? 185.669 121.200 133.419 1.00 26.57 112 THR I C 1
ATOM 14949 O O . THR I 3 112 ? 185.242 121.641 132.348 1.00 26.57 112 THR I O 1
ATOM 14953 N N . ASP I 3 113 ? 185.477 119.947 133.821 1.00 28.89 113 ASP I N 1
ATOM 14954 C CA . ASP I 3 113 ? 184.693 119.000 133.044 1.00 28.89 113 ASP I CA 1
ATOM 14955 C C . ASP I 3 113 ? 183.200 119.218 133.267 1.00 28.89 113 ASP I C 1
ATOM 14956 O O . ASP I 3 113 ? 182.764 119.619 134.350 1.00 28.89 113 ASP I O 1
ATOM 14961 N N . ASN I 3 114 ? 182.419 118.947 132.219 1.00 29.15 114 ASN I N 1
ATOM 14962 C CA . ASN I 3 114 ? 180.957 118.924 132.285 1.00 29.15 114 ASN I CA 1
ATOM 14963 C C . ASN I 3 114 ? 180.392 120.271 132.742 1.00 29.15 114 ASN I C 1
ATOM 14964 O O . ASN I 3 114 ? 179.724 120.382 133.772 1.00 29.15 114 ASN I O 1
ATOM 14969 N N . VAL I 3 115 ? 180.673 121.301 131.953 1.00 26.35 115 VAL I N 1
ATOM 14970 C CA . VAL I 3 115 ? 180.149 122.638 132.204 1.00 26.35 115 VAL I CA 1
ATOM 14971 C C . VAL I 3 115 ? 178.909 122.836 131.340 1.00 26.35 115 VAL I C 1
ATOM 14972 O O . VAL I 3 115 ? 178.988 122.789 130.107 1.00 26.35 115 VAL I O 1
ATOM 14976 N N . ASP I 3 116 ? 177.761 123.047 131.985 1.00 26.91 116 ASP I N 1
ATOM 14977 C CA . ASP I 3 116 ? 176.508 123.250 131.267 1.00 26.91 116 ASP I CA 1
ATOM 14978 C C . ASP I 3 116 ? 176.235 124.716 130.969 1.00 26.91 116 ASP I C 1
ATOM 14979 O O . ASP I 3 116 ? 175.599 125.029 129.957 1.00 26.91 116 ASP I O 1
ATOM 14984 N N . MET I 3 117 ? 176.690 125.616 131.834 1.00 23.19 117 MET I N 1
ATOM 14985 C CA . MET I 3 117 ? 176.555 127.051 131.639 1.00 23.19 117 MET I CA 1
ATOM 14986 C C . MET I 3 117 ? 177.893 127.706 131.944 1.00 23.19 117 MET I C 1
ATOM 14987 O O . MET I 3 117 ? 178.598 127.297 132.871 1.00 23.19 117 MET I O 1
ATOM 14992 N N . ILE I 3 118 ? 178.245 128.717 131.159 1.00 22.04 118 ILE I N 1
ATOM 14993 C CA . ILE I 3 118 ? 179.578 129.305 131.192 1.00 22.04 118 ILE I CA 1
ATOM 14994 C C . ILE I 3 118 ? 179.509 130.648 131.901 1.00 22.04 118 ILE I C 1
ATOM 14995 O O . ILE I 3 118 ? 178.744 131.535 131.501 1.00 22.04 118 ILE I O 1
ATOM 15000 N N . VAL I 3 119 ? 180.305 130.792 132.955 1.00 21.51 119 VAL I N 1
ATOM 15001 C CA . VAL I 3 119 ? 180.510 132.084 133.599 1.00 21.51 119 VAL I CA 1
ATOM 15002 C C . VAL I 3 119 ? 181.528 132.849 132.761 1.00 21.51 119 VAL I C 1
ATOM 15003 O O . VAL I 3 119 ? 182.706 132.490 132.718 1.00 21.51 119 VAL I O 1
ATOM 15007 N N . GLY I 3 120 ? 181.072 133.897 132.081 1.00 20.99 120 GLY I N 1
ATOM 15008 C CA . GLY I 3 120 ? 181.944 134.662 131.214 1.00 20.99 120 GLY I CA 1
ATOM 15009 C C . GLY I 3 120 ? 182.143 136.090 131.670 1.00 20.99 120 GLY I C 1
ATOM 15010 O O . GLY I 3 120 ? 181.717 136.466 132.766 1.00 20.99 120 GLY I O 1
ATOM 15011 N N . ILE I 3 121 ? 182.788 136.898 130.824 1.00 21.26 121 ILE I N 1
ATOM 15012 C CA . ILE I 3 121 ? 183.070 138.289 131.167 1.00 21.26 121 ILE I CA 1
ATOM 15013 C C . ILE I 3 121 ? 181.779 139.073 131.358 1.00 21.26 121 ILE I C 1
ATOM 15014 O O . ILE I 3 121 ? 181.704 139.969 132.207 1.00 21.26 121 ILE I O 1
ATOM 15019 N N . SER I 3 122 ? 180.743 138.750 130.585 1.00 22.00 122 SER I N 1
ATOM 15020 C CA . SER I 3 122 ? 179.460 139.437 130.657 1.00 22.00 122 SER I CA 1
ATOM 15021 C C . SER I 3 122 ? 178.486 138.775 131.629 1.00 22.00 122 SER I C 1
ATOM 15022 O O . SER I 3 122 ? 177.267 138.905 131.461 1.00 22.00 122 SER I O 1
ATOM 15025 N N . THR I 3 123 ? 178.988 138.074 132.642 1.00 20.03 123 THR I N 1
ATOM 15026 C CA . THR I 3 123 ? 178.156 137.317 133.568 1.00 20.03 123 THR I CA 1
ATOM 15027 C C . THR I 3 123 ? 178.216 137.937 134.958 1.00 20.03 123 THR I C 1
ATOM 15028 O O . THR I 3 123 ? 179.298 138.280 135.444 1.00 20.03 123 THR I O 1
ATOM 15032 N N . GLU I 3 124 ? 177.055 138.075 135.589 1.00 20.01 124 GLU I N 1
ATOM 15033 C CA . GLU I 3 124 ? 176.952 138.488 136.980 1.00 20.01 124 GLU I CA 1
ATOM 15034 C C . GLU I 3 124 ? 176.689 137.265 137.854 1.00 20.01 124 GLU I C 1
ATOM 15035 O O . GLU I 3 124 ? 176.059 136.298 137.421 1.00 20.01 124 GLU I O 1
ATOM 15041 N N . ILE I 3 125 ? 177.189 137.307 139.087 1.00 19.48 125 ILE I N 1
ATOM 15042 C CA . ILE I 3 125 ? 177.112 136.178 140.006 1.00 19.48 125 ILE I CA 1
ATOM 15043 C C . ILE I 3 125 ? 176.296 136.577 141.228 1.00 19.48 125 ILE I C 1
ATOM 15044 O O . ILE I 3 125 ? 176.505 137.653 141.800 1.00 19.48 125 ILE I O 1
ATOM 15049 N N . SER I 3 126 ? 175.364 135.709 141.616 1.00 18.83 126 SER I N 1
ATOM 15050 C CA . SER I 3 126 ? 174.639 135.814 142.876 1.00 18.83 126 SER I CA 1
ATOM 15051 C C . SER I 3 126 ? 174.903 134.545 143.674 1.00 18.83 126 SER I C 1
ATOM 15052 O O . SER I 3 126 ? 174.619 133.441 143.198 1.00 18.83 126 SER I O 1
ATOM 15055 N N . ALA I 3 127 ? 175.444 134.700 144.881 1.00 18.76 127 ALA I N 1
ATOM 15056 C CA . ALA I 3 127 ? 175.830 133.556 145.703 1.00 18.76 127 ALA I CA 1
ATOM 15057 C C . ALA I 3 127 ? 174.598 133.012 146.415 1.00 18.76 127 ALA I C 1
ATOM 15058 O O . ALA I 3 127 ? 174.102 133.619 147.369 1.00 18.76 127 ALA I O 1
ATOM 15060 N N . GLY I 3 128 ? 174.102 131.870 145.952 1.00 18.43 128 GLY I N 1
ATOM 15061 C CA . GLY I 3 128 ? 172.947 131.229 146.540 1.00 18.43 128 GLY I CA 1
ATOM 15062 C C . GLY I 3 128 ? 173.249 130.179 147.583 1.00 18.43 128 GLY I C 1
ATOM 15063 O O . GLY I 3 128 ? 172.334 129.458 147.993 1.00 18.43 128 GLY I O 1
ATOM 15064 N N . GLU I 3 129 ? 174.502 130.060 148.019 1.00 19.46 129 GLU I N 1
ATOM 15065 C CA . GLU I 3 129 ? 174.862 129.041 148.996 1.00 19.46 129 GLU I CA 1
ATOM 15066 C C . GLU I 3 129 ? 174.139 129.286 150.314 1.00 19.46 129 GLU I C 1
ATOM 15067 O O . GLU I 3 129 ? 174.102 130.412 150.819 1.00 19.46 129 GLU I O 1
ATOM 15073 N N . GLY I 3 130 ? 173.558 128.225 150.867 1.00 18.33 130 GLY I N 1
ATOM 15074 C CA . GLY I 3 130 ? 172.862 128.308 152.131 1.00 18.33 130 GLY I CA 1
ATOM 15075 C C . GLY I 3 130 ? 171.448 128.842 152.066 1.00 18.33 130 GLY I C 1
ATOM 15076 O O . GLY I 3 130 ? 170.809 128.972 153.117 1.00 18.33 130 GLY I O 1
ATOM 15077 N N . LYS I 3 131 ? 170.934 129.154 150.880 1.00 16.34 131 LYS I N 1
ATOM 15078 C CA . LYS I 3 131 ? 169.593 129.696 150.730 1.00 16.34 131 LYS I CA 1
ATOM 15079 C C . LYS I 3 131 ? 168.743 128.786 149.852 1.00 16.34 131 LYS I C 1
ATOM 15080 O O . LYS I 3 131 ? 169.253 128.018 149.033 1.00 16.34 131 LYS I O 1
ATOM 15086 N N . ILE I 3 132 ? 167.430 128.886 150.041 1.00 14.64 132 ILE I N 1
ATOM 15087 C CA . ILE I 3 132 ? 166.452 128.098 149.300 1.00 14.64 132 ILE I CA 1
ATOM 15088 C C . ILE I 3 132 ? 165.848 128.974 148.213 1.00 14.64 132 ILE I C 1
ATOM 15089 O O . ILE I 3 132 ? 165.466 130.122 148.470 1.00 14.64 132 ILE I O 1
ATOM 15094 N N . TYR I 3 133 ? 165.759 128.437 146.998 1.00 14.90 133 TYR I N 1
ATOM 15095 C CA . TYR I 3 133 ? 165.222 129.161 145.855 1.00 14.90 133 TYR I CA 1
ATOM 15096 C C . TYR I 3 133 ? 163.973 128.463 145.340 1.00 14.90 133 TYR I C 1
ATOM 15097 O O . TYR I 3 133 ? 163.993 127.256 145.078 1.00 14.90 133 TYR I O 1
ATOM 15106 N N . THR I 3 134 ? 162.889 129.224 145.204 1.00 15.30 134 THR I N 1
ATOM 15107 C CA . THR I 3 134 ? 161.631 128.734 144.662 1.00 15.30 134 THR I CA 1
ATOM 15108 C C . THR I 3 134 ? 161.149 129.686 143.576 1.00 15.30 134 THR I C 1
ATOM 15109 O O . THR I 3 134 ? 161.559 130.848 143.507 1.00 15.30 134 THR I O 1
ATOM 15113 N N . ALA I 3 135 ? 160.273 129.178 142.716 1.00 16.21 135 ALA I N 1
ATOM 15114 C CA . ALA I 3 135 ? 159.635 130.019 141.717 1.00 16.21 135 ALA I CA 1
ATOM 15115 C C . ALA I 3 135 ? 158.710 131.030 142.385 1.00 16.21 135 ALA I C 1
ATOM 15116 O O . ALA I 3 135 ? 158.178 130.795 143.473 1.00 16.21 135 ALA I O 1
ATOM 15118 N N . GLY I 3 136 ? 158.533 132.171 141.725 1.00 16.15 136 GLY I N 1
ATOM 15119 C CA . GLY I 3 136 ? 157.622 133.173 142.246 1.00 16.15 136 GLY I CA 1
ATOM 15120 C C . GLY I 3 136 ? 156.197 132.652 142.287 1.00 16.15 136 GLY I C 1
ATOM 15121 O O . GLY I 3 136 ? 155.763 131.899 141.412 1.00 16.15 136 GLY I O 1
ATOM 15122 N N . GLY I 3 137 ? 155.465 133.054 143.322 1.00 16.70 137 GLY I N 1
ATOM 15123 C CA . GLY I 3 137 ? 154.103 132.599 143.480 1.00 16.70 137 GLY I CA 1
ATOM 15124 C C . GLY I 3 137 ? 153.129 133.313 142.562 1.00 16.70 137 GLY I C 1
ATOM 15125 O O . GLY I 3 137 ? 153.393 134.395 142.041 1.00 16.70 137 GLY I O 1
ATOM 15126 N N . LEU I 3 138 ? 151.976 132.679 142.369 1.00 18.74 138 LEU I N 1
ATOM 15127 C CA . LEU I 3 138 ? 150.880 133.237 141.589 1.00 18.74 138 LEU I CA 1
ATOM 15128 C C . LEU I 3 138 ? 149.655 133.370 142.481 1.00 18.74 138 LEU I C 1
ATOM 15129 O O . LEU I 3 138 ? 149.283 132.417 143.175 1.00 18.74 138 LEU I O 1
ATOM 15134 N N . ASP I 3 139 ? 149.034 134.545 142.462 1.00 20.84 139 ASP I N 1
ATOM 15135 C CA . ASP I 3 139 ? 147.799 134.802 143.194 1.00 20.84 139 ASP I CA 1
ATOM 15136 C C . ASP I 3 139 ? 146.698 135.042 142.168 1.00 20.84 139 ASP I C 1
ATOM 15137 O O . ASP I 3 139 ? 146.671 136.089 141.512 1.00 20.84 139 ASP I O 1
ATOM 15142 N N . THR I 3 140 ? 145.790 134.079 142.035 1.00 21.64 140 THR I N 1
ATOM 15143 C CA . THR I 3 140 ? 144.787 134.100 140.980 1.00 21.64 140 THR I CA 1
ATOM 15144 C C . THR I 3 140 ? 143.430 134.616 141.441 1.00 21.64 140 THR I C 1
ATOM 15145 O O . THR I 3 140 ? 142.480 134.595 140.654 1.00 21.64 140 THR I O 1
ATOM 15149 N N . HIS I 3 141 ? 143.311 135.073 142.687 1.00 21.63 141 HIS I N 1
ATOM 15150 C CA . HIS I 3 141 ? 142.077 135.671 143.199 1.00 21.63 141 HIS I CA 1
ATOM 15151 C C . HIS I 3 141 ? 142.467 136.985 143.872 1.00 21.63 141 HIS I C 1
ATOM 15152 O O . HIS I 3 141 ? 142.710 137.026 145.080 1.00 21.63 141 HIS I O 1
ATOM 15159 N N . VAL I 3 142 ? 142.530 138.057 143.087 1.00 18.89 142 VAL I N 1
ATOM 15160 C CA . VAL I 3 142 ? 142.963 139.364 143.567 1.00 18.89 142 VAL I CA 1
ATOM 15161 C C . VAL I 3 142 ? 141.937 140.405 143.146 1.00 18.89 142 VAL I C 1
ATOM 15162 O O . VAL I 3 142 ? 141.615 140.520 141.959 1.00 18.89 142 VAL I O 1
ATOM 15166 N N . HIS I 3 143 ? 141.426 141.159 144.115 1.00 19.20 143 HIS I N 1
ATOM 15167 C CA . HIS I 3 143 ? 140.577 142.308 143.829 1.00 19.20 143 HIS I CA 1
ATOM 15168 C C . HIS I 3 143 ? 141.473 143.514 143.570 1.00 19.20 143 HIS I C 1
ATOM 15169 O O . HIS I 3 143 ? 142.290 143.881 144.421 1.00 19.20 143 HIS I O 1
ATOM 15176 N N . TRP I 3 144 ? 141.323 144.120 142.393 1.00 17.09 144 TRP I N 1
ATOM 15177 C CA . TRP I 3 144 ? 142.178 145.221 141.947 1.00 17.09 144 TRP I CA 1
ATOM 15178 C C . TRP I 3 144 ? 141.693 146.503 142.623 1.00 17.09 144 TRP I C 1
ATOM 15179 O O . TRP I 3 144 ? 140.968 147.318 142.049 1.00 17.09 144 TRP I O 1
ATOM 15190 N N . LEU I 3 145 ? 142.109 146.679 143.878 1.00 18.50 145 LEU I N 1
ATOM 15191 C CA . LEU I 3 145 ? 141.571 147.726 144.739 1.00 18.50 145 LEU I CA 1
ATOM 15192 C C . LEU I 3 145 ? 142.542 148.872 144.990 1.00 18.50 145 LEU I C 1
ATOM 15193 O O . LEU I 3 145 ? 142.178 150.035 144.791 1.00 18.50 145 LEU I O 1
ATOM 15198 N N . GLU I 3 146 ? 143.765 148.591 145.432 1.00 18.13 146 GLU I N 1
ATOM 15199 C CA . GLU I 3 146 ? 144.747 149.645 145.646 1.00 18.13 146 GLU I CA 1
ATOM 15200 C C . GLU I 3 146 ? 146.117 149.190 145.167 1.00 18.13 146 GLU I C 1
ATOM 15201 O O . GLU I 3 146 ? 146.439 147.998 145.234 1.00 18.13 146 GLU I O 1
ATOM 15207 N N . PRO I 3 147 ? 146.940 150.119 144.670 1.00 17.10 147 PRO I N 1
ATOM 15208 C CA . PRO I 3 147 ? 148.244 149.723 144.106 1.00 17.10 147 PRO I CA 1
ATOM 15209 C C . PRO I 3 147 ? 149.221 149.152 145.119 1.00 17.10 147 PRO I C 1
ATOM 15210 O O . PRO I 3 147 ? 150.158 148.449 144.721 1.00 17.10 147 PRO I O 1
ATOM 15214 N N . GLU I 3 148 ? 149.043 149.425 146.411 1.00 18.47 148 GLU I N 1
ATOM 15215 C CA . GLU I 3 148 ? 150.007 148.941 147.394 1.00 18.47 148 GLU I CA 1
ATOM 15216 C C . GLU I 3 148 ? 149.913 147.441 147.636 1.00 18.47 148 GLU I C 1
ATOM 15217 O O . GLU I 3 148 ? 150.719 146.910 148.407 1.00 18.47 148 GLU I O 1
ATOM 15223 N N . ILE I 3 149 ? 148.956 146.747 147.016 1.00 16.82 149 ILE I N 1
ATOM 15224 C CA . ILE I 3 149 ? 148.946 145.292 147.083 1.00 16.82 149 ILE I CA 1
ATOM 15225 C C . ILE I 3 149 ? 150.143 144.690 146.358 1.00 16.82 149 ILE I C 1
ATOM 15226 O O . ILE I 3 149 ? 150.551 143.568 146.677 1.00 16.82 149 ILE I O 1
ATOM 15231 N N . VAL I 3 150 ? 150.714 145.400 145.387 1.00 15.46 150 VAL I N 1
ATOM 15232 C CA . VAL I 3 150 ? 151.856 144.895 144.626 1.00 15.46 150 VAL I CA 1
ATOM 15233 C C . VAL I 3 150 ? 153.077 144.739 145.532 1.00 15.46 150 VAL I C 1
ATOM 15234 O O . VAL I 3 150 ? 153.647 143.639 145.582 1.00 15.46 150 VAL I O 1
ATOM 15238 N N . PRO I 3 151 ? 153.530 145.772 146.260 1.00 15.05 151 PRO I N 1
ATOM 15239 C CA . PRO I 3 151 ? 154.665 145.549 147.174 1.00 15.05 151 PRO I CA 1
ATOM 15240 C C . PRO I 3 151 ? 154.370 144.538 148.268 1.00 15.05 151 PRO I C 1
ATOM 15241 O O . PRO I 3 151 ? 155.284 143.827 148.703 1.00 15.05 151 PRO I O 1
ATOM 15245 N N . VAL I 3 152 ? 153.121 144.455 148.731 1.00 15.34 152 VAL I N 1
ATOM 15246 C CA . VAL I 3 152 ? 152.761 143.452 149.730 1.00 15.34 152 VAL I CA 1
ATOM 15247 C C . VAL I 3 152 ? 152.849 142.052 149.134 1.00 15.34 152 VAL I C 1
ATOM 15248 O O . VAL I 3 152 ? 153.340 141.116 149.776 1.00 15.34 152 VAL I O 1
ATOM 15252 N N . ALA I 3 153 ? 152.372 141.888 147.897 1.00 15.18 153 ALA I N 1
ATOM 15253 C CA . ALA I 3 153 ? 152.452 140.587 147.239 1.00 15.18 153 ALA I CA 1
ATOM 15254 C C . ALA I 3 153 ? 153.899 140.147 147.061 1.00 15.18 153 ALA I C 1
ATOM 15255 O O . ALA I 3 153 ? 154.236 138.983 147.306 1.00 15.18 153 ALA I O 1
ATOM 15257 N N . LEU I 3 154 ? 154.772 141.066 146.639 1.00 15.02 154 LEU I N 1
ATOM 15258 C CA . LEU I 3 154 ? 156.185 140.734 146.501 1.00 15.02 154 LEU I CA 1
ATOM 15259 C C . LEU I 3 154 ? 156.812 140.398 147.846 1.00 15.02 154 LEU I C 1
ATOM 15260 O O . LEU I 3 154 ? 157.679 139.520 147.925 1.00 15.02 154 LEU I O 1
ATOM 15265 N N . ASP I 3 155 ? 156.388 141.079 148.913 1.00 16.18 155 ASP I N 1
ATOM 15266 C CA . ASP I 3 155 ? 156.859 140.747 150.251 1.00 16.18 155 ASP I CA 1
ATOM 15267 C C . ASP I 3 155 ? 156.397 139.366 150.698 1.00 16.18 155 ASP I C 1
ATOM 15268 O O . ASP I 3 155 ? 156.973 138.807 151.636 1.00 16.18 155 ASP I O 1
ATOM 15273 N N . GLY I 3 156 ? 155.369 138.814 150.062 1.00 16.26 156 GLY I N 1
ATOM 15274 C CA . GLY I 3 156 ? 154.920 137.461 150.306 1.00 16.26 156 GLY I CA 1
ATOM 15275 C C . GLY I 3 156 ? 155.419 136.432 149.315 1.00 16.26 156 GLY I C 1
ATOM 15276 O O . GLY I 3 156 ? 154.974 135.279 149.369 1.00 16.26 156 GLY I O 1
ATOM 15277 N N . GLY I 3 157 ? 156.328 136.803 148.415 1.00 16.10 157 GLY I N 1
ATOM 15278 C CA . GLY I 3 157 ? 156.827 135.873 147.422 1.00 16.10 157 GLY I CA 1
ATOM 15279 C C . GLY I 3 157 ? 155.959 135.715 146.196 1.00 16.10 157 GLY I C 1
ATOM 15280 O O . GLY I 3 157 ? 156.130 134.743 145.454 1.00 16.10 157 GLY I O 1
ATOM 15281 N N . ILE I 3 158 ? 155.035 136.640 145.954 1.00 16.27 158 ILE I N 1
ATOM 15282 C CA . ILE I 3 158 ? 154.109 136.563 144.830 1.00 16.27 158 ILE I CA 1
ATOM 15283 C C . ILE I 3 158 ? 154.617 137.479 143.726 1.00 16.27 158 ILE I C 1
ATOM 15284 O O . ILE I 3 158 ? 154.781 138.687 143.936 1.00 16.27 158 ILE I O 1
ATOM 15289 N N . THR I 3 159 ? 154.866 136.907 142.547 1.00 16.82 159 THR I N 1
ATOM 15290 C CA . THR I 3 159 ? 155.364 137.662 141.406 1.00 16.82 159 THR I CA 1
ATOM 15291 C C . THR I 3 159 ? 154.327 137.869 140.312 1.00 16.82 159 THR I C 1
ATOM 15292 O O . THR I 3 159 ? 154.586 138.636 139.378 1.00 16.82 159 THR I O 1
ATOM 15296 N N . THR I 3 160 ? 153.171 137.215 140.394 1.00 16.44 160 THR I N 1
ATOM 15297 C CA . THR I 3 160 ? 152.154 137.314 139.359 1.00 16.44 160 THR I CA 1
ATOM 15298 C C . THR I 3 160 ? 150.775 137.313 140.001 1.00 16.44 160 THR I C 1
ATOM 15299 O O . THR I 3 160 ? 150.512 136.534 140.921 1.00 16.44 160 THR I O 1
ATOM 15303 N N . VAL I 3 161 ? 149.899 138.186 139.511 1.00 16.39 161 VAL I N 1
ATOM 15304 C CA . VAL I 3 161 ? 148.516 138.258 139.964 1.00 16.39 161 VAL I CA 1
ATOM 15305 C C . VAL I 3 161 ? 147.598 138.113 138.757 1.00 16.39 161 VAL I C 1
ATOM 15306 O O . VAL I 3 161 ? 147.850 138.706 137.702 1.00 16.39 161 VAL I O 1
ATOM 15310 N N . ILE I 3 162 ? 146.559 137.300 138.904 1.00 18.71 162 ILE I N 1
ATOM 15311 C CA . ILE I 3 162 ? 145.432 137.282 137.980 1.00 18.71 162 ILE I CA 1
ATOM 15312 C C . ILE I 3 162 ? 144.287 137.965 138.717 1.00 18.71 162 ILE I C 1
ATOM 15313 O O . ILE I 3 162 ? 143.632 137.363 139.571 1.00 18.71 162 ILE I O 1
ATOM 15318 N N . ALA I 3 163 ? 144.050 139.228 138.390 1.00 17.84 163 ALA I N 1
ATOM 15319 C CA . ALA I 3 163 ? 143.200 140.101 139.182 1.00 17.84 163 ALA I CA 1
ATOM 15320 C C . ALA I 3 163 ? 141.988 140.550 138.375 1.00 17.84 163 ALA I C 1
ATOM 15321 O O . ALA I 3 163 ? 141.753 140.107 137.249 1.00 17.84 163 ALA I O 1
ATOM 15323 N N . GLY I 3 164 ? 141.205 141.433 138.985 1.00 17.91 164 GLY I N 1
ATOM 15324 C CA . GLY I 3 164 ? 140.042 142.015 138.351 1.00 17.91 164 GLY I CA 1
ATOM 15325 C C . GLY I 3 164 ? 139.452 143.109 139.214 1.00 17.91 164 GLY I C 1
ATOM 15326 O O . GLY I 3 164 ? 139.320 142.937 140.429 1.00 17.91 164 GLY I O 1
ATOM 15327 N N . GLY I 3 165 ? 139.105 144.233 138.617 1.00 17.26 165 GLY I N 1
ATOM 15328 C CA . GLY I 3 165 ? 138.525 145.321 139.376 1.00 17.26 165 GLY I CA 1
ATOM 15329 C C . GLY I 3 165 ? 138.806 146.662 138.729 1.00 17.26 165 GLY I C 1
ATOM 15330 O O . GLY I 3 165 ? 139.392 146.755 137.654 1.00 17.26 165 GLY I O 1
ATOM 15331 N N . THR I 3 166 ? 138.370 147.711 139.432 1.00 18.30 166 THR I N 1
ATOM 15332 C CA . THR I 3 166 ? 138.379 149.074 138.915 1.00 18.30 166 THR I CA 1
ATOM 15333 C C . THR I 3 166 ? 138.956 150.077 139.907 1.00 18.30 166 THR I C 1
ATOM 15334 O O . THR I 3 166 ? 138.808 151.287 139.701 1.00 18.30 166 THR I O 1
ATOM 15338 N N . GLY I 3 167 ? 139.605 149.616 140.966 1.00 19.28 167 GLY I N 1
ATOM 15339 C CA . GLY I 3 167 ? 139.962 150.473 142.072 1.00 19.28 167 GLY I CA 1
ATOM 15340 C C . GLY I 3 167 ? 139.003 150.309 143.233 1.00 19.28 167 GLY I C 1
ATOM 15341 O O . GLY I 3 167 ? 138.340 149.283 143.394 1.00 19.28 167 GLY I O 1
ATOM 15342 N N . MET I 3 168 ? 138.920 151.358 144.050 1.00 20.50 168 MET I N 1
ATOM 15343 C CA . MET I 3 168 ? 138.079 151.295 145.240 1.00 20.50 168 MET I CA 1
ATOM 15344 C C . MET I 3 168 ? 136.625 151.623 144.923 1.00 20.50 168 MET I C 1
ATOM 15345 O O . MET I 3 168 ? 136.031 152.511 145.543 1.00 20.50 168 MET I O 1
ATOM 15350 N N . ASN I 3 169 ? 136.048 150.908 143.964 1.00 19.63 169 ASN I N 1
ATOM 15351 C CA . ASN I 3 169 ? 134.620 150.954 143.695 1.00 19.63 169 ASN I CA 1
ATOM 15352 C C . ASN I 3 169 ? 133.945 149.745 144.331 1.00 19.63 169 ASN I C 1
ATOM 15353 O O . ASN I 3 169 ? 134.552 148.681 144.481 1.00 19.63 169 ASN I O 1
ATOM 15358 N N . ASP I 3 170 ? 132.677 149.922 144.708 1.00 21.17 170 ASP I N 1
ATOM 15359 C CA . ASP I 3 170 ? 131.955 148.868 145.417 1.00 21.17 170 ASP I CA 1
ATOM 15360 C C . ASP I 3 170 ? 131.823 147.601 144.582 1.00 21.17 170 ASP I C 1
ATOM 15361 O O . ASP I 3 170 ? 131.800 146.496 145.136 1.00 21.17 170 ASP I O 1
ATOM 15366 N N . GLY I 3 171 ? 131.736 147.734 143.258 1.00 20.08 171 GLY I N 1
ATOM 15367 C CA . GLY I 3 171 ? 131.738 146.554 142.409 1.00 20.08 171 GLY I CA 1
ATOM 15368 C C . GLY I 3 171 ? 133.018 145.752 142.536 1.00 20.08 171 GLY I C 1
ATOM 15369 O O . GLY I 3 171 ? 132.992 144.519 142.553 1.00 20.08 171 GLY I O 1
ATOM 15370 N N . THR I 3 172 ? 134.156 146.442 142.629 1.00 18.88 172 THR I N 1
ATOM 15371 C CA . THR I 3 172 ? 135.434 145.767 142.825 1.00 18.88 172 THR I CA 1
ATOM 15372 C C . THR I 3 172 ? 135.586 145.264 144.255 1.00 18.88 172 THR I C 1
ATOM 15373 O O . THR I 3 172 ? 136.192 144.211 144.486 1.00 18.88 172 THR I O 1
ATOM 15377 N N . LYS I 3 173 ? 135.033 145.995 145.226 1.00 19.43 173 LYS I N 1
ATOM 15378 C CA . LYS I 3 173 ? 135.101 145.556 146.616 1.00 19.43 173 LYS I CA 1
ATOM 15379 C C . LYS I 3 173 ? 134.422 144.207 146.812 1.00 19.43 173 LYS I C 1
ATOM 15380 O O . LYS I 3 173 ? 134.748 143.478 147.755 1.00 19.43 173 LYS I O 1
ATOM 15386 N N . ALA I 3 174 ? 133.483 143.858 145.934 1.00 19.81 174 ALA I N 1
ATOM 15387 C CA . ALA I 3 174 ? 132.750 142.603 146.039 1.00 19.81 174 ALA I CA 1
ATOM 15388 C C . ALA I 3 174 ? 133.258 141.541 145.072 1.00 19.81 174 ALA I C 1
ATOM 15389 O O . ALA I 3 174 ? 133.321 140.361 145.432 1.00 19.81 174 ALA I O 1
ATOM 15391 N N . THR I 3 175 ? 133.618 141.930 143.850 1.00 19.56 175 THR I N 1
ATOM 15392 C CA . THR I 3 175 ? 133.934 140.987 142.786 1.00 19.56 175 THR I CA 1
ATOM 15393 C C . THR I 3 175 ? 135.265 141.345 142.137 1.00 19.56 175 THR I C 1
ATOM 15394 O O . THR I 3 175 ? 135.694 142.501 142.144 1.00 19.56 175 THR I O 1
ATOM 15398 N N . THR I 3 176 ? 135.914 140.328 141.567 1.00 19.80 176 THR I N 1
ATOM 15399 C CA . THR I 3 176 ? 137.137 140.519 140.781 1.00 19.80 176 THR I CA 1
ATOM 15400 C C . THR I 3 176 ? 136.768 140.665 139.305 1.00 19.80 176 THR I C 1
ATOM 15401 O O . THR I 3 176 ? 137.004 139.787 138.474 1.00 19.80 176 THR I O 1
ATOM 15405 N N . VAL I 3 177 ? 136.177 141.813 138.986 1.00 18.64 177 VAL I N 1
ATOM 15406 C CA . VAL I 3 177 ? 135.626 142.065 137.661 1.00 18.64 177 VAL I CA 1
ATOM 15407 C C . VAL I 3 177 ? 136.137 143.408 137.160 1.00 18.64 177 VAL I C 1
ATOM 15408 O O . VAL I 3 177 ? 135.895 144.443 137.791 1.00 18.64 177 VAL I O 1
ATOM 15412 N N . SER I 3 178 ? 136.836 143.390 136.024 1.00 17.89 178 SER I N 1
ATOM 15413 C CA . SER I 3 178 ? 137.120 144.599 135.266 1.00 17.89 178 SER I CA 1
ATOM 15414 C C . SER I 3 178 ? 136.108 144.673 134.131 1.00 17.89 178 SER I C 1
ATOM 15415 O O . SER I 3 178 ? 136.324 144.060 133.075 1.00 17.89 178 SER I O 1
ATOM 15418 N N . PRO I 3 179 ? 134.994 145.389 134.292 1.00 17.59 179 PRO I N 1
ATOM 15419 C CA . PRO I 3 179 ? 133.912 145.326 133.296 1.00 17.59 179 PRO I CA 1
ATOM 15420 C C . PRO I 3 179 ? 134.217 146.191 132.083 1.00 17.59 179 PRO I C 1
ATOM 15421 O O . PRO I 3 179 ? 134.442 147.398 132.204 1.00 17.59 179 PRO I O 1
ATOM 15425 N N . GLY I 3 180 ? 134.223 145.568 130.910 1.00 17.43 180 GLY I N 1
ATOM 15426 C CA . GLY I 3 180 ? 134.261 146.298 129.662 1.00 17.43 180 GLY I CA 1
ATOM 15427 C C . GLY I 3 180 ? 135.649 146.708 129.218 1.00 17.43 180 GLY I C 1
ATOM 15428 O O . GLY I 3 180 ? 136.659 146.502 129.892 1.00 17.43 180 GLY I O 1
ATOM 15429 N N . LYS I 3 181 ? 135.677 147.319 128.032 1.00 18.97 181 LYS I N 1
ATOM 15430 C CA . LYS I 3 181 ? 136.937 147.733 127.426 1.00 18.97 181 LYS I CA 1
ATOM 15431 C C . LYS I 3 181 ? 137.648 148.785 128.268 1.00 18.97 181 LYS I C 1
ATOM 15432 O O . LYS I 3 181 ? 138.870 148.723 128.443 1.00 18.97 181 LYS I O 1
ATOM 15438 N N . PHE I 3 182 ? 136.901 149.759 128.794 1.00 17.27 182 PHE I N 1
ATOM 15439 C CA . PHE I 3 182 ? 137.520 150.855 129.534 1.00 17.27 182 PHE I CA 1
ATOM 15440 C C . PHE I 3 182 ? 138.277 150.346 130.753 1.00 17.27 182 PHE I C 1
ATOM 15441 O O . PHE I 3 182 ? 139.455 150.669 130.948 1.00 17.27 182 PHE I O 1
ATOM 15449 N N . TRP I 3 183 ? 137.616 149.548 131.590 1.00 16.84 183 TRP I N 1
ATOM 15450 C CA . TRP I 3 183 ? 138.229 149.135 132.844 1.00 16.84 183 TRP I CA 1
ATOM 15451 C C . TRP I 3 183 ? 139.295 148.068 132.636 1.00 16.84 183 TRP I C 1
ATOM 15452 O O . TRP I 3 183 ? 140.231 147.971 133.436 1.00 16.84 183 TRP I O 1
ATOM 15463 N N . VAL I 3 184 ? 139.171 147.260 131.581 1.00 16.72 184 VAL I N 1
ATOM 15464 C CA . VAL I 3 184 ? 140.265 146.371 131.203 1.00 16.72 184 VAL I CA 1
ATOM 15465 C C . VAL I 3 184 ? 141.458 147.185 130.718 1.00 16.72 184 VAL I C 1
ATOM 15466 O O . VAL I 3 184 ? 142.609 146.902 131.072 1.00 16.72 184 VAL I O 1
ATOM 15470 N N . LYS I 3 185 ? 141.201 148.212 129.902 1.00 17.46 185 LYS I N 1
ATOM 15471 C CA . LYS I 3 185 ? 142.271 149.101 129.459 1.00 17.46 185 LYS I CA 1
ATOM 15472 C C . LYS I 3 185 ? 142.892 149.844 130.635 1.00 17.46 185 LYS I C 1
ATOM 15473 O O . LYS I 3 185 ? 144.119 149.973 130.720 1.00 17.46 185 LYS I O 1
ATOM 15479 N N . SER I 3 186 ? 142.060 150.334 131.557 1.00 16.50 186 SER I N 1
ATOM 15480 C CA . SER I 3 186 ? 142.578 151.042 132.724 1.00 16.50 186 SER I CA 1
ATOM 15481 C C . SER I 3 186 ? 143.422 150.123 133.598 1.00 16.50 186 SER I C 1
ATOM 15482 O O . SER I 3 186 ? 144.458 150.539 134.129 1.00 16.50 186 SER I O 1
ATOM 15485 N N . ALA I 3 187 ? 142.990 148.871 133.767 1.00 16.05 187 ALA I N 1
ATOM 15486 C CA . ALA I 3 187 ? 143.764 147.920 134.558 1.00 16.05 187 ALA I CA 1
ATOM 15487 C C . ALA I 3 187 ? 145.119 147.642 133.919 1.00 16.05 187 ALA I C 1
ATOM 15488 O O . ALA I 3 187 ? 146.136 147.558 134.615 1.00 16.05 187 ALA I O 1
ATOM 15490 N N . LEU I 3 188 ? 145.152 147.496 132.593 1.00 15.96 188 LEU I N 1
ATOM 15491 C CA . LEU I 3 188 ? 146.415 147.236 131.910 1.00 15.96 188 LEU I CA 1
ATOM 15492 C C . LEU I 3 188 ? 147.309 148.470 131.912 1.00 15.96 188 LEU I C 1
ATOM 15493 O O . LEU I 3 188 ? 148.537 148.355 131.991 1.00 15.96 188 LEU I O 1
ATOM 15498 N N . GLN I 3 189 ? 146.711 149.661 131.824 1.00 16.67 189 GLN I N 1
ATOM 15499 C CA . GLN I 3 189 ? 147.505 150.884 131.848 1.00 16.67 189 GLN I CA 1
ATOM 15500 C C . GLN I 3 189 ? 148.099 151.132 133.230 1.00 16.67 189 GLN I C 1
ATOM 15501 O O . GLN I 3 189 ? 149.256 151.552 133.346 1.00 16.67 189 GLN I O 1
ATOM 15507 N N . ALA I 3 190 ? 147.320 150.892 134.287 1.00 15.83 190 ALA I N 1
ATOM 15508 C CA . ALA I 3 190 ? 147.852 151.020 135.640 1.00 15.83 190 ALA I CA 1
ATOM 15509 C C . ALA I 3 190 ? 148.929 149.976 135.911 1.00 15.83 190 ALA I C 1
ATOM 15510 O O . ALA I 3 190 ? 149.963 150.285 136.516 1.00 15.83 190 ALA I O 1
ATOM 15512 N N . ALA I 3 191 ? 148.706 148.734 135.470 1.00 15.69 191 ALA I N 1
ATOM 15513 C CA . ALA I 3 191 ? 149.701 147.685 135.670 1.00 15.69 191 ALA I CA 1
ATOM 15514 C C . ALA I 3 191 ? 150.992 147.984 134.921 1.00 15.69 191 ALA I C 1
ATOM 15515 O O . ALA I 3 191 ? 152.059 147.496 135.309 1.00 15.69 191 ALA I O 1
ATOM 15517 N N . ASP I 3 192 ? 150.917 148.786 133.855 1.00 17.63 192 ASP I N 1
ATOM 15518 C CA . ASP I 3 192 ? 152.107 149.153 133.096 1.00 17.63 192 ASP I CA 1
ATOM 15519 C C . ASP I 3 192 ? 153.139 149.875 133.954 1.00 17.63 192 ASP I C 1
ATOM 15520 O O . ASP I 3 192 ? 154.324 149.878 133.604 1.00 17.63 192 ASP I O 1
ATOM 15525 N N . GLY I 3 193 ? 152.720 150.484 135.061 1.00 16.74 193 GLY I N 1
ATOM 15526 C CA . GLY I 3 193 ? 153.642 151.148 135.959 1.00 16.74 193 GLY I CA 1
ATOM 15527 C C . GLY I 3 193 ? 153.750 150.485 137.317 1.00 16.74 193 GLY I C 1
ATOM 15528 O O . GLY I 3 193 ? 153.950 151.162 138.329 1.00 16.74 193 GLY I O 1
ATOM 15529 N N . LEU I 3 194 ? 153.616 149.160 137.354 1.00 16.51 194 LEU I N 1
ATOM 15530 C CA . LEU I 3 194 ? 153.779 148.382 138.574 1.00 16.51 194 LEU I CA 1
ATOM 15531 C C . LEU I 3 194 ? 154.671 147.183 138.286 1.00 16.51 194 LEU I C 1
ATOM 15532 O O . LEU I 3 194 ? 154.592 146.584 137.210 1.00 16.51 194 LEU I O 1
ATOM 15537 N N . SER I 3 195 ? 155.520 146.835 139.254 1.00 16.89 195 SER I N 1
ATOM 15538 C CA . SER I 3 195 ? 156.498 145.759 139.077 1.00 16.89 195 SER I CA 1
ATOM 15539 C C . SER I 3 195 ? 155.883 144.420 139.491 1.00 16.89 195 SER I C 1
ATOM 15540 O O . SER I 3 195 ? 156.202 143.834 140.526 1.00 16.89 195 SER I O 1
ATOM 15543 N N . ILE I 3 196 ? 154.982 143.936 138.637 1.00 16.32 196 ILE I N 1
ATOM 15544 C CA . ILE I 3 196 ? 154.322 142.655 138.855 1.00 16.32 196 ILE I CA 1
ATOM 15545 C C . ILE I 3 196 ? 153.791 142.168 137.515 1.00 16.32 196 ILE I C 1
ATOM 15546 O O . ILE I 3 196 ? 153.475 142.967 136.630 1.00 16.32 196 ILE I O 1
ATOM 15551 N N . ASN I 3 197 ? 153.718 140.849 137.359 1.00 16.11 197 ASN I N 1
ATOM 15552 C CA . ASN I 3 197 ? 153.032 140.262 136.218 1.00 16.11 197 ASN I CA 1
ATOM 15553 C C . ASN I 3 197 ? 151.537 140.229 136.498 1.00 16.11 197 ASN I C 1
ATOM 15554 O O . ASN I 3 197 ? 151.103 139.778 137.561 1.00 16.11 197 ASN I O 1
ATOM 15559 N N . ALA I 3 198 ? 150.745 140.710 135.544 1.00 16.46 198 ALA I N 1
ATOM 15560 C CA . ALA I 3 198 ? 149.321 140.869 135.790 1.00 16.46 198 ALA I CA 1
ATOM 15561 C C . ALA I 3 198 ? 148.497 140.426 134.591 1.00 16.46 198 ALA I C 1
ATOM 15562 O O . ALA I 3 198 ? 148.843 140.709 133.442 1.00 16.46 198 ALA I O 1
ATOM 15564 N N . GLY I 3 199 ? 147.407 139.717 134.884 1.00 17.16 199 GLY I N 1
ATOM 15565 C CA . GLY I 3 199 ? 146.347 139.511 133.926 1.00 17.16 199 GLY I CA 1
ATOM 15566 C C . GLY I 3 199 ? 145.019 139.778 134.607 1.00 17.16 199 GLY I C 1
ATOM 15567 O O . GLY I 3 199 ? 144.902 139.706 135.830 1.00 17.16 199 GLY I O 1
ATOM 15568 N N . PHE I 3 200 ? 144.011 140.093 133.799 1.00 16.54 200 PHE I N 1
ATOM 15569 C CA . PHE I 3 200 ? 142.774 140.618 134.355 1.00 16.54 200 PHE I CA 1
ATOM 15570 C C . PHE I 3 200 ? 141.564 139.886 133.792 1.00 16.54 200 PHE I C 1
ATOM 15571 O O . PHE I 3 200 ? 141.571 139.416 132.652 1.00 16.54 200 PHE I O 1
ATOM 15579 N N . LEU I 3 201 ? 140.522 139.803 134.616 1.00 18.31 201 LEU I N 1
ATOM 15580 C CA . LEU I 3 201 ? 139.296 139.083 134.303 1.00 18.31 201 LEU I CA 1
ATOM 15581 C C . LEU I 3 201 ? 138.153 140.067 134.092 1.00 18.31 201 LEU I C 1
ATOM 15582 O O . LEU I 3 201 ? 138.068 141.091 134.776 1.00 18.31 201 LEU I O 1
ATOM 15587 N N . ALA I 3 202 ? 137.278 139.749 133.145 1.00 18.94 202 ALA I N 1
ATOM 15588 C CA . ALA I 3 202 ? 136.141 140.585 132.808 1.00 18.94 202 ALA I CA 1
ATOM 15589 C C . ALA I 3 202 ? 134.865 140.018 133.433 1.00 18.94 202 ALA I C 1
ATOM 15590 O O . ALA I 3 202 ? 134.897 139.063 134.214 1.00 18.94 202 ALA I O 1
ATOM 15592 N N . LYS I 3 203 ? 133.725 140.613 133.086 1.00 19.43 203 LYS I N 1
ATOM 15593 C CA . LYS I 3 203 ? 132.436 140.230 133.652 1.00 19.43 203 LYS I CA 1
ATOM 15594 C C . LYS I 3 203 ? 131.823 139.105 132.825 1.00 19.43 203 LYS I C 1
ATOM 15595 O O . LYS I 3 203 ? 131.502 139.298 131.647 1.00 19.43 203 LYS I O 1
ATOM 15601 N N . GLY I 3 204 ? 131.657 137.938 133.442 1.00 21.79 204 GLY I N 1
ATOM 15602 C CA . GLY I 3 204 ? 131.044 136.810 132.768 1.00 21.79 204 GLY I CA 1
ATOM 15603 C C . GLY I 3 204 ? 129.541 136.734 132.950 1.00 21.79 204 GLY I C 1
ATOM 15604 O O . GLY I 3 204 ? 129.038 135.819 133.609 1.00 21.79 204 GLY I O 1
ATOM 15605 N N . GLN I 3 205 ? 128.814 137.689 132.374 1.00 21.93 205 GLN I N 1
ATOM 15606 C CA . GLN I 3 205 ? 127.360 137.706 132.439 1.00 21.93 205 GLN I CA 1
ATOM 15607 C C . GLN I 3 205 ? 126.807 138.262 131.135 1.00 21.93 205 GLN I C 1
ATOM 15608 O O . GLN I 3 205 ? 127.496 138.970 130.398 1.00 21.93 205 GLN I O 1
ATOM 15614 N N . GLY I 3 206 ? 125.547 137.944 130.863 1.00 24.87 206 GLY I N 1
ATOM 15615 C CA . GLY I 3 206 ? 124.877 138.463 129.687 1.00 24.87 206 GLY I CA 1
ATOM 15616 C C . GLY I 3 206 ? 124.968 137.537 128.489 1.00 24.87 206 GLY I C 1
ATOM 15617 O O . GLY I 3 206 ? 125.277 136.347 128.593 1.00 24.87 206 GLY I O 1
ATOM 15618 N N . MET I 3 207 ? 124.690 138.112 127.321 1.00 26.24 207 MET I N 1
ATOM 15619 C CA . MET I 3 207 ? 124.696 137.360 126.077 1.00 26.24 207 MET I CA 1
ATOM 15620 C C . MET I 3 207 ? 126.117 137.251 125.525 1.00 26.24 207 MET I C 1
ATOM 15621 O O . MET I 3 207 ? 127.086 137.726 126.123 1.00 26.24 207 MET I O 1
ATOM 15626 N N . GLU I 3 208 ? 126.239 136.618 124.357 1.00 28.82 208 GLU I N 1
ATOM 15627 C CA . GLU I 3 208 ? 127.557 136.293 123.819 1.00 28.82 208 GLU I CA 1
ATOM 15628 C C . GLU I 3 208 ? 128.313 137.547 123.393 1.00 28.82 208 GLU I C 1
ATOM 15629 O O . GLU I 3 208 ? 129.494 137.709 123.720 1.00 28.82 208 GLU I O 1
ATOM 15635 N N . ASP I 3 209 ? 127.652 138.442 122.659 1.00 27.19 209 ASP I N 1
ATOM 15636 C CA . ASP I 3 209 ? 128.328 139.645 122.175 1.00 27.19 209 ASP I CA 1
ATOM 15637 C C . ASP I 3 209 ? 128.839 140.539 123.301 1.00 27.19 209 ASP I C 1
ATOM 15638 O O . ASP I 3 209 ? 130.007 140.961 123.234 1.00 27.19 209 ASP I O 1
ATOM 15643 N N . PRO I 3 210 ? 128.055 140.879 124.333 1.00 25.01 210 PRO I N 1
ATOM 15644 C CA . PRO I 3 210 ? 128.617 141.709 125.414 1.00 25.01 210 PRO I CA 1
ATOM 15645 C C . PRO I 3 210 ? 129.793 141.067 126.131 1.00 25.01 210 PRO I C 1
ATOM 15646 O O . PRO I 3 210 ? 130.718 141.780 126.538 1.00 25.01 210 PRO I O 1
ATOM 15650 N N . ILE I 3 211 ? 129.786 139.744 126.302 1.00 23.22 211 ILE I N 1
ATOM 15651 C CA . ILE I 3 211 ? 130.912 139.073 126.945 1.00 23.22 211 ILE I CA 1
ATOM 15652 C C . ILE I 3 211 ? 132.134 139.073 126.034 1.00 23.22 211 ILE I C 1
ATOM 15653 O O . ILE I 3 211 ? 133.261 139.311 126.485 1.00 23.22 211 ILE I O 1
ATOM 15658 N N . PHE I 3 212 ? 131.930 138.802 124.743 1.00 23.95 212 PHE I N 1
ATOM 15659 C CA . PHE I 3 212 ? 133.053 138.604 123.831 1.00 23.95 212 PHE I CA 1
ATOM 15660 C C . PHE I 3 212 ? 133.889 139.869 123.679 1.00 23.95 212 PHE I C 1
ATOM 15661 O O . PHE I 3 212 ? 135.122 139.797 123.623 1.00 23.95 212 PHE I O 1
ATOM 15669 N N . GLU I 3 213 ? 133.240 141.035 123.602 1.00 22.62 213 GLU I N 1
ATOM 15670 C CA . GLU I 3 213 ? 133.976 142.271 123.357 1.00 22.62 213 GLU I CA 1
ATOM 15671 C C . GLU I 3 213 ? 134.922 142.605 124.505 1.00 22.62 213 GLU I C 1
ATOM 15672 O O . GLU I 3 213 ? 135.927 143.294 124.296 1.00 22.62 213 GLU I O 1
ATOM 15678 N N . GLN I 3 214 ? 134.622 142.132 125.717 1.00 20.87 214 GLN I N 1
ATOM 15679 C CA . GLN I 3 214 ? 135.556 142.306 126.825 1.00 20.87 214 GLN I CA 1
ATOM 15680 C C . GLN I 3 214 ? 136.848 141.535 126.582 1.00 20.87 214 GLN I C 1
ATOM 15681 O O . GLN I 3 214 ? 137.941 142.034 126.873 1.00 20.87 214 GLN I O 1
ATOM 15687 N N . ILE I 3 215 ? 136.741 140.313 126.055 1.00 21.28 215 ILE I N 1
ATOM 15688 C CA . ILE I 3 215 ? 137.928 139.518 125.761 1.00 21.28 215 ILE I CA 1
ATOM 15689 C C . ILE I 3 215 ? 138.702 140.124 124.598 1.00 21.28 215 ILE I C 1
ATOM 15690 O O . ILE I 3 215 ? 139.939 140.129 124.593 1.00 21.28 215 ILE I O 1
ATOM 15695 N N . ALA I 3 216 ? 137.990 140.639 123.593 1.00 21.31 216 ALA I N 1
ATOM 15696 C CA . ALA I 3 216 ? 138.652 141.341 122.500 1.00 21.31 216 ALA I CA 1
ATOM 15697 C C . ALA I 3 216 ? 139.387 142.580 122.995 1.00 21.31 216 ALA I C 1
ATOM 15698 O O . ALA I 3 216 ? 140.370 143.007 122.379 1.00 21.31 216 ALA I O 1
ATOM 15700 N N . ALA I 3 217 ? 138.929 143.168 124.103 1.00 19.91 217 ALA I N 1
ATOM 15701 C CA . ALA I 3 217 ? 139.610 144.313 124.693 1.00 19.91 217 ALA I CA 1
ATOM 15702 C C . ALA I 3 217 ? 140.908 143.935 125.394 1.00 19.91 217 ALA I C 1
ATOM 15703 O O . ALA I 3 217 ? 141.684 144.831 125.741 1.00 19.91 217 ALA I O 1
ATOM 15705 N N . GLY I 3 218 ? 141.161 142.648 125.614 1.00 18.88 218 GLY I N 1
ATOM 15706 C CA . GLY I 3 218 ? 142.404 142.197 126.216 1.00 18.88 218 GLY I CA 1
ATOM 15707 C C . GLY I 3 218 ? 142.259 141.396 127.494 1.00 18.88 218 GLY I C 1
ATOM 15708 O O . GLY I 3 218 ? 143.282 140.966 128.045 1.00 18.88 218 GLY I O 1
ATOM 15709 N N . ALA I 3 219 ? 141.052 141.170 128.007 1.00 18.74 219 ALA I N 1
ATOM 15710 C CA . ALA I 3 219 ? 140.894 140.391 129.228 1.00 18.74 219 ALA I CA 1
ATOM 15711 C C . ALA I 3 219 ? 141.340 138.951 129.007 1.00 18.74 219 ALA I C 1
ATOM 15712 O O . ALA I 3 219 ? 141.013 138.330 127.992 1.00 18.74 219 ALA I O 1
ATOM 15714 N N . CYS I 3 220 ? 142.090 138.419 129.969 1.00 19.94 220 CYS I N 1
ATOM 15715 C CA . CYS I 3 220 ? 142.631 137.070 129.873 1.00 19.94 220 CYS I CA 1
ATOM 15716 C C . CYS I 3 220 ? 141.687 136.009 130.421 1.00 19.94 220 CYS I C 1
ATOM 15717 O O . CYS I 3 220 ? 142.025 134.822 130.383 1.00 19.94 220 CYS I O 1
ATOM 15720 N N . GLY I 3 221 ? 140.525 136.400 130.928 1.00 19.55 221 GLY I N 1
ATOM 15721 C CA . GLY I 3 221 ? 139.583 135.427 131.438 1.00 19.55 221 GLY I CA 1
ATOM 15722 C C . GLY I 3 221 ? 138.293 136.088 131.867 1.00 19.55 221 GLY I C 1
ATOM 15723 O O . GLY I 3 221 ? 138.083 137.284 131.658 1.00 19.55 221 GLY I O 1
ATOM 15724 N N . LEU I 3 222 ? 137.426 135.285 132.475 1.00 20.01 222 LEU I N 1
ATOM 15725 C CA . LEU I 3 222 ? 136.137 135.773 132.952 1.00 20.01 222 LEU I CA 1
ATOM 15726 C C . LEU I 3 222 ? 135.855 135.318 134.381 1.00 20.01 222 LEU I C 1
ATOM 15727 O O . LEU I 3 222 ? 136.188 134.199 134.765 1.00 20.01 222 LEU I O 1
ATOM 15744 N N . ILE I 3 224 ? 132.706 134.846 137.052 1.00 22.69 224 ILE I N 1
ATOM 15745 C CA . ILE I 3 224 ? 131.271 134.811 137.293 1.00 22.69 224 ILE I CA 1
ATOM 15746 C C . ILE I 3 224 ? 131.007 134.945 138.784 1.00 22.69 224 ILE I C 1
ATOM 15747 O O . ILE I 3 224 ? 131.241 134.015 139.551 1.00 22.69 224 ILE I O 1
ATOM 15752 N N . HIS I 3 225 ? 130.515 136.110 139.189 1.00 22.55 225 HIS I N 1
ATOM 15753 C CA . HIS I 3 225 ? 130.229 136.401 140.585 1.00 22.55 225 HIS I CA 1
ATOM 15754 C C . HIS I 3 225 ? 128.724 136.514 140.785 1.00 22.55 225 HIS I C 1
ATOM 15755 O O . HIS I 3 225 ? 128.015 137.061 139.934 1.00 22.55 225 HIS I O 1
ATOM 15762 N N . GLU I 3 226 ? 128.242 135.991 141.915 1.00 24.06 226 GLU I N 1
ATOM 15763 C CA . GLU I 3 226 ? 126.809 136.017 142.188 1.00 24.06 226 GLU I CA 1
ATOM 15764 C C . GLU I 3 226 ? 126.297 137.436 142.392 1.00 24.06 226 GLU I C 1
ATOM 15765 O O . GLU I 3 226 ? 125.119 137.707 142.140 1.00 24.06 226 GLU I O 1
ATOM 15771 N N . ASP I 3 227 ? 127.157 138.351 142.849 1.00 24.14 227 ASP I N 1
ATOM 15772 C CA . ASP I 3 227 ? 126.751 139.745 142.984 1.00 24.14 227 ASP I CA 1
ATOM 15773 C C . ASP I 3 227 ? 126.400 140.370 141.641 1.00 24.14 227 ASP I C 1
ATOM 15774 O O . ASP I 3 227 ? 125.637 141.341 141.602 1.00 24.14 227 ASP I O 1
ATOM 15779 N N . TRP I 3 228 ? 126.945 139.847 140.545 1.00 21.93 228 TRP I N 1
ATOM 15780 C CA . TRP I 3 228 ? 126.494 140.204 139.208 1.00 21.93 228 TRP I CA 1
ATOM 15781 C C . TRP I 3 228 ? 125.437 139.245 138.677 1.00 21.93 228 TRP I C 1
ATOM 15782 O O . TRP I 3 228 ? 124.862 139.502 137.615 1.00 21.93 228 TRP I O 1
ATOM 15793 N N . GLY I 3 229 ? 125.171 138.156 139.396 1.00 23.53 229 GLY I N 1
ATOM 15794 C CA . GLY I 3 229 ? 124.232 137.136 138.975 1.00 23.53 229 GLY I CA 1
ATOM 15795 C C . GLY I 3 229 ? 124.929 135.906 138.432 1.00 23.53 229 GLY I C 1
ATOM 15796 O O . GLY I 3 229 ? 125.336 135.880 137.267 1.00 23.53 229 GLY I O 1
ATOM 15797 N N . ALA I 3 230 ? 125.064 134.876 139.265 1.00 24.31 230 ALA I N 1
ATOM 15798 C CA . ALA I 3 230 ? 125.712 133.628 138.861 1.00 24.31 230 ALA I CA 1
ATOM 15799 C C . ALA I 3 230 ? 124.645 132.591 138.519 1.00 24.31 230 ALA I C 1
ATOM 15800 O O . ALA I 3 230 ? 124.481 131.565 139.179 1.00 24.31 230 ALA I O 1
ATOM 15802 N N . THR I 3 231 ? 123.912 132.888 137.453 1.00 25.32 231 THR I N 1
ATOM 15803 C CA . THR I 3 231 ? 122.760 132.103 137.049 1.00 25.32 231 THR I CA 1
ATOM 15804 C C . THR I 3 231 ? 123.159 131.063 136.004 1.00 25.32 231 THR I C 1
ATOM 15805 O O . THR I 3 231 ? 124.321 130.951 135.606 1.00 25.32 231 THR I O 1
ATOM 15809 N N . GLY I 3 232 ? 122.170 130.287 135.557 1.00 26.43 232 GLY I N 1
ATOM 15810 C CA . GLY I 3 232 ? 122.435 129.272 134.551 1.00 26.43 232 GLY I CA 1
ATOM 15811 C C . GLY I 3 232 ? 122.877 129.859 133.224 1.00 26.43 232 GLY I C 1
ATOM 15812 O O . GLY I 3 232 ? 123.799 129.347 132.585 1.00 26.43 232 GLY I O 1
ATOM 15813 N N . ASN I 3 233 ? 122.222 130.938 132.790 1.00 27.53 233 ASN I N 1
ATOM 15814 C CA . ASN I 3 233 ? 122.600 131.580 131.534 1.00 27.53 233 ASN I CA 1
ATOM 15815 C C . ASN I 3 233 ? 124.025 132.115 131.594 1.00 27.53 233 ASN I C 1
ATOM 15816 O O . ASN I 3 233 ? 124.792 131.969 130.635 1.00 27.53 233 ASN I O 1
ATOM 15821 N N . ALA I 3 234 ? 124.397 132.738 132.715 1.00 25.86 234 ALA I N 1
ATOM 15822 C CA . ALA I 3 234 ? 125.735 133.308 132.843 1.00 25.86 234 ALA I CA 1
ATOM 15823 C C . ALA I 3 234 ? 126.806 132.228 132.762 1.00 25.86 234 ALA I C 1
ATOM 15824 O O . ALA I 3 234 ? 127.837 132.410 132.105 1.00 25.86 234 ALA I O 1
ATOM 15826 N N . ILE I 3 235 ? 126.581 131.094 133.430 1.00 24.94 235 ILE I N 1
ATOM 15827 C CA . ILE I 3 235 ? 127.557 130.006 133.408 1.00 24.94 235 ILE I CA 1
ATOM 15828 C C . ILE I 3 235 ? 127.705 129.450 131.996 1.00 24.94 235 ILE I C 1
ATOM 15829 O O . ILE I 3 235 ? 128.820 129.213 131.515 1.00 24.94 235 ILE I O 1
ATOM 15834 N N . ASP I 3 236 ? 126.580 129.232 131.314 1.00 25.98 236 ASP I N 1
ATOM 15835 C CA . ASP I 3 236 ? 126.619 128.641 129.980 1.00 25.98 236 ASP I CA 1
ATOM 15836 C C . ASP I 3 236 ? 127.281 129.574 128.973 1.00 25.98 236 ASP I C 1
ATOM 15837 O O . ASP I 3 236 ? 128.147 129.156 128.196 1.00 25.98 236 ASP I O 1
ATOM 15842 N N . LEU I 3 237 ? 126.888 130.849 128.974 1.00 26.27 237 LEU I N 1
ATOM 15843 C CA . LEU I 3 237 ? 127.327 131.754 127.916 1.00 26.27 237 LEU I CA 1
ATOM 15844 C C . LEU I 3 237 ? 128.772 132.197 128.116 1.00 26.27 237 LEU I C 1
ATOM 15845 O O . LEU I 3 237 ? 129.504 132.394 127.139 1.00 26.27 237 LEU I O 1
ATOM 15850 N N . ALA I 3 238 ? 129.202 132.365 129.369 1.00 24.86 238 ALA I N 1
ATOM 15851 C CA . ALA I 3 238 ? 130.601 132.696 129.625 1.00 24.86 238 ALA I CA 1
ATOM 15852 C C . ALA I 3 238 ? 131.524 131.579 129.157 1.00 24.86 238 ALA I C 1
ATOM 15853 O O . ALA I 3 238 ? 132.577 131.840 128.565 1.00 24.86 238 ALA I O 1
ATOM 15855 N N . LEU I 3 239 ? 131.143 130.326 129.413 1.00 25.73 239 LEU I N 1
ATOM 15856 C CA . LEU I 3 239 ? 131.961 129.199 128.982 1.00 25.73 239 LEU I CA 1
ATOM 15857 C C . LEU I 3 239 ? 131.980 129.073 127.464 1.00 25.73 239 LEU I C 1
ATOM 15858 O O . LEU I 3 239 ? 132.987 128.651 126.884 1.00 25.73 239 LEU I O 1
ATOM 15863 N N . THR I 3 240 ? 130.873 129.423 126.806 1.00 26.82 240 THR I N 1
ATOM 15864 C CA . THR I 3 240 ? 130.820 129.359 125.348 1.00 26.82 240 THR I CA 1
ATOM 15865 C C . THR I 3 240 ? 131.823 130.319 124.719 1.00 26.82 240 THR I C 1
ATOM 15866 O O . THR I 3 240 ? 132.542 129.959 123.780 1.00 26.82 240 THR I O 1
ATOM 15870 N N . VAL I 3 241 ? 131.881 131.553 125.224 1.00 26.52 241 VAL I N 1
ATOM 15871 C CA . VAL I 3 241 ? 132.824 132.535 124.693 1.00 26.52 241 VAL I CA 1
ATOM 15872 C C . VAL I 3 241 ? 134.257 132.121 125.005 1.00 26.52 241 VAL I C 1
ATOM 15873 O O . VAL I 3 241 ? 135.155 132.254 124.165 1.00 26.52 241 VAL I O 1
ATOM 15877 N N . ALA I 3 242 ? 134.492 131.608 126.216 1.00 26.12 242 ALA I N 1
ATOM 15878 C CA . ALA I 3 242 ? 135.846 131.243 126.625 1.00 26.12 242 ALA I CA 1
ATOM 15879 C C . ALA I 3 242 ? 136.406 130.114 125.769 1.00 26.12 242 ALA I C 1
ATOM 15880 O O . ALA I 3 242 ? 137.609 130.082 125.484 1.00 26.12 242 ALA I O 1
ATOM 15882 N N . ASP I 3 243 ? 135.556 129.168 125.366 1.00 28.21 243 ASP I N 1
ATOM 15883 C CA . ASP I 3 243 ? 136.020 128.093 124.495 1.00 28.21 243 ASP I CA 1
ATOM 15884 C C . ASP I 3 243 ? 136.373 128.625 123.112 1.00 28.21 243 ASP I C 1
ATOM 15885 O O . ASP I 3 243 ? 137.262 128.090 122.441 1.00 28.21 243 ASP I O 1
ATOM 15890 N N . LYS I 3 244 ? 135.683 129.678 122.668 1.00 28.91 244 LYS I N 1
ATOM 15891 C CA . LYS I 3 244 ? 136.000 130.285 121.381 1.00 28.91 244 LYS I CA 1
ATOM 15892 C C . LYS I 3 244 ? 137.277 131.115 121.447 1.00 28.91 244 LYS I C 1
ATOM 15893 O O . LYS I 3 244 ? 137.949 131.296 120.426 1.00 28.91 244 LYS I O 1
ATOM 15899 N N . THR I 3 245 ? 137.629 131.621 122.630 1.00 26.57 245 THR I N 1
ATOM 15900 C CA . THR I 3 245 ? 138.745 132.545 122.779 1.00 26.57 245 THR I CA 1
ATOM 15901 C C . THR I 3 245 ? 139.908 131.982 123.584 1.00 26.57 245 THR I C 1
ATOM 15902 O O . THR I 3 245 ? 140.924 132.672 123.729 1.00 26.57 245 THR I O 1
ATOM 15906 N N . ASP I 3 246 ? 139.789 130.763 124.114 1.00 25.42 246 ASP I N 1
ATOM 15907 C CA . ASP I 3 246 ? 140.864 130.108 124.865 1.00 25.42 246 ASP I CA 1
ATOM 15908 C C . ASP I 3 246 ? 141.286 130.935 126.081 1.00 25.42 246 ASP I C 1
ATOM 15909 O O . ASP I 3 246 ? 142.465 131.233 126.282 1.00 25.42 246 ASP I O 1
ATOM 15914 N N . VAL I 3 247 ? 140.304 131.307 126.902 1.00 23.00 247 VAL I N 1
ATOM 15915 C CA . VAL I 3 247 ? 140.554 132.016 128.149 1.00 23.00 247 VAL I CA 1
ATOM 15916 C C . VAL I 3 247 ? 139.917 131.236 129.291 1.00 23.00 247 VAL I C 1
ATOM 15917 O O . VAL I 3 247 ? 139.022 130.411 129.092 1.00 23.00 247 VAL I O 1
ATOM 15921 N N . ALA I 3 248 ? 140.398 131.505 130.501 1.00 21.77 248 ALA I N 1
ATOM 15922 C CA . ALA I 3 248 ? 139.922 130.808 131.684 1.00 21.77 248 ALA I CA 1
ATOM 15923 C C . ALA I 3 248 ? 138.637 131.441 132.211 1.00 21.77 248 ALA I C 1
ATOM 15924 O O . ALA I 3 248 ? 138.292 132.580 131.886 1.00 21.77 248 ALA I O 1
ATOM 15926 N N . VAL I 3 249 ? 137.920 130.676 133.032 1.00 21.48 249 VAL I N 1
ATOM 15927 C CA . VAL I 3 249 ? 136.697 131.135 133.682 1.00 21.48 249 VAL I CA 1
ATOM 15928 C C . VAL I 3 249 ? 136.769 130.783 135.161 1.00 21.48 249 VAL I C 1
ATOM 15929 O O . VAL I 3 249 ? 137.061 129.636 135.517 1.00 21.48 249 VAL I O 1
ATOM 15933 N N . ALA I 3 250 ? 136.494 131.764 136.015 1.00 21.85 250 ALA I N 1
ATOM 15934 C CA . ALA I 3 250 ? 136.384 131.560 137.450 1.00 21.85 250 ALA I CA 1
ATOM 15935 C C . ALA I 3 250 ? 134.972 131.917 137.892 1.00 21.85 250 ALA I C 1
ATOM 15936 O O . ALA I 3 250 ? 134.324 132.785 137.301 1.00 21.85 250 ALA I O 1
ATOM 15938 N N . ILE I 3 251 ? 134.489 131.239 138.930 1.00 22.32 251 ILE I N 1
ATOM 15939 C CA . ILE I 3 251 ? 133.099 131.366 139.348 1.00 22.32 251 ILE I CA 1
ATOM 15940 C C . ILE I 3 251 ? 133.022 131.616 140.848 1.00 22.32 251 ILE I C 1
ATOM 15941 O O . ILE I 3 251 ? 133.769 131.021 141.633 1.00 22.32 251 ILE I O 1
ATOM 15946 N N . HIS I 3 252 ? 132.131 132.525 141.234 1.00 24.14 252 HIS I N 1
ATOM 15947 C CA . HIS I 3 252 ? 131.666 132.691 142.608 1.00 24.14 252 HIS I CA 1
ATOM 15948 C C . HIS I 3 252 ? 130.192 132.295 142.585 1.00 24.14 252 HIS I C 1
ATOM 15949 O O . HIS I 3 252 ? 129.329 133.104 142.231 1.00 24.14 252 HIS I O 1
ATOM 15956 N N . THR I 3 253 ? 129.908 131.050 142.963 1.00 24.77 253 THR I N 1
ATOM 15957 C CA . THR I 3 253 ? 128.609 130.455 142.683 1.00 24.77 253 THR I CA 1
ATOM 15958 C C . THR I 3 253 ? 127.514 131.081 143.549 1.00 24.77 253 THR I C 1
ATOM 15959 O O . THR I 3 253 ? 127.770 131.807 144.513 1.00 24.77 253 THR I O 1
ATOM 15963 N N . ASP I 3 254 ? 126.271 130.785 143.175 1.00 26.58 254 ASP I N 1
ATOM 15964 C CA . ASP I 3 254 ? 125.090 131.347 143.824 1.00 26.58 254 ASP I CA 1
ATOM 15965 C C . ASP I 3 254 ? 124.992 130.831 145.256 1.00 26.58 254 ASP I C 1
ATOM 15966 O O . ASP I 3 254 ? 124.692 129.655 145.483 1.00 26.58 254 ASP I O 1
ATOM 15971 N N . THR I 3 255 ? 125.244 131.714 146.227 1.00 27.58 255 THR I N 1
ATOM 15972 C CA . THR I 3 255 ? 125.147 131.322 147.629 1.00 27.58 255 THR I CA 1
ATOM 15973 C C . THR I 3 255 ? 123.697 131.171 148.071 1.00 27.58 255 THR I C 1
ATOM 15974 O O . THR I 3 255 ? 123.382 130.288 148.876 1.00 27.58 255 THR I O 1
ATOM 15978 N N . LEU I 3 256 ? 122.801 132.003 147.541 1.00 27.41 256 LEU I N 1
ATOM 15979 C CA . LEU I 3 256 ? 121.404 131.989 147.954 1.00 27.41 256 LEU I CA 1
ATOM 15980 C C . LEU I 3 256 ? 120.623 130.812 147.386 1.00 27.41 256 LEU I C 1
ATOM 15981 O O . LEU I 3 256 ? 119.457 130.637 147.759 1.00 27.41 256 LEU I O 1
ATOM 15986 N N . ASN I 3 257 ? 121.225 130.013 146.501 1.00 27.12 257 ASN I N 1
ATOM 15987 C CA . ASN I 3 257 ? 120.523 128.943 145.788 1.00 27.12 257 ASN I CA 1
ATOM 15988 C C . ASN I 3 257 ? 119.301 129.487 145.057 1.00 27.12 257 ASN I C 1
ATOM 15989 O O . ASN I 3 257 ? 118.277 128.811 144.936 1.00 27.12 257 ASN I O 1
ATOM 15994 N N . GLU I 3 258 ? 119.417 130.721 144.562 1.00 26.99 258 GLU I N 1
ATOM 15995 C CA . GLU I 3 258 ? 118.255 131.458 144.079 1.00 26.99 258 GLU I CA 1
ATOM 15996 C C . GLU I 3 258 ? 117.739 130.899 142.758 1.00 26.99 258 GLU I C 1
ATOM 15997 O O . GLU I 3 258 ? 116.528 130.904 142.508 1.00 26.99 258 GLU I O 1
ATOM 16003 N N . ALA I 3 259 ? 118.635 130.410 141.903 1.00 27.70 259 ALA I N 1
ATOM 16004 C CA . ALA I 3 259 ? 118.254 129.852 140.612 1.00 27.70 259 ALA I CA 1
ATOM 16005 C C . ALA I 3 259 ? 118.594 128.372 140.491 1.00 27.70 259 ALA I C 1
ATOM 16006 O O . ALA I 3 259 ? 118.591 127.834 139.379 1.00 27.70 259 ALA I O 1
ATOM 16008 N N . GLY I 3 260 ? 118.884 127.709 141.595 1.00 27.76 260 GLY I N 1
ATOM 16009 C CA . GLY I 3 260 ? 119.230 126.301 141.572 1.00 27.76 260 GLY I CA 1
ATOM 16010 C C . GLY I 3 260 ? 120.210 125.973 142.676 1.00 27.76 260 GLY I C 1
ATOM 16011 O O . GLY I 3 260 ? 120.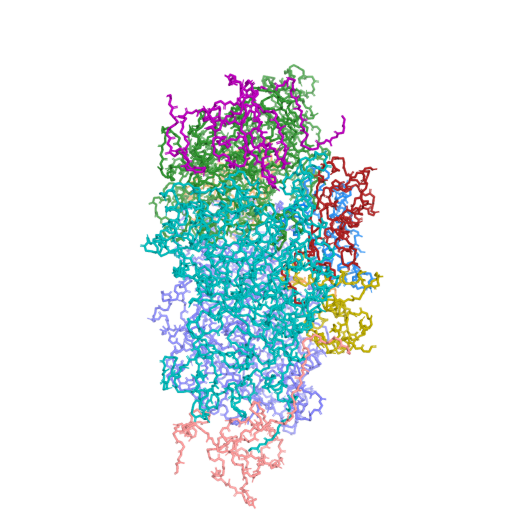815 126.848 143.291 1.00 27.76 260 GLY I O 1
ATOM 16012 N N . PHE I 3 261 ? 120.358 124.676 142.923 1.00 28.20 261 PHE I N 1
ATOM 16013 C CA . PHE I 3 261 ? 121.324 124.188 143.893 1.00 28.20 261 PHE I CA 1
ATOM 16014 C C . PHE I 3 261 ? 122.673 123.999 143.203 1.00 28.20 261 PHE I C 1
ATOM 16015 O O . PHE I 3 261 ? 122.858 124.375 142.042 1.00 28.20 261 PHE I O 1
ATOM 16023 N N . VAL I 3 262 ? 123.639 123.417 143.918 1.00 27.95 262 VAL I N 1
ATOM 16024 C CA . VAL I 3 262 ? 124.975 123.249 143.354 1.00 27.95 262 VAL I CA 1
ATOM 16025 C C . VAL I 3 262 ? 124.941 122.330 142.140 1.00 27.95 262 VAL I C 1
ATOM 16026 O O . VAL I 3 262 ? 125.708 122.519 141.188 1.00 27.95 262 VAL I O 1
ATOM 16030 N N . GLU I 3 263 ? 124.046 121.337 142.136 1.00 28.82 263 GLU I N 1
ATOM 16031 C CA . GLU I 3 263 ? 123.942 120.443 140.987 1.00 28.82 263 GLU I CA 1
ATOM 16032 C C . GLU I 3 263 ? 123.471 121.183 139.741 1.00 28.82 263 GLU I C 1
ATOM 16033 O O . GLU I 3 263 ? 123.863 120.826 138.624 1.00 28.82 263 GLU I O 1
ATOM 16039 N N . HIS I 3 264 ? 122.633 122.208 139.910 1.00 28.92 264 HIS I N 1
ATOM 16040 C CA . HIS I 3 264 ? 122.211 123.019 138.772 1.00 28.92 264 HIS I CA 1
ATOM 16041 C C . HIS I 3 264 ? 123.386 123.784 138.176 1.00 28.92 264 HIS I C 1
ATOM 16042 O O . HIS I 3 264 ? 123.491 123.923 136.952 1.00 28.92 264 HIS I O 1
ATOM 16049 N N . THR I 3 265 ? 124.278 124.292 139.030 1.00 27.74 265 THR I N 1
ATOM 16050 C CA . THR I 3 265 ? 125.471 124.980 138.544 1.00 27.74 265 THR I CA 1
ATOM 16051 C C . THR I 3 265 ? 126.388 124.028 137.785 1.00 27.74 265 THR I C 1
ATOM 16052 O O . THR I 3 265 ? 126.920 124.379 136.725 1.00 27.74 265 THR I O 1
ATOM 16056 N N . ILE I 3 266 ? 126.576 122.813 138.307 1.00 27.94 266 ILE I N 1
ATOM 16057 C CA . ILE I 3 266 ? 127.450 121.841 137.654 1.00 27.94 266 ILE I CA 1
ATOM 16058 C C . ILE I 3 266 ? 126.889 121.445 136.294 1.00 27.94 266 ILE I C 1
ATOM 16059 O O . ILE I 3 266 ? 127.634 121.302 135.316 1.00 27.94 266 ILE I O 1
ATOM 16064 N N . ALA I 3 267 ? 125.570 121.256 136.211 1.00 26.98 267 ALA I N 1
ATOM 16065 C CA . ALA I 3 267 ? 124.953 120.852 134.951 1.00 26.98 267 ALA I CA 1
ATOM 16066 C C . ALA I 3 267 ? 125.119 121.924 133.881 1.00 26.98 267 ALA I C 1
ATOM 16067 O O . ALA I 3 267 ? 125.337 121.609 132.705 1.00 26.98 267 ALA I O 1
ATOM 16069 N N . ALA I 3 268 ? 125.014 123.198 134.267 1.00 26.67 268 ALA I N 1
ATOM 16070 C CA . ALA I 3 268 ? 125.179 124.281 133.303 1.00 26.67 268 ALA I CA 1
ATOM 16071 C C . ALA I 3 268 ? 126.597 124.334 132.747 1.00 26.67 268 ALA I C 1
ATOM 16072 O O . ALA I 3 268 ? 126.811 124.849 131.644 1.00 26.67 268 ALA I O 1
ATOM 16074 N N . MET I 3 269 ? 127.576 123.815 133.493 1.00 26.99 269 MET I N 1
ATOM 16075 C CA . MET I 3 269 ? 128.953 123.805 133.007 1.00 26.99 269 MET I CA 1
ATOM 16076 C C . MET I 3 269 ? 129.104 122.900 131.790 1.00 26.99 269 MET I C 1
ATOM 16077 O O . MET I 3 269 ? 129.892 123.195 130.883 1.00 26.99 269 MET I O 1
ATOM 16082 N N . LYS I 3 270 ? 128.363 121.790 131.760 1.00 27.61 270 LYS I N 1
ATOM 16083 C CA . LYS I 3 270 ? 128.367 120.853 130.633 1.00 27.61 270 LYS I CA 1
ATOM 16084 C C . LYS I 3 270 ? 129.767 120.308 130.356 1.00 27.61 270 LYS I C 1
ATOM 16085 O O . LYS I 3 270 ? 130.176 120.149 129.205 1.00 27.61 270 LYS I O 1
ATOM 16091 N N . GLY I 3 271 ? 130.510 120.022 131.424 1.00 26.31 271 GLY I N 1
ATOM 16092 C CA . GLY I 3 271 ? 131.818 119.414 131.308 1.00 26.31 271 GLY I CA 1
ATOM 16093 C C . GLY I 3 271 ? 132.947 120.357 130.957 1.00 26.31 271 GLY I C 1
ATOM 16094 O O . GLY I 3 271 ? 134.094 119.906 130.849 1.00 26.31 271 GLY I O 1
ATOM 16095 N N . ARG I 3 272 ? 132.666 121.644 130.776 1.00 25.73 272 ARG I N 1
ATOM 16096 C CA . ARG I 3 272 ? 133.701 122.608 130.439 1.00 25.73 272 ARG I CA 1
ATOM 16097 C C . ARG I 3 272 ? 134.479 123.010 131.687 1.00 25.73 272 ARG I C 1
ATOM 16098 O O . ARG I 3 272 ? 133.908 123.160 132.772 1.00 25.73 272 ARG I O 1
ATOM 16106 N N . THR I 3 273 ? 135.791 123.170 131.528 1.00 24.66 273 THR I N 1
ATOM 16107 C CA . THR I 3 273 ? 136.662 123.454 132.662 1.00 24.66 273 THR I CA 1
ATOM 16108 C C . THR I 3 273 ? 136.342 124.815 133.271 1.00 24.66 273 THR I C 1
ATOM 16109 O O . THR I 3 273 ? 136.188 125.810 132.557 1.00 24.66 273 THR I O 1
ATOM 16113 N N . ILE I 3 274 ? 136.243 124.852 134.601 1.00 24.21 274 ILE I N 1
ATOM 16114 C CA . ILE I 3 274 ? 136.002 126.083 135.341 1.00 24.21 274 ILE I CA 1
ATOM 16115 C C . ILE I 3 274 ? 136.931 126.124 136.548 1.00 24.21 274 ILE I C 1
ATOM 16116 O O . ILE I 3 274 ? 137.431 125.098 137.015 1.00 24.21 274 ILE I O 1
ATOM 16121 N N . HIS I 3 275 ? 137.165 127.336 137.046 1.00 23.68 275 HIS I N 1
ATOM 16122 C CA . HIS I 3 275 ? 138.011 127.573 138.212 1.00 23.68 275 HIS I CA 1
ATOM 16123 C C . HIS I 3 275 ? 137.102 127.947 139.377 1.00 23.68 275 HIS I C 1
ATOM 16124 O O . HIS I 3 275 ? 136.523 129.037 139.395 1.00 23.68 275 HIS I O 1
ATOM 16131 N N . ALA I 3 276 ? 136.977 127.044 140.346 1.00 22.98 276 ALA I N 1
ATOM 16132 C CA . ALA I 3 276 ? 136.072 127.238 141.478 1.00 22.98 276 ALA I CA 1
ATOM 16133 C C . ALA I 3 276 ? 136.787 128.066 142.539 1.00 22.98 276 ALA I C 1
ATOM 16134 O O . ALA I 3 276 ? 137.613 127.551 143.297 1.00 22.98 276 ALA I O 1
ATOM 16136 N N . TYR I 3 277 ? 136.470 129.358 142.589 1.00 22.53 277 TYR I N 1
ATOM 16137 C CA . TYR I 3 277 ? 137.027 130.237 143.608 1.00 22.53 277 TYR I CA 1
ATOM 16138 C C . TYR I 3 277 ? 136.480 129.873 144.983 1.00 22.53 277 TYR I C 1
ATOM 16139 O O . TYR I 3 277 ? 135.273 129.670 145.149 1.00 22.53 277 TYR I O 1
ATOM 16148 N N . HIS I 3 278 ? 137.375 129.816 145.969 1.00 24.11 278 HIS I N 1
ATOM 16149 C CA . HIS I 3 278 ? 137.053 129.568 147.381 1.00 24.11 278 HIS I CA 1
ATOM 16150 C C . HIS I 3 278 ? 135.963 128.505 147.533 1.00 24.11 278 HIS I C 1
ATOM 16151 O O . HIS I 3 278 ? 134.872 128.753 148.045 1.00 24.11 278 HIS I O 1
ATOM 16158 N N . THR I 3 279 ? 136.286 127.298 147.063 1.00 26.79 279 THR I N 1
ATOM 16159 C CA . THR I 3 279 ? 135.302 126.224 146.986 1.00 26.79 279 THR I CA 1
ATOM 16160 C C . THR I 3 279 ? 134.812 125.754 148.351 1.00 26.79 279 THR I C 1
ATOM 16161 O O . THR I 3 279 ? 133.793 125.059 148.411 1.00 26.79 279 THR I O 1
ATOM 16165 N N . GLU I 3 280 ? 135.503 126.104 149.438 1.00 27.93 280 GLU I N 1
ATOM 16166 C CA . GLU I 3 280 ? 134.999 125.762 150.764 1.00 27.93 280 GLU I CA 1
ATOM 16167 C C . GLU I 3 280 ? 133.685 126.482 151.053 1.00 27.93 280 GLU I C 1
ATOM 16168 O O . GLU I 3 280 ? 132.757 125.889 151.615 1.00 27.93 280 GLU I O 1
ATOM 16174 N N . GLY I 3 281 ? 133.589 127.756 150.681 1.00 28.45 281 GLY I N 1
ATOM 16175 C CA . GLY I 3 281 ? 132.329 128.470 150.704 1.00 28.45 281 GLY I CA 1
ATOM 16176 C C . GLY I 3 281 ? 132.080 129.401 151.870 1.00 28.45 281 GLY I C 1
ATOM 16177 O O . GLY I 3 281 ? 130.947 129.873 152.020 1.00 28.45 281 GLY I O 1
ATOM 16178 N N . ALA I 3 282 ? 133.087 129.681 152.702 1.00 30.88 282 ALA I N 1
ATOM 16179 C CA . ALA I 3 282 ? 132.875 130.569 153.843 1.00 30.88 282 ALA I CA 1
ATOM 16180 C C . ALA I 3 282 ? 132.452 131.962 153.390 1.00 30.88 282 ALA I C 1
ATOM 16181 O O . ALA I 3 282 ? 131.494 132.536 153.920 1.00 30.88 282 ALA I O 1
ATOM 16183 N N . GLY I 3 283 ? 133.154 132.521 152.409 1.00 31.53 283 GLY I N 1
ATOM 16184 C CA . GLY I 3 283 ? 132.861 133.846 151.911 1.00 31.53 283 GLY I CA 1
ATOM 16185 C C . GLY I 3 283 ? 131.873 133.916 150.772 1.00 31.53 283 GLY I C 1
ATOM 16186 O O . GLY I 3 283 ? 131.545 135.016 150.317 1.00 31.53 283 GLY I O 1
ATOM 16187 N N . GLY I 3 284 ? 131.377 132.776 150.300 1.00 28.42 284 GLY I N 1
ATOM 16188 C CA . GLY I 3 284 ? 130.443 132.757 149.193 1.00 28.42 284 GLY I CA 1
ATOM 16189 C C . GLY I 3 284 ? 130.436 131.432 148.460 1.00 28.42 284 GLY I C 1
ATOM 16190 O O . GLY I 3 284 ? 131.424 130.693 148.490 1.00 28.42 284 GLY I O 1
ATOM 16191 N N . GLY I 3 285 ? 129.329 131.123 147.792 1.00 27.60 285 GLY I N 1
ATOM 16192 C CA . GLY I 3 285 ? 129.178 129.836 147.143 1.00 27.60 285 GLY I CA 1
ATOM 16193 C C . GLY I 3 285 ? 127.957 129.091 147.638 1.00 27.60 285 GLY I C 1
ATOM 16194 O O . GLY I 3 285 ? 127.420 129.425 148.698 1.00 27.60 285 GLY I O 1
ATOM 16195 N N . HIS I 3 286 ? 127.515 128.076 146.890 1.00 27.42 286 HIS I N 1
ATOM 16196 C CA . HIS I 3 286 ? 126.288 127.353 147.208 1.00 27.42 286 HIS I CA 1
ATOM 16197 C C . HIS I 3 286 ? 126.297 126.832 148.639 1.00 27.42 286 HIS I C 1
ATOM 16198 O O . HIS I 3 286 ? 127.093 125.955 148.988 1.00 27.42 286 HIS I O 1
ATOM 16205 N N . ALA I 3 287 ? 125.415 127.371 149.468 1.00 29.24 287 ALA I N 1
ATOM 16206 C CA . ALA I 3 287 ? 125.324 126.945 150.858 1.00 29.24 287 ALA I CA 1
ATOM 16207 C C . ALA I 3 287 ? 124.487 125.675 150.957 1.00 29.24 287 ALA I C 1
ATOM 16208 O O . ALA I 3 287 ? 123.361 125.643 150.451 1.00 29.24 287 ALA I O 1
ATOM 16210 N N . PRO I 3 288 ? 124.995 124.613 151.597 1.00 29.90 288 PRO I N 1
ATOM 16211 C CA . PRO I 3 288 ? 126.340 124.556 152.170 1.00 29.90 288 PRO I CA 1
ATOM 16212 C C . PRO I 3 288 ? 127.277 123.595 151.442 1.00 29.90 288 PRO I C 1
ATOM 16213 O O . PRO I 3 288 ? 128.375 123.333 151.933 1.00 29.90 288 PRO I O 1
ATOM 16217 N N . ASP I 3 289 ? 126.851 123.079 150.289 1.00 29.85 289 ASP I N 1
ATOM 16218 C CA . ASP I 3 289 ? 127.521 121.964 149.630 1.00 29.85 289 ASP I CA 1
ATOM 16219 C C . ASP I 3 289 ? 128.366 122.400 148.434 1.00 29.85 289 ASP I C 1
ATOM 16220 O O . ASP I 3 289 ? 128.503 121.652 147.463 1.00 29.85 289 ASP I O 1
ATOM 16225 N N . ILE I 3 290 ? 128.942 123.603 148.487 1.00 27.71 290 ILE I N 1
ATOM 16226 C CA . ILE I 3 290 ? 129.833 124.028 147.411 1.00 27.71 290 ILE I CA 1
ATOM 16227 C C . ILE I 3 290 ? 131.153 123.266 147.473 1.00 27.71 290 ILE I C 1
ATOM 16228 O O . ILE I 3 290 ? 131.857 123.142 146.464 1.00 27.71 290 ILE I O 1
ATOM 16233 N N . LEU I 3 291 ? 131.494 122.711 148.639 1.00 28.46 291 LEU I N 1
ATOM 16234 C CA . LEU I 3 291 ? 132.745 121.971 148.779 1.00 28.46 291 LEU I CA 1
ATOM 16235 C C . LEU I 3 291 ? 132.753 120.705 147.928 1.00 28.46 291 LEU I C 1
ATOM 16236 O O . LEU I 3 291 ? 133.814 120.108 147.713 1.00 28.46 291 LEU I O 1
ATOM 16241 N N . GLU I 3 292 ? 131.590 120.292 147.420 1.00 30.96 292 GLU I N 1
ATOM 16242 C CA . GLU I 3 292 ? 131.501 119.051 146.658 1.00 30.96 292 GLU I CA 1
ATOM 16243 C C . GLU I 3 292 ? 132.125 119.161 145.271 1.00 30.96 292 GLU I C 1
ATOM 16244 O O . GLU I 3 292 ? 132.214 118.150 144.567 1.00 30.96 292 GLU I O 1
ATOM 16250 N N . THR I 3 293 ? 132.552 120.358 144.856 1.00 29.01 293 THR I N 1
ATOM 16251 C CA . THR I 3 293 ? 133.171 120.510 143.543 1.00 29.01 293 THR I CA 1
ATOM 16252 C C . THR I 3 293 ? 134.477 119.737 143.420 1.00 29.01 293 THR I C 1
ATOM 16253 O O . THR I 3 293 ? 134.910 119.452 142.298 1.00 29.01 293 THR I O 1
ATOM 16257 N N . VAL I 3 294 ? 135.114 119.388 144.542 1.00 28.25 294 VAL I N 1
ATOM 16258 C CA . VAL I 3 294 ? 136.387 118.675 144.508 1.00 28.25 294 VAL I CA 1
ATOM 16259 C C . VAL I 3 294 ? 136.276 117.268 143.942 1.00 28.25 294 VAL I C 1
ATOM 16260 O O . VAL I 3 294 ? 137.305 116.616 143.732 1.00 28.25 294 VAL I O 1
ATOM 16264 N N . LYS I 3 295 ? 135.064 116.776 143.693 1.00 29.95 295 LYS I N 1
ATOM 16265 C CA . LYS I 3 295 ? 134.861 115.435 143.160 1.00 29.95 295 LYS I CA 1
ATOM 16266 C C . LYS I 3 295 ? 134.713 115.405 141.644 1.00 29.95 295 LYS I C 1
ATOM 16267 O O . LYS I 3 295 ? 134.664 114.317 141.064 1.00 29.95 295 LYS I O 1
ATOM 16273 N N . TYR I 3 296 ? 134.650 116.561 140.990 1.00 29.25 296 TYR I N 1
ATOM 16274 C CA . TYR I 3 296 ? 134.403 116.631 139.557 1.00 29.25 296 TYR I CA 1
ATOM 16275 C C . TYR I 3 296 ? 135.708 116.837 138.799 1.00 29.25 296 TYR I C 1
ATOM 16276 O O . TYR I 3 296 ? 136.580 117.598 139.230 1.00 29.25 296 TYR I O 1
ATOM 16285 N N . ALA I 3 297 ? 135.833 116.148 137.662 1.00 27.30 297 ALA I N 1
ATOM 16286 C CA . ALA I 3 297 ? 137.071 116.170 136.891 1.00 27.30 297 ALA I CA 1
ATOM 16287 C C . ALA I 3 297 ? 137.264 117.472 136.123 1.00 27.30 297 ALA I C 1
ATOM 16288 O O . ALA I 3 297 ? 138.405 117.854 135.843 1.00 27.30 297 ALA I O 1
ATOM 16290 N N . HIS I 3 298 ? 136.181 118.159 135.771 1.00 25.77 298 HIS I N 1
ATOM 16291 C CA . HIS I 3 298 ? 136.260 119.379 134.979 1.00 25.77 298 HIS I CA 1
ATOM 16292 C C . HIS I 3 298 ? 136.351 120.634 135.836 1.00 25.77 298 HIS I C 1
ATOM 16293 O O . HIS I 3 298 ? 136.186 121.740 135.312 1.00 25.77 298 HIS I O 1
ATOM 16300 N N . ILE I 3 299 ? 136.601 120.494 137.133 1.00 25.26 299 ILE I N 1
ATOM 16301 C CA . ILE I 3 299 ? 136.677 121.623 138.049 1.00 25.26 299 ILE I CA 1
ATOM 16302 C C . ILE I 3 299 ? 138.079 121.682 138.635 1.00 25.26 299 ILE I C 1
ATOM 16303 O O . ILE I 3 299 ? 138.617 120.662 139.080 1.00 25.26 299 ILE I O 1
ATOM 16308 N N . LEU I 3 300 ? 138.670 122.875 138.624 1.00 23.76 300 LEU I N 1
ATOM 16309 C CA . LEU I 3 300 ? 139.932 123.114 139.302 1.00 23.76 300 LEU I CA 1
ATOM 16310 C C . LEU I 3 300 ? 139.633 123.810 140.618 1.00 23.76 300 LEU I C 1
ATOM 16311 O O . LEU I 3 300 ? 139.439 125.035 140.629 1.00 23.76 300 LEU I O 1
ATOM 16316 N N . PRO I 3 301 ? 139.577 123.093 141.738 1.00 23.45 301 PRO I N 1
ATOM 16317 C CA . PRO I 3 301 ? 139.139 123.717 142.990 1.00 23.45 301 PRO I CA 1
ATOM 16318 C C . PRO I 3 301 ? 140.241 124.554 143.619 1.00 23.45 301 PRO I C 1
ATOM 16319 O O . PRO I 3 301 ? 141.406 124.151 143.678 1.00 23.45 301 PRO I O 1
ATOM 16323 N N . ALA I 3 302 ? 139.853 125.733 144.096 1.00 23.02 302 ALA I N 1
ATOM 16324 C CA . ALA I 3 302 ? 140.772 126.668 144.721 1.00 23.02 302 ALA I CA 1
ATOM 16325 C C . ALA I 3 302 ? 140.228 127.095 146.074 1.00 23.02 302 ALA I C 1
ATOM 16326 O O . ALA I 3 302 ? 139.014 127.127 146.293 1.00 23.02 302 ALA I O 1
ATOM 16328 N N . SER I 3 303 ? 141.142 127.424 146.980 1.00 23.71 303 SER I N 1
ATOM 16329 C CA . SER I 3 303 ? 140.797 127.906 148.306 1.00 23.71 303 SER I CA 1
ATOM 16330 C C . SER I 3 303 ? 141.454 129.256 148.554 1.00 23.71 303 SER I C 1
ATOM 16331 O O . SER I 3 303 ? 142.546 129.536 148.050 1.00 23.71 303 SER I O 1
ATOM 16334 N N . THR I 3 304 ? 140.777 130.091 149.333 1.00 24.31 304 THR I N 1
ATOM 16335 C CA . THR I 3 304 ? 141.324 131.364 149.773 1.00 24.31 304 THR I CA 1
ATOM 16336 C C . THR I 3 304 ? 141.904 131.217 151.175 1.00 24.31 304 THR I C 1
ATOM 16337 O O . THR I 3 304 ? 141.417 130.429 151.989 1.00 24.31 304 THR I O 1
ATOM 16341 N N . ASN I 3 305 ? 142.952 131.995 151.453 1.00 23.81 305 ASN I N 1
ATOM 16342 C CA . ASN I 3 305 ? 143.738 131.831 152.675 1.00 23.81 305 ASN I CA 1
ATOM 16343 C C . ASN I 3 305 ? 143.052 132.162 154.010 1.00 23.81 305 ASN I C 1
ATOM 16344 O O . ASN I 3 305 ? 143.523 131.654 155.035 1.00 23.81 305 ASN I O 1
ATOM 16349 N N . PRO I 3 306 ? 141.999 132.999 154.095 1.00 24.95 306 PRO I N 1
ATOM 16350 C CA . PRO I 3 306 ? 141.465 133.310 155.437 1.00 24.95 306 PRO I CA 1
ATOM 16351 C C . PRO I 3 306 ? 141.036 132.087 156.234 1.00 24.95 306 PRO I C 1
ATOM 16352 O O . PRO I 3 306 ? 141.213 132.067 157.458 1.00 24.95 306 PRO I O 1
ATOM 16356 N N . THR I 3 307 ? 140.478 131.068 155.585 1.00 26.04 307 THR I N 1
ATOM 16357 C CA . THR I 3 307 ? 140.039 129.858 156.266 1.00 26.04 307 THR I CA 1
ATOM 16358 C C . THR I 3 307 ? 141.059 128.730 156.206 1.00 26.04 307 THR I C 1
ATOM 16359 O O . THR I 3 307 ? 140.835 127.683 156.819 1.00 26.04 307 THR I O 1
ATOM 16363 N N . ILE I 3 308 ? 142.163 128.913 155.488 1.00 25.04 308 ILE I N 1
ATOM 16364 C CA . ILE I 3 308 ? 143.065 127.808 155.165 1.00 25.04 308 ILE I CA 1
ATOM 16365 C C . ILE I 3 308 ? 143.731 127.251 156.421 1.00 25.04 308 ILE I C 1
ATOM 16366 O O . ILE I 3 308 ? 143.771 126.024 156.587 1.00 25.04 308 ILE I O 1
ATOM 16371 N N . PRO I 3 309 ? 144.269 128.072 157.327 1.00 25.54 309 PRO I N 1
ATOM 16372 C CA . PRO I 3 309 ? 144.603 127.529 158.651 1.00 25.54 309 PRO I CA 1
ATOM 16373 C C . PRO I 3 309 ? 143.368 127.563 159.538 1.00 25.54 309 PRO I C 1
ATOM 16374 O O . PRO I 3 309 ? 142.902 128.637 159.924 1.00 25.54 309 PRO I O 1
ATOM 16378 N N . TYR I 3 310 ? 142.828 126.389 159.853 1.00 24.59 310 TYR I N 1
ATOM 16379 C CA . TYR I 3 310 ? 141.716 126.309 160.795 1.00 24.59 310 TYR I CA 1
ATOM 16380 C C . TYR I 3 310 ? 142.282 126.507 162.195 1.00 24.59 310 TYR I C 1
ATOM 16381 O O . TYR I 3 310 ? 143.036 125.666 162.693 1.00 24.59 310 TYR I O 1
ATOM 16390 N N . THR I 3 311 ? 141.926 127.621 162.826 1.00 24.10 311 THR I N 1
ATOM 16391 C CA . THR I 3 311 ? 142.502 128.017 164.100 1.00 24.10 311 THR I CA 1
ATOM 16392 C C . THR I 3 311 ? 141.392 128.331 165.093 1.00 24.10 311 THR I C 1
ATOM 16393 O O . THR I 3 311 ? 140.205 128.345 164.755 1.00 24.10 311 THR I O 1
ATOM 16397 N N . VAL I 3 312 ? 141.800 128.582 166.339 1.00 24.55 312 VAL I N 1
ATOM 16398 C CA . VAL I 3 312 ? 140.840 128.856 167.405 1.00 24.55 312 VAL I CA 1
ATOM 16399 C C . VAL I 3 312 ? 140.092 130.161 167.156 1.00 24.55 312 VAL I C 1
ATOM 16400 O O . VAL I 3 312 ? 138.956 130.327 167.616 1.00 24.55 312 VAL I O 1
ATOM 16404 N N . ASN I 3 313 ? 140.701 131.102 166.439 1.00 23.32 313 ASN I N 1
ATOM 16405 C CA . ASN I 3 313 ? 140.108 132.412 166.205 1.00 23.32 313 ASN I CA 1
ATOM 16406 C C . ASN I 3 313 ? 139.306 132.493 164.911 1.00 23.32 313 ASN I C 1
ATOM 16407 O O . ASN I 3 313 ? 138.713 133.540 164.636 1.00 23.32 313 ASN I O 1
ATOM 16412 N N . THR I 3 314 ? 139.270 131.420 164.116 1.00 25.24 314 THR I N 1
ATOM 16413 C CA . THR I 3 314 ? 138.691 131.499 162.777 1.00 25.24 314 THR I CA 1
ATOM 16414 C C . THR I 3 314 ? 137.191 131.773 162.822 1.00 25.24 314 THR I C 1
ATOM 16415 O O . THR I 3 314 ? 136.697 132.680 162.142 1.00 25.24 314 THR I O 1
ATOM 16419 N N . ILE I 3 315 ? 136.449 131.000 163.618 1.00 26.24 315 ILE I N 1
ATOM 16420 C CA . ILE I 3 315 ? 134.990 131.093 163.601 1.00 26.24 315 ILE I CA 1
ATOM 16421 C C . ILE I 3 315 ? 134.527 132.456 164.103 1.00 26.24 315 ILE I C 1
ATOM 16422 O O . ILE I 3 315 ? 133.657 133.093 163.498 1.00 26.24 315 ILE I O 1
ATOM 16427 N N . ALA I 3 316 ? 135.093 132.920 165.220 1.00 25.81 316 ALA I N 1
ATOM 16428 C CA . ALA I 3 316 ? 134.692 134.212 165.768 1.00 25.81 316 ALA I CA 1
ATOM 16429 C C . ALA I 3 316 ? 135.017 135.344 164.803 1.00 25.81 316 ALA I C 1
ATOM 16430 O O . ALA I 3 316 ? 134.205 136.255 164.605 1.00 25.81 316 ALA I O 1
ATOM 16432 N N . GLU I 3 317 ? 136.202 135.301 164.190 1.00 26.35 317 GLU I N 1
ATOM 16433 C CA . GLU I 3 317 ? 136.585 136.324 163.224 1.00 26.35 317 GLU I CA 1
ATOM 16434 C C . GLU I 3 317 ? 135.664 136.310 162.010 1.00 26.35 317 GLU I C 1
ATOM 16435 O O . GLU I 3 317 ? 135.232 137.364 161.530 1.00 26.35 317 GLU I O 1
ATOM 16441 N N . HIS I 3 318 ? 135.351 135.117 161.499 1.00 30.21 318 HIS I N 1
ATOM 16442 C CA . HIS I 3 318 ? 134.559 135.026 160.278 1.00 30.21 318 HIS I CA 1
ATOM 16443 C C . HIS I 3 318 ? 133.087 135.318 160.527 1.00 30.21 318 HIS I C 1
ATOM 16444 O O . HIS I 3 318 ? 132.413 135.864 159.649 1.00 30.21 318 HIS I O 1
ATOM 16451 N N . LEU I 3 319 ? 132.569 134.960 161.703 1.00 32.16 319 LEU I N 1
ATOM 16452 C CA . LEU I 3 319 ? 131.165 135.229 161.999 1.00 32.16 319 LEU I CA 1
ATOM 16453 C C . LEU I 3 319 ? 130.884 136.727 162.007 1.00 32.16 319 LEU I C 1
ATOM 16454 O O . LEU I 3 319 ? 129.879 137.183 161.451 1.00 32.16 319 LEU I O 1
ATOM 16459 N N . ASP I 3 320 ? 131.770 137.510 162.626 1.00 33.19 320 ASP I N 1
ATOM 16460 C CA . ASP I 3 320 ? 131.594 138.958 162.636 1.00 33.19 320 ASP I CA 1
ATOM 16461 C C . ASP I 3 320 ? 131.796 139.560 161.252 1.00 33.19 320 ASP I C 1
ATOM 16462 O O . ASP I 3 320 ? 131.246 140.627 160.959 1.00 33.19 320 ASP I O 1
ATOM 16467 N N . MET I 3 321 ? 132.580 138.896 160.397 1.00 38.14 321 MET I N 1
ATOM 16468 C CA . MET I 3 321 ? 132.878 139.435 159.072 1.00 38.14 321 MET I CA 1
ATOM 16469 C C . MET I 3 321 ? 131.609 139.623 158.245 1.00 38.14 321 MET I C 1
ATOM 16470 O O . MET I 3 321 ? 131.392 140.686 157.651 1.00 38.14 321 MET I O 1
ATOM 16475 N N . LEU I 3 322 ? 130.754 138.597 158.197 1.00 44.31 322 LEU I N 1
ATOM 16476 C CA . LEU I 3 322 ? 129.534 138.677 157.396 1.00 44.31 322 LEU I CA 1
ATOM 16477 C C . LEU I 3 322 ? 128.569 139.724 157.936 1.00 44.31 322 LEU I C 1
ATOM 16478 O O . LEU I 3 322 ? 127.909 140.426 157.160 1.00 44.31 322 LEU I O 1
ATOM 16483 N N . MET I 3 323 ? 128.460 139.835 159.261 1.00 48.70 323 MET I N 1
ATOM 16484 C CA . MET I 3 323 ? 127.578 140.844 159.836 1.00 48.70 323 MET I CA 1
ATOM 16485 C C . MET I 3 323 ? 127.987 142.247 159.411 1.00 48.70 323 MET I C 1
ATOM 16486 O O . MET I 3 323 ? 127.145 143.151 159.364 1.00 48.70 323 MET I O 1
ATOM 16491 N N . VAL I 3 324 ? 129.267 142.449 159.096 1.00 46.18 324 VAL I N 1
ATOM 16492 C CA . VAL I 3 324 ? 129.717 143.734 158.573 1.00 46.18 324 VAL I CA 1
ATOM 16493 C C . VAL I 3 324 ? 129.667 143.745 157.050 1.00 46.18 324 VAL I C 1
ATOM 16494 O O . VAL I 3 324 ? 129.265 144.742 156.439 1.00 46.18 324 VAL I O 1
ATOM 16498 N N . CYS I 3 325 ? 130.070 142.639 156.417 1.00 51.83 325 CYS I N 1
ATOM 16499 C CA . CYS I 3 325 ? 130.190 142.609 154.963 1.00 51.83 325 CYS I CA 1
ATOM 16500 C C . CYS I 3 325 ? 128.844 142.824 154.280 1.00 51.83 325 CYS I C 1
ATOM 16501 O O . CYS I 3 325 ? 128.755 143.553 153.286 1.00 51.83 325 CYS I O 1
ATOM 16504 N N . HIS I 3 326 ? 127.784 142.203 154.799 1.00 53.63 326 HIS I N 1
ATOM 16505 C CA . HIS I 3 326 ? 126.455 142.320 154.213 1.00 53.63 326 HIS I CA 1
ATOM 16506 C C . HIS I 3 326 ? 125.470 143.023 155.141 1.00 53.63 326 HIS I C 1
ATOM 16507 O O . HIS I 3 326 ? 124.256 142.850 154.994 1.00 53.63 326 HIS I O 1
ATOM 16514 N N . HIS I 3 327 ? 125.973 143.812 156.094 1.00 55.45 327 HIS I N 1
ATOM 16515 C CA . HIS I 3 327 ? 125.143 144.604 157.003 1.00 55.45 327 HIS I CA 1
ATOM 16516 C C . HIS I 3 327 ? 124.137 143.740 157.758 1.00 55.45 327 HIS I C 1
ATOM 16517 O O . HIS I 3 327 ? 123.030 144.185 158.068 1.00 55.45 327 HIS I O 1
ATOM 16524 N N . LEU I 3 328 ? 124.512 142.497 158.054 1.00 54.27 328 LEU I N 1
ATOM 16525 C CA . LEU I 3 328 ? 123.618 141.572 158.741 1.00 54.27 328 LEU I CA 1
ATOM 16526 C C . LEU I 3 328 ? 123.379 142.057 160.166 1.00 54.27 328 LEU I C 1
ATOM 16527 O O . LEU I 3 328 ? 124.291 142.038 160.999 1.00 54.27 328 LEU I O 1
ATOM 16532 N N . ASN I 3 329 ? 122.160 142.495 160.446 1.00 58.28 329 ASN I N 1
ATOM 16533 C CA . ASN I 3 329 ? 121.799 142.901 161.797 1.00 58.28 329 ASN I CA 1
ATOM 16534 C C . ASN I 3 329 ? 121.574 141.663 162.655 1.00 58.28 329 ASN I C 1
ATOM 16535 O O . ASN I 3 329 ? 120.730 140.829 162.308 1.00 58.28 329 ASN I O 1
ATOM 16540 N N . PRO I 3 330 ? 122.291 141.500 163.771 1.00 58.82 330 PRO I N 1
ATOM 16541 C CA . PRO I 3 330 ? 122.061 140.322 164.618 1.00 58.82 330 PRO I CA 1
ATOM 16542 C C . PRO I 3 330 ? 120.819 140.470 165.482 1.00 58.82 330 PRO I C 1
ATOM 16543 O O . PRO I 3 330 ? 120.826 140.122 166.667 1.00 58.82 330 PRO I O 1
ATOM 16547 N N . LYS I 3 331 ? 119.742 140.970 164.879 1.00 60.79 331 LYS I N 1
ATOM 16548 C CA . LYS I 3 331 ? 118.439 141.073 165.524 1.00 60.79 331 LYS I CA 1
ATOM 16549 C C . LYS I 3 331 ? 117.313 140.470 164.701 1.00 60.79 331 LYS I C 1
ATOM 16550 O O . LYS I 3 331 ? 116.281 140.108 165.279 1.00 60.79 331 LYS I O 1
ATOM 16556 N N . VAL I 3 332 ? 117.469 140.354 163.391 1.00 59.50 332 VAL I N 1
ATOM 16557 C CA . VAL I 3 332 ? 116.478 139.734 162.516 1.00 59.50 332 VAL I CA 1
ATOM 16558 C C . VAL I 3 332 ? 116.885 138.281 162.301 1.00 59.50 332 VAL I C 1
ATOM 16559 O O . VAL I 3 332 ? 118.058 138.021 161.996 1.00 59.50 332 VAL I O 1
ATOM 16563 N N . PRO I 3 333 ? 115.973 137.319 162.462 1.00 58.72 333 PRO I N 1
ATOM 16564 C CA . PRO I 3 333 ? 116.366 135.905 162.329 1.00 58.72 333 PRO I CA 1
ATOM 16565 C C . PRO I 3 333 ? 116.944 135.548 160.970 1.00 58.72 333 PRO I C 1
ATOM 16566 O O . PRO I 3 333 ? 117.803 134.661 160.892 1.00 58.72 333 PRO I O 1
ATOM 16570 N N . GLU I 3 334 ? 116.495 136.202 159.895 1.00 57.05 334 GLU I N 1
ATOM 16571 C CA . GLU I 3 334 ? 116.980 135.853 158.562 1.00 57.05 334 GLU I CA 1
ATOM 16572 C C . GLU I 3 334 ? 118.470 136.137 158.418 1.00 57.05 334 GLU I C 1
ATOM 16573 O O . GLU I 3 334 ? 119.204 135.343 157.818 1.00 57.05 334 GLU I O 1
ATOM 16579 N N . ASP I 3 335 ? 118.934 137.271 158.951 1.00 56.72 335 ASP I N 1
ATOM 16580 C CA . ASP I 3 335 ? 120.350 137.611 158.851 1.00 56.72 335 ASP I CA 1
ATOM 16581 C C . ASP I 3 335 ? 121.217 136.614 159.609 1.00 56.72 335 ASP I C 1
ATOM 16582 O O . ASP I 3 335 ? 122.270 136.194 159.115 1.00 56.72 335 ASP I O 1
ATOM 16587 N N . VAL I 3 336 ? 120.793 136.224 160.813 1.00 53.93 336 VAL I N 1
ATOM 16588 C CA . VAL I 3 336 ? 121.583 135.292 161.611 1.00 53.93 336 VAL I CA 1
ATOM 16589 C C . VAL I 3 336 ? 121.562 133.901 160.989 1.00 53.93 336 VAL I C 1
ATOM 16590 O O . VAL I 3 336 ? 122.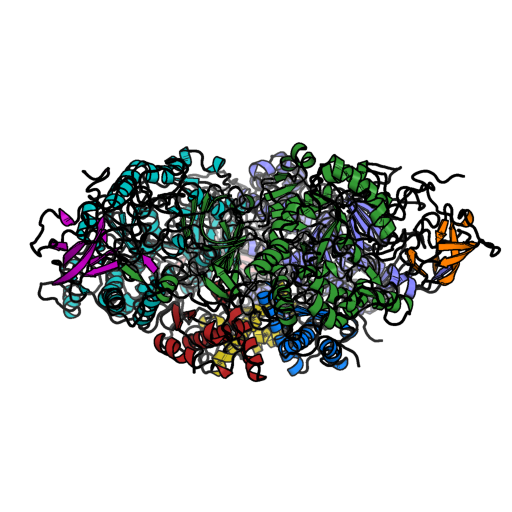594 133.221 160.924 1.00 53.93 336 VAL I O 1
ATOM 16594 N N . ALA I 3 337 ? 120.392 133.457 160.523 1.00 50.73 337 ALA I N 1
ATOM 16595 C CA . ALA I 3 337 ? 120.295 132.146 159.889 1.00 50.73 337 ALA I CA 1
ATOM 16596 C C . ALA I 3 337 ? 121.147 132.078 158.629 1.00 50.73 337 ALA I C 1
ATOM 16597 O O . ALA I 3 337 ? 121.772 131.049 158.346 1.00 50.73 337 ALA I O 1
ATOM 16599 N N . PHE I 3 338 ? 121.178 133.164 157.854 1.00 47.81 338 PHE I N 1
ATOM 16600 C CA . PHE I 3 338 ? 122.014 133.196 156.660 1.00 47.81 338 PHE I CA 1
ATOM 16601 C C . PHE I 3 338 ? 123.496 133.122 157.007 1.00 47.81 338 PHE I C 1
ATOM 16602 O O . PHE I 3 338 ? 124.293 132.633 156.200 1.00 47.81 338 PHE I O 1
ATOM 16610 N N . ALA I 3 339 ? 123.884 133.589 158.196 1.00 47.99 339 ALA I N 1
ATOM 16611 C CA . ALA I 3 339 ? 125.294 133.576 158.573 1.00 47.99 339 ALA I CA 1
ATOM 16612 C C . ALA I 3 339 ? 125.658 132.330 159.372 1.00 47.99 339 ALA I C 1
ATOM 16613 O O . ALA I 3 339 ? 126.761 131.793 159.217 1.00 47.99 339 ALA I O 1
ATOM 16615 N N . ASP I 3 340 ? 124.753 131.858 160.235 1.00 48.18 340 ASP I N 1
ATOM 16616 C CA . ASP I 3 340 ? 125.040 130.661 161.020 1.00 48.18 340 ASP I CA 1
ATOM 16617 C C . ASP I 3 340 ? 125.139 129.423 160.138 1.00 48.18 340 ASP I C 1
ATOM 16618 O O . ASP I 3 340 ? 125.851 128.472 160.481 1.00 48.18 340 ASP I O 1
ATOM 16623 N N . SER I 3 341 ? 124.445 129.418 159.003 1.00 43.37 341 SER I N 1
ATOM 16624 C CA . SER I 3 341 ? 124.526 128.332 158.037 1.00 43.37 341 SER I CA 1
ATOM 16625 C C . SER I 3 341 ? 125.609 128.555 156.989 1.00 43.37 341 SER I C 1
ATOM 16626 O O . SER I 3 341 ? 125.732 127.744 156.065 1.00 43.37 341 SER I O 1
ATOM 16629 N N . ARG I 3 342 ? 126.387 129.631 157.105 1.00 37.85 342 ARG I N 1
ATOM 16630 C CA . ARG I 3 342 ? 127.415 129.968 156.129 1.00 37.85 342 ARG I CA 1
ATOM 16631 C C . ARG I 3 342 ? 128.833 129.816 156.656 1.00 37.85 342 ARG I C 1
ATOM 16632 O O . ARG I 3 342 ? 129.731 129.485 155.880 1.00 37.85 342 ARG I O 1
ATOM 16640 N N . ILE I 3 343 ? 129.054 130.048 157.945 1.00 34.94 343 ILE I N 1
ATOM 16641 C CA . ILE I 3 343 ? 130.332 129.776 158.593 1.00 34.94 343 ILE I CA 1
ATOM 16642 C C . ILE I 3 343 ? 130.189 128.440 159.309 1.00 34.94 343 ILE I C 1
ATOM 16643 O O . ILE I 3 343 ? 129.548 128.344 160.359 1.00 34.94 343 ILE I O 1
ATOM 16648 N N . ARG I 3 344 ? 130.789 127.404 158.733 1.00 30.17 344 ARG I N 1
ATOM 16649 C CA . ARG I 3 344 ? 130.665 126.038 159.222 1.00 30.17 344 ARG I CA 1
ATOM 16650 C C . ARG I 3 344 ? 132.048 125.521 159.586 1.00 30.17 344 ARG I C 1
ATOM 16651 O O . ARG I 3 344 ? 132.918 125.406 158.716 1.00 30.17 344 ARG I O 1
ATOM 16659 N N . SER I 3 345 ? 132.246 125.206 160.867 1.00 28.46 345 SER I N 1
ATOM 16660 C CA . SER I 3 345 ? 133.505 124.605 161.291 1.00 28.46 345 SER I CA 1
ATOM 16661 C C . SER I 3 345 ? 133.714 123.240 160.649 1.00 28.46 345 SER I C 1
ATOM 16662 O O . SER I 3 345 ? 134.854 122.779 160.527 1.00 28.46 345 SER I O 1
ATOM 16665 N N . GLN I 3 346 ? 132.628 122.580 160.241 1.00 29.58 346 GLN I N 1
ATOM 16666 C CA . GLN I 3 346 ? 132.742 121.278 159.593 1.00 29.58 346 GLN I CA 1
ATOM 16667 C C . GLN I 3 346 ? 133.485 121.386 158.266 1.00 29.58 346 GLN I C 1
ATOM 16668 O O . GLN I 3 346 ? 134.445 120.649 158.015 1.00 29.58 346 GLN I O 1
ATOM 16674 N N . THR I 3 347 ? 133.054 122.307 157.401 1.00 27.67 347 THR I N 1
ATOM 16675 C CA . THR I 3 347 ? 133.677 122.430 156.087 1.00 27.67 347 THR I CA 1
ATOM 16676 C C . THR I 3 347 ? 135.023 123.141 156.172 1.00 27.67 347 THR I C 1
ATOM 16677 O O . THR I 3 347 ? 135.937 122.843 155.394 1.00 27.67 347 THR I O 1
ATOM 16681 N N . ILE I 3 348 ? 135.163 124.086 157.104 1.00 26.43 348 ILE I N 1
ATOM 16682 C CA . ILE I 3 348 ? 136.431 124.793 157.259 1.00 26.43 348 ILE I CA 1
ATOM 16683 C C . ILE I 3 348 ? 137.525 123.831 157.707 1.00 26.43 348 ILE I C 1
ATOM 16684 O O . ILE I 3 348 ? 138.655 123.874 157.205 1.00 26.43 348 ILE I O 1
ATOM 16689 N N . ALA I 3 349 ? 137.206 122.940 158.650 1.00 25.92 349 ALA I N 1
ATOM 16690 C CA . ALA I 3 349 ? 138.186 121.954 159.096 1.00 25.92 349 ALA I CA 1
ATOM 16691 C C . ALA I 3 349 ? 138.443 120.898 158.027 1.00 25.92 349 ALA I C 1
ATOM 16692 O O . ALA I 3 349 ? 139.590 120.485 157.819 1.00 25.92 349 ALA I O 1
ATOM 16694 N N . ALA I 3 350 ? 137.390 120.444 157.342 1.00 25.70 350 ALA I N 1
ATOM 16695 C CA . ALA I 3 350 ? 137.554 119.438 156.298 1.00 25.70 350 ALA I CA 1
ATOM 16696 C C . ALA I 3 350 ? 138.347 119.961 155.107 1.00 25.70 350 ALA I C 1
ATOM 16697 O O . ALA I 3 350 ? 138.953 119.164 154.384 1.00 25.70 350 ALA I O 1
ATOM 16699 N N . GLU I 3 351 ? 138.350 121.278 154.892 1.00 24.60 351 GLU I N 1
ATOM 16700 C CA . GLU I 3 351 ? 139.087 121.855 153.772 1.00 24.60 351 GLU I CA 1
ATOM 16701 C C . GLU I 3 351 ? 140.584 121.598 153.900 1.00 24.60 351 GLU I C 1
ATOM 16702 O O . GLU I 3 351 ? 141.265 121.342 152.900 1.00 24.60 351 GLU I O 1
ATOM 16708 N N . ASP I 3 352 ? 141.116 121.669 155.123 1.00 23.77 352 ASP I N 1
ATOM 16709 C CA . ASP I 3 352 ? 142.547 121.462 155.323 1.00 23.77 352 ASP I CA 1
ATOM 16710 C C . ASP I 3 352 ? 142.957 120.035 154.981 1.00 23.77 352 ASP I C 1
ATOM 16711 O O . ASP I 3 352 ? 144.009 119.813 154.371 1.00 23.77 352 ASP I O 1
ATOM 16716 N N . LEU I 3 353 ? 142.141 119.053 155.374 1.00 24.73 353 LEU I N 1
ATOM 16717 C CA . LEU I 3 353 ? 142.461 117.660 155.073 1.00 24.73 353 LEU I CA 1
ATOM 16718 C C . LEU I 3 353 ? 142.426 117.398 153.573 1.00 24.73 353 LEU I C 1
ATOM 16719 O O . LEU I 3 353 ? 143.237 116.626 153.051 1.00 24.73 353 LEU I O 1
ATOM 16724 N N . LEU I 3 354 ? 141.486 118.029 152.864 1.00 23.57 354 LEU I N 1
ATOM 16725 C CA . LEU I 3 354 ? 141.406 117.855 151.418 1.00 23.57 354 LEU I CA 1
ATOM 16726 C C . LEU I 3 354 ? 142.655 118.393 150.728 1.00 23.57 354 LEU I C 1
ATOM 16727 O O . LEU I 3 354 ? 143.120 117.822 149.735 1.00 23.57 354 LEU I O 1
ATOM 16732 N N . HIS I 3 355 ? 143.207 119.497 151.239 1.00 21.49 355 HIS I N 1
ATOM 16733 C CA . HIS I 3 355 ? 144.467 120.010 150.711 1.00 21.49 355 HIS I CA 1
ATOM 16734 C C . HIS I 3 355 ? 145.595 119.004 150.893 1.00 21.49 355 HIS I C 1
ATOM 16735 O O . HIS I 3 355 ? 146.405 118.795 149.983 1.00 21.49 355 HIS I O 1
ATOM 16742 N N . ASP I 3 356 ? 145.667 118.376 152.069 1.00 22.48 356 ASP I N 1
ATOM 16743 C CA . ASP I 3 356 ? 146.699 117.374 152.310 1.00 22.48 356 ASP I CA 1
ATOM 16744 C C . ASP I 3 356 ? 146.513 116.156 151.415 1.00 22.48 356 ASP I C 1
ATOM 16745 O O . ASP I 3 356 ? 147.495 115.512 151.030 1.00 22.48 356 ASP I O 1
ATOM 16750 N N . MET I 3 357 ? 145.265 115.828 151.075 1.00 25.74 357 MET I N 1
ATOM 16751 C CA . MET I 3 357 ? 144.993 114.728 150.158 1.00 25.74 357 MET I CA 1
ATOM 16752 C C . MET I 3 357 ? 145.312 115.088 148.714 1.00 25.74 357 MET I C 1
ATOM 16753 O O . MET I 3 357 ? 145.609 114.193 147.915 1.00 25.74 357 MET I O 1
ATOM 16758 N N . GLY I 3 358 ? 145.266 116.369 148.366 1.00 23.87 358 GLY I N 1
ATOM 16759 C CA . GLY I 3 358 ? 145.365 116.791 146.987 1.00 23.87 358 GLY I CA 1
ATOM 16760 C C . GLY I 3 358 ? 144.038 116.981 146.290 1.00 23.87 358 GLY I C 1
ATOM 16761 O O . GLY I 3 358 ? 144.013 117.072 145.058 1.00 23.87 358 GLY I O 1
ATOM 16762 N N . ALA I 3 359 ? 142.933 117.031 147.038 1.00 23.74 359 ALA I N 1
ATOM 16763 C CA . ALA I 3 359 ? 141.627 117.240 146.425 1.00 23.74 359 ALA I CA 1
ATOM 16764 C C . ALA I 3 359 ? 141.428 118.689 145.998 1.00 23.74 359 ALA I C 1
ATOM 16765 O O . ALA I 3 359 ? 140.727 118.950 145.015 1.00 23.74 359 ALA I O 1
ATOM 16767 N N . ILE I 3 360 ? 142.017 119.636 146.724 1.00 23.03 360 ILE I N 1
ATOM 16768 C CA . ILE I 3 360 ? 142.008 121.047 146.356 1.00 23.03 360 ILE I CA 1
ATOM 16769 C C . ILE I 3 360 ? 143.396 121.397 145.840 1.00 23.03 360 ILE I C 1
ATOM 16770 O O . ILE I 3 360 ? 144.401 121.119 146.506 1.00 23.03 360 ILE I O 1
ATOM 16775 N N . SER I 3 361 ? 143.453 122.006 144.656 1.00 22.66 361 SER I N 1
ATOM 16776 C CA . SER I 3 361 ? 144.704 122.120 143.919 1.00 22.66 361 SER I CA 1
ATOM 16777 C C . SER I 3 361 ? 145.363 123.490 144.001 1.00 22.66 361 SER I C 1
ATOM 16778 O O . SER I 3 361 ? 146.583 123.574 143.834 1.00 22.66 361 SER I O 1
ATOM 16781 N N . ILE I 3 362 ? 144.607 124.556 144.247 1.00 21.12 362 ILE I N 1
ATOM 16782 C CA . ILE I 3 362 ? 145.108 125.915 144.092 1.00 21.12 362 ILE I CA 1
ATOM 16783 C C . ILE I 3 362 ? 144.898 126.693 145.384 1.00 21.12 362 ILE I C 1
ATOM 16784 O O . ILE I 3 362 ? 143.830 126.617 146.002 1.00 21.12 362 ILE I O 1
ATOM 16789 N N . MET I 3 363 ? 145.924 127.436 145.790 1.00 22.19 363 MET I N 1
ATOM 16790 C CA . MET I 3 363 ? 145.842 128.369 146.905 1.00 22.19 363 MET I CA 1
ATOM 16791 C C . MET I 3 363 ? 145.763 129.794 146.372 1.00 22.19 363 MET I C 1
ATOM 16792 O O . MET I 3 363 ? 146.456 130.148 145.414 1.00 22.19 363 MET I O 1
ATOM 16797 N N . SER I 3 364 ? 144.918 130.609 146.998 1.00 23.07 364 SER I N 1
ATOM 16798 C CA . SER I 3 364 ? 144.711 131.986 146.572 1.00 23.07 364 SER I CA 1
ATOM 16799 C C . SER I 3 364 ? 144.444 132.843 147.803 1.00 23.07 364 SER I C 1
ATOM 16800 O O . SER I 3 364 ? 144.520 132.371 148.941 1.00 23.07 364 SER I O 1
ATOM 16803 N N . SER I 3 365 ? 144.124 134.114 147.572 1.00 23.72 365 SER I N 1
ATOM 16804 C CA . SER I 3 365 ? 144.011 135.070 148.667 1.00 23.72 365 SER I CA 1
ATOM 16805 C C . SER I 3 365 ? 142.643 135.720 148.797 1.00 23.72 365 SER I C 1
ATOM 16806 O O . SER I 3 365 ? 142.174 135.901 149.920 1.00 23.72 365 SER I O 1
ATOM 16809 N N . ASP I 3 366 ? 141.986 136.070 147.688 1.00 23.78 366 ASP I N 1
ATOM 16810 C CA . ASP I 3 366 ? 140.810 136.946 147.703 1.00 23.78 366 ASP I CA 1
ATOM 16811 C C . ASP I 3 366 ? 141.184 138.309 148.293 1.00 23.78 366 ASP I C 1
ATOM 16812 O O . ASP I 3 366 ? 140.663 138.744 149.322 1.00 23.78 366 ASP I O 1
ATOM 16817 N N . THR I 3 367 ? 142.111 138.974 147.604 1.00 21.89 367 THR I N 1
ATOM 16818 C CA . THR I 3 367 ? 142.781 140.159 148.127 1.00 21.89 367 THR I CA 1
ATOM 16819 C C . THR I 3 367 ? 141.790 141.254 148.501 1.00 21.89 367 THR I C 1
ATOM 16820 O O . THR I 3 367 ? 140.994 141.696 147.668 1.00 21.89 367 THR I O 1
ATOM 16824 N N . LEU I 3 368 ? 141.843 141.682 149.761 1.00 21.69 368 LEU I N 1
ATOM 16825 C CA . LEU I 3 368 ? 141.133 142.846 150.285 1.00 21.69 368 LEU I CA 1
ATOM 16826 C C . LEU I 3 368 ? 139.616 142.742 150.156 1.00 21.69 368 LEU I C 1
ATOM 16827 O O . LEU I 3 368 ? 138.918 143.753 150.300 1.00 21.69 368 LEU I O 1
ATOM 16832 N N . ALA I 3 369 ? 139.086 141.556 149.886 1.00 24.71 369 ALA I N 1
ATOM 16833 C CA . ALA I 3 369 ? 137.654 141.304 149.987 1.00 24.71 369 ALA I CA 1
ATOM 16834 C C . ALA I 3 369 ? 137.320 140.291 151.067 1.00 24.71 369 ALA I C 1
ATOM 16835 O O . ALA I 3 369 ? 136.378 140.500 151.835 1.00 24.71 369 ALA I O 1
ATOM 16837 N N . MET I 3 370 ? 138.071 139.193 151.142 1.00 29.13 370 MET I N 1
ATOM 16838 C CA . MET I 3 370 ? 137.991 138.278 152.277 1.00 29.13 370 MET I CA 1
ATOM 16839 C C . MET I 3 370 ? 139.340 137.795 152.788 1.00 29.13 370 MET I C 1
ATOM 16840 O O . MET I 3 370 ? 139.386 137.241 153.892 1.00 29.13 370 MET I O 1
ATOM 16845 N N . GLY I 3 371 ? 140.435 137.977 152.052 1.00 23.87 371 GLY I N 1
ATOM 16846 C CA . GLY I 3 371 ? 141.709 137.422 152.465 1.00 23.87 371 GLY I CA 1
ATOM 16847 C C . GLY I 3 371 ? 142.906 138.329 152.267 1.00 23.87 371 GLY I C 1
ATOM 16848 O O . GLY I 3 371 ? 142.759 139.517 151.967 1.00 23.87 371 GLY I O 1
ATOM 16849 N N . ARG I 3 372 ? 144.103 137.764 152.409 1.00 20.76 372 ARG I N 1
ATOM 16850 C CA . ARG I 3 372 ? 145.334 138.530 152.561 1.00 20.76 372 ARG I CA 1
ATOM 16851 C C . ARG I 3 372 ? 146.320 138.147 151.467 1.00 20.76 372 ARG I C 1
ATOM 16852 O O . ARG I 3 372 ? 146.701 136.978 151.351 1.00 20.76 372 ARG I O 1
ATOM 16860 N N . ILE I 3 373 ? 146.734 139.137 150.673 1.00 18.27 373 ILE I N 1
ATOM 16861 C CA . ILE I 3 373 ? 147.589 138.872 149.519 1.00 18.27 373 ILE I CA 1
ATOM 16862 C C . ILE I 3 373 ? 149.022 138.546 149.935 1.00 18.27 373 ILE I C 1
ATOM 16863 O O . ILE I 3 373 ? 149.727 137.824 149.222 1.00 18.27 373 ILE I O 1
ATOM 16868 N N . GLY I 3 374 ? 149.479 139.053 151.075 1.00 18.28 374 GLY I N 1
ATOM 16869 C CA . GLY I 3 374 ? 150.834 138.800 151.511 1.00 18.28 374 GLY I CA 1
ATOM 16870 C C . GLY I 3 374 ? 151.049 137.496 152.240 1.00 18.28 374 GLY I C 1
ATOM 16871 O O . GLY I 3 374 ? 152.179 137.200 152.641 1.00 18.28 374 GLY I O 1
ATOM 16872 N N . GLU I 3 375 ? 149.998 136.697 152.425 1.00 19.18 375 GLU I N 1
ATOM 16873 C CA . GLU I 3 375 ? 150.067 135.493 153.243 1.00 19.18 375 GLU I CA 1
ATOM 16874 C C . GLU I 3 375 ? 149.675 134.232 152.483 1.00 19.18 375 GLU I C 1
ATOM 16875 O O . GLU I 3 375 ? 149.284 133.243 153.112 1.00 19.18 375 GLU I O 1
ATOM 16881 N N . VAL I 3 376 ? 149.757 134.241 151.151 1.00 17.41 376 VAL I N 1
ATOM 16882 C CA . VAL I 3 376 ? 149.417 133.047 150.380 1.00 17.41 376 VAL I CA 1
ATOM 16883 C C . VAL I 3 376 ? 150.390 131.917 150.697 1.00 17.41 376 VAL I C 1
ATOM 16884 O O . VAL I 3 376 ? 149.984 130.791 151.005 1.00 17.41 376 VAL I O 1
ATOM 16888 N N . ALA I 3 377 ? 151.691 132.205 150.631 1.00 16.33 377 ALA I N 1
ATOM 16889 C CA . ALA I 3 377 ? 152.689 131.181 150.923 1.00 16.33 377 ALA I CA 1
ATOM 16890 C C . ALA I 3 377 ? 152.704 130.834 152.406 1.00 16.33 377 ALA I C 1
ATOM 16891 O O . ALA I 3 377 ? 152.804 129.659 152.776 1.00 16.33 377 ALA I O 1
ATOM 16893 N N . THR I 3 378 ? 152.597 131.846 153.269 1.00 17.02 378 THR I N 1
ATOM 16894 C CA . THR I 3 378 ? 152.722 131.631 154.708 1.00 17.02 378 THR I CA 1
ATOM 16895 C C . THR I 3 378 ? 151.637 130.694 155.228 1.00 17.02 378 THR I C 1
ATOM 16896 O O . THR I 3 378 ? 151.917 129.755 155.982 1.00 17.02 378 THR I O 1
ATOM 16900 N N . ARG I 3 379 ? 150.388 130.928 154.826 1.00 19.80 379 ARG I N 1
ATOM 16901 C CA . ARG I 3 379 ? 149.294 130.105 155.330 1.00 19.80 379 ARG I CA 1
ATOM 16902 C C . ARG I 3 379 ? 149.283 128.732 154.668 1.00 19.80 379 ARG I C 1
ATOM 16903 O O . ARG I 3 379 ? 148.748 127.769 155.230 1.00 19.80 379 ARG I O 1
ATOM 16911 N N . THR I 3 380 ? 149.867 128.622 153.474 1.00 16.92 380 THR I N 1
ATOM 16912 C CA . THR I 3 380 ? 149.995 127.320 152.827 1.00 16.92 380 THR I CA 1
ATOM 16913 C C . THR I 3 380 ? 150.881 126.389 153.646 1.00 16.92 380 THR I C 1
ATOM 16914 O O . THR I 3 380 ? 150.538 125.225 153.880 1.00 16.92 380 THR I O 1
ATOM 16918 N N . TRP I 3 381 ? 152.029 126.896 154.102 1.00 16.14 381 TRP I N 1
ATOM 16919 C CA . TRP I 3 381 ? 152.938 126.076 154.895 1.00 16.14 381 TRP I CA 1
ATOM 16920 C C . TRP I 3 381 ? 152.461 125.930 156.335 1.00 16.14 381 TRP I C 1
ATOM 16921 O O . TRP I 3 381 ? 152.778 124.931 156.989 1.00 16.14 381 TRP I O 1
ATOM 16932 N N . GLN I 3 382 ? 151.712 126.909 156.847 1.00 17.51 382 GLN I N 1
ATOM 16933 C CA . GLN I 3 382 ? 151.075 126.741 158.150 1.00 17.51 382 GLN I CA 1
ATOM 16934 C C . GLN I 3 382 ? 150.110 125.563 158.127 1.00 17.51 382 GLN I C 1
ATOM 16935 O O . GLN I 3 382 ? 150.079 124.750 159.058 1.00 17.51 382 GLN I O 1
ATOM 16941 N N . MET I 3 383 ? 149.312 125.459 157.063 1.00 18.91 383 MET I N 1
ATOM 16942 C CA . MET I 3 383 ? 148.419 124.316 156.902 1.00 18.91 383 MET I CA 1
ATOM 16943 C C . MET I 3 383 ? 149.208 123.023 156.732 1.00 18.91 383 MET I C 1
ATOM 16944 O O . MET I 3 383 ? 148.834 121.978 157.275 1.00 18.91 383 MET I O 1
ATOM 16949 N N . ALA I 3 384 ? 150.307 123.076 155.974 1.00 17.16 384 ALA I N 1
ATOM 16950 C CA . ALA I 3 384 ? 151.172 121.907 155.851 1.00 17.16 384 ALA I CA 1
ATOM 16951 C C . ALA I 3 384 ? 151.766 121.514 157.197 1.00 17.16 384 ALA I C 1
ATOM 16952 O O . ALA I 3 384 ? 151.902 120.321 157.491 1.00 17.16 384 ALA I O 1
ATOM 16954 N N . HIS I 3 385 ? 152.125 122.500 158.021 1.00 17.12 385 HIS I N 1
ATOM 16955 C CA . HIS I 3 385 ? 152.623 122.221 159.363 1.00 17.12 385 HIS I CA 1
ATOM 16956 C C . HIS I 3 385 ? 151.550 121.558 160.222 1.00 17.12 385 HIS I C 1
ATOM 16957 O O . HIS I 3 385 ? 151.828 120.595 160.945 1.00 17.12 385 HIS I O 1
ATOM 16964 N N . LYS I 3 386 ? 150.317 122.065 160.153 1.00 20.01 386 LYS I N 1
ATOM 16965 C CA . LYS I 3 386 ? 149.237 121.522 160.973 1.00 20.01 386 LYS I CA 1
ATOM 16966 C C . LYS I 3 386 ? 148.921 120.079 160.595 1.00 20.01 386 LYS I C 1
ATOM 16967 O O . LYS I 3 386 ? 148.698 119.232 161.467 1.00 20.01 386 LYS I O 1
ATOM 16973 N N . MET I 3 387 ? 148.891 119.783 159.294 1.00 20.13 387 MET I N 1
ATOM 16974 C CA . MET I 3 387 ? 148.554 118.435 158.844 1.00 20.13 387 MET I CA 1
ATOM 16975 C C . MET I 3 387 ? 149.600 117.420 159.292 1.00 20.13 387 MET I C 1
ATOM 16976 O O . MET I 3 387 ? 149.261 116.301 159.694 1.00 20.13 387 MET I O 1
ATOM 16981 N N . LYS I 3 388 ? 150.882 117.788 159.220 1.00 18.85 388 LYS I N 1
ATOM 16982 C CA . LYS I 3 388 ? 151.925 116.893 159.711 1.00 18.85 388 LYS I CA 1
ATOM 16983 C C . LYS I 3 388 ? 151.785 116.653 161.210 1.00 18.85 388 LYS I C 1
ATOM 16984 O O . LYS I 3 388 ? 151.930 115.520 161.681 1.00 18.85 388 LYS I O 1
ATOM 16990 N N . ALA I 3 389 ? 151.496 117.711 161.973 1.00 19.51 389 ALA I N 1
ATOM 16991 C CA . ALA I 3 389 ? 151.393 117.579 163.422 1.00 19.51 389 ALA I CA 1
ATOM 16992 C C . ALA I 3 389 ? 150.225 116.693 163.835 1.00 19.51 389 ALA I C 1
ATOM 16993 O O . ALA I 3 389 ? 150.323 115.969 164.831 1.00 19.51 389 ALA I O 1
ATOM 16995 N N . GLN I 3 390 ? 149.118 116.733 163.092 1.00 22.94 390 GLN I N 1
ATOM 16996 C CA . GLN I 3 390 ? 147.917 116.000 163.465 1.00 22.94 390 GLN I CA 1
ATOM 16997 C C . GLN I 3 390 ? 147.756 114.663 162.759 1.00 22.94 390 GLN I C 1
ATOM 16998 O O . GLN I 3 390 ? 147.024 113.806 163.264 1.00 22.94 390 GLN I O 1
ATOM 17004 N N . PHE I 3 391 ? 148.412 114.457 161.617 1.00 23.08 391 PHE I N 1
ATOM 17005 C CA . PHE I 3 391 ? 148.251 113.225 160.861 1.00 23.08 391 PHE I CA 1
ATOM 17006 C C . PHE I 3 391 ? 149.563 112.552 160.484 1.00 23.08 391 PHE I C 1
ATOM 17007 O O . PHE I 3 391 ? 149.534 111.530 159.790 1.00 23.08 391 PHE I O 1
ATOM 17015 N N . GLY I 3 392 ? 150.701 113.083 160.914 1.00 21.13 392 GLY I N 1
ATOM 17016 C CA . GLY I 3 392 ? 151.970 112.447 160.642 1.00 21.13 392 GLY I CA 1
ATOM 17017 C C . GLY I 3 392 ? 152.484 112.710 159.239 1.00 21.13 392 GLY I C 1
ATOM 17018 O O . GLY I 3 392 ? 151.972 113.543 158.487 1.00 21.13 392 GLY I O 1
ATOM 17019 N N . SER I 3 393 ? 153.533 111.967 158.893 1.00 23.40 393 SER I N 1
ATOM 17020 C CA . SER I 3 393 ? 154.196 112.137 157.608 1.00 23.40 393 SER I CA 1
ATOM 17021 C C . SER I 3 393 ? 153.285 111.725 156.459 1.00 23.40 393 SER I C 1
ATOM 17022 O O . SER I 3 393 ? 152.542 110.744 156.551 1.00 23.40 393 SER I O 1
ATOM 17025 N N . LEU I 3 394 ? 153.347 112.486 155.369 1.00 23.60 394 LEU I N 1
ATOM 17026 C CA . LEU I 3 394 ? 152.644 112.113 154.153 1.00 23.60 394 LEU I CA 1
ATOM 17027 C C . LEU I 3 394 ? 153.246 110.835 153.576 1.00 23.60 394 LEU I C 1
ATOM 17028 O O . LEU I 3 394 ? 154.365 110.438 153.910 1.00 23.60 394 LEU I O 1
ATOM 17033 N N . LYS I 3 395 ? 152.477 110.179 152.708 1.00 25.24 395 LYS I N 1
ATOM 17034 C CA . LYS I 3 395 ? 152.908 108.909 152.138 1.00 25.24 395 LYS I CA 1
ATOM 17035 C C . LYS I 3 395 ? 154.228 109.072 151.392 1.00 25.24 395 LYS I C 1
ATOM 17036 O O . LYS I 3 395 ? 154.365 109.940 150.525 1.00 25.24 395 LYS I O 1
ATOM 17042 N N . GLY I 3 396 ? 155.199 108.226 151.733 1.00 23.85 396 GLY I N 1
ATOM 17043 C CA . GLY I 3 396 ? 156.521 108.282 151.149 1.00 23.85 396 GLY I CA 1
ATOM 17044 C C . GLY I 3 396 ? 157.513 109.158 151.884 1.00 23.85 396 GLY I C 1
ATOM 17045 O O . GLY I 3 396 ? 158.704 109.128 151.552 1.00 23.85 396 GLY I O 1
ATOM 17046 N N . ASP I 3 397 ? 157.066 109.928 152.870 1.00 22.00 397 ASP I N 1
ATOM 17047 C CA . ASP I 3 397 ? 157.933 110.820 153.625 1.00 22.00 397 ASP I CA 1
ATOM 17048 C C . ASP I 3 397 ? 158.486 110.117 154.862 1.00 22.00 397 ASP I C 1
ATOM 17049 O O . ASP I 3 397 ? 157.963 109.096 155.314 1.00 22.00 397 ASP I O 1
ATOM 17054 N N . SER I 3 398 ? 159.559 110.683 155.410 1.00 23.67 398 SER I N 1
ATOM 17055 C CA . SER I 3 398 ? 160.274 110.078 156.528 1.00 23.67 398 SER I CA 1
ATOM 17056 C C . SER I 3 398 ? 160.572 111.161 157.562 1.00 23.67 398 SER I C 1
ATOM 17057 O O . SER I 3 398 ? 160.032 112.270 157.504 1.00 23.67 398 SER I O 1
ATOM 17060 N N . GLU I 3 399 ? 161.439 110.823 158.522 1.00 25.62 399 GLU I N 1
ATOM 17061 C CA . GLU I 3 399 ? 161.668 111.687 159.678 1.00 25.62 399 GLU I CA 1
ATOM 17062 C C . GLU I 3 399 ? 162.227 113.045 159.267 1.00 25.62 399 GLU I C 1
ATOM 17063 O O . GLU I 3 399 ? 161.699 114.091 159.662 1.00 25.62 399 GLU I O 1
ATOM 17069 N N . PHE I 3 400 ? 163.300 113.053 158.478 1.00 22.29 400 PHE I N 1
ATOM 17070 C CA . PHE I 3 400 ? 163.931 114.288 158.028 1.00 22.29 400 PHE I CA 1
ATOM 17071 C C . PHE I 3 400 ? 163.698 114.536 156.542 1.00 22.29 400 PHE I C 1
ATOM 17072 O O . PHE I 3 400 ? 164.531 115.147 155.869 1.00 22.29 400 PHE I O 1
ATOM 17080 N N . SER I 3 401 ? 162.566 114.069 156.017 1.00 21.04 401 SER I N 1
ATOM 17081 C CA . SER I 3 401 ? 162.250 114.252 154.603 1.00 21.04 401 SER I CA 1
ATOM 17082 C C . SER I 3 401 ? 160.735 114.385 154.473 1.00 21.04 401 SER I C 1
ATOM 17083 O O . SER I 3 401 ? 160.015 113.384 154.516 1.00 21.04 401 SER I O 1
ATOM 17086 N N . ASP I 3 402 ? 160.264 115.618 154.324 1.00 19.06 402 ASP I N 1
ATOM 17087 C CA . ASP I 3 402 ? 158.874 115.901 153.987 1.00 19.06 402 ASP I CA 1
ATOM 17088 C C . ASP I 3 402 ? 158.761 116.353 152.534 1.00 19.06 402 ASP I C 1
ATOM 17089 O O . ASP I 3 402 ? 157.944 117.208 152.190 1.00 19.06 402 ASP I O 1
ATOM 17094 N N . ASN I 3 403 ? 159.593 115.766 151.668 1.00 18.08 403 ASN I N 1
ATOM 17095 C CA . ASN I 3 403 ? 159.696 116.230 150.288 1.00 18.08 403 ASN I CA 1
ATOM 17096 C C . ASN I 3 403 ? 158.385 116.049 149.531 1.00 18.08 403 ASN I C 1
ATOM 17097 O O . ASN I 3 403 ? 157.980 116.930 148.765 1.00 18.08 403 ASN I O 1
ATOM 17102 N N . ASN I 3 404 ? 157.712 114.912 149.725 1.00 19.35 404 ASN I N 1
ATOM 17103 C CA . ASN I 3 404 ? 156.451 114.670 149.029 1.00 19.35 404 ASN I CA 1
ATOM 17104 C C . ASN I 3 404 ? 155.401 115.705 149.415 1.00 19.35 404 ASN I C 1
ATOM 17105 O O . ASN I 3 404 ? 154.693 116.240 148.555 1.00 19.35 404 ASN I O 1
ATOM 17110 N N . ARG I 3 405 ? 155.285 116.000 150.712 1.00 18.79 405 ARG I N 1
ATOM 17111 C CA . ARG I 3 405 ? 154.326 117.005 151.160 1.00 18.79 405 ARG I CA 1
ATOM 17112 C C . ARG I 3 405 ? 154.713 118.395 150.675 1.00 18.79 405 ARG I C 1
ATOM 17113 O O . ARG I 3 405 ? 153.851 119.183 150.269 1.00 18.79 405 ARG I O 1
ATOM 17121 N N . VAL I 3 406 ? 156.008 118.715 150.714 1.00 16.74 406 VAL I N 1
ATOM 17122 C CA . VAL I 3 406 ? 156.467 120.039 150.306 1.00 16.74 406 VAL I CA 1
ATOM 17123 C C . VAL I 3 406 ? 156.173 120.277 148.830 1.00 16.74 406 VAL I C 1
ATOM 17124 O O . VAL I 3 406 ? 155.694 121.349 148.443 1.00 16.74 406 VAL I O 1
ATOM 17128 N N . LYS I 3 407 ? 156.441 119.278 147.985 1.00 17.82 407 LYS I N 1
ATOM 17129 C CA . LYS I 3 407 ? 156.165 119.422 146.559 1.00 17.82 407 LYS I CA 1
ATOM 17130 C C . LYS I 3 407 ? 154.673 119.578 146.294 1.00 17.82 407 LYS I C 1
ATOM 17131 O O . LYS I 3 407 ? 154.267 120.380 145.446 1.00 17.82 407 LYS I O 1
ATOM 17137 N N . ARG I 3 408 ? 153.842 118.810 147.004 1.00 19.10 408 ARG I N 1
ATOM 17138 C CA . ARG I 3 408 ? 152.398 118.922 146.827 1.00 19.10 408 ARG I CA 1
ATOM 17139 C C . ARG I 3 408 ? 151.900 120.313 147.201 1.00 19.10 408 ARG I C 1
ATOM 17140 O O . ARG I 3 408 ? 151.078 120.900 146.488 1.00 19.10 408 ARG I O 1
ATOM 17148 N N . TYR I 3 409 ? 152.387 120.858 148.316 1.00 17.13 409 TYR I N 1
ATOM 17149 C CA . TYR I 3 409 ? 151.881 122.139 148.796 1.00 17.13 409 TYR I CA 1
ATOM 17150 C C . TYR I 3 409 ? 152.439 123.315 148.001 1.00 17.13 409 TYR I C 1
ATOM 17151 O O . TYR I 3 409 ? 151.718 124.286 147.746 1.00 17.13 409 TYR I O 1
ATOM 17160 N N . ILE I 3 410 ? 153.713 123.254 147.602 1.00 16.87 410 ILE I N 1
ATOM 17161 C CA . ILE I 3 410 ? 154.286 124.358 146.836 1.00 16.87 410 ILE I CA 1
ATOM 17162 C C . ILE I 3 410 ? 153.631 124.457 145.464 1.00 16.87 410 ILE I C 1
ATOM 17163 O O . ILE I 3 410 ? 153.560 125.544 144.879 1.00 16.87 410 ILE I O 1
ATOM 17168 N N . SER I 3 411 ? 153.136 123.335 144.932 1.00 17.63 411 SER I N 1
ATOM 17169 C CA . SER I 3 411 ? 152.443 123.357 143.649 1.00 17.63 411 SER I CA 1
ATOM 17170 C C . SER I 3 411 ? 151.159 124.174 143.711 1.00 17.63 411 SER I C 1
ATOM 17171 O O . SER I 3 411 ? 150.722 124.717 142.691 1.00 17.63 411 SER I O 1
ATOM 17174 N N . LYS I 3 412 ? 150.548 124.279 144.895 1.00 18.26 412 LYS I N 1
ATOM 17175 C CA . LYS I 3 412 ? 149.236 124.908 145.002 1.00 18.26 412 LYS I CA 1
ATOM 17176 C C . LYS I 3 412 ? 149.275 126.396 144.679 1.00 18.26 412 LYS I C 1
ATOM 17177 O O . LYS I 3 412 ? 148.261 126.954 144.247 1.00 18.26 412 LYS I O 1
ATOM 17183 N N . TYR I 3 413 ? 150.412 127.060 144.881 1.00 16.52 413 TYR I N 1
ATOM 17184 C CA . TYR I 3 413 ? 150.507 128.481 144.570 1.00 16.52 413 TYR I CA 1
ATOM 17185 C C . TYR I 3 413 ? 151.581 128.802 143.537 1.00 16.52 413 TYR I C 1
ATOM 17186 O O . TYR I 3 413 ? 151.839 129.984 143.283 1.00 16.52 413 TYR I O 1
ATOM 17195 N N . THR I 3 414 ? 152.218 127.798 142.930 1.00 17.10 414 THR I N 1
ATOM 17196 C CA . THR I 3 414 ? 153.193 128.076 141.880 1.00 17.10 414 THR I CA 1
ATOM 17197 C C . THR I 3 414 ? 152.777 127.535 140.518 1.00 17.10 414 THR I C 1
ATOM 17198 O O . THR I 3 414 ? 152.565 128.326 139.595 1.00 17.10 414 THR I O 1
ATOM 17202 N N . ILE I 3 415 ? 152.601 126.225 140.367 1.00 17.40 415 ILE I N 1
ATOM 17203 C CA . ILE I 3 415 ? 152.406 125.625 139.053 1.00 17.40 415 ILE I CA 1
ATOM 17204 C C . ILE I 3 415 ? 150.932 125.381 138.750 1.00 17.40 415 ILE I C 1
ATOM 17205 O O . ILE I 3 415 ? 150.483 125.629 137.631 1.00 17.40 415 ILE I O 1
ATOM 17210 N N . ASN I 3 416 ? 150.167 124.897 139.729 1.00 18.74 416 ASN I N 1
ATOM 17211 C CA . ASN I 3 416 ? 148.744 124.652 139.501 1.00 18.74 416 ASN I CA 1
ATOM 17212 C C . ASN I 3 416 ? 147.976 125.920 139.148 1.00 18.74 416 ASN I C 1
ATOM 17213 O O . ASN I 3 416 ? 147.182 125.882 138.192 1.00 18.74 416 ASN I O 1
ATOM 17218 N N . PRO I 3 417 ? 148.134 127.049 139.851 1.00 17.81 417 PRO I N 1
ATOM 17219 C CA . PRO I 3 417 ? 147.490 128.282 139.368 1.00 17.81 417 PRO I CA 1
ATOM 17220 C C . PRO I 3 417 ? 147.975 128.713 137.994 1.00 17.81 417 PRO I C 1
ATOM 17221 O O . PRO I 3 417 ? 147.191 129.280 137.223 1.00 17.81 417 PRO I O 1
ATOM 17225 N N . ALA I 3 418 ? 149.246 128.465 137.664 1.00 17.64 418 ALA I N 1
ATOM 17226 C CA . ALA I 3 418 ? 149.744 128.801 136.334 1.00 17.64 418 ALA I CA 1
ATOM 17227 C C . ALA I 3 418 ? 149.063 127.965 135.257 1.00 17.64 418 ALA I C 1
ATOM 17228 O O . ALA I 3 418 ? 148.682 128.490 134.205 1.00 17.64 418 ALA I O 1
ATOM 17230 N N . ILE I 3 419 ? 148.906 126.662 135.500 1.00 18.96 419 ILE I N 1
ATOM 17231 C CA . ILE I 3 419 ? 148.241 125.795 134.533 1.00 18.96 419 ILE I CA 1
ATOM 17232 C C . ILE I 3 419 ? 146.779 126.196 134.373 1.00 18.96 419 ILE I C 1
ATOM 17233 O O . ILE I 3 419 ? 146.235 126.184 133.262 1.00 18.96 419 ILE I O 1
ATOM 17238 N N . ALA I 3 420 ? 146.127 126.572 135.477 1.00 19.20 420 ALA I N 1
ATOM 17239 C CA . ALA I 3 420 ? 144.700 126.878 135.437 1.00 19.20 420 ALA I CA 1
ATOM 17240 C C . ALA I 3 420 ? 144.404 128.053 134.514 1.00 19.20 420 ALA I C 1
ATOM 17241 O O . ALA I 3 420 ? 143.422 128.029 133.763 1.00 19.20 420 ALA I O 1
ATOM 17243 N N . HIS I 3 421 ? 145.236 129.091 134.554 1.00 19.63 421 HIS I N 1
ATOM 17244 C CA . HIS I 3 421 ? 145.024 130.283 133.747 1.00 19.63 421 HIS I CA 1
ATOM 17245 C C . HIS I 3 421 ? 145.859 130.286 132.475 1.00 19.63 421 HIS I C 1
ATOM 17246 O O . HIS I 3 421 ? 145.902 131.302 131.775 1.00 19.63 421 HIS I O 1
ATOM 17253 N N . GLY I 3 422 ? 146.512 129.173 132.158 1.00 19.48 422 GLY I N 1
ATOM 17254 C CA . GLY I 3 422 ? 147.246 129.041 130.912 1.00 19.48 422 GLY I CA 1
ATOM 17255 C C . GLY I 3 422 ? 148.461 129.930 130.772 1.00 19.48 422 GLY I C 1
ATOM 17256 O O . GLY I 3 422 ? 148.666 130.528 129.708 1.00 19.48 422 GLY I O 1
ATOM 17257 N N . VAL I 3 423 ? 149.277 130.036 131.820 1.00 17.96 423 VAL I N 1
ATOM 17258 C CA . VAL I 3 423 ? 150.519 130.798 131.759 1.00 17.96 423 VAL I CA 1
ATOM 17259 C C . VAL I 3 423 ? 151.662 129.925 132.260 1.00 17.96 423 VAL I C 1
ATOM 17260 O O . VAL I 3 423 ? 152.742 130.428 132.592 1.00 17.96 423 VAL I O 1
ATOM 17264 N N . ASP I 3 424 ? 151.433 128.611 132.313 1.00 19.03 424 ASP I N 1
ATOM 17265 C CA . ASP I 3 424 ? 152.445 127.697 132.829 1.00 19.03 424 ASP I CA 1
ATOM 17266 C C . ASP I 3 424 ? 153.649 127.572 131.903 1.00 19.03 424 ASP I C 1
ATOM 17267 O O . ASP I 3 424 ? 154.726 127.182 132.364 1.00 19.03 424 ASP I O 1
ATOM 17272 N N . SER I 3 425 ? 153.497 127.892 130.617 1.00 19.08 425 SER I N 1
ATOM 17273 C CA . SER I 3 425 ? 154.640 127.867 129.713 1.00 19.08 425 SER I CA 1
ATOM 17274 C C . SER I 3 425 ? 155.594 129.028 129.960 1.00 19.08 425 SER I C 1
ATOM 17275 O O . SER I 3 425 ? 156.755 128.959 129.544 1.00 19.08 425 SER I O 1
ATOM 17278 N N . TYR I 3 426 ? 155.132 130.087 130.624 1.00 17.65 426 TYR I N 1
ATOM 17279 C CA . TYR I 3 426 ? 155.955 131.249 130.936 1.00 17.65 426 TYR I CA 1
ATOM 17280 C C . TYR I 3 426 ? 156.483 131.230 132.365 1.00 17.65 426 TYR I C 1
ATOM 17281 O O . TYR I 3 426 ? 157.667 131.490 132.592 1.00 17.65 426 TYR I O 1
ATOM 17290 N N . ILE I 3 427 ? 155.622 130.939 133.337 1.00 17.01 427 ILE I N 1
ATOM 17291 C CA . ILE I 3 427 ? 155.949 131.038 134.751 1.00 17.01 427 ILE I CA 1
ATOM 17292 C C . ILE I 3 427 ? 155.397 129.813 135.472 1.00 17.01 427 ILE I C 1
ATOM 17293 O O . ILE I 3 427 ? 154.854 128.892 134.856 1.00 17.01 427 ILE I O 1
ATOM 17298 N N . GLY I 3 428 ? 155.543 129.810 136.795 1.00 17.53 428 GLY I N 1
ATOM 17299 C CA . GLY I 3 428 ? 154.966 128.791 137.648 1.00 17.53 428 GLY I CA 1
ATOM 17300 C C . GLY I 3 428 ? 155.938 127.768 138.193 1.00 17.53 428 GLY I C 1
ATOM 17301 O O . GLY I 3 428 ? 155.568 127.026 139.112 1.00 17.53 428 GLY I O 1
ATOM 17302 N N . SER I 3 429 ? 157.160 127.697 137.671 1.00 18.57 429 SER I N 1
ATOM 17303 C CA . SER I 3 429 ? 158.141 126.742 138.170 1.00 18.57 429 SER I CA 1
ATOM 17304 C C . SER I 3 429 ? 159.533 127.194 137.750 1.00 18.57 429 SER I C 1
ATOM 17305 O O . SER I 3 429 ? 159.695 128.067 136.895 1.00 18.57 429 SER I O 1
ATOM 17308 N N . LEU I 3 430 ? 160.540 126.585 138.374 1.00 17.87 430 LEU I N 1
ATOM 17309 C CA . LEU I 3 430 ? 161.942 126.857 138.057 1.00 17.87 430 LEU I CA 1
ATOM 17310 C C . LEU I 3 430 ? 162.409 125.819 137.045 1.00 17.87 430 LEU I C 1
ATOM 17311 O O . LEU I 3 430 ? 162.975 124.784 137.397 1.00 17.87 430 LEU I O 1
ATOM 17316 N N . GLU I 3 431 ? 162.165 126.101 135.768 1.00 19.07 431 GLU I N 1
ATOM 17317 C CA . GLU I 3 431 ? 162.538 125.201 134.687 1.00 19.07 431 GLU I CA 1
ATOM 17318 C C . GLU I 3 431 ? 163.088 126.014 133.525 1.00 19.07 431 GLU I C 1
ATOM 17319 O O . GLU I 3 431 ? 162.802 127.205 133.381 1.00 19.07 431 GLU I O 1
ATOM 17325 N N . VAL I 3 432 ? 163.884 125.344 132.689 1.00 18.38 432 VAL I N 1
ATOM 17326 C CA . VAL I 3 432 ? 164.518 126.001 131.553 1.00 18.38 432 VAL I CA 1
ATOM 17327 C C . VAL I 3 432 ? 163.459 126.457 130.559 1.00 18.38 432 VAL I C 1
ATOM 17328 O O . VAL I 3 432 ? 162.527 125.712 130.224 1.00 18.38 432 VAL I O 1
ATOM 17332 N N . GLY I 3 433 ? 163.599 127.692 130.079 1.00 19.24 433 GLY I N 1
ATOM 17333 C CA . GLY I 3 433 ? 162.674 128.275 129.133 1.00 19.24 433 GLY I CA 1
ATOM 17334 C C . GLY I 3 433 ? 161.639 129.194 129.744 1.00 19.24 433 GLY I C 1
ATOM 17335 O O . GLY I 3 433 ? 160.966 129.920 129.003 1.00 19.24 433 GLY I O 1
ATOM 17336 N N . LYS I 3 434 ? 161.496 129.187 131.063 1.00 18.98 434 LYS I N 1
ATOM 17337 C CA . LYS I 3 434 ? 160.517 130.017 131.743 1.00 18.98 434 LYS I CA 1
ATOM 17338 C C . LYS I 3 434 ? 161.138 131.347 132.158 1.00 18.98 434 LYS I C 1
ATOM 17339 O O . LYS I 3 434 ? 162.360 131.509 132.186 1.00 18.98 434 LYS I O 1
ATOM 17345 N N . LEU I 3 435 ? 160.272 132.306 132.480 1.00 18.48 435 LEU I N 1
ATOM 17346 C CA . LEU I 3 435 ? 160.737 133.602 132.949 1.00 18.48 435 LEU I CA 1
ATOM 17347 C C . LEU I 3 435 ? 161.498 133.448 134.261 1.00 18.48 435 LEU I C 1
ATOM 17348 O O . LEU I 3 435 ? 161.184 132.592 135.092 1.00 18.48 435 LEU I O 1
ATOM 17353 N N . ALA I 3 436 ? 162.513 134.291 134.445 1.00 17.19 436 ALA I N 1
ATOM 17354 C CA . ALA I 3 436 ? 163.372 134.219 135.625 1.00 17.19 436 ALA I CA 1
ATOM 17355 C C . ALA I 3 436 ? 162.726 134.938 136.814 1.00 17.19 436 ALA I C 1
ATOM 17356 O O . ALA I 3 436 ? 163.251 135.904 137.365 1.00 17.19 436 ALA I O 1
ATOM 17358 N N . ASP I 3 437 ? 161.557 134.435 137.205 1.00 17.72 437 ASP I N 1
ATOM 17359 C CA . ASP I 3 437 ? 160.836 134.918 138.381 1.00 17.72 437 ASP I CA 1
ATOM 17360 C C . ASP I 3 437 ? 161.203 134.003 139.544 1.00 17.72 437 ASP I C 1
ATOM 17361 O O . ASP I 3 437 ? 160.661 132.904 139.680 1.00 17.72 437 ASP I O 1
ATOM 17366 N N . ILE I 3 438 ? 162.125 134.464 140.384 1.00 15.48 438 ILE I N 1
ATOM 17367 C CA . ILE I 3 438 ? 162.743 133.641 141.414 1.00 15.48 438 ILE I CA 1
ATOM 17368 C C . ILE I 3 438 ? 162.650 134.365 142.749 1.00 15.48 438 ILE I C 1
ATOM 17369 O O . ILE I 3 438 ? 162.885 135.576 142.827 1.00 15.48 438 ILE I O 1
ATOM 17374 N N . VAL I 3 439 ? 162.311 133.622 143.798 1.00 14.09 439 VAL I N 1
ATOM 17375 C CA . VAL I 3 439 ? 162.264 134.140 145.159 1.00 14.09 439 VAL I CA 1
ATOM 17376 C C . VAL I 3 439 ? 163.298 133.392 145.987 1.00 14.09 439 VAL I C 1
ATOM 17377 O O . VAL I 3 439 ? 163.304 132.156 146.011 1.00 14.09 439 VAL I O 1
ATOM 17381 N N . ALA I 3 440 ? 164.170 134.139 146.657 1.00 14.05 440 ALA I N 1
ATOM 17382 C CA . ALA I 3 440 ? 165.193 133.569 147.521 1.00 14.05 440 ALA I CA 1
ATOM 17383 C C . ALA I 3 440 ? 164.756 133.666 148.976 1.00 14.05 440 ALA I C 1
ATOM 17384 O O . ALA I 3 440 ? 164.191 134.678 149.400 1.00 14.05 440 ALA I O 1
ATOM 17386 N N . TRP I 3 441 ? 165.012 132.603 149.734 1.00 14.11 441 TRP I N 1
ATOM 17387 C CA . TRP I 3 441 ? 164.668 132.545 151.147 1.00 14.11 441 TRP I CA 1
ATOM 17388 C C . TRP I 3 441 ? 165.858 132.062 151.959 1.00 14.11 441 TRP I C 1
ATOM 17389 O O . TRP I 3 441 ? 166.520 131.087 151.589 1.00 14.11 441 TRP I O 1
ATOM 17400 N N . GLU I 3 442 ? 166.124 132.742 153.063 1.00 15.79 442 GLU I N 1
ATOM 17401 C CA . GLU I 3 442 ? 166.970 132.157 154.094 1.00 15.79 442 GLU I CA 1
ATOM 17402 C C . GLU I 3 442 ? 166.169 131.100 154.846 1.00 15.79 442 GLU I C 1
ATOM 17403 O O . GLU I 3 442 ? 165.013 131.348 155.201 1.00 15.79 442 GLU I O 1
ATOM 17409 N N . PRO I 3 443 ? 166.735 129.914 155.086 1.00 15.05 443 PRO I N 1
ATOM 17410 C CA . PRO I 3 443 ? 165.929 128.816 155.648 1.00 15.05 443 PRO I CA 1
ATOM 17411 C C . PRO I 3 443 ? 165.244 129.154 156.962 1.00 15.05 443 PRO I C 1
ATOM 17412 O O . PRO I 3 443 ? 164.132 128.670 157.204 1.00 15.05 443 PRO I O 1
ATOM 17416 N N . LYS I 3 444 ? 165.866 129.968 157.818 1.00 15.41 444 LYS I N 1
ATOM 17417 C CA . LYS I 3 444 ? 165.208 130.372 159.055 1.00 15.41 444 LYS I CA 1
ATOM 17418 C C . LYS I 3 444 ? 164.040 131.320 158.810 1.00 15.41 444 LYS I C 1
ATOM 17419 O O . LYS I 3 444 ? 163.225 131.523 159.715 1.00 15.41 444 LYS I O 1
ATOM 17425 N N . PHE I 3 445 ? 163.942 131.901 157.615 1.00 14.73 445 PHE I N 1
ATOM 17426 C CA . PHE I 3 445 ? 162.857 132.806 157.259 1.00 14.73 445 PHE I CA 1
ATOM 17427 C C . PHE I 3 445 ? 161.915 132.219 156.215 1.00 14.73 445 PHE I C 1
ATOM 17428 O O . PHE I 3 445 ? 161.040 132.937 155.718 1.00 14.73 445 PHE I O 1
ATOM 17436 N N . PHE I 3 446 ? 162.072 130.943 155.866 1.00 14.32 446 PHE I N 1
ATOM 17437 C CA . PHE I 3 446 ? 161.299 130.367 154.771 1.00 14.32 446 PHE I CA 1
ATOM 17438 C C . PHE I 3 446 ? 159.807 130.417 155.072 1.00 14.32 446 PHE I C 1
ATOM 17439 O O . PHE I 3 446 ? 159.360 129.995 156.141 1.00 14.32 446 PHE I O 1
ATOM 17447 N N . GLY I 3 447 ? 159.038 130.930 154.115 1.00 15.69 447 GLY I N 1
ATOM 17448 C CA . GLY I 3 447 ? 157.604 131.042 154.256 1.00 15.69 447 GLY I CA 1
ATOM 17449 C C . GLY I 3 447 ? 157.127 132.241 155.043 1.00 15.69 447 GLY I C 1
ATOM 17450 O O . GLY I 3 447 ? 155.911 132.432 155.168 1.00 15.69 447 GLY I O 1
ATOM 17451 N N . ALA I 3 448 ? 158.035 133.053 155.576 1.00 15.66 448 ALA I N 1
ATOM 17452 C CA . ALA I 3 448 ? 157.669 134.253 156.318 1.00 15.66 448 ALA I CA 1
ATOM 17453 C C . ALA I 3 448 ? 158.197 135.522 155.672 1.00 15.66 448 ALA I C 1
ATOM 17454 O O . ALA I 3 448 ? 157.420 136.450 155.416 1.00 15.66 448 ALA I O 1
ATOM 17456 N N . LYS I 3 449 ? 159.498 135.590 155.394 1.00 15.44 449 LYS I N 1
ATOM 17457 C CA . LYS I 3 449 ? 160.107 136.802 154.863 1.00 15.44 449 LYS I CA 1
ATOM 17458 C C . LYS I 3 449 ? 161.167 136.453 153.825 1.00 15.44 449 LYS I C 1
ATOM 17459 O O . LYS I 3 449 ? 162.223 135.908 154.171 1.00 15.44 449 LYS I O 1
ATOM 17465 N N . PRO I 3 450 ? 160.927 136.749 152.550 1.00 14.45 450 PRO I N 1
ATOM 17466 C CA . PRO I 3 450 ? 161.898 136.394 151.511 1.00 14.45 450 PRO I CA 1
ATOM 17467 C C . PRO I 3 450 ? 163.144 137.264 151.573 1.00 14.45 450 PRO I C 1
ATOM 17468 O O . PRO I 3 450 ? 163.132 138.391 152.072 1.00 14.45 450 PRO I O 1
ATOM 17472 N N . TYR I 3 451 ? 164.237 136.712 151.046 1.00 15.41 451 TYR I N 1
ATOM 17473 C CA . TYR I 3 451 ? 165.504 137.434 151.029 1.00 15.41 451 TYR I CA 1
ATOM 17474 C C . TYR I 3 451 ? 165.551 138.431 149.876 1.00 15.41 451 TYR I C 1
ATOM 17475 O O . TYR I 3 451 ? 165.865 139.609 150.079 1.00 15.41 451 TYR I O 1
ATOM 17484 N N . TYR I 3 452 ? 165.243 137.980 148.660 1.00 14.49 452 TYR I N 1
ATOM 17485 C CA . TYR I 3 452 ? 165.025 138.892 147.545 1.00 14.49 452 TYR I CA 1
ATOM 17486 C C . TYR I 3 452 ? 164.059 138.257 146.555 1.00 14.49 452 TYR I C 1
ATOM 17487 O O . TYR I 3 452 ? 163.867 137.038 146.537 1.00 14.49 452 TYR I O 1
ATOM 17496 N N . VAL I 3 453 ? 163.444 139.106 145.736 1.00 14.34 453 VAL I N 1
ATOM 17497 C CA . VAL I 3 453 ? 162.496 138.687 144.709 1.00 14.34 453 VAL I CA 1
ATOM 17498 C C . VAL I 3 453 ? 163.024 139.164 143.363 1.00 14.34 453 VAL I C 1
ATOM 17499 O O . VAL I 3 453 ? 163.257 140.364 143.172 1.00 14.34 453 VAL I O 1
ATOM 17503 N N . VAL I 3 454 ? 163.199 138.230 142.433 1.00 15.04 454 VAL I N 1
ATOM 17504 C CA . VAL I 3 454 ? 163.786 138.501 141.126 1.00 15.04 454 VAL I CA 1
ATOM 17505 C C . VAL I 3 454 ? 162.687 138.430 140.075 1.00 15.04 454 VAL I C 1
ATOM 17506 O O . VAL I 3 454 ? 161.919 137.462 140.035 1.00 15.04 454 VAL I O 1
ATOM 17510 N N . LYS I 3 455 ? 162.610 139.456 139.230 1.00 16.47 455 LYS I N 1
ATOM 17511 C CA . LYS I 3 455 ? 161.634 139.525 138.147 1.00 16.47 455 LYS I CA 1
ATOM 17512 C C . LYS I 3 455 ? 162.387 139.535 136.822 1.00 16.47 455 LYS I C 1
ATOM 17513 O O . LYS I 3 455 ? 162.992 140.549 136.454 1.00 16.47 455 LYS I O 1
ATOM 17519 N N . MET I 3 456 ? 162.341 138.410 136.108 1.00 17.44 456 MET I N 1
ATOM 17520 C CA . MET I 3 456 ? 163.037 138.236 134.831 1.00 17.44 456 MET I CA 1
ATOM 17521 C C . MET I 3 456 ? 164.517 138.603 134.943 1.00 17.44 456 MET I C 1
ATOM 17522 O O . MET I 3 456 ? 165.048 139.403 134.171 1.00 17.44 456 MET I O 1
ATOM 17527 N N . GLY I 3 457 ? 165.185 138.005 135.927 1.00 17.03 457 GLY I N 1
ATOM 17528 C CA . GLY I 3 457 ? 166.612 138.167 136.099 1.00 17.03 457 GLY I CA 1
ATOM 17529 C C . GLY I 3 457 ? 167.047 139.437 136.794 1.00 17.03 457 GLY I C 1
ATOM 17530 O O . GLY I 3 457 ? 168.251 139.626 137.000 1.00 17.03 457 GLY I O 1
ATOM 17531 N N . VAL I 3 458 ? 166.116 140.311 137.166 1.00 15.26 458 VAL I N 1
ATOM 17532 C CA . VAL I 3 458 ? 166.429 141.577 137.816 1.00 15.26 458 VAL I CA 1
ATOM 17533 C C . VAL I 3 458 ? 165.696 141.627 139.147 1.00 15.26 458 VAL I C 1
ATOM 17534 O O . VAL I 3 458 ? 164.499 141.324 139.214 1.00 15.26 458 VAL I O 1
ATOM 17538 N N . ILE I 3 459 ? 166.414 142.005 140.204 1.00 14.82 459 ILE I N 1
ATOM 17539 C CA . ILE I 3 459 ? 165.799 142.120 141.519 1.00 14.82 459 ILE I CA 1
ATOM 17540 C C . ILE I 3 459 ? 164.841 143.302 141.525 1.00 14.82 459 ILE I C 1
ATOM 17541 O O . ILE I 3 459 ? 165.216 144.430 141.182 1.00 14.82 459 ILE I O 1
ATOM 17546 N N . ALA I 3 460 ? 163.594 143.047 141.914 1.00 14.03 460 ALA I N 1
ATOM 17547 C CA . ALA I 3 460 ? 162.566 144.077 141.998 1.00 14.03 460 ALA I CA 1
ATOM 17548 C C . ALA I 3 460 ? 162.336 144.564 143.420 1.00 14.03 460 ALA I C 1
ATOM 17549 O O . ALA I 3 460 ? 162.132 145.762 143.636 1.00 14.03 460 ALA I O 1
ATOM 17551 N N . ARG I 3 461 ? 162.361 143.659 144.393 1.00 15.03 461 ARG I N 1
ATOM 17552 C CA . ARG I 3 461 ? 162.202 143.998 145.798 1.00 15.03 461 ARG I CA 1
ATOM 17553 C C . ARG I 3 461 ? 163.083 143.069 146.615 1.00 15.03 461 ARG I C 1
ATOM 17554 O O . ARG I 3 461 ? 163.186 141.878 146.309 1.00 15.03 461 ARG I O 1
ATOM 17562 N N . CYS I 3 462 ? 163.715 143.610 147.651 1.00 14.17 462 CYS I N 1
ATOM 17563 C CA . CYS I 3 462 ? 164.616 142.799 148.454 1.00 14.17 462 CYS I CA 1
ATOM 17564 C C . CYS I 3 462 ? 164.797 143.432 149.823 1.00 14.17 462 CYS I C 1
ATOM 17565 O O . CYS I 3 462 ? 164.489 144.607 150.037 1.00 14.17 462 CYS I O 1
ATOM 17568 N N . VAL I 3 463 ? 165.302 142.620 150.748 1.00 15.31 463 VAL I N 1
ATOM 17569 C CA . VAL I 3 463 ? 165.722 143.117 152.049 1.00 15.31 463 VAL I CA 1
ATOM 17570 C C . VAL I 3 463 ? 166.992 143.940 151.881 1.00 15.31 463 VAL I C 1
ATOM 17571 O O . VAL I 3 463 ? 167.978 143.477 151.292 1.00 15.31 463 VAL I O 1
ATOM 17575 N N . ALA I 3 464 ? 166.971 145.172 152.384 1.00 16.04 464 ALA I N 1
ATOM 17576 C CA . ALA I 3 464 ? 168.106 146.073 152.239 1.00 16.04 464 ALA I CA 1
ATOM 17577 C C . ALA I 3 464 ? 168.044 147.126 153.335 1.00 16.04 464 ALA I C 1
ATOM 17578 O O . ALA I 3 464 ? 166.972 147.442 153.857 1.00 16.04 464 ALA I O 1
ATOM 17580 N N . GLY I 3 465 ? 169.214 147.674 153.668 1.00 16.94 465 GLY I N 1
ATOM 17581 C CA . GLY I 3 465 ? 169.362 148.568 154.784 1.00 16.94 465 GLY I CA 1
ATOM 17582 C C . GLY I 3 465 ? 169.639 150.002 154.380 1.00 16.94 465 GLY I C 1
ATOM 17583 O O . GLY I 3 465 ? 169.331 150.440 153.263 1.00 16.94 465 GLY I O 1
ATOM 17584 N N . ASP I 3 466 ? 170.232 150.750 155.316 1.00 18.94 466 ASP I N 1
ATOM 17585 C CA . ASP I 3 466 ? 170.561 152.167 155.200 1.00 18.94 466 ASP I CA 1
ATOM 17586 C C . ASP I 3 466 ? 171.338 152.443 153.917 1.00 18.94 466 ASP I C 1
ATOM 17587 O O . ASP I 3 466 ? 172.452 151.934 153.741 1.00 18.94 466 ASP I O 1
ATOM 17592 N N . PRO I 3 467 ? 170.778 153.233 152.997 1.00 18.01 467 PRO I N 1
ATOM 17593 C CA . PRO I 3 467 ? 171.489 153.518 151.739 1.00 18.01 467 PRO I CA 1
ATOM 17594 C C . PRO I 3 467 ? 172.798 154.265 151.932 1.00 18.01 467 PRO I C 1
ATOM 17595 O O . PRO I 3 467 ? 173.690 154.148 151.083 1.00 18.01 467 PRO I O 1
ATOM 17599 N N . ASN I 3 468 ? 172.944 155.026 153.015 1.00 18.51 468 ASN I N 1
ATOM 17600 C CA . ASN I 3 468 ? 174.189 155.726 153.296 1.00 18.51 468 ASN I CA 1
ATOM 17601 C C . ASN I 3 468 ? 175.237 154.830 153.942 1.00 18.51 468 ASN I C 1
ATOM 17602 O O . ASN I 3 468 ? 176.404 155.224 154.015 1.00 18.51 468 ASN I O 1
ATOM 17607 N N . ALA I 3 469 ? 174.861 153.636 154.384 1.00 19.21 469 ALA I N 1
ATOM 17608 C CA . ALA I 3 469 ? 175.766 152.801 155.157 1.00 19.21 469 ALA I CA 1
ATOM 17609 C C . ALA I 3 469 ? 176.914 152.275 154.298 1.00 19.21 469 ALA I C 1
ATOM 17610 O O . ALA I 3 469 ? 176.851 152.244 153.066 1.00 19.21 469 ALA I O 1
ATOM 17612 N N . SER I 3 470 ? 177.984 151.862 154.981 1.00 21.97 470 SER I N 1
ATOM 17613 C CA . SER I 3 470 ? 179.129 151.263 154.307 1.00 21.97 470 SER I CA 1
ATOM 17614 C C . SER I 3 470 ? 178.821 149.880 153.753 1.00 21.97 470 SER I C 1
ATOM 17615 O O . SER I 3 470 ? 179.524 149.421 152.850 1.00 21.97 470 SER I O 1
ATOM 17618 N N . ILE I 3 471 ? 177.805 149.204 154.281 1.00 21.01 471 ILE I N 1
ATOM 17619 C CA . ILE I 3 471 ? 177.409 147.876 153.814 1.00 21.01 471 ILE I CA 1
ATOM 17620 C C . ILE I 3 471 ? 175.892 147.826 153.707 1.00 21.01 471 ILE I C 1
ATOM 17621 O O . ILE I 3 471 ? 175.183 148.598 154.367 1.00 21.01 471 ILE I O 1
ATOM 17626 N N . PRO I 3 472 ? 175.358 146.921 152.867 1.00 20.72 472 PRO I N 1
ATOM 17627 C CA . PRO I 3 472 ? 173.912 146.940 152.602 1.00 20.72 472 PRO I CA 1
ATOM 17628 C C . PRO I 3 472 ? 173.077 146.201 153.638 1.00 20.72 472 PRO I C 1
ATOM 17629 O O . PRO I 3 472 ? 171.914 145.879 153.375 1.00 20.72 472 PRO I O 1
ATOM 17633 N N . THR I 3 473 ? 173.644 145.922 154.811 1.00 20.84 473 THR I N 1
ATOM 17634 C CA . THR I 3 473 ? 172.946 145.179 155.854 1.00 20.84 473 THR I CA 1
ATOM 17635 C C . THR I 3 473 ? 172.854 145.970 157.157 1.00 20.84 473 THR I C 1
ATOM 17636 O O . THR I 3 473 ? 172.908 145.393 158.244 1.00 20.84 473 THR I O 1
ATOM 17640 N N . CYS I 3 474 ? 172.704 147.287 157.067 1.00 19.70 474 CYS I N 1
ATOM 17641 C CA . CYS I 3 474 ? 172.668 148.147 158.242 1.00 19.70 474 CYS I CA 1
ATOM 17642 C C . CYS I 3 474 ? 171.246 148.609 158.529 1.00 19.70 474 CYS I C 1
ATOM 17643 O O . CYS I 3 474 ? 170.482 148.910 157.609 1.00 19.70 474 CYS I O 1
ATOM 17646 N N . GLU I 3 475 ? 170.903 148.670 159.811 1.00 18.85 475 GLU I N 1
ATOM 17647 C CA . GLU I 3 475 ? 169.561 149.069 160.205 1.00 18.85 475 GLU I CA 1
ATOM 17648 C C . GLU I 3 475 ? 169.287 150.505 159.759 1.00 18.85 475 GLU I C 1
ATOM 17649 O O . GLU I 3 475 ? 170.200 151.339 159.759 1.00 18.85 475 GLU I O 1
ATOM 17655 N N . PRO I 3 476 ? 168.043 150.832 159.370 1.00 17.41 476 PRO I N 1
ATOM 17656 C CA . PRO I 3 476 ? 166.891 149.925 159.364 1.00 17.41 476 PRO I CA 1
ATOM 17657 C C . PRO I 3 476 ? 166.855 149.000 158.148 1.00 17.41 476 PRO I C 1
ATOM 17658 O O . PRO I 3 476 ? 166.746 149.454 157.009 1.00 17.41 476 PRO I O 1
ATOM 17662 N N . VAL I 3 477 ? 166.951 147.701 158.405 1.00 17.09 477 VAL I N 1
ATOM 17663 C CA . VAL I 3 477 ? 166.952 146.690 157.355 1.00 17.09 477 VAL I CA 1
ATOM 17664 C C . VAL I 3 477 ? 165.500 146.332 157.058 1.00 17.09 477 VAL I C 1
ATOM 17665 O O . VAL I 3 477 ? 164.844 145.649 157.848 1.00 17.09 477 VAL I O 1
ATOM 17669 N N . ILE I 3 478 ? 164.992 146.807 155.920 1.00 15.74 478 ILE I N 1
ATOM 17670 C CA . ILE I 3 478 ? 163.598 146.627 155.537 1.00 15.74 478 ILE I CA 1
ATOM 17671 C C . ILE I 3 478 ? 163.537 146.197 154.077 1.00 15.74 478 ILE I C 1
ATOM 17672 O O . ILE I 3 478 ? 164.523 146.253 153.343 1.00 15.74 478 ILE I O 1
ATOM 17677 N N . MET I 3 479 ? 162.350 145.765 153.662 1.00 16.63 479 MET I N 1
ATOM 17678 C CA . MET I 3 479 ? 162.111 145.391 152.274 1.00 16.63 479 MET I CA 1
ATOM 17679 C C . MET I 3 479 ? 161.916 146.657 151.449 1.00 16.63 479 MET I C 1
ATOM 17680 O O . MET I 3 479 ? 161.060 147.489 151.771 1.00 16.63 479 MET I O 1
ATOM 17685 N N . ARG I 3 480 ? 162.713 146.809 150.394 1.00 15.64 480 ARG I N 1
ATOM 17686 C CA . ARG I 3 480 ? 162.783 148.054 149.644 1.00 15.64 480 ARG I CA 1
ATOM 17687 C C . ARG I 3 480 ? 162.625 147.788 148.155 1.00 15.64 480 ARG I C 1
ATOM 17688 O O . ARG I 3 480 ? 163.085 146.761 147.646 1.00 15.64 480 ARG I O 1
ATOM 17696 N N . ASP I 3 481 ? 161.972 148.719 147.465 1.00 16.64 481 ASP I N 1
ATOM 17697 C CA . ASP I 3 481 ? 161.924 148.678 146.011 1.00 16.64 481 ASP I CA 1
ATOM 17698 C C . ASP I 3 481 ? 163.330 148.820 145.440 1.00 16.64 481 ASP I C 1
ATOM 17699 O O . ASP I 3 481 ? 164.138 149.615 145.927 1.00 16.64 481 ASP I O 1
ATOM 17704 N N . GLN I 3 482 ? 163.619 148.044 144.404 1.00 15.58 482 GLN I N 1
ATOM 17705 C CA . GLN I 3 482 ? 164.941 147.976 143.804 1.00 15.58 482 GLN I CA 1
ATOM 17706 C C . GLN I 3 482 ? 164.918 148.598 142.407 1.00 15.58 482 GLN I C 1
ATOM 17707 O O . GLN I 3 482 ? 163.922 149.196 141.985 1.00 15.58 482 GLN I O 1
ATOM 17713 N N . PHE I 3 483 ? 166.040 148.470 141.693 1.00 15.88 483 PHE I N 1
ATOM 17714 C CA . PHE I 3 483 ? 166.167 149.076 140.371 1.00 15.88 483 PHE I CA 1
ATOM 17715 C C . PHE I 3 483 ? 165.169 148.512 139.370 1.00 15.88 483 PHE I C 1
ATOM 17716 O O . PHE I 3 483 ? 164.865 149.178 138.375 1.00 15.88 483 PHE I O 1
ATOM 17724 N N . GLY I 3 484 ? 164.652 147.306 139.607 1.00 16.07 484 GLY I N 1
ATOM 17725 C CA . GLY I 3 484 ? 163.659 146.730 138.719 1.00 16.07 484 GLY I CA 1
ATOM 17726 C C . GLY I 3 484 ? 162.346 147.485 138.681 1.00 16.07 484 GLY I C 1
ATOM 17727 O O . GLY I 3 484 ? 161.515 147.204 137.811 1.00 16.07 484 GLY I O 1
ATOM 17728 N N . THR I 3 485 ? 162.136 148.423 139.602 1.00 16.47 485 THR I N 1
ATOM 17729 C CA . THR I 3 485 ? 160.921 149.222 139.655 1.00 16.47 485 THR I CA 1
ATOM 17730 C C . THR I 3 485 ? 161.114 150.634 139.111 1.00 16.47 485 THR I C 1
ATOM 17731 O O . THR I 3 485 ? 160.234 151.480 139.296 1.00 16.47 485 THR I O 1
ATOM 17735 N N . TYR I 3 486 ? 162.234 150.911 138.446 1.00 16.89 486 TYR I N 1
ATOM 17736 C CA . TYR I 3 486 ? 162.564 152.261 138.014 1.00 16.89 486 TYR I CA 1
ATOM 17737 C C . TYR I 3 486 ? 162.822 152.312 136.513 1.00 16.89 486 TYR I C 1
ATOM 17738 O O . TYR I 3 486 ? 163.311 151.349 135.915 1.00 16.89 486 TYR I O 1
ATOM 17747 N N . GLY I 3 487 ? 162.491 153.458 135.920 1.00 17.53 487 GLY I N 1
ATOM 17748 C CA . GLY I 3 487 ? 162.832 153.731 134.533 1.00 17.53 487 GLY I CA 1
ATOM 17749 C C . GLY I 3 487 ? 162.202 152.745 133.573 1.00 17.53 487 GLY I C 1
ATOM 17750 O O . GLY I 3 487 ? 161.077 152.272 133.770 1.00 17.53 487 GLY I O 1
ATOM 17751 N N . ARG I 3 488 ? 162.938 152.430 132.506 1.00 17.93 488 ARG I N 1
ATOM 17752 C CA . ARG I 3 488 ? 162.488 151.431 131.547 1.00 17.93 488 ARG I CA 1
ATOM 17753 C C . ARG I 3 488 ? 162.665 150.012 132.064 1.00 17.93 488 ARG I C 1
ATOM 17754 O O . ARG I 3 488 ? 162.062 149.085 131.514 1.00 17.93 488 ARG I O 1
ATOM 17762 N N . LEU I 3 489 ? 163.482 149.825 133.104 1.00 17.47 489 LEU I N 1
ATOM 17763 C CA . LEU I 3 489 ? 163.626 148.507 133.709 1.00 17.47 489 LEU I CA 1
ATOM 17764 C C . LEU I 3 489 ? 162.315 148.032 134.322 1.00 17.47 489 LEU I C 1
ATOM 17765 O O . LEU I 3 489 ? 162.074 146.823 134.411 1.00 17.47 489 LEU I O 1
ATOM 17770 N N . LEU I 3 490 ? 161.461 148.966 134.748 1.00 18.17 490 LEU I N 1
ATOM 17771 C CA . LEU I 3 490 ? 160.156 148.594 135.287 1.00 18.17 490 LEU I CA 1
ATOM 17772 C C . LEU I 3 490 ? 159.293 147.917 134.229 1.00 18.17 490 LEU I C 1
ATOM 17773 O O . LEU I 3 490 ? 158.602 146.933 134.518 1.00 18.17 490 LEU I O 1
ATOM 17778 N N . THR I 3 491 ? 159.321 148.425 133.000 1.00 18.63 491 THR I N 1
ATOM 17779 C CA . THR I 3 491 ? 158.551 147.849 131.907 1.00 18.63 491 THR I CA 1
ATOM 17780 C C . THR I 3 491 ? 159.311 146.766 131.154 1.00 18.63 491 THR I C 1
ATOM 17781 O O . THR I 3 491 ? 158.776 146.209 130.190 1.00 18.63 491 THR I O 1
ATOM 17785 N N . ASN I 3 492 ? 160.540 146.456 131.567 1.00 19.72 492 ASN I N 1
ATOM 17786 C CA . ASN I 3 492 ? 161.324 145.391 130.954 1.00 19.72 492 ASN I CA 1
ATOM 17787 C C . ASN I 3 492 ? 161.313 144.095 131.753 1.00 19.72 492 ASN I C 1
ATOM 17788 O O . ASN I 3 492 ? 161.582 143.034 131.180 1.00 19.72 492 ASN I O 1
ATOM 17793 N N . THR I 3 493 ? 161.010 144.152 133.049 1.00 17.07 493 THR I N 1
ATOM 17794 C CA . THR I 3 493 ? 161.164 143.008 133.939 1.00 17.07 493 THR I CA 1
ATOM 17795 C C . THR I 3 493 ? 159.836 142.399 134.370 1.00 17.07 493 THR I C 1
ATOM 17796 O O . THR I 3 493 ? 159.818 141.545 135.262 1.00 17.07 493 THR I O 1
ATOM 17800 N N . SER I 3 494 ? 158.727 142.810 133.761 1.00 17.41 494 SER I N 1
ATOM 17801 C CA . SER I 3 494 ? 157.441 142.178 134.017 1.00 17.41 494 SER I CA 1
ATOM 17802 C C . SER I 3 494 ? 156.587 142.288 132.764 1.00 17.41 494 SER I C 1
ATOM 17803 O O . SER I 3 494 ? 156.843 143.116 131.886 1.00 17.41 494 SER I O 1
ATOM 17806 N N . VAL I 3 495 ? 155.566 141.435 132.688 1.00 16.45 495 VAL I N 1
ATOM 17807 C CA . VAL I 3 495 ? 154.722 141.321 131.508 1.00 16.45 495 VAL I CA 1
ATOM 17808 C C . VAL I 3 495 ? 153.263 141.458 131.922 1.00 16.45 495 VAL I C 1
ATOM 17809 O O . VAL I 3 495 ? 152.914 141.393 133.100 1.00 16.45 495 VAL I O 1
ATOM 17813 N N . SER I 3 496 ? 152.409 141.660 130.923 1.00 16.57 496 SER I N 1
ATOM 17814 C CA . SER I 3 496 ? 150.964 141.661 131.098 1.00 16.57 496 SER I CA 1
ATOM 17815 C C . SER I 3 496 ? 150.378 140.519 130.283 1.00 16.57 496 SER I C 1
ATOM 17816 O O . SER I 3 496 ? 150.708 140.360 129.103 1.00 16.57 496 SER I O 1
ATOM 17819 N N . PHE I 3 497 ? 149.520 139.723 130.911 1.00 16.04 497 PHE I N 1
ATOM 17820 C CA . PHE I 3 497 ? 148.904 138.583 130.248 1.00 16.04 497 PHE I CA 1
ATOM 17821 C C . PHE I 3 497 ? 147.540 138.981 129.701 1.00 16.04 497 PHE I C 1
ATOM 17822 O O . PHE I 3 497 ? 146.696 139.506 130.436 1.00 16.04 497 PHE I O 1
ATOM 17830 N N . VAL I 3 498 ? 147.333 138.742 128.407 1.00 16.98 498 VAL I N 1
ATOM 17831 C CA . VAL I 3 498 ? 146.110 139.116 127.714 1.00 16.98 498 VAL I CA 1
ATOM 17832 C C . VAL I 3 498 ? 145.636 137.931 126.883 1.00 16.98 498 VAL I C 1
ATOM 17833 O O . VAL I 3 498 ? 146.350 136.947 126.696 1.00 16.98 498 VAL I O 1
ATOM 17837 N N . SER I 3 499 ? 144.407 138.037 126.391 1.00 19.79 499 SER I N 1
ATOM 17838 C CA . SER I 3 499 ? 143.876 137.031 125.487 1.00 19.79 499 SER I CA 1
ATOM 17839 C C . SER I 3 499 ? 144.568 137.116 124.129 1.00 19.79 499 SER I C 1
ATOM 17840 O O . SER I 3 499 ? 145.139 138.143 123.754 1.00 19.79 499 SER I O 1
ATOM 17843 N N . LYS I 3 500 ? 144.517 136.004 123.393 1.00 22.07 500 LYS I N 1
ATOM 17844 C CA . LYS I 3 500 ? 145.111 135.974 122.060 1.00 22.07 500 LYS I CA 1
ATOM 17845 C C . LYS I 3 500 ? 144.411 136.947 121.119 1.00 22.07 500 LYS I C 1
ATOM 17846 O O . LYS I 3 500 ? 145.067 137.646 120.338 1.00 22.07 500 LYS I O 1
ATOM 17852 N N . ILE I 3 501 ? 143.079 137.009 121.178 1.00 22.47 501 ILE I N 1
ATOM 17853 C CA . ILE I 3 501 ? 142.340 137.901 120.290 1.00 22.47 501 ILE I CA 1
ATOM 17854 C C . ILE I 3 501 ? 142.626 139.359 120.634 1.00 22.47 501 ILE I C 1
ATOM 17855 O O . ILE I 3 501 ? 142.752 140.207 119.743 1.00 22.47 501 ILE I O 1
ATOM 17860 N N . GLY I 3 502 ? 142.738 139.673 121.926 1.00 21.87 502 GLY I N 1
ATOM 17861 C CA . GLY I 3 502 ? 143.110 141.023 122.316 1.00 21.87 502 GLY I CA 1
ATOM 17862 C C . GLY I 3 502 ? 144.492 141.409 121.826 1.00 21.87 502 GLY I C 1
ATOM 17863 O O . GLY I 3 502 ? 144.703 142.526 121.348 1.00 21.87 502 GLY I O 1
ATOM 17864 N N . LEU I 3 503 ? 145.452 140.487 121.934 1.00 22.28 503 LEU I N 1
ATOM 17865 C CA . LEU I 3 503 ? 146.799 140.757 121.440 1.00 22.28 503 LEU I CA 1
ATOM 17866 C C . LEU I 3 503 ? 146.804 140.954 119.929 1.00 22.28 503 LEU I C 1
ATOM 17867 O O . LEU I 3 503 ? 147.490 141.844 119.414 1.00 22.28 503 LEU I O 1
ATOM 17872 N N . GLU I 3 504 ? 146.044 140.133 119.200 1.00 24.59 504 GLU I N 1
ATOM 17873 C CA . GLU I 3 504 ? 145.948 140.291 117.753 1.00 24.59 504 GLU I CA 1
ATOM 17874 C C . GLU I 3 504 ? 145.191 141.551 117.357 1.00 24.59 504 GLU I C 1
ATOM 17875 O O . GLU I 3 504 ? 145.330 142.011 116.219 1.00 24.59 504 GLU I O 1
ATOM 17881 N N . ASN I 3 505 ? 144.402 142.118 118.267 1.00 22.93 505 ASN I N 1
ATOM 17882 C CA . ASN I 3 505 ? 143.680 143.358 118.014 1.00 22.93 505 ASN I CA 1
ATOM 17883 C C . ASN I 3 505 ? 144.565 144.592 118.134 1.00 22.93 505 ASN I C 1
ATOM 17884 O O . ASN I 3 505 ? 144.091 145.702 117.867 1.00 22.93 505 ASN I O 1
ATOM 17889 N N . GLY I 3 506 ? 145.824 144.428 118.523 1.00 21.05 506 GLY I N 1
ATOM 17890 C CA . GLY I 3 506 ? 146.716 145.558 118.711 1.00 21.05 506 GLY I CA 1
ATOM 17891 C C . GLY I 3 506 ? 146.358 146.436 119.889 1.00 21.05 506 GLY I C 1
ATOM 17892 O O . GLY I 3 506 ? 146.457 147.666 119.793 1.00 21.05 506 GLY I O 1
ATOM 17893 N N . ILE I 3 507 ? 145.937 145.833 121.004 1.00 20.46 507 ILE I N 1
ATOM 17894 C CA . ILE I 3 507 ? 145.617 146.612 122.195 1.00 20.46 507 ILE I CA 1
ATOM 17895 C C . ILE I 3 507 ? 146.863 147.281 122.759 1.00 20.46 507 ILE I C 1
ATOM 17896 O O . ILE I 3 507 ? 146.770 148.326 123.413 1.00 20.46 507 ILE I O 1
ATOM 17901 N N . LYS I 3 508 ? 148.042 146.694 122.529 1.00 20.31 508 LYS I N 1
ATOM 17902 C CA . LYS I 3 508 ? 149.276 147.279 123.045 1.00 20.31 508 LYS I CA 1
ATOM 17903 C C . LYS I 3 508 ? 149.507 148.673 122.476 1.00 20.31 508 LYS I C 1
ATOM 17904 O O . LYS I 3 508 ? 149.866 149.600 123.211 1.00 20.31 508 LYS I O 1
ATOM 17910 N N . GLU I 3 509 ? 149.304 148.840 121.169 1.00 22.07 509 GLU I N 1
ATOM 17911 C CA . GLU I 3 509 ? 149.455 150.158 120.564 1.00 22.07 509 GLU I CA 1
ATOM 17912 C C . GLU I 3 509 ? 148.280 151.063 120.913 1.00 22.07 509 GLU I C 1
ATOM 17913 O O . GLU I 3 509 ? 148.465 152.256 121.178 1.00 22.07 509 GLU I O 1
ATOM 17919 N N . GLU I 3 510 ? 147.062 150.514 120.916 1.00 21.52 510 GLU I N 1
ATOM 17920 C CA . GLU I 3 510 ? 145.884 151.322 121.217 1.00 21.52 510 GLU I CA 1
ATOM 17921 C C . GLU I 3 510 ? 145.924 151.855 122.643 1.00 21.52 510 GLU I C 1
ATOM 17922 O O . GLU I 3 510 ? 145.606 153.025 122.886 1.00 21.52 510 GLU I O 1
ATOM 17928 N N . TYR I 3 511 ? 146.314 151.017 123.599 1.00 20.02 511 TYR I N 1
ATOM 17929 C CA . TYR I 3 511 ? 146.390 151.418 124.997 1.00 20.02 511 TYR I CA 1
ATOM 17930 C C . TYR I 3 511 ? 147.713 152.083 125.346 1.00 20.02 511 TYR I C 1
ATOM 17931 O O . TYR I 3 511 ? 147.892 152.505 126.494 1.00 20.02 511 TYR I O 1
ATOM 17940 N N . LYS I 3 512 ? 148.634 152.188 124.385 1.00 20.80 512 LYS I N 1
ATOM 17941 C CA . LYS I 3 512 ? 149.954 152.781 124.602 1.00 20.80 512 LYS I CA 1
ATOM 17942 C C . LYS I 3 512 ? 150.703 152.070 125.726 1.00 20.80 512 LYS I C 1
ATOM 17943 O O . LYS I 3 512 ? 151.337 152.701 126.573 1.00 20.80 512 LYS I O 1
ATOM 17949 N N . LEU I 3 513 ? 150.629 150.743 125.733 1.00 19.25 513 LEU I N 1
ATOM 17950 C CA . LEU I 3 513 ? 151.293 149.952 126.758 1.00 19.25 513 LEU I CA 1
ATOM 17951 C C . LEU I 3 513 ? 152.770 149.784 126.428 1.00 19.25 513 LEU I C 1
ATOM 17952 O O . LEU I 3 513 ? 153.140 149.515 125.282 1.00 19.25 513 LEU I O 1
ATOM 17957 N N . GLU I 3 514 ? 153.615 149.947 127.444 1.00 19.57 514 GLU I N 1
ATOM 17958 C CA . GLU I 3 514 ? 155.053 149.808 127.267 1.00 19.57 514 GLU I CA 1
ATOM 17959 C C . GLU I 3 514 ? 155.564 148.416 127.606 1.00 19.57 514 GLU I C 1
ATOM 17960 O O . GLU I 3 514 ? 156.668 148.056 127.181 1.00 19.57 514 GLU I O 1
ATOM 17966 N N . LYS I 3 515 ? 154.796 147.628 128.353 1.00 17.51 515 LYS I N 1
ATOM 17967 C CA . LYS I 3 515 ? 155.206 146.277 128.695 1.00 17.51 515 LYS I CA 1
ATOM 17968 C C . LYS I 3 515 ? 154.949 145.322 127.534 1.00 17.51 515 LYS I C 1
ATOM 17969 O O . LYS I 3 515 ? 154.128 145.579 126.649 1.00 17.51 515 LYS I O 1
ATOM 17975 N N . GLU I 3 516 ? 155.674 144.208 127.545 1.00 18.63 516 GLU I N 1
ATOM 17976 C CA . GLU I 3 516 ? 155.387 143.121 126.622 1.00 18.63 516 GLU I CA 1
ATOM 17977 C C . GLU I 3 516 ? 154.105 142.411 127.041 1.00 18.63 516 GLU I C 1
ATOM 17978 O O . GLU I 3 516 ? 153.853 142.203 128.231 1.00 18.63 516 GLU I O 1
ATOM 17984 N N . LEU I 3 517 ? 153.286 142.049 126.059 1.00 18.03 517 LEU I N 1
ATOM 17985 C CA . LEU I 3 517 ? 152.035 141.344 126.300 1.00 18.03 517 LEU I CA 1
ATOM 17986 C C . LEU I 3 517 ? 152.174 139.898 125.845 1.00 18.03 517 LEU I C 1
ATOM 17987 O O . LEU I 3 517 ? 152.534 139.637 124.693 1.00 18.03 517 LEU I O 1
ATOM 17992 N N . LEU I 3 518 ? 151.892 138.964 126.753 1.00 17.17 518 LEU I N 1
ATOM 17993 C CA . LEU I 3 518 ? 151.987 137.542 126.465 1.00 17.17 518 LEU I CA 1
ATOM 17994 C C . LEU I 3 518 ? 150.606 136.911 126.490 1.00 17.17 518 LEU I C 1
ATOM 17995 O O . LEU I 3 518 ? 149.859 137.108 127.457 1.00 17.17 518 LEU I O 1
ATOM 18000 N N . PRO I 3 519 ? 150.233 136.154 125.462 1.00 18.14 519 PRO I N 1
ATOM 18001 C CA . PRO I 3 519 ? 148.884 135.579 125.421 1.00 18.14 519 PRO I CA 1
ATOM 18002 C C . PRO I 3 519 ? 148.776 134.302 126.240 1.00 18.14 519 PRO I C 1
ATOM 18003 O O . PRO I 3 519 ? 149.693 133.479 126.273 1.00 18.14 519 PRO I O 1
ATOM 18007 N N . VAL I 3 520 ? 147.635 134.147 126.909 1.00 19.36 520 VAL I N 1
ATOM 18008 C CA . VAL I 3 520 ? 147.323 132.904 127.604 1.00 19.36 520 VAL I CA 1
ATOM 18009 C C . VAL I 3 520 ? 146.909 131.854 126.581 1.00 19.36 520 VAL I C 1
ATOM 18010 O O . VAL I 3 520 ? 146.412 132.175 125.496 1.00 19.36 520 VAL I O 1
ATOM 18014 N N . LYS I 3 521 ? 147.120 130.585 126.921 1.00 22.10 521 LYS I N 1
ATOM 18015 C CA . LYS I 3 521 ? 146.835 129.504 125.989 1.00 22.10 521 LYS I CA 1
ATOM 18016 C C . LYS I 3 521 ? 146.643 128.209 126.762 1.00 22.10 521 LYS I C 1
ATOM 18017 O O . LYS I 3 521 ? 147.062 128.084 127.915 1.00 22.10 521 LYS I O 1
ATOM 18023 N N . ASN I 3 522 ? 146.003 127.242 126.099 1.00 25.03 522 ASN I N 1
ATOM 18024 C CA . ASN I 3 522 ? 145.735 125.918 126.663 1.00 25.03 522 ASN I CA 1
ATOM 18025 C C . ASN I 3 522 ? 144.902 125.999 127.939 1.00 25.03 522 ASN I C 1
ATOM 18026 O O . ASN I 3 522 ? 145.054 125.177 128.846 1.00 25.03 522 ASN I O 1
ATOM 18031 N N . CYS I 3 523 ? 144.013 126.989 128.020 1.00 25.58 523 CYS I N 1
ATOM 18032 C CA . CYS I 3 523 ? 143.154 127.126 129.191 1.00 25.58 523 CYS I CA 1
ATOM 18033 C C . CYS I 3 523 ? 142.000 126.131 129.183 1.00 25.58 523 CYS I C 1
ATOM 18034 O O . CYS I 3 523 ? 141.543 125.712 130.252 1.00 25.58 523 CYS I O 1
ATOM 18037 N N . ARG I 3 524 ? 141.517 125.743 128.003 1.00 26.00 524 ARG I N 1
ATOM 18038 C CA . ARG I 3 524 ? 140.340 124.888 127.904 1.00 26.00 524 ARG I CA 1
ATOM 18039 C C . ARG I 3 524 ? 140.669 123.403 127.979 1.00 26.00 524 ARG I C 1
ATOM 18040 O O . ARG I 3 524 ? 139.818 122.612 128.401 1.00 26.00 524 ARG I O 1
ATOM 18048 N N . SER I 3 525 ? 141.875 123.006 127.586 1.00 26.24 525 SER I N 1
ATOM 18049 C CA . SER I 3 525 ? 142.242 121.599 127.501 1.00 26.24 525 SER I CA 1
ATOM 18050 C C . SER I 3 525 ? 142.721 121.015 128.824 1.00 26.24 525 SER I C 1
ATOM 18051 O O . SER I 3 525 ? 142.972 119.808 128.894 1.00 26.24 525 SER I O 1
ATOM 18054 N N . VAL I 3 526 ? 142.856 121.825 129.863 1.00 25.11 526 VAL I N 1
ATOM 18055 C CA . VAL I 3 526 ? 143.335 121.347 131.155 1.00 25.11 526 VAL I CA 1
ATOM 18056 C C . VAL I 3 526 ? 142.144 121.018 132.042 1.00 25.11 526 VAL I C 1
ATOM 18057 O O . VAL I 3 526 ? 141.064 121.606 131.920 1.00 25.11 526 VAL I O 1
ATOM 18061 N N . ASN I 3 527 ? 142.341 120.059 132.943 1.00 26.14 527 ASN I N 1
ATOM 18062 C CA . ASN I 3 527 ? 141.317 119.653 133.897 1.00 26.14 527 ASN I CA 1
ATOM 18063 C C . ASN I 3 527 ? 142.006 119.293 135.210 1.00 26.14 527 ASN I C 1
ATOM 18064 O O . ASN I 3 527 ? 143.181 119.607 135.422 1.00 26.14 527 ASN I O 1
ATOM 18069 N N . LYS I 3 528 ? 141.263 118.626 136.098 1.00 26.41 528 LYS I N 1
ATOM 18070 C CA . LYS I 3 528 ? 141.783 118.321 137.428 1.00 26.41 528 LYS I CA 1
ATOM 18071 C C . LYS I 3 528 ? 143.023 117.438 137.357 1.00 26.41 528 LYS I C 1
ATOM 18072 O O . LYS I 3 528 ? 143.948 117.589 138.165 1.00 26.41 528 LYS I O 1
ATOM 18078 N N . LYS I 3 529 ? 143.067 116.512 136.397 1.00 27.21 529 LYS I N 1
ATOM 18079 C CA . LYS I 3 529 ? 144.224 115.636 136.258 1.00 27.21 529 LYS I CA 1
ATOM 18080 C C . LYS I 3 529 ? 145.471 116.372 135.785 1.00 27.21 529 LYS I C 1
ATOM 18081 O O . LYS I 3 529 ? 146.566 115.805 135.856 1.00 27.21 529 LYS I O 1
ATOM 18087 N N . SER I 3 530 ? 145.334 117.611 135.307 1.00 25.31 530 SER I N 1
ATOM 18088 C CA . SER I 3 530 ? 146.495 118.385 134.881 1.00 25.31 530 SER I CA 1
ATOM 18089 C C . SER I 3 530 ? 147.295 118.921 136.062 1.00 25.31 530 SER I C 1
ATOM 18090 O O . SER I 3 530 ? 148.504 119.144 135.932 1.00 25.31 530 SER I O 1
ATOM 18093 N N . MET I 3 531 ? 146.648 119.137 137.206 1.00 23.93 531 MET I N 1
ATOM 18094 C CA . MET I 3 531 ? 147.332 119.699 138.364 1.00 23.93 531 MET I CA 1
ATOM 18095 C C . MET I 3 531 ? 148.407 118.750 138.878 1.00 23.93 531 MET I C 1
ATOM 18096 O O . MET I 3 531 ? 148.201 117.537 138.967 1.00 23.93 531 MET I O 1
ATOM 18101 N N . LYS I 3 532 ? 149.563 119.315 139.219 1.00 21.62 532 LYS I N 1
ATOM 18102 C CA . LYS I 3 532 ? 150.665 118.530 139.756 1.00 21.62 532 LYS I CA 1
ATOM 18103 C C . LYS I 3 532 ? 150.424 118.221 141.229 1.00 21.62 532 LYS I C 1
ATOM 18104 O O . LYS I 3 532 ? 150.159 119.126 142.027 1.00 21.62 532 LYS I O 1
ATOM 18110 N N . TRP I 3 533 ? 150.502 116.938 141.579 1.00 22.51 533 TRP I N 1
ATOM 18111 C CA . TRP I 3 533 ? 150.394 116.426 142.943 1.00 22.51 533 TRP I CA 1
ATOM 18112 C C . TRP I 3 533 ? 149.045 116.717 143.595 1.00 22.51 533 TRP I C 1
ATOM 18113 O O . TRP I 3 533 ? 148.865 116.426 144.783 1.00 22.51 533 TRP I O 1
ATOM 18124 N N . ASN I 3 534 ? 148.094 117.285 142.860 1.00 22.26 534 ASN I N 1
ATOM 18125 C CA . ASN I 3 534 ? 146.808 117.684 143.424 1.00 22.26 534 ASN I CA 1
ATOM 18126 C C . ASN I 3 534 ? 145.670 117.295 142.484 1.00 22.26 534 ASN I C 1
ATOM 18127 O O . ASN I 3 534 ? 144.783 118.093 142.180 1.00 22.26 534 ASN I O 1
ATOM 18132 N N . SER I 3 535 ? 145.685 116.049 142.005 1.00 26.68 535 SER I N 1
ATOM 18133 C CA . SER I 3 535 ? 144.699 115.573 141.041 1.00 26.68 535 SER I CA 1
ATOM 18134 C C . SER I 3 535 ? 143.728 114.557 141.637 1.00 26.68 535 SER I C 1
ATOM 18135 O O . SER I 3 535 ? 143.218 113.698 140.911 1.00 26.68 535 SER I O 1
ATOM 18138 N N . ALA I 3 536 ? 143.457 114.636 142.937 1.00 27.32 536 ALA I N 1
ATOM 18139 C CA . ALA I 3 536 ? 142.554 113.690 143.580 1.00 27.32 536 ALA I CA 1
ATOM 18140 C C . ALA I 3 536 ? 141.110 114.169 143.494 1.00 27.32 536 ALA I C 1
ATOM 18141 O O . ALA I 3 536 ? 140.825 115.362 143.637 1.00 27.32 536 ALA I O 1
ATOM 18143 N N . THR I 3 537 ? 140.195 113.228 143.262 1.00 30.02 537 THR I N 1
ATOM 18144 C CA . THR I 3 537 ? 138.759 113.508 143.195 1.00 30.02 537 THR I CA 1
ATOM 18145 C C . THR I 3 537 ? 138.014 112.543 144.110 1.00 30.02 537 THR I C 1
ATOM 18146 O O . THR I 3 537 ? 137.360 111.600 143.646 1.00 30.02 537 THR I O 1
ATOM 18150 N N . PRO I 3 538 ? 138.093 112.750 145.423 1.00 32.06 538 PRO I N 1
ATOM 18151 C CA . PRO I 3 538 ? 137.354 111.892 146.353 1.00 32.06 538 PRO I CA 1
ATOM 18152 C C . PRO I 3 538 ? 135.853 112.135 146.286 1.00 32.06 538 PRO I C 1
ATOM 18153 O O . PRO I 3 538 ? 135.378 113.169 145.813 1.00 32.06 538 PRO I O 1
ATOM 18157 N N . ASN I 3 539 ? 135.100 111.148 146.772 1.00 35.27 539 ASN I N 1
ATOM 18158 C CA . ASN I 3 539 ? 133.639 111.217 146.772 1.00 35.27 539 ASN I CA 1
ATOM 18159 C C . ASN I 3 539 ? 133.176 112.007 147.998 1.00 35.27 539 ASN I C 1
ATOM 18160 O O . ASN I 3 539 ? 132.685 111.469 148.992 1.00 35.27 539 ASN I O 1
ATOM 18165 N N . LEU I 3 540 ? 133.348 113.324 147.907 1.00 32.71 540 LEU I N 1
ATOM 18166 C CA . LEU I 3 540 ? 133.025 114.220 149.009 1.00 32.71 540 LEU I CA 1
ATOM 18167 C C . LEU I 3 540 ? 131.540 114.559 148.995 1.00 32.71 540 LEU I C 1
ATOM 18168 O O . LEU I 3 540 ? 130.998 114.975 147.966 1.00 32.71 540 LEU I O 1
ATOM 18173 N N . GLU I 3 541 ? 130.884 114.381 150.140 1.00 34.58 541 GLU I N 1
ATOM 18174 C CA . GLU I 3 541 ? 129.483 114.741 150.310 1.00 34.58 541 GLU I CA 1
ATOM 18175 C C . GLU I 3 541 ? 129.336 115.616 151.544 1.00 34.58 541 GLU I C 1
ATOM 18176 O O . GLU I 3 541 ? 129.880 115.295 152.606 1.00 34.58 541 GLU I O 1
ATOM 18182 N N . VAL I 3 542 ? 128.605 116.716 151.402 1.00 33.13 542 VAL I N 1
ATOM 18183 C CA . VAL I 3 542 ? 128.303 117.613 152.510 1.00 33.13 542 VAL I CA 1
ATOM 18184 C C . VAL I 3 542 ? 126.878 117.331 152.964 1.00 33.13 542 VAL I C 1
ATOM 18185 O O . VAL I 3 542 ? 125.936 117.412 152.165 1.00 33.13 542 VAL I O 1
ATOM 18189 N N . ASP I 3 543 ? 126.719 116.995 154.236 1.00 34.42 543 ASP I N 1
ATOM 18190 C CA . ASP I 3 543 ? 125.399 116.687 154.775 1.00 34.42 543 ASP I CA 1
ATOM 18191 C C . ASP I 3 543 ? 124.544 117.946 154.788 1.00 34.42 543 ASP I C 1
ATOM 18192 O O . ASP I 3 543 ? 124.953 118.954 155.378 1.00 34.42 543 ASP I O 1
ATOM 18197 N N . PRO I 3 544 ? 123.368 117.943 154.158 1.00 33.22 544 PRO I N 1
ATOM 18198 C CA . PRO I 3 544 ? 122.543 119.162 154.138 1.00 33.22 544 PRO I CA 1
ATOM 18199 C C . PRO I 3 544 ? 122.081 119.611 155.512 1.00 33.22 544 PRO I C 1
ATOM 18200 O O . PRO I 3 544 ? 121.757 120.793 155.682 1.00 33.22 544 PRO I O 1
ATOM 18204 N N . GLN I 3 545 ? 122.041 118.715 156.497 1.00 35.37 545 GLN I N 1
ATOM 18205 C CA . GLN I 3 545 ? 121.556 119.044 157.832 1.00 35.37 545 GLN I CA 1
ATOM 18206 C C . GLN I 3 545 ? 122.681 119.363 158.810 1.00 35.37 545 GLN I C 1
ATOM 18207 O O . GLN I 3 545 ? 122.644 120.400 159.479 1.00 35.37 545 GLN I O 1
ATOM 18213 N N . THR I 3 546 ? 123.686 118.493 158.908 1.00 34.50 546 THR I N 1
ATOM 18214 C CA . THR I 3 546 ? 124.758 118.656 159.880 1.00 34.50 546 THR I CA 1
ATOM 18215 C C . THR I 3 546 ? 126.002 119.326 159.309 1.00 34.50 546 THR I C 1
ATOM 18216 O O . THR I 3 546 ? 126.942 119.587 160.068 1.00 34.50 546 THR I O 1
ATOM 18220 N N . PHE I 3 547 ? 126.037 119.594 158.004 1.00 33.33 547 PHE I N 1
ATOM 18221 C CA . PHE I 3 547 ? 127.157 120.221 157.305 1.00 33.33 547 PHE I CA 1
ATOM 18222 C C . PHE I 3 547 ? 128.421 119.369 157.319 1.00 33.33 547 PHE I C 1
ATOM 18223 O O . PHE I 3 547 ? 129.478 119.835 156.879 1.00 33.33 547 PHE I O 1
ATOM 18231 N N . ASP I 3 548 ? 128.343 118.133 157.806 1.00 34.04 548 ASP I N 1
ATOM 18232 C CA . ASP I 3 548 ? 129.510 117.261 157.836 1.00 34.04 548 ASP I CA 1
ATOM 18233 C C . ASP I 3 548 ? 129.971 116.931 156.422 1.00 34.04 548 ASP I C 1
ATOM 18234 O O . ASP I 3 548 ? 129.159 116.754 155.510 1.00 34.04 548 ASP I O 1
ATOM 18239 N N . ALA I 3 549 ? 131.287 116.849 156.243 1.00 32.22 549 ALA I N 1
ATOM 18240 C CA . ALA I 3 549 ? 131.897 116.496 154.968 1.00 32.22 549 ALA I CA 1
ATOM 18241 C C . ALA I 3 549 ? 132.582 115.144 155.115 1.00 32.22 549 ALA I C 1
ATOM 18242 O O . ALA I 3 549 ? 133.481 114.989 155.949 1.00 32.22 549 ALA I O 1
ATOM 18244 N N . ALA I 3 550 ? 132.164 114.175 154.304 1.00 33.71 550 ALA I N 1
ATOM 18245 C CA . ALA I 3 550 ? 132.630 112.802 154.429 1.00 33.71 550 ALA I CA 1
ATOM 18246 C C . ALA I 3 550 ? 133.083 112.268 153.078 1.00 33.71 550 ALA I C 1
ATOM 18247 O O . ALA I 3 550 ? 132.603 112.698 152.026 1.00 33.71 550 ALA I O 1
ATOM 18249 N N . VAL I 3 551 ? 134.017 111.318 153.124 1.00 34.54 551 VAL I N 1
ATOM 18250 C CA . VAL I 3 551 ? 134.565 110.676 151.937 1.00 34.54 551 VAL I CA 1
ATOM 18251 C C . VAL I 3 551 ? 134.447 109.165 152.103 1.00 34.54 551 VAL I C 1
ATOM 18252 O O . VAL I 3 551 ? 134.076 108.658 153.161 1.00 34.54 551 VAL I O 1
ATOM 18256 N N . ASP I 3 552 ? 134.770 108.448 151.030 1.00 36.46 552 ASP I N 1
ATOM 18257 C CA . ASP I 3 552 ? 134.745 106.996 151.052 1.00 36.46 552 ASP I CA 1
ATOM 18258 C C . ASP I 3 552 ? 136.014 106.447 151.702 1.00 36.46 552 ASP I C 1
ATOM 18259 O O . ASP I 3 552 ? 137.005 107.156 151.900 1.00 36.46 552 ASP I O 1
ATOM 18264 N N . PHE I 3 553 ? 135.970 105.157 152.043 1.00 37.22 553 PHE I N 1
ATOM 18265 C CA . PHE I 3 553 ? 137.121 104.515 152.670 1.00 37.22 553 PHE I CA 1
ATOM 18266 C C . PHE I 3 553 ? 138.324 104.495 151.734 1.00 37.22 553 PHE I C 1
ATOM 18267 O O . PHE I 3 553 ? 139.458 104.734 152.166 1.00 37.22 553 PHE I O 1
ATOM 18275 N N . ASN I 3 554 ? 138.100 104.207 150.450 1.00 38.44 554 ASN I N 1
ATOM 18276 C CA . ASN I 3 554 ? 139.201 104.183 149.495 1.00 38.44 554 ASN I CA 1
ATOM 18277 C C . ASN I 3 554 ? 139.778 105.570 149.244 1.00 38.44 554 ASN I C 1
ATOM 18278 O O . ASN I 3 554 ? 140.931 105.677 148.813 1.00 38.44 554 ASN I O 1
ATOM 18283 N N . ASP I 3 555 ? 139.006 106.630 149.496 1.00 36.18 555 ASP I N 1
ATOM 18284 C CA . ASP I 3 555 ? 139.527 107.985 149.359 1.00 36.18 555 ASP I CA 1
ATOM 18285 C C . ASP I 3 555 ? 140.622 108.287 150.373 1.00 36.18 555 ASP I C 1
ATOM 18286 O O . ASP I 3 555 ? 141.422 109.202 150.149 1.00 36.18 555 ASP I O 1
ATOM 18291 N N . LEU I 3 556 ? 140.676 107.546 151.477 1.00 35.66 556 LEU I N 1
ATOM 18292 C CA . LEU I 3 556 ? 141.722 107.705 152.476 1.00 35.66 556 LEU I CA 1
ATOM 18293 C C . LEU I 3 556 ? 142.958 106.871 152.171 1.00 35.66 556 LEU I C 1
ATOM 18294 O O . LEU I 3 556 ? 143.923 106.914 152.941 1.00 35.66 556 LEU I O 1
ATOM 18299 N N . GLU I 3 557 ? 142.951 106.117 151.077 1.00 37.83 557 GLU I N 1
ATOM 18300 C CA . GLU I 3 557 ? 144.099 105.306 150.704 1.00 37.83 557 GLU I CA 1
ATOM 18301 C C . GLU I 3 557 ? 145.167 106.161 150.032 1.00 37.83 557 GLU I C 1
ATOM 18302 O O . GLU I 3 557 ? 144.867 107.146 149.349 1.00 37.83 557 GLU I O 1
ATOM 18308 N N . ASN I 3 558 ? 146.426 105.776 150.247 1.00 35.12 558 ASN I N 1
ATOM 18309 C CA . ASN I 3 558 ? 147.597 106.428 149.660 1.00 35.12 558 ASN I CA 1
ATOM 18310 C C . ASN I 3 558 ? 147.745 107.880 150.104 1.00 35.12 558 ASN I C 1
ATOM 18311 O O . ASN I 3 558 ? 148.492 108.646 149.487 1.00 35.12 558 ASN I O 1
ATOM 18316 N N . TRP I 3 559 ? 147.044 108.279 151.166 1.00 28.81 559 TRP I N 1
ATOM 18317 C CA . TRP I 3 559 ? 147.126 109.656 151.645 1.00 28.81 559 TRP I CA 1
ATOM 18318 C C . TRP I 3 559 ? 148.342 109.860 152.544 1.00 28.81 559 TRP I C 1
ATOM 18319 O O . TRP I 3 559 ? 149.240 110.645 152.225 1.00 28.81 559 TRP I O 1
ATOM 18330 N N . LEU I 3 560 ? 148.389 109.152 153.665 1.00 27.59 560 LEU I N 1
ATOM 18331 C CA . LEU I 3 560 ? 149.385 109.370 154.703 1.00 27.59 560 LEU I CA 1
ATOM 18332 C C . LEU I 3 560 ? 150.235 108.118 154.885 1.00 27.59 560 LEU I C 1
ATOM 18333 O O . LEU I 3 560 ? 150.042 107.101 154.215 1.00 27.59 560 LEU I O 1
ATOM 18338 N N . GLU I 3 561 ? 151.194 108.209 155.809 1.00 30.13 561 GLU I N 1
ATOM 18339 C CA . GLU I 3 561 ? 151.991 107.040 156.164 1.00 30.13 561 GLU I CA 1
ATOM 18340 C C . GLU I 3 561 ? 151.150 106.003 156.896 1.00 30.13 561 GLU I C 1
ATOM 18341 O O . GLU I 3 561 ? 151.386 104.797 156.764 1.00 30.13 561 GLU I O 1
ATOM 18347 N N . GLN I 3 562 ? 150.169 106.451 157.675 1.00 32.54 562 GLN I N 1
ATOM 18348 C CA . GLN I 3 562 ? 149.243 105.535 158.322 1.00 32.54 562 GLN I CA 1
ATOM 18349 C C . GLN I 3 562 ? 148.154 105.119 157.342 1.00 32.54 562 GLN I C 1
ATOM 18350 O O . GLN I 3 562 ? 147.603 105.949 156.612 1.00 32.54 562 GLN I O 1
ATOM 18356 N N . SER I 3 563 ? 147.849 103.824 157.328 1.00 36.31 563 SER I N 1
ATOM 18357 C CA . SER I 3 563 ? 146.921 103.273 156.355 1.00 36.31 563 SER I CA 1
ATOM 18358 C C . SER I 3 563 ? 145.504 103.791 156.601 1.00 36.31 563 SER I C 1
ATOM 18359 O O . SER I 3 563 ? 145.198 104.401 157.629 1.00 36.31 563 SER I O 1
ATOM 18362 N N . ALA I 3 564 ? 144.632 103.538 155.622 1.00 37.67 564 ALA I N 1
ATOM 18363 C CA . ALA I 3 564 ? 143.244 103.975 155.731 1.00 37.67 564 ALA I CA 1
ATOM 18364 C C . ALA I 3 564 ? 142.523 103.281 156.877 1.00 37.67 564 ALA I C 1
ATOM 18365 O O . ALA I 3 564 ? 141.655 103.884 157.519 1.00 37.67 564 ALA I O 1
ATOM 18367 N N . SER I 3 565 ? 142.860 102.016 157.145 1.00 39.14 565 SER I N 1
ATOM 18368 C CA . SER I 3 565 ? 142.232 101.300 158.251 1.00 39.14 565 SER I CA 1
ATOM 18369 C C . SER I 3 565 ? 142.544 101.965 159.586 1.00 39.14 565 SER I C 1
ATOM 18370 O O . SER I 3 565 ? 141.657 102.117 160.434 1.00 39.14 565 SER I O 1
ATOM 18373 N N . GLU I 3 566 ? 143.800 102.368 159.792 1.00 39.84 566 GLU I N 1
ATOM 18374 C CA . GLU I 3 566 ? 144.149 103.100 161.006 1.00 39.84 566 GLU I CA 1
ATOM 18375 C C . GLU I 3 566 ? 143.448 104.452 161.053 1.00 39.84 566 GLU I C 1
ATOM 18376 O O . GLU I 3 566 ? 142.992 104.884 162.118 1.00 39.84 566 GLU I O 1
ATOM 18382 N N . LEU I 3 567 ? 143.355 105.134 159.909 1.00 38.18 567 LEU I N 1
ATOM 18383 C CA . LEU I 3 567 ? 142.626 106.396 159.853 1.00 38.18 567 LEU I CA 1
ATOM 18384 C C . LEU I 3 567 ? 141.135 106.194 160.088 1.00 38.18 567 LEU I C 1
ATOM 18385 O O . LEU I 3 567 ? 140.465 107.088 160.617 1.00 38.18 567 LEU I O 1
ATOM 18390 N N . ALA I 3 568 ? 140.601 105.034 159.698 1.00 40.16 568 ALA I N 1
ATOM 18391 C CA . ALA I 3 568 ? 139.191 104.741 159.920 1.00 40.16 568 ALA I CA 1
ATOM 18392 C C . ALA I 3 568 ? 138.847 104.634 161.399 1.00 40.16 568 ALA I C 1
ATOM 18393 O O . ALA I 3 568 ? 137.672 104.766 161.760 1.00 40.16 568 ALA I O 1
ATOM 18395 N N . LYS I 3 569 ? 139.838 104.401 162.259 1.00 40.81 569 LYS I N 1
ATOM 18396 C CA . LYS I 3 569 ? 139.609 104.297 163.693 1.00 40.81 569 LYS I CA 1
ATOM 18397 C C . LYS I 3 569 ? 139.611 105.648 164.396 1.00 40.81 569 LYS I C 1
ATOM 18398 O O . LYS I 3 569 ? 139.378 105.694 165.608 1.00 40.81 569 LYS I O 1
ATOM 18404 N N . LYS I 3 570 ? 139.867 106.736 163.678 1.00 39.73 570 LYS I N 1
ATOM 18405 C CA . LYS I 3 570 ? 139.906 108.070 164.264 1.00 39.73 570 LYS I CA 1
ATOM 18406 C C . LYS I 3 570 ? 138.852 109.005 163.698 1.00 39.73 570 LYS I C 1
ATOM 18407 O O . LYS I 3 570 ? 138.252 109.777 164.451 1.00 39.73 570 LYS I O 1
ATOM 18413 N N . LEU I 3 571 ? 138.610 108.962 162.392 1.00 38.29 571 LEU I N 1
ATOM 18414 C CA . LEU I 3 571 ? 137.553 109.770 161.803 1.00 38.29 571 LEU I CA 1
ATOM 18415 C C . LEU I 3 571 ? 136.190 109.169 162.126 1.00 38.29 571 LEU I C 1
ATOM 18416 O O . LEU I 3 571 ? 136.022 107.947 162.150 1.00 38.29 571 LEU I O 1
ATOM 18421 N N . LYS I 3 572 ? 135.216 110.036 162.384 1.00 38.06 572 LYS I N 1
ATOM 18422 C CA . LYS I 3 572 ? 133.873 109.575 162.703 1.00 38.06 572 LYS I CA 1
ATOM 18423 C C . LYS I 3 572 ? 133.197 108.982 161.471 1.00 38.06 572 LYS I C 1
ATOM 18424 O O . LYS I 3 572 ? 133.476 109.367 160.333 1.00 38.06 572 LYS I O 1
ATOM 18430 N N . LYS I 3 573 ? 132.297 108.034 161.713 1.00 39.76 573 LYS I N 1
ATOM 18431 C CA . LYS I 3 573 ? 131.569 107.347 160.655 1.00 39.76 573 LYS I CA 1
ATOM 18432 C C . LYS I 3 573 ? 130.158 107.910 160.553 1.00 39.76 573 LYS I C 1
ATOM 18433 O O . LYS I 3 573 ? 129.509 108.164 161.573 1.00 39.76 573 LYS I O 1
ATOM 18439 N N . THR I 3 574 ? 129.689 108.103 159.324 1.00 40.51 574 THR I N 1
ATOM 18440 C CA . THR I 3 574 ? 128.307 108.493 159.085 1.00 40.51 574 THR I CA 1
ATOM 18441 C C . THR I 3 574 ? 127.421 107.250 159.162 1.00 40.51 574 THR I C 1
ATOM 18442 O O . THR I 3 574 ? 127.879 106.150 159.484 1.00 40.51 574 THR I O 1
ATOM 18446 N N . SER I 3 575 ? 126.128 107.415 158.872 1.00 42.84 575 SER I N 1
ATOM 18447 C CA . SER I 3 575 ? 125.242 106.259 158.791 1.00 42.84 575 SER I CA 1
ATOM 18448 C C . SER I 3 575 ? 125.693 105.307 157.691 1.00 42.84 575 SER I C 1
ATOM 18449 O O . SER I 3 575 ? 125.685 104.084 157.872 1.00 42.84 575 SER I O 1
ATOM 18452 N N . SER I 3 576 ? 126.094 105.851 156.546 1.00 41.50 576 SER I N 1
ATOM 18453 C CA . SER I 3 576 ? 126.662 105.056 155.467 1.00 41.50 576 SER I CA 1
ATOM 18454 C C . SER I 3 576 ? 128.105 104.694 155.817 1.00 41.50 576 SER I C 1
ATOM 18455 O O . SER I 3 576 ? 128.595 104.974 156.914 1.00 41.50 576 SER I O 1
ATOM 18458 N N . GLY I 3 577 ? 128.808 104.062 154.881 1.00 40.19 577 GLY I N 1
ATOM 18459 C CA . GLY I 3 577 ? 130.191 103.693 155.106 1.00 40.19 577 GLY I CA 1
ATOM 18460 C C . GLY I 3 577 ? 131.167 104.802 154.772 1.00 40.19 577 GLY I C 1
ATOM 18461 O O . GLY I 3 577 ? 132.224 104.553 154.186 1.00 40.19 577 GLY I O 1
ATOM 18462 N N . LYS I 3 578 ? 130.823 106.033 155.137 1.00 37.58 578 LYS I N 1
ATOM 18463 C CA . LYS I 3 578 ? 131.660 107.195 154.884 1.00 37.58 578 LYS I CA 1
ATOM 18464 C C . LYS I 3 578 ? 132.314 107.672 156.176 1.00 37.58 578 LYS I C 1
ATOM 18465 O O . LYS I 3 578 ? 131.854 107.376 157.282 1.00 37.58 578 LYS I O 1
ATOM 18471 N N . TYR I 3 579 ? 133.403 108.420 156.022 1.00 36.68 579 TYR I N 1
ATOM 18472 C CA . TYR I 3 579 ? 134.202 108.890 157.145 1.00 36.68 579 TYR I CA 1
ATOM 18473 C C . TYR I 3 579 ? 134.299 110.407 157.102 1.00 36.68 579 TYR I C 1
ATOM 18474 O O . TYR I 3 579 ? 134.638 110.982 156.063 1.00 36.68 579 TYR I O 1
ATOM 18483 N N . ILE I 3 580 ? 134.016 111.047 158.232 1.00 34.18 580 ILE I N 1
ATOM 18484 C CA . ILE I 3 580 ? 133.934 112.502 158.296 1.00 34.18 580 ILE I CA 1
ATOM 18485 C C . ILE I 3 580 ? 135.336 113.084 158.420 1.00 34.18 580 ILE I C 1
ATOM 18486 O O . ILE I 3 580 ? 136.119 112.676 159.286 1.00 34.18 580 ILE I O 1
ATOM 18491 N N . LEU I 3 581 ? 135.656 114.038 157.548 1.00 31.44 581 LEU I N 1
ATOM 18492 C CA . LEU I 3 581 ? 136.931 114.740 157.607 1.00 31.44 581 LEU I CA 1
ATOM 18493 C C . LEU I 3 581 ? 136.850 115.844 158.654 1.00 31.44 581 LEU I C 1
ATOM 18494 O O . LEU I 3 581 ? 136.009 116.744 158.549 1.00 31.44 581 LEU I O 1
ATOM 18499 N N . ASP I 3 582 ? 137.720 115.779 159.659 1.00 30.79 582 ASP I N 1
ATOM 18500 C CA . ASP I 3 582 ? 137.703 116.760 160.735 1.00 30.79 582 ASP I CA 1
ATOM 18501 C C . ASP I 3 582 ? 139.050 116.752 161.441 1.00 30.79 582 ASP I C 1
ATOM 18502 O O . ASP I 3 582 ? 139.832 115.805 161.318 1.00 30.79 582 ASP I O 1
ATOM 18507 N N . ALA I 3 583 ? 139.304 117.824 162.187 1.00 27.19 583 ALA I N 1
ATOM 18508 C CA . ALA I 3 583 ? 140.507 117.973 162.996 1.00 27.19 583 ALA I CA 1
ATOM 18509 C C . ALA I 3 583 ? 140.326 119.175 163.909 1.00 27.19 583 ALA I C 1
ATOM 18510 O O . ALA I 3 583 ? 139.582 120.105 163.587 1.00 27.19 583 ALA I O 1
ATOM 18512 N N . GLU I 3 584 ? 141.013 119.143 165.047 1.00 27.24 584 GLU I N 1
ATOM 18513 C CA . GLU I 3 584 ? 140.907 120.233 166.005 1.00 27.24 584 GLU I CA 1
ATOM 18514 C C . GLU I 3 584 ? 141.570 121.491 165.449 1.00 27.24 584 GLU I C 1
ATOM 18515 O O . GLU I 3 584 ? 142.577 121.401 164.740 1.00 27.24 584 GLU I O 1
ATOM 18521 N N . PRO I 3 585 ? 141.033 122.673 165.748 1.00 24.77 585 PRO I N 1
ATOM 18522 C CA . PRO I 3 585 ? 141.650 123.906 165.249 1.00 24.77 585 PRO I CA 1
ATOM 18523 C C . PRO I 3 585 ? 143.016 124.147 165.874 1.00 24.77 585 PRO I C 1
ATOM 18524 O O . PRO I 3 585 ? 143.282 123.770 167.017 1.00 24.77 585 PRO I O 1
ATOM 18528 N N . LEU I 3 586 ? 143.885 124.786 165.097 1.00 24.48 586 LEU I N 1
ATOM 18529 C CA . LEU I 3 586 ? 145.235 125.081 165.554 1.00 24.48 586 LEU I CA 1
ATOM 18530 C C . LEU I 3 586 ? 145.225 126.204 166.585 1.00 24.48 586 LEU I C 1
ATOM 18531 O O . LEU I 3 586 ? 144.466 127.169 166.470 1.00 24.48 586 LEU I O 1
ATOM 18536 N N . THR I 3 587 ? 146.076 126.072 167.601 1.00 25.10 587 THR I N 1
ATOM 18537 C CA . THR I 3 587 ? 146.221 127.092 168.633 1.00 25.10 587 THR I CA 1
ATOM 18538 C C . THR I 3 587 ? 147.429 127.988 168.393 1.00 25.10 587 THR I C 1
ATOM 18539 O O . THR I 3 587 ? 147.307 129.216 168.416 1.00 25.10 587 THR I O 1
ATOM 18543 N N . GLU I 3 588 ? 148.597 127.396 168.163 1.00 24.18 588 GLU I N 1
ATOM 18544 C CA . GLU I 3 588 ? 149.810 128.130 167.836 1.00 24.18 588 GLU I CA 1
ATOM 18545 C C . GLU I 3 588 ? 150.258 127.743 166.435 1.00 24.18 588 GLU I C 1
ATOM 18546 O O . GLU I 3 588 ? 150.318 126.554 166.105 1.00 24.18 588 GLU I O 1
ATOM 18552 N N . ALA I 3 589 ? 150.567 128.740 165.618 1.00 19.49 589 ALA I N 1
ATOM 18553 C CA . ALA I 3 589 ? 151.022 128.483 164.265 1.00 19.49 589 ALA I CA 1
ATOM 18554 C C . ALA I 3 589 ? 152.481 128.897 164.099 1.00 19.49 589 ALA I C 1
ATOM 18555 O O . ALA I 3 589 ? 152.964 129.785 164.807 1.00 19.49 589 ALA I O 1
ATOM 18557 N N . PRO I 3 590 ? 153.212 128.262 163.192 1.00 16.98 590 PRO I N 1
ATOM 18558 C CA . PRO I 3 590 ? 154.532 128.761 162.806 1.00 16.98 590 PRO I CA 1
ATOM 18559 C C . PRO I 3 590 ? 154.373 129.899 161.804 1.00 16.98 590 PRO I C 1
ATOM 18560 O O . PRO I 3 590 ? 153.264 130.244 161.400 1.00 16.98 590 PRO I O 1
ATOM 18564 N N . LEU I 3 591 ? 155.507 130.473 161.398 1.00 16.39 591 LEU I N 1
ATOM 18565 C CA . LEU I 3 591 ? 155.524 131.600 160.464 1.00 16.39 591 LEU I CA 1
ATOM 18566 C C . LEU I 3 591 ? 154.578 132.696 160.949 1.00 16.39 591 LEU I C 1
ATOM 18567 O O . LEU I 3 591 ? 153.678 133.150 160.241 1.00 16.39 591 LEU I O 1
ATOM 18572 N N . ALA I 3 592 ? 154.809 133.119 162.188 1.00 17.15 592 ALA I N 1
ATOM 18573 C CA . ALA I 3 592 ? 153.828 133.798 163.022 1.00 17.15 592 ALA I CA 1
ATOM 18574 C C . ALA I 3 592 ? 154.540 134.779 163.941 1.00 17.15 592 ALA I C 1
ATOM 18575 O O . ALA I 3 592 ? 155.595 135.313 163.584 1.00 17.15 592 ALA I O 1
ATOM 18577 N N . GLN I 3 593 ? 153.949 135.043 165.110 1.00 16.99 593 GLN I N 1
ATOM 18578 C CA . GLN I 3 593 ? 154.428 136.071 166.030 1.00 16.99 593 GLN I CA 1
ATOM 18579 C C . GLN I 3 593 ? 155.929 136.003 166.306 1.00 16.99 593 GLN I C 1
ATOM 18580 O O . GLN I 3 593 ? 156.489 136.970 166.831 1.00 16.99 593 GLN I O 1
ATOM 18586 N N . ARG I 3 594 ? 156.596 134.894 165.974 1.00 17.23 594 ARG I N 1
ATOM 18587 C CA . ARG I 3 594 ? 158.052 134.849 166.065 1.00 17.23 594 ARG I CA 1
ATOM 18588 C C . ARG I 3 594 ? 158.740 135.722 165.021 1.00 17.23 594 ARG I C 1
ATOM 18589 O O . ARG I 3 594 ? 159.934 136.004 165.166 1.00 17.23 594 ARG I O 1
ATOM 18597 N N . TYR I 3 595 ? 158.025 136.165 163.991 1.00 16.61 595 TYR I N 1
ATOM 18598 C CA . TYR I 3 595 ? 158.630 136.883 162.875 1.00 16.61 595 TYR I CA 1
ATOM 18599 C C . TYR I 3 595 ? 158.136 138.310 162.717 1.00 16.61 595 TYR I C 1
ATOM 18600 O O . TYR I 3 595 ? 158.944 139.212 162.484 1.00 16.61 595 TYR I O 1
ATOM 18609 N N . PHE I 3 596 ? 156.835 138.544 162.837 1.00 17.41 596 PHE I N 1
ATOM 18610 C CA . PHE I 3 596 ? 156.225 139.786 162.384 1.00 17.41 596 PHE I CA 1
ATOM 18611 C C . PHE I 3 596 ? 156.031 140.750 163.546 1.00 17.41 596 PHE I C 1
ATOM 18612 O O . PHE I 3 596 ? 155.397 140.405 164.549 1.00 17.41 596 PHE I O 1
ATOM 18620 N N . LEU I 3 597 ? 156.588 141.951 163.409 1.00 20.07 597 LEU I N 1
ATOM 18621 C CA . LEU I 3 597 ? 156.170 143.067 164.243 1.00 20.07 597 LEU I CA 1
ATOM 18622 C C . LEU I 3 597 ? 154.707 143.371 163.952 1.00 20.07 597 LEU I C 1
ATOM 18623 O O . LEU I 3 597 ? 154.323 143.561 162.794 1.00 20.07 597 LEU I O 1
ATOM 18628 N N . PHE I 3 598 ? 153.889 143.396 165.003 1.00 20.07 598 PHE I N 1
ATOM 18629 C CA . PHE I 3 598 ? 152.428 143.467 164.878 1.00 20.07 598 PHE I CA 1
ATOM 18630 C C . PHE I 3 598 ? 151.870 142.272 164.107 1.00 20.07 598 PHE I C 1
ATOM 18631 O O . PHE I 3 598 ? 152.601 141.425 163.594 1.00 20.07 598 PHE I O 1
#

Organism: Ureaplasma parvum serovar 3 (strain ATCC 700970) (NCBI:txid273119)

Foldseek 3Di:
DPDDPVRVVCVVLVVLQVVLVVCLVVVAAAEQSNLLSVLVVQLQVCQVVADDQVVSLVCSLVREEPVSHDPPNLVVCQKHKDWYQHPVGIDMHMHGSSHYD/DDDDPPDDDDDDDDDDPPPPWDKAKWKKWQADQAKDKAFFPQQQQQGDLRIWIAGSVRHTDNNCPVSFQKGFPDPHPDIDMHHHGRMDITIMTGDDDQQFDQDDNRPGNTHGDD/DDDDDQVVVLVVFRGAAQDWFFFAPFQAIAGAPHEQEDPPLFDDDDDPDQCDDPRFADEPDDQQDDDPQEGEAQEKEGQEQEQALVFTHTWIWGAHQQFGADTHGETDVVHDPDHRYHHYPNYHYHYRRQWYKWFAFEFEQAQPADQVLQVLLVQQRHAEYAFAYQYNDVVSLQGRAQEALVSLLVVLQVLLQGRGAYAGEHEQDDAQVRLLRRQLSWHQAYEECVVNQALRSLQNRLVSCVVFVHAAEYQHAQVCPRHAVVSSVVSNVLWAHEYEQQLQLSGDHFHWSVLLLQDWRYQYERALLLLFQAPCNQVVSLVVQCPLVVQDPPDVVSVVSSVSRRAQQSSFLVLVLLLLLSHFAFHHNPNNRGHSSQRLQSLVLSVSVCCVPPNAWFPADSNHNSLSSSRSLLRGAQSVCLQGQNNQATRTSDRNHRPFMWMDNSNCRSAGTAFTFQSNHTAKGFFADPPDPDGCDPPTDIDGDCCSDDCSVQSRYEYETTPSNVVSVSCVVSVRSHHYDYGHPNGVDTLCNRRSRNDNFSWGQDNPNRFIWTALCSQASRRNDGSVVVQVPFDQDPPRIGTRGDDRDHDTGSPPVDDDD/DPDDPVRVVCVVLVVLQVVLVVCLVVVAAAEQSNLLSVLVVQLQVVQVVADDLVVSLVCSLVREEPVSHDPPNLVVCQKHKDWYQHVVGIDMHMHGSSHYD/DDDDPPDDDDDDDDDDPPPPFDKAKWKKAAADQAKDKAFFPQQQQQGDLRIWIAGSVRHTDNNCPVRFQKGFPDPHPDIDMHHHGRMDITIITGDDDQQFDQDDNRPGRTHGDD/DDDDDQVVVLVVFRGAAQDWFFFAPFQAIAGAPHEQEDPPLFDDDDDVDQCDDPRFADEPDDQQDDDPQEGEAQEKAGQEQEFALVFTHTWIWGAHQQFGADTHGETDVVHDPDHRYHHYPNYYYHYRRQWYKWFAFEFEQAQPADQCLQVLLVQQRHAEYEFAYQYNDVCSLQGRAQEALVSLLVVQQVCLQGRGAYAGEHEQDDAQVRLLRRQLSWHQAYEECVVNQALRSLQNRLVSCVVFVHAAEYQHAQPCPRHAVVRSVVSNVLWAHEYEQQLQLPGDHFHWSVLLLQDWRYQYERALLLQFFAPCSQVVSLVVQCPLVVQDPPDVVSVVSRVSRRAQQSSFLNLVLLLQLSHFAFHHNPNNRGHSNQRLQSLVLSVRVCCVFPNAWFPADSNHNSLSSSSSLLRGAQSVCLQGQNNQATRTSDRNHRPFMWMDNSNCRSQGTAFTFFSNHTQKHFFADPPDPDGNDPPTDIDGDCCSDDCSVQSRYAYETTPSNVVSVSCVVSVRSHHYDYGHPNGVDTLVNRRSRNDNFSWGQDNPNRFIWTALCSQASTRNDGSVVVQVPFDQDPPRIGTRGDDRHHDTGSDPVDDDD/DPDDPVRVVCVVLVVLQVVLVVCLVVVAAAEQSNLLSVLVVVLQVCQVVQDDLVVSLPVSLPREEPVRHDPPSLVVCQKHKDWYQHPVGIDIHMHGSSHYD/DDDDPPDDDDDDDDDDPPPPFDKAKWKKWAADQAKDKAFFPAQQQQGDLRIWIAHSVRHTDNNCPVSFQKGFPDPHPDIDMHHHGDMDITIMTGDDDQQFDQDRNRPGRTHGDD/DDDDDQVVVLVQQRGAAQDWFFFAPFQAIAGAPHEQEDPPLFDDDDDPDQCDDPRFADEPDDQQDDDPQEGAAQEKATQEQEFALVFTHTWIWGAHLQFTADTHGETDVVHDPDHRYHHYPNYHYHYRRQWYKWFAFEFEQAQPADQVLQVLLVQQRHAAYEFAYQYNDVVSLAGRAQEALVSQLVVLLVCLQGRHAYAGEHEQDDAQVRLLRRQLSWHQAYEACVVNQALRSLQNRLVNCVVQVHAAEYQHAQVCPHHAVVSSVVSNVLWAHEYEQQLQLSGDHFHWSVQQLQDWRYQYERAQLLQFFAPCNQVVSLVVQCVLVVQDPPDVVSNVSNVRRRAQQSSFLVLLLLLLLSHFAYHANPNNRGHSSQRLLSLVLSVSVCCVFPNAWFPADSNHNSLSSSSSLLRGAQSVCLQGQNNQATRTSDRNHRPFMWMDNSNCRSQGTAFTAQSNHTQKGFFADPPDPDGCDPVTDIDGDPCSDDCSVQSRYEYETTPSNVVSVSCVVSVRSHHYDYGHPNGVDTLVNRRSNNDNFSWDQDNPNRFIWTALCSQASRRNDGSVVVQVPFDQDPPRIGTRGDDRHHDTGSPPVDDDD